Protein AF-0000000080309680 (afdb_homodimer)

Nearest PDB structures (foldseek):
  8pxo-assembly1_A  TM=8.133E-01  e=7.218E-26  Homo sapiens
  8bht-assembly1_A  TM=8.043E-01  e=1.197E-25  Homo sapiens
  8wto-assembly1_B  TM=7.120E-01  e=6.840E-24  Arabidopsis thaliana
  8wtm-assembly1_A  TM=7.545E-01  e=2.497E-21  Arabidopsis thaliana
  9ium-assembly1_A  TM=6.612E-01  e=5.413E-20  Candida albicans SC5314

Sequence (1846 aa):
MALDQVSALGLVGTPPPATEITLGRDPACSIVIDNSVVSARHARITKTQPAGLQIDDLGSTNGTYVNGVRVVRQAITFRDDVRLGSAPVPLSDPRIANLLVRVVRRPAKGQPIVLGSAAPSDVTIEYPDVAPQHAQIVETPEGVMVVRDLGAPAGTFIDGPHFRVTEARLQPNSLLLLGGFPLPVPLLDRLLSEAESGASALAAAVTQNVNLDRPVLHVGRGAENDLVLPHPTVSTRHARLTRGSDGTVRVEDLGSTNGTYVDGERVSSRGAIARPGQRVMVGAVALMIGQGGRIAGAQRAKVRLDLVQVGLTVPDRGSGKPRTLLDHVSMSIFPGELVGMLGPSGAGKSTLLMSVLGLYRPTHGGVLLNGRPLFQQYESFRTNVGYVPQDDIVHPQLTVREALWYACKLRLPSGTSKKDLDAAIEQTLKQVGLWEQRDLQIGSAEEKVLSGGQRRRVNLAVELVTDPSLLILDEPTSGLSWTDAADVVATLRRLADGGRTIVLTIHQPDYQEYEKFDTVAILGRGGKLLFYGPPSPDSYEFFGAAPGKPREMFDHVEQMPADEWRGRFQKTQTFQRFVTQRAPGADASTQGPPPKPRSRSSLRQFPVLLARSLKLTLRNKTALLLLLLQAPLLGLLIGLTTAGSTTFAAGSFGCRDTTGPDTVDECASEHETIACDPETVQSAVQARVMRGEPPFSDTMQRWRDARIRDPRTGLLAILMALFLPMIIASSNVLVAERTIYERERLAGLNIIPYVLARFLVLAGLGAIVATLNLTVALPLLELRGNPFWYWLVGVMVTSSASAMGLALSAAVRNPVSALWGINFLVIPQLLFAGSITRLTGFTWLVSWFTTTRYALEALSNVDLRARGHLHVCQIERYMENFPGFIPSLHMPIVYAATGIGTLTFGCVVLTMLLLRLKDKRVGMALDQVSALGLVGTPPPATEITLGRDPACSIVIDNSVVSARHARITKTQPAGLQIDDLGSTNGTYVNGVRVVRQAITFRDDVRLGSAPVPLSDPRIANLLVRVVRRPAKGQPIVLGSAAPSDVTIEYPDVAPQHAQIVETPEGVMVVRDLGAPAGTFIDGPHFRVTEARLQPNSLLLLGGFPLPVPLLDRLLSEAESGASALAAAVTQNVNLDRPVLHVGRGAENDLVLPHPTVSTRHARLTRGSDGTVRVEDLGSTNGTYVDGERVSSRGAIARPGQRVMVGAVALMIGQGGRIAGAQRAKVRLDLVQVGLTVPDRGSGKPRTLLDHVSMSIFPGELVGMLGPSGAGKSTLLMSVLGLYRPTHGGVLLNGRPLFQQYESFRTNVGYVPQDDIVHPQLTVREALWYACKLRLPSGTSKKDLDAAIEQTLKQVGLWEQRDLQIGSAEEKVLSGGQRRRVNLAVELVTDPSLLILDEPTSGLSWTDAADVVATLRRLADGGRTIVLTIHQPDYQEYEKFDTVAILGRGGKLLFYGPPSPDSYEFFGAAPGKPREMFDHVEQMPADEWRGRFQKTQTFQRFVTQRAPGADASTQGPPPKPRSRSSLRQFPVLLARSLKLTLRNKTALLLLLLQAPLLGLLIGLTTAGSTTFAAGSFGCRDTTGPDTVDECASEHETIACDPETVQSAVQARVMRGEPPFSDTMQRWRDARIRDPRTGLLAILMALFLPMIIASSNVLVAERTIYERERLAGLNIIPYVLARFLVLAGLGAIVATLNLTVALPLLELRGNPFWYWLVGVMVTSSASAMGLALSAAVRNPVSALWGINFLVIPQLLFAGSITRLTGFTWLVSWFTTTRYALEALSNVDLRARGHLHVCQIERYMENFPGFIPSLHMPIVYAATGIGTLTFGCVVLTMLLLRLKDKRVG

Organism: NCBI:txid927083

Solvent-accessible surface area (backbone atoms only — not comparable to full-atom values): 95659 Å² total; per-residue (Å²): 126,97,74,72,77,87,66,71,84,71,76,84,70,74,79,78,76,87,55,63,36,31,29,11,42,26,79,74,24,72,41,60,42,92,38,89,44,27,28,49,56,17,28,29,37,30,57,39,86,88,47,33,34,24,37,30,32,62,76,30,82,56,34,27,19,52,67,84,39,76,40,57,68,37,78,44,55,62,77,47,50,35,18,33,36,78,33,70,52,68,61,65,37,51,69,60,32,46,50,30,45,42,76,73,45,81,64,61,94,79,50,59,41,30,35,11,36,32,89,96,23,27,30,29,30,39,35,79,51,32,31,49,58,22,31,31,36,34,54,44,97,83,71,44,39,28,39,32,35,63,72,28,90,59,32,30,20,62,74,48,89,84,53,75,37,60,66,42,78,49,50,71,81,31,32,37,20,42,31,50,44,48,41,34,37,52,52,52,50,45,51,60,49,45,74,65,53,86,90,81,80,79,85,71,72,76,57,60,74,55,82,65,87,53,57,68,37,38,32,12,37,27,85,85,30,75,40,61,43,93,42,57,42,29,21,40,61,22,33,40,38,35,51,43,96,85,17,30,24,37,38,29,43,60,76,31,73,66,43,33,24,51,74,70,40,71,43,47,91,87,35,37,78,39,48,57,74,38,41,34,28,48,40,57,30,32,30,35,28,26,80,74,32,36,60,64,37,47,40,71,42,67,40,30,41,34,34,44,39,29,17,32,67,46,64,34,90,86,79,57,45,78,38,59,45,28,47,55,31,56,42,51,44,53,54,30,34,36,33,38,38,32,40,59,92,78,9,30,67,69,58,50,51,32,36,72,71,51,56,40,78,51,72,36,59,44,48,24,46,68,72,34,40,38,60,47,34,42,57,66,43,47,69,27,48,21,73,38,60,68,61,78,62,67,67,37,80,33,28,47,46,52,52,41,49,55,45,43,65,64,61,34,40,88,70,60,48,68,67,57,47,53,49,49,49,52,51,36,29,54,67,59,70,39,58,90,50,32,81,37,48,41,34,45,92,89,52,68,65,44,54,68,43,53,48,45,40,48,46,49,36,52,40,43,60,54,60,36,26,30,38,40,34,38,36,76,48,68,91,39,53,69,66,38,31,45,50,50,52,51,43,49,48,53,47,11,74,70,41,21,17,32,40,33,35,45,74,77,59,52,46,81,49,45,63,66,33,56,29,30,38,35,30,22,68,47,16,30,60,37,44,54,40,37,40,75,57,55,46,21,58,74,52,71,23,60,80,79,34,52,62,57,25,52,54,43,57,70,72,47,60,47,69,58,44,29,58,55,32,69,72,37,67,55,34,46,56,43,35,60,64,52,46,78,74,86,79,56,74,69,76,63,76,51,65,78,72,80,76,61,68,48,74,69,42,24,63,55,40,32,52,50,46,45,50,50,53,67,65,38,51,68,66,46,48,54,53,56,52,45,23,36,52,50,16,43,56,54,14,53,27,50,42,80,63,55,74,57,65,59,62,76,65,50,72,72,81,61,64,57,94,74,67,48,61,60,62,63,70,54,49,51,59,74,54,58,52,42,61,59,61,45,48,52,54,46,50,43,61,68,68,68,59,84,53,44,38,58,51,46,51,43,44,52,53,42,56,38,52,36,64,56,43,56,48,48,51,50,51,48,64,43,27,52,60,29,26,58,62,24,26,46,53,51,40,76,40,40,65,34,49,55,52,42,41,64,62,58,54,54,63,66,28,48,52,51,21,52,47,50,48,44,32,52,51,21,38,50,37,34,49,45,16,45,67,47,17,49,81,30,34,91,67,63,36,66,67,65,60,56,46,54,48,37,28,48,43,12,30,28,22,26,22,47,11,37,27,46,10,46,70,39,87,44,72,71,57,35,59,58,53,47,54,71,58,49,52,51,32,63,51,35,26,54,72,45,23,52,64,45,76,68,39,39,59,56,25,74,76,24,57,41,21,36,43,46,57,19,50,48,48,43,32,33,44,52,70,54,55,70,68,70,55,65,66,52,66,70,41,64,73,50,79,87,78,63,58,81,85,50,42,41,56,51,51,21,49,52,53,35,46,49,51,25,49,49,24,46,50,47,25,51,48,43,48,56,70,63,48,64,67,64,120,128,96,75,74,76,89,67,77,90,67,81,76,75,69,77,77,73,86,53,62,39,31,30,12,44,26,80,84,24,71,41,62,44,91,42,89,47,30,31,52,57,19,30,31,37,30,60,40,86,90,48,34,37,27,38,30,34,62,78,34,84,58,37,30,22,53,68,85,40,76,45,57,68,41,79,48,59,66,78,52,51,36,21,34,38,80,34,73,54,69,65,73,39,53,70,61,37,47,54,30,48,42,77,74,47,80,64,61,93,79,49,59,44,30,33,11,40,34,90,96,23,27,30,28,31,40,36,80,53,34,32,50,60,22,32,33,37,35,54,45,97,85,73,44,41,30,41,32,39,64,73,32,91,57,34,31,22,63,74,49,88,84,54,76,41,60,66,43,78,49,53,71,81,32,33,38,21,43,32,54,43,55,42,39,37,52,54,54,52,45,52,60,50,45,75,66,57,84,91,83,79,79,84,69,72,77,63,58,74,48,81,63,86,50,57,65,36,38,32,12,37,29,84,87,30,72,37,59,43,94,43,57,41,29,21,40,60,22,33,39,38,34,50,42,98,87,18,30,22,37,38,30,44,61,77,31,74,65,44,32,22,51,73,70,40,70,43,46,91,89,35,38,79,40,48,57,75,36,41,35,28,50,39,57,30,31,31,36,29,26,80,72,32,36,60,65,37,43,39,70,43,65,40,29,42,35,34,44,39,28,18,32,67,44,66,33,89,86,79,58,47,79,38,58,45,29,47,57,32,57,41,50,45,55,54,30,33,35,32,39,38,32,40,60,91,76,10,30,66,69,59,49,51,33,36,72,72,51,55,40,79,54,73,36,60,42,46,24,45,69,70,34,42,38,60,46,33,41,56,65,43,45,68,29,46,22,72,39,60,68,60,77,60,68,67,35,81,33,26,47,46,53,51,40,51,53,43,44,67,65,61,32,39,91,70,61,47,69,67,58,47,53,49,48,49,53,49,37,28,54,67,59,70,41,58,91,50,30,82,38,48,39,34,44,92,88,52,68,67,43,53,68,43,56,49,46,38,50,46,49,36,51,39,43,60,53,60,37,27,30,38,39,34,36,35,73,48,67,90,40,53,70,67,37,31,45,49,51,49,51,42,50,46,54,47,12,73,70,42,20,16,33,40,33,36,42,74,76,59,51,48,78,48,44,62,64,33,56,30,31,37,35,30,22,67,46,15,29,60,37,44,52,40,38,41,73,57,54,46,20,58,74,52,69,24,60,80,80,35,51,64,58,25,52,54,43,57,70,72,48,62,45,69,59,43,28,57,56,33,70,70,36,67,56,34,47,56,43,35,62,64,52,46,79,74,86,78,58,72,68,75,62,77,50,66,78,71,82,76,61,71,48,75,68,42,24,65,56,41,32,52,49,46,46,51,52,54,66,66,39,53,69,63,46,49,55,56,57,53,45,24,38,51,50,15,42,55,54,14,55,28,48,40,81,61,55,75,57,64,58,63,74,67,52,70,71,82,58,65,56,93,75,68,50,60,59,62,63,69,55,47,53,61,74,53,50,52,41,61,60,61,43,49,53,53,47,49,44,60,68,68,67,60,84,58,47,40,60,49,46,52,43,43,54,54,42,58,39,51,37,63,55,45,57,48,47,51,52,51,48,64,43,27,52,62,30,27,59,63,25,26,46,53,50,40,75,39,41,66,33,49,56,52,40,41,66,61,60,53,52,62,65,27,50,52,50,23,49,48,49,50,45,30,52,50,22,37,50,37,34,48,45,17,45,68,48,18,49,80,31,34,92,65,63,35,65,67,66,60,57,48,53,48,36,27,48,42,12,29,29,23,26,22,47,11,38,27,46,9,47,69,39,87,45,71,72,56,34,61,60,51,47,54,71,57,49,52,50,34,63,52,35,26,52,69,47,24,52,64,45,74,67,38,40,60,57,24,73,77,24,58,41,21,37,44,44,56,18,51,48,46,43,31,33,44,53,70,55,52,70,68,70,56,65,64,53,66,70,41,64,73,51,77,88,80,63,59,82,84,49,42,41,56,50,53,21,48,51,51,33,44,48,52,25,50,50,24,47,50,46,24,49,49,44,49,57,68,64,48,63,66,66,120

Radius of gyration: 44.19 Å; Cα contacts (8 Å, |Δi|>4): 3632; chains: 2; bounding box: 125×139×99 Å

Foldseek 3Di:
DPPDDPPVPDDPDDFPDLFKAWEFCAPLGNDHFPDPLTANGAWMWGADPPFFTKIAGPPGDLAKDWQNHGDRIDTHFLPTQIARNNHTDNCLPQSNQSNFKAQPAQDDPQDKAWEFCAPPGRIHGRHPQTHRGAWIWGQDPVRWTKIAGPPRPLAKDKQDDPDGDRIDTDDCQIWIQRNRRTHGNVSVVVNSVVVVPVPDDDLNDDWPQLQPPDQKFFEFCAPPGSHHDVAQQTHNTFWIWGFDPQLKIWIAGPPGLLAKDKQLHGADNVTDIHHQQIWIDRQQWIWHQHGSRGTSTTHGHFKKKWFAQFWAWDQDPPPRHIATQAGGDTFIFGWLFFEEEEEAPSLNRVVVLCQQLVLDPTPDTAMAIVLAGCLQNVSSVLLQEFEAEPDQQFDQLDFLQLRLLLLSLQQGTVNQDPVSSVVLLCVLCVLLVCNVRRGPGLHDPVGDDDALLNSLSSSVSSRCSSPHQEYEYEASCPPHDLVSSLSRLVSVLVSSNSGHGYYYYHYDDALSNQQSGQWYFYGYNSNATLDIGHSPPVQCVLLVHDRRCVPVSNVSVVVDHSVVSRVSRCPDPRCCVGGVVSHRDPPHPHDDHRDDNPARDLVSSQVSLLVVLLSSVVSVPVLLVVLQVLLQVLLQVLLVVQQVLPPPVCPVPPPPPPPPPPPNPPVVVCLAQVPPPVVPVVVVVVVCVVVVPDDCVVVVVVVVSVLVNLVLVSLLSNLLSLQQSLLLVQLAPCLVNVSNVLSVVSSRDDLLSNLVSNLVSSLVSSLSSLCSSLVNNVVSHPFQFDSVLLSVLSSLSSSLSNLLSLLNNLQDNDPVVSVVVSCVQSVLLSVLLCSVDPQDDPSVVVSLLHLNVLSSLLSSQRRCVSVVNNPPRPVCVVCVPPDDDDPPNCVSSVSSCVSSVVNSVVSSVSSSVSNVVPNSNPD/DVPPPPPPPDDPDDPPDLFKAWEFCAPPGNDHFPDPLTHNGAWMWGADPPFFTKIAGPDGDLAKDWQNHGDHIDTDFLPIFIARNNHTDNCLDQSNQSNFKAQPADDDPQDKAWEFCAPPGRIHGRHPQTHRTAWIWGQDPVRWTKIAGPPRPLAKDKQDDPDGDRIDTDDCQIWIQRNRRTHGNVSVVVNSVVVPPVPDDDLPDDWPQLQPPDQKFFEFCAPPGSHHDVAQQTHNTFWIWGFDQQLKIWIAGPPGQLAKDKQLHGADNVTDIHHQQIWIDRQQWIWHQHGSRGTRTTHGHFKKKWFAQFWAWDQDPPPRHIATQAGGDTFIFGWLFEEEEEEAPSLNRVVVLCQQLVLDPTPDTAMAIVLAGCLQNVSSVLLQEFEQEPDQQFDQLDFLQLRLLLLSLQQGTVNQDPVSSVVLLCVLCVLLVCNVRRGPGLHDPVGDDDALLNSLSSSVSSRCSSPHQEYEYEASCPPHDLVSSLSRLVSVLVSSNSGHGYYYYHYDDALSNQQSGQWYFYGYNSNATLDIGHSPPVQCVLLVHDRRCVPVSNVSVVVDHSVVSNVSRCPDPRCCVGGVVSHRDPPRPHDDHHDDRPARDLVSSQVSLLVVLLSSVVSVPVLLCVLQVLLLVLLQVLLVVQQVLPPPVCPPPPPPPPPPPPPNPPVVVCLAQPPPPVVPVVVVVVVCVVVVPDDCVVVVVVVVSVLVNLVLVSLLSNLLSLQQSLLLVQLAPCLVNVSNVLSVVSSRDDLLSNLVSNLVSSLVSSLSSLCSSCVNNVVSHPFQFDSVLSSVLSSLSSSLSNLLSLLNNLQDNDPVVSVVVSCVQSVLLSVLLCSVDPQDDPSVVVSLLHLNVLSSLLSSQRRCVSVSNNPPRPVCVVCVPVDDDDPPNCVSSVSSCVSSVVNSVVSSVSSSVSNVVPNSNPD

Secondary structure (DSSP, 8-state):
-TTS-TT-S--------TTEEEEESSTTSSEE---TTS-SS-EEEEE-SSS-EEEEE-S-SS-EEETTEEESEEEE-TTS-EEETTEEP-TT-HHHHHTTEEE---PPTTS-EEEESSSS-SEEE--TTS-TT-EEEEE-TTS-EEEEE---TT-EEESSSSSEESEEEEPTT-EEEETTEEEEHHHHHHHHHHTTS----GGG----------SEEEEESSTTSSEE---TTS-SS-EEEEE-TTS-EEEEE-S-SS-EEETTEEPPTT-EEEPTT-EEEETTEEEEE-GGG-EEEEEE----EEEEEEEEEEE-TTT--EEEEEEEEEEEE-TT-EEEEE-STTSSHHHHHHHHHTSS--SEEEEEETTEEGGGSHHHHHHTEEEE-SS--S-TTSBHHHHHHHHHHHHS-TT--HHHHHHHHHHHHHHHT-GGGTTSB-B-SSSBSS-HHHHHHHHHHHHHTT--SEEEEESTTTT--HHHHHHHHHHHHHHHHTT-EEEEE-SS--HHHHTT-SEEEEEETTTEEEEEE-IIIIIHHHHT--TT-HHHHHHHHHHS-HHHHHHHHHTSHHHIIIIITTSPPS-----S---------HHHHHHHHHHHHHHHHHH-HHHHHHHHHHHHHHHHHHHHHHHTTTHHHHHHT------STTTHHHHHHTSS-----HHHHHHHHHHHHHHTPPPTHHHHHHHHHHHTT-HHHHHHHHHHHHHHHHHHHHHTHHHHTHHHHHHHHHTT--HHHHHHHHHHHHHHHHHHHHHHHHHHHHHHTT--S-HHHHHHHHHHHHHHHHHHHHHHHHH-SSHHHHHHHHHHHHHHHHHTTSSSS---HHHHHHHTT-HHHHHHHHHHHHHHHHTT--TT-THHHHHTTS-TTS-GGGHHHHHHHHHHHHHHHHHHHHHHHHHHHT-----/-----TT----------TTEEEEESSTTSSEE---TTS-SS-EEEEE-SSS-EEEEE-S-SS-EEETTEEESEEEE-TTS-EEETTEEP-TT-HHHHHTTEEE---PPTTS-EEEESSSS-SEEE--TTS-TT-EEEEE-TTS-EEEEE---TT-EEESSSS-B-SEEEEPTT-EEEETTEEEEHHHHHHHHHHTTS----GGG----------SEEEEESSTTSSEE---TTS-SS-EEEEE-TTS-EEEEE-S-SS-EEETTEEP-TT-EEEPTT-EEEETTEEEEE-GGG-EEEEEE----EEEEEEEEEEE-TTT--EEEEEEEEEEEE-TT-EEEEE-STTSSHHHHHHHHHTSS--SEEEEEETTEEGGGGHHHHHHTEEEE-SS--S-TTSBHHHHHHHHHHHHS-TT--HHHHHHHHHHHHHHHT-GGGTTSB-B-SSSBSS-HHHHHHHHHHHHHTT--SEEEEESTTTT--HHHHHHHHHHHHHHHHTT-EEEEE-SS--HHHHTT-SEEEEEETTTEEEEEE-IIIIIHHHHT--TT-HHHHHHHHHHS-HHHHHHHHHTSHHHIIIIITTSPPS-----SPPPP-----HHHHHHHHHHHHHHHHHH-HHHHHHHHHHHHHHHHHHHHHHHTTTHHHHHHT------STTTHHHHHHTSS-----HHHHHHHHHHHHHHTPPPTHHHHHHHHHHHTT-HHHHHHHHHHHHHHHHHHHHHTHHHHTHHHHHHHHHTT--HHHHHHHHHHHHHHHHHHHHHHHHHHHHHHTT--S-HHHHHHHHHHHHHHHHHHHHHHHHH-SSHHHHHHHHHHHHHHHHHTTSSSS---HHHHHHGGG-HHHHHHHHHHHHHHHHTT--TT-THHHHHTTS-TTS-GGGHHHHHHHHHHHHHHHHHHHHHHHHHHHT-----

Structure (mmCIF, N/CA/C/O backbone):
data_AF-0000000080309680-model_v1
#
loop_
_entity.id
_entity.type
_entity.pdbx_description
1 polymer 'Putative ATP-BINDING PROTEIN ABC TRANSPORTER'
#
loop_
_atom_site.group_PDB
_atom_site.id
_atom_site.type_symbol
_atom_site.label_atom_id
_atom_site.label_alt_id
_atom_site.label_comp_id
_atom_site.label_asym_id
_atom_site.label_entity_id
_atom_site.label_seq_id
_atom_site.pdbx_PDB_ins_code
_atom_site.Cartn_x
_atom_site.Cartn_y
_atom_site.Cartn_z
_atom_site.occupancy
_atom_site.B_iso_or_equiv
_atom_site.auth_seq_id
_atom_site.auth_comp_id
_atom_site.auth_asym_id
_atom_site.auth_atom_id
_atom_site.pdbx_PDB_model_num
ATOM 1 N N . MET A 1 1 ? 51.312 17.297 -37.812 1 17.67 1 MET A N 1
ATOM 2 C CA . MET A 1 1 ? 52.062 16.047 -37.938 1 17.67 1 MET A CA 1
ATOM 3 C C . MET A 1 1 ? 51.469 14.961 -37.031 1 17.67 1 MET A C 1
ATOM 5 O O . MET A 1 1 ? 51.344 13.805 -37.438 1 17.67 1 MET A O 1
ATOM 9 N N . ALA A 1 2 ? 51.594 15.234 -35.688 1 17.98 2 ALA A N 1
ATOM 10 C CA . ALA A 1 2 ? 51.562 14.109 -34.75 1 17.98 2 ALA A CA 1
ATOM 11 C C . ALA A 1 2 ? 50.219 13.391 -34.781 1 17.98 2 ALA A C 1
ATOM 13 O O . ALA A 1 2 ? 49.312 13.75 -34.031 1 17.98 2 ALA A O 1
ATOM 14 N N . LEU A 1 3 ? 49.5 13.344 -35.875 1 18.42 3 LEU A N 1
ATOM 15 C CA . LEU A 1 3 ? 48.188 12.938 -36.344 1 18.42 3 LEU A CA 1
ATOM 16 C C . LEU A 1 3 ? 47.938 11.477 -36 1 18.42 3 LEU A C 1
ATOM 18 O O . LEU A 1 3 ? 46.781 11.062 -35.875 1 18.42 3 LEU A O 1
ATOM 22 N N . ASP A 1 4 ? 48.938 10.641 -36.25 1 19.09 4 ASP A N 1
ATOM 23 C CA . ASP A 1 4 ? 48.844 9.297 -36.812 1 19.09 4 ASP A CA 1
ATOM 24 C C . ASP A 1 4 ? 48.344 8.305 -35.75 1 19.09 4 ASP A C 1
ATOM 26 O O . ASP A 1 4 ? 47.969 7.184 -36.094 1 19.09 4 ASP A O 1
ATOM 30 N N . GLN A 1 5 ? 48.812 8.359 -34.562 1 18.11 5 GLN A N 1
ATOM 31 C CA . GLN A 1 5 ? 49.188 7.168 -33.812 1 18.11 5 GLN A CA 1
ATOM 32 C C . GLN A 1 5 ? 47.938 6.395 -33.344 1 18.11 5 GLN A C 1
ATOM 34 O O . GLN A 1 5 ? 48.062 5.258 -32.875 1 18.11 5 GLN A O 1
ATOM 39 N N . VAL A 1 6 ? 46.875 7.078 -32.938 1 19.98 6 VAL A N 1
ATOM 40 C CA . VAL A 1 6 ? 46 6.52 -31.906 1 19.98 6 VAL A CA 1
ATOM 41 C C . VAL A 1 6 ? 45.125 5.426 -32.531 1 19.98 6 VAL A C 1
ATOM 43 O O . VAL A 1 6 ? 43.969 5.664 -32.844 1 19.98 6 VAL A O 1
ATOM 46 N N . SER A 1 7 ? 45.469 4.812 -33.625 1 18.64 7 SER A N 1
ATOM 47 C CA . SER A 1 7 ? 44.719 3.877 -34.438 1 18.64 7 SER A CA 1
ATOM 48 C C . SER A 1 7 ? 44.312 2.639 -33.625 1 18.64 7 SER A C 1
ATOM 50 O O . SER A 1 7 ? 43.531 1.818 -34.094 1 18.64 7 SER A O 1
ATOM 52 N N . ALA A 1 8 ? 45.281 2.066 -32.875 1 19.22 8 ALA A N 1
ATOM 53 C CA . ALA A 1 8 ? 45.469 0.641 -32.625 1 19.22 8 ALA A CA 1
ATOM 54 C C . ALA A 1 8 ? 44.312 0.079 -31.781 1 19.22 8 ALA A C 1
ATOM 56 O O . ALA A 1 8 ? 44.469 -0.986 -31.172 1 19.22 8 ALA A O 1
ATOM 57 N N . LEU A 1 9 ? 43.562 0.864 -31.203 1 20.91 9 LEU A N 1
ATOM 58 C CA . LEU A 1 9 ? 42.688 0.326 -30.188 1 20.91 9 LEU A CA 1
ATOM 59 C C . LEU A 1 9 ? 41.719 -0.694 -30.781 1 20.91 9 LEU A C 1
ATOM 61 O O . LEU A 1 9 ? 40.781 -0.325 -31.484 1 20.91 9 LEU A O 1
ATOM 65 N N . GLY A 1 10 ? 42.281 -1.721 -31.406 1 19.59 10 GLY A N 1
ATOM 66 C CA . GLY A 1 10 ? 41.75 -2.779 -32.25 1 19.59 10 GLY A CA 1
ATOM 67 C C . GLY A 1 10 ? 40.406 -3.311 -31.797 1 19.59 10 GLY A C 1
ATOM 68 O O . GLY A 1 10 ? 40 -3.037 -30.672 1 19.59 10 GLY A O 1
ATOM 69 N N . LEU A 1 11 ? 39.906 -4.285 -32.688 1 20.7 11 LEU A N 1
ATOM 70 C CA . LEU A 1 11 ? 38.719 -4.977 -33.156 1 20.7 11 LEU A CA 1
ATOM 71 C C . LEU A 1 11 ? 38.188 -5.984 -32.156 1 20.7 11 LEU A C 1
ATOM 73 O O . LEU A 1 11 ? 39 -6.66 -31.484 1 20.7 11 LEU A O 1
ATOM 77 N N . VAL A 1 12 ? 37.219 -5.789 -31.5 1 24.16 12 VAL A N 1
ATOM 78 C CA . VAL A 1 12 ? 36.281 -6.629 -30.781 1 24.16 12 VAL A CA 1
ATOM 79 C C . VAL A 1 12 ? 36.156 -7.988 -31.469 1 24.16 12 VAL A C 1
ATOM 81 O O . VAL A 1 12 ? 35.688 -8.086 -32.594 1 24.16 12 VAL A O 1
ATOM 84 N N . GLY A 1 13 ? 37.281 -8.797 -31.5 1 24.25 13 GLY A N 1
ATOM 85 C CA . GLY A 1 13 ? 37.375 -10.031 -32.25 1 24.25 13 GLY A CA 1
ATOM 86 C C . GLY A 1 13 ? 36.156 -10.922 -32.094 1 24.25 13 GLY A C 1
ATOM 87 O O . GLY A 1 13 ? 35.375 -10.742 -31.172 1 24.25 13 GLY A O 1
ATOM 88 N N . THR A 1 14 ? 35.812 -11.656 -33.188 1 25.95 14 THR A N 1
ATOM 89 C CA . THR A 1 14 ? 34.75 -12.609 -33.5 1 25.95 14 THR A CA 1
ATOM 90 C C . THR A 1 14 ? 34.719 -13.742 -32.469 1 25.95 14 THR A C 1
ATOM 92 O O . THR A 1 14 ? 35.781 -14.242 -32.094 1 25.95 14 THR A O 1
ATOM 95 N N . PRO A 1 15 ? 33.781 -13.922 -31.734 1 29.73 15 PRO A N 1
ATOM 96 C CA . PRO A 1 15 ? 33.75 -15.047 -30.797 1 29.73 15 PRO A CA 1
ATOM 97 C C . PRO A 1 15 ? 34.281 -16.344 -31.406 1 29.73 15 PRO A C 1
ATOM 99 O O . PRO A 1 15 ? 34.062 -16.594 -32.594 1 29.73 15 PRO A O 1
ATOM 102 N N . PRO A 1 16 ? 35.406 -16.906 -31.047 1 32.06 16 PRO A N 1
ATOM 103 C CA . PRO A 1 16 ? 36 -18.031 -31.797 1 32.06 16 PRO A CA 1
ATOM 104 C C . PRO A 1 16 ? 34.969 -19.094 -32.188 1 32.06 16 PRO A C 1
ATOM 106 O O . PRO A 1 16 ? 33.938 -19.234 -31.5 1 32.06 16 PRO A O 1
ATOM 109 N N . PRO A 1 17 ? 35 -19.719 -33.344 1 35.62 17 PRO A N 1
ATOM 110 C CA . PRO A 1 17 ? 34.094 -20.734 -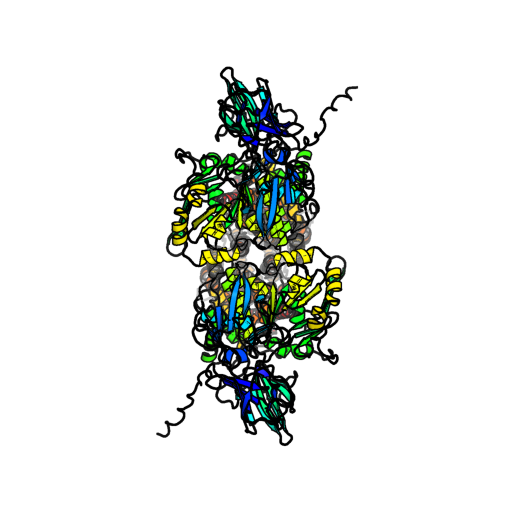33.875 1 35.62 17 PRO A CA 1
ATOM 111 C C . PRO A 1 17 ? 33.875 -21.891 -32.875 1 35.62 17 PRO A C 1
ATOM 113 O O . PRO A 1 17 ? 34.719 -22.156 -32.031 1 35.62 17 PRO A O 1
ATOM 116 N N . ALA A 1 18 ? 32.688 -22.625 -32.812 1 45.34 18 ALA A N 1
ATOM 117 C CA . ALA A 1 18 ? 32 -23.719 -32.125 1 45.34 18 ALA A CA 1
ATOM 118 C C . ALA A 1 18 ? 32.875 -24.969 -32.125 1 45.34 18 ALA A C 1
ATOM 120 O O . ALA A 1 18 ? 32.469 -26.016 -31.594 1 45.34 18 ALA A O 1
ATOM 121 N N . THR A 1 19 ? 34.188 -25.203 -32.562 1 59.09 19 THR A N 1
ATOM 122 C CA . THR A 1 19 ? 34.812 -26.469 -32.906 1 59.09 19 THR A CA 1
ATOM 123 C C . THR A 1 19 ? 35.938 -26.797 -31.906 1 59.09 19 THR A C 1
ATOM 125 O O . THR A 1 19 ? 36.656 -27.781 -32.062 1 59.09 19 THR A O 1
ATOM 128 N N . GLU A 1 20 ? 36.312 -26.094 -30.844 1 68.38 20 GLU A N 1
ATOM 129 C CA . GLU A 1 20 ? 37.406 -26.422 -29.922 1 68.38 20 GLU A CA 1
ATOM 130 C C . GLU A 1 20 ? 37 -26.141 -28.469 1 68.38 20 GLU A C 1
ATOM 132 O O . GLU A 1 20 ? 36.25 -25.219 -28.203 1 68.38 20 GLU A O 1
ATOM 137 N N . ILE A 1 21 ? 37.375 -27.109 -27.531 1 78.88 21 ILE A N 1
ATOM 138 C CA . ILE A 1 21 ? 37.156 -26.969 -26.094 1 78.88 21 ILE A CA 1
ATOM 139 C C . ILE A 1 21 ? 38.5 -26.812 -25.375 1 78.88 21 ILE A C 1
ATOM 141 O O . ILE A 1 21 ? 39.375 -27.672 -25.484 1 78.88 21 ILE A O 1
ATOM 145 N N . THR A 1 22 ? 38.656 -25.875 -24.859 1 77.88 22 THR A N 1
ATOM 146 C CA . THR A 1 22 ? 39.906 -25.672 -24.109 1 77.88 22 THR A CA 1
ATOM 147 C C . THR A 1 22 ? 39.719 -26.078 -22.656 1 77.88 22 THR A C 1
ATOM 149 O O . THR A 1 22 ? 38.656 -25.828 -22.062 1 77.88 22 THR A O 1
ATOM 152 N N . LEU A 1 23 ? 40.656 -26.766 -22.188 1 84.62 23 LEU A N 1
ATOM 153 C CA . LEU A 1 23 ? 40.688 -27.25 -20.797 1 84.62 23 LEU A CA 1
ATOM 154 C C . LEU A 1 23 ? 41.781 -26.531 -20 1 84.62 23 LEU A C 1
ATOM 156 O O . LEU A 1 23 ? 42.906 -26.375 -20.484 1 84.62 23 LEU A O 1
ATOM 160 N N . GLY A 1 24 ? 41.5 -26.281 -19 1 75.94 24 GLY A N 1
ATOM 161 C CA . GLY A 1 24 ? 42.5 -25.672 -18.156 1 75.94 24 GLY A CA 1
ATOM 162 C C . GLY A 1 24 ? 41.938 -25.078 -16.875 1 75.94 24 GLY A C 1
ATOM 163 O O . GLY A 1 24 ? 40.719 -25.219 -16.625 1 75.94 24 GLY A O 1
ATOM 164 N N . ARG A 1 25 ? 42.719 -24.562 -16.188 1 69.69 25 ARG A N 1
ATOM 165 C CA . ARG A 1 25 ? 42.312 -23.969 -14.914 1 69.69 25 ARG A CA 1
ATOM 166 C C . ARG A 1 25 ? 41.75 -22.562 -15.125 1 69.69 25 ARG A C 1
ATOM 168 O O . ARG A 1 25 ? 40.969 -22.062 -14.289 1 69.69 25 ARG A O 1
ATOM 175 N N . ASP A 1 26 ? 41.906 -22.047 -16.328 1 64.62 26 ASP A N 1
ATOM 176 C CA . ASP A 1 26 ? 41.438 -20.734 -16.734 1 64.62 26 ASP A CA 1
ATOM 177 C C . ASP A 1 26 ? 39.938 -20.734 -16.969 1 64.62 26 ASP A C 1
ATOM 179 O O . ASP A 1 26 ? 39.406 -21.609 -17.656 1 64.62 26 ASP A O 1
ATOM 183 N N . PRO A 1 27 ? 39.281 -19.844 -16.312 1 60.25 27 PRO A N 1
ATOM 184 C CA . PRO A 1 27 ? 37.812 -19.812 -16.469 1 60.25 27 PRO A CA 1
ATOM 185 C C . PRO A 1 27 ? 37.375 -19.547 -17.906 1 60.25 27 PRO A C 1
ATOM 187 O O . PRO A 1 27 ? 36.219 -19.828 -18.266 1 60.25 27 PRO A O 1
ATOM 190 N N . ALA A 1 28 ? 38.219 -19.094 -18.766 1 57.25 28 ALA A N 1
ATOM 191 C CA . ALA A 1 28 ? 37.906 -18.906 -20.172 1 57.25 28 ALA A CA 1
ATOM 192 C C . ALA A 1 28 ? 37.906 -20.219 -20.938 1 57.25 28 ALA A C 1
ATOM 194 O O . ALA A 1 28 ? 37.469 -20.297 -22.078 1 57.25 28 ALA A O 1
ATOM 195 N N . CYS A 1 29 ? 38.438 -21.047 -20.234 1 70.25 29 CYS A N 1
ATOM 196 C CA . CYS A 1 29 ? 38.438 -22.359 -20.891 1 70.25 29 CYS A CA 1
ATOM 197 C C . CYS A 1 29 ? 37.031 -22.922 -20.969 1 70.25 29 CYS A C 1
ATOM 199 O O . CYS A 1 29 ? 36.188 -22.609 -20.141 1 70.25 29 CYS A O 1
ATOM 201 N N . SER A 1 30 ? 36.75 -23.625 -22 1 73 30 SER A N 1
ATOM 202 C CA . SER A 1 30 ? 35.469 -24.25 -22.188 1 73 30 SER A CA 1
ATOM 203 C C . SER A 1 30 ? 35.062 -25.125 -21 1 73 30 SER A C 1
ATOM 205 O O . SER A 1 30 ? 33.906 -25.109 -20.562 1 73 30 SER A O 1
ATOM 207 N N . ILE A 1 31 ? 36.031 -25.844 -20.547 1 75.75 31 ILE A N 1
ATOM 208 C CA . ILE A 1 31 ? 35.875 -26.703 -19.375 1 75.75 31 ILE A CA 1
ATOM 209 C C . ILE A 1 31 ? 36.969 -26.375 -18.344 1 75.75 31 ILE A C 1
ATOM 211 O O . ILE A 1 31 ? 38.156 -26.531 -18.625 1 75.75 31 ILE A O 1
ATOM 215 N N . VAL A 1 32 ? 36.438 -26.016 -17.375 1 68.5 32 VAL A N 1
ATOM 216 C CA . VAL A 1 32 ? 37.375 -25.594 -16.344 1 68.5 32 VAL A CA 1
ATOM 217 C C . VAL A 1 32 ? 37.594 -26.719 -15.344 1 68.5 32 VAL A C 1
ATOM 219 O O . VAL A 1 32 ? 36.656 -27.25 -14.766 1 68.5 32 VAL A O 1
ATOM 222 N N . ILE A 1 33 ? 38.719 -27.141 -15.195 1 71.19 33 ILE A N 1
ATOM 223 C CA . ILE A 1 33 ? 39.156 -28.141 -14.219 1 71.19 33 ILE A CA 1
ATOM 224 C C . ILE A 1 33 ? 39.969 -27.469 -13.117 1 71.19 33 ILE A C 1
ATOM 226 O O . ILE A 1 33 ? 41.156 -27.156 -13.32 1 71.19 33 ILE A O 1
ATOM 230 N N . ASP A 1 34 ? 39.219 -27.359 -12.031 1 58.88 34 ASP A N 1
ATOM 231 C CA . ASP A 1 34 ? 39.781 -26.594 -10.93 1 58.88 34 ASP A CA 1
ATOM 232 C C . ASP A 1 34 ? 40.688 -27.484 -10.078 1 58.88 34 ASP A C 1
ATOM 234 O O . ASP A 1 34 ? 40.281 -28 -9.047 1 58.88 34 ASP A O 1
ATOM 238 N N . ASN A 1 35 ? 41.938 -27.766 -10.531 1 65.69 35 ASN A N 1
ATOM 239 C CA . ASN A 1 35 ? 43 -28.531 -9.906 1 65.69 35 ASN A CA 1
ATOM 240 C C . ASN A 1 35 ? 44.344 -27.891 -10.109 1 65.69 35 ASN A C 1
ATOM 242 O O . ASN A 1 35 ? 44.656 -27.438 -11.211 1 65.69 35 ASN A O 1
ATOM 246 N N . SER A 1 36 ? 45.125 -27.891 -9.141 1 63.44 36 SER A N 1
ATOM 247 C CA . SER A 1 36 ? 46.406 -27.203 -9.133 1 63.44 36 SER A CA 1
ATOM 248 C C . SER A 1 36 ? 47.375 -27.781 -10.164 1 63.44 36 SER A C 1
ATOM 250 O O . SER A 1 36 ? 48.281 -27.109 -10.625 1 63.44 36 SER A O 1
ATOM 252 N N . VAL A 1 37 ? 47.25 -28.891 -10.477 1 72.62 37 VAL A N 1
ATOM 253 C CA . VAL A 1 37 ? 48.188 -29.547 -11.375 1 72.62 37 VAL A CA 1
ATOM 254 C C . VAL A 1 37 ? 47.812 -29.234 -12.828 1 72.62 37 VAL A C 1
ATOM 256 O O . VAL A 1 37 ? 48.562 -29.547 -13.75 1 72.62 37 VAL A O 1
ATOM 259 N N . VAL A 1 38 ? 46.719 -28.438 -13 1 78.5 38 VAL A N 1
ATOM 260 C CA . VAL A 1 38 ? 46.219 -28.156 -14.344 1 78.5 38 VAL A CA 1
ATOM 261 C C . VAL A 1 38 ? 46.656 -26.734 -14.75 1 78.5 38 VAL A C 1
ATOM 263 O O . VAL A 1 38 ? 46.5 -25.797 -13.969 1 78.5 38 VAL A O 1
ATOM 266 N N . SER A 1 39 ? 47.25 -26.516 -15.875 1 76.5 39 SER A N 1
ATOM 267 C CA . SER A 1 39 ? 47.688 -25.219 -16.391 1 76.5 39 SER A CA 1
ATOM 268 C C . SER A 1 39 ? 46.5 -24.344 -16.766 1 76.5 39 SER A C 1
ATOM 270 O O . SER A 1 39 ? 45.375 -24.844 -16.922 1 76.5 39 SER A O 1
ATOM 272 N N . ALA A 1 40 ? 46.562 -23 -16.891 1 69.94 40 ALA A N 1
ATOM 273 C CA . ALA A 1 40 ? 45.469 -22.094 -17.25 1 69.94 40 ALA A CA 1
ATOM 274 C C . ALA A 1 40 ? 44.812 -22.531 -18.547 1 69.94 40 ALA A C 1
ATOM 276 O O . ALA A 1 40 ? 43.562 -22.625 -18.625 1 69.94 40 ALA A O 1
ATOM 277 N N . ARG A 1 41 ? 45.562 -22.625 -19.469 1 77.44 41 ARG A N 1
ATOM 278 C CA . ARG A 1 41 ? 45.219 -23.312 -20.719 1 77.44 41 ARG A CA 1
ATOM 279 C C . ARG A 1 41 ? 46.031 -24.578 -20.906 1 77.44 41 ARG A C 1
ATOM 281 O O . ARG A 1 41 ? 47.188 -24.516 -21.297 1 77.44 41 ARG A O 1
ATOM 288 N N . HIS A 1 42 ? 45.469 -25.438 -20.453 1 82.69 42 HIS A N 1
ATOM 289 C CA . HIS A 1 42 ? 46.219 -26.672 -20.312 1 82.69 42 HIS A CA 1
ATOM 290 C C . HIS A 1 42 ? 46.156 -27.516 -21.594 1 82.69 42 HIS A C 1
ATOM 292 O O . HIS A 1 42 ? 47.188 -27.953 -22.094 1 82.69 42 HIS A O 1
ATOM 298 N N . ALA A 1 43 ? 45.031 -27.641 -21.844 1 87.12 43 ALA A N 1
ATOM 299 C CA . ALA A 1 43 ? 44.844 -28.5 -23.016 1 87.12 43 ALA A CA 1
ATOM 300 C C . ALA A 1 43 ? 43.625 -28.062 -23.844 1 87.12 43 ALA A C 1
ATOM 302 O O . ALA A 1 43 ? 42.812 -27.266 -23.375 1 87.12 43 ALA A O 1
ATOM 303 N N . ARG A 1 44 ? 43.75 -28.328 -24.859 1 85.44 44 ARG A N 1
ATOM 304 C CA . ARG A 1 44 ? 42.656 -28.078 -25.797 1 85.44 44 ARG A CA 1
ATOM 305 C C . ARG A 1 44 ? 42.156 -29.359 -26.438 1 85.44 44 ARG A C 1
ATOM 307 O O . ARG A 1 44 ? 42.969 -30.188 -26.875 1 85.44 44 ARG A O 1
ATOM 314 N N . ILE A 1 45 ? 40.875 -29.406 -26.203 1 84.31 45 ILE A N 1
ATOM 315 C CA . ILE A 1 45 ? 40.25 -30.531 -26.922 1 84.31 45 ILE A CA 1
ATOM 316 C C . ILE A 1 45 ? 39.656 -30.031 -28.234 1 84.31 45 ILE A C 1
ATOM 318 O O . ILE A 1 45 ? 38.906 -29.047 -28.234 1 84.31 45 ILE A O 1
ATOM 322 N N . THR A 1 46 ? 40.188 -30.5 -29.188 1 81.44 46 THR A N 1
ATOM 323 C CA . THR A 1 46 ? 39.656 -30.125 -30.5 1 81.44 46 THR A CA 1
ATOM 324 C C . THR A 1 46 ? 39.062 -31.344 -31.188 1 81.44 46 THR A C 1
ATOM 326 O O . THR A 1 46 ? 39.438 -32.5 -30.906 1 81.44 46 THR A O 1
ATOM 329 N N . LYS A 1 47 ? 38.094 -30.969 -31.922 1 77.31 47 LYS A N 1
ATOM 330 C CA . LYS A 1 47 ? 37.5 -32 -32.781 1 77.31 47 LYS A CA 1
ATOM 331 C C . LYS A 1 47 ? 38.438 -32.344 -33.938 1 77.31 47 LYS A C 1
ATOM 333 O O . LYS A 1 47 ? 38.938 -31.438 -34.625 1 77.31 47 LYS A O 1
ATOM 338 N N . THR A 1 48 ? 38.969 -33.469 -33.969 1 76.25 48 THR A N 1
ATOM 339 C CA . THR A 1 48 ? 39.812 -33.906 -35.062 1 76.25 48 THR A CA 1
ATOM 340 C C . THR A 1 48 ? 38.938 -34.469 -36.188 1 76.25 48 THR A C 1
ATOM 342 O O . THR A 1 48 ? 37.875 -35.062 -35.938 1 76.25 48 THR A O 1
ATOM 345 N N . GLN A 1 49 ? 39.094 -34.094 -37.469 1 64.12 49 GLN A N 1
ATOM 346 C CA . GLN A 1 49 ? 38.438 -34.719 -38.625 1 64.12 49 GLN A CA 1
ATOM 347 C C . GLN A 1 49 ? 39.125 -36.031 -39 1 64.12 49 GLN A C 1
ATOM 349 O O . GLN A 1 49 ? 40.375 -36.125 -38.906 1 64.12 49 GLN A O 1
ATOM 354 N N . PRO A 1 50 ? 38.5 -37.219 -39.312 1 62.38 50 PRO A N 1
ATOM 355 C CA . PRO A 1 50 ? 37.062 -37.219 -39.594 1 62.38 50 PRO A CA 1
ATOM 356 C C . PRO A 1 50 ? 36.25 -37.312 -38.312 1 62.38 50 PRO A C 1
ATOM 358 O O . PRO A 1 50 ? 35.094 -36.844 -38.25 1 62.38 50 PRO A O 1
ATOM 361 N N . ALA A 1 51 ? 36.688 -38.156 -37.25 1 69.81 51 ALA A N 1
ATOM 362 C CA . ALA A 1 51 ? 35.875 -38.344 -36.062 1 69.81 51 ALA A CA 1
ATOM 363 C C . ALA A 1 51 ? 36.719 -38.562 -34.812 1 69.81 51 ALA A C 1
ATOM 365 O O . ALA A 1 51 ? 37.562 -39.469 -34.812 1 69.81 51 ALA A O 1
ATOM 366 N N . GLY A 1 52 ? 36.719 -37.594 -33.906 1 74.38 52 GLY A N 1
ATOM 367 C CA . GLY A 1 52 ? 37.438 -37.812 -32.656 1 74.38 52 GLY A CA 1
ATOM 368 C C . GLY A 1 52 ? 37.812 -36.531 -31.953 1 74.38 52 GLY A C 1
ATOM 369 O O . GLY A 1 52 ? 37.438 -35.438 -32.406 1 74.38 52 GLY A O 1
ATOM 370 N N . LEU A 1 53 ? 38.375 -36.781 -30.797 1 81.44 53 LEU A N 1
ATOM 371 C CA . LEU A 1 53 ? 38.844 -35.688 -29.969 1 81.44 53 LEU A CA 1
ATOM 372 C C . LEU A 1 53 ? 40.344 -35.719 -29.828 1 81.44 53 LEU A C 1
ATOM 374 O O . LEU A 1 53 ? 40.938 -36.812 -29.812 1 81.44 53 LEU A O 1
ATOM 378 N N . GLN A 1 54 ? 40.844 -34.75 -30.094 1 84.44 54 GLN A N 1
ATOM 379 C CA . GLN A 1 54 ? 42.281 -34.625 -29.844 1 84.44 54 GLN A CA 1
ATOM 380 C C . GLN A 1 54 ? 42.531 -33.625 -28.703 1 84.44 54 GLN A C 1
ATOM 382 O O . GLN A 1 54 ? 41.844 -32.625 -28.578 1 84.44 54 GLN A O 1
ATOM 387 N N . ILE A 1 55 ? 43.312 -34.062 -27.938 1 86.56 55 ILE A N 1
ATOM 388 C CA . ILE A 1 55 ? 43.719 -33.156 -26.859 1 86.56 55 ILE A CA 1
ATOM 389 C C . ILE A 1 55 ? 45.125 -32.656 -27.109 1 86.56 55 ILE A C 1
ATOM 391 O O . ILE A 1 55 ? 46 -33.438 -27.469 1 86.56 55 ILE A O 1
ATOM 395 N N . ASP A 1 56 ? 45.25 -31.562 -27.266 1 85.19 56 ASP A N 1
ATOM 396 C CA . ASP A 1 56 ? 46.531 -30.891 -27.422 1 85.19 56 ASP A CA 1
ATOM 397 C C . ASP A 1 56 ? 46.969 -30.203 -26.125 1 85.19 56 ASP A C 1
ATOM 399 O O . ASP A 1 56 ? 46.156 -29.469 -25.516 1 85.19 56 ASP A O 1
ATOM 403 N N . ASP A 1 57 ? 47.938 -30.625 -25.688 1 86 57 ASP A N 1
ATOM 404 C CA . ASP A 1 57 ? 48.531 -29.891 -24.547 1 86 57 ASP A CA 1
ATOM 405 C C . ASP A 1 57 ? 49 -28.5 -24.984 1 86 57 ASP A C 1
ATOM 407 O O . ASP A 1 57 ? 49.719 -28.359 -25.969 1 86 57 ASP A O 1
ATOM 411 N N . LEU A 1 58 ? 48.5 -27.547 -24.609 1 81.31 58 LEU A N 1
ATOM 412 C CA . LEU A 1 58 ? 48.812 -26.172 -25.016 1 81.31 58 LEU A CA 1
ATOM 413 C C . LEU A 1 58 ? 50.031 -25.641 -24.281 1 81.31 58 LEU A C 1
ATOM 415 O O . LEU A 1 58 ? 50.062 -24.469 -23.906 1 81.31 58 LEU A O 1
ATOM 419 N N . GLY A 1 59 ? 51.031 -26.609 -24.109 1 77.31 59 GLY A N 1
ATOM 420 C CA . GLY A 1 59 ? 52.281 -26.219 -23.406 1 77.31 59 GLY A CA 1
ATOM 421 C C . GLY A 1 59 ? 52.094 -26.156 -21.906 1 77.31 59 GLY A C 1
ATOM 422 O O . GLY A 1 59 ? 52.625 -25.234 -21.25 1 77.31 59 GLY A O 1
ATOM 423 N N . SER A 1 60 ? 51.438 -27.062 -21.312 1 78.38 60 SER A N 1
ATOM 424 C CA . SER A 1 60 ? 51.156 -27.062 -19.875 1 78.38 60 SER A CA 1
ATOM 425 C C . SER A 1 60 ? 52.375 -27.469 -19.078 1 78.38 60 SER A C 1
ATOM 427 O O . SER A 1 60 ? 53.281 -28.156 -19.578 1 78.38 60 SER A O 1
ATOM 429 N N . THR A 1 61 ? 52.438 -27.094 -17.953 1 75.25 61 THR A N 1
ATOM 430 C CA . THR A 1 61 ? 53.594 -27.359 -17.094 1 75.25 61 THR A CA 1
ATOM 431 C C . THR A 1 61 ? 53.562 -28.812 -16.625 1 75.25 61 THR A C 1
ATOM 433 O O . THR A 1 61 ? 54.625 -29.469 -16.609 1 75.25 61 THR A O 1
ATOM 436 N N . ASN A 1 62 ? 52.406 -29.125 -16.156 1 78.06 62 ASN A N 1
ATOM 437 C CA . ASN A 1 62 ? 52.344 -30.469 -15.562 1 78.06 62 ASN A CA 1
ATOM 438 C C . ASN A 1 62 ? 51.938 -31.516 -16.594 1 78.06 62 ASN A C 1
ATOM 440 O O . ASN A 1 62 ? 51.812 -32.688 -16.281 1 78.06 62 ASN A O 1
ATOM 444 N N . GLY A 1 63 ? 51.75 -30.953 -17.719 1 84 63 GLY A N 1
ATOM 445 C CA . GLY A 1 63 ? 51.531 -31.859 -18.828 1 84 63 GLY A CA 1
ATOM 446 C C . GLY A 1 63 ? 50.125 -32.438 -18.891 1 84 63 GLY A C 1
ATOM 447 O O . GLY A 1 63 ? 49.406 -32.406 -17.891 1 84 63 GLY A O 1
ATOM 448 N N . THR A 1 64 ? 49.719 -32.875 -20 1 87.31 64 THR A N 1
ATOM 449 C CA . THR A 1 64 ? 48.469 -33.594 -20.234 1 87.31 64 THR A CA 1
ATOM 450 C C . THR A 1 64 ? 48.719 -35.094 -20.391 1 87.31 64 THR A C 1
ATOM 452 O O . THR A 1 64 ? 49.625 -35.5 -21.109 1 87.31 64 THR A O 1
ATOM 455 N N . TYR A 1 65 ? 48.062 -35.688 -19.578 1 86.25 65 TYR A N 1
ATOM 456 C CA . TYR A 1 65 ? 48.281 -37.125 -19.562 1 86.25 65 TYR A CA 1
ATOM 457 C C . TYR A 1 65 ? 47.031 -37.844 -20.094 1 86.25 65 TYR A C 1
ATOM 459 O O . TYR A 1 65 ? 45.906 -37.531 -19.719 1 86.25 65 TYR A O 1
ATOM 467 N N . VAL A 1 66 ? 47.219 -38.656 -20.984 1 85.81 66 VAL A N 1
ATOM 468 C CA . VAL A 1 66 ? 46.156 -39.531 -21.469 1 85.81 66 VAL A CA 1
ATOM 469 C C . VAL A 1 66 ? 46.5 -41 -21.156 1 85.81 66 VAL A C 1
ATOM 471 O O . VAL A 1 66 ? 47.531 -41.531 -21.609 1 85.81 66 VAL A O 1
ATOM 474 N N . ASN A 1 67 ? 45.688 -41.562 -20.328 1 80.56 67 ASN A N 1
ATOM 475 C CA . ASN A 1 67 ? 45.906 -42.906 -19.859 1 80.56 67 ASN A CA 1
ATOM 476 C C . ASN A 1 67 ? 47.281 -43.094 -19.25 1 80.56 67 ASN A C 1
ATOM 478 O O . ASN A 1 67 ? 47.969 -44.062 -19.531 1 80.56 67 ASN A O 1
ATOM 482 N N . GLY A 1 68 ? 47.688 -42.031 -18.391 1 79.75 68 GLY A N 1
ATOM 483 C CA . GLY A 1 68 ? 48.938 -42.094 -17.609 1 79.75 68 GLY A CA 1
ATOM 484 C C . GLY A 1 68 ? 50.156 -41.656 -18.406 1 79.75 68 GLY A C 1
ATOM 485 O O . GLY A 1 68 ? 51.25 -41.625 -17.875 1 79.75 68 GLY A O 1
ATOM 486 N N . VAL A 1 69 ? 50.094 -41.5 -19.719 1 81.25 69 VAL A N 1
ATOM 487 C CA . VAL A 1 69 ? 51.219 -41.125 -20.547 1 81.25 69 VAL A CA 1
ATOM 488 C C . VAL A 1 69 ? 51.125 -39.625 -20.875 1 81.25 69 VAL A C 1
ATOM 490 O O . VAL A 1 69 ? 50.062 -39.125 -21.281 1 81.25 69 VAL A O 1
ATOM 493 N N . ARG A 1 70 ? 52.156 -38.969 -20.609 1 82.12 70 ARG A N 1
ATOM 494 C CA . ARG A 1 70 ? 52.188 -37.531 -20.922 1 82.12 70 ARG A CA 1
ATOM 495 C C . ARG A 1 70 ? 52.156 -37.312 -22.438 1 82.12 70 ARG A C 1
ATOM 497 O O . ARG A 1 70 ? 52.906 -37.938 -23.188 1 82.12 70 ARG A O 1
ATOM 504 N N . VAL A 1 71 ? 51.281 -36.469 -22.922 1 82.38 71 VAL A N 1
ATOM 505 C CA . VAL A 1 71 ? 51.062 -36.312 -24.359 1 82.38 71 VAL A CA 1
ATOM 506 C C . VAL A 1 71 ? 51.094 -34.844 -24.719 1 82.38 71 VAL A C 1
ATOM 508 O O . VAL A 1 71 ? 50.781 -33.969 -23.891 1 82.38 71 VAL A O 1
ATOM 511 N N . VAL A 1 72 ? 51.625 -34.438 -25.875 1 80.69 72 VAL A N 1
ATOM 512 C CA . VAL A 1 72 ? 51.531 -33.094 -26.422 1 80.69 72 VAL A CA 1
ATOM 513 C C . VAL A 1 72 ? 50.312 -32.969 -27.312 1 80.69 72 VAL A C 1
ATOM 515 O O . VAL A 1 72 ? 49.562 -31.984 -27.281 1 80.69 72 VAL A O 1
ATOM 518 N N . ARG A 1 73 ? 50.125 -33.75 -28.094 1 83.25 73 ARG A N 1
ATOM 519 C CA . ARG A 1 73 ? 48.969 -33.906 -28.969 1 83.25 73 ARG A CA 1
ATOM 520 C C . ARG A 1 73 ? 48.594 -35.375 -29.125 1 83.25 73 ARG A C 1
ATOM 522 O O . ARG A 1 73 ? 49.438 -36.188 -29.469 1 83.25 73 ARG A O 1
ATOM 529 N N . GLN A 1 74 ? 47.406 -35.656 -28.625 1 85.88 74 GLN A N 1
ATOM 530 C CA . GLN A 1 74 ? 46.969 -37.031 -28.719 1 85.88 74 GLN A CA 1
ATOM 531 C C . GLN A 1 74 ? 45.469 -37.125 -28.984 1 85.88 74 GLN A C 1
ATOM 533 O O . GLN A 1 74 ? 44.688 -36.281 -28.484 1 85.88 74 GLN A O 1
ATOM 538 N N . ALA A 1 75 ? 45.219 -38 -29.75 1 83.69 75 ALA A N 1
ATOM 539 C CA . ALA A 1 75 ? 43.812 -38.312 -29.922 1 83.69 75 ALA A CA 1
ATOM 540 C C . ALA A 1 75 ? 43.25 -39 -28.688 1 83.69 75 ALA A C 1
ATOM 542 O O . ALA A 1 75 ? 43.906 -39.844 -28.078 1 83.69 75 ALA A O 1
ATOM 543 N N . ILE A 1 76 ? 42.188 -38.375 -28.172 1 83.94 76 ILE A N 1
ATOM 544 C CA . ILE A 1 76 ? 41.625 -38.938 -26.953 1 83.94 76 ILE A CA 1
ATOM 545 C C . ILE A 1 76 ? 40.219 -39.469 -27.25 1 83.94 76 ILE A C 1
ATOM 547 O O . ILE A 1 76 ? 39.562 -39 -28.188 1 83.94 76 ILE A O 1
ATOM 551 N N . THR A 1 77 ? 39.938 -40.531 -26.531 1 80.75 77 THR A N 1
ATOM 552 C CA . THR A 1 77 ? 38.562 -41.062 -26.516 1 80.75 77 THR A CA 1
ATOM 553 C C . THR A 1 77 ? 37.938 -40.875 -25.141 1 80.75 77 THR A C 1
ATOM 555 O O . THR A 1 77 ? 38.625 -40.562 -24.172 1 80.75 77 THR A O 1
ATOM 558 N N . PHE A 1 78 ? 36.656 -40.969 -25.141 1 83 78 PHE A N 1
ATOM 559 C CA . PHE A 1 78 ? 35.906 -40.719 -23.906 1 83 78 PHE A CA 1
ATOM 560 C C . PHE A 1 78 ? 36.219 -41.812 -22.875 1 83 78 PHE A C 1
ATOM 562 O O . PHE A 1 78 ? 35.844 -41.688 -21.703 1 83 78 PHE A O 1
ATOM 569 N N . ARG A 1 79 ? 36.875 -42.844 -23.25 1 75.19 79 ARG A N 1
ATOM 570 C CA . ARG A 1 79 ? 37.281 -43.906 -22.344 1 75.19 79 ARG A CA 1
ATOM 571 C C . ARG A 1 79 ? 38.656 -43.656 -21.75 1 75.19 79 ARG A C 1
ATOM 573 O O . ARG A 1 79 ? 39.094 -44.344 -20.844 1 75.19 79 ARG A O 1
ATOM 580 N N . ASP A 1 80 ? 39.312 -42.688 -22.344 1 80.31 80 ASP A N 1
ATOM 581 C CA . ASP A 1 80 ? 40.656 -42.375 -21.859 1 80.31 80 ASP A CA 1
ATOM 582 C C . ASP A 1 80 ? 40.625 -41.625 -20.547 1 80.31 80 ASP A C 1
ATOM 584 O O . ASP A 1 80 ? 39.656 -40.906 -20.266 1 80.31 80 ASP A O 1
ATOM 588 N N . ASP A 1 81 ? 41.406 -42.031 -19.797 1 80.88 81 ASP A N 1
ATOM 589 C CA . ASP A 1 81 ? 41.656 -41.219 -18.609 1 80.88 81 ASP A CA 1
ATOM 590 C C . ASP A 1 81 ? 42.562 -40.031 -18.906 1 80.88 81 ASP A C 1
ATOM 592 O O . ASP A 1 81 ? 43.75 -40.188 -19.141 1 80.88 81 ASP A O 1
ATOM 596 N N . VAL A 1 82 ? 41.844 -39 -19.141 1 84.56 82 VAL A N 1
ATOM 597 C CA . VAL A 1 82 ? 42.594 -37.781 -19.438 1 84.56 82 VAL A CA 1
ATOM 598 C C . VAL A 1 82 ? 42.781 -36.969 -18.156 1 84.56 82 VAL A C 1
ATOM 600 O O . VAL A 1 82 ? 41.812 -36.688 -17.438 1 84.56 82 VAL A O 1
ATOM 603 N N . ARG A 1 83 ? 43.844 -36.688 -17.984 1 83.25 83 ARG A N 1
ATOM 604 C CA . ARG A 1 83 ? 44.188 -35.906 -16.781 1 83.25 83 ARG A CA 1
ATOM 605 C C . ARG A 1 83 ? 45.062 -34.719 -17.141 1 83.25 83 ARG A C 1
ATOM 607 O O . ARG A 1 83 ? 45.906 -34.812 -18.016 1 83.25 83 ARG A O 1
ATOM 614 N N . LEU A 1 84 ? 44.812 -33.781 -16.703 1 82.38 84 LEU A N 1
ATOM 615 C CA . LEU A 1 84 ? 45.656 -32.594 -16.766 1 82.38 84 LEU A CA 1
ATOM 616 C C . LEU A 1 84 ? 46.562 -32.5 -15.523 1 82.38 84 LEU A C 1
ATOM 618 O O . LEU A 1 84 ? 46.062 -32.125 -14.445 1 82.38 84 LEU A O 1
ATOM 622 N N . GLY A 1 85 ? 47.688 -32.938 -15.703 1 78.62 85 GLY A N 1
ATOM 623 C CA . GLY A 1 85 ? 48.5 -33.219 -14.516 1 78.62 85 GLY A CA 1
ATOM 624 C C . GLY A 1 85 ? 48.031 -34.438 -13.734 1 78.62 85 GLY A C 1
ATOM 625 O O . GLY A 1 85 ? 48.156 -35.562 -14.188 1 78.62 85 GLY A O 1
ATOM 626 N N . SER A 1 86 ? 47.438 -34.156 -12.633 1 73.81 86 SER A N 1
ATOM 627 C CA . SER A 1 86 ? 46.844 -35.25 -11.859 1 73.81 86 SER A CA 1
ATOM 628 C C . SER A 1 86 ? 45.312 -35.094 -11.789 1 73.81 86 SER A C 1
ATOM 630 O O . SER A 1 86 ? 44.625 -36 -11.305 1 73.81 86 SER A O 1
ATOM 632 N N . ALA A 1 87 ? 44.906 -34.125 -12.422 1 78.19 87 ALA A N 1
ATOM 633 C CA . ALA A 1 87 ? 43.469 -33.875 -12.336 1 78.19 87 ALA A CA 1
ATOM 634 C C . ALA A 1 87 ? 42.719 -34.531 -13.484 1 78.19 87 ALA A C 1
ATOM 636 O O . ALA A 1 87 ? 43.094 -34.406 -14.648 1 78.19 87 ALA A O 1
ATOM 637 N N . PRO A 1 88 ? 41.75 -35.156 -13.055 1 79.25 88 PRO A N 1
ATOM 638 C CA . PRO A 1 88 ? 41.031 -35.812 -14.133 1 79.25 88 PRO A CA 1
ATOM 639 C C . PRO A 1 88 ? 40.156 -34.844 -14.945 1 79.25 88 PRO A C 1
ATOM 641 O O . PRO A 1 88 ? 39.625 -33.906 -14.398 1 79.25 88 PRO A O 1
ATOM 644 N N . VAL A 1 89 ? 40.219 -34.938 -16.172 1 79.06 89 VAL A N 1
ATOM 645 C CA . VAL A 1 89 ? 39.344 -34.219 -17.078 1 79.06 89 VAL A CA 1
ATOM 646 C C . VAL A 1 89 ? 38 -34.938 -17.188 1 79.06 89 VAL A C 1
ATOM 648 O O . VAL A 1 89 ? 37.969 -36.125 -17.516 1 79.06 89 VAL A O 1
ATOM 651 N N . PRO A 1 90 ? 37.062 -34.312 -16.781 1 73.94 90 PRO A N 1
ATOM 652 C CA . PRO A 1 90 ? 35.75 -34.969 -16.984 1 73.94 90 PRO A CA 1
ATOM 653 C C . PRO A 1 90 ? 35.344 -35.031 -18.453 1 73.94 90 PRO A C 1
ATOM 655 O O . PRO A 1 90 ? 34.688 -34.094 -18.938 1 73.94 90 PRO A O 1
ATOM 658 N N . LEU A 1 91 ? 35.688 -36.031 -18.984 1 77.88 91 LEU A N 1
ATOM 659 C CA . LEU A 1 91 ? 35.438 -36.156 -20.422 1 77.88 91 LEU A CA 1
ATOM 660 C C . LEU A 1 91 ? 33.938 -36.281 -20.672 1 77.88 91 LEU A C 1
ATOM 662 O O . LEU A 1 91 ? 33.469 -36.094 -21.797 1 77.88 91 LEU A O 1
ATOM 666 N N . SER A 1 92 ? 33.281 -36.5 -19.5 1 69.38 92 SER A N 1
ATOM 667 C CA . SER A 1 92 ? 31.844 -36.625 -19.656 1 69.38 92 SER A CA 1
ATOM 668 C C . SER A 1 92 ? 31.156 -35.25 -19.578 1 69.38 92 SER A C 1
ATOM 670 O O . SER A 1 92 ? 29.922 -35.188 -19.656 1 69.38 92 SER A O 1
ATOM 672 N N . ASP A 1 93 ? 31.922 -34.281 -19.594 1 73.44 93 ASP A N 1
ATOM 673 C CA . ASP A 1 93 ? 31.344 -32.938 -19.625 1 73.44 93 ASP A CA 1
ATOM 674 C C . ASP A 1 93 ? 30.578 -32.719 -20.922 1 73.44 93 ASP A C 1
ATOM 676 O O . ASP A 1 93 ? 31.078 -32.969 -22.016 1 73.44 93 ASP A O 1
ATOM 680 N N . PRO A 1 94 ? 29.375 -32.156 -20.75 1 72.56 94 PRO A N 1
ATOM 681 C CA . PRO A 1 94 ? 28.547 -32.031 -21.938 1 72.56 94 PRO A CA 1
ATOM 682 C C . PRO A 1 94 ? 29.172 -31.094 -22.984 1 72.56 94 PRO A C 1
ATOM 684 O O . PRO A 1 94 ? 28.875 -31.219 -24.188 1 72.56 94 PRO A O 1
ATOM 687 N N . ARG A 1 95 ? 30.031 -30.328 -22.75 1 76.12 95 ARG A N 1
ATOM 688 C CA . ARG A 1 95 ? 30.656 -29.406 -23.703 1 76.12 95 ARG A CA 1
ATOM 689 C C . ARG A 1 95 ? 31.594 -30.141 -24.656 1 76.12 95 ARG A C 1
ATOM 691 O O . ARG A 1 95 ? 31.781 -29.719 -25.797 1 76.12 95 ARG A O 1
ATOM 698 N N . ILE A 1 96 ? 32.156 -31.078 -24.031 1 79.94 96 ILE A N 1
ATOM 699 C CA . ILE A 1 96 ? 33.062 -31.859 -24.844 1 79.94 96 ILE A CA 1
ATOM 700 C C . ILE A 1 96 ? 32.281 -32.719 -25.828 1 79.94 96 ILE A C 1
ATOM 702 O O . ILE A 1 96 ? 32.625 -32.781 -27.016 1 79.94 96 ILE A O 1
ATOM 706 N N . ALA A 1 97 ? 31.219 -33.188 -25.172 1 79.38 97 ALA A N 1
ATOM 707 C CA . ALA A 1 97 ? 30.344 -34 -26.047 1 79.38 97 ALA A CA 1
ATOM 708 C C . ALA A 1 97 ? 29.719 -33.125 -27.125 1 79.38 97 ALA A C 1
ATOM 710 O O . ALA A 1 97 ? 29.516 -33.594 -28.25 1 79.38 97 ALA A O 1
ATOM 711 N N . ASN A 1 98 ? 29.578 -31.875 -26.781 1 78.75 98 ASN A N 1
ATOM 712 C CA . ASN A 1 98 ? 28.922 -30.938 -27.688 1 78.75 98 ASN A CA 1
ATOM 713 C C . ASN A 1 98 ? 29.797 -30.656 -28.906 1 78.75 98 ASN A C 1
ATOM 715 O O . ASN A 1 98 ? 29.281 -30.281 -29.969 1 78.75 98 ASN A O 1
ATOM 719 N N . LEU A 1 99 ? 31.062 -30.891 -28.828 1 77.12 99 LEU A N 1
ATOM 720 C CA . LEU A 1 99 ? 31.984 -30.672 -29.938 1 77.12 99 LEU A CA 1
ATOM 721 C C . LEU A 1 99 ? 31.719 -31.656 -31.062 1 77.12 99 LEU A C 1
ATOM 723 O O . LEU A 1 99 ? 32.031 -31.391 -32.219 1 77.12 99 LEU A O 1
ATOM 727 N N . LEU A 1 100 ? 31.125 -32.719 -30.578 1 80.56 100 LEU A N 1
ATOM 728 C CA . LEU A 1 100 ? 31.031 -33.844 -31.531 1 80.56 100 LEU A CA 1
ATOM 729 C C . LEU A 1 100 ? 29.594 -34.094 -31.922 1 80.56 100 LEU A C 1
ATOM 731 O O . LEU A 1 100 ? 29.312 -35.031 -32.688 1 80.56 100 LEU A O 1
ATOM 735 N N . VAL A 1 101 ? 28.781 -33.156 -31.188 1 79 101 VAL A N 1
ATOM 736 C CA . VAL A 1 101 ? 27.359 -33.406 -31.438 1 79 101 VAL A CA 1
ATOM 737 C C . VAL A 1 101 ? 26.781 -32.281 -32.312 1 79 101 VAL A C 1
ATOM 739 O O . VAL A 1 101 ? 27.062 -31.109 -32.062 1 79 101 VAL A O 1
ATOM 742 N N . ARG A 1 102 ? 26.219 -32.5 -33.281 1 75.94 102 ARG A N 1
ATOM 743 C CA . ARG A 1 102 ? 25.516 -31.562 -34.156 1 75.94 102 ARG A CA 1
ATOM 744 C C . ARG A 1 102 ? 24.094 -32.031 -34.438 1 75.94 102 ARG A C 1
ATOM 746 O O . ARG A 1 102 ? 23.875 -33.188 -34.781 1 75.94 102 ARG A O 1
ATOM 753 N N . VAL A 1 103 ? 23.281 -31.109 -34.188 1 71.25 103 VAL A N 1
ATOM 754 C CA . VAL A 1 103 ? 21.891 -31.422 -34.531 1 71.25 103 VAL A CA 1
ATOM 755 C C . VAL A 1 103 ? 21.656 -31.094 -36 1 71.25 103 VAL A C 1
ATOM 757 O O . VAL A 1 103 ? 21.812 -29.938 -36.438 1 71.25 103 VAL A O 1
ATOM 760 N N . VAL A 1 104 ? 21.469 -32.062 -36.875 1 70.12 104 VAL A N 1
ATOM 761 C CA . VAL A 1 104 ? 21.281 -31.891 -38.312 1 70.12 104 VAL A CA 1
ATOM 762 C C . VAL A 1 104 ? 19.828 -31.531 -38.594 1 70.12 104 VAL A C 1
ATOM 764 O O . VAL A 1 104 ? 19.562 -30.641 -39.438 1 70.12 104 VAL A O 1
ATOM 767 N N . ARG A 1 105 ? 18.969 -32.219 -38.031 1 68.25 105 ARG A N 1
ATOM 768 C CA . ARG A 1 105 ? 17.547 -31.984 -38.25 1 68.25 105 ARG A CA 1
ATOM 769 C C . ARG A 1 105 ? 16.75 -32.344 -36.969 1 68.25 105 ARG A C 1
ATOM 771 O O . ARG A 1 105 ? 17.078 -33.312 -36.281 1 68.25 105 ARG A O 1
ATOM 778 N N . ARG A 1 106 ? 16.016 -31.469 -36.562 1 60.41 106 ARG A N 1
ATOM 779 C CA . ARG A 1 106 ? 15.078 -31.828 -35.5 1 60.41 106 ARG A CA 1
ATOM 780 C C . ARG A 1 106 ? 13.836 -32.531 -36.062 1 60.41 106 ARG A C 1
ATOM 782 O O . ARG A 1 106 ? 13.07 -31.906 -36.812 1 60.41 106 ARG A O 1
ATOM 789 N N . PRO A 1 107 ? 13.719 -33.688 -35.75 1 63.84 107 PRO A N 1
ATOM 790 C CA . PRO A 1 107 ? 12.516 -34.344 -36.25 1 63.84 107 PRO A CA 1
ATOM 791 C C . PRO A 1 107 ? 11.227 -33.781 -35.656 1 63.84 107 PRO A C 1
ATOM 793 O O . PRO A 1 107 ? 11.266 -33.188 -34.562 1 63.84 107 PRO A O 1
ATOM 796 N N . ALA A 1 108 ? 10.148 -33.75 -36.375 1 59.53 108 ALA A N 1
ATOM 797 C CA . ALA A 1 108 ? 8.82 -33.312 -35.938 1 59.53 108 ALA A CA 1
ATOM 798 C C . ALA A 1 108 ? 8.438 -34 -34.625 1 59.53 108 ALA A C 1
ATOM 800 O O . ALA A 1 108 ? 8.961 -35.094 -34.312 1 59.53 108 ALA A O 1
ATOM 801 N N . LYS A 1 109 ? 7.648 -33.438 -33.781 1 55.66 109 LYS A N 1
ATOM 802 C CA . LYS A 1 109 ? 7.188 -34 -32.5 1 55.66 109 LYS A CA 1
ATOM 803 C C . LYS A 1 109 ? 6.621 -35.406 -32.719 1 55.66 109 LYS A C 1
ATOM 805 O O . LYS A 1 109 ? 5.785 -35.625 -33.594 1 55.66 109 LYS A O 1
ATOM 810 N N . GLY A 1 110 ? 7.141 -36.5 -32 1 64.06 110 GLY A N 1
ATOM 811 C CA . GLY A 1 110 ? 6.684 -37.875 -32.125 1 64.06 110 GLY A CA 1
ATOM 812 C C . GLY A 1 110 ? 7.609 -38.75 -32.938 1 64.06 110 GLY A C 1
ATOM 813 O O . GLY A 1 110 ? 7.461 -39.969 -32.969 1 64.06 110 GLY A O 1
ATOM 814 N N . GLN A 1 111 ? 8.352 -38.156 -33.719 1 74.19 111 GLN A N 1
ATOM 815 C CA . GLN A 1 111 ? 9.273 -38.969 -34.531 1 74.19 111 GLN A CA 1
ATOM 816 C C . GLN A 1 111 ? 10.547 -39.281 -33.75 1 74.19 111 GLN A C 1
ATOM 818 O O . GLN A 1 111 ? 10.984 -38.5 -32.906 1 74.19 111 GLN A O 1
ATOM 823 N N . PRO A 1 112 ? 11.023 -40.469 -33.938 1 79.25 112 PRO A N 1
ATOM 824 C CA . PRO A 1 112 ? 12.234 -40.875 -33.219 1 79.25 112 PRO A CA 1
ATOM 825 C C . PRO A 1 112 ? 13.445 -40.031 -33.594 1 79.25 112 PRO A C 1
ATOM 827 O O . PRO A 1 112 ? 13.594 -39.656 -34.781 1 79.25 112 PRO A O 1
ATOM 830 N N . ILE A 1 113 ? 14.188 -39.719 -32.719 1 81.88 113 ILE A N 1
ATOM 831 C CA . ILE A 1 113 ? 15.445 -39.031 -32.938 1 81.88 113 ILE A CA 1
ATOM 832 C C . ILE A 1 113 ? 16.578 -40.031 -33.094 1 81.88 113 ILE A C 1
ATOM 834 O O . ILE A 1 113 ? 16.875 -40.812 -32.188 1 81.88 113 ILE A O 1
ATOM 838 N N . VAL A 1 114 ? 17.078 -40.125 -34.188 1 86.44 114 VAL A N 1
ATOM 839 C CA . VAL A 1 114 ? 18.125 -41.094 -34.469 1 86.44 114 VAL A CA 1
ATOM 840 C C . VAL A 1 114 ? 19.5 -40.469 -34.156 1 86.44 114 VAL A C 1
ATOM 842 O O . VAL A 1 114 ? 19.812 -39.375 -34.656 1 86.44 114 VAL A O 1
ATOM 845 N N . LEU A 1 115 ? 20.188 -41.062 -33.281 1 88.38 115 LEU A N 1
ATOM 846 C CA . LEU A 1 115 ? 21.547 -40.688 -32.938 1 88.38 115 LEU A CA 1
ATOM 847 C C . LEU A 1 115 ? 22.562 -41.562 -33.688 1 88.38 115 LEU A C 1
ATOM 849 O O . LEU A 1 115 ? 22.406 -42.781 -33.75 1 88.38 115 LEU A O 1
ATOM 853 N N . GLY A 1 116 ? 23.531 -40.969 -34.25 1 87.25 116 GLY A N 1
ATOM 854 C CA . GLY A 1 116 ? 24.547 -41.719 -34.969 1 87.25 116 GLY A CA 1
ATOM 855 C C . GLY A 1 116 ? 25.703 -40.844 -35.438 1 87.25 116 GLY A C 1
ATOM 856 O O . GLY A 1 116 ? 25.719 -39.656 -35.188 1 87.25 116 GLY A O 1
ATOM 857 N N . SER A 1 117 ? 26.688 -41.438 -36.062 1 83.06 117 SER A N 1
ATOM 858 C CA . SER A 1 117 ? 27.875 -40.719 -36.531 1 83.06 117 SER A CA 1
ATOM 859 C C . SER A 1 117 ? 27.734 -40.281 -37.969 1 83.06 117 SER A C 1
ATOM 861 O O . SER A 1 117 ? 28.5 -39.438 -38.469 1 83.06 117 SER A O 1
ATOM 863 N N . ALA A 1 118 ? 26.828 -40.812 -38.781 1 79.19 118 ALA A N 1
ATOM 864 C CA . ALA A 1 118 ? 26.688 -40.5 -40.219 1 79.19 118 ALA A CA 1
ATOM 865 C C . ALA A 1 118 ? 25.219 -40.281 -40.562 1 79.19 118 ALA A C 1
ATOM 867 O O . ALA A 1 118 ? 24.328 -40.719 -39.844 1 79.19 118 ALA A O 1
ATOM 868 N N . ALA A 1 119 ? 24.969 -39.469 -41.625 1 75.38 119 ALA A N 1
ATOM 869 C CA . ALA A 1 119 ? 23.625 -39.312 -42.188 1 75.38 119 ALA A CA 1
ATOM 870 C C . ALA A 1 119 ? 23.078 -40.656 -42.656 1 75.38 119 ALA A C 1
ATOM 872 O O . ALA A 1 119 ? 23.828 -41.531 -43.062 1 75.38 119 ALA A O 1
ATOM 873 N N . PRO A 1 120 ? 21.703 -41.031 -42.281 1 76.56 120 PRO A N 1
ATOM 874 C CA . PRO A 1 120 ? 20.672 -40.062 -41.875 1 76.56 120 PRO A CA 1
ATOM 875 C C . PRO A 1 120 ? 20.422 -40.094 -40.375 1 76.56 120 PRO A C 1
ATOM 877 O O . PRO A 1 120 ? 19.672 -40.969 -39.875 1 76.56 120 PRO A O 1
ATOM 880 N N . SER A 1 121 ? 21.141 -39.5 -39.438 1 80.62 121 SER A N 1
ATOM 881 C CA . SER A 1 121 ? 20.875 -39.312 -38 1 80.62 121 SER A CA 1
ATOM 882 C C . SER A 1 121 ? 20.438 -37.875 -37.719 1 80.62 121 SER A C 1
ATOM 884 O O . SER A 1 121 ? 20.828 -36.938 -38.406 1 80.62 121 SER A O 1
ATOM 886 N N . ASP A 1 122 ? 19.5 -37.75 -36.812 1 81.38 122 ASP A N 1
ATOM 887 C CA . ASP A 1 122 ? 19 -36.406 -36.438 1 81.38 122 ASP A CA 1
ATOM 888 C C . ASP A 1 122 ? 20.047 -35.656 -35.656 1 81.38 122 ASP A C 1
ATOM 890 O O . ASP A 1 122 ? 20.125 -34.406 -35.75 1 81.38 122 ASP A O 1
ATOM 894 N N . VAL A 1 123 ? 20.688 -36.375 -35 1 83.12 123 VAL A N 1
ATOM 895 C CA . VAL A 1 123 ? 21.812 -35.875 -34.25 1 83.12 123 VAL A CA 1
ATOM 896 C C . VAL A 1 123 ? 23.094 -36.625 -34.625 1 83.12 123 VAL A C 1
ATOM 898 O O . VAL A 1 123 ? 23.172 -37.844 -34.438 1 83.12 123 VAL A O 1
ATOM 901 N N . THR A 1 124 ? 23.922 -35.938 -35.188 1 84.19 124 THR A N 1
ATOM 902 C CA . THR A 1 124 ? 25.156 -36.562 -35.625 1 84.19 124 THR A CA 1
ATOM 903 C C . THR A 1 124 ? 26.25 -36.406 -34.594 1 84.19 124 THR A C 1
ATOM 905 O O . THR A 1 124 ? 26.484 -35.281 -34.094 1 84.19 124 THR A O 1
ATOM 908 N N . ILE A 1 125 ? 26.766 -37.438 -34.219 1 83.88 125 ILE A N 1
ATOM 909 C CA . ILE A 1 125 ? 27.875 -37.469 -33.281 1 83.88 125 ILE A CA 1
ATOM 910 C C . ILE A 1 125 ? 29.141 -37.938 -34 1 83.88 125 ILE A C 1
ATOM 912 O O . ILE A 1 125 ? 29.188 -39.062 -34.531 1 83.88 125 ILE A O 1
ATOM 916 N N . GLU A 1 126 ? 30.094 -37.156 -34.125 1 82.56 126 GLU A N 1
ATOM 917 C CA . GLU A 1 126 ? 31.328 -37.438 -34.812 1 82.56 126 GLU A CA 1
ATOM 918 C C . GLU A 1 126 ? 32.344 -38.125 -33.875 1 82.56 126 GLU A C 1
ATOM 920 O O . GLU A 1 126 ? 33.312 -37.5 -33.438 1 82.56 126 GLU A O 1
ATOM 925 N N . TYR A 1 127 ? 32.062 -39.406 -33.625 1 83.75 127 TYR A N 1
ATOM 926 C CA . TYR A 1 127 ? 32.938 -40.188 -32.75 1 83.75 127 TYR A CA 1
ATOM 927 C C . TYR A 1 127 ? 33.031 -41.625 -33.25 1 83.75 127 TYR A C 1
ATOM 929 O O . TYR A 1 127 ? 32.062 -42.219 -33.656 1 83.75 127 TYR A O 1
ATOM 937 N N . PRO A 1 128 ? 34.219 -42.188 -33.25 1 80.62 128 PRO A N 1
ATOM 938 C CA . PRO A 1 128 ? 34.469 -43.469 -33.906 1 80.62 128 PRO A CA 1
ATOM 939 C C . PRO A 1 128 ? 33.656 -44.625 -33.312 1 80.62 128 PRO A C 1
ATOM 941 O O . PRO A 1 128 ? 33.312 -45.562 -34.031 1 80.62 128 PRO A O 1
ATOM 944 N N . ASP A 1 129 ? 33.344 -44.594 -31.984 1 79.69 129 ASP A N 1
ATOM 945 C CA . ASP A 1 129 ? 32.625 -45.688 -31.344 1 79.69 129 ASP A CA 1
ATOM 946 C C . ASP A 1 129 ? 31.125 -45.656 -31.672 1 79.69 129 ASP A C 1
ATOM 948 O O . ASP A 1 129 ? 30.391 -46.594 -31.391 1 79.69 129 ASP A O 1
ATOM 952 N N . VAL A 1 130 ? 30.75 -44.594 -32.375 1 86.75 130 VAL A N 1
ATOM 953 C CA . VAL A 1 130 ? 29.328 -44.406 -32.625 1 86.75 130 VAL A CA 1
ATOM 954 C C . VAL A 1 130 ? 29 -44.938 -34.031 1 86.75 130 VAL A C 1
ATOM 956 O O . VAL A 1 130 ? 29.641 -44.531 -35 1 86.75 130 VAL A O 1
ATOM 959 N N . ALA A 1 131 ? 28.078 -45.844 -34.125 1 87.94 131 ALA A N 1
ATOM 960 C CA . ALA A 1 131 ? 27.656 -46.438 -35.406 1 87.94 131 ALA A CA 1
ATOM 961 C C . ALA A 1 131 ? 26.906 -45.406 -36.25 1 87.94 131 ALA A C 1
ATOM 963 O O . ALA A 1 131 ? 26.422 -44.375 -35.719 1 87.94 131 ALA A O 1
ATOM 964 N N . PRO A 1 132 ? 27.047 -45.5 -37.562 1 85.31 132 PRO A N 1
ATOM 965 C CA . PRO A 1 132 ? 26.297 -44.562 -38.406 1 85.31 132 PRO A CA 1
ATOM 966 C C . PRO A 1 132 ? 24.844 -44.375 -37.969 1 85.31 132 PRO A C 1
ATOM 968 O O . PRO A 1 132 ? 24.312 -43.281 -38.031 1 85.31 132 PRO A O 1
ATOM 971 N N . GLN A 1 133 ? 24.25 -45.438 -37.562 1 86.44 133 GLN A N 1
ATOM 972 C CA . GLN A 1 133 ? 22.984 -45.438 -36.875 1 86.44 133 GLN A CA 1
ATOM 973 C C . GLN A 1 133 ? 23.078 -46.25 -35.562 1 86.44 133 GLN A C 1
ATOM 975 O O . GLN A 1 133 ? 23 -47.469 -35.562 1 86.44 133 GLN A O 1
ATOM 980 N N . HIS A 1 134 ? 23.312 -45.469 -34.438 1 87.38 134 HIS A N 1
ATOM 981 C CA . HIS A 1 134 ? 23.719 -46.125 -33.188 1 87.38 134 HIS A CA 1
ATOM 982 C C . HIS A 1 134 ? 22.516 -46.406 -32.281 1 87.38 134 HIS A C 1
ATOM 984 O O . HIS A 1 134 ? 22.375 -47.531 -31.812 1 87.38 134 HIS A O 1
ATOM 990 N N . ALA A 1 135 ? 21.812 -45.312 -32.031 1 87.75 135 ALA A N 1
ATOM 991 C CA . ALA A 1 135 ? 20.641 -45.469 -31.172 1 87.75 135 ALA A CA 1
ATOM 992 C C . ALA A 1 135 ? 19.5 -44.531 -31.609 1 87.75 135 ALA A C 1
ATOM 994 O O . ALA A 1 135 ? 19.719 -43.594 -32.375 1 87.75 135 ALA A O 1
ATOM 995 N N . GLN A 1 136 ? 18.469 -44.875 -31.312 1 86.5 136 GLN A N 1
ATOM 996 C CA . GLN A 1 136 ? 17.312 -44.031 -31.547 1 86.5 136 GLN A CA 1
ATOM 997 C C . GLN A 1 136 ? 16.578 -43.719 -30.234 1 86.5 136 GLN A C 1
ATOM 999 O O . GLN A 1 136 ? 16.516 -44.562 -29.344 1 86.5 136 GLN A O 1
ATOM 1004 N N . ILE A 1 137 ? 16.328 -42.5 -30.172 1 82.19 137 ILE A N 1
ATOM 1005 C CA . ILE A 1 137 ? 15.531 -42.062 -29.031 1 82.19 137 ILE A CA 1
ATOM 1006 C C . ILE A 1 137 ? 14.078 -41.875 -29.453 1 82.19 137 ILE A C 1
ATOM 1008 O O . ILE A 1 137 ? 13.805 -41.125 -30.391 1 82.19 137 ILE A O 1
ATOM 1012 N N . VAL A 1 138 ? 13.25 -42.594 -28.859 1 78.12 138 VAL A N 1
ATOM 1013 C CA . VAL A 1 138 ? 11.828 -42.5 -29.156 1 78.12 138 VAL A CA 1
ATOM 1014 C C . VAL A 1 138 ? 11.078 -42 -27.922 1 78.12 138 VAL A C 1
ATOM 1016 O O . VAL A 1 138 ? 11.352 -42.406 -26.797 1 78.12 138 VAL A O 1
ATOM 1019 N N . GLU A 1 139 ? 10.516 -41.031 -28.172 1 69.31 139 GLU A N 1
ATOM 1020 C CA . GLU A 1 139 ? 9.656 -40.5 -27.109 1 69.31 139 GLU A CA 1
ATOM 1021 C C . GLU A 1 139 ? 8.336 -41.25 -27.062 1 69.31 139 GLU A C 1
ATOM 1023 O O . GLU A 1 139 ? 7.609 -41.312 -28.062 1 69.31 139 GLU A O 1
ATOM 1028 N N . THR A 1 140 ? 8.102 -42 -26.047 1 66.06 140 THR A N 1
ATOM 1029 C CA . THR A 1 140 ? 6.84 -42.719 -25.906 1 66.06 140 THR A CA 1
ATOM 1030 C C . THR A 1 140 ? 5.672 -41.75 -25.75 1 66.06 140 THR A C 1
ATOM 1032 O O . THR A 1 140 ? 5.871 -40.594 -25.406 1 66.06 140 THR A O 1
ATOM 1035 N N . PRO A 1 141 ? 4.559 -42.125 -26.078 1 58.44 141 PRO A N 1
ATOM 1036 C CA . PRO A 1 141 ? 3.389 -41.25 -25.922 1 58.44 141 PRO A CA 1
ATOM 1037 C C . PRO A 1 141 ? 3.236 -40.719 -24.5 1 58.44 141 PRO A C 1
ATOM 1039 O O . PRO A 1 141 ? 2.631 -39.656 -24.297 1 58.44 141 PRO A O 1
ATOM 1042 N N . GLU A 1 142 ? 3.924 -41.219 -23.594 1 57.75 142 GLU A N 1
ATOM 1043 C CA . GLU A 1 142 ? 3.873 -40.812 -22.188 1 57.75 142 GLU A CA 1
ATOM 1044 C C . GLU A 1 142 ? 4.934 -39.781 -21.875 1 57.75 142 GLU A C 1
ATOM 1046 O O . GLU A 1 142 ? 5.047 -39.312 -20.734 1 57.75 142 GLU A O 1
ATOM 1051 N N . GLY A 1 143 ? 5.668 -39.344 -22.781 1 59.59 143 GLY A N 1
ATOM 1052 C CA . GLY A 1 143 ? 6.684 -38.312 -22.656 1 59.59 143 GLY A CA 1
ATOM 1053 C C . GLY A 1 143 ? 8.008 -38.844 -22.125 1 59.59 143 GLY A C 1
ATOM 1054 O O . GLY A 1 143 ? 8.852 -38.062 -21.672 1 59.59 143 GLY A O 1
ATOM 1055 N N . VAL A 1 144 ? 8.125 -40 -22.062 1 66.38 144 VAL A N 1
ATOM 1056 C CA . VAL A 1 144 ? 9.367 -40.625 -21.625 1 66.38 144 VAL A CA 1
ATOM 1057 C C . VAL A 1 144 ? 10.281 -40.875 -22.828 1 66.38 144 VAL A C 1
ATOM 1059 O O . VAL A 1 144 ? 9.836 -41.406 -23.859 1 66.38 144 VAL A O 1
ATOM 1062 N N . MET A 1 145 ? 11.469 -40.5 -22.562 1 74.19 145 MET A N 1
ATOM 1063 C CA . MET A 1 145 ? 12.445 -40.75 -23.609 1 74.19 145 MET A CA 1
ATOM 1064 C C . MET A 1 145 ? 13.055 -42.156 -23.453 1 74.19 145 MET A C 1
ATOM 1066 O O . MET A 1 145 ? 13.508 -42.531 -22.359 1 74.19 145 MET A O 1
ATOM 1070 N N . VAL A 1 146 ? 12.797 -42.938 -24.438 1 79.62 146 VAL A N 1
ATOM 1071 C CA . VAL A 1 146 ? 13.375 -44.281 -24.453 1 79.62 146 VAL A CA 1
ATOM 1072 C C . VAL A 1 146 ? 14.461 -44.375 -25.516 1 79.62 146 VAL A C 1
ATOM 1074 O O . VAL A 1 146 ? 14.258 -43.938 -26.656 1 79.62 146 VAL A O 1
ATOM 1077 N N . VAL A 1 147 ? 15.57 -44.875 -25.078 1 85.5 147 VAL A N 1
ATOM 1078 C CA . VAL A 1 147 ? 16.672 -45.062 -26.016 1 85.5 147 VAL A CA 1
ATOM 1079 C C . VAL A 1 147 ? 16.719 -46.5 -26.484 1 85.5 147 VAL A C 1
ATOM 1081 O O . VAL A 1 147 ? 16.562 -47.438 -25.672 1 85.5 147 VAL A O 1
ATOM 1084 N N . ARG A 1 148 ? 16.656 -46.781 -27.703 1 85.06 148 ARG A N 1
ATOM 1085 C CA . ARG A 1 148 ? 16.766 -48.094 -28.328 1 85.06 148 ARG A CA 1
ATOM 1086 C C . ARG A 1 148 ? 18.078 -48.219 -29.094 1 85.06 148 ARG A C 1
ATOM 1088 O O . ARG A 1 148 ? 18.375 -47.406 -29.953 1 85.06 148 ARG A O 1
ATOM 1095 N N . ASP A 1 149 ? 18.875 -49.188 -28.766 1 86.5 149 ASP A N 1
ATOM 1096 C CA . ASP A 1 149 ? 20.109 -49.469 -29.484 1 86.5 149 ASP A CA 1
ATOM 1097 C C . ASP A 1 149 ? 19.812 -50.094 -30.859 1 86.5 149 ASP A C 1
ATOM 1099 O O . ASP A 1 149 ? 19.016 -51.031 -30.969 1 86.5 149 ASP A O 1
ATOM 1103 N N . LEU A 1 150 ? 20.141 -49.656 -31.922 1 85.56 150 LEU A N 1
ATOM 1104 C CA . LEU A 1 150 ? 19.875 -50.125 -33.281 1 85.56 150 LEU A CA 1
ATOM 1105 C C . LEU A 1 150 ? 20.922 -51.156 -33.719 1 85.56 150 LEU A C 1
ATOM 1107 O O . LEU A 1 150 ? 21.25 -51.25 -34.906 1 85.56 150 LEU A O 1
ATOM 1111 N N . GLY A 1 151 ? 21.422 -51.875 -32.656 1 81.81 151 GLY A N 1
ATOM 1112 C CA . GLY A 1 151 ? 22.375 -52.906 -32.938 1 81.81 151 GLY A CA 1
ATOM 1113 C C . GLY A 1 151 ? 23.781 -52.406 -33.188 1 81.81 151 GLY A C 1
ATOM 1114 O O . GLY A 1 151 ? 24.531 -52.969 -34 1 81.81 151 GLY A O 1
ATOM 1115 N N . ALA A 1 152 ? 24.156 -51.375 -32.562 1 81.19 152 ALA A N 1
ATOM 1116 C CA . ALA A 1 152 ? 25.5 -50.812 -32.719 1 81.19 152 ALA A CA 1
ATOM 1117 C C . ALA A 1 152 ? 26.531 -51.75 -32.062 1 81.19 152 ALA A C 1
ATOM 1119 O O . ALA A 1 152 ? 26.328 -52.25 -30.969 1 81.19 152 ALA A O 1
ATOM 1120 N N . PRO A 1 153 ? 27.578 -52.125 -32.688 1 84.12 153 PRO A N 1
ATOM 1121 C CA . PRO A 1 153 ? 28.594 -53.031 -32.156 1 84.12 153 PRO A CA 1
ATOM 1122 C C . PRO A 1 153 ? 29.172 -52.531 -30.844 1 84.12 153 PRO A C 1
ATOM 1124 O O . PRO A 1 153 ? 29.438 -53.344 -29.938 1 84.12 153 PRO A O 1
ATOM 1127 N N . ALA A 1 154 ? 29.359 -51.188 -30.672 1 82.25 154 ALA A N 1
ATOM 1128 C CA . ALA A 1 154 ? 29.953 -50.656 -29.453 1 82.25 154 ALA A CA 1
ATOM 1129 C C . ALA A 1 154 ? 28.938 -50.625 -28.312 1 82.25 154 ALA A C 1
ATOM 1131 O O . ALA A 1 154 ? 29.297 -50.5 -27.141 1 82.25 154 ALA A O 1
ATOM 1132 N N . GLY A 1 155 ? 27.719 -50.75 -28.641 1 83.19 155 GLY A N 1
ATOM 1133 C CA . GLY A 1 155 ? 26.656 -50.844 -27.641 1 83.19 155 GLY A CA 1
ATOM 1134 C C . GLY A 1 155 ? 26.203 -49.5 -27.125 1 83.19 155 GLY A C 1
ATOM 1135 O O . GLY A 1 155 ? 26.891 -48.5 -27.312 1 83.19 155 GLY A O 1
ATOM 1136 N N . THR A 1 156 ? 24.984 -49.469 -26.672 1 86.19 156 THR A N 1
ATOM 1137 C CA . THR A 1 156 ? 24.406 -48.312 -25.984 1 86.19 156 THR A CA 1
ATOM 1138 C C . THR A 1 156 ? 24.297 -48.562 -24.484 1 86.19 156 THR A C 1
ATOM 1140 O O . THR A 1 156 ? 23.828 -49.625 -24.062 1 86.19 156 THR A O 1
ATOM 1143 N N . PHE A 1 157 ? 24.828 -47.625 -23.688 1 82.06 157 PHE A N 1
ATOM 1144 C CA . PHE A 1 157 ? 24.828 -47.781 -22.234 1 82.06 157 PHE A CA 1
ATOM 1145 C C . PHE A 1 157 ? 24.188 -46.562 -21.562 1 82.06 157 PHE A C 1
ATOM 1147 O O . PHE A 1 157 ? 24.125 -45.469 -22.172 1 82.06 157 PHE A O 1
ATOM 1154 N N . ILE A 1 158 ? 23.656 -46.75 -20.438 1 78.12 158 ILE A N 1
ATOM 1155 C CA . ILE A 1 158 ? 23.062 -45.656 -19.672 1 78.12 158 ILE A CA 1
ATOM 1156 C C . ILE A 1 158 ? 23.75 -45.562 -18.312 1 78.12 158 ILE A C 1
ATOM 1158 O O . ILE A 1 158 ? 23.922 -46.562 -17.609 1 78.12 158 ILE A O 1
ATOM 1162 N N . ASP A 1 159 ? 24.188 -44.375 -17.891 1 67.75 159 ASP A N 1
ATOM 1163 C CA . ASP A 1 159 ? 24.734 -43.938 -16.609 1 67.75 159 ASP A CA 1
ATOM 1164 C C . ASP A 1 159 ? 25.984 -44.75 -16.25 1 67.75 159 ASP A C 1
ATOM 1166 O O . ASP A 1 159 ? 26.375 -44.812 -15.086 1 67.75 159 ASP A O 1
ATOM 1170 N N . GLY A 1 160 ? 26.656 -45.469 -17.078 1 64.31 160 GLY A N 1
ATOM 1171 C CA . GLY A 1 160 ? 27.891 -46.219 -16.875 1 64.31 160 GLY A CA 1
ATOM 1172 C C . GLY A 1 160 ? 28.078 -47.312 -17.906 1 64.31 160 GLY A C 1
ATOM 1173 O O . GLY A 1 160 ? 27.141 -47.688 -18.609 1 64.31 160 GLY A O 1
ATOM 1174 N N . PRO A 1 161 ? 29.297 -47.75 -18.141 1 60.47 161 PRO A N 1
ATOM 1175 C CA . PRO A 1 161 ? 29.641 -48.719 -19.188 1 60.47 161 PRO A CA 1
ATOM 1176 C C . PRO A 1 161 ? 29.281 -50.156 -18.797 1 60.47 161 PRO A C 1
ATOM 1178 O O . PRO A 1 161 ? 29.531 -51.094 -19.562 1 60.47 161 PRO A O 1
ATOM 1181 N N . HIS A 1 162 ? 28.672 -50.469 -17.719 1 59.34 162 HIS A N 1
ATOM 1182 C CA . HIS A 1 162 ? 28.625 -51.844 -17.219 1 59.34 162 HIS A CA 1
ATOM 1183 C C . HIS A 1 162 ? 27.5 -52.625 -17.906 1 59.34 162 HIS A C 1
ATOM 1185 O O . HIS A 1 162 ? 27.625 -53.812 -18.109 1 59.34 162 HIS A O 1
ATOM 1191 N N . PHE A 1 163 ? 26.328 -52.031 -18.266 1 65.56 163 PHE A N 1
ATOM 1192 C CA . PHE A 1 163 ? 25.25 -52.844 -18.828 1 65.56 163 PHE A CA 1
ATOM 1193 C C . PHE A 1 163 ? 24.812 -52.281 -20.188 1 65.56 163 PHE A C 1
ATOM 1195 O O . PHE A 1 163 ? 24.391 -51.125 -20.266 1 65.56 163 PHE A O 1
ATOM 1202 N N . ARG A 1 164 ? 25.078 -53.031 -21.203 1 76.5 164 ARG A N 1
ATOM 1203 C CA . ARG A 1 164 ? 24.578 -52.688 -22.531 1 76.5 164 ARG A CA 1
ATOM 1204 C C . ARG A 1 164 ? 23.047 -52.75 -22.562 1 76.5 164 ARG A C 1
ATOM 1206 O O . ARG A 1 164 ? 22.438 -53.688 -22.062 1 76.5 164 ARG A O 1
ATOM 1213 N N . VAL A 1 165 ? 22.453 -51.75 -23.078 1 77.94 165 VAL A N 1
ATOM 1214 C CA . VAL A 1 165 ? 21 -51.688 -23.078 1 77.94 165 VAL A CA 1
ATOM 1215 C C . VAL A 1 165 ? 20.484 -51.812 -24.5 1 77.94 165 VAL A C 1
ATOM 1217 O O . VAL A 1 165 ? 21.078 -51.281 -25.438 1 77.94 165 VAL A O 1
ATOM 1220 N N . THR A 1 166 ? 19.578 -52.656 -24.781 1 80.56 166 THR A N 1
ATOM 1221 C CA . THR A 1 166 ? 18.875 -52.75 -26.062 1 80.56 166 THR A CA 1
ATOM 1222 C C . THR A 1 166 ? 17.734 -51.719 -26.109 1 80.56 166 THR A C 1
ATOM 1224 O O . THR A 1 166 ? 17.547 -51.062 -27.125 1 80.56 166 THR A O 1
ATOM 1227 N N . GLU A 1 167 ? 17.078 -51.594 -25.109 1 80.06 167 GLU A N 1
ATOM 1228 C CA . GLU A 1 167 ? 16.031 -50.594 -24.906 1 80.06 167 GLU A CA 1
ATOM 1229 C C . GLU A 1 167 ? 15.961 -50.156 -23.438 1 80.06 167 GLU A C 1
ATOM 1231 O O . GLU A 1 167 ? 15.977 -51 -22.547 1 80.06 167 GLU A O 1
ATOM 1236 N N . ALA A 1 168 ? 16.141 -48.844 -23.25 1 78.69 168 ALA A N 1
ATOM 1237 C CA . ALA A 1 168 ? 16.094 -48.375 -21.859 1 78.69 168 ALA A CA 1
ATOM 1238 C C . ALA A 1 168 ? 15.453 -47 -21.75 1 78.69 168 ALA A C 1
ATOM 1240 O O . ALA A 1 168 ? 15.523 -46.219 -22.703 1 78.69 168 ALA A O 1
ATOM 1241 N N . ARG A 1 169 ? 14.828 -46.812 -20.734 1 75.56 169 ARG A N 1
ATOM 1242 C CA . ARG A 1 169 ? 14.258 -45.5 -20.453 1 75.56 169 ARG A CA 1
ATOM 1243 C C . ARG A 1 169 ? 15.336 -44.5 -20.062 1 75.56 169 ARG A C 1
ATOM 1245 O O . ARG A 1 169 ? 16.25 -44.812 -19.297 1 75.56 169 ARG A O 1
ATOM 1252 N N . LEU A 1 170 ? 15.273 -43.344 -20.766 1 73.81 170 LEU A N 1
ATOM 1253 C CA . LEU A 1 170 ? 16.234 -42.281 -20.469 1 73.81 170 LEU A CA 1
ATOM 1254 C C . LEU A 1 170 ? 15.68 -41.344 -19.406 1 73.81 170 LEU A C 1
ATOM 1256 O O . LEU A 1 170 ? 14.555 -40.844 -19.547 1 73.81 170 LEU A O 1
ATOM 1260 N N . GLN A 1 171 ? 16.359 -41.25 -18.438 1 66.56 171 GLN A N 1
ATOM 1261 C CA . GLN A 1 171 ? 16.031 -40.219 -17.453 1 66.56 171 GLN A CA 1
ATOM 1262 C C . GLN A 1 171 ? 16.594 -38.844 -17.844 1 66.56 171 GLN A C 1
ATOM 1264 O O . GLN A 1 171 ? 17.578 -38.781 -18.594 1 66.56 171 GLN A O 1
ATOM 1269 N N . PRO A 1 172 ? 15.984 -37.719 -17.594 1 63.75 172 PRO A N 1
ATOM 1270 C CA . PRO A 1 172 ? 16.406 -36.406 -18.062 1 63.75 172 PRO A CA 1
ATOM 1271 C C . PRO A 1 172 ? 17.859 -36.094 -17.719 1 63.75 172 PRO A C 1
ATOM 1273 O O . PRO A 1 172 ? 18.516 -35.312 -18.422 1 63.75 172 PRO A O 1
ATOM 1276 N N . ASN A 1 173 ? 18.359 -36.719 -16.719 1 59.25 173 ASN A N 1
ATOM 1277 C CA . ASN A 1 173 ? 19.75 -36.469 -16.359 1 59.25 173 ASN A CA 1
ATOM 1278 C C . ASN A 1 173 ? 20.641 -37.688 -16.625 1 59.25 173 ASN A C 1
ATOM 1280 O O . ASN A 1 173 ? 21.719 -37.812 -16.062 1 59.25 173 ASN A O 1
ATOM 1284 N N . SER A 1 174 ? 20.188 -38.469 -17.406 1 73.19 174 SER A N 1
ATOM 1285 C CA . SER A 1 174 ? 20.953 -39.688 -17.719 1 73.19 174 SER A CA 1
ATOM 1286 C C . SER A 1 174 ? 22.109 -39.375 -18.672 1 73.19 174 SER A C 1
ATOM 1288 O O . SER A 1 174 ? 22.062 -38.375 -19.406 1 73.19 174 SER A O 1
ATOM 1290 N N . LEU A 1 175 ? 23.109 -40.125 -18.469 1 78.5 175 LEU A N 1
ATOM 1291 C CA . LEU A 1 175 ? 24.203 -40.125 -19.422 1 78.5 175 LEU A CA 1
ATOM 1292 C C . LEU A 1 175 ? 24.078 -41.25 -20.406 1 78.5 175 LEU A C 1
ATOM 1294 O O . LEU A 1 175 ? 24.125 -42.438 -20.016 1 78.5 175 LEU A O 1
ATOM 1298 N N . LEU A 1 176 ? 23.766 -40.875 -21.547 1 82.62 176 LEU A N 1
ATOM 1299 C CA . LEU A 1 176 ? 23.703 -41.875 -22.625 1 82.62 176 LEU A CA 1
ATOM 1300 C C . LEU A 1 176 ? 25.094 -42.125 -23.188 1 82.62 176 LEU A C 1
ATOM 1302 O O . LEU A 1 176 ? 25.812 -41.219 -23.547 1 82.62 176 LEU A O 1
ATOM 1306 N N . LEU A 1 177 ? 25.453 -43.375 -23.109 1 83.94 177 LEU A N 1
ATOM 1307 C CA . LEU A 1 177 ? 26.75 -43.75 -23.688 1 83.94 177 LEU A CA 1
ATOM 1308 C C . LEU A 1 177 ? 26.562 -44.469 -25.016 1 83.94 177 LEU A C 1
ATOM 1310 O O . LEU A 1 177 ? 25.984 -45.562 -25.031 1 83.94 177 LEU A O 1
ATOM 1314 N N . LEU A 1 178 ? 26.844 -43.844 -26.062 1 87.06 178 LEU A N 1
ATOM 1315 C CA . LEU A 1 178 ? 26.875 -44.5 -27.375 1 87.06 178 LEU A CA 1
ATOM 1316 C C . LEU A 1 178 ? 28.25 -45.062 -27.672 1 87.06 178 LEU A C 1
ATOM 1318 O O . LEU A 1 178 ? 29.125 -44.375 -28.188 1 87.06 178 LEU A O 1
ATOM 1322 N N . GLY A 1 179 ? 28.375 -46.406 -27.266 1 84.06 179 GLY A N 1
ATOM 1323 C CA . GLY A 1 179 ? 29.734 -46.906 -27.234 1 84.06 179 GLY A CA 1
ATOM 1324 C C . GLY A 1 179 ? 30.594 -46.281 -26.156 1 84.06 179 GLY A C 1
ATOM 1325 O O . GLY A 1 179 ? 30.234 -46.312 -24.984 1 84.06 179 GLY A O 1
ATOM 1326 N N . GLY A 1 180 ? 31.469 -45.594 -26.594 1 79.06 180 GLY A N 1
ATOM 1327 C CA . GLY A 1 180 ? 32.344 -44.875 -25.656 1 79.06 180 GLY A CA 1
ATOM 1328 C C . GLY A 1 180 ? 32.031 -43.406 -25.578 1 79.06 180 GLY A C 1
ATOM 1329 O O . GLY A 1 180 ? 32.625 -42.656 -24.781 1 79.06 180 GLY A O 1
ATOM 1330 N N . PHE A 1 181 ? 31.062 -42.906 -26.344 1 84.94 181 PHE A N 1
ATOM 1331 C CA . PHE A 1 181 ? 30.75 -41.469 -26.344 1 84.94 181 PHE A CA 1
ATOM 1332 C C . PHE A 1 181 ? 29.656 -41.156 -25.328 1 84.94 181 PHE A C 1
ATOM 1334 O O . PHE A 1 181 ? 28.562 -41.719 -25.391 1 84.94 181 PHE A O 1
ATOM 1341 N N . PRO A 1 182 ? 30.016 -40.219 -24.422 1 82.81 182 PRO A N 1
ATOM 1342 C CA . PRO A 1 182 ? 29 -39.812 -23.453 1 82.81 182 PRO A CA 1
ATOM 1343 C C . PRO A 1 182 ? 28.141 -38.656 -23.938 1 82.81 182 PRO A C 1
ATOM 1345 O O . PRO A 1 182 ? 28.672 -37.625 -24.375 1 82.81 182 PRO A O 1
ATOM 1348 N N . LEU A 1 183 ? 26.875 -38.812 -24 1 83.44 183 LEU A N 1
ATOM 1349 C CA . LEU A 1 183 ? 25.906 -37.781 -24.359 1 83.44 183 LEU A CA 1
ATOM 1350 C C . LEU A 1 183 ? 24.938 -37.5 -23.219 1 83.44 183 LEU A C 1
ATOM 1352 O O . LEU A 1 183 ? 24.016 -38.312 -22.984 1 83.44 183 LEU A O 1
ATOM 1356 N N . PRO A 1 184 ? 25.266 -36.531 -22.562 1 76.56 184 PRO A N 1
ATOM 1357 C CA . PRO A 1 184 ? 24.312 -36.188 -21.516 1 76.56 184 PRO A CA 1
ATOM 1358 C C . PRO A 1 184 ? 22.938 -35.812 -22.078 1 76.56 184 PRO A C 1
ATOM 1360 O O . PRO A 1 184 ? 22.844 -35.031 -23.031 1 76.56 184 PRO A O 1
ATOM 1363 N N . VAL A 1 185 ? 21.953 -36.281 -21.453 1 77.12 185 VAL A N 1
ATOM 1364 C CA . VAL A 1 185 ? 20.609 -36.094 -21.969 1 77.12 185 VAL A CA 1
ATOM 1365 C C . VAL A 1 185 ? 20.219 -34.594 -21.844 1 77.12 185 VAL A C 1
ATOM 1367 O O . VAL A 1 185 ? 19.625 -34.031 -22.766 1 77.12 185 VAL A O 1
ATOM 1370 N N . PRO A 1 186 ? 20.688 -33.938 -20.906 1 71.19 186 PRO A N 1
ATOM 1371 C CA . PRO A 1 186 ? 20.359 -32.5 -20.875 1 71.19 186 PRO A CA 1
ATOM 1372 C C . PRO A 1 186 ? 21 -31.734 -22.031 1 71.19 186 PRO A C 1
ATOM 1374 O O . PRO A 1 186 ? 20.391 -30.797 -22.562 1 71.19 186 PRO A O 1
ATOM 1377 N N . LEU A 1 187 ? 22.172 -32.031 -22.453 1 73.31 187 LEU A N 1
ATOM 1378 C CA . LEU A 1 187 ? 22.797 -31.438 -23.625 1 73.31 187 LEU A CA 1
ATOM 1379 C C . LEU A 1 187 ? 22 -31.734 -24.875 1 73.31 187 LEU A C 1
ATOM 1381 O O . LEU A 1 187 ? 21.766 -30.844 -25.703 1 73.31 187 LEU A O 1
ATOM 1385 N N . LEU A 1 188 ? 21.594 -32.906 -24.922 1 75.12 188 LEU A N 1
ATOM 1386 C CA . LEU A 1 188 ? 20.797 -33.281 -26.078 1 75.12 188 LEU A CA 1
ATOM 1387 C C . LEU A 1 188 ? 19.484 -32.5 -26.125 1 75.12 188 LEU A C 1
ATOM 1389 O O . LEU A 1 188 ? 19.109 -32 -27.172 1 75.12 188 LEU A O 1
ATOM 1393 N N . ASP A 1 189 ? 19.016 -32.281 -24.984 1 68.31 189 ASP A N 1
ATOM 1394 C CA . ASP A 1 189 ? 17.766 -31.516 -24.906 1 68.31 189 ASP A CA 1
ATOM 1395 C C . ASP A 1 189 ? 18 -30.047 -25.25 1 68.31 189 ASP A C 1
ATOM 1397 O O . ASP A 1 189 ? 17.188 -29.453 -25.969 1 68.31 189 ASP A O 1
ATOM 1401 N N . ARG A 1 190 ? 19.047 -29.5 -24.781 1 64.38 190 ARG A N 1
ATOM 1402 C CA . ARG A 1 190 ? 19.406 -28.125 -25.094 1 64.38 190 ARG A CA 1
ATOM 1403 C C . ARG A 1 190 ? 19.672 -27.953 -26.594 1 64.38 190 ARG A C 1
ATOM 1405 O O . ARG A 1 190 ? 19.203 -27 -27.203 1 64.38 190 ARG A O 1
ATOM 1412 N N . LEU A 1 191 ? 20.438 -28.766 -27.125 1 64.88 191 LEU A N 1
ATOM 1413 C CA . LEU A 1 191 ? 20.812 -28.672 -28.531 1 64.88 191 LEU A CA 1
ATOM 1414 C C . LEU A 1 191 ? 19.594 -28.844 -29.438 1 64.88 191 LEU A C 1
ATOM 1416 O O . LEU A 1 191 ? 19.453 -28.156 -30.453 1 64.88 191 LEU A O 1
ATOM 1420 N N . LEU A 1 192 ? 18.781 -29.562 -28.844 1 64.44 192 LEU A N 1
ATOM 1421 C CA . LEU A 1 192 ? 17.562 -29.75 -29.625 1 64.44 192 LEU A CA 1
ATOM 1422 C C . LEU A 1 192 ? 16.656 -28.531 -29.516 1 64.44 192 LEU A C 1
ATOM 1424 O O . LEU A 1 192 ? 15.984 -28.172 -30.484 1 64.44 192 LEU A O 1
ATOM 1428 N N . SER A 1 193 ? 16.734 -27.812 -28.281 1 58.56 193 SER A N 1
ATOM 1429 C CA . SER A 1 193 ? 15.945 -26.609 -28.078 1 58.56 193 SER A CA 1
ATOM 1430 C C . SER A 1 193 ? 16.562 -25.406 -28.797 1 58.56 193 SER A C 1
ATOM 1432 O O . SER A 1 193 ? 15.852 -24.562 -29.344 1 58.56 193 SER A O 1
ATOM 1434 N N . GLU A 1 194 ? 17.984 -25.047 -28.516 1 47.41 194 GLU A N 1
ATOM 1435 C CA . GLU A 1 194 ? 18.703 -23.984 -29.219 1 47.41 194 GLU A CA 1
ATOM 1436 C C . GLU A 1 194 ? 18.562 -24.109 -30.719 1 47.41 194 GLU A C 1
ATOM 1438 O O . GLU A 1 194 ? 18.531 -23.109 -31.438 1 47.41 194 GLU A O 1
ATOM 1443 N N . ALA A 1 195 ? 18.844 -25.281 -31.078 1 43 195 ALA A N 1
ATOM 1444 C CA . ALA A 1 195 ? 18.641 -25.469 -32.5 1 43 195 ALA A CA 1
ATOM 1445 C C . ALA A 1 195 ? 17.281 -24.906 -32.938 1 43 195 ALA A C 1
ATOM 1447 O O . ALA A 1 195 ? 17.109 -24.531 -34.094 1 43 195 ALA A O 1
ATOM 1448 N N . GLU A 1 196 ? 16.453 -24.719 -31.875 1 38.5 196 GLU A N 1
ATOM 1449 C CA . GLU A 1 196 ? 15.266 -23.953 -32.219 1 38.5 196 GLU A CA 1
ATOM 1450 C C . GLU A 1 196 ? 15.555 -22.453 -32.188 1 38.5 196 GLU A C 1
ATOM 1452 O O . GLU A 1 196 ? 15.133 -21.719 -33.094 1 38.5 196 GLU A O 1
ATOM 1457 N N . SER A 1 197 ? 15.906 -21.812 -30.797 1 33.12 197 SER A N 1
ATOM 1458 C CA . SER A 1 197 ? 16.109 -20.359 -30.688 1 33.12 197 SER A CA 1
ATOM 1459 C C . SER A 1 197 ? 17.516 -19.969 -31.094 1 33.12 197 SER A C 1
ATOM 1461 O O . SER A 1 197 ? 18.453 -20.766 -30.969 1 33.12 197 SER A O 1
ATOM 1463 N N . GLY A 1 198 ? 17.953 -18.891 -31.734 1 26.98 198 GLY A N 1
ATOM 1464 C CA . GLY A 1 198 ? 19.141 -18.25 -32.281 1 26.98 198 GLY A CA 1
ATOM 1465 C C . GLY A 1 198 ? 20.125 -17.812 -31.188 1 26.98 198 GLY A C 1
ATOM 1466 O O . GLY A 1 198 ? 21.062 -17.062 -31.453 1 26.98 198 GLY A O 1
ATOM 1467 N N . ALA A 1 199 ? 19.984 -17.766 -29.828 1 25.5 199 ALA A N 1
ATOM 1468 C CA . ALA A 1 199 ? 20.672 -16.859 -28.906 1 25.5 199 ALA A CA 1
ATOM 1469 C C . ALA A 1 199 ? 22.094 -17.328 -28.625 1 25.5 199 ALA A C 1
ATOM 1471 O O . ALA A 1 199 ? 22.297 -18.297 -27.875 1 25.5 199 ALA A O 1
ATOM 1472 N N . SER A 1 200 ? 23.172 -17.281 -29.359 1 23.77 200 SER A N 1
ATOM 1473 C CA . SER A 1 200 ? 24.578 -17.656 -29.406 1 23.77 200 SER A CA 1
ATOM 1474 C C . SER A 1 200 ? 25.375 -16.969 -28.297 1 23.77 200 SER A C 1
ATOM 1476 O O . SER A 1 200 ? 26.141 -17.625 -27.594 1 23.77 200 SER A O 1
ATOM 1478 N N . ALA A 1 201 ? 25.859 -15.453 -28.188 1 22.39 201 ALA A N 1
ATOM 1479 C CA . ALA A 1 201 ? 27.156 -14.805 -28.25 1 22.39 201 ALA A CA 1
ATOM 1480 C C . ALA A 1 201 ? 27.734 -14.57 -26.859 1 22.39 201 ALA A C 1
ATOM 1482 O O . ALA A 1 201 ? 28.922 -14.312 -26.703 1 22.39 201 ALA A O 1
ATOM 1483 N N . LEU A 1 202 ? 27.109 -14.305 -25.719 1 23.16 202 LEU A N 1
ATOM 1484 C CA . LEU A 1 202 ? 27.641 -13.305 -24.797 1 23.16 202 LEU A CA 1
ATOM 1485 C C . LEU A 1 202 ? 28.719 -13.906 -23.906 1 23.16 202 LEU A C 1
ATOM 1487 O O . LEU A 1 202 ? 29.344 -13.195 -23.109 1 23.16 202 LEU A O 1
ATOM 1491 N N . ALA A 1 203 ? 28.922 -15.07 -23.641 1 24.7 203 ALA A N 1
ATOM 1492 C CA . ALA A 1 203 ? 29.75 -15.523 -22.531 1 24.7 203 ALA A CA 1
ATOM 1493 C C . ALA A 1 203 ? 31.219 -15.203 -22.766 1 24.7 203 ALA A C 1
ATOM 1495 O O . ALA A 1 203 ? 32.094 -15.633 -22 1 24.7 203 ALA A O 1
ATOM 1496 N N . ALA A 1 204 ? 31.719 -14.711 -23.859 1 25.53 204 ALA A N 1
ATOM 1497 C CA . ALA A 1 204 ? 33.125 -14.82 -24.203 1 25.53 204 ALA A CA 1
ATOM 1498 C C . ALA A 1 204 ? 33.969 -13.93 -23.297 1 25.53 204 ALA A C 1
ATOM 1500 O O . ALA A 1 204 ? 35.188 -13.82 -23.484 1 25.53 204 ALA A O 1
ATOM 1501 N N . ALA A 1 205 ? 33.531 -13.055 -22.5 1 26.14 205 ALA A N 1
ATOM 1502 C CA . ALA A 1 205 ? 34.406 -11.906 -22.375 1 26.14 205 ALA A CA 1
ATOM 1503 C C . ALA A 1 205 ? 35.719 -12.281 -21.641 1 26.14 205 ALA A C 1
ATOM 1505 O O . ALA A 1 205 ? 36.812 -12.094 -22.172 1 26.14 205 ALA A O 1
ATOM 1506 N N . VAL A 1 206 ? 36.094 -11.836 -20.203 1 28.16 206 VAL A N 1
ATOM 1507 C CA . VAL A 1 206 ? 37.219 -11.008 -19.797 1 28.16 206 VAL A CA 1
ATOM 1508 C C . VAL A 1 206 ? 38.375 -11.898 -19.297 1 28.16 206 VAL A C 1
ATOM 1510 O O . VAL A 1 206 ? 38.406 -12.273 -18.125 1 28.16 206 VAL A O 1
ATOM 1513 N N . THR A 1 207 ? 38.562 -13.07 -19.438 1 31 207 THR A N 1
ATOM 1514 C CA . THR A 1 207 ? 39.75 -13.625 -18.812 1 31 207 THR A CA 1
ATOM 1515 C C . THR A 1 207 ? 41.031 -13.062 -19.438 1 31 207 THR A C 1
ATOM 1517 O O . THR A 1 207 ? 41.312 -13.352 -20.609 1 31 207 THR A O 1
ATOM 1520 N N . GLN A 1 208 ? 41.469 -11.953 -19.297 1 34.03 208 GLN A N 1
ATOM 1521 C CA . GLN A 1 208 ? 42.719 -11.492 -19.875 1 34.03 208 GLN A CA 1
ATOM 1522 C C . GLN A 1 208 ? 43.938 -12.164 -19.188 1 34.03 208 GLN A C 1
ATOM 1524 O O . GLN A 1 208 ? 44.031 -12.141 -17.969 1 34.03 208 GLN A O 1
ATOM 1529 N N . ASN A 1 209 ? 44.469 -13.297 -19.641 1 33.5 209 ASN A N 1
ATOM 1530 C CA . ASN A 1 209 ? 45.781 -13.797 -19.234 1 33.5 209 ASN A CA 1
ATOM 1531 C C . ASN A 1 209 ? 46.844 -12.703 -19.266 1 33.5 209 ASN A C 1
ATOM 1533 O O . ASN A 1 209 ? 47.156 -12.172 -20.344 1 33.5 209 ASN A O 1
ATOM 1537 N N . VAL A 1 210 ? 47 -11.898 -18.422 1 39.03 210 VAL A N 1
ATOM 1538 C CA . VAL A 1 210 ? 48.031 -10.867 -18.453 1 39.03 210 VAL A CA 1
ATOM 1539 C C . VAL A 1 210 ? 49.375 -11.484 -18.094 1 39.03 210 VAL A C 1
ATOM 1541 O O . VAL A 1 210 ? 49.562 -12.008 -17 1 39.03 210 VAL A O 1
ATOM 1544 N N . ASN A 1 211 ? 50.062 -12.266 -18.859 1 39.34 211 ASN A N 1
ATOM 1545 C CA . ASN A 1 211 ? 51.469 -12.594 -18.672 1 39.34 211 ASN A CA 1
ATOM 1546 C C . ASN A 1 211 ? 52.281 -11.344 -18.344 1 39.34 211 ASN A C 1
ATOM 1548 O O . ASN A 1 211 ? 52.812 -10.695 -19.25 1 39.34 211 ASN A O 1
ATOM 1552 N N . LEU A 1 212 ? 52 -10.578 -17.438 1 46.69 212 LEU A N 1
ATOM 1553 C CA . LEU A 1 212 ? 52.781 -9.344 -17.297 1 46.69 212 LEU A CA 1
ATOM 1554 C C . LEU A 1 212 ? 54.125 -9.609 -16.609 1 46.69 212 LEU A C 1
ATOM 1556 O O . LEU A 1 212 ? 54.156 -9.992 -15.445 1 46.69 212 LEU A O 1
ATOM 1560 N N . ASP A 1 213 ? 55.156 -10.078 -17.266 1 52.28 213 ASP A N 1
ATOM 1561 C CA . ASP A 1 213 ? 56.562 -10.195 -16.875 1 52.28 213 ASP A CA 1
ATOM 1562 C C . ASP A 1 213 ? 57.094 -8.867 -16.359 1 52.28 213 ASP A C 1
ATOM 1564 O O . ASP A 1 213 ? 58.312 -8.703 -16.172 1 52.28 213 ASP A O 1
ATOM 1568 N N . ARG A 1 214 ? 56.375 -7.91 -16.047 1 65 214 ARG A N 1
ATOM 1569 C CA . ARG A 1 214 ? 56.906 -6.641 -15.57 1 65 214 ARG A CA 1
ATOM 1570 C C . ARG A 1 214 ? 57.062 -6.66 -14.055 1 65 214 ARG A C 1
ATOM 1572 O O . ARG A 1 214 ? 56.25 -7.254 -13.344 1 65 214 ARG A O 1
ATOM 1579 N N . PRO A 1 215 ? 58.219 -6.254 -13.602 1 76.62 215 PRO A N 1
ATOM 1580 C CA . PRO A 1 215 ? 58.469 -6.227 -12.156 1 76.62 215 PRO A CA 1
ATOM 1581 C C . PRO A 1 215 ? 57.375 -5.441 -11.398 1 76.62 215 PRO A C 1
ATOM 1583 O O . PRO A 1 215 ? 57.031 -5.809 -10.281 1 76.62 215 PRO A O 1
ATOM 1586 N N . VAL A 1 216 ? 56.938 -4.391 -12.047 1 85.62 216 VAL A N 1
ATOM 1587 C CA . VAL A 1 216 ? 55.875 -3.6 -11.43 1 85.62 216 VAL A CA 1
ATOM 1588 C C . VAL A 1 216 ? 54.625 -3.59 -12.336 1 85.62 216 VAL A C 1
ATOM 1590 O O . VAL A 1 216 ? 54.75 -3.299 -13.531 1 85.62 216 VAL A O 1
ATOM 1593 N N . LEU A 1 217 ? 53.5 -4.09 -11.781 1 87.5 217 LEU A N 1
ATOM 1594 C CA . LEU A 1 217 ? 52.25 -4.141 -12.531 1 87.5 217 LEU A CA 1
ATOM 1595 C C . LEU A 1 217 ? 51.219 -3.184 -11.945 1 87.5 217 LEU A C 1
ATOM 1597 O O . LEU A 1 217 ? 50.906 -3.262 -10.758 1 87.5 217 LEU A O 1
ATOM 1601 N N . HIS A 1 218 ? 50.844 -2.227 -12.75 1 88.69 218 HIS A N 1
ATOM 1602 C CA . HIS A 1 218 ? 49.719 -1.371 -12.359 1 88.69 218 HIS A CA 1
ATOM 1603 C C . HIS A 1 218 ? 48.375 -1.981 -12.781 1 88.69 218 HIS A C 1
ATOM 1605 O O . HIS A 1 218 ? 48.219 -2.387 -13.938 1 88.69 218 HIS A O 1
ATOM 1611 N N . VAL A 1 219 ? 47.5 -2.162 -11.781 1 88.88 219 VAL A N 1
ATOM 1612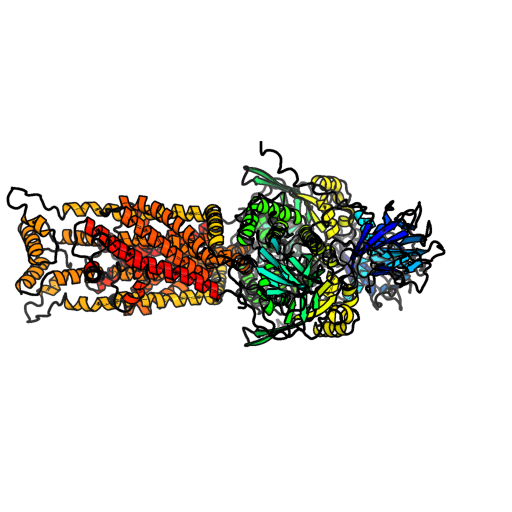 C CA . VAL A 1 219 ? 46.219 -2.799 -12.031 1 88.88 219 VAL A CA 1
ATOM 1613 C C . VAL A 1 219 ? 45.094 -1.776 -11.859 1 88.88 219 VAL A C 1
ATOM 1615 O O . VAL A 1 219 ? 45.125 -0.989 -10.906 1 88.88 219 VAL A O 1
ATOM 1618 N N . GLY A 1 220 ? 44.188 -1.699 -12.742 1 85.12 220 GLY A N 1
ATOM 1619 C CA . GLY A 1 220 ? 43.031 -0.816 -12.68 1 85.12 220 GLY A CA 1
ATOM 1620 C C . GLY A 1 220 ? 42.125 -0.948 -13.883 1 85.12 220 GLY A C 1
ATOM 1621 O O . GLY A 1 220 ? 42.281 -1.848 -14.711 1 85.12 220 GLY A O 1
ATOM 1622 N N . ARG A 1 221 ? 41.156 -0.121 -13.938 1 82.12 221 ARG A N 1
ATOM 1623 C CA . ARG A 1 221 ? 40.188 -0.148 -15.023 1 82.12 221 ARG A CA 1
ATOM 1624 C C . ARG A 1 221 ? 40.656 0.705 -16.203 1 82.12 221 ARG A C 1
ATOM 1626 O O . ARG A 1 221 ? 40.25 0.482 -17.328 1 82.12 221 ARG A O 1
ATOM 1633 N N . GLY A 1 222 ? 41.469 1.65 -15.906 1 80.44 222 GLY A N 1
ATOM 1634 C CA . GLY A 1 222 ? 41.969 2.545 -16.938 1 80.44 222 GLY A CA 1
ATOM 1635 C C . GLY A 1 222 ? 42.812 1.84 -17.984 1 80.44 222 GLY A C 1
ATOM 1636 O O . GLY A 1 222 ? 43.531 0.888 -17.656 1 80.44 222 GLY A O 1
ATOM 1637 N N . ALA A 1 223 ? 42.75 2.342 -19.125 1 78.25 223 ALA A N 1
ATOM 1638 C CA . ALA A 1 223 ? 43.5 1.751 -20.25 1 78.25 223 ALA A CA 1
ATOM 1639 C C . ALA A 1 223 ? 45 1.904 -20.062 1 78.25 223 ALA A C 1
ATOM 1641 O O . ALA A 1 223 ? 45.781 1.149 -20.641 1 78.25 223 ALA A O 1
ATOM 1642 N N . GLU A 1 224 ? 45.406 2.807 -19.188 1 77.81 224 GLU A N 1
ATOM 1643 C CA . GLU A 1 224 ? 46.812 3.082 -18.984 1 77.81 224 GLU A CA 1
ATOM 1644 C C . GLU A 1 224 ? 47.469 2.031 -18.094 1 77.81 224 GLU A C 1
ATOM 1646 O O . GLU A 1 224 ? 48.688 1.927 -18.031 1 77.81 224 GLU A O 1
ATOM 1651 N N . ASN A 1 225 ? 46.719 1.209 -17.469 1 85.31 225 ASN A N 1
ATOM 1652 C CA . ASN A 1 225 ? 47.25 0.212 -16.562 1 85.31 225 ASN A CA 1
ATOM 1653 C C . ASN A 1 225 ? 47.844 -0.975 -17.312 1 85.31 225 ASN A C 1
ATOM 1655 O O . ASN A 1 225 ? 47.531 -1.2 -18.469 1 85.31 225 ASN A O 1
ATOM 1659 N N . ASP A 1 226 ? 48.719 -1.663 -16.641 1 81.81 226 ASP A N 1
ATOM 1660 C CA . ASP A 1 226 ? 49.312 -2.859 -17.219 1 81.81 226 ASP A CA 1
ATOM 1661 C C . ASP A 1 226 ? 48.312 -3.998 -17.312 1 81.81 226 ASP A C 1
ATOM 1663 O O . ASP A 1 226 ? 48.312 -4.758 -18.281 1 81.81 226 ASP A O 1
ATOM 1667 N N . LEU A 1 227 ? 47.562 -4.051 -16.234 1 83.62 227 LEU A N 1
ATOM 1668 C CA . LEU A 1 227 ? 46.438 -4.996 -16.203 1 83.62 227 LEU A CA 1
ATOM 1669 C C . LEU A 1 227 ? 45.094 -4.27 -16.078 1 83.62 227 LEU A C 1
ATOM 1671 O O . LEU A 1 227 ? 44.812 -3.674 -15.039 1 83.62 227 LEU A O 1
ATOM 1675 N N . VAL A 1 228 ? 44.438 -4.332 -17.156 1 81.12 228 VAL A N 1
ATOM 1676 C CA . VAL A 1 228 ? 43.156 -3.639 -17.188 1 81.12 228 VAL A CA 1
ATOM 1677 C C . VAL A 1 228 ? 42.031 -4.602 -16.781 1 81.12 228 VAL A C 1
ATOM 1679 O O . VAL A 1 228 ? 41.875 -5.645 -17.422 1 81.12 228 VAL A O 1
ATOM 1682 N N . LEU A 1 229 ? 41.406 -4.324 -15.727 1 81.69 229 LEU A N 1
ATOM 1683 C CA . LEU A 1 229 ? 40.25 -5.086 -15.242 1 81.69 229 LEU A CA 1
ATOM 1684 C C . LEU A 1 229 ? 38.938 -4.32 -15.477 1 81.69 229 LEU A C 1
ATOM 1686 O O . LEU A 1 229 ? 38.594 -3.434 -14.695 1 81.69 229 LEU A O 1
ATOM 1690 N N . PRO A 1 230 ? 38.188 -4.68 -16.547 1 74.69 230 PRO A N 1
ATOM 1691 C CA . PRO A 1 230 ? 36.969 -3.936 -16.891 1 74.69 230 PRO A CA 1
ATOM 1692 C C . PRO A 1 230 ? 35.781 -4.27 -15.969 1 74.69 230 PRO A C 1
ATOM 1694 O O . PRO A 1 230 ? 34.812 -4.859 -16.406 1 74.69 230 PRO A O 1
ATOM 1697 N N . HIS A 1 231 ? 35.938 -3.965 -14.766 1 76.69 231 HIS A N 1
ATOM 1698 C CA . HIS A 1 231 ? 34.844 -4.148 -13.789 1 76.69 231 HIS A CA 1
ATOM 1699 C C . HIS A 1 231 ? 34.5 -2.834 -13.102 1 76.69 231 HIS A C 1
ATOM 1701 O O . HIS A 1 231 ? 35.375 -2.049 -12.758 1 76.69 231 HIS A O 1
ATOM 1707 N N . PRO A 1 232 ? 33.25 -2.648 -12.93 1 74.12 232 PRO A N 1
ATOM 1708 C CA . PRO A 1 232 ? 32.812 -1.343 -12.438 1 74.12 232 PRO A CA 1
ATOM 1709 C C . PRO A 1 232 ? 33.312 -1.035 -11.039 1 74.12 232 PRO A C 1
ATOM 1711 O O . PRO A 1 232 ? 33.406 0.134 -10.648 1 74.12 232 PRO A O 1
ATOM 1714 N N . THR A 1 233 ? 33.625 -1.962 -10.273 1 76.25 233 THR A N 1
ATOM 1715 C CA . THR A 1 233 ? 34.031 -1.715 -8.898 1 76.25 233 THR A CA 1
ATOM 1716 C C . THR A 1 233 ? 35.531 -1.459 -8.828 1 76.25 233 THR A C 1
ATOM 1718 O O . THR A 1 233 ? 36.062 -1.1 -7.77 1 76.25 233 THR A O 1
ATOM 1721 N N . VAL A 1 234 ? 36.25 -1.656 -9.93 1 81.75 234 VAL A N 1
ATOM 1722 C CA . VAL A 1 234 ? 37.688 -1.42 -9.984 1 81.75 234 VAL A CA 1
ATOM 1723 C C . VAL A 1 234 ? 37.938 0.045 -10.32 1 81.75 234 VAL A C 1
ATOM 1725 O O . VAL A 1 234 ? 37.344 0.605 -11.227 1 81.75 234 VAL A O 1
ATOM 1728 N N . SER A 1 235 ? 38.812 0.625 -9.547 1 83.25 235 SER A N 1
ATOM 1729 C CA . SER A 1 235 ? 39.156 2.018 -9.797 1 83.25 235 SER A CA 1
ATOM 1730 C C . SER A 1 235 ? 40.031 2.148 -11.047 1 83.25 235 SER A C 1
ATOM 1732 O O . SER A 1 235 ? 40.594 1.164 -11.516 1 83.25 235 SER A O 1
ATOM 1734 N N . THR A 1 236 ? 40.062 3.436 -11.617 1 83.44 236 THR A N 1
ATOM 1735 C CA . THR A 1 236 ? 40.875 3.678 -12.797 1 83.44 236 THR A CA 1
ATOM 1736 C C . THR A 1 236 ? 42.344 3.262 -12.539 1 83.44 236 THR A C 1
ATOM 1738 O O . THR A 1 236 ? 42.938 2.609 -13.375 1 83.44 236 THR A O 1
ATOM 1741 N N . ARG A 1 237 ? 42.875 3.719 -11.422 1 85.44 237 ARG A N 1
ATOM 1742 C CA . ARG A 1 237 ? 44.125 3.232 -10.859 1 85.44 237 ARG A CA 1
ATOM 1743 C C . ARG A 1 237 ? 43.906 2.609 -9.484 1 85.44 237 ARG A C 1
ATOM 1745 O O . ARG A 1 237 ? 43.656 3.32 -8.508 1 85.44 237 ARG A O 1
ATOM 1752 N N . HIS A 1 238 ? 44 1.255 -9.414 1 88.38 238 HIS A N 1
ATOM 1753 C CA . HIS A 1 238 ? 43.5 0.58 -8.227 1 88.38 238 HIS A CA 1
ATOM 1754 C C . HIS A 1 238 ? 44.625 0.086 -7.344 1 88.38 238 HIS A C 1
ATOM 1756 O O . HIS A 1 238 ? 44.656 0.362 -6.141 1 88.38 238 HIS A O 1
ATOM 1762 N N . ALA A 1 239 ? 45.562 -0.672 -7.93 1 90.25 239 ALA A N 1
ATOM 1763 C CA . ALA A 1 239 ? 46.625 -1.269 -7.121 1 90.25 239 ALA A CA 1
ATOM 1764 C C . ALA A 1 239 ? 47.906 -1.414 -7.922 1 90.25 239 ALA A C 1
ATOM 1766 O O . ALA A 1 239 ? 47.875 -1.34 -9.156 1 90.25 239 ALA A O 1
ATOM 1767 N N . ARG A 1 240 ? 49 -1.438 -7.164 1 90.38 240 ARG A N 1
ATOM 1768 C CA . ARG A 1 240 ? 50.312 -1.707 -7.723 1 90.38 240 ARG A CA 1
ATOM 1769 C C . ARG A 1 240 ? 50.906 -3.006 -7.172 1 90.38 240 ARG A C 1
ATOM 1771 O O . ARG A 1 240 ? 50.938 -3.211 -5.957 1 90.38 240 ARG A O 1
ATOM 1778 N N . LEU A 1 241 ? 51.188 -3.889 -8.016 1 89.31 241 LEU A N 1
ATOM 1779 C CA . LEU A 1 241 ? 51.781 -5.168 -7.648 1 89.31 241 LEU A CA 1
ATOM 1780 C C . LEU A 1 241 ? 53.281 -5.211 -8.016 1 89.31 241 LEU A C 1
ATOM 1782 O O . LEU A 1 241 ? 53.625 -5.012 -9.172 1 89.31 241 LEU A O 1
ATOM 1786 N N . THR A 1 242 ? 54.125 -5.379 -7 1 88.31 242 THR A N 1
ATOM 1787 C CA . THR A 1 242 ? 55.562 -5.453 -7.219 1 88.31 242 THR A CA 1
ATOM 1788 C C . THR A 1 242 ? 56.062 -6.855 -6.914 1 88.31 242 THR A C 1
ATOM 1790 O O . THR A 1 242 ? 55.875 -7.363 -5.809 1 88.31 242 THR A O 1
ATOM 1793 N N . ARG A 1 243 ? 56.719 -7.422 -7.844 1 86.44 243 ARG A N 1
ATOM 1794 C CA . ARG A 1 243 ? 57.25 -8.773 -7.68 1 86.44 243 ARG A CA 1
ATOM 1795 C C . ARG A 1 243 ? 58.562 -8.75 -6.91 1 86.44 243 ARG A C 1
ATOM 1797 O O . ARG A 1 243 ? 59.469 -7.965 -7.223 1 86.44 243 ARG A O 1
ATOM 1804 N N . GLY A 1 244 ? 58.5 -9.523 -5.824 1 80 244 GLY A N 1
ATOM 1805 C CA . GLY A 1 244 ? 59.75 -9.68 -5.074 1 80 244 GLY A CA 1
ATOM 1806 C C . GLY A 1 244 ? 60.656 -10.781 -5.625 1 80 244 GLY A C 1
ATOM 1807 O O . GLY A 1 244 ? 60.219 -11.594 -6.441 1 80 244 GLY A O 1
ATOM 1808 N N . SER A 1 245 ? 61.969 -10.812 -5.188 1 75.75 245 SER A N 1
ATOM 1809 C CA . SER A 1 245 ? 62.969 -11.812 -5.617 1 75.75 245 SER A CA 1
ATOM 1810 C C . SER A 1 245 ? 62.625 -13.188 -5.062 1 75.75 245 SER A C 1
ATOM 1812 O O . SER A 1 245 ? 62.969 -14.211 -5.652 1 75.75 245 SER A O 1
ATOM 1814 N N . ASP A 1 246 ? 61.812 -13.258 -3.955 1 76.12 246 ASP A N 1
ATOM 1815 C CA . ASP A 1 246 ? 61.469 -14.523 -3.311 1 76.12 246 ASP A CA 1
ATOM 1816 C C . ASP A 1 246 ? 60.156 -15.094 -3.85 1 76.12 246 ASP A C 1
ATOM 1818 O O . ASP A 1 246 ? 59.688 -16.109 -3.342 1 76.12 246 ASP A O 1
ATOM 1822 N N . GLY A 1 247 ? 59.625 -14.523 -4.848 1 76.56 247 GLY A N 1
ATOM 1823 C CA . GLY A 1 247 ? 58.406 -15.023 -5.422 1 76.56 247 GLY A CA 1
ATOM 1824 C C . GLY A 1 247 ? 57.156 -14.398 -4.809 1 76.56 247 GLY A C 1
ATOM 1825 O O . GLY A 1 247 ? 56.031 -14.727 -5.199 1 76.56 247 GLY A O 1
ATOM 1826 N N . THR A 1 248 ? 57.406 -13.594 -3.883 1 84.94 248 THR A N 1
ATOM 1827 C CA . THR A 1 248 ? 56.281 -12.93 -3.258 1 84.94 248 THR A CA 1
ATOM 1828 C C . THR A 1 248 ? 55.906 -11.664 -4.023 1 84.94 248 THR A C 1
ATOM 1830 O O . THR A 1 248 ? 56.656 -11.195 -4.863 1 84.94 248 THR A O 1
ATOM 1833 N N . VAL A 1 249 ? 54.625 -11.328 -3.922 1 88.31 249 VAL A N 1
ATOM 1834 C CA . VAL A 1 249 ? 54.156 -10.125 -4.598 1 88.31 249 VAL A CA 1
ATOM 1835 C C . VAL A 1 249 ? 53.719 -9.078 -3.564 1 88.31 249 VAL A C 1
ATOM 1837 O O . VAL A 1 249 ? 52.906 -9.359 -2.686 1 88.31 249 VAL A O 1
ATOM 1840 N N . ARG A 1 250 ? 54.344 -7.984 -3.609 1 89.38 250 ARG A N 1
ATOM 1841 C CA . ARG A 1 250 ? 53.906 -6.875 -2.764 1 89.38 250 ARG A CA 1
ATOM 1842 C C . ARG A 1 250 ? 52.719 -6.145 -3.383 1 89.38 250 ARG A C 1
ATOM 1844 O O . ARG A 1 250 ? 52.812 -5.684 -4.523 1 89.38 250 ARG A O 1
ATOM 1851 N N . VAL A 1 251 ? 51.656 -6.121 -2.68 1 91.62 251 VAL A N 1
ATOM 1852 C CA . VAL A 1 251 ? 50.406 -5.496 -3.143 1 91.62 251 VAL A CA 1
ATOM 1853 C C . VAL A 1 251 ? 50.219 -4.156 -2.439 1 91.62 251 VAL A C 1
ATOM 1855 O O . VAL A 1 251 ? 50.219 -4.09 -1.209 1 91.62 251 VAL A O 1
ATOM 1858 N N . GLU A 1 252 ? 50.125 -3.076 -3.166 1 91 252 GLU A N 1
ATOM 1859 C CA . GLU A 1 252 ? 49.844 -1.741 -2.639 1 91 252 GLU A CA 1
ATOM 1860 C C . GLU A 1 252 ? 48.562 -1.162 -3.227 1 91 252 GLU A C 1
ATOM 1862 O O . GLU A 1 252 ? 48.375 -1.169 -4.445 1 91 252 GLU A O 1
ATOM 1867 N N . ASP A 1 253 ? 47.688 -0.779 -2.387 1 90.19 253 ASP A N 1
ATOM 1868 C CA . ASP A 1 253 ? 46.469 -0.122 -2.83 1 90.19 253 ASP A CA 1
ATOM 1869 C C . ASP A 1 253 ? 46.719 1.345 -3.17 1 90.19 253 ASP A C 1
ATOM 1871 O O . ASP A 1 253 ? 47.344 2.072 -2.383 1 90.19 253 ASP A O 1
ATOM 1875 N N . LEU A 1 254 ? 46.438 1.853 -4.277 1 86.38 254 LEU A N 1
ATOM 1876 C CA . LEU A 1 254 ? 46.688 3.215 -4.73 1 86.38 254 LEU A CA 1
ATOM 1877 C C . LEU A 1 254 ? 45.5 4.129 -4.391 1 86.38 254 LEU A C 1
ATOM 1879 O O . LEU A 1 254 ? 45.094 4.949 -5.211 1 86.38 254 LEU A O 1
ATOM 1883 N N . GLY A 1 255 ? 44.875 3.904 -3.23 1 79.56 255 GLY A N 1
ATOM 1884 C CA . GLY A 1 255 ? 43.75 4.734 -2.818 1 79.56 255 GLY A CA 1
ATOM 1885 C C . GLY A 1 255 ? 42.438 4.383 -3.525 1 79.56 255 GLY A C 1
ATOM 1886 O O . GLY A 1 255 ? 41.688 5.27 -3.908 1 79.56 255 GLY A O 1
ATOM 1887 N N . SER A 1 256 ? 42.281 3.098 -3.762 1 80.69 256 SER A N 1
ATOM 1888 C CA . SER A 1 256 ? 41.094 2.646 -4.465 1 80.69 256 SER A CA 1
ATOM 1889 C C . SER A 1 256 ? 39.844 2.826 -3.604 1 80.69 256 SER A C 1
ATOM 1891 O O . SER A 1 256 ? 39.938 2.928 -2.379 1 80.69 256 SER A O 1
ATOM 1893 N N . THR A 1 257 ? 38.688 3.006 -4.223 1 74.69 257 THR A N 1
ATOM 1894 C CA . THR A 1 257 ? 37.406 3.23 -3.547 1 74.69 257 THR A CA 1
ATOM 1895 C C . THR A 1 257 ? 36.969 1.975 -2.807 1 74.69 257 THR A C 1
ATOM 1897 O O . THR A 1 257 ? 36.5 2.053 -1.673 1 74.69 257 THR A O 1
ATOM 1900 N N . ASN A 1 258 ? 37.125 0.832 -3.453 1 75.56 258 ASN A N 1
ATOM 1901 C CA . ASN A 1 258 ? 36.594 -0.408 -2.895 1 75.56 258 ASN A CA 1
ATOM 1902 C C . ASN A 1 258 ? 37.688 -1.232 -2.225 1 75.56 258 ASN A C 1
ATOM 1904 O O . ASN A 1 258 ? 37.406 -2.301 -1.671 1 75.56 258 ASN A O 1
ATOM 1908 N N . GLY A 1 259 ? 38.875 -0.829 -2.305 1 76.75 259 GLY A N 1
ATOM 1909 C CA . GLY A 1 259 ? 40 -1.449 -1.591 1 76.75 259 GLY A CA 1
ATOM 1910 C C . GLY A 1 259 ? 40.531 -2.688 -2.283 1 76.75 259 GLY A C 1
ATOM 1911 O O . GLY A 1 259 ? 39.906 -3.193 -3.227 1 76.75 259 GLY A O 1
ATOM 1912 N N . THR A 1 260 ? 41.719 -3.008 -1.914 1 85.88 260 THR A N 1
ATOM 1913 C CA . THR A 1 260 ? 42.375 -4.242 -2.328 1 85.88 260 THR A CA 1
ATOM 1914 C C . THR A 1 260 ? 42.531 -5.199 -1.148 1 85.88 260 THR A C 1
ATOM 1916 O O . THR A 1 260 ? 42.812 -4.77 -0.029 1 85.88 260 THR A O 1
ATOM 1919 N N . TYR A 1 261 ? 42.25 -6.418 -1.372 1 82.12 261 TYR A N 1
ATOM 1920 C CA . TYR A 1 261 ? 42.25 -7.387 -0.282 1 82.12 261 TYR A CA 1
ATOM 1921 C C . TYR A 1 261 ? 43.125 -8.586 -0.631 1 82.12 261 TYR A C 1
ATOM 1923 O O . TYR A 1 261 ? 43.156 -9.039 -1.778 1 82.12 261 TYR A O 1
ATOM 1931 N N . VAL A 1 262 ? 43.938 -8.977 0.312 1 82.62 262 VAL A N 1
ATOM 1932 C CA . VAL A 1 262 ? 44.719 -10.203 0.187 1 82.62 262 VAL A CA 1
ATOM 1933 C C . VAL A 1 262 ? 44.156 -11.258 1.145 1 82.62 262 VAL A C 1
ATOM 1935 O O . VAL A 1 262 ? 44.219 -11.086 2.365 1 82.62 262 VAL A O 1
ATOM 1938 N N . ASP A 1 263 ? 43.656 -12.281 0.587 1 74.19 263 ASP A N 1
ATOM 1939 C CA . ASP A 1 263 ? 43 -13.367 1.326 1 74.19 263 ASP A CA 1
ATOM 1940 C C . ASP A 1 263 ? 42.031 -12.82 2.371 1 74.19 263 ASP A C 1
ATOM 1942 O O . ASP A 1 263 ? 42.094 -13.203 3.541 1 74.19 263 ASP A O 1
ATOM 1946 N N . GLY A 1 264 ? 41.219 -11.789 1.956 1 70.38 264 GLY A N 1
ATOM 1947 C CA . GLY A 1 264 ? 40.156 -11.281 2.781 1 70.38 264 GLY A CA 1
ATOM 1948 C C . GLY A 1 264 ? 40.562 -10.102 3.646 1 70.38 264 GLY A C 1
ATOM 1949 O O . GLY A 1 264 ? 39.719 -9.414 4.207 1 70.38 264 GLY A O 1
ATOM 1950 N N . GLU A 1 265 ? 41.812 -9.898 3.781 1 73.81 265 GLU A N 1
ATOM 1951 C CA . GLU A 1 265 ? 42.312 -8.789 4.598 1 73.81 265 GLU A CA 1
ATOM 1952 C C . GLU A 1 265 ? 42.656 -7.574 3.734 1 73.81 265 GLU A C 1
ATOM 1954 O O . GLU A 1 265 ? 43.312 -7.703 2.711 1 73.81 265 GLU A O 1
ATOM 1959 N N . ARG A 1 266 ? 42.156 -6.512 4.152 1 80.06 266 ARG A N 1
ATOM 1960 C CA . ARG A 1 266 ? 42.344 -5.289 3.379 1 80.06 266 ARG A CA 1
ATOM 1961 C C . ARG A 1 266 ? 43.812 -4.859 3.428 1 80.06 266 ARG A C 1
ATOM 1963 O O . ARG A 1 266 ? 44.438 -4.91 4.484 1 80.06 266 ARG A O 1
ATOM 1970 N N . VAL A 1 267 ? 44.375 -4.5 2.354 1 84.44 267 VAL A N 1
ATOM 1971 C CA . VAL A 1 267 ? 45.75 -4.062 2.234 1 84.44 267 VAL A CA 1
ATOM 1972 C C . VAL A 1 267 ? 45.875 -2.627 2.738 1 84.44 267 VAL A C 1
ATOM 1974 O O . VAL A 1 267 ? 45.094 -1.757 2.369 1 84.44 267 VAL A O 1
ATOM 1977 N N . SER A 1 268 ? 46.688 -2.432 3.816 1 75.25 268 SER A N 1
ATOM 1978 C CA . SER A 1 268 ? 46.938 -1.105 4.371 1 75.25 268 SER A CA 1
ATOM 1979 C C . SER A 1 268 ? 47.75 -0.249 3.422 1 75.25 268 SER A C 1
ATOM 1981 O O . SER A 1 268 ? 48.188 -0.728 2.377 1 75.25 268 SER A O 1
ATOM 1983 N N . SER A 1 269 ? 47.938 1.079 3.775 1 71.69 269 SER A N 1
ATOM 1984 C CA . SER A 1 269 ? 48.719 2.029 2.984 1 71.69 269 SER A CA 1
ATOM 1985 C C . SER A 1 269 ? 50.188 1.584 2.85 1 71.69 269 SER A C 1
ATOM 1987 O O . SER A 1 269 ? 50.844 1.951 1.89 1 71.69 269 SER A O 1
ATOM 1989 N N . ARG A 1 270 ? 50.719 0.716 3.787 1 72.62 270 ARG A N 1
ATOM 1990 C CA . ARG A 1 270 ? 52.125 0.268 3.77 1 72.62 270 ARG A CA 1
ATOM 1991 C C . ARG A 1 270 ? 52.281 -0.943 2.861 1 72.62 270 ARG A C 1
ATOM 1993 O O . ARG A 1 270 ? 53.406 -1.376 2.602 1 72.62 270 ARG A O 1
ATOM 2000 N N . GLY A 1 271 ? 51.219 -1.374 2.262 1 82.62 271 GLY A N 1
ATOM 2001 C CA . GLY A 1 271 ? 51.25 -2.512 1.358 1 82.62 271 GLY A CA 1
ATOM 2002 C C . GLY A 1 271 ? 51.156 -3.846 2.076 1 82.62 271 GLY A C 1
ATOM 2003 O O . GLY A 1 271 ? 51.281 -3.904 3.303 1 82.62 271 GLY A O 1
ATOM 2004 N N . ALA A 1 272 ? 50.781 -4.93 1.484 1 87.31 272 ALA A N 1
ATOM 2005 C CA . ALA A 1 272 ? 50.75 -6.301 1.984 1 87.31 272 ALA A CA 1
ATOM 2006 C C . ALA A 1 272 ? 51.469 -7.254 1.042 1 87.31 272 ALA A C 1
ATOM 2008 O O . ALA A 1 272 ? 51.656 -6.949 -0.138 1 87.31 272 ALA A O 1
ATOM 2009 N N . ILE A 1 273 ? 52.125 -8.266 1.632 1 86.69 273 ILE A N 1
ATOM 2010 C CA . ILE A 1 273 ? 52.844 -9.258 0.828 1 86.69 273 ILE A CA 1
ATOM 2011 C C . ILE A 1 273 ? 51.906 -10.438 0.545 1 86.69 273 ILE A C 1
ATOM 2013 O O . ILE A 1 273 ? 51.312 -11 1.465 1 86.69 273 ILE A O 1
ATOM 2017 N N . ALA A 1 274 ? 51.719 -10.648 -0.634 1 88.31 274 ALA A N 1
ATOM 2018 C CA . ALA A 1 274 ? 50.938 -11.812 -1.058 1 88.31 274 ALA A CA 1
ATOM 2019 C C . ALA A 1 274 ? 51.844 -12.945 -1.493 1 88.31 274 ALA A C 1
ATOM 2021 O O . ALA A 1 274 ? 52.781 -12.734 -2.254 1 88.31 274 ALA A O 1
ATOM 2022 N N . ARG A 1 275 ? 51.562 -14.109 -0.982 1 84.5 275 ARG A N 1
ATOM 2023 C CA . ARG A 1 275 ? 52.344 -15.297 -1.308 1 84.5 275 ARG A CA 1
ATOM 2024 C C . ARG A 1 275 ? 51.688 -16.094 -2.439 1 84.5 275 ARG A C 1
ATOM 2026 O O . ARG A 1 275 ? 50.531 -15.883 -2.75 1 84.5 275 ARG A O 1
ATOM 2033 N N . PRO A 1 276 ? 52.531 -16.891 -3.041 1 79.19 276 PRO A N 1
ATOM 2034 C CA . PRO A 1 276 ? 51.938 -17.734 -4.078 1 79.19 276 PRO A CA 1
ATOM 2035 C C . PRO A 1 276 ? 50.812 -18.609 -3.549 1 79.19 276 PRO A C 1
ATOM 2037 O O . PRO A 1 276 ? 50.906 -19.188 -2.459 1 79.19 276 PRO A O 1
ATOM 2040 N N . GLY A 1 277 ? 49.688 -18.578 -4.266 1 74 277 GLY A N 1
ATOM 2041 C CA . GLY A 1 277 ? 48.531 -19.344 -3.859 1 74 277 GLY A CA 1
ATOM 2042 C C . GLY A 1 277 ? 47.438 -18.484 -3.223 1 74 277 GLY A C 1
ATOM 2043 O O . GLY A 1 277 ? 46.312 -18.922 -3.078 1 74 277 GLY A O 1
ATOM 2044 N N . GLN A 1 278 ? 47.844 -17.344 -2.904 1 79.38 278 GLN A N 1
ATOM 2045 C CA . GLN A 1 278 ? 46.875 -16.453 -2.27 1 79.38 278 GLN A CA 1
ATOM 2046 C C . GLN A 1 278 ? 46.094 -15.648 -3.311 1 79.38 278 GLN A C 1
ATOM 2048 O O . GLN A 1 278 ? 46.562 -15.508 -4.453 1 79.38 278 GLN A O 1
ATOM 2053 N N . ARG A 1 279 ? 44.969 -15.281 -2.844 1 79.19 279 ARG A N 1
ATOM 2054 C CA . ARG A 1 279 ? 44.094 -14.508 -3.729 1 79.19 279 ARG A CA 1
ATOM 2055 C C . ARG A 1 279 ? 44.125 -13.031 -3.369 1 79.19 279 ARG A C 1
ATOM 2057 O O . ARG A 1 279 ? 44.062 -12.672 -2.189 1 79.19 279 ARG A O 1
ATOM 2064 N N . VAL A 1 280 ? 44.312 -12.234 -4.395 1 83.62 280 VAL A N 1
ATOM 2065 C CA . VAL A 1 280 ? 44.25 -10.781 -4.234 1 83.62 280 VAL A CA 1
ATOM 2066 C C . VAL A 1 280 ? 42.969 -10.25 -4.879 1 83.62 280 VAL A C 1
ATOM 2068 O O . VAL A 1 280 ? 42.719 -10.445 -6.074 1 83.62 280 VAL A O 1
ATOM 2071 N N . MET A 1 281 ? 42.188 -9.664 -4.078 1 82 281 MET A N 1
ATOM 2072 C CA . MET A 1 281 ? 40.938 -9.109 -4.586 1 82 281 MET A CA 1
ATOM 2073 C C . MET A 1 281 ? 41.094 -7.641 -4.953 1 82 281 MET A C 1
ATOM 2075 O O . MET A 1 281 ? 41.5 -6.832 -4.121 1 82 281 MET A O 1
ATOM 2079 N N . VAL A 1 282 ? 40.875 -7.34 -6.156 1 82.81 282 VAL A N 1
ATOM 2080 C CA . VAL A 1 282 ? 40.812 -5.969 -6.652 1 82.81 282 VAL A CA 1
ATOM 2081 C C . VAL A 1 282 ? 39.375 -5.613 -7.02 1 82.81 282 VAL A C 1
ATOM 2083 O O . VAL A 1 282 ? 38.938 -5.895 -8.133 1 82.81 282 VAL A O 1
ATOM 2086 N N . GLY A 1 283 ? 38.781 -4.961 -6.105 1 74.44 283 GLY A N 1
ATOM 2087 C CA . GLY A 1 283 ? 37.344 -4.828 -6.281 1 74.44 283 GLY A CA 1
ATOM 2088 C C . GLY A 1 283 ? 36.594 -6.156 -6.219 1 74.44 283 GLY A C 1
ATOM 2089 O O . GLY A 1 283 ? 36.75 -6.914 -5.262 1 74.44 283 GLY A O 1
ATOM 2090 N N . ALA A 1 284 ? 35.906 -6.445 -7.27 1 73.38 284 ALA A N 1
ATOM 2091 C CA . ALA A 1 284 ? 35.188 -7.707 -7.316 1 73.38 284 ALA A CA 1
ATOM 2092 C C . ALA A 1 284 ? 35.875 -8.727 -8.195 1 73.38 284 ALA A C 1
ATOM 2094 O O . ALA A 1 284 ? 35.312 -9.758 -8.547 1 73.38 284 ALA A O 1
ATOM 2095 N N . VAL A 1 285 ? 37.125 -8.375 -8.5 1 77.25 285 VAL A N 1
ATOM 2096 C CA . VAL A 1 285 ? 37.906 -9.266 -9.344 1 77.25 285 VAL A CA 1
ATOM 2097 C C . VAL A 1 285 ? 39.031 -9.922 -8.516 1 77.25 285 VAL A C 1
ATOM 2099 O O . VAL A 1 285 ? 39.719 -9.25 -7.758 1 77.25 285 VAL A O 1
ATOM 2102 N N . ALA A 1 286 ? 39.094 -11.172 -8.617 1 77.19 286 ALA A N 1
ATOM 2103 C CA . ALA A 1 286 ? 40.094 -11.93 -7.883 1 77.19 286 ALA A CA 1
ATOM 2104 C C . ALA A 1 286 ? 41.281 -12.25 -8.766 1 77.19 286 ALA A C 1
ATOM 2106 O O . ALA A 1 286 ? 41.125 -12.711 -9.898 1 77.19 286 ALA A O 1
ATOM 2107 N N . LEU A 1 287 ? 42.469 -11.805 -8.227 1 81.12 287 LEU A N 1
ATOM 2108 C CA . LEU A 1 287 ? 43.719 -12.148 -8.867 1 81.12 287 LEU A CA 1
ATOM 2109 C C . LEU A 1 287 ? 44.406 -13.289 -8.125 1 81.12 287 LEU A C 1
ATOM 2111 O O . LEU A 1 287 ? 44.531 -13.25 -6.902 1 81.12 287 LEU A O 1
ATOM 2115 N N . MET A 1 288 ? 44.719 -14.305 -8.82 1 79 288 MET A N 1
ATOM 2116 C CA . MET A 1 288 ? 45.438 -15.414 -8.203 1 79 288 MET A CA 1
ATOM 2117 C C . MET A 1 288 ? 46.938 -15.305 -8.461 1 79 288 MET A C 1
ATOM 2119 O O . MET A 1 288 ? 47.344 -15.203 -9.617 1 79 288 MET A O 1
ATOM 2123 N N . ILE A 1 289 ? 47.656 -15.289 -7.34 1 78.81 289 ILE A N 1
ATOM 2124 C CA . ILE A 1 289 ? 49.125 -15.195 -7.449 1 78.81 289 ILE A CA 1
ATOM 2125 C C . ILE A 1 289 ? 49.719 -16.578 -7.672 1 78.81 289 ILE A C 1
ATOM 2127 O O . ILE A 1 289 ? 49.5 -17.5 -6.867 1 78.81 289 ILE A O 1
ATOM 2131 N N . GLY A 1 290 ? 50.281 -16.75 -8.758 1 73.44 290 GLY A N 1
ATOM 2132 C CA . GLY A 1 290 ? 50.906 -18.031 -9.07 1 73.44 290 GLY A CA 1
ATOM 2133 C C . GLY A 1 290 ? 52.344 -18.141 -8.531 1 73.44 290 GLY A C 1
ATOM 2134 O O . GLY A 1 290 ? 52.781 -17.25 -7.805 1 73.44 290 GLY A O 1
ATOM 2135 N N . GLN A 1 291 ? 52.969 -19.297 -8.922 1 71.56 291 GLN A N 1
ATOM 2136 C CA . GLN A 1 291 ? 54.344 -19.547 -8.492 1 71.56 291 GLN A CA 1
ATOM 2137 C C . GLN A 1 291 ? 55.312 -18.531 -9.125 1 71.56 291 GLN A C 1
ATOM 2139 O O . GLN A 1 291 ? 55.125 -18.156 -10.281 1 71.56 291 GLN A O 1
ATOM 2144 N N . GLY A 1 292 ? 56.344 -17.938 -8.398 1 69.75 292 GLY A N 1
ATOM 2145 C CA . GLY A 1 292 ? 57.312 -16.969 -8.875 1 69.75 292 GLY A CA 1
ATOM 2146 C C . GLY A 1 292 ? 56.781 -15.547 -8.836 1 69.75 292 GLY A C 1
ATOM 2147 O O . GLY A 1 292 ? 57.438 -14.633 -9.336 1 69.75 292 GLY A O 1
ATOM 2148 N N . GLY A 1 293 ? 55.5 -15.383 -8.328 1 67.56 293 GLY A N 1
ATOM 2149 C CA . GLY A 1 293 ? 54.906 -14.055 -8.203 1 67.56 293 GLY A CA 1
ATOM 2150 C C . GLY A 1 293 ? 54.156 -13.617 -9.438 1 67.56 293 GLY A C 1
ATOM 2151 O O . GLY A 1 293 ? 53.906 -12.422 -9.633 1 67.56 293 GLY A O 1
ATOM 2152 N N . ARG A 1 294 ? 53.875 -14.469 -10.312 1 70.06 294 ARG A N 1
ATOM 2153 C CA . ARG A 1 294 ? 53.156 -14.148 -11.531 1 70.06 294 ARG A CA 1
ATOM 2154 C C . ARG A 1 294 ? 51.625 -14.234 -11.305 1 70.06 294 ARG A C 1
ATOM 2156 O O . ARG A 1 294 ? 51.188 -15.023 -10.484 1 70.06 294 ARG A O 1
ATOM 2163 N N . ILE A 1 295 ? 50.938 -13.242 -11.875 1 72.56 295 ILE A N 1
ATOM 2164 C CA . ILE A 1 295 ? 49.469 -13.258 -11.766 1 72.56 295 ILE A CA 1
ATOM 2165 C C . ILE A 1 295 ? 48.906 -14.336 -12.688 1 72.56 295 ILE A C 1
ATOM 2167 O O . ILE A 1 295 ? 49.094 -14.266 -13.906 1 72.56 295 ILE A O 1
ATOM 2171 N N . ALA A 1 296 ? 48.344 -15.352 -12.141 1 59.56 296 ALA A N 1
ATOM 2172 C CA . ALA A 1 296 ? 47.844 -16.516 -12.867 1 59.56 296 ALA A CA 1
ATOM 2173 C C . ALA A 1 296 ? 46.531 -16.219 -13.57 1 59.56 296 ALA A C 1
ATOM 2175 O O . ALA A 1 296 ? 46.25 -16.781 -14.625 1 59.56 296 ALA A O 1
ATOM 2176 N N . GLY A 1 297 ? 45.75 -15.305 -13.078 1 61.06 297 GLY A N 1
ATOM 2177 C CA . GLY A 1 297 ? 44.469 -15.031 -13.695 1 61.06 297 GLY A CA 1
ATOM 2178 C C . GLY A 1 297 ? 43.656 -13.984 -12.945 1 61.06 297 GLY A C 1
ATOM 2179 O O . GLY A 1 297 ? 43.969 -13.656 -11.797 1 61.06 297 GLY A O 1
ATOM 2180 N N . ALA A 1 298 ? 42.812 -13.211 -13.75 1 63.53 298 ALA A N 1
ATOM 2181 C CA . ALA A 1 298 ? 41.844 -12.266 -13.188 1 63.53 298 ALA A CA 1
ATOM 2182 C C . ALA A 1 298 ? 40.406 -12.711 -13.484 1 63.53 298 ALA A C 1
ATOM 2184 O O . ALA A 1 298 ? 40.062 -12.969 -14.633 1 63.53 298 ALA A O 1
ATOM 2185 N N . GLN A 1 299 ? 39.719 -13.242 -12.523 1 65.12 299 GLN A N 1
ATOM 2186 C CA . GLN A 1 299 ? 38.312 -13.656 -12.711 1 65.12 299 GLN A CA 1
ATOM 2187 C C . GLN A 1 299 ? 37.406 -12.938 -11.727 1 65.12 299 GLN A C 1
ATOM 2189 O O . GLN A 1 299 ? 37.844 -12.484 -10.672 1 65.12 299 GLN A O 1
ATOM 2194 N N . ARG A 1 300 ? 36.219 -12.828 -12.266 1 70.19 300 ARG A N 1
ATOM 2195 C CA . ARG A 1 300 ? 35.188 -12.344 -11.328 1 70.19 300 ARG A CA 1
ATOM 2196 C C . ARG A 1 300 ? 35.156 -13.203 -10.078 1 70.19 300 ARG A C 1
ATOM 2198 O O . ARG A 1 300 ? 35.281 -14.43 -10.156 1 70.19 300 ARG A O 1
ATOM 2205 N N . ALA A 1 301 ? 35.062 -12.539 -9.109 1 70.25 301 ALA A N 1
ATOM 2206 C CA . ALA A 1 301 ? 35 -13.258 -7.836 1 70.25 301 ALA A CA 1
ATOM 2207 C C . ALA A 1 301 ? 33.781 -14.156 -7.781 1 70.25 301 ALA A C 1
ATOM 2209 O O . ALA A 1 301 ? 32.656 -13.734 -8.133 1 70.25 301 ALA A O 1
ATOM 2210 N N . LYS A 1 302 ? 34 -15.438 -7.758 1 75.69 302 LYS A N 1
ATOM 2211 C CA . LYS A 1 302 ? 32.938 -16.391 -7.516 1 75.69 302 LYS A CA 1
ATOM 2212 C C . LYS A 1 302 ? 32.656 -16.531 -6.023 1 75.69 302 LYS A C 1
ATOM 2214 O O . LYS A 1 302 ? 33.594 -16.531 -5.211 1 75.69 302 LYS A O 1
ATOM 2219 N N . VAL A 1 303 ? 31.406 -16.469 -5.727 1 84.06 303 VAL A N 1
ATOM 2220 C CA . VAL A 1 303 ? 31.062 -16.469 -4.309 1 84.06 303 VAL A CA 1
ATOM 2221 C C . VAL A 1 303 ? 30.344 -17.766 -3.947 1 84.06 303 VAL A C 1
ATOM 2223 O O . VAL A 1 303 ? 29.375 -18.141 -4.602 1 84.06 303 VAL A O 1
ATOM 2226 N N . ARG A 1 304 ? 30.984 -18.453 -3.016 1 86.25 304 ARG A N 1
ATOM 2227 C CA . ARG A 1 304 ? 30.344 -19.594 -2.385 1 86.25 304 ARG A CA 1
ATOM 2228 C C . ARG A 1 304 ? 29.781 -19.219 -1.02 1 86.25 304 ARG A C 1
ATOM 2230 O O . ARG A 1 304 ? 30.406 -18.5 -0.259 1 86.25 304 ARG A O 1
ATOM 2237 N N . LEU A 1 305 ? 28.547 -19.656 -0.765 1 91 305 LEU A N 1
ATOM 2238 C CA . LEU A 1 305 ? 27.891 -19.375 0.506 1 91 305 LEU A CA 1
ATOM 2239 C C . LEU A 1 305 ? 27.594 -20.672 1.267 1 91 305 LEU A C 1
ATOM 2241 O O . LEU A 1 305 ? 27.047 -21.609 0.705 1 91 305 LEU A O 1
ATOM 2245 N N . ASP A 1 306 ? 28.094 -20.672 2.512 1 90.81 306 ASP A N 1
ATOM 2246 C CA . ASP A 1 306 ? 27.844 -21.844 3.363 1 90.81 306 ASP A CA 1
ATOM 2247 C C . ASP A 1 306 ? 27.109 -21.422 4.641 1 90.81 306 ASP A C 1
ATOM 2249 O O . ASP A 1 306 ? 27.562 -20.547 5.367 1 90.81 306 ASP A O 1
ATOM 2253 N N . LEU A 1 307 ? 26.016 -21.969 4.848 1 93.75 307 LEU A N 1
ATOM 2254 C CA . LEU A 1 307 ? 25.312 -21.859 6.117 1 93.75 307 LEU A CA 1
ATOM 2255 C C . LEU A 1 307 ? 25.562 -23.094 6.984 1 93.75 307 LEU A C 1
ATOM 2257 O O . LEU A 1 307 ? 25.234 -24.219 6.582 1 93.75 307 LEU A O 1
ATOM 2261 N N . VAL A 1 308 ? 26.156 -22.859 8.102 1 91.94 308 VAL A N 1
ATOM 2262 C CA . VAL A 1 308 ? 26.516 -23.969 8.977 1 91.94 308 VAL A CA 1
ATOM 2263 C C . VAL A 1 308 ? 25.703 -23.891 10.266 1 91.94 308 VAL A C 1
ATOM 2265 O O . VAL A 1 308 ? 26.016 -23.109 11.172 1 91.94 308 VAL A O 1
ATOM 2268 N N . GLN A 1 309 ? 24.719 -24.75 10.359 1 91.62 309 GLN A N 1
ATOM 2269 C CA . GLN A 1 309 ? 23.891 -24.891 11.547 1 91.62 309 GLN A CA 1
ATOM 2270 C C . GLN A 1 309 ? 23.406 -23.516 12.039 1 91.62 309 GLN A C 1
ATOM 2272 O O . GLN A 1 309 ? 23.562 -23.188 13.211 1 91.62 309 GLN A O 1
ATOM 2277 N N . VAL A 1 310 ? 22.875 -22.812 11.164 1 92.94 310 VAL A N 1
ATOM 2278 C CA . VAL A 1 310 ? 22.453 -21.438 11.469 1 92.94 310 VAL A CA 1
ATOM 2279 C C . VAL A 1 310 ? 21.172 -21.484 12.32 1 92.94 310 VAL A C 1
ATOM 2281 O O . VAL A 1 310 ? 20.188 -22.109 11.938 1 92.94 310 VAL A O 1
ATOM 2284 N N . GLY A 1 311 ? 21.25 -20.891 13.484 1 93.25 311 GLY A N 1
ATOM 2285 C CA . GLY A 1 311 ? 20.125 -20.734 14.383 1 93.25 311 GLY A CA 1
ATOM 2286 C C . GLY A 1 311 ? 19.922 -19.328 14.883 1 93.25 311 GLY A C 1
ATOM 2287 O O . GLY A 1 311 ? 20.906 -18.609 15.125 1 93.25 311 GLY A O 1
ATOM 2288 N N . LEU A 1 312 ? 18.703 -18.891 14.961 1 91.44 312 LEU A N 1
ATOM 2289 C CA . LEU A 1 312 ? 18.391 -17.562 15.461 1 91.44 312 LEU A CA 1
ATOM 2290 C C . LEU A 1 312 ? 17.203 -17.609 16.422 1 91.44 312 LEU A C 1
ATOM 2292 O O . LEU A 1 312 ? 16.109 -18.062 16.047 1 91.44 312 LEU A O 1
ATOM 2296 N N . THR A 1 313 ? 17.422 -17.266 17.609 1 89.31 313 THR A N 1
ATOM 2297 C CA . THR A 1 313 ? 16.375 -17.203 18.625 1 89.31 313 THR A CA 1
ATOM 2298 C C . THR A 1 313 ? 16.203 -15.773 19.141 1 89.31 313 THR A C 1
ATOM 2300 O O . THR A 1 313 ? 17.188 -15.109 19.469 1 89.31 313 THR A O 1
ATOM 2303 N N . VAL A 1 314 ? 14.984 -15.203 19.047 1 83.75 314 VAL A N 1
ATOM 2304 C CA . VAL A 1 314 ? 14.688 -13.852 19.5 1 83.75 314 VAL A CA 1
ATOM 2305 C C . VAL A 1 314 ? 13.641 -13.891 20.609 1 83.75 314 VAL A C 1
ATOM 2307 O O . VAL A 1 314 ? 12.844 -14.828 20.688 1 83.75 314 VAL A O 1
ATOM 2310 N N . PRO A 1 315 ? 13.648 -12.945 21.453 1 79.88 315 PRO A N 1
ATOM 2311 C CA . PRO A 1 315 ? 12.609 -12.898 22.484 1 79.88 315 PRO A CA 1
ATOM 2312 C C . PRO A 1 315 ? 11.242 -12.508 21.922 1 79.88 315 PRO A C 1
ATOM 2314 O O . PRO A 1 315 ? 11.156 -11.617 21.078 1 79.88 315 PRO A O 1
ATOM 2317 N N . ASP A 1 316 ? 10.188 -13.18 22.188 1 73.31 316 ASP A N 1
ATOM 2318 C CA . ASP A 1 316 ? 8.828 -12.875 21.734 1 73.31 316 ASP A CA 1
ATOM 2319 C C . ASP A 1 316 ? 8.352 -11.547 22.328 1 73.31 316 ASP A C 1
ATOM 2321 O O . ASP A 1 316 ? 8.602 -11.25 23.5 1 73.31 316 ASP A O 1
ATOM 2325 N N . ARG A 1 317 ? 7.766 -10.609 21.609 1 61.75 317 ARG A N 1
ATOM 2326 C CA . ARG A 1 317 ? 7.352 -9.273 22.016 1 61.75 317 ARG A CA 1
ATOM 2327 C C . ARG A 1 317 ? 6.27 -9.336 23.094 1 61.75 317 ARG A C 1
ATOM 2329 O O . ARG A 1 317 ? 6.223 -8.492 23.984 1 61.75 317 ARG A O 1
ATOM 2336 N N . GLY A 1 318 ? 5.344 -10.328 23.016 1 55.88 318 GLY A N 1
ATOM 2337 C CA . GLY A 1 318 ? 4.246 -10.422 23.953 1 55.88 318 GLY A CA 1
ATOM 2338 C C . GLY A 1 318 ? 4.613 -11.172 25.219 1 55.88 318 GLY A C 1
ATOM 2339 O O . GLY A 1 318 ? 4.516 -10.633 26.328 1 55.88 318 GLY A O 1
ATOM 2340 N N . SER A 1 319 ? 5.191 -12.375 25.203 1 65.56 319 SER A N 1
ATOM 2341 C CA . SER A 1 319 ? 5.41 -13.273 26.328 1 65.56 319 SER A CA 1
ATOM 2342 C C . SER A 1 319 ? 6.84 -13.172 26.844 1 65.56 319 SER A C 1
ATOM 2344 O O . SER A 1 319 ? 7.133 -13.586 27.969 1 65.56 319 SER A O 1
ATOM 2346 N N . GLY A 1 320 ? 7.746 -12.5 26.078 1 71.69 320 GLY A N 1
ATOM 2347 C CA . GLY A 1 320 ? 9.148 -12.445 26.469 1 71.69 320 GLY A CA 1
ATOM 2348 C C . GLY A 1 320 ? 9.859 -13.773 26.297 1 71.69 320 GLY A C 1
ATOM 2349 O O . GLY A 1 320 ? 11.078 -13.859 26.469 1 71.69 320 GLY A O 1
ATOM 2350 N N . LYS A 1 321 ? 9.055 -14.766 26.047 1 78.31 321 LYS A N 1
ATOM 2351 C CA . LYS A 1 321 ? 9.664 -16.078 25.875 1 78.31 321 LYS A CA 1
ATOM 2352 C C . LYS A 1 321 ? 10.453 -16.156 24.562 1 78.31 321 LYS A C 1
ATOM 2354 O O . LYS A 1 321 ? 10.133 -15.461 23.609 1 78.31 321 LYS A O 1
ATOM 2359 N N . PRO A 1 322 ? 11.625 -16.969 24.641 1 83.56 322 PRO A N 1
ATOM 2360 C CA . PRO A 1 322 ? 12.438 -17.062 23.422 1 83.56 322 PRO A CA 1
ATOM 2361 C C . PRO A 1 322 ? 11.711 -17.781 22.281 1 83.56 322 PRO A C 1
ATOM 2363 O O . PRO A 1 322 ? 11.062 -18.812 22.516 1 83.56 322 PRO A O 1
ATOM 2366 N N . ARG A 1 323 ? 11.625 -17.172 21.203 1 84.69 323 ARG A N 1
ATOM 2367 C CA . ARG A 1 323 ? 11.031 -17.75 20 1 84.69 323 ARG A CA 1
ATOM 2368 C C . ARG A 1 323 ? 12.109 -18.078 18.969 1 84.69 323 ARG A C 1
ATOM 2370 O O . ARG A 1 323 ? 12.906 -17.203 18.609 1 84.69 323 ARG A O 1
ATOM 2377 N N . THR A 1 324 ? 12.18 -19.375 18.547 1 88.12 324 THR A N 1
ATOM 2378 C CA . THR A 1 324 ? 13.156 -19.781 17.547 1 88.12 324 THR A CA 1
ATOM 2379 C C . THR A 1 324 ? 12.641 -19.484 16.141 1 88.12 324 THR A C 1
ATOM 2381 O O . THR A 1 324 ? 11.586 -19.984 15.734 1 88.12 324 THR A O 1
ATOM 2384 N N . LEU A 1 325 ? 13.391 -18.672 15.422 1 88.44 325 LEU A N 1
ATOM 2385 C CA . LEU A 1 325 ? 13.008 -18.297 14.062 1 88.44 325 LEU A CA 1
ATOM 2386 C C . LEU A 1 325 ? 13.711 -19.188 13.039 1 88.44 325 LEU A C 1
ATOM 2388 O O . LEU A 1 325 ? 13.188 -19.406 11.945 1 88.44 325 LEU A O 1
ATOM 2392 N N . LEU A 1 326 ? 14.914 -19.578 13.336 1 93.25 326 LEU A N 1
ATOM 2393 C CA . LEU A 1 326 ? 15.703 -20.516 12.539 1 93.25 326 LEU A CA 1
ATOM 2394 C C . LEU A 1 326 ? 16.281 -21.625 13.406 1 93.25 326 LEU A C 1
ATOM 2396 O O . LEU A 1 326 ? 16.797 -21.375 14.492 1 93.25 326 LEU A O 1
ATOM 2400 N N . ASP A 1 327 ? 16.141 -22.875 12.898 1 94.81 327 ASP A N 1
ATOM 2401 C CA . ASP A 1 327 ? 16.547 -24.031 13.695 1 94.81 327 ASP A CA 1
ATOM 2402 C C . ASP A 1 327 ? 17.609 -24.859 12.961 1 94.81 327 ASP A C 1
ATOM 2404 O O . ASP A 1 327 ? 17.266 -25.797 12.242 1 94.81 327 ASP A O 1
ATOM 2408 N N . HIS A 1 328 ? 18.906 -24.641 13.164 1 92.19 328 HIS A N 1
ATOM 2409 C CA . HIS A 1 328 ? 20.062 -25.406 12.711 1 92.19 328 HIS A CA 1
ATOM 2410 C C . HIS A 1 328 ? 20 -25.656 11.203 1 92.19 328 HIS A C 1
ATOM 2412 O O . HIS A 1 328 ? 20.094 -26.797 10.758 1 92.19 328 HIS A O 1
ATOM 2418 N N . VAL A 1 329 ? 19.891 -24.594 10.492 1 94.44 329 VAL A N 1
ATOM 2419 C CA . VAL A 1 329 ? 19.797 -24.688 9.039 1 94.44 329 VAL A CA 1
ATOM 2420 C C . VAL A 1 329 ? 21.203 -24.797 8.438 1 94.44 329 VAL A C 1
ATOM 2422 O O . VAL A 1 329 ? 22.047 -23.938 8.68 1 94.44 329 VAL A O 1
ATOM 2425 N N . SER A 1 330 ? 21.484 -25.875 7.719 1 93.75 330 SER A N 1
ATOM 2426 C CA . SER A 1 330 ? 22.766 -26.062 7.035 1 93.75 330 SER A CA 1
ATOM 2427 C C . SER A 1 330 ? 22.562 -26.25 5.535 1 93.75 330 SER A C 1
ATOM 2429 O O . SER A 1 330 ? 21.734 -27.062 5.113 1 93.75 330 SER A O 1
ATOM 2431 N N . MET A 1 331 ? 23.203 -25.469 4.785 1 93.88 331 MET A N 1
ATOM 2432 C CA . MET A 1 331 ? 23.156 -25.609 3.332 1 93.88 331 MET A CA 1
ATOM 2433 C C . MET A 1 331 ? 24.328 -24.859 2.68 1 93.88 331 MET A C 1
ATOM 2435 O O . MET A 1 331 ? 24.828 -23.891 3.242 1 93.88 331 MET A O 1
ATOM 2439 N N . SER A 1 332 ? 24.703 -25.328 1.57 1 92.38 332 SER A N 1
ATOM 2440 C CA . SER A 1 332 ? 25.781 -24.703 0.817 1 92.38 332 SER A CA 1
ATOM 2441 C C . SER A 1 332 ? 25.344 -24.328 -0.589 1 92.38 332 SER A C 1
ATOM 2443 O O . SER A 1 332 ? 24.656 -25.094 -1.26 1 92.38 332 SER A O 1
ATOM 2445 N N . ILE A 1 333 ? 25.656 -23.109 -0.962 1 93.75 333 ILE A N 1
ATOM 2446 C CA . ILE A 1 333 ? 25.344 -22.594 -2.289 1 93.75 333 ILE A CA 1
ATOM 2447 C C . ILE A 1 333 ? 26.625 -22.375 -3.084 1 93.75 333 ILE A C 1
ATOM 2449 O O . ILE A 1 333 ? 27.5 -21.625 -2.66 1 93.75 333 ILE A O 1
ATOM 2453 N N . PHE A 1 334 ? 26.672 -22.953 -4.168 1 87.38 334 PHE A N 1
ATOM 2454 C CA . PHE A 1 334 ? 27.875 -22.906 -4.977 1 87.38 334 PHE A CA 1
ATOM 2455 C C . PHE A 1 334 ? 27.812 -21.766 -5.98 1 87.38 334 PHE A C 1
ATOM 2457 O O . PHE A 1 334 ? 26.719 -21.266 -6.293 1 87.38 334 PHE A O 1
ATOM 2464 N N . PRO A 1 335 ? 28.906 -21.297 -6.418 1 85.44 335 PRO A N 1
ATOM 2465 C CA . PRO A 1 335 ? 28.922 -20.219 -7.41 1 85.44 335 PRO A CA 1
ATOM 2466 C C . PRO A 1 335 ? 28.172 -20.578 -8.688 1 85.44 335 PRO A C 1
ATOM 2468 O O . PRO A 1 335 ? 28.266 -21.719 -9.156 1 85.44 335 PRO A O 1
ATOM 2471 N N . GLY A 1 336 ? 27.344 -19.672 -9.133 1 87.06 336 GLY A N 1
ATOM 2472 C CA . GLY A 1 336 ? 26.641 -19.859 -10.391 1 87.06 336 GLY A CA 1
ATOM 2473 C C . GLY A 1 336 ? 25.297 -20.562 -10.219 1 87.06 336 GLY A C 1
ATOM 2474 O O . GLY A 1 336 ? 24.609 -20.828 -11.203 1 87.06 336 GLY A O 1
ATOM 2475 N N . GLU A 1 337 ? 24.969 -20.797 -8.992 1 92.31 337 GLU A N 1
ATOM 2476 C CA . GLU A 1 337 ? 23.703 -21.5 -8.742 1 92.31 337 GLU A CA 1
ATOM 2477 C C . GLU A 1 337 ? 22.562 -20.5 -8.531 1 92.31 337 GLU A C 1
ATOM 2479 O O . GLU A 1 337 ? 22.75 -19.453 -7.922 1 92.31 337 GLU A O 1
ATOM 2484 N N . LEU A 1 338 ? 21.484 -20.859 -9.164 1 95.88 338 LEU A N 1
ATOM 2485 C CA . LEU A 1 338 ? 20.219 -20.203 -8.867 1 95.88 338 LEU A CA 1
ATOM 2486 C C . LEU A 1 338 ? 19.406 -20.984 -7.844 1 95.88 338 LEU A C 1
ATOM 2488 O O . LEU A 1 338 ? 18.859 -22.047 -8.164 1 95.88 338 LEU A O 1
ATOM 2492 N N . VAL A 1 339 ? 19.359 -20.484 -6.621 1 96.44 339 VAL A N 1
ATOM 2493 C CA . VAL A 1 339 ? 18.719 -21.219 -5.531 1 96.44 339 VAL A CA 1
ATOM 2494 C C . VAL A 1 339 ? 17.422 -20.531 -5.137 1 96.44 339 VAL A C 1
ATOM 2496 O O . VAL A 1 339 ? 17.391 -19.312 -4.906 1 96.44 339 VAL A O 1
ATOM 2499 N N . GLY A 1 340 ? 16.344 -21.266 -5.098 1 95.75 340 GLY A N 1
ATOM 2500 C CA . GLY A 1 340 ? 15.055 -20.766 -4.637 1 95.75 340 GLY A CA 1
ATOM 2501 C C . GLY A 1 340 ? 14.719 -21.203 -3.223 1 95.75 340 GLY A C 1
ATOM 2502 O O . GLY A 1 340 ? 14.766 -22.406 -2.906 1 95.75 340 GLY A O 1
ATOM 2503 N N . MET A 1 341 ? 14.492 -20.297 -2.393 1 94.75 341 MET A N 1
ATOM 2504 C CA . MET A 1 341 ? 14.016 -20.578 -1.038 1 94.75 341 MET A CA 1
ATOM 2505 C C . MET A 1 341 ? 12.5 -20.484 -0.966 1 94.75 341 MET A C 1
ATOM 2507 O O . MET A 1 341 ? 11.914 -19.438 -1.211 1 94.75 341 MET A O 1
ATOM 2511 N N . LEU A 1 342 ? 11.906 -21.609 -0.576 1 92.25 342 LEU A N 1
ATOM 2512 C CA . LEU A 1 342 ? 10.453 -21.703 -0.581 1 92.25 342 LEU A CA 1
ATOM 2513 C C . LEU A 1 342 ? 9.938 -22.156 0.78 1 92.25 342 LEU A C 1
ATOM 2515 O O . LEU A 1 342 ? 10.695 -22.672 1.603 1 92.25 342 LEU A O 1
ATOM 2519 N N . GLY A 1 343 ? 8.656 -21.938 0.996 1 86.31 343 GLY A N 1
ATOM 2520 C CA . GLY A 1 343 ? 7.988 -22.328 2.234 1 86.31 343 GLY A CA 1
ATOM 2521 C C . GLY A 1 343 ? 6.77 -21.469 2.541 1 86.31 343 GLY A C 1
ATOM 2522 O O . GLY A 1 343 ? 6.559 -20.438 1.916 1 86.31 343 GLY A O 1
ATOM 2523 N N . PRO A 1 344 ? 6.047 -21.938 3.482 1 76.81 344 PRO A N 1
ATOM 2524 C CA . PRO A 1 344 ? 4.863 -21.172 3.867 1 76.81 344 PRO A CA 1
ATOM 2525 C C . PRO A 1 344 ? 5.215 -19.844 4.547 1 76.81 344 PRO A C 1
ATOM 2527 O O . PRO A 1 344 ? 6.387 -19.594 4.844 1 76.81 344 PRO A O 1
ATOM 2530 N N . SER A 1 345 ? 4.168 -19.016 4.684 1 71.25 345 SER A N 1
ATOM 2531 C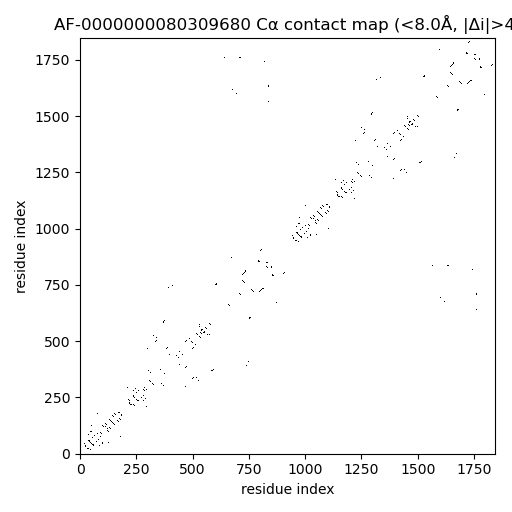 CA . SER A 1 345 ? 4.379 -17.734 5.355 1 71.25 345 SER A CA 1
ATOM 2532 C C . SER A 1 345 ? 4.82 -17.938 6.801 1 71.25 345 SER A C 1
ATOM 2534 O O . SER A 1 345 ? 4.254 -18.766 7.516 1 71.25 345 SER A O 1
ATOM 2536 N N . GLY A 1 346 ? 5.852 -17.359 7.219 1 73.56 346 GLY A N 1
ATOM 2537 C CA . GLY A 1 346 ? 6.355 -17.469 8.578 1 73.56 346 GLY A CA 1
ATOM 2538 C C . GLY A 1 346 ? 7.355 -18.594 8.758 1 73.56 346 GLY A C 1
ATOM 2539 O O . GLY A 1 346 ? 7.77 -18.891 9.883 1 73.56 346 GLY A O 1
ATOM 2540 N N . ALA A 1 347 ? 7.703 -19.125 7.68 1 84.56 347 ALA A N 1
ATOM 2541 C CA . ALA A 1 347 ? 8.625 -20.266 7.758 1 84.56 347 ALA A CA 1
ATOM 2542 C C . ALA A 1 347 ? 10.047 -19.797 8.062 1 84.56 347 ALA A C 1
ATOM 2544 O O . ALA A 1 347 ? 10.922 -20.609 8.352 1 84.56 347 ALA A O 1
ATOM 2545 N N . GLY A 1 348 ? 10.367 -18.484 7.961 1 86.75 348 GLY A N 1
ATOM 2546 C CA . GLY A 1 348 ? 11.68 -17.953 8.289 1 86.75 348 GLY A CA 1
ATOM 2547 C C . GLY A 1 348 ? 12.5 -17.609 7.059 1 86.75 348 GLY A C 1
ATOM 2548 O O . GLY A 1 348 ? 13.703 -17.359 7.164 1 86.75 348 GLY A O 1
ATOM 2549 N N . LYS A 1 349 ? 11.922 -17.531 5.879 1 89.56 349 LYS A N 1
ATOM 2550 C CA . LYS A 1 349 ? 12.625 -17.281 4.629 1 89.56 349 LYS A CA 1
ATOM 2551 C C . LYS A 1 349 ? 13.328 -15.922 4.668 1 89.56 349 LYS A C 1
ATOM 2553 O O . LYS A 1 349 ? 14.531 -15.836 4.387 1 89.56 349 LYS A O 1
ATOM 2558 N N . SER A 1 350 ? 12.602 -14.891 5.039 1 84.56 350 SER A N 1
ATOM 2559 C CA . SER A 1 350 ? 13.164 -13.539 5.09 1 84.56 350 SER A CA 1
ATOM 2560 C C . SER A 1 350 ? 14.219 -13.422 6.188 1 84.56 350 SER A C 1
ATOM 2562 O O . SER A 1 350 ? 15.219 -12.727 6.016 1 84.56 350 SER A O 1
ATOM 2564 N N . THR A 1 351 ? 14.031 -14.109 7.297 1 86.81 351 THR A N 1
ATOM 2565 C CA . THR A 1 351 ? 15 -14.109 8.391 1 86.81 351 THR A CA 1
ATOM 2566 C C . THR A 1 351 ? 16.312 -14.758 7.949 1 86.81 351 THR A C 1
ATOM 2568 O O . THR A 1 351 ? 17.391 -14.266 8.273 1 86.81 351 THR A O 1
ATOM 2571 N N . LEU A 1 352 ? 16.141 -15.805 7.277 1 91.81 352 LEU A N 1
ATOM 2572 C CA . LEU A 1 352 ? 17.328 -16.484 6.77 1 91.81 352 LEU A CA 1
ATOM 2573 C C . LEU A 1 352 ? 18.062 -15.609 5.773 1 91.81 352 LEU A C 1
ATOM 2575 O O . LEU A 1 352 ? 19.297 -15.531 5.805 1 91.81 352 LEU A O 1
ATOM 2579 N N . LEU A 1 353 ? 17.344 -14.969 4.895 1 90.12 353 LEU A N 1
ATOM 2580 C CA . LEU A 1 353 ? 17.938 -14.062 3.918 1 90.12 353 LEU A CA 1
ATOM 2581 C C . LEU A 1 353 ? 18.688 -12.93 4.617 1 90.12 353 LEU A C 1
ATOM 2583 O O . LEU A 1 353 ? 19.781 -12.547 4.188 1 90.12 353 LEU A O 1
ATOM 2587 N N . MET A 1 354 ? 18.141 -12.445 5.695 1 87.25 354 MET A N 1
ATOM 2588 C CA . MET A 1 354 ? 18.781 -11.359 6.441 1 87.25 354 MET A CA 1
ATOM 2589 C C . MET A 1 354 ? 20.047 -11.844 7.141 1 87.25 354 MET A C 1
ATOM 2591 O O . MET A 1 354 ? 21 -11.086 7.293 1 87.25 354 MET A O 1
ATOM 2595 N N . SER A 1 355 ? 20.047 -13.07 7.527 1 86.69 355 SER A N 1
ATOM 2596 C CA . SER A 1 355 ? 21.234 -13.656 8.125 1 86.69 355 SER A CA 1
ATOM 2597 C C . SER A 1 355 ? 22.344 -13.805 7.09 1 86.69 355 SER A C 1
ATOM 2599 O O . SER A 1 355 ? 23.516 -13.562 7.391 1 86.69 355 SER A O 1
ATOM 2601 N N . VAL A 1 356 ? 21.906 -14.125 5.945 1 88.75 356 VAL A N 1
ATOM 2602 C CA . VAL A 1 356 ? 22.875 -14.281 4.859 1 88.75 356 VAL A CA 1
ATOM 2603 C C . VAL A 1 356 ? 23.422 -12.922 4.453 1 88.75 356 VAL A C 1
ATOM 2605 O O . VAL A 1 356 ? 24.594 -12.805 4.086 1 88.75 356 VAL A O 1
ATOM 2608 N N . LEU A 1 357 ? 22.625 -11.914 4.602 1 85.62 357 LEU A N 1
ATOM 2609 C CA . LEU A 1 357 ? 23.031 -10.555 4.258 1 85.62 357 LEU A CA 1
ATOM 2610 C C . LEU A 1 357 ? 23.875 -9.945 5.375 1 85.62 357 LEU A C 1
ATOM 2612 O O . LEU A 1 357 ? 24.469 -8.875 5.199 1 85.62 357 LEU A O 1
ATOM 2616 N N . GLY A 1 358 ? 23.875 -10.602 6.488 1 80.94 358 GLY A N 1
ATOM 2617 C CA . GLY A 1 358 ? 24.641 -10.109 7.621 1 80.94 358 GLY A CA 1
ATOM 2618 C C . GLY A 1 358 ? 23.891 -9.086 8.453 1 80.94 358 GLY A C 1
ATOM 2619 O O . GLY A 1 358 ? 24.5 -8.375 9.266 1 80.94 358 GLY A O 1
ATOM 2620 N N . LEU A 1 359 ? 22.672 -9 8.273 1 79.94 359 LEU A N 1
ATOM 2621 C CA . LEU A 1 359 ? 21.875 -8.039 9.023 1 79.94 359 LEU A CA 1
ATOM 2622 C C . LEU A 1 359 ? 21.438 -8.625 10.367 1 79.94 359 LEU A C 1
ATOM 2624 O O . LEU A 1 359 ? 21.219 -7.883 11.328 1 79.94 359 LEU A O 1
ATOM 2628 N N . TYR A 1 360 ? 21.281 -9.977 10.398 1 82.56 360 TYR A N 1
ATOM 2629 C CA . TYR A 1 360 ? 20.984 -10.688 11.633 1 82.56 360 TYR A CA 1
ATOM 2630 C C . TYR A 1 360 ? 22.109 -11.641 12 1 82.56 360 TYR A C 1
ATOM 2632 O O . TYR A 1 360 ? 22.469 -12.523 11.219 1 82.56 360 TYR A O 1
ATOM 2640 N N . ARG A 1 361 ? 22.641 -11.398 13.086 1 82.5 361 ARG A N 1
ATOM 2641 C CA . ARG A 1 361 ? 23.641 -12.344 13.562 1 82.5 361 ARG A CA 1
ATOM 2642 C C . ARG A 1 361 ? 23 -13.594 14.141 1 82.5 361 ARG A C 1
ATOM 2644 O O . ARG A 1 361 ? 22.219 -13.516 15.078 1 82.5 361 ARG A O 1
ATOM 2651 N N . PRO A 1 362 ? 23.391 -14.672 13.602 1 87.62 362 PRO A N 1
ATOM 2652 C CA . PRO A 1 362 ? 22.828 -15.914 14.141 1 87.62 362 PRO A CA 1
ATOM 2653 C C . PRO A 1 362 ? 23.234 -16.172 15.594 1 87.62 362 PRO A C 1
ATOM 2655 O O . PRO A 1 362 ? 24.328 -15.805 16 1 87.62 362 PRO A O 1
ATOM 2658 N N . THR A 1 363 ? 22.359 -16.734 16.406 1 88.06 363 THR A N 1
ATOM 2659 C CA . THR A 1 363 ? 22.641 -17.094 17.797 1 88.06 363 THR A CA 1
ATOM 2660 C C . THR A 1 363 ? 23.578 -18.297 17.875 1 88.06 363 THR A C 1
ATOM 2662 O O . THR A 1 363 ? 24.406 -18.375 18.781 1 88.06 363 THR A O 1
ATOM 2665 N N . HIS A 1 364 ? 23.375 -19.188 16.953 1 89.25 364 HIS A N 1
ATOM 2666 C CA . HIS A 1 364 ? 24.281 -20.328 16.844 1 89.25 364 HIS A CA 1
ATOM 2667 C C . HIS A 1 364 ? 24.625 -20.625 15.391 1 89.25 364 HIS A C 1
ATOM 2669 O O . HIS A 1 364 ? 23.859 -20.25 14.492 1 89.25 364 HIS A O 1
ATOM 2675 N N . GLY A 1 365 ? 25.812 -21.078 15.156 1 88.81 365 GLY A N 1
ATOM 2676 C CA . GLY A 1 365 ? 26.281 -21.328 13.805 1 88.81 365 GLY A CA 1
ATOM 2677 C C . GLY A 1 365 ? 26.781 -20.094 13.094 1 88.81 365 GLY A C 1
ATOM 2678 O O . GLY A 1 365 ? 27.188 -19.125 13.742 1 88.81 365 GLY A O 1
ATOM 2679 N N . GLY A 1 366 ? 26.891 -20.219 11.734 1 87.94 366 GLY A N 1
ATOM 2680 C CA . GLY A 1 366 ? 27.391 -19.062 11.023 1 87.94 366 GLY A CA 1
ATOM 2681 C C . GLY A 1 366 ? 27.297 -19.188 9.516 1 87.94 366 GLY A C 1
ATOM 2682 O O . GLY A 1 366 ? 26.984 -20.266 9 1 87.94 366 GLY A O 1
ATOM 2683 N N . VAL A 1 367 ? 27.469 -18.094 8.938 1 89.31 367 VAL A N 1
ATOM 2684 C CA . VAL A 1 367 ? 27.484 -18 7.48 1 89.31 367 VAL A CA 1
ATOM 2685 C C . VAL A 1 367 ? 28.906 -17.766 6.984 1 89.31 367 VAL A C 1
ATOM 2687 O O . VAL A 1 367 ? 29.625 -16.922 7.52 1 89.31 367 VAL A O 1
ATOM 2690 N N . LEU A 1 368 ? 29.281 -18.609 6.066 1 85.31 368 LEU A N 1
ATOM 2691 C CA . LEU A 1 368 ? 30.625 -18.5 5.512 1 85.31 368 LEU A CA 1
ATOM 2692 C C . LEU A 1 368 ? 30.578 -18.047 4.059 1 85.31 368 LEU A C 1
ATOM 2694 O O . LEU A 1 368 ? 29.703 -18.453 3.301 1 85.31 368 LEU A O 1
ATOM 2698 N N . LEU A 1 369 ? 31.5 -17.203 3.729 1 83.56 369 LEU A N 1
ATOM 2699 C CA . LEU A 1 369 ? 31.734 -16.766 2.355 1 83.56 369 LEU A CA 1
ATOM 2700 C C . LEU A 1 369 ? 33.062 -17.281 1.834 1 83.56 369 LEU A C 1
ATOM 2702 O O . LEU A 1 369 ? 34.125 -16.859 2.312 1 83.56 369 LEU A O 1
ATOM 2706 N N . ASN A 1 370 ? 32.906 -18.078 0.899 1 77.81 370 ASN A N 1
ATOM 2707 C CA . ASN A 1 370 ? 34.125 -18.703 0.365 1 77.81 370 ASN A CA 1
ATOM 2708 C C . ASN A 1 370 ? 35 -19.281 1.476 1 77.81 370 ASN A C 1
ATOM 2710 O O . ASN A 1 370 ? 36.188 -19.047 1.517 1 77.81 370 ASN A O 1
ATOM 2714 N N . GLY A 1 371 ? 34.312 -19.859 2.42 1 75.56 371 GLY A N 1
ATOM 2715 C CA . GLY A 1 371 ? 35 -20.594 3.471 1 75.56 371 GLY A CA 1
ATOM 2716 C C . GLY A 1 371 ? 35.344 -19.734 4.668 1 75.56 371 GLY A C 1
ATOM 2717 O O . GLY A 1 371 ? 35.844 -20.234 5.684 1 75.56 371 GLY A O 1
ATOM 2718 N N . ARG A 1 372 ? 35.156 -18.484 4.535 1 75.12 372 ARG A N 1
ATOM 2719 C CA . ARG A 1 372 ? 35.438 -17.578 5.637 1 75.12 372 ARG A CA 1
ATOM 2720 C C . ARG A 1 372 ? 34.188 -17 6.234 1 75.12 372 ARG A C 1
ATOM 2722 O O . ARG A 1 372 ? 33.219 -16.734 5.516 1 75.12 372 ARG A O 1
ATOM 2729 N N . PRO A 1 373 ? 34.281 -16.75 7.543 1 79.19 373 PRO A N 1
ATOM 2730 C CA . PRO A 1 373 ? 33.094 -16.188 8.172 1 79.19 373 PRO A CA 1
ATOM 2731 C C . PRO A 1 373 ? 32.719 -14.812 7.605 1 79.19 373 PRO A C 1
ATOM 2733 O O . PRO A 1 373 ? 33.562 -13.953 7.434 1 79.19 373 PRO A O 1
ATOM 2736 N N . LEU A 1 374 ? 31.5 -14.633 7.258 1 80.25 374 LEU A N 1
ATOM 2737 C CA . LEU A 1 374 ? 30.938 -13.453 6.609 1 80.25 374 LEU A CA 1
ATOM 2738 C C . LEU A 1 374 ? 31.266 -12.188 7.402 1 80.25 374 LEU A C 1
ATOM 2740 O O . LEU A 1 374 ? 31.672 -11.172 6.828 1 80.25 374 LEU A O 1
ATOM 2744 N N . PHE A 1 375 ? 31.156 -12.219 8.68 1 73.56 375 PHE A N 1
ATOM 2745 C CA . PHE A 1 375 ? 31.266 -11.031 9.523 1 73.56 375 PHE A CA 1
ATOM 2746 C C . PHE A 1 375 ? 32.719 -10.555 9.609 1 73.56 375 PHE A C 1
ATOM 2748 O O . PHE A 1 375 ? 32.969 -9.398 9.945 1 73.56 375 PHE A O 1
ATOM 2755 N N . GLN A 1 376 ? 33.688 -11.438 9.18 1 69.06 376 GLN A N 1
ATOM 2756 C CA . GLN A 1 376 ? 35.094 -11.047 9.156 1 69.06 376 GLN A CA 1
ATOM 2757 C C . GLN A 1 376 ? 35.438 -10.336 7.855 1 69.06 376 GLN A C 1
ATOM 2759 O O . GLN A 1 376 ? 36.438 -9.609 7.793 1 69.06 376 GLN A O 1
ATOM 2764 N N . GLN A 1 377 ? 34.625 -10.578 6.848 1 70.44 377 GLN A N 1
ATOM 2765 C CA . GLN A 1 377 ? 34.875 -9.969 5.543 1 70.44 377 GLN A CA 1
ATOM 2766 C C . GLN A 1 377 ? 33.688 -9.133 5.09 1 70.44 377 GLN A C 1
ATOM 2768 O O . GLN A 1 377 ? 33.344 -9.125 3.906 1 70.44 377 GLN A O 1
ATOM 2773 N N . TYR A 1 378 ? 33.094 -8.516 5.988 1 71.5 378 TYR A N 1
ATOM 2774 C CA . TYR A 1 378 ? 31.828 -7.859 5.699 1 71.5 378 TYR A CA 1
ATOM 2775 C C . TYR A 1 378 ? 32.031 -6.711 4.719 1 71.5 378 TYR A C 1
ATOM 2777 O O . TYR A 1 378 ? 31.172 -6.48 3.855 1 71.5 378 TYR A O 1
ATOM 2785 N N . GLU A 1 379 ? 33.125 -6.035 4.738 1 68.12 379 GLU A N 1
ATOM 2786 C CA . GLU A 1 379 ? 33.344 -4.895 3.855 1 68.12 379 GLU A CA 1
ATOM 2787 C C . GLU A 1 379 ? 33.469 -5.336 2.398 1 68.12 379 GLU A C 1
ATOM 2789 O O . GLU A 1 379 ? 32.906 -4.699 1.505 1 68.12 379 GLU A O 1
ATOM 2794 N N . SER A 1 380 ? 34.25 -6.355 2.271 1 68.25 380 SER A N 1
ATOM 2795 C CA . SER A 1 380 ? 34.375 -6.883 0.917 1 68.25 380 SER A CA 1
ATOM 2796 C C . SER A 1 380 ? 33.062 -7.484 0.424 1 68.25 380 SER A C 1
ATOM 2798 O O . SER A 1 380 ? 32.75 -7.379 -0.76 1 68.25 380 SER A O 1
ATOM 2800 N N . PHE A 1 381 ? 32.375 -8.031 1.373 1 73.06 381 PHE A N 1
ATOM 2801 C CA . PHE A 1 381 ? 31.109 -8.656 1.061 1 73.06 381 PHE A CA 1
ATOM 2802 C C . PHE A 1 381 ? 30.094 -7.613 0.599 1 73.06 381 PHE A C 1
ATOM 2804 O O . PHE A 1 381 ? 29.391 -7.824 -0.389 1 73.06 381 PHE A O 1
ATOM 2811 N N . ARG A 1 382 ? 30.078 -6.578 1.174 1 71.75 382 ARG A N 1
ATOM 2812 C CA . ARG A 1 382 ? 29.078 -5.551 0.922 1 71.75 382 ARG A CA 1
ATOM 2813 C C . ARG A 1 382 ? 29.203 -5 -0.495 1 71.75 382 ARG A C 1
ATOM 2815 O O . ARG A 1 382 ? 28.203 -4.605 -1.102 1 71.75 382 ARG A O 1
ATOM 2822 N N . THR A 1 383 ? 30.375 -5 -0.952 1 70.31 383 THR A N 1
ATOM 2823 C CA . THR A 1 383 ? 30.609 -4.43 -2.275 1 70.31 383 THR A CA 1
ATOM 2824 C C . THR A 1 383 ? 30.297 -5.449 -3.365 1 70.31 383 THR A C 1
ATOM 2826 O O . THR A 1 383 ? 30.109 -5.086 -4.527 1 70.31 383 THR A O 1
ATOM 2829 N N . ASN A 1 384 ? 30.141 -6.645 -2.938 1 77.25 384 ASN A N 1
ATOM 2830 C CA . ASN A 1 384 ? 29.953 -7.688 -3.939 1 77.25 384 ASN A CA 1
ATOM 2831 C C . ASN A 1 384 ? 28.562 -8.328 -3.83 1 77.25 384 ASN A C 1
ATOM 2833 O O . ASN A 1 384 ? 28.328 -9.406 -4.379 1 77.25 384 ASN A O 1
ATOM 2837 N N . VAL A 1 385 ? 27.781 -7.68 -3.055 1 86 385 VAL A N 1
ATOM 2838 C CA . VAL A 1 385 ? 26.453 -8.266 -2.863 1 86 385 VAL A CA 1
ATOM 2839 C C . VAL A 1 385 ? 25.391 -7.285 -3.34 1 86 385 VAL A C 1
ATOM 2841 O O . VAL A 1 385 ? 25.5 -6.078 -3.117 1 86 385 VAL A O 1
ATOM 2844 N N . GLY A 1 386 ? 24.531 -7.805 -4.195 1 88.56 386 GLY A N 1
ATOM 2845 C CA . GLY A 1 386 ? 23.312 -7.094 -4.539 1 88.56 386 GLY A CA 1
ATOM 2846 C C . GLY A 1 386 ? 22.078 -7.625 -3.826 1 88.56 386 GLY A C 1
ATOM 2847 O O . GLY A 1 386 ? 21.938 -8.836 -3.662 1 88.56 386 GLY A O 1
ATOM 2848 N N . TYR A 1 387 ? 21.328 -6.695 -3.244 1 90.12 387 TYR A N 1
ATOM 2849 C CA . TYR A 1 387 ? 20.094 -7.086 -2.549 1 90.12 387 TYR A CA 1
ATOM 2850 C C . TYR A 1 387 ? 18.891 -6.344 -3.109 1 90.12 387 TYR A C 1
ATOM 2852 O O . TYR A 1 387 ? 18.875 -5.109 -3.156 1 90.12 387 TYR A O 1
ATOM 2860 N N . VAL A 1 388 ? 17.922 -7.113 -3.531 1 90.44 388 VAL A N 1
ATOM 2861 C CA . VAL A 1 388 ? 16.656 -6.555 -3.998 1 90.44 388 VAL A CA 1
ATOM 2862 C C . VAL A 1 388 ? 15.531 -6.922 -3.023 1 90.44 388 VAL A C 1
ATOM 2864 O O . VAL A 1 388 ? 15.062 -8.062 -3.004 1 90.44 388 VAL A O 1
ATOM 2867 N N . PRO A 1 389 ? 15.055 -5.961 -2.238 1 87.88 389 PRO A N 1
ATOM 2868 C CA . PRO A 1 389 ? 13.961 -6.238 -1.309 1 87.88 389 PRO A CA 1
ATOM 2869 C C . PRO A 1 389 ? 12.609 -6.383 -2.012 1 87.88 389 PRO A C 1
ATOM 2871 O O . PRO A 1 389 ? 12.523 -6.234 -3.232 1 87.88 389 PRO A O 1
ATOM 2874 N N . GLN A 1 390 ? 11.648 -6.695 -1.228 1 79.94 390 GLN A N 1
ATOM 2875 C CA . GLN A 1 390 ? 10.305 -6.875 -1.753 1 79.94 390 GLN A CA 1
ATOM 2876 C C . GLN A 1 390 ? 9.703 -5.547 -2.209 1 79.94 390 GLN A C 1
ATOM 2878 O O . GLN A 1 390 ? 9.023 -5.488 -3.232 1 79.94 390 GLN A O 1
ATOM 2883 N N . ASP A 1 391 ? 10.039 -4.504 -1.5 1 80.88 391 ASP A N 1
ATOM 2884 C CA . ASP A 1 391 ? 9.539 -3.172 -1.827 1 80.88 391 ASP A CA 1
ATOM 2885 C C . ASP A 1 391 ? 10.414 -2.502 -2.883 1 80.88 391 ASP A C 1
ATOM 2887 O O . ASP A 1 391 ? 11.602 -2.82 -3.008 1 80.88 391 ASP A O 1
ATOM 2891 N N . ASP A 1 392 ? 9.828 -1.557 -3.568 1 80.69 392 ASP A N 1
ATOM 2892 C CA . ASP A 1 392 ? 10.586 -0.821 -4.574 1 80.69 392 ASP A CA 1
ATOM 2893 C C . ASP A 1 392 ? 11.656 0.051 -3.926 1 80.69 392 ASP A C 1
ATOM 2895 O O . ASP A 1 392 ? 11.422 0.664 -2.883 1 80.69 392 ASP A O 1
ATOM 2899 N N . ILE A 1 393 ? 12.773 0.063 -4.59 1 85.81 393 ILE A N 1
ATOM 2900 C CA . ILE A 1 393 ? 13.898 0.791 -4.012 1 85.81 393 ILE A CA 1
ATOM 2901 C C . ILE A 1 393 ? 14.289 1.946 -4.926 1 85.81 393 ILE A C 1
ATOM 2903 O O . ILE A 1 393 ? 15.414 2.443 -4.859 1 85.81 393 ILE A O 1
ATOM 2907 N N . VAL A 1 394 ? 13.422 2.301 -5.84 1 90.56 394 VAL A N 1
ATOM 2908 C CA . VAL A 1 394 ? 13.719 3.389 -6.762 1 90.56 394 VAL A CA 1
ATOM 2909 C C . VAL A 1 394 ? 12.68 4.496 -6.613 1 90.56 394 VAL A C 1
ATOM 2911 O O . VAL A 1 394 ? 11.531 4.234 -6.242 1 90.56 394 VAL A O 1
ATOM 2914 N N . HIS A 1 395 ? 13.188 5.684 -6.879 1 92 395 HIS A N 1
ATOM 2915 C CA . HIS A 1 395 ? 12.281 6.828 -6.84 1 92 395 HIS A CA 1
ATOM 2916 C C . HIS A 1 395 ? 11.344 6.836 -8.047 1 92 395 HIS A C 1
ATOM 2918 O O . HIS A 1 395 ? 11.805 6.906 -9.188 1 92 395 HIS A O 1
ATOM 2924 N N . PRO A 1 396 ? 10.062 6.867 -7.824 1 90.5 396 PRO A N 1
ATOM 2925 C CA . PRO A 1 396 ? 9.102 6.777 -8.922 1 90.5 396 PRO A CA 1
ATOM 2926 C C . PRO A 1 396 ? 9.148 7.996 -9.844 1 90.5 396 PRO A C 1
ATOM 2928 O O . PRO A 1 396 ? 8.703 7.918 -10.992 1 90.5 396 PRO A O 1
ATOM 2931 N N . GLN A 1 397 ? 9.758 9.102 -9.43 1 91.25 397 GLN A N 1
ATOM 2932 C CA . GLN A 1 397 ? 9.766 10.336 -10.203 1 91.25 397 GLN A CA 1
ATOM 2933 C C . GLN A 1 397 ? 10.859 10.32 -11.266 1 91.25 397 GLN A C 1
ATOM 2935 O O . GLN A 1 397 ? 10.859 11.148 -12.18 1 91.25 397 GLN A O 1
ATOM 2940 N N . LEU A 1 398 ? 11.766 9.391 -11.133 1 94.5 398 LEU A N 1
ATOM 2941 C CA . LEU A 1 398 ? 12.891 9.344 -12.055 1 94.5 398 LEU A CA 1
ATOM 2942 C C . LEU A 1 398 ? 12.578 8.453 -13.25 1 94.5 398 LEU A C 1
ATOM 2944 O O . LEU A 1 398 ? 11.68 7.609 -13.18 1 94.5 398 LEU A O 1
ATOM 2948 N N . THR A 1 399 ? 13.297 8.734 -14.297 1 95.38 399 THR A N 1
ATOM 2949 C CA . THR A 1 399 ? 13.273 7.805 -15.422 1 95.38 399 THR A CA 1
ATOM 2950 C C . THR A 1 399 ? 14.164 6.598 -15.156 1 95.38 399 THR A C 1
ATOM 2952 O O . THR A 1 399 ? 15 6.629 -14.25 1 95.38 399 THR A O 1
ATOM 2955 N N . VAL A 1 400 ? 13.953 5.586 -15.945 1 95.81 400 VAL A N 1
ATOM 2956 C CA . VAL A 1 400 ? 14.742 4.371 -15.781 1 95.81 400 VAL A CA 1
ATOM 2957 C C . VAL A 1 400 ? 16.234 4.691 -15.93 1 95.81 400 VAL A C 1
ATOM 2959 O O . VAL A 1 400 ? 17.047 4.309 -15.086 1 95.81 400 VAL A O 1
ATOM 2962 N N . ARG A 1 401 ? 16.594 5.445 -16.875 1 95.88 401 ARG A N 1
ATOM 2963 C CA . ARG A 1 401 ? 17.984 5.812 -17.141 1 95.88 401 ARG A CA 1
ATOM 2964 C C . ARG A 1 401 ? 18.547 6.668 -16.016 1 95.88 401 ARG A C 1
ATOM 2966 O O . ARG A 1 401 ? 19.688 6.469 -15.594 1 95.88 401 ARG A O 1
ATOM 2973 N N . GLU A 1 402 ? 17.781 7.59 -15.57 1 95.25 402 GLU A N 1
ATOM 2974 C CA . GLU A 1 402 ? 18.219 8.469 -14.5 1 95.25 402 GLU A CA 1
ATOM 2975 C C . GLU A 1 402 ? 18.484 7.691 -13.219 1 95.25 402 GLU A C 1
ATOM 2977 O O . GLU A 1 402 ? 19.469 7.957 -12.516 1 95.25 402 GLU A O 1
ATOM 2982 N N . ALA A 1 403 ? 17.547 6.809 -12.914 1 95.5 403 ALA A N 1
ATOM 2983 C CA . ALA A 1 403 ? 17.703 5.996 -11.711 1 95.5 403 ALA A CA 1
ATOM 2984 C C . ALA A 1 403 ? 19.031 5.238 -11.734 1 95.5 403 ALA A C 1
ATOM 2986 O O . ALA A 1 403 ? 19.75 5.195 -10.734 1 95.5 403 ALA A O 1
ATOM 2987 N N . LEU A 1 404 ? 19.375 4.668 -12.875 1 95.44 404 LEU A N 1
ATOM 2988 C CA . LEU A 1 404 ? 20.641 3.932 -13 1 95.44 404 LEU A CA 1
ATOM 2989 C C . LEU A 1 404 ? 21.828 4.883 -13 1 95.44 404 LEU A C 1
ATOM 2991 O O . LEU A 1 404 ? 22.891 4.551 -12.469 1 95.44 404 LEU A O 1
ATOM 2995 N N . TRP A 1 405 ? 21.625 6.027 -13.586 1 94.31 405 TRP A N 1
ATOM 2996 C CA . TRP A 1 405 ? 22.703 7.02 -13.617 1 94.31 405 TRP A CA 1
ATOM 2997 C C . TRP A 1 405 ? 23.094 7.438 -12.211 1 94.31 405 TRP A C 1
ATOM 2999 O O . TRP A 1 405 ? 24.281 7.469 -11.875 1 94.31 405 TRP A O 1
ATOM 3009 N N . TYR A 1 406 ? 22.141 7.727 -11.398 1 93.5 406 TYR A N 1
ATOM 3010 C CA . TYR A 1 406 ? 22.422 8.125 -10.023 1 93.5 406 TYR A CA 1
ATOM 3011 C C . TYR A 1 406 ? 23.016 6.969 -9.227 1 93.5 406 TYR A C 1
ATOM 3013 O O . TYR A 1 406 ? 23.891 7.16 -8.391 1 93.5 406 TYR A O 1
ATOM 3021 N N . ALA A 1 407 ? 22.469 5.801 -9.461 1 91.38 407 ALA A N 1
ATOM 3022 C CA . ALA A 1 407 ? 23.016 4.625 -8.781 1 91.38 407 ALA A CA 1
ATOM 3023 C C . ALA A 1 407 ? 24.484 4.418 -9.133 1 91.38 407 ALA A C 1
ATOM 3025 O O . ALA A 1 407 ? 25.297 4.152 -8.25 1 91.38 407 ALA A O 1
ATOM 3026 N N . CYS A 1 408 ? 24.844 4.578 -10.406 1 89.62 408 CYS A N 1
ATOM 3027 C CA . CYS A 1 408 ? 26.219 4.43 -10.852 1 89.62 408 CYS A CA 1
ATOM 3028 C C . CYS A 1 408 ? 27.109 5.48 -10.211 1 89.62 408 CYS A C 1
ATOM 3030 O O . CYS A 1 408 ? 28.188 5.156 -9.711 1 89.62 408 CYS A O 1
ATOM 3032 N N . LYS A 1 409 ? 26.656 6.652 -10.18 1 88.94 409 LYS A N 1
ATOM 3033 C CA . LYS A 1 409 ? 27.453 7.75 -9.648 1 88.94 409 LYS A CA 1
ATOM 3034 C C . LYS A 1 409 ? 27.703 7.578 -8.148 1 88.94 409 LYS A C 1
ATOM 3036 O O . LYS A 1 409 ? 28.75 7.977 -7.637 1 88.94 409 LYS A O 1
ATOM 3041 N N . LEU A 1 410 ? 26.797 6.93 -7.512 1 86.81 410 LEU A N 1
ATOM 3042 C CA . LEU A 1 410 ? 26.906 6.785 -6.062 1 86.81 410 LEU A CA 1
ATOM 3043 C C . LEU A 1 410 ? 27.703 5.539 -5.699 1 86.81 410 LEU A C 1
ATOM 3045 O O . LEU A 1 410 ? 28.344 5.496 -4.648 1 86.81 410 LEU A O 1
ATOM 3049 N N . ARG A 1 411 ? 27.656 4.562 -6.551 1 82.38 411 ARG A N 1
ATOM 3050 C CA . ARG A 1 411 ? 28.188 3.271 -6.145 1 82.38 411 ARG A CA 1
ATOM 3051 C C . ARG A 1 411 ? 29.531 2.994 -6.828 1 82.38 411 ARG A C 1
ATOM 3053 O O . ARG A 1 411 ? 30.344 2.215 -6.328 1 82.38 411 ARG A O 1
ATOM 3060 N N . LEU A 1 412 ? 29.703 3.588 -7.969 1 80.94 412 LEU A N 1
ATOM 3061 C CA . LEU A 1 412 ? 30.922 3.316 -8.711 1 80.94 412 LEU A CA 1
ATOM 3062 C C . LEU A 1 412 ? 32.062 4.25 -8.273 1 80.94 412 LEU A C 1
ATOM 3064 O O . LEU A 1 412 ? 31.797 5.316 -7.715 1 80.94 412 LEU A O 1
ATOM 3068 N N . PRO A 1 413 ? 33.25 3.846 -8.523 1 76.94 413 PRO A N 1
ATOM 3069 C CA . PRO A 1 413 ? 34.375 4.656 -8.094 1 76.94 413 PRO A CA 1
ATOM 3070 C C . PRO A 1 413 ? 34.406 6.023 -8.781 1 76.94 413 PRO A C 1
ATOM 3072 O O . PRO A 1 413 ? 33.875 6.184 -9.875 1 76.94 413 PRO A O 1
ATOM 3075 N N . SER A 1 414 ? 34.875 7.164 -8.18 1 71.44 414 SER A N 1
ATOM 3076 C CA . SER A 1 414 ? 34.906 8.562 -8.586 1 71.44 414 SER A CA 1
ATOM 3077 C C . SER A 1 414 ? 35.594 8.742 -9.938 1 71.44 414 SER A C 1
ATOM 3079 O O . SER A 1 414 ? 35.25 9.648 -10.695 1 71.44 414 SER A O 1
ATOM 3081 N N . GLY A 1 415 ? 36.438 7.871 -10.336 1 70.56 415 GLY A N 1
ATOM 3082 C CA . GLY A 1 415 ? 37.219 8.047 -11.547 1 70.56 415 GLY A CA 1
ATOM 3083 C C . GLY A 1 415 ? 36.594 7.406 -12.766 1 70.56 415 GLY A C 1
ATOM 3084 O O . GLY A 1 415 ? 37.188 7.383 -13.844 1 70.56 415 GLY A O 1
ATOM 3085 N N . THR A 1 416 ? 35.281 7.215 -12.586 1 77 416 THR A N 1
ATOM 3086 C CA . THR A 1 416 ? 34.594 6.59 -13.727 1 77 416 THR A CA 1
ATOM 3087 C C . THR A 1 416 ? 34.156 7.645 -14.727 1 77 416 THR A C 1
ATOM 3089 O O . THR A 1 416 ? 33.438 8.594 -14.367 1 77 416 THR A O 1
ATOM 3092 N N . SER A 1 417 ? 34.594 7.566 -15.938 1 80.25 417 SER A N 1
ATOM 3093 C CA . SER A 1 417 ? 34.25 8.516 -16.984 1 80.25 417 SER A CA 1
ATOM 3094 C C . SER A 1 417 ? 32.781 8.398 -17.359 1 80.25 417 SER A C 1
ATOM 3096 O O . SER A 1 417 ? 32.156 7.383 -17.094 1 80.25 417 SER A O 1
ATOM 3098 N N . LYS A 1 418 ? 32.312 9.43 -17.922 1 85.56 418 LYS A N 1
ATOM 3099 C CA . LYS A 1 418 ? 30.922 9.445 -18.359 1 85.56 418 LYS A CA 1
ATOM 3100 C C . LYS A 1 418 ? 30.656 8.375 -19.422 1 85.56 418 LYS A C 1
ATOM 3102 O O . LYS A 1 418 ? 29.594 7.75 -19.438 1 85.56 418 LYS A O 1
ATOM 3107 N N . LYS A 1 419 ? 31.625 8.234 -20.188 1 82.62 419 LYS A N 1
ATOM 3108 C CA . LYS A 1 419 ? 31.484 7.219 -21.234 1 82.62 419 LYS A CA 1
ATOM 3109 C C . LYS A 1 419 ? 31.359 5.82 -20.641 1 82.62 419 LYS A C 1
ATOM 3111 O O . LYS A 1 419 ? 30.547 5.02 -21.078 1 82.62 419 LYS A O 1
ATOM 3116 N N . ASP A 1 420 ? 32.156 5.582 -19.656 1 80.06 420 ASP A N 1
ATOM 3117 C CA . ASP A 1 420 ? 32.125 4.285 -18.984 1 80.06 420 ASP A CA 1
ATOM 3118 C C . ASP A 1 420 ? 30.781 4.09 -18.266 1 80.06 420 ASP A C 1
ATOM 3120 O O . ASP A 1 420 ? 30.266 2.979 -18.219 1 80.06 420 ASP A O 1
ATOM 3124 N N . LEU A 1 421 ? 30.344 5.137 -17.812 1 87.12 421 LEU A N 1
ATOM 3125 C CA . LEU A 1 421 ? 29.078 5.078 -17.109 1 87.12 421 LEU A CA 1
ATOM 3126 C C . LEU A 1 421 ? 27.938 4.75 -18.062 1 87.12 421 LEU A C 1
ATOM 3128 O O . LEU A 1 421 ? 27.094 3.898 -17.766 1 87.12 421 LEU A O 1
ATOM 3132 N N . ASP A 1 422 ? 27.922 5.441 -19.141 1 88.31 422 ASP A N 1
ATOM 3133 C CA . ASP A 1 422 ? 26.875 5.219 -20.141 1 88.31 422 ASP A CA 1
ATOM 3134 C C . ASP A 1 422 ? 26.938 3.793 -20.688 1 88.31 422 ASP A C 1
ATOM 3136 O O . ASP A 1 422 ? 25.891 3.18 -20.938 1 88.31 422 ASP A O 1
ATOM 3140 N N . ALA A 1 423 ? 28.078 3.336 -20.781 1 83.19 423 ALA A N 1
ATOM 3141 C CA . ALA A 1 423 ? 28.25 1.968 -21.266 1 83.19 423 ALA A CA 1
ATOM 3142 C C . ALA A 1 423 ? 27.734 0.957 -20.234 1 83.19 423 ALA A C 1
ATOM 3144 O O . ALA A 1 423 ? 27.094 -0.036 -20.609 1 83.19 423 ALA A O 1
ATOM 3145 N N . ALA A 1 424 ? 28.047 1.194 -19.047 1 84.62 424 ALA A N 1
ATOM 3146 C CA . ALA A 1 424 ? 27.594 0.31 -17.984 1 84.62 424 ALA A CA 1
ATOM 3147 C C . ALA A 1 424 ? 26.062 0.306 -17.875 1 84.62 424 ALA A C 1
ATOM 3149 O O . ALA A 1 424 ? 25.453 -0.744 -17.672 1 84.62 424 ALA A O 1
ATOM 3150 N N . ILE A 1 425 ? 25.516 1.463 -18.031 1 92.31 425 ILE A N 1
ATOM 3151 C CA . ILE A 1 425 ? 24.062 1.601 -17.969 1 92.31 425 ILE A CA 1
ATOM 3152 C C . ILE A 1 425 ? 23.422 0.866 -19.141 1 92.31 425 ILE A C 1
ATOM 3154 O O . ILE A 1 425 ? 22.438 0.131 -18.953 1 92.31 425 ILE A O 1
ATOM 3158 N N . GLU A 1 426 ? 23.969 1.092 -20.281 1 90.12 426 GLU A N 1
ATOM 3159 C CA . GLU A 1 426 ? 23.438 0.436 -21.469 1 90.12 426 GLU A CA 1
ATOM 3160 C C . GLU A 1 426 ? 23.516 -1.083 -21.344 1 90.12 426 GLU A C 1
ATOM 3162 O O . GLU A 1 426 ? 22.562 -1.791 -21.656 1 90.12 426 GLU A O 1
ATOM 3167 N N . GLN A 1 427 ? 24.609 -1.543 -20.859 1 86.06 427 GLN A N 1
ATOM 3168 C CA . GLN A 1 427 ? 24.797 -2.979 -20.688 1 86.06 427 GLN A CA 1
ATOM 3169 C C . GLN A 1 427 ? 23.812 -3.547 -19.672 1 86.06 427 GLN A C 1
ATOM 3171 O O . GLN A 1 427 ? 23.219 -4.605 -19.891 1 86.06 427 GLN A O 1
ATOM 3176 N N . THR A 1 428 ? 23.672 -2.889 -18.578 1 91.75 428 THR A N 1
ATOM 3177 C CA . THR A 1 428 ? 22.766 -3.346 -17.516 1 91.75 428 THR A CA 1
ATOM 3178 C C . THR A 1 428 ? 21.328 -3.373 -18.016 1 91.75 428 THR A C 1
ATOM 3180 O O . THR A 1 428 ? 20.594 -4.328 -17.75 1 91.75 428 THR A O 1
ATOM 3183 N N . LEU A 1 429 ? 20.953 -2.35 -18.75 1 93.44 429 LEU A N 1
ATOM 3184 C CA . LEU A 1 429 ? 19.578 -2.258 -19.234 1 93.44 429 LEU A CA 1
ATOM 3185 C C . LEU A 1 429 ? 19.297 -3.342 -20.266 1 93.44 429 LEU A C 1
ATOM 3187 O O . LEU A 1 429 ? 18.188 -3.889 -20.328 1 93.44 429 LEU A O 1
ATOM 3191 N N . LYS A 1 430 ? 20.266 -3.66 -21.016 1 87.5 430 LYS A N 1
ATOM 3192 C CA . LYS A 1 430 ? 20.125 -4.738 -21.984 1 87.5 430 LYS A CA 1
ATOM 3193 C C . LYS A 1 430 ? 20.031 -6.094 -21.297 1 87.5 430 LYS A C 1
ATOM 3195 O O . LYS A 1 430 ? 19.25 -6.957 -21.703 1 87.5 430 LYS A O 1
ATOM 3200 N N . GLN A 1 431 ? 20.75 -6.23 -20.266 1 86.56 431 GLN A N 1
ATOM 3201 C CA . GLN A 1 431 ? 20.766 -7.48 -19.516 1 86.56 431 GLN A CA 1
ATOM 3202 C C . GLN A 1 431 ? 19.391 -7.754 -18.891 1 86.56 431 GLN A C 1
ATOM 3204 O O . GLN A 1 431 ? 18.984 -8.914 -18.766 1 86.56 431 GLN A O 1
ATOM 3209 N N . VAL A 1 432 ? 18.719 -6.695 -18.5 1 91.31 432 VAL A N 1
ATOM 3210 C CA . VAL A 1 432 ? 17.438 -6.902 -17.828 1 91.31 432 VAL A CA 1
ATOM 3211 C C . VAL A 1 432 ? 16.297 -6.664 -18.812 1 91.31 432 VAL A C 1
ATOM 3213 O O . VAL A 1 432 ? 15.117 -6.695 -18.438 1 91.31 432 VAL A O 1
ATOM 3216 N N . GLY A 1 433 ? 16.5 -6.297 -20.047 1 85.38 433 GLY A N 1
ATOM 3217 C CA . GLY A 1 433 ? 15.492 -6.148 -21.094 1 85.38 433 GLY A CA 1
ATOM 3218 C C . GLY A 1 433 ? 14.688 -4.867 -20.969 1 85.38 433 GLY A C 1
ATOM 3219 O O . GLY A 1 433 ? 13.461 -4.875 -21.141 1 85.38 433 GLY A O 1
ATOM 3220 N N . LEU A 1 434 ? 15.32 -3.746 -20.547 1 90.25 434 LEU A N 1
ATOM 3221 C CA . LEU A 1 434 ? 14.594 -2.498 -20.328 1 90.25 434 LEU A CA 1
ATOM 3222 C C . LEU A 1 434 ? 15.172 -1.377 -21.188 1 90.25 434 LEU A C 1
ATOM 3224 O O . LEU A 1 434 ? 14.914 -0.198 -20.938 1 90.25 434 LEU A O 1
ATOM 3228 N N . TRP A 1 435 ? 15.93 -1.71 -22.203 1 88.25 435 TRP A N 1
ATOM 3229 C CA . TRP A 1 435 ? 16.578 -0.698 -23.031 1 88.25 435 TRP A CA 1
ATOM 3230 C C . TRP A 1 435 ? 15.547 0.186 -23.719 1 88.25 435 TRP A C 1
ATOM 3232 O O . TRP A 1 435 ? 15.734 1.4 -23.828 1 88.25 435 TRP A O 1
ATOM 3242 N N . GLU A 1 436 ? 14.438 -0.355 -24.141 1 85.94 436 GLU A N 1
ATOM 3243 C CA . GLU A 1 436 ? 13.406 0.394 -24.859 1 85.94 436 GLU A CA 1
ATOM 3244 C C . GLU A 1 436 ? 12.664 1.338 -23.922 1 85.94 436 GLU A C 1
ATOM 3246 O O . GLU A 1 436 ? 12.125 2.355 -24.359 1 85.94 436 GLU A O 1
ATOM 3251 N N . GLN A 1 437 ? 12.648 1.024 -22.656 1 89.69 437 GLN A N 1
ATOM 3252 C CA . GLN A 1 437 ? 11.898 1.812 -21.688 1 89.69 437 GLN A CA 1
ATOM 3253 C C . GLN A 1 437 ? 12.828 2.762 -20.922 1 89.69 437 GLN A C 1
ATOM 3255 O O . GLN A 1 437 ? 12.445 3.32 -19.891 1 89.69 437 GLN A O 1
ATOM 3260 N N . ARG A 1 438 ? 14.016 3.016 -21.422 1 92.19 438 ARG A N 1
ATOM 3261 C CA . ARG A 1 438 ? 15.055 3.73 -20.688 1 92.19 438 ARG A CA 1
ATOM 3262 C C . ARG A 1 438 ? 14.625 5.16 -20.391 1 92.19 438 ARG A C 1
ATOM 3264 O O . ARG A 1 438 ? 15.008 5.727 -19.359 1 92.19 438 ARG A O 1
ATOM 3271 N N . ASP A 1 439 ? 13.758 5.754 -21.188 1 92.38 439 ASP A N 1
ATOM 3272 C CA . ASP A 1 439 ? 13.43 7.172 -21.031 1 92.38 439 ASP A CA 1
ATOM 3273 C C . ASP A 1 439 ? 12.047 7.355 -20.422 1 92.38 439 ASP A C 1
ATOM 3275 O O . ASP A 1 439 ? 11.562 8.477 -20.297 1 92.38 439 ASP A O 1
ATOM 3279 N N . LEU A 1 440 ? 11.484 6.297 -20 1 91 440 LEU A N 1
ATOM 3280 C CA . LEU A 1 440 ? 10.188 6.375 -19.344 1 91 440 LEU A CA 1
ATOM 3281 C C . LEU A 1 440 ? 10.336 6.582 -17.844 1 91 440 LEU A C 1
ATOM 3283 O O . LEU A 1 440 ? 11.297 6.094 -17.25 1 91 440 LEU A O 1
ATOM 3287 N N . GLN A 1 441 ? 9.414 7.328 -17.328 1 92.44 441 GLN A N 1
ATOM 3288 C CA . GLN A 1 441 ? 9.367 7.461 -15.875 1 92.44 441 GLN A CA 1
ATOM 3289 C C . GLN A 1 441 ? 8.961 6.148 -15.211 1 92.44 441 GLN A C 1
ATOM 3291 O O . GLN A 1 441 ? 8.133 5.406 -15.75 1 92.44 441 GLN A O 1
ATOM 3296 N N . ILE A 1 442 ? 9.516 5.832 -14.109 1 91.38 442 ILE A N 1
ATOM 3297 C CA . ILE A 1 442 ? 9.258 4.57 -13.422 1 91.38 442 ILE A CA 1
ATOM 3298 C C . ILE A 1 442 ? 7.824 4.547 -12.898 1 91.38 442 ILE A C 1
ATOM 3300 O O . ILE A 1 442 ? 7.09 3.586 -13.125 1 91.38 442 ILE A O 1
ATOM 3304 N N . GLY A 1 443 ? 7.414 5.609 -12.25 1 85.25 443 GLY A N 1
ATOM 3305 C CA . GLY A 1 443 ? 6.055 5.684 -11.742 1 85.25 443 GLY A CA 1
ATOM 3306 C C . GLY A 1 443 ? 5.844 4.879 -10.477 1 85.25 443 GLY A C 1
ATOM 3307 O O . GLY A 1 443 ? 6.781 4.258 -9.969 1 85.25 443 GLY A O 1
ATOM 3308 N N . SER A 1 444 ? 4.59 4.977 -9.891 1 77.62 444 SER A N 1
ATOM 3309 C CA . SER A 1 444 ? 4.199 4.242 -8.688 1 77.62 444 SER A CA 1
ATOM 3310 C C . SER A 1 444 ? 3.031 3.307 -8.969 1 77.62 444 SER A C 1
ATOM 3312 O O . SER A 1 444 ? 2.529 3.25 -10.086 1 77.62 444 SER A O 1
ATOM 3314 N N . ALA A 1 445 ? 2.689 2.498 -7.961 1 65.19 445 ALA A N 1
ATOM 3315 C CA . ALA A 1 445 ? 1.542 1.603 -8.094 1 65.19 445 ALA A CA 1
ATOM 3316 C C . ALA A 1 445 ? 0.254 2.391 -8.32 1 65.19 445 ALA A C 1
ATOM 3318 O O . ALA A 1 445 ? -0.653 1.922 -9.008 1 65.19 445 ALA A O 1
ATOM 3319 N N . GLU A 1 446 ? 0.167 3.539 -7.82 1 62.91 446 GLU A N 1
ATOM 3320 C CA . GLU A 1 446 ? -1.016 4.387 -7.938 1 62.91 446 GLU A CA 1
ATOM 3321 C C . GLU A 1 446 ? -1.041 5.121 -9.273 1 62.91 446 GLU A C 1
ATOM 3323 O O . GLU A 1 446 ? -2.109 5.316 -9.859 1 62.91 446 GLU A O 1
ATOM 3328 N N . GLU A 1 447 ? 0.134 5.527 -9.688 1 70.62 447 GLU A N 1
ATOM 3329 C CA . GLU A 1 447 ? 0.31 6.176 -10.984 1 70.62 447 GLU A CA 1
ATOM 3330 C C . GLU A 1 447 ? 1.189 5.336 -11.906 1 70.62 447 GLU A C 1
ATOM 3332 O O . GLU A 1 447 ? 2.389 5.59 -12.031 1 70.62 447 GLU A O 1
ATOM 3337 N N . LYS A 1 448 ? 0.565 4.449 -12.562 1 67.5 448 LYS A N 1
ATOM 3338 C CA . LYS A 1 448 ? 1.301 3.418 -13.289 1 67.5 448 LYS A CA 1
ATOM 3339 C C . LYS A 1 448 ? 1.784 3.936 -14.641 1 67.5 448 LYS A C 1
ATOM 3341 O O . LYS A 1 448 ? 1.005 4.508 -15.406 1 67.5 448 LYS A O 1
ATOM 3346 N N . VAL A 1 449 ? 3.141 3.918 -14.805 1 79.44 449 VAL A N 1
ATOM 3347 C CA . VAL A 1 449 ? 3.764 4.133 -16.109 1 79.44 449 VAL A CA 1
ATOM 3348 C C . VAL A 1 449 ? 4.367 2.828 -16.609 1 79.44 449 VAL A C 1
ATOM 3350 O O . VAL A 1 449 ? 3.988 2.332 -17.672 1 79.44 449 VAL A O 1
ATOM 3353 N N . LEU A 1 450 ? 5.238 2.207 -15.75 1 82.81 450 LEU A N 1
ATOM 3354 C CA . LEU A 1 450 ? 5.801 0.893 -16.047 1 82.81 450 LEU A CA 1
ATOM 3355 C C . LEU A 1 450 ? 4.926 -0.214 -15.461 1 82.81 450 LEU A C 1
ATOM 3357 O O . LEU A 1 450 ? 4.238 -0.009 -14.461 1 82.81 450 LEU A O 1
ATOM 3361 N N . SER A 1 451 ? 4.941 -1.317 -16.188 1 73.5 451 SER A N 1
ATOM 3362 C CA . SER A 1 451 ? 4.254 -2.479 -15.625 1 73.5 451 SER A CA 1
ATOM 3363 C C . SER A 1 451 ? 4.934 -2.957 -14.344 1 73.5 451 SER A C 1
ATOM 3365 O O . SER A 1 451 ? 6.051 -2.535 -14.031 1 73.5 451 SER A O 1
ATOM 3367 N N . GLY A 1 452 ? 4.289 -3.746 -13.5 1 77.12 452 GLY A N 1
ATOM 3368 C CA . GLY A 1 452 ? 4.875 -4.293 -12.289 1 77.12 452 GLY A CA 1
ATOM 3369 C C . GLY A 1 452 ? 6.152 -5.07 -12.539 1 77.12 452 GLY A C 1
ATOM 3370 O O . GLY A 1 452 ? 7.121 -4.938 -11.797 1 77.12 452 GLY A O 1
ATOM 3371 N N . GLY A 1 453 ? 6.121 -5.852 -13.609 1 81.38 453 GLY A N 1
ATOM 3372 C CA . GLY A 1 453 ? 7.301 -6.621 -13.969 1 81.38 453 GLY A CA 1
ATOM 3373 C C . GLY A 1 453 ? 8.461 -5.758 -14.422 1 81.38 453 GLY A C 1
ATOM 3374 O O . GLY A 1 453 ? 9.617 -6.031 -14.078 1 81.38 453 GLY A O 1
ATOM 3375 N N . GLN A 1 454 ? 8.156 -4.754 -15.156 1 83.81 454 GLN A N 1
ATOM 3376 C CA . GLN A 1 454 ? 9.195 -3.828 -15.602 1 83.81 454 GLN A CA 1
ATOM 3377 C C . GLN A 1 454 ? 9.805 -3.084 -14.422 1 83.81 454 GLN A C 1
ATOM 3379 O O . GLN A 1 454 ? 11.023 -2.898 -14.367 1 83.81 454 GLN A O 1
ATOM 3384 N N . ARG A 1 455 ? 8.977 -2.682 -13.562 1 89.69 455 ARG A N 1
ATOM 3385 C CA . ARG A 1 455 ? 9.461 -1.972 -12.383 1 89.69 455 ARG A CA 1
ATOM 3386 C C . ARG A 1 455 ? 10.375 -2.861 -11.547 1 89.69 455 ARG A C 1
ATOM 3388 O O . ARG A 1 455 ? 11.383 -2.395 -11.008 1 89.69 455 ARG A O 1
ATOM 3395 N N . ARG A 1 456 ? 10.031 -4.094 -11.445 1 88.38 456 ARG A N 1
ATOM 3396 C CA . ARG A 1 456 ? 10.867 -5.031 -10.703 1 88.38 456 ARG A CA 1
ATOM 3397 C C . ARG A 1 456 ? 12.227 -5.203 -11.375 1 88.38 456 ARG A C 1
ATOM 3399 O O . ARG A 1 456 ? 13.25 -5.312 -10.695 1 88.38 456 ARG A O 1
ATOM 3406 N N . ARG A 1 457 ? 12.172 -5.246 -12.641 1 90.56 457 ARG A N 1
ATOM 3407 C CA . ARG A 1 457 ? 13.422 -5.387 -13.383 1 90.56 457 ARG A CA 1
ATOM 3408 C C . ARG A 1 457 ? 14.273 -4.133 -13.273 1 90.56 457 ARG A C 1
ATOM 3410 O O . ARG A 1 457 ? 15.508 -4.203 -13.32 1 90.56 457 ARG A O 1
ATOM 3417 N N . VAL A 1 458 ? 13.648 -2.994 -13.055 1 94 458 VAL A N 1
ATOM 3418 C CA . VAL A 1 458 ? 14.406 -1.779 -12.781 1 94 458 VAL A CA 1
ATOM 3419 C C . VAL A 1 458 ? 15.133 -1.908 -11.445 1 94 458 VAL A C 1
ATOM 3421 O O . VAL A 1 458 ? 16.297 -1.525 -11.32 1 94 458 VAL A O 1
ATOM 3424 N N . ASN A 1 459 ? 14.422 -2.424 -10.43 1 93.56 459 ASN A N 1
ATOM 3425 C CA . ASN A 1 459 ? 15.047 -2.658 -9.133 1 93.56 459 ASN A CA 1
ATOM 3426 C C . ASN A 1 459 ? 16.25 -3.59 -9.25 1 93.56 459 ASN A C 1
ATOM 3428 O O . ASN A 1 459 ? 17.281 -3.369 -8.602 1 93.56 459 ASN A O 1
ATOM 3432 N N . LEU A 1 460 ? 16.109 -4.539 -10.055 1 93.19 460 LEU A N 1
ATOM 3433 C CA . LEU A 1 460 ? 17.203 -5.469 -10.305 1 93.19 460 LEU A CA 1
ATOM 3434 C C . LEU A 1 460 ? 18.359 -4.766 -11.008 1 93.19 460 LEU A C 1
ATOM 3436 O O . LEU A 1 460 ? 19.531 -4.984 -10.664 1 93.19 460 LEU A O 1
ATOM 3440 N N . ALA A 1 461 ? 18.047 -3.959 -11.953 1 94.06 461 ALA A N 1
ATOM 3441 C CA . ALA A 1 461 ? 19.062 -3.242 -12.727 1 94.06 461 ALA A CA 1
ATOM 3442 C C . ALA A 1 461 ? 19.891 -2.342 -11.828 1 94.06 461 ALA A C 1
ATOM 3444 O O . ALA A 1 461 ? 21.109 -2.242 -12.008 1 94.06 461 ALA A O 1
ATOM 3445 N N . VAL A 1 462 ? 19.266 -1.733 -10.93 1 93.56 462 VAL A N 1
ATOM 3446 C CA . VAL A 1 462 ? 19.953 -0.821 -10.023 1 93.56 462 VAL A CA 1
ATOM 3447 C C . VAL A 1 462 ? 20.984 -1.591 -9.211 1 93.56 462 VAL A C 1
ATOM 3449 O O . VAL A 1 462 ? 22.078 -1.091 -8.953 1 93.56 462 VAL A O 1
ATOM 3452 N N . GLU A 1 463 ? 20.656 -2.762 -8.844 1 90.31 463 GLU A N 1
ATOM 3453 C CA . GLU A 1 463 ? 21.594 -3.586 -8.078 1 90.31 463 GLU A CA 1
ATOM 3454 C C . GLU A 1 463 ? 22.688 -4.164 -8.969 1 90.31 463 GLU A C 1
ATOM 3456 O O . GLU A 1 463 ? 23.797 -4.41 -8.508 1 90.31 463 GLU A O 1
ATOM 3461 N N . LEU A 1 464 ? 22.422 -4.273 -10.203 1 90.31 464 LEU A N 1
ATOM 3462 C CA . LEU A 1 464 ? 23.328 -4.938 -11.133 1 90.31 464 LEU A CA 1
ATOM 3463 C C . LEU A 1 464 ? 24.391 -3.967 -11.648 1 90.31 464 LEU A C 1
ATOM 3465 O O . LEU A 1 464 ? 25.359 -4.383 -12.281 1 90.31 464 LEU A O 1
ATOM 3469 N N . VAL A 1 465 ? 24.219 -2.74 -11.352 1 86.69 465 VAL A N 1
ATOM 3470 C CA . VAL A 1 465 ? 25.141 -1.744 -11.898 1 86.69 465 VAL A CA 1
ATOM 3471 C C . VAL A 1 465 ? 26.547 -2.004 -11.375 1 86.69 465 VAL A C 1
ATOM 3473 O O . VAL A 1 465 ? 27.531 -1.756 -12.078 1 86.69 465 VAL A O 1
ATOM 3476 N N . THR A 1 466 ? 26.672 -2.545 -10.195 1 82.31 466 THR A N 1
ATOM 3477 C CA . THR A 1 466 ? 27.969 -2.834 -9.617 1 82.31 466 THR A CA 1
ATOM 3478 C C . THR A 1 466 ? 28.453 -4.227 -10.023 1 82.31 466 THR A C 1
ATOM 3480 O O . THR A 1 466 ? 29.531 -4.652 -9.625 1 82.31 466 THR A O 1
ATOM 3483 N N . ASP A 1 467 ? 27.625 -4.867 -10.703 1 83.06 467 ASP A N 1
ATOM 3484 C CA . ASP A 1 467 ? 27.953 -6.207 -11.188 1 83.06 467 ASP A CA 1
ATOM 3485 C C . ASP A 1 467 ? 28.328 -7.129 -10.031 1 83.06 467 ASP A C 1
ATOM 3487 O O . ASP A 1 467 ? 29.406 -7.723 -10.039 1 83.06 467 ASP A O 1
ATOM 3491 N N . PRO A 1 468 ? 27.469 -7.328 -9.117 1 87.69 468 PRO A N 1
ATOM 3492 C CA . PRO A 1 468 ? 27.75 -8.164 -7.949 1 87.69 468 PRO A CA 1
ATOM 3493 C C . PRO A 1 468 ? 27.844 -9.648 -8.289 1 87.69 468 PRO A C 1
ATOM 3495 O O . PRO A 1 468 ? 27.203 -10.109 -9.234 1 87.69 468 PRO A O 1
ATOM 3498 N N . SER A 1 469 ? 28.672 -10.344 -7.496 1 87.25 469 SER A N 1
ATOM 3499 C CA . SER A 1 469 ? 28.828 -11.781 -7.691 1 87.25 469 SER A CA 1
ATOM 3500 C C . SER A 1 469 ? 27.734 -12.555 -6.961 1 87.25 469 SER A C 1
ATOM 3502 O O . SER A 1 469 ? 27.453 -13.711 -7.289 1 87.25 469 SER A O 1
ATOM 3504 N N . LEU A 1 470 ? 27.203 -11.906 -6.004 1 91.06 470 LEU A N 1
ATOM 3505 C CA . LEU A 1 470 ? 26.125 -12.5 -5.227 1 91.06 470 LEU A CA 1
ATOM 3506 C C . LEU A 1 470 ? 24.875 -11.625 -5.285 1 91.06 470 LEU A C 1
ATOM 3508 O O . LEU A 1 470 ? 24.938 -10.422 -5.027 1 91.06 470 LEU A O 1
ATOM 3512 N N . LEU A 1 471 ? 23.828 -12.203 -5.727 1 93.69 471 LEU A N 1
ATOM 3513 C CA . LEU A 1 471 ? 22.547 -11.5 -5.797 1 93.69 471 LEU A CA 1
ATOM 3514 C C . LEU A 1 471 ? 21.516 -12.156 -4.891 1 93.69 471 LEU A C 1
ATOM 3516 O O . LEU A 1 471 ? 21.297 -13.367 -4.961 1 93.69 471 LEU A O 1
ATOM 3520 N N . ILE A 1 472 ? 20.969 -11.414 -3.982 1 94.31 472 ILE A N 1
ATOM 3521 C CA . ILE A 1 472 ? 19.938 -11.883 -3.064 1 94.31 472 ILE A CA 1
ATOM 3522 C C . ILE A 1 472 ? 18.641 -11.109 -3.316 1 94.31 472 ILE A C 1
ATOM 3524 O O . ILE A 1 472 ? 18.625 -9.883 -3.293 1 94.31 472 ILE A O 1
ATOM 3528 N N . LEU A 1 473 ? 17.562 -11.836 -3.607 1 94.69 473 LEU A N 1
ATOM 3529 C CA . LEU A 1 473 ? 16.281 -11.203 -3.893 1 94.69 473 LEU A CA 1
ATOM 3530 C C . LEU A 1 473 ? 15.195 -11.703 -2.938 1 94.69 473 LEU A C 1
ATOM 3532 O O . LEU A 1 473 ? 15.133 -12.898 -2.635 1 94.69 473 LEU A O 1
ATOM 3536 N N . ASP A 1 474 ? 14.438 -10.766 -2.447 1 91.31 474 ASP A N 1
ATOM 3537 C CA . ASP A 1 474 ? 13.328 -11.109 -1.562 1 91.31 474 ASP A CA 1
ATOM 3538 C C . ASP A 1 474 ? 11.992 -11 -2.293 1 91.31 474 ASP A C 1
ATOM 3540 O O . ASP A 1 474 ? 11.469 -9.906 -2.482 1 91.31 474 ASP A O 1
ATOM 3544 N N . GLU A 1 475 ? 11.445 -12.062 -2.684 1 88.38 475 GLU A N 1
ATOM 3545 C CA . GLU A 1 475 ? 10.148 -12.211 -3.342 1 88.38 475 GLU A CA 1
ATOM 3546 C C . GLU A 1 475 ? 10.047 -11.297 -4.562 1 88.38 475 GLU A C 1
ATOM 3548 O O . GLU A 1 475 ? 9.109 -10.508 -4.668 1 88.38 475 GLU A O 1
ATOM 3553 N N . PRO A 1 476 ? 10.867 -11.508 -5.52 1 89.94 476 PRO A N 1
ATOM 3554 C CA . PRO A 1 476 ? 10.891 -10.625 -6.691 1 89.94 476 PRO A CA 1
ATOM 3555 C C . PRO A 1 476 ? 9.672 -10.82 -7.594 1 89.94 476 PRO A C 1
ATOM 3557 O O . PRO A 1 476 ? 9.391 -9.969 -8.445 1 89.94 476 PRO A O 1
ATOM 3560 N N . THR A 1 477 ? 8.906 -11.914 -7.438 1 86.31 477 THR A N 1
ATOM 3561 C CA . THR A 1 477 ? 7.801 -12.195 -8.344 1 86.31 477 THR A CA 1
ATOM 3562 C C . THR A 1 477 ? 6.461 -11.906 -7.668 1 86.31 477 THR A C 1
ATOM 3564 O O . THR A 1 477 ? 5.402 -12.125 -8.266 1 86.31 477 THR A O 1
ATOM 3567 N N . SER A 1 478 ? 6.496 -11.477 -6.523 1 76.75 478 SER A N 1
ATOM 3568 C CA . SER A 1 478 ? 5.258 -11.211 -5.801 1 76.75 478 SER A CA 1
ATOM 3569 C C . SER A 1 478 ? 4.445 -10.109 -6.473 1 76.75 478 SER A C 1
ATOM 3571 O O . SER A 1 478 ? 4.996 -9.078 -6.867 1 76.75 478 SER A O 1
ATOM 3573 N N . GLY A 1 479 ? 3.178 -10.375 -6.703 1 68.44 479 GLY A N 1
ATOM 3574 C CA . GLY A 1 479 ? 2.289 -9.367 -7.254 1 68.44 479 GLY A CA 1
ATOM 3575 C C . GLY A 1 479 ? 2.414 -9.219 -8.758 1 68.44 479 GLY A C 1
ATOM 3576 O O . GLY A 1 479 ? 1.836 -8.305 -9.352 1 68.44 479 GLY A O 1
ATOM 3577 N N . LEU A 1 480 ? 3.199 -10.109 -9.344 1 74.81 480 LEU A N 1
ATOM 3578 C CA . LEU A 1 480 ? 3.406 -10.023 -10.789 1 74.81 480 LEU A CA 1
ATOM 3579 C C . LEU A 1 480 ? 2.5 -11 -11.523 1 74.81 480 LEU A C 1
ATOM 3581 O O . LEU A 1 480 ? 2.041 -11.984 -10.945 1 74.81 480 LEU A O 1
ATOM 3585 N N . SER A 1 481 ? 2.23 -10.664 -12.797 1 70.75 481 SER A N 1
ATOM 3586 C CA . SER A 1 481 ? 1.559 -11.617 -13.672 1 70.75 481 SER A CA 1
ATOM 3587 C C . SER A 1 481 ? 2.447 -12.828 -13.961 1 70.75 481 SER A C 1
ATOM 3589 O O . SER A 1 481 ? 3.654 -12.781 -13.711 1 70.75 481 SER A O 1
ATOM 3591 N N . TRP A 1 482 ? 1.9 -13.844 -14.469 1 74.81 482 TRP A N 1
ATOM 3592 C CA . TRP A 1 482 ? 2.65 -15.062 -14.773 1 74.81 482 TRP A CA 1
ATOM 3593 C C . TRP A 1 482 ? 3.75 -14.773 -15.789 1 74.81 482 TRP A C 1
ATOM 3595 O O . TRP A 1 482 ? 4.871 -15.266 -15.656 1 74.81 482 TRP A O 1
ATOM 3605 N N . THR A 1 483 ? 3.34 -14 -16.703 1 72 483 THR A N 1
ATOM 3606 C CA . THR A 1 483 ? 4.305 -13.711 -17.766 1 72 483 THR A CA 1
ATOM 3607 C C . THR A 1 483 ? 5.457 -12.867 -17.234 1 72 483 THR A C 1
ATOM 3609 O O . THR A 1 483 ? 6.621 -13.133 -17.531 1 72 483 THR A O 1
ATOM 3612 N N . ASP A 1 484 ? 5.094 -11.914 -16.438 1 77.56 484 ASP A N 1
ATOM 3613 C CA . ASP A 1 484 ? 6.117 -11.055 -15.844 1 77.56 484 ASP A CA 1
ATOM 3614 C C . ASP A 1 484 ? 7.008 -11.836 -14.883 1 77.56 484 ASP A C 1
ATOM 3616 O O . ASP A 1 484 ? 8.219 -11.617 -14.836 1 77.56 484 ASP A O 1
ATOM 3620 N N . ALA A 1 485 ? 6.359 -12.688 -14.125 1 84 485 ALA A N 1
ATOM 3621 C CA . ALA A 1 485 ? 7.117 -13.5 -13.18 1 84 485 ALA A CA 1
ATOM 3622 C C . ALA A 1 485 ? 8.094 -14.422 -13.906 1 84 485 ALA A C 1
ATOM 3624 O O . ALA A 1 485 ? 9.25 -14.562 -13.5 1 84 485 ALA A O 1
ATOM 3625 N N . ALA A 1 486 ? 7.625 -15.016 -14.945 1 81.56 486 ALA A N 1
ATOM 3626 C CA . ALA A 1 486 ? 8.469 -15.906 -15.742 1 81.56 486 ALA A CA 1
ATOM 3627 C C . ALA A 1 486 ? 9.641 -15.141 -16.359 1 81.56 486 ALA A C 1
ATOM 3629 O O . ALA A 1 486 ? 10.758 -15.664 -16.422 1 81.56 486 ALA A O 1
ATOM 3630 N N . ASP A 1 487 ? 9.344 -13.93 -16.734 1 81.56 487 ASP A N 1
ATOM 3631 C CA . ASP A 1 487 ? 10.383 -13.102 -17.344 1 81.56 487 ASP A CA 1
ATOM 3632 C C . ASP A 1 487 ? 11.461 -12.742 -16.328 1 81.56 487 ASP A C 1
ATOM 3634 O O . ASP A 1 487 ? 12.648 -12.727 -16.641 1 81.56 487 ASP A O 1
ATOM 3638 N N . VAL A 1 488 ? 11.055 -12.461 -15.188 1 89.38 488 VAL A N 1
ATOM 3639 C CA . VAL A 1 488 ? 11.992 -12.094 -14.133 1 89.38 488 VAL A CA 1
ATOM 3640 C C . VAL A 1 488 ? 12.883 -13.289 -13.789 1 89.38 488 VAL A C 1
ATOM 3642 O O . VAL A 1 488 ? 14.109 -13.164 -13.719 1 89.38 488 VAL A O 1
ATOM 3645 N N . VAL A 1 489 ? 12.32 -14.453 -13.633 1 91.69 489 VAL A N 1
ATOM 3646 C CA . VAL A 1 489 ? 13.086 -15.641 -13.273 1 91.69 489 VAL A CA 1
ATOM 3647 C C . VAL A 1 489 ? 14 -16.047 -14.43 1 91.69 489 VAL A C 1
ATOM 3649 O O . VAL A 1 489 ? 15.117 -16.5 -14.211 1 91.69 489 VAL A O 1
ATOM 3652 N N . ALA A 1 490 ? 13.477 -15.82 -15.609 1 86.44 490 ALA A N 1
ATOM 3653 C CA . ALA A 1 490 ? 14.305 -16.094 -16.781 1 86.44 490 ALA A CA 1
ATOM 3654 C C . ALA A 1 490 ? 15.531 -15.188 -16.812 1 86.44 490 ALA A C 1
ATOM 3656 O O . ALA A 1 490 ? 16.625 -15.617 -17.172 1 86.44 490 ALA A O 1
ATOM 3657 N N . THR A 1 491 ? 15.273 -13.992 -16.453 1 89.62 491 THR A N 1
ATOM 3658 C CA . THR A 1 491 ? 16.375 -13.039 -16.375 1 89.62 491 THR A CA 1
ATOM 3659 C C . THR A 1 491 ? 17.391 -13.469 -15.312 1 89.62 491 THR A C 1
ATOM 3661 O O . THR A 1 491 ? 18.594 -13.438 -15.547 1 89.62 491 THR A O 1
ATOM 3664 N N . LEU A 1 492 ? 16.953 -13.898 -14.219 1 94.25 492 LEU A N 1
ATOM 3665 C CA . LEU A 1 492 ? 17.812 -14.352 -13.133 1 94.25 492 LEU A CA 1
ATOM 3666 C C . LEU A 1 492 ? 18.578 -15.602 -13.539 1 94.25 492 LEU A C 1
ATOM 3668 O O . LEU A 1 492 ? 19.75 -15.766 -13.172 1 94.25 492 LEU A O 1
ATOM 3672 N N . ARG A 1 493 ? 17.922 -16.438 -14.273 1 91.31 493 ARG A N 1
ATOM 3673 C CA . ARG A 1 493 ? 18.562 -17.656 -14.773 1 91.31 493 ARG A CA 1
ATOM 3674 C C . ARG A 1 493 ? 19.734 -17.297 -15.688 1 91.31 493 ARG A C 1
ATOM 3676 O O . ARG A 1 493 ? 20.828 -17.875 -15.555 1 91.31 493 ARG A O 1
ATOM 3683 N N . ARG A 1 494 ? 19.469 -16.312 -16.484 1 85.75 494 ARG A N 1
ATOM 3684 C CA . ARG A 1 494 ? 20.531 -15.859 -17.375 1 85.75 494 ARG A CA 1
ATOM 3685 C C . ARG A 1 494 ? 21.703 -15.273 -16.594 1 85.75 494 ARG A C 1
ATOM 3687 O O . ARG A 1 494 ? 22.859 -15.5 -16.938 1 85.75 494 ARG A O 1
ATOM 3694 N N . LEU A 1 495 ? 21.422 -14.594 -15.625 1 88.19 495 LEU A N 1
ATOM 3695 C CA . LEU A 1 495 ? 22.453 -13.984 -14.797 1 88.19 495 LEU A CA 1
ATOM 3696 C C . LEU A 1 495 ? 23.25 -15.047 -14.039 1 88.19 495 LEU A C 1
ATOM 3698 O O . LEU A 1 495 ? 24.469 -14.93 -13.906 1 88.19 495 LEU A O 1
ATOM 3702 N N . ALA A 1 496 ? 22.609 -16.016 -13.562 1 90.44 496 ALA A N 1
ATOM 3703 C CA . ALA A 1 496 ? 23.281 -17.109 -12.867 1 90.44 496 ALA A CA 1
ATOM 3704 C C . ALA A 1 496 ? 24.172 -17.906 -13.812 1 90.44 496 ALA A C 1
ATOM 3706 O O . ALA A 1 496 ? 25.266 -18.312 -13.445 1 90.44 496 ALA A O 1
ATOM 3707 N N . ASP A 1 497 ? 23.625 -18.047 -14.977 1 82.25 497 ASP A N 1
ATOM 3708 C CA . ASP A 1 497 ? 24.391 -18.75 -15.992 1 82.25 497 ASP A CA 1
ATOM 3709 C C . ASP A 1 497 ? 25.688 -18.016 -16.328 1 82.25 497 ASP A C 1
ATOM 3711 O O . ASP A 1 497 ? 26.672 -18.625 -16.75 1 82.25 497 ASP A O 1
ATOM 3715 N N . GLY A 1 498 ? 25.641 -16.75 -16.016 1 76.06 498 GLY A N 1
ATOM 3716 C CA . GLY A 1 498 ? 26.828 -15.938 -16.203 1 76.06 498 GLY A CA 1
ATOM 3717 C C . GLY A 1 498 ? 27.828 -16.047 -15.062 1 76.06 498 GLY A C 1
ATOM 3718 O O . GLY A 1 498 ? 28.891 -15.445 -15.102 1 76.06 498 GLY A O 1
ATOM 3719 N N . GLY A 1 499 ? 27.484 -16.828 -14.07 1 79.19 499 GLY A N 1
ATOM 3720 C CA . GLY A 1 499 ? 28.453 -17.078 -13.016 1 79.19 499 GLY A CA 1
ATOM 3721 C C . GLY A 1 499 ? 28.047 -16.5 -11.68 1 79.19 499 GLY A C 1
ATOM 3722 O O . GLY A 1 499 ? 28.703 -16.719 -10.664 1 79.19 499 GLY A O 1
ATOM 3723 N N . ARG A 1 500 ? 27 -15.844 -11.648 1 88.19 500 ARG A N 1
ATOM 3724 C CA . ARG A 1 500 ? 26.562 -15.203 -10.414 1 88.19 500 ARG A CA 1
ATOM 3725 C C . ARG A 1 500 ? 25.828 -16.188 -9.516 1 88.19 500 ARG A C 1
ATOM 3727 O O . ARG A 1 500 ? 25.094 -17.062 -10 1 88.19 500 ARG A O 1
ATOM 3734 N N . THR A 1 501 ? 26.156 -16.047 -8.242 1 92.75 501 THR A N 1
ATOM 3735 C CA . THR A 1 501 ? 25.375 -16.781 -7.25 1 92.75 501 THR A CA 1
ATOM 3736 C C . THR A 1 501 ? 24.094 -16.016 -6.906 1 92.75 501 THR A C 1
ATOM 3738 O O . THR A 1 501 ? 24.156 -14.852 -6.52 1 92.75 501 THR A O 1
ATOM 3741 N N . ILE A 1 502 ? 22.969 -16.688 -7.129 1 95.5 502 ILE A N 1
ATOM 3742 C CA . ILE A 1 502 ? 21.719 -15.984 -6.926 1 95.5 502 ILE A CA 1
ATOM 3743 C C . ILE A 1 502 ? 20.828 -16.766 -5.961 1 95.5 502 ILE A C 1
ATOM 3745 O O . ILE A 1 502 ? 20.641 -17.984 -6.129 1 95.5 502 ILE A O 1
ATOM 3749 N N . VAL A 1 503 ? 20.359 -16.109 -4.941 1 95.94 503 VAL A N 1
ATOM 3750 C CA . VAL A 1 503 ? 19.422 -16.672 -3.982 1 95.94 503 VAL A CA 1
ATOM 3751 C C . VAL A 1 503 ? 18.141 -15.836 -3.959 1 95.94 503 VAL A C 1
ATOM 3753 O O . VAL A 1 503 ? 18.203 -14.609 -3.844 1 95.94 503 VAL A O 1
ATOM 3756 N N . LEU A 1 504 ? 16.984 -16.422 -4.141 1 94.94 504 LEU A N 1
ATOM 3757 C CA . LEU A 1 504 ? 15.734 -15.664 -4.062 1 94.94 504 LEU A CA 1
ATOM 3758 C C . LEU A 1 504 ? 14.68 -16.422 -3.264 1 94.94 504 LEU A C 1
ATOM 3760 O O . LEU A 1 504 ? 14.711 -17.656 -3.195 1 94.94 504 LEU A O 1
ATOM 3764 N N . THR A 1 505 ? 13.867 -15.688 -2.576 1 92.94 505 THR A N 1
ATOM 3765 C CA . THR A 1 505 ? 12.688 -16.266 -1.939 1 92.94 505 THR A CA 1
ATOM 3766 C C . THR A 1 505 ? 11.477 -16.156 -2.859 1 92.94 505 THR A C 1
ATOM 3768 O O . THR A 1 505 ? 11.312 -15.172 -3.576 1 92.94 505 THR A O 1
ATOM 3771 N N . ILE A 1 506 ? 10.734 -17.219 -2.967 1 87.94 506 ILE A N 1
ATOM 3772 C CA . ILE A 1 506 ? 9.516 -17.219 -3.768 1 87.94 506 ILE A CA 1
ATOM 3773 C C . ILE A 1 506 ? 8.406 -17.938 -3.01 1 87.94 506 ILE A C 1
ATOM 3775 O O . ILE A 1 506 ? 8.641 -18.984 -2.398 1 87.94 506 ILE A O 1
ATOM 3779 N N . HIS A 1 507 ? 7.348 -17.453 -2.986 1 75.19 507 HIS A N 1
ATOM 3780 C CA . HIS A 1 507 ? 6.25 -18.031 -2.213 1 75.19 507 HIS A CA 1
ATOM 3781 C C . HIS A 1 507 ? 5.59 -19.188 -2.959 1 75.19 507 HIS A C 1
ATOM 3783 O O . HIS A 1 507 ? 5.43 -20.266 -2.406 1 75.19 507 HIS A O 1
ATOM 3789 N N . GLN A 1 508 ? 5.137 -18.891 -4.164 1 77.12 508 GLN A N 1
ATOM 3790 C CA . GLN A 1 508 ? 4.395 -19.906 -4.898 1 77.12 508 GLN A CA 1
ATOM 3791 C C . GLN A 1 508 ? 4.738 -19.875 -6.383 1 77.12 508 GLN A C 1
ATOM 3793 O O . GLN A 1 508 ? 3.953 -19.391 -7.195 1 77.12 508 GLN A O 1
ATOM 3798 N N . PRO A 1 509 ? 5.84 -20.594 -6.621 1 82.25 509 PRO A N 1
ATOM 3799 C CA . PRO A 1 509 ? 6.23 -20.594 -8.031 1 82.25 509 PRO A CA 1
ATOM 3800 C C . PRO A 1 509 ? 5.406 -21.562 -8.875 1 82.25 509 PRO A C 1
ATOM 3802 O O . PRO A 1 509 ? 4.992 -22.609 -8.383 1 82.25 509 PRO A O 1
ATOM 3805 N N . ASP A 1 510 ? 5.191 -21.172 -10.102 1 79.69 510 ASP A N 1
ATOM 3806 C CA . ASP A 1 510 ? 4.633 -22.109 -11.07 1 79.69 510 ASP A CA 1
ATOM 3807 C C . ASP A 1 510 ? 5.707 -23.062 -11.602 1 79.69 510 ASP A C 1
ATOM 3809 O O . ASP A 1 510 ? 6.887 -22.922 -11.266 1 79.69 510 ASP A O 1
ATOM 3813 N N . TYR A 1 511 ? 5.293 -24.062 -12.336 1 79.25 511 TYR A N 1
ATOM 3814 C CA . TYR A 1 511 ? 6.207 -25.078 -12.828 1 79.25 511 TYR A CA 1
ATOM 3815 C C . TYR A 1 511 ? 7.309 -24.469 -13.68 1 79.25 511 TYR A C 1
ATOM 3817 O O . TYR A 1 511 ? 8.461 -24.891 -13.617 1 79.25 511 TYR A O 1
ATOM 3825 N N . GLN A 1 512 ? 7.012 -23.344 -14.391 1 77.56 512 GLN A N 1
ATOM 3826 C CA . GLN A 1 512 ? 7.992 -22.719 -15.273 1 77.56 512 GLN A CA 1
ATOM 3827 C C . GLN A 1 512 ? 9.102 -22.047 -14.469 1 77.56 512 GLN A C 1
ATOM 3829 O O . GLN A 1 512 ? 10.258 -22.016 -14.898 1 77.56 512 GLN A O 1
ATOM 3834 N N . GLU A 1 513 ? 8.758 -21.547 -13.367 1 88.81 513 GLU A N 1
ATOM 3835 C CA . GLU A 1 513 ? 9.742 -20.906 -12.5 1 88.81 513 GLU A CA 1
ATOM 3836 C C . GLU A 1 513 ? 10.469 -21.938 -11.641 1 88.81 513 GLU A C 1
ATOM 3838 O O . GLU A 1 513 ? 11.695 -21.906 -11.516 1 88.81 513 GLU A O 1
ATOM 3843 N N . TYR A 1 514 ? 9.727 -22.891 -11.172 1 90.25 514 TYR A N 1
ATOM 3844 C CA . TYR A 1 514 ? 10.234 -23.859 -10.211 1 90.25 514 TYR A CA 1
ATOM 3845 C C . TYR A 1 514 ? 11.336 -24.719 -10.828 1 90.25 514 TYR A C 1
ATOM 3847 O O . TYR A 1 514 ? 12.328 -25.047 -10.164 1 90.25 514 TYR A O 1
ATOM 3855 N N . GLU A 1 515 ? 11.148 -25.016 -11.953 1 87.12 515 GLU A N 1
ATOM 3856 C CA . GLU A 1 515 ? 12.07 -25.953 -12.594 1 87.12 515 GLU A CA 1
ATOM 3857 C C . GLU A 1 515 ? 13.32 -25.234 -13.102 1 87.12 515 GLU A C 1
ATOM 3859 O O . GLU A 1 515 ? 14.289 -25.891 -13.508 1 87.12 515 GLU A O 1
ATOM 3864 N N . LYS A 1 516 ? 13.32 -23.953 -13.07 1 89.88 516 LYS A N 1
ATOM 3865 C CA . LYS A 1 516 ? 14.484 -23.188 -13.508 1 89.88 516 LYS A CA 1
ATOM 3866 C C . LYS A 1 516 ? 15.539 -23.125 -12.414 1 89.88 516 LYS A C 1
ATOM 3868 O O . LYS A 1 516 ? 16.703 -22.781 -12.68 1 89.88 516 LYS A O 1
ATOM 3873 N N . PHE A 1 517 ? 15.227 -23.5 -11.227 1 94.81 517 PHE A N 1
ATOM 3874 C CA . PHE A 1 517 ? 16.172 -23.453 -10.117 1 94.81 517 PHE A CA 1
ATOM 3875 C C . PHE A 1 517 ? 17.156 -24.625 -10.203 1 94.81 517 PHE A C 1
ATOM 3877 O O . PHE A 1 517 ? 16.781 -25.719 -10.641 1 94.81 517 PHE A O 1
ATOM 3884 N N . ASP A 1 518 ? 18.359 -24.344 -9.781 1 92.44 518 ASP A N 1
ATOM 3885 C CA . ASP A 1 518 ? 19.328 -25.438 -9.641 1 92.44 518 ASP A CA 1
ATOM 3886 C C . ASP A 1 518 ? 19.062 -26.25 -8.375 1 92.44 518 ASP A C 1
ATOM 3888 O O . ASP A 1 518 ? 19.125 -27.484 -8.398 1 92.44 518 ASP A O 1
ATOM 3892 N N . THR A 1 519 ? 18.875 -25.609 -7.391 1 94.38 519 THR A N 1
ATOM 3893 C CA . THR A 1 519 ? 18.594 -26.172 -6.078 1 94.38 519 THR A CA 1
ATOM 3894 C C . THR A 1 519 ? 17.484 -25.391 -5.379 1 94.38 519 THR A C 1
ATOM 3896 O O . THR A 1 519 ? 17.359 -24.172 -5.566 1 94.38 519 THR A O 1
ATOM 3899 N N . VAL A 1 520 ? 16.672 -26.094 -4.637 1 95.81 520 VAL A N 1
ATOM 3900 C CA . VAL A 1 520 ? 15.609 -25.438 -3.895 1 95.81 520 VAL A CA 1
ATOM 3901 C C . VAL A 1 520 ? 15.727 -25.766 -2.41 1 95.81 520 VAL A C 1
ATOM 3903 O O . VAL A 1 520 ? 16.078 -26.891 -2.045 1 95.81 520 VAL A O 1
ATOM 3906 N N . ALA A 1 521 ? 15.609 -24.781 -1.63 1 96.44 521 ALA A N 1
ATOM 3907 C CA . ALA A 1 521 ? 15.516 -24.938 -0.18 1 96.44 521 ALA A CA 1
ATOM 3908 C C . ALA A 1 521 ? 14.086 -24.734 0.302 1 96.44 521 ALA A C 1
ATOM 3910 O O . ALA A 1 521 ? 13.531 -23.641 0.205 1 96.44 521 ALA A O 1
ATOM 3911 N N . ILE A 1 522 ? 13.508 -25.781 0.799 1 95.56 522 ILE A N 1
ATOM 3912 C CA . ILE A 1 522 ? 12.148 -25.703 1.316 1 95.56 522 ILE A CA 1
ATOM 3913 C C . ILE A 1 522 ? 12.18 -25.641 2.842 1 95.56 522 ILE A C 1
ATOM 3915 O O . ILE A 1 522 ? 12.641 -26.578 3.498 1 95.56 522 ILE A O 1
ATOM 3919 N N . LEU A 1 523 ? 11.672 -24.531 3.324 1 94.12 523 LEU A N 1
ATOM 3920 C CA . LEU A 1 523 ? 11.656 -24.312 4.766 1 94.12 523 LEU A CA 1
ATOM 3921 C C . LEU A 1 523 ? 10.258 -24.547 5.336 1 94.12 523 LEU A C 1
ATOM 3923 O O . LEU A 1 523 ? 9.258 -24.266 4.676 1 94.12 523 LEU A O 1
ATOM 3927 N N . GLY A 1 524 ? 10.289 -25.078 6.496 1 90.38 524 GLY A N 1
ATOM 3928 C CA . GLY A 1 524 ? 9.047 -25.25 7.242 1 90.38 524 GLY A CA 1
ATOM 3929 C C . GLY A 1 524 ? 8.922 -24.297 8.414 1 90.38 524 GLY A C 1
ATOM 3930 O O . GLY A 1 524 ? 9.859 -23.547 8.711 1 90.38 524 GLY A O 1
ATOM 3931 N N . ARG A 1 525 ? 7.789 -24.359 9.031 1 85.62 525 ARG A N 1
ATOM 3932 C CA . ARG A 1 525 ? 7.535 -23.484 10.18 1 85.62 525 ARG A CA 1
ATOM 3933 C C . ARG A 1 525 ? 8.57 -23.719 11.281 1 85.62 525 ARG A C 1
ATOM 3935 O O . ARG A 1 525 ? 8.969 -24.859 11.531 1 85.62 525 ARG A O 1
ATOM 3942 N N . GLY A 1 526 ? 9.047 -22.625 11.844 1 86.12 526 GLY A N 1
ATOM 3943 C CA . GLY A 1 526 ? 10.086 -22.688 12.859 1 86.12 526 GLY A CA 1
ATOM 3944 C C . GLY A 1 526 ? 11.492 -22.594 12.297 1 86.12 526 GLY A C 1
ATOM 3945 O O . GLY A 1 526 ? 12.469 -22.75 13.023 1 86.12 526 GLY A O 1
ATOM 3946 N N . GLY A 1 527 ? 11.531 -22.375 11.031 1 92.81 527 GLY A N 1
ATOM 3947 C CA . GLY A 1 527 ? 12.836 -22.203 10.406 1 92.81 527 GLY A CA 1
ATOM 3948 C C . GLY A 1 527 ? 13.586 -23.516 10.227 1 92.81 527 GLY A C 1
ATOM 3949 O O . GLY A 1 527 ? 14.797 -23.578 10.43 1 92.81 527 GLY A O 1
ATOM 3950 N N . LYS A 1 528 ? 12.906 -24.531 9.914 1 94.56 528 LYS A N 1
ATOM 3951 C CA . LYS A 1 528 ? 13.492 -25.859 9.727 1 94.56 528 LYS A CA 1
ATOM 3952 C C . LYS A 1 528 ? 13.664 -26.188 8.25 1 94.56 528 LYS A C 1
ATOM 3954 O O . LYS A 1 528 ? 12.766 -25.922 7.445 1 94.56 528 LYS A O 1
ATOM 3959 N N . LEU A 1 529 ? 14.82 -26.719 7.953 1 95.69 529 LEU A N 1
ATOM 3960 C CA . LEU A 1 529 ? 15.055 -27.125 6.57 1 95.69 529 LEU A CA 1
ATOM 3961 C C . LEU A 1 529 ? 14.422 -28.484 6.293 1 95.69 529 LEU A C 1
ATOM 3963 O O . LEU A 1 529 ? 14.836 -29.5 6.863 1 95.69 5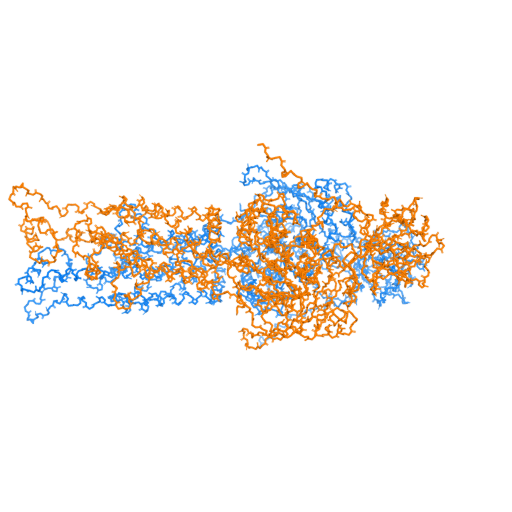29 LEU A O 1
ATOM 3967 N N . LEU A 1 530 ? 13.508 -28.562 5.367 1 96.38 530 LEU A N 1
ATOM 3968 C CA . LEU A 1 530 ? 12.773 -29.781 5.07 1 96.38 530 LEU A CA 1
ATOM 3969 C C . LEU A 1 530 ? 13.391 -30.516 3.887 1 96.38 530 LEU A C 1
ATOM 3971 O O . LEU A 1 530 ? 13.242 -31.734 3.756 1 96.38 530 LEU A O 1
ATOM 3975 N N . PHE A 1 531 ? 13.906 -29.734 3.006 1 95.88 531 PHE A N 1
ATOM 3976 C CA . PHE A 1 531 ? 14.477 -30.312 1.792 1 95.88 531 PHE A CA 1
ATOM 3977 C C . PHE A 1 531 ? 15.492 -29.344 1.175 1 95.88 531 PHE A C 1
ATOM 3979 O O . PHE A 1 531 ? 15.305 -28.125 1.212 1 95.88 531 PHE A O 1
ATOM 3986 N N . TYR A 1 532 ? 16.594 -29.828 0.667 1 96.56 532 TYR A N 1
ATOM 3987 C CA . TYR A 1 532 ? 17.578 -29.062 -0.077 1 96.56 532 TYR A CA 1
ATOM 3988 C C . TYR A 1 532 ? 18.188 -29.906 -1.203 1 96.56 532 TYR A C 1
ATOM 3990 O O . TYR A 1 532 ? 18.938 -30.844 -0.951 1 96.56 532 TYR A O 1
ATOM 3998 N N . GLY A 1 533 ? 17.812 -29.531 -2.369 1 93.31 533 GLY A N 1
ATOM 3999 C CA . GLY A 1 533 ? 18.25 -30.281 -3.535 1 93.31 533 GLY A CA 1
ATOM 4000 C C . GLY A 1 533 ? 17.594 -29.812 -4.824 1 93.31 533 GLY A C 1
ATOM 4001 O O . GLY A 1 533 ? 16.984 -28.734 -4.867 1 93.31 533 GLY A O 1
ATOM 4002 N N . PRO A 1 534 ? 17.734 -30.531 -5.82 1 91.88 534 PRO A N 1
ATOM 4003 C CA . PRO A 1 534 ? 17.125 -30.141 -7.098 1 91.88 534 PRO A CA 1
ATOM 4004 C C . PRO A 1 534 ? 15.602 -30.203 -7.074 1 91.88 534 PRO A C 1
ATOM 4006 O O . PRO A 1 534 ? 15.023 -31.078 -6.422 1 91.88 534 PRO A O 1
ATOM 4009 N N . PRO A 1 535 ? 15 -29.266 -7.738 1 92.25 535 PRO A N 1
ATOM 4010 C CA . PRO A 1 535 ? 13.531 -29.25 -7.75 1 92.25 535 PRO A CA 1
ATOM 4011 C C . PRO A 1 535 ? 12.93 -30.469 -8.438 1 92.25 535 PRO A C 1
ATOM 4013 O O . PRO A 1 535 ? 11.953 -31.031 -7.949 1 92.25 535 PRO A O 1
ATOM 4016 N N . SER A 1 536 ? 13.438 -30.844 -9.547 1 84.94 536 SER A N 1
ATOM 4017 C CA . SER A 1 536 ? 12.906 -31.984 -10.289 1 84.94 536 SER A CA 1
ATOM 4018 C C . SER A 1 536 ? 14.008 -33 -10.625 1 84.94 536 SER A C 1
ATOM 4020 O O . SER A 1 536 ? 15.102 -32.594 -11.031 1 84.94 536 SER A O 1
ATOM 4022 N N . PRO A 1 537 ? 13.742 -34.219 -10.297 1 81.44 537 PRO A N 1
ATOM 4023 C CA . PRO A 1 537 ? 12.539 -34.812 -9.734 1 81.44 537 PRO A CA 1
ATOM 4024 C C . PRO A 1 537 ? 12.594 -34.938 -8.211 1 81.44 537 PRO A C 1
ATOM 4026 O O . PRO A 1 537 ? 11.602 -35.312 -7.582 1 81.44 537 PRO A O 1
ATOM 4029 N N . ASP A 1 538 ? 13.781 -34.625 -7.676 1 87.38 538 ASP A N 1
ATOM 4030 C CA . ASP A 1 538 ? 14.102 -35 -6.297 1 87.38 538 ASP A CA 1
ATOM 4031 C C . ASP A 1 538 ? 13.055 -34.438 -5.328 1 87.38 538 ASP A C 1
ATOM 4033 O O . ASP A 1 538 ? 12.531 -35.188 -4.492 1 87.38 538 ASP A O 1
ATOM 4037 N N . SER A 1 539 ? 12.773 -33.25 -5.469 1 93.25 539 SER A N 1
ATOM 4038 C CA . SER A 1 539 ? 11.844 -32.656 -4.52 1 93.25 539 SER A CA 1
ATOM 4039 C C . SER A 1 539 ? 10.438 -33.219 -4.688 1 93.25 539 SER A C 1
ATOM 4041 O O . SER A 1 539 ? 9.742 -33.469 -3.701 1 93.25 539 SER A O 1
ATOM 4043 N N . TYR A 1 540 ? 9.992 -33.406 -5.957 1 89.88 540 TYR A N 1
ATOM 4044 C CA . TYR A 1 540 ? 8.672 -33.969 -6.215 1 89.88 540 TYR A CA 1
ATOM 4045 C C . TYR A 1 540 ? 8.555 -35.375 -5.625 1 89.88 540 TYR A C 1
ATOM 4047 O O . TYR A 1 540 ? 7.559 -35.719 -4.977 1 89.88 540 TYR A O 1
ATOM 4055 N N . GLU A 1 541 ? 9.617 -36.156 -5.832 1 88.75 541 GLU A N 1
ATOM 4056 C CA . GLU A 1 541 ? 9.633 -37.531 -5.34 1 88.75 541 GLU A CA 1
ATOM 4057 C C . GLU A 1 541 ? 9.648 -37.562 -3.812 1 88.75 541 GLU A C 1
ATOM 4059 O O . GLU A 1 541 ? 8.945 -38.344 -3.199 1 88.75 541 GLU A O 1
ATOM 4064 N N . PHE A 1 542 ? 10.445 -36.812 -3.215 1 93.69 542 PHE A N 1
ATOM 4065 C CA . PHE A 1 542 ? 10.57 -36.781 -1.763 1 93.69 542 PHE A CA 1
ATOM 4066 C C . PHE A 1 542 ? 9.234 -36.469 -1.106 1 93.69 542 PHE A C 1
ATOM 4068 O O . PHE A 1 542 ? 8.852 -37.094 -0.116 1 93.69 542 PHE A O 1
ATOM 4075 N N . PHE A 1 543 ? 8.555 -35.469 -1.653 1 93.44 543 PHE A N 1
ATOM 4076 C CA . PHE A 1 543 ? 7.312 -35.031 -1.034 1 93.44 543 PHE A CA 1
ATOM 4077 C C . PHE A 1 543 ? 6.125 -35.812 -1.591 1 93.44 543 PHE A C 1
ATOM 4079 O O . PHE A 1 543 ? 4.977 -35.562 -1.214 1 93.44 543 PHE A O 1
ATOM 4086 N N . GLY A 1 544 ? 6.316 -36.594 -2.467 1 88.56 544 GLY A N 1
ATOM 4087 C CA . GLY A 1 544 ? 5.277 -37.469 -2.984 1 88.56 544 GLY A CA 1
ATOM 4088 C C . GLY A 1 544 ? 4.348 -36.781 -3.961 1 88.56 544 GLY A C 1
ATOM 4089 O O . GLY A 1 544 ? 3.131 -36.969 -3.914 1 88.56 544 GLY A O 1
ATOM 4090 N N . ALA A 1 545 ? 4.883 -35.875 -4.793 1 87.56 545 ALA A N 1
ATOM 4091 C CA . ALA A 1 545 ? 4.086 -35.188 -5.785 1 87.56 545 ALA A CA 1
ATOM 4092 C C . ALA A 1 545 ? 4.504 -35.562 -7.203 1 87.56 545 ALA A C 1
ATOM 4094 O O . ALA A 1 545 ? 5.613 -36.062 -7.418 1 87.56 545 ALA A O 1
ATOM 4095 N N . ALA A 1 546 ? 3.529 -35.281 -8.125 1 80.56 546 ALA A N 1
ATOM 4096 C CA . ALA A 1 546 ? 3.838 -35.531 -9.531 1 80.56 546 ALA A CA 1
ATOM 4097 C C . ALA A 1 546 ? 4.773 -34.469 -10.094 1 80.56 546 ALA A C 1
ATOM 4099 O O . ALA A 1 546 ? 4.699 -33.312 -9.703 1 80.56 546 ALA A O 1
ATOM 4100 N N . PRO A 1 547 ? 5.652 -34.938 -10.914 1 81.62 547 PRO A N 1
ATOM 4101 C CA . PRO A 1 547 ? 6.543 -33.969 -11.531 1 81.62 547 PRO A CA 1
ATOM 4102 C C . PRO A 1 547 ? 5.785 -32.875 -12.281 1 81.62 547 PRO A C 1
ATOM 4104 O O . PRO A 1 547 ? 4.781 -33.156 -12.945 1 81.62 547 PRO A O 1
ATOM 4107 N N . GLY A 1 548 ? 6.215 -31.672 -12.148 1 78.12 548 GLY A N 1
ATOM 4108 C CA . GLY A 1 548 ? 5.613 -30.562 -12.867 1 78.12 548 GLY A CA 1
ATOM 4109 C C . GLY A 1 548 ? 4.438 -29.938 -12.125 1 78.12 548 GLY A C 1
ATOM 4110 O O . GLY A 1 548 ? 3.748 -29.078 -12.664 1 78.12 548 GLY A O 1
ATOM 4111 N N . LYS A 1 549 ? 4.223 -30.422 -10.961 1 80.06 549 LYS A N 1
ATOM 4112 C CA . LYS A 1 549 ? 3.096 -29.906 -10.188 1 80.06 549 LYS A CA 1
ATOM 4113 C C . LYS A 1 549 ? 3.553 -29.375 -8.828 1 80.06 549 LYS A C 1
ATOM 4115 O O . LYS A 1 549 ? 3.225 -29.969 -7.789 1 80.06 549 LYS A O 1
ATOM 4120 N N . PRO A 1 550 ? 4.184 -28.266 -8.828 1 85.94 550 PRO A N 1
ATOM 4121 C CA . PRO A 1 550 ? 4.691 -27.719 -7.566 1 85.94 550 PRO A CA 1
ATOM 4122 C C . PRO A 1 550 ? 3.58 -27.453 -6.551 1 85.94 550 PRO A C 1
ATOM 4124 O O . PRO A 1 550 ? 3.797 -27.609 -5.344 1 85.94 550 PRO A O 1
ATOM 4127 N N . ARG A 1 551 ? 2.482 -27.156 -7 1 80.88 551 ARG A N 1
ATOM 4128 C CA . ARG A 1 551 ? 1.376 -26.891 -6.086 1 80.88 551 ARG A CA 1
ATOM 4129 C C . ARG A 1 551 ? 1.037 -28.125 -5.27 1 80.88 551 ARG A C 1
ATOM 4131 O O . ARG A 1 551 ? 0.805 -28.047 -4.062 1 80.88 551 ARG A O 1
ATOM 4138 N N . GLU A 1 552 ? 0.916 -29.203 -5.973 1 80.38 552 GLU A N 1
ATOM 4139 C CA . GLU A 1 552 ? 0.648 -30.453 -5.277 1 80.38 552 GLU A CA 1
ATOM 4140 C C . GLU A 1 552 ? 1.722 -30.75 -4.234 1 80.38 552 GLU A C 1
ATOM 4142 O O . GLU A 1 552 ? 1.417 -31.234 -3.143 1 80.38 552 GLU A O 1
ATOM 4147 N N . MET A 1 553 ? 2.869 -30.516 -4.582 1 86.62 553 MET A N 1
ATOM 4148 C CA . MET A 1 553 ? 3.994 -30.734 -3.676 1 86.62 553 MET A CA 1
ATOM 4149 C C . MET A 1 553 ? 3.848 -29.906 -2.41 1 86.62 553 MET A C 1
ATOM 4151 O O . MET A 1 553 ? 4.012 -30.406 -1.301 1 86.62 553 MET A O 1
ATOM 4155 N N . PHE A 1 554 ? 3.502 -28.719 -2.568 1 85.62 554 PHE A N 1
ATOM 4156 C CA . PHE A 1 554 ? 3.412 -27.828 -1.422 1 85.62 554 PHE A CA 1
ATOM 4157 C C . PHE A 1 554 ? 2.193 -28.156 -0.57 1 85.62 554 PHE A C 1
ATOM 4159 O O . PHE A 1 554 ? 2.203 -27.938 0.645 1 85.62 554 PHE A O 1
ATOM 4166 N N . ASP A 1 555 ? 1.194 -28.656 -1.222 1 80.25 555 ASP A N 1
ATOM 4167 C CA . ASP A 1 555 ? 0.067 -29.156 -0.44 1 80.25 555 ASP A CA 1
ATOM 4168 C C . ASP A 1 555 ? 0.501 -30.281 0.489 1 80.25 555 ASP A C 1
ATOM 4170 O O . ASP A 1 555 ? 0.06 -30.359 1.638 1 80.25 555 ASP A O 1
ATOM 4174 N N . HIS A 1 556 ? 1.349 -31.078 -0.026 1 84.62 556 HIS A N 1
ATOM 4175 C CA . HIS A 1 556 ? 1.864 -32.188 0.756 1 84.62 556 HIS A CA 1
ATOM 4176 C C . HIS A 1 556 ? 2.744 -31.703 1.9 1 84.62 556 HIS A C 1
ATOM 4178 O O . HIS A 1 556 ? 2.725 -32.281 2.992 1 84.62 556 HIS A O 1
ATOM 4184 N N . VAL A 1 557 ? 3.52 -30.703 1.649 1 87.5 557 VAL A N 1
ATOM 4185 C CA . VAL A 1 557 ? 4.422 -30.141 2.648 1 87.5 557 VAL A CA 1
ATOM 4186 C C . VAL A 1 557 ? 3.623 -29.672 3.863 1 87.5 557 VAL A C 1
ATOM 4188 O O . VAL A 1 557 ? 4.07 -29.828 5.004 1 87.5 557 VAL A O 1
ATOM 4191 N N . GLU A 1 558 ? 2.455 -29.188 3.605 1 79.75 558 GLU A N 1
ATOM 4192 C CA . GLU A 1 558 ? 1.654 -28.609 4.684 1 79.75 558 GLU A CA 1
ATOM 4193 C C . GLU A 1 558 ? 0.857 -29.688 5.414 1 79.75 558 GLU A C 1
ATOM 4195 O O . GLU A 1 558 ? 0.335 -29.453 6.504 1 79.75 558 GLU A O 1
ATOM 4200 N N . GLN A 1 559 ? 0.812 -30.891 4.926 1 78.06 559 GLN A N 1
ATOM 4201 C CA . GLN A 1 559 ? 0.008 -31.953 5.504 1 78.06 559 GLN A CA 1
ATOM 4202 C C . GLN A 1 559 ? 0.713 -32.594 6.703 1 78.06 559 GLN A C 1
ATOM 4204 O O . GLN A 1 559 ? 0.066 -33.156 7.578 1 78.06 559 GLN A O 1
ATOM 4209 N N . MET A 1 560 ? 2.045 -32.562 6.766 1 84.56 560 MET A N 1
ATOM 4210 C CA . MET A 1 560 ? 2.838 -33.125 7.848 1 84.56 560 MET A CA 1
ATOM 4211 C C . MET A 1 560 ? 3.633 -32.062 8.57 1 84.56 560 MET A C 1
ATOM 4213 O O . MET A 1 560 ? 4.016 -31.047 7.965 1 84.56 560 MET A O 1
ATOM 4217 N N . PRO A 1 561 ? 3.809 -32.312 9.852 1 87.38 561 PRO A N 1
ATOM 4218 C CA . PRO A 1 561 ? 4.609 -31.328 10.586 1 87.38 561 PRO A CA 1
ATOM 4219 C C . PRO A 1 561 ? 6.043 -31.234 10.07 1 87.38 561 PRO A C 1
ATOM 4221 O O . PRO A 1 561 ? 6.586 -32.219 9.547 1 87.38 561 PRO A O 1
ATOM 4224 N N . ALA A 1 562 ? 6.625 -30.109 10.258 1 91.75 562 ALA A N 1
ATOM 4225 C CA . ALA A 1 562 ? 7.953 -29.812 9.742 1 91.75 562 ALA A CA 1
ATOM 4226 C C . ALA A 1 562 ? 9 -30.75 10.328 1 91.75 562 ALA A C 1
ATOM 4228 O O . ALA A 1 562 ? 9.93 -31.172 9.625 1 91.75 562 ALA A O 1
ATOM 4229 N N . ASP A 1 563 ? 8.828 -31.172 11.586 1 92.19 563 ASP A N 1
ATOM 4230 C CA . ASP A 1 563 ? 9.812 -32.031 12.25 1 92.19 563 ASP A CA 1
ATOM 4231 C C . ASP A 1 563 ? 9.844 -33.406 11.633 1 92.19 563 ASP A C 1
ATOM 4233 O O . ASP A 1 563 ? 10.906 -34.031 11.539 1 92.19 563 ASP A O 1
ATOM 4237 N N . GLU A 1 564 ? 8.719 -33.812 11.25 1 92.25 564 GLU A N 1
ATOM 4238 C CA . GLU A 1 564 ? 8.656 -35.125 10.617 1 92.25 564 GLU A CA 1
ATOM 4239 C C . GLU A 1 564 ? 9.312 -35.094 9.242 1 92.25 564 GLU A C 1
ATOM 4241 O O . GLU A 1 564 ? 10.047 -36.031 8.883 1 92.25 564 GLU A O 1
ATOM 4246 N N . TRP A 1 565 ? 9.047 -34.125 8.484 1 94.44 565 TRP A N 1
ATOM 4247 C CA . TRP A 1 565 ? 9.68 -34 7.176 1 94.44 565 TRP A CA 1
ATOM 4248 C C . TRP A 1 565 ? 11.195 -33.938 7.312 1 94.44 565 TRP A C 1
ATOM 4250 O O . TRP A 1 565 ? 11.93 -34.531 6.531 1 94.44 565 TRP A O 1
ATOM 4260 N N . ARG A 1 566 ? 11.648 -33.156 8.273 1 94.38 566 ARG A N 1
ATOM 4261 C CA . ARG A 1 566 ? 13.078 -33 8.508 1 94.38 566 ARG A CA 1
ATOM 4262 C C . ARG A 1 566 ? 13.727 -34.344 8.828 1 94.38 566 ARG A C 1
ATOM 4264 O O . ARG A 1 566 ? 14.797 -34.656 8.305 1 94.38 566 ARG A O 1
ATOM 4271 N N . GLY A 1 567 ? 13.094 -35.031 9.719 1 92.25 567 GLY A N 1
ATOM 4272 C CA . GLY A 1 567 ? 13.609 -36.344 10.062 1 92.25 567 GLY A CA 1
ATOM 4273 C C . GLY A 1 567 ? 13.711 -37.281 8.867 1 92.25 567 GLY A C 1
ATOM 4274 O O . GLY A 1 567 ? 14.695 -38 8.727 1 92.25 567 GLY A O 1
ATOM 4275 N N . ARG A 1 568 ? 12.758 -37.281 8.016 1 93 568 ARG A N 1
ATOM 4276 C CA . ARG A 1 568 ? 12.75 -38.094 6.812 1 93 568 ARG A CA 1
ATOM 4277 C C . ARG A 1 568 ? 13.836 -37.656 5.836 1 93 568 ARG A C 1
ATOM 4279 O O . ARG A 1 568 ? 14.453 -38.5 5.172 1 93 568 ARG A O 1
ATOM 4286 N N . PHE A 1 569 ? 14.055 -36.438 5.73 1 95.44 569 PHE A N 1
ATOM 4287 C CA . PHE A 1 569 ? 15.031 -35.875 4.801 1 95.44 569 PHE A CA 1
ATOM 4288 C C . PHE A 1 569 ? 16.438 -36.281 5.203 1 95.44 569 PHE A C 1
ATOM 4290 O O . PHE A 1 569 ? 17.281 -36.594 4.348 1 95.44 569 PHE A O 1
ATOM 4297 N N . GLN A 1 570 ? 16.75 -36.281 6.473 1 92.56 570 GLN A N 1
ATOM 4298 C CA . GLN A 1 570 ? 18.094 -36.562 6.98 1 92.56 570 GLN A CA 1
ATOM 4299 C C . GLN A 1 570 ? 18.5 -38 6.641 1 92.56 570 GLN A C 1
ATOM 4301 O O . GLN A 1 570 ? 19.688 -38.312 6.59 1 92.56 570 GLN A O 1
ATOM 4306 N N . LYS A 1 571 ? 17.5 -38.75 6.309 1 90.44 571 LYS A N 1
ATOM 4307 C CA . LYS A 1 571 ? 17.766 -40.156 6.023 1 90.44 571 LYS A CA 1
ATOM 4308 C C . LYS A 1 571 ? 17.875 -40.406 4.52 1 90.44 571 LYS A C 1
ATOM 4310 O O . LYS A 1 571 ? 18.203 -41.5 4.086 1 90.44 571 LYS A O 1
ATOM 4315 N N . THR A 1 572 ? 17.734 -39.438 3.742 1 91.25 572 THR A N 1
ATOM 4316 C CA . THR A 1 572 ? 17.719 -39.594 2.293 1 91.25 572 THR A CA 1
ATOM 4317 C C . THR A 1 572 ? 19.125 -39.406 1.722 1 91.25 572 THR A C 1
ATOM 4319 O O . THR A 1 572 ? 20.016 -38.875 2.379 1 91.25 572 THR A O 1
ATOM 4322 N N . GLN A 1 573 ? 19.312 -39.844 0.563 1 85.81 573 GLN A N 1
ATOM 4323 C CA . GLN A 1 573 ? 20.578 -39.688 -0.158 1 85.81 573 GLN A CA 1
ATOM 4324 C C . GLN A 1 573 ? 20.797 -38.25 -0.578 1 85.81 573 GLN A C 1
ATOM 4326 O O . GLN A 1 573 ? 21.938 -37.781 -0.645 1 85.81 573 GLN A O 1
ATOM 4331 N N . THR A 1 574 ? 19.719 -37.625 -0.862 1 90 574 THR A N 1
ATOM 4332 C CA . THR A 1 574 ? 19.797 -36.219 -1.253 1 90 574 THR A CA 1
ATOM 4333 C C . THR A 1 574 ? 20.406 -35.375 -0.135 1 90 574 THR A C 1
ATOM 4335 O O . THR A 1 574 ? 21.188 -34.469 -0.396 1 90 574 THR A O 1
ATOM 4338 N N . PHE A 1 575 ? 20.125 -35.688 1.084 1 92.5 575 PHE A N 1
ATOM 4339 C CA . PHE A 1 575 ? 20.688 -35 2.232 1 92.5 575 PHE A CA 1
ATOM 4340 C C . PHE A 1 575 ? 22.203 -35.188 2.307 1 92.5 575 PHE A C 1
ATOM 4342 O O . PHE A 1 575 ? 22.953 -34.25 2.551 1 92.5 575 PHE A O 1
ATOM 4349 N N . GLN A 1 576 ? 22.609 -36.344 2.152 1 85.75 576 GLN A N 1
ATOM 4350 C CA . GLN A 1 576 ? 24.047 -36.656 2.215 1 85.75 576 GLN A CA 1
ATOM 4351 C C . GLN A 1 576 ? 24.812 -35.969 1.093 1 85.75 576 GLN A C 1
ATOM 4353 O O . GLN A 1 576 ? 25.891 -35.406 1.32 1 85.75 576 GLN A O 1
ATOM 4358 N N . ARG A 1 577 ? 24.125 -35.875 0.029 1 84.62 577 ARG A N 1
ATOM 4359 C CA . ARG A 1 577 ? 24.797 -35.344 -1.147 1 84.62 577 ARG A CA 1
ATOM 4360 C C . ARG A 1 577 ? 24.828 -33.812 -1.106 1 84.62 577 ARG A C 1
ATOM 4362 O O . ARG A 1 577 ? 25.844 -33.219 -1.44 1 84.62 577 ARG A O 1
ATOM 4369 N N . PHE A 1 578 ? 23.781 -33.188 -0.725 1 90.06 578 PHE A N 1
ATOM 4370 C CA . PHE A 1 578 ? 23.656 -31.75 -0.91 1 90.06 578 PHE A CA 1
ATOM 4371 C C . PHE A 1 578 ? 23.922 -31.016 0.396 1 90.06 578 PHE A C 1
ATOM 4373 O O . PHE A 1 578 ? 24.188 -29.812 0.391 1 90.06 578 PHE A O 1
ATOM 4380 N N . VAL A 1 579 ? 23.938 -31.672 1.5 1 90.25 579 VAL A N 1
ATOM 4381 C CA . VAL A 1 579 ? 24.141 -30.984 2.768 1 90.25 579 VAL A CA 1
ATOM 4382 C C . VAL A 1 579 ? 25.453 -31.469 3.404 1 90.25 579 VAL A C 1
ATOM 4384 O O . VAL A 1 579 ? 26.328 -30.656 3.711 1 90.25 579 VAL A O 1
ATOM 4387 N N . THR A 1 580 ? 25.641 -32.75 3.527 1 85.31 580 THR A N 1
ATOM 4388 C CA . THR A 1 580 ? 26.797 -33.281 4.25 1 85.31 580 THR A CA 1
ATOM 4389 C C . THR A 1 580 ? 28.047 -33.188 3.391 1 85.31 580 THR A C 1
ATOM 4391 O O . THR A 1 580 ? 29.094 -32.719 3.85 1 85.31 580 THR A O 1
ATOM 4394 N N . GLN A 1 581 ? 27.922 -33.562 2.213 1 81.5 581 GLN A N 1
ATOM 4395 C CA . GLN A 1 581 ? 29.109 -33.594 1.36 1 81.5 581 GLN A CA 1
ATOM 4396 C C . GLN A 1 581 ? 29.5 -32.188 0.927 1 81.5 581 GLN A C 1
ATOM 4398 O O . GLN A 1 581 ? 30.688 -31.906 0.706 1 81.5 581 GLN A O 1
ATOM 4403 N N . ARG A 1 582 ? 28.516 -31.328 0.753 1 83.25 582 ARG A N 1
ATOM 4404 C CA . ARG A 1 582 ? 28.797 -29.969 0.323 1 83.25 582 ARG A CA 1
ATOM 4405 C C . ARG A 1 582 ? 29.234 -29.109 1.5 1 83.25 582 ARG A C 1
ATOM 4407 O O . ARG A 1 582 ? 29.656 -27.953 1.313 1 83.25 582 ARG A O 1
ATOM 4414 N N . ALA A 1 583 ? 29.219 -29.609 2.682 1 82.12 583 ALA A N 1
ATOM 4415 C CA . ALA A 1 583 ? 29.562 -28.828 3.869 1 82.12 583 ALA A CA 1
ATOM 4416 C C . ALA A 1 583 ? 31.031 -28.453 3.879 1 82.12 583 ALA A C 1
ATOM 4418 O O . ALA A 1 583 ? 31.875 -29.203 3.395 1 82.12 583 ALA A O 1
ATOM 4419 N N . PRO A 1 584 ? 31.25 -27.172 4.316 1 75.5 584 PRO A N 1
ATOM 4420 C CA . PRO A 1 584 ? 32.656 -26.75 4.375 1 75.5 584 PRO A CA 1
ATOM 4421 C C . PRO A 1 584 ? 33.469 -27.516 5.418 1 75.5 584 PRO A C 1
ATOM 4423 O O . PRO A 1 584 ? 32.875 -28.031 6.383 1 75.5 584 PRO A O 1
ATOM 4426 N N . GLY A 1 585 ? 34.719 -27.781 5.207 1 57.16 585 GLY A N 1
ATOM 4427 C CA . GLY A 1 585 ? 35.594 -28.422 6.164 1 57.16 585 GLY A CA 1
ATOM 4428 C C . GLY A 1 585 ? 35.75 -27.656 7.457 1 57.16 585 GLY A C 1
ATOM 4429 O O . GLY A 1 585 ? 35.344 -26.484 7.539 1 57.16 585 GLY A O 1
ATOM 4430 N N . ALA A 1 586 ? 35.938 -28.234 8.742 1 45.53 586 ALA A N 1
ATOM 4431 C CA . ALA A 1 586 ? 35.938 -27.844 10.148 1 45.53 586 ALA A CA 1
ATOM 4432 C C . ALA A 1 586 ? 36.688 -26.531 10.352 1 45.53 586 ALA A C 1
ATOM 4434 O O . ALA A 1 586 ? 36.594 -25.906 11.414 1 45.53 586 ALA A O 1
ATOM 4435 N N . ASP A 1 587 ? 37.656 -26.109 9.695 1 43.06 587 ASP A N 1
ATOM 4436 C CA . ASP A 1 587 ? 38.531 -25.078 10.227 1 43.06 587 ASP A CA 1
ATOM 4437 C C . ASP A 1 587 ? 37.844 -23.719 10.219 1 43.06 587 ASP A C 1
ATOM 4439 O O . ASP A 1 587 ? 38.531 -22.672 10.227 1 43.06 587 ASP A O 1
ATOM 4443 N N . ALA A 1 588 ? 36.75 -23.594 10.094 1 45.69 588 ALA A N 1
ATOM 4444 C CA . ALA A 1 588 ? 36.125 -22.281 9.883 1 45.69 588 ALA A CA 1
ATOM 4445 C C . ALA A 1 588 ? 36.031 -21.5 11.188 1 45.69 588 ALA A C 1
ATOM 4447 O O . ALA A 1 588 ? 35.094 -21.688 11.969 1 45.69 588 ALA A O 1
ATOM 4448 N N . SER A 1 589 ? 37.125 -21.297 11.922 1 40.19 589 SER A N 1
ATOM 4449 C CA . SER A 1 589 ? 37.125 -20.516 13.156 1 40.19 589 SER A CA 1
ATOM 4450 C C . SER A 1 589 ? 36.531 -19.125 12.922 1 40.19 589 SER A C 1
ATOM 4452 O O . SER A 1 589 ? 36.969 -18.406 12.016 1 40.19 589 SER A O 1
ATOM 4454 N N . THR A 1 590 ? 35.438 -18.859 13.391 1 42.22 590 THR A N 1
ATOM 4455 C CA . THR A 1 590 ? 34.5 -17.766 13.375 1 42.22 590 THR A CA 1
ATOM 4456 C C . THR A 1 590 ? 35.094 -16.5 13.961 1 42.22 590 THR A C 1
ATOM 4458 O O . THR A 1 590 ? 34.438 -15.461 14.008 1 42.22 590 THR A O 1
ATOM 4461 N N . GLN A 1 591 ? 36.281 -16.422 14.711 1 40.44 591 GLN A N 1
ATOM 4462 C CA . GLN A 1 591 ? 36.219 -15.445 15.797 1 40.44 591 GLN A CA 1
ATOM 4463 C C . GLN A 1 591 ? 36.688 -14.062 15.328 1 40.44 591 GLN A C 1
ATOM 4465 O O . GLN A 1 591 ? 36.781 -13.141 16.141 1 40.44 591 GLN A O 1
ATOM 4470 N N . GLY A 1 592 ? 37.188 -13.773 14.227 1 40.03 592 GLY A N 1
ATOM 4471 C CA . GLY A 1 592 ? 37.812 -12.461 14.297 1 40.03 592 GLY A CA 1
ATOM 4472 C C . GLY A 1 592 ? 36.812 -11.32 14.156 1 40.03 592 GLY A C 1
ATOM 4473 O O . GLY A 1 592 ? 35.688 -11.516 13.68 1 40.03 592 GLY A O 1
ATOM 4474 N N . PRO A 1 593 ? 37 -10.133 14.875 1 42.16 593 PRO A N 1
ATOM 4475 C CA . PRO A 1 593 ? 36.125 -8.961 14.859 1 42.16 593 PRO A CA 1
ATOM 4476 C C . PRO A 1 593 ? 35.969 -8.367 13.461 1 42.16 593 PRO A C 1
ATOM 4478 O O . PRO A 1 593 ? 36.875 -8.43 12.648 1 42.16 593 PRO A O 1
ATOM 4481 N N . PRO A 1 594 ? 34.875 -8.055 12.984 1 44.72 594 PRO A N 1
ATOM 4482 C CA . PRO A 1 594 ? 34.562 -7.48 11.672 1 44.72 594 PRO A CA 1
ATOM 4483 C C . PRO A 1 594 ? 35.281 -6.148 11.445 1 44.72 594 PRO A C 1
ATOM 4485 O O . PRO A 1 594 ? 35.406 -5.344 12.375 1 44.72 594 PRO A O 1
ATOM 4488 N N . PRO A 1 595 ? 36.219 -5.996 10.469 1 44.41 595 PRO A N 1
ATOM 4489 C CA . PRO A 1 595 ? 36.844 -4.691 10.234 1 44.41 595 PRO A CA 1
ATOM 4490 C C . PRO A 1 595 ? 35.812 -3.582 10 1 44.41 595 PRO A C 1
ATOM 4492 O O . PRO A 1 595 ? 34.719 -3.848 9.539 1 44.41 595 PRO A O 1
ATOM 4495 N N . LYS A 1 596 ? 36.125 -2.439 10.484 1 45.44 596 LYS A N 1
ATOM 4496 C CA . LYS A 1 596 ? 35.281 -1.256 10.406 1 45.44 596 LYS A CA 1
ATOM 4497 C C . LYS A 1 596 ? 35.062 -0.813 8.953 1 45.44 596 LYS A C 1
ATOM 4499 O O . LYS A 1 596 ? 36.031 -0.775 8.18 1 45.44 596 LYS A O 1
ATOM 4504 N N . PRO A 1 597 ? 33.906 -0.7 8.398 1 47.03 597 PRO A N 1
ATOM 4505 C CA . PRO A 1 597 ? 33.594 -0.293 7.031 1 47.03 597 PRO A CA 1
ATOM 4506 C C . PRO A 1 597 ? 34.25 1.032 6.641 1 47.03 597 PRO A C 1
ATOM 4508 O O . PRO A 1 597 ? 34.281 1.963 7.449 1 47.03 597 PRO A O 1
ATOM 4511 N N . ARG A 1 598 ? 35.344 1.146 5.828 1 45.44 598 ARG A N 1
ATOM 4512 C CA . ARG A 1 598 ? 35.844 2.461 5.43 1 45.44 598 ARG A CA 1
ATOM 4513 C C . ARG A 1 598 ? 34.812 3.195 4.578 1 45.44 598 ARG A C 1
ATOM 4515 O O . ARG A 1 598 ? 34.188 2.6 3.695 1 45.44 598 ARG A O 1
ATOM 4522 N N . SER A 1 599 ? 34.375 4.371 4.938 1 51.41 599 SER A N 1
ATOM 4523 C CA . SER A 1 599 ? 33.375 5.32 4.449 1 51.41 599 SER A CA 1
ATOM 4524 C C . SER A 1 599 ? 33.75 5.879 3.084 1 51.41 599 SER A C 1
ATOM 4526 O O . SER A 1 599 ? 34.938 6.203 2.85 1 51.41 599 SER A O 1
ATOM 4528 N N . ARG A 1 600 ? 33.25 5.41 1.932 1 56.94 600 ARG A N 1
ATOM 4529 C CA . ARG A 1 600 ? 33.406 6.129 0.669 1 56.94 600 ARG A CA 1
ATOM 4530 C C . ARG A 1 600 ? 33.406 7.637 0.898 1 56.94 600 ARG A C 1
ATOM 4532 O O . ARG A 1 600 ? 32.875 8.125 1.888 1 56.94 600 ARG A O 1
ATOM 4539 N N . SER A 1 601 ? 34.219 8.398 0.098 1 63.62 601 SER A N 1
ATOM 4540 C CA . SER A 1 601 ? 34.406 9.836 0.277 1 63.62 601 SER A CA 1
ATOM 4541 C C . SER A 1 601 ? 33.062 10.562 0.267 1 63.62 601 SER A C 1
ATOM 4543 O O . SER A 1 601 ? 32.281 10.438 -0.687 1 63.62 601 SER A O 1
ATOM 4545 N N . SER A 1 602 ? 32.562 10.969 1.324 1 68.75 602 SER A N 1
ATOM 4546 C CA . SER A 1 602 ? 31.359 11.742 1.572 1 68.75 602 SER A CA 1
ATOM 4547 C C . SER A 1 602 ? 31.281 12.945 0.636 1 68.75 602 SER A C 1
ATOM 4549 O O . SER A 1 602 ? 30.188 13.289 0.164 1 68.75 602 SER A O 1
ATOM 4551 N N . LEU A 1 603 ? 32.375 13.469 0.132 1 77.88 603 LEU A N 1
ATOM 4552 C CA . LEU A 1 603 ? 32.375 14.711 -0.631 1 77.88 603 LEU A CA 1
ATOM 4553 C C . LEU A 1 603 ? 31.969 14.461 -2.074 1 77.88 603 LEU A C 1
ATOM 4555 O O . LEU A 1 603 ? 31.375 15.344 -2.709 1 77.88 603 LEU A O 1
ATOM 4559 N N . ARG A 1 604 ? 32.125 13.273 -2.516 1 81.12 604 ARG A N 1
ATOM 4560 C CA . ARG A 1 604 ? 31.797 12.977 -3.902 1 81.12 604 ARG A CA 1
ATOM 4561 C C . ARG A 1 604 ? 30.297 12.688 -4.051 1 81.12 604 ARG A C 1
ATOM 4563 O O . ARG A 1 604 ? 29.719 12.93 -5.109 1 81.12 604 ARG A O 1
ATOM 4570 N N . GLN A 1 605 ? 29.766 12.266 -3.045 1 89.62 605 GLN A N 1
ATOM 4571 C CA . GLN A 1 605 ? 28.359 11.891 -3.107 1 89.62 605 GLN A CA 1
ATOM 4572 C C . GLN A 1 605 ? 27.453 13.117 -3.006 1 89.62 605 GLN A C 1
ATOM 4574 O O . GLN A 1 605 ? 26.312 13.094 -3.484 1 89.62 605 GLN A O 1
ATOM 4579 N N . PHE A 1 606 ? 27.969 14.203 -2.459 1 93.19 606 PHE A N 1
ATOM 4580 C CA . PHE A 1 606 ? 27.156 15.359 -2.105 1 93.19 606 PHE A CA 1
ATOM 4581 C C . PHE A 1 606 ? 26.547 16 -3.352 1 93.19 606 PHE A C 1
ATOM 4583 O O . PHE A 1 606 ? 25.344 16.188 -3.436 1 93.19 606 PHE A O 1
ATOM 4590 N N . PRO A 1 607 ? 27.375 16.266 -4.379 1 93.38 607 PRO A N 1
ATOM 4591 C CA . PRO A 1 607 ? 26.766 16.922 -5.543 1 93.38 607 PRO A CA 1
ATOM 4592 C C . PRO A 1 607 ? 25.75 16.031 -6.262 1 93.38 607 PRO A C 1
ATOM 4594 O O . PRO A 1 607 ? 24.766 16.531 -6.816 1 93.38 607 PRO A O 1
ATOM 4597 N N . VAL A 1 608 ? 25.984 14.75 -6.27 1 93.06 608 VAL A N 1
ATOM 4598 C CA . VAL A 1 608 ? 25.078 13.812 -6.918 1 93.06 608 VAL A CA 1
ATOM 4599 C C . VAL A 1 608 ? 23.75 13.781 -6.16 1 93.06 608 VAL A C 1
ATOM 4601 O O . VAL A 1 608 ? 22.672 13.852 -6.766 1 93.06 608 VAL A O 1
ATOM 4604 N N . LEU A 1 609 ? 23.875 13.734 -4.887 1 95.38 609 LEU A N 1
ATOM 4605 C CA . LEU A 1 609 ? 22.672 13.68 -4.051 1 95.38 609 LEU A CA 1
ATOM 4606 C C . LEU A 1 609 ? 21.906 14.992 -4.105 1 95.38 609 LEU A C 1
ATOM 4608 O O . LEU A 1 609 ? 20.672 15.008 -4.059 1 95.38 609 LEU A O 1
ATOM 4612 N N . LEU A 1 610 ? 22.641 16.094 -4.195 1 96.25 610 LEU A N 1
ATOM 4613 C CA . LEU A 1 610 ? 22.016 17.406 -4.32 1 96.25 610 LEU A CA 1
ATOM 4614 C C . LEU A 1 610 ? 21.234 17.516 -5.629 1 96.25 610 LEU A C 1
ATOM 4616 O O . LEU A 1 610 ? 20.078 17.953 -5.637 1 96.25 610 LEU A O 1
ATOM 4620 N N . ALA A 1 611 ? 21.859 17.031 -6.664 1 95.81 611 ALA A N 1
ATOM 4621 C CA . ALA A 1 611 ? 21.203 17.094 -7.973 1 95.81 611 ALA A CA 1
ATOM 4622 C C . ALA A 1 611 ? 19.984 16.188 -8.008 1 95.81 611 ALA A C 1
ATOM 4624 O O . ALA A 1 611 ? 18.938 16.578 -8.555 1 95.81 611 ALA A O 1
ATOM 4625 N N . ARG A 1 612 ? 20.078 15.055 -7.453 1 94.81 612 ARG A N 1
ATOM 4626 C CA . ARG A 1 612 ? 18.969 14.117 -7.41 1 94.81 612 ARG A CA 1
ATOM 4627 C C . ARG A 1 612 ? 17.812 14.672 -6.574 1 94.81 612 ARG A C 1
ATOM 4629 O O . ARG A 1 612 ? 16.656 14.594 -6.98 1 94.81 612 ARG A O 1
ATOM 4636 N N . SER A 1 613 ? 18.172 15.203 -5.422 1 95 613 SER A N 1
ATOM 4637 C CA . SER A 1 613 ? 17.156 15.758 -4.535 1 95 613 SER A CA 1
ATOM 4638 C C . SER A 1 613 ? 16.422 16.922 -5.195 1 95 613 SER A C 1
ATOM 4640 O O . SER A 1 613 ? 15.211 17.062 -5.039 1 95 613 SER A O 1
ATOM 4642 N N . LEU A 1 614 ? 17.172 17.734 -5.906 1 95.44 614 LEU A N 1
ATOM 4643 C CA . LEU A 1 614 ? 16.578 18.844 -6.613 1 95.44 614 LEU A CA 1
ATOM 4644 C C . LEU A 1 614 ? 15.617 18.359 -7.699 1 95.44 614 LEU A C 1
ATOM 4646 O O . LEU A 1 614 ? 14.508 18.875 -7.836 1 95.44 614 LEU A O 1
ATOM 4650 N N . LYS A 1 615 ? 16 17.359 -8.391 1 94.44 615 LYS A N 1
ATOM 4651 C CA . LYS A 1 615 ? 15.164 16.812 -9.461 1 94.44 615 LYS A CA 1
ATOM 4652 C C . LYS A 1 615 ? 13.898 16.172 -8.898 1 94.44 615 LYS A C 1
ATOM 4654 O O . LYS A 1 615 ? 12.812 16.344 -9.461 1 94.44 615 LYS A O 1
ATOM 4659 N N . LEU A 1 616 ? 14.023 15.438 -7.836 1 92.81 616 LEU A N 1
ATOM 4660 C CA . LEU A 1 616 ? 12.883 14.789 -7.191 1 92.81 616 LEU A CA 1
ATOM 4661 C C . LEU A 1 616 ? 11.875 15.828 -6.699 1 92.81 616 LEU A C 1
ATOM 4663 O O . LEU A 1 616 ? 10.672 15.648 -6.867 1 92.81 616 LEU A O 1
ATOM 4667 N N . THR A 1 617 ? 12.383 16.906 -6.105 1 91.94 617 THR A N 1
ATOM 4668 C CA . THR A 1 617 ? 11.523 17.953 -5.566 1 91.94 617 THR A CA 1
ATOM 4669 C C . THR A 1 617 ? 10.812 18.703 -6.688 1 91.94 617 THR A C 1
ATOM 4671 O O . THR A 1 617 ? 9.625 19.016 -6.578 1 91.94 617 THR A O 1
ATOM 4674 N N . LEU A 1 618 ? 11.484 18.922 -7.789 1 92 618 LEU A N 1
ATOM 4675 C CA . LEU A 1 618 ? 10.922 19.688 -8.906 1 92 618 LEU A CA 1
ATOM 4676 C C . LEU A 1 618 ? 9.875 18.859 -9.648 1 92 618 LEU A C 1
ATOM 4678 O O . LEU A 1 618 ? 8.945 19.406 -10.234 1 92 618 LEU A O 1
ATOM 4682 N N . ARG A 1 619 ? 9.969 17.516 -9.578 1 90 619 ARG A N 1
ATOM 4683 C CA . ARG A 1 619 ? 9.055 16.641 -10.312 1 90 619 ARG A CA 1
ATOM 4684 C C . ARG A 1 619 ? 7.828 16.312 -9.477 1 90 619 ARG A C 1
ATOM 4686 O O . ARG A 1 619 ? 6.844 15.781 -9.992 1 90 619 ARG A O 1
ATOM 4693 N N . ASN A 1 620 ? 7.934 16.609 -8.234 1 85.31 620 ASN A N 1
ATOM 4694 C CA . ASN A 1 620 ? 6.73 16.547 -7.41 1 85.31 620 ASN A CA 1
ATOM 4695 C C . ASN A 1 620 ? 5.906 17.828 -7.531 1 85.31 620 ASN A C 1
ATOM 4697 O O . ASN A 1 620 ? 5.875 18.641 -6.602 1 85.31 620 ASN A O 1
ATOM 4701 N N . LYS A 1 621 ? 5.145 17.953 -8.539 1 83.94 621 LYS A N 1
ATOM 4702 C CA . LYS A 1 621 ? 4.504 19.188 -8.961 1 83.94 621 LYS A CA 1
ATOM 4703 C C . LYS A 1 621 ? 3.367 19.562 -8.008 1 83.94 621 LYS A C 1
ATOM 4705 O O . LYS A 1 621 ? 3.184 20.75 -7.691 1 83.94 621 LYS A O 1
ATOM 4710 N N . THR A 1 622 ? 2.666 18.625 -7.543 1 79.81 622 THR A N 1
ATOM 4711 C CA . THR A 1 622 ? 1.517 18.922 -6.695 1 79.81 622 THR A CA 1
ATOM 4712 C C . THR A 1 622 ? 1.967 19.5 -5.359 1 79.81 622 THR A C 1
ATOM 4714 O O . THR A 1 622 ? 1.449 20.531 -4.922 1 79.81 622 THR A O 1
ATOM 4717 N N . ALA A 1 623 ? 2.941 18.875 -4.766 1 81.12 623 ALA A N 1
ATOM 4718 C CA . ALA A 1 623 ? 3.447 19.359 -3.482 1 81.12 623 ALA A CA 1
ATOM 4719 C C . ALA A 1 623 ? 4.125 20.719 -3.637 1 81.12 623 ALA A C 1
ATOM 4721 O O . ALA A 1 623 ? 3.941 21.609 -2.803 1 81.12 623 ALA A O 1
ATOM 4722 N N . LEU A 1 624 ? 4.82 20.922 -4.707 1 87.19 624 LEU A N 1
ATOM 4723 C CA . LEU A 1 624 ? 5.531 22.172 -4.965 1 87.19 624 LEU A CA 1
ATOM 4724 C C . LEU A 1 624 ? 4.555 23.312 -5.227 1 87.19 624 LEU A C 1
ATOM 4726 O O . LEU A 1 624 ? 4.727 24.422 -4.703 1 87.19 624 LEU A O 1
ATOM 4730 N N . LEU A 1 625 ? 3.506 23.047 -5.914 1 87.12 625 LEU A N 1
ATOM 4731 C CA . LEU A 1 625 ? 2.518 24.062 -6.242 1 87.12 625 LEU A CA 1
ATOM 4732 C C . LEU A 1 625 ? 1.763 24.5 -4.992 1 87.12 625 LEU A C 1
ATOM 4734 O O . LEU A 1 625 ? 1.528 25.703 -4.797 1 87.12 625 LEU A O 1
ATOM 4738 N N . LEU A 1 626 ? 1.487 23.562 -4.191 1 81.75 626 LEU A N 1
ATOM 4739 C CA . LEU A 1 626 ? 0.755 23.891 -2.973 1 81.75 626 LEU A CA 1
ATOM 4740 C C . LEU A 1 626 ? 1.626 24.688 -2.016 1 81.75 626 LEU A C 1
ATOM 4742 O O . LEU A 1 626 ? 1.145 25.625 -1.367 1 81.75 626 LEU A O 1
ATOM 4746 N N . LEU A 1 627 ? 2.852 24.391 -1.963 1 87.12 627 LEU A N 1
ATOM 4747 C CA . LEU A 1 627 ? 3.795 25.094 -1.104 1 87.12 627 LEU A CA 1
ATOM 4748 C C . LEU A 1 627 ? 4.027 26.516 -1.608 1 87.12 627 LEU A C 1
ATOM 4750 O O . LEU A 1 627 ? 3.988 27.469 -0.829 1 87.12 627 LEU A O 1
ATOM 4754 N N . LEU A 1 628 ? 4.145 26.672 -2.91 1 89.88 628 LEU A N 1
ATOM 4755 C CA . LEU A 1 628 ? 4.488 27.969 -3.49 1 89.88 628 LEU A CA 1
ATOM 4756 C C . LEU A 1 628 ? 3.264 28.875 -3.553 1 89.88 628 LEU A C 1
ATOM 4758 O O . LEU A 1 628 ? 3.389 30.094 -3.457 1 89.88 628 LEU A O 1
ATOM 4762 N N . LEU A 1 629 ? 2.1 28.281 -3.656 1 87.94 629 LEU A N 1
ATOM 4763 C CA . LEU A 1 629 ? 0.878 29.078 -3.699 1 87.94 629 LEU A CA 1
ATOM 4764 C C . LEU A 1 629 ? 0.505 29.578 -2.309 1 87.94 629 LEU A C 1
ATOM 4766 O O . LEU A 1 629 ? -0.033 30.688 -2.162 1 87.94 629 LEU A O 1
ATOM 4770 N N . GLN A 1 630 ? 0.861 28.828 -1.402 1 86.06 630 GLN A N 1
ATOM 4771 C CA . GLN A 1 630 ? 0.479 29.188 -0.042 1 86.06 630 GLN A CA 1
ATOM 4772 C C . GLN A 1 630 ? 1.316 30.359 0.471 1 86.06 630 GLN A C 1
ATOM 4774 O O . GLN A 1 630 ? 0.836 31.172 1.259 1 86.06 630 GLN A O 1
ATOM 4779 N N . ALA A 1 631 ? 2.557 30.531 -0.049 1 89.94 631 ALA A N 1
ATOM 4780 C CA . ALA A 1 631 ? 3.471 31.562 0.461 1 89.94 631 ALA A CA 1
ATOM 4781 C C . ALA A 1 631 ? 2.943 32.969 0.173 1 89.94 631 ALA A C 1
ATOM 4783 O O . ALA A 1 631 ? 2.697 33.75 1.097 1 89.94 631 ALA A O 1
ATOM 4784 N N . PRO A 1 632 ? 2.557 33.312 -1.048 1 89.69 632 PRO A N 1
ATOM 4785 C CA . PRO A 1 632 ? 2.021 34.625 -1.295 1 89.69 632 PRO A CA 1
ATOM 4786 C C . PRO A 1 632 ? 0.617 34.812 -0.726 1 89.69 632 PRO A C 1
ATOM 4788 O O . PRO A 1 632 ? 0.26 35.938 -0.308 1 89.69 632 PRO A O 1
ATOM 4791 N N . LEU A 1 633 ? -0.125 33.812 -0.635 1 86.38 633 LEU A N 1
ATOM 4792 C CA . LEU A 1 633 ? -1.484 33.906 -0.113 1 86.38 633 LEU A CA 1
ATOM 4793 C C . LEU A 1 633 ? -1.473 34.25 1.375 1 86.38 633 LEU A C 1
ATOM 4795 O O . LEU A 1 633 ? -2.25 35.094 1.833 1 86.38 633 LEU A O 1
ATOM 4799 N N . LEU A 1 634 ? -0.572 33.594 2.072 1 84.31 634 LEU A N 1
ATOM 4800 C CA . LEU A 1 634 ? -0.46 33.906 3.498 1 84.31 634 LEU A CA 1
ATOM 4801 C C . LEU A 1 634 ? 0.144 35.281 3.727 1 84.31 634 LEU A C 1
ATOM 4803 O O . LEU A 1 634 ? -0.238 35.969 4.668 1 84.31 634 LEU A O 1
ATOM 4807 N N . GLY A 1 635 ? 1.081 35.625 2.83 1 84 635 GLY A N 1
ATOM 4808 C CA . GLY A 1 635 ? 1.619 37 2.904 1 84 635 GLY A CA 1
ATOM 4809 C C . GLY A 1 635 ? 0.574 38.062 2.662 1 84 635 GLY A C 1
ATOM 4810 O O . GLY A 1 635 ? 0.55 39.094 3.355 1 84 635 GLY A O 1
ATOM 4811 N N . LEU A 1 636 ? -0.306 37.719 1.761 1 84.44 636 LEU A N 1
ATOM 4812 C CA . LEU A 1 636 ? -1.382 38.656 1.442 1 84.44 636 LEU A CA 1
ATOM 4813 C C . LEU A 1 636 ? -2.371 38.75 2.598 1 84.44 636 LEU A C 1
ATOM 4815 O O . LEU A 1 636 ? -2.805 39.875 2.953 1 84.44 636 LEU A O 1
ATOM 4819 N N . LEU A 1 637 ? -2.615 37.656 3.178 1 78.44 637 LEU A N 1
ATOM 4820 C CA . LEU A 1 637 ? -3.572 37.625 4.281 1 78.44 637 LEU A CA 1
ATOM 4821 C C . LEU A 1 637 ? -3.031 38.406 5.488 1 78.44 637 LEU A C 1
ATOM 4823 O O . LEU A 1 637 ? -3.766 39.156 6.137 1 78.44 637 LEU A O 1
ATOM 4827 N N . ILE A 1 638 ? -1.748 38.281 5.766 1 78.5 638 ILE A N 1
ATOM 4828 C CA . ILE A 1 638 ? -1.123 38.969 6.902 1 78.5 638 ILE A CA 1
ATOM 4829 C C . ILE A 1 638 ? -0.976 40.438 6.605 1 78.5 638 ILE A C 1
ATOM 4831 O O . ILE A 1 638 ? -1.222 41.281 7.473 1 78.5 638 ILE A O 1
ATOM 4835 N N . GLY A 1 639 ? -0.637 40.781 5.336 1 75.38 639 GLY A N 1
ATOM 4836 C CA . GLY A 1 639 ? -0.494 42.156 4.938 1 75.38 639 GLY A CA 1
ATOM 4837 C C . GLY A 1 639 ? -1.794 42.938 5.004 1 75.38 639 GLY A C 1
ATOM 4838 O O . GLY A 1 639 ? -1.815 44.094 5.465 1 75.38 639 GLY A O 1
ATOM 4839 N N . LEU A 1 640 ? -2.826 42.312 4.68 1 74.75 640 LEU A N 1
ATOM 4840 C CA . LEU A 1 640 ? -4.125 43 4.66 1 74.75 640 LEU A CA 1
ATOM 4841 C C . LEU A 1 640 ? -4.637 43.219 6.078 1 74.75 640 LEU A C 1
ATOM 4843 O O . LEU A 1 640 ? -5.406 44.156 6.316 1 74.75 640 LEU A O 1
ATOM 4847 N N . THR A 1 641 ? -4.203 42.438 6.918 1 69.62 641 THR A N 1
ATOM 4848 C CA . THR A 1 641 ? -4.652 42.562 8.297 1 69.62 641 THR A CA 1
ATOM 4849 C C . THR A 1 641 ? -3.941 43.719 8.984 1 69.62 641 THR A C 1
ATOM 4851 O O . THR A 1 641 ? -4.5 44.344 9.883 1 69.62 641 THR A O 1
ATOM 4854 N N . THR A 1 642 ? -2.695 44.031 8.57 1 61.97 642 THR A N 1
ATOM 4855 C CA . THR A 1 642 ? -1.911 45.062 9.258 1 61.97 642 THR A CA 1
ATOM 4856 C C . THR A 1 642 ? -1.999 46.406 8.523 1 61.97 642 THR A C 1
ATOM 4858 O O . THR A 1 642 ? -1.69 47.438 9.094 1 61.97 642 THR A O 1
ATOM 4861 N N . ALA A 1 643 ? -2.236 46.562 7.191 1 56.09 643 ALA A N 1
ATOM 4862 C CA . ALA A 1 643 ? -2.289 47.781 6.414 1 56.09 643 ALA A CA 1
ATOM 4863 C C . ALA A 1 643 ? -3.295 48.781 7.008 1 56.09 643 ALA A C 1
ATOM 4865 O O . ALA A 1 643 ? -3.059 49.969 7.02 1 56.09 643 ALA A O 1
ATOM 4866 N N . GLY A 1 644 ? -4.422 48.531 7.297 1 45.28 644 GLY A N 1
ATOM 4867 C CA . GLY A 1 644 ? -5.379 49.5 7.777 1 45.28 644 GLY A CA 1
ATOM 4868 C C . GLY A 1 644 ? -4.984 50.125 9.109 1 45.28 644 GLY A C 1
ATOM 4869 O O . GLY A 1 644 ? -5.656 51.031 9.602 1 45.28 644 GLY A O 1
ATOM 4870 N N . SER A 1 645 ? -4.035 49.688 9.617 1 41.22 645 SER A N 1
ATOM 4871 C CA . SER A 1 645 ? -3.703 50.156 10.961 1 41.22 645 SER A CA 1
ATOM 4872 C C . SER A 1 645 ? -2.793 51.375 10.906 1 41.22 645 SER A C 1
ATOM 4874 O O . SER A 1 645 ? -2.588 52.062 11.922 1 41.22 645 SER A O 1
ATOM 4876 N N . THR A 1 646 ? -2.096 51.75 9.773 1 35.19 646 THR A N 1
ATOM 4877 C CA . THR A 1 646 ? -1.037 52.75 9.719 1 35.19 646 THR A CA 1
ATOM 4878 C C . THR A 1 646 ? -1.619 54.156 9.797 1 35.19 646 THR A C 1
ATOM 4880 O O . THR A 1 646 ? -0.878 55.125 9.898 1 35.19 646 THR A O 1
ATOM 4883 N N . THR A 1 647 ? -2.691 54.562 9.273 1 30.44 647 THR A N 1
ATOM 4884 C CA . THR A 1 647 ? -2.941 56 9.211 1 30.44 647 THR A CA 1
ATOM 4885 C C . THR A 1 647 ? -2.645 56.656 10.562 1 30.44 647 THR A C 1
ATOM 4887 O O . THR A 1 647 ? -2.432 57.875 10.633 1 30.44 647 THR A O 1
ATOM 4890 N N . PHE A 1 648 ? -2.855 56.062 11.555 1 29.23 648 PHE A N 1
ATOM 4891 C CA . PHE A 1 648 ? -2.895 56.812 12.805 1 29.23 648 PHE A CA 1
ATOM 4892 C C . PHE A 1 648 ? -1.49 57 13.359 1 29.23 648 PHE A C 1
ATOM 4894 O O . PHE A 1 648 ? -1.288 57.781 14.289 1 29.23 648 PHE A O 1
ATOM 4901 N N . ALA A 1 649 ? -0.458 56.281 12.938 1 29.22 649 ALA A N 1
ATOM 4902 C CA . ALA A 1 649 ? 0.811 56.656 13.57 1 29.22 649 ALA A CA 1
ATOM 4903 C C . ALA A 1 649 ? 1.204 58.094 13.242 1 29.22 649 ALA A C 1
ATOM 4905 O O . ALA A 1 649 ? 1.925 58.719 14 1 29.22 649 ALA A O 1
ATOM 4906 N N . ALA A 1 650 ? 0.97 58.562 12.055 1 28.36 650 ALA A N 1
ATOM 4907 C CA . ALA A 1 650 ? 1.488 59.875 11.695 1 28.36 650 ALA A CA 1
ATOM 4908 C C . ALA A 1 650 ? 0.842 60.969 12.547 1 28.36 650 ALA A C 1
ATOM 4910 O O . ALA A 1 650 ? 1.501 61.938 12.93 1 28.36 650 ALA A O 1
ATOM 4911 N N . GLY A 1 651 ? -0.503 61.031 12.633 1 27.36 651 GLY A N 1
ATOM 4912 C CA . GLY A 1 651 ? -1.134 62.188 13.227 1 27.36 651 GLY A CA 1
ATOM 4913 C C . GLY A 1 651 ? -0.913 62.281 14.727 1 27.36 651 GLY A C 1
ATOM 4914 O O . GLY A 1 651 ? -1.039 63.375 15.312 1 27.36 651 GLY A O 1
ATOM 4915 N N . SER A 1 652 ? -0.988 61.219 15.406 1 27.41 652 SER A N 1
ATOM 4916 C CA . SER A 1 652 ? -1.013 61.469 16.844 1 27.41 652 SER A CA 1
ATOM 4917 C C . SER A 1 652 ? 0.335 62 17.328 1 27.41 652 SER A C 1
ATOM 4919 O O . SER A 1 652 ? 0.408 62.688 18.359 1 27.41 652 SER A O 1
ATOM 4921 N N . PHE A 1 653 ? 1.477 61.5 16.766 1 27.86 653 PHE A N 1
ATOM 4922 C CA . PHE A 1 653 ? 2.662 62.25 17.156 1 27.86 653 PHE A CA 1
ATOM 4923 C C . PHE A 1 653 ? 2.879 63.438 16.234 1 27.86 653 PHE A C 1
ATOM 4925 O O . PHE A 1 653 ? 3.713 63.375 15.336 1 27.86 653 PHE A O 1
ATOM 4932 N N . GLY A 1 654 ? 1.926 63.938 15.617 1 26.75 654 GLY A N 1
ATOM 4933 C CA . GLY A 1 654 ? 2.152 65.25 14.961 1 26.75 654 GLY A CA 1
ATOM 4934 C C . GLY A 1 654 ? 2.939 66.188 15.82 1 26.75 654 GLY A C 1
ATOM 4935 O O . GLY A 1 654 ? 2.383 66.812 16.719 1 26.75 654 GLY A O 1
ATOM 4936 N N . CYS A 1 655 ? 4.043 65.938 16.109 1 26.66 655 CYS A N 1
ATOM 4937 C CA . CYS A 1 655 ? 4.891 67.125 16.391 1 26.66 655 CYS A CA 1
ATOM 4938 C C . CYS A 1 655 ? 4.727 68.188 15.305 1 26.66 655 CYS A C 1
ATOM 4940 O O . CYS A 1 655 ? 4.965 67.875 14.125 1 26.66 655 CYS A O 1
ATOM 4942 N N . ARG A 1 656 ? 3.688 68.875 15.406 1 27.48 656 ARG A N 1
ATOM 4943 C CA . ARG A 1 656 ? 3.717 70.188 14.703 1 27.48 656 ARG A CA 1
ATOM 4944 C C . ARG A 1 656 ? 5.129 70.75 14.664 1 27.48 656 ARG A C 1
ATOM 4946 O O . ARG A 1 656 ? 5.793 70.812 15.703 1 27.48 656 ARG A O 1
ATOM 4953 N N . ASP A 1 657 ? 5.805 70.812 13.539 1 26.42 657 ASP A N 1
ATOM 4954 C CA . ASP A 1 657 ? 6.859 71.75 13.117 1 26.42 657 ASP A CA 1
ATOM 4955 C C . ASP A 1 657 ? 6.516 73.188 13.492 1 26.42 657 ASP A C 1
ATOM 4957 O O . ASP A 1 657 ? 5.816 73.875 12.742 1 26.42 657 ASP A O 1
ATOM 4961 N N . THR A 1 658 ? 5.984 73.625 14.625 1 27.17 658 THR A N 1
ATOM 4962 C CA . THR A 1 658 ? 6.086 75.062 14.914 1 27.17 658 THR A CA 1
ATOM 4963 C C . THR A 1 658 ? 7.543 75.5 14.875 1 27.17 658 THR A C 1
ATOM 4965 O O . THR A 1 658 ? 8.273 75.375 15.859 1 27.17 658 THR A O 1
ATOM 4968 N N . THR A 1 659 ? 8.328 75.375 13.812 1 25.78 659 THR A N 1
ATOM 4969 C CA . THR A 1 659 ? 9.562 76.125 13.57 1 25.78 659 THR A CA 1
ATOM 4970 C C . THR A 1 659 ? 9.281 77.625 13.523 1 25.78 659 THR A C 1
ATOM 4972 O O . THR A 1 659 ? 8.766 78.125 12.531 1 25.78 659 THR A O 1
ATOM 4975 N N . GLY A 1 660 ? 8.586 78.438 14.25 1 27.25 660 GLY A N 1
ATOM 4976 C CA . GLY A 1 660 ? 9.422 79.562 14.383 1 27.25 660 GLY A CA 1
ATOM 4977 C C . GLY A 1 660 ? 10.82 79.25 14.875 1 27.25 660 GLY A C 1
ATOM 4978 O O . GLY A 1 660 ? 11.078 78.188 15.367 1 27.25 660 GLY A O 1
ATOM 4979 N N . PRO A 1 661 ? 12.117 80 14.445 1 27.16 661 PRO A N 1
ATOM 4980 C CA . PRO A 1 661 ? 13.508 79.625 14.734 1 27.16 661 PRO A CA 1
ATOM 4981 C C . PRO A 1 661 ? 13.672 78.938 16.094 1 27.16 661 PRO A C 1
ATOM 4983 O O . PRO A 1 661 ? 14.523 78.062 16.25 1 27.16 661 PRO A O 1
ATOM 4986 N N . ASP A 1 662 ? 13.109 79.438 17.125 1 23.88 662 ASP A N 1
ATOM 4987 C CA . ASP A 1 662 ? 13.508 79.188 18.5 1 23.88 662 ASP A CA 1
ATOM 4988 C C . ASP A 1 662 ? 13.141 77.812 18.953 1 23.88 662 ASP A C 1
ATOM 4990 O O . ASP A 1 662 ? 13.906 77.125 19.656 1 23.88 662 ASP A O 1
ATOM 4994 N N . THR A 1 663 ? 11.828 77.375 18.984 1 24.47 663 THR A N 1
ATOM 4995 C CA . THR A 1 663 ? 11.461 76.312 19.906 1 24.47 663 THR A CA 1
ATOM 4996 C C . THR A 1 663 ? 11.594 74.938 19.25 1 24.47 663 THR A C 1
ATOM 4998 O O . THR A 1 663 ? 11.094 73.938 19.781 1 24.47 663 THR A O 1
ATOM 5001 N N . VAL A 1 664 ? 11.938 74.75 17.984 1 27.12 664 VAL A N 1
ATOM 5002 C CA . VAL A 1 664 ? 12.125 73.562 17.203 1 27.12 664 VAL A CA 1
ATOM 5003 C C . VAL A 1 664 ? 13.062 72.562 17.938 1 27.12 664 VAL A C 1
ATOM 5005 O O . VAL A 1 664 ? 13.102 71.375 17.641 1 27.12 664 VAL A O 1
ATOM 5008 N N . ASP A 1 665 ? 14.141 73.062 18.578 1 25.22 665 ASP A N 1
ATOM 5009 C CA . ASP A 1 665 ? 15.25 72.438 19.281 1 25.22 665 ASP A CA 1
ATOM 5010 C C . ASP A 1 665 ? 14.734 71.438 20.359 1 25.22 665 ASP A C 1
ATOM 5012 O O . ASP A 1 665 ? 15.414 70.5 20.703 1 25.22 665 ASP A O 1
ATOM 5016 N N . GLU A 1 666 ? 13.664 71.875 20.984 1 24.38 666 GLU A N 1
ATOM 5017 C CA . GLU A 1 666 ? 13.406 71.125 22.219 1 24.38 666 GLU A CA 1
ATOM 5018 C C . GLU A 1 666 ? 12.852 69.75 21.922 1 24.38 666 GLU A C 1
ATOM 5020 O O . GLU A 1 666 ? 13.18 68.75 22.609 1 24.38 666 GLU A O 1
ATOM 5025 N N . CYS A 1 667 ? 11.992 69.562 20.938 1 25.83 667 CYS A N 1
ATOM 5026 C CA . CYS A 1 667 ? 11.312 68.25 20.875 1 25.83 667 CYS A CA 1
ATOM 5027 C C . CYS A 1 667 ? 12.195 67.25 20.203 1 25.83 667 CYS A C 1
ATOM 5029 O O . CYS A 1 667 ? 12.055 66.062 20.469 1 25.83 667 CYS A O 1
ATOM 5031 N N . ALA A 1 668 ? 12.898 67.438 19.062 1 26.53 668 ALA A N 1
ATOM 5032 C CA . ALA A 1 668 ? 13.852 66.562 18.328 1 26.53 668 ALA A CA 1
ATOM 5033 C C . ALA A 1 668 ? 14.984 66.125 19.234 1 26.53 668 ALA A C 1
ATOM 5035 O O . ALA A 1 668 ? 15.5 65 19.062 1 26.53 668 ALA A O 1
ATOM 5036 N N . SER A 1 669 ? 15.742 67 19.922 1 25.27 669 SER A N 1
ATOM 5037 C CA . SER A 1 669 ? 16.734 66.625 20.938 1 25.27 669 SER A CA 1
ATOM 5038 C C . SER A 1 669 ? 16.141 65.688 21.969 1 25.27 669 SER A C 1
ATOM 5040 O O . SER A 1 669 ? 16.875 64.938 22.641 1 25.27 669 SER A O 1
ATOM 5042 N N . GLU A 1 670 ? 14.938 65.812 22.25 1 25.08 670 GLU A N 1
ATOM 5043 C CA . GLU A 1 670 ? 14.281 64.875 23.188 1 25.08 670 GLU A CA 1
ATOM 5044 C C . GLU A 1 670 ? 13.852 63.594 22.484 1 25.08 670 GLU A C 1
ATOM 5046 O O . GLU A 1 670 ? 13.109 62.781 23.062 1 25.08 670 GLU A O 1
ATOM 5051 N N . HIS A 1 671 ? 13.906 63.344 21.234 1 26.3 671 HIS A N 1
ATOM 5052 C CA . HIS A 1 671 ? 13.797 62.156 20.406 1 26.3 671 HIS A CA 1
ATOM 5053 C C . HIS A 1 671 ? 14.805 61.094 20.844 1 26.3 671 HIS A C 1
ATOM 5055 O O . HIS A 1 671 ? 14.984 60.094 20.156 1 26.3 671 HIS A O 1
ATOM 5061 N N . GLU A 1 672 ? 15.961 61.438 21.297 1 25.91 672 GLU A N 1
ATOM 5062 C CA . GLU A 1 672 ? 16.922 60.469 21.828 1 25.91 672 GLU A CA 1
ATOM 5063 C C . GLU A 1 672 ? 16.219 59.281 22.453 1 25.91 672 GLU A C 1
ATOM 5065 O O . GLU A 1 672 ? 14.992 59.281 22.594 1 25.91 672 GLU A O 1
ATOM 5070 N N . THR A 1 673 ? 16.875 58.719 23.562 1 25.36 673 THR A N 1
ATOM 5071 C CA . THR A 1 673 ? 16.344 57.719 24.484 1 25.36 673 THR A CA 1
ATOM 5072 C C . THR A 1 673 ? 14.898 58.062 24.844 1 25.36 673 THR A C 1
ATOM 5074 O O . THR A 1 673 ? 14.633 59 25.578 1 25.36 673 THR A O 1
ATOM 5077 N N . ILE A 1 674 ? 14.07 58.375 24.062 1 27.83 674 ILE A N 1
ATOM 5078 C CA . ILE A 1 674 ? 12.781 58.5 24.734 1 27.83 674 ILE A CA 1
ATOM 5079 C C . ILE A 1 674 ? 12.703 57.531 25.906 1 27.83 674 ILE A C 1
ATOM 5081 O O . ILE A 1 674 ? 12.406 56.344 25.719 1 27.83 674 ILE A O 1
ATOM 5085 N N . ALA A 1 675 ? 13.602 57.406 26.594 1 27.77 675 ALA A N 1
ATOM 5086 C CA . ALA A 1 675 ? 13.828 57.188 28.031 1 27.77 675 ALA A CA 1
ATOM 5087 C C . ALA A 1 675 ? 12.672 57.719 28.859 1 27.77 675 ALA A C 1
ATOM 5089 O O . ALA A 1 675 ? 12.172 58.844 28.594 1 27.77 675 ALA A O 1
ATOM 5090 N N . CYS A 1 676 ? 11.734 56.875 29.406 1 28.77 676 CYS A N 1
ATOM 5091 C CA . CYS A 1 676 ? 10.719 57.094 30.422 1 28.77 676 CYS A CA 1
ATOM 5092 C C . CYS A 1 676 ? 11.102 58.281 31.312 1 28.77 676 CYS A C 1
ATOM 5094 O O . CYS A 1 676 ? 11.469 58.094 32.469 1 28.77 676 CYS A O 1
ATOM 5096 N N . ASP A 1 677 ? 11.797 59.25 30.812 1 27.16 677 ASP A N 1
ATOM 5097 C CA . ASP A 1 677 ? 11.93 60.375 31.75 1 27.16 677 ASP A CA 1
ATOM 5098 C C . ASP A 1 677 ? 10.578 61.062 31.969 1 27.16 677 ASP A C 1
ATOM 5100 O O . ASP A 1 677 ? 9.922 61.5 31.016 1 27.16 677 ASP A O 1
ATOM 5104 N N . PRO A 1 678 ? 9.953 60.938 33.125 1 29.73 678 PRO A N 1
ATOM 5105 C CA . PRO A 1 678 ? 8.617 61.312 33.625 1 29.73 678 PRO A CA 1
ATOM 5106 C C . PRO A 1 678 ? 8.273 62.781 33.344 1 29.73 678 PRO A C 1
ATOM 5108 O O . PRO A 1 678 ? 7.109 63.094 33.125 1 29.73 678 PRO A O 1
ATOM 5111 N N . GLU A 1 679 ? 9.266 63.531 33.25 1 30.33 679 GLU A N 1
ATOM 5112 C CA . GLU A 1 679 ? 8.977 64.938 33.219 1 30.33 679 GLU A CA 1
ATOM 5113 C C . GLU A 1 679 ? 8.5 65.438 31.844 1 30.33 679 GLU A C 1
ATOM 5115 O O . GLU A 1 679 ? 7.574 66.188 31.734 1 30.33 679 GLU A O 1
ATOM 5120 N N . THR A 1 680 ? 9.141 64.812 30.844 1 35 680 THR A N 1
ATOM 5121 C CA . THR A 1 680 ? 8.836 65.375 29.547 1 35 680 THR A CA 1
ATOM 5122 C C . THR A 1 680 ? 7.52 64.812 29 1 35 680 THR A C 1
ATOM 5124 O O . THR A 1 680 ? 6.715 65.562 28.422 1 35 680 THR A O 1
ATOM 5127 N N . VAL A 1 681 ? 7.227 63.531 29.156 1 36.88 681 VAL A N 1
ATOM 5128 C CA . VAL A 1 681 ? 5.926 62.969 28.812 1 36.88 681 VAL A CA 1
ATOM 5129 C C . VAL A 1 681 ? 4.836 63.625 29.641 1 36.88 681 VAL A C 1
ATOM 5131 O O . VAL A 1 681 ? 3.76 63.969 29.141 1 36.88 681 VAL A O 1
ATOM 5134 N N . GLN A 1 682 ? 5.246 63.969 30.891 1 32.25 682 GLN A N 1
ATOM 5135 C CA . GLN A 1 682 ? 4.387 64.75 31.812 1 32.25 682 GLN A CA 1
ATOM 5136 C C . GLN A 1 682 ? 4.078 66.125 31.25 1 32.25 682 GLN A C 1
ATOM 5138 O O . GLN A 1 682 ? 2.928 66.562 31.281 1 32.25 682 GLN A O 1
ATOM 5143 N N . SER A 1 683 ? 5.055 66.75 30.812 1 36.97 683 SER A N 1
ATOM 5144 C CA . SER A 1 683 ? 4.887 68.125 30.328 1 36.97 683 SER A CA 1
ATOM 5145 C C . SER A 1 683 ? 4.082 68.188 29.031 1 36.97 683 SER A C 1
ATOM 5147 O O . SER A 1 683 ? 3.244 69.062 28.844 1 36.97 683 SER A O 1
ATOM 5149 N N . ALA A 1 684 ? 4.227 67.125 28.141 1 39 684 ALA A N 1
ATOM 5150 C CA . ALA A 1 684 ? 3.488 67.125 26.891 1 39 684 ALA A CA 1
ATOM 5151 C C . ALA A 1 684 ? 2.029 66.75 27.109 1 39 684 ALA A C 1
ATOM 5153 O O . ALA A 1 684 ? 1.124 67.312 26.516 1 39 684 ALA A O 1
ATOM 5154 N N . VAL A 1 685 ? 1.78 65.688 28 1 37.91 685 VAL A N 1
ATOM 5155 C CA . VAL A 1 685 ? 0.415 65.375 28.406 1 37.91 685 VAL A CA 1
ATOM 5156 C C . VAL A 1 685 ? -0.197 66.562 29.141 1 37.91 685 VAL A C 1
ATOM 5158 O O . VAL A 1 685 ? -1.352 66.938 28.891 1 37.91 685 VAL A O 1
ATOM 5161 N N . GLN A 1 686 ? 0.671 67.188 29.922 1 36 686 GLN A N 1
ATOM 5162 C CA . GLN A 1 686 ? 0.24 68.375 30.625 1 36 686 GLN A CA 1
ATOM 5163 C C . GLN A 1 686 ? -0.125 69.5 29.656 1 36 686 GLN A C 1
ATOM 5165 O O . GLN A 1 686 ? -1.137 70.188 29.828 1 36 686 GLN A O 1
ATOM 5170 N N . ALA A 1 687 ? 0.656 69.75 28.656 1 39.25 687 ALA A N 1
ATOM 5171 C CA . ALA A 1 687 ? 0.429 70.875 27.719 1 39.25 687 ALA A CA 1
ATOM 5172 C C . ALA A 1 687 ? -0.812 70.625 26.875 1 39.25 687 ALA A C 1
ATOM 5174 O O . ALA A 1 687 ? -1.592 71.5 26.609 1 39.25 687 ALA A O 1
ATOM 5175 N N . ARG A 1 688 ? -1.02 69.25 26.422 1 39.72 688 ARG A N 1
ATOM 5176 C CA . ARG A 1 688 ? -2.209 68.938 25.641 1 39.72 688 ARG A CA 1
ATOM 5177 C C . ARG A 1 688 ? -3.465 69 26.5 1 39.72 688 ARG A C 1
ATOM 5179 O O . ARG A 1 688 ? -4.512 69.5 26.062 1 39.72 688 ARG A O 1
ATOM 5186 N N . VAL A 1 689 ? -3.35 68.5 27.719 1 37.44 689 VAL A N 1
ATOM 5187 C CA . VAL A 1 689 ? -4.445 68.688 28.672 1 37.44 689 VAL A CA 1
ATOM 5188 C C . VAL A 1 689 ? -4.723 70.188 28.875 1 37.44 689 VAL A C 1
ATOM 5190 O O . VAL A 1 689 ? -5.883 70.625 28.922 1 37.44 689 VAL A O 1
ATOM 5193 N N . MET A 1 690 ? -3.689 70.938 28.906 1 37.53 690 MET A N 1
ATOM 5194 C CA . MET A 1 690 ? -3.859 72.375 29.094 1 37.53 690 MET A CA 1
ATOM 5195 C C . MET A 1 690 ? -4.52 73 27.859 1 37.53 690 MET A C 1
ATOM 5197 O O . MET A 1 690 ? -5.133 74.062 27.969 1 37.53 690 MET A O 1
ATOM 5201 N N . ARG A 1 691 ? -4.129 72.5 26.594 1 40.75 691 ARG A N 1
ATOM 5202 C CA . ARG A 1 691 ? -4.695 73.188 25.422 1 40.75 691 ARG A CA 1
ATOM 5203 C C . ARG A 1 691 ? -6.098 72.688 25.125 1 40.75 691 ARG A C 1
ATOM 5205 O O . ARG A 1 691 ? -6.75 73.125 24.188 1 40.75 691 ARG A O 1
ATOM 5212 N N . GLY A 1 692 ? -6.945 72 25.812 1 36.69 692 GLY A N 1
ATOM 5213 C CA . GLY A 1 692 ? -8.352 71.625 25.734 1 36.69 692 GLY A CA 1
ATOM 5214 C C . GLY A 1 692 ? -8.609 70.5 24.766 1 36.69 692 GLY A C 1
ATOM 5215 O O . GLY A 1 692 ? -9.711 70.375 24.219 1 36.69 692 GLY A O 1
ATOM 5216 N N . GLU A 1 693 ? -7.605 70 24.109 1 38.09 693 GLU A N 1
ATOM 5217 C CA . GLU A 1 693 ? -7.816 69 23.047 1 38.09 693 GLU A CA 1
ATOM 5218 C C . GLU A 1 693 ? -8.453 67.75 23.594 1 38.09 693 GLU A C 1
ATOM 5220 O O . GLU A 1 693 ? -8.273 67.375 24.766 1 38.09 693 GLU A O 1
ATOM 5225 N N . PRO A 1 694 ? -9.578 67.062 22.844 1 37.72 694 PRO A N 1
ATOM 5226 C CA . PRO A 1 694 ? -10.523 66.062 23.297 1 37.72 694 PRO A CA 1
ATOM 5227 C C . PRO A 1 694 ? -9.828 64.875 24.031 1 37.72 694 PRO A C 1
ATOM 5229 O O . PRO A 1 694 ? -8.648 64.625 23.797 1 37.72 694 PRO A O 1
ATOM 5232 N N . PRO A 1 695 ? -10.523 64.188 25.016 1 32.12 695 PRO A N 1
ATOM 5233 C CA . PRO A 1 695 ? -10.18 63.406 26.203 1 32.12 695 PRO A CA 1
ATOM 5234 C C . PRO A 1 695 ? -9.391 62.125 25.859 1 32.12 695 PRO A C 1
ATOM 5236 O O . PRO A 1 695 ? -9.375 61.719 24.703 1 32.12 695 PRO A O 1
ATOM 5239 N N . PHE A 1 696 ? -8.664 61.438 26.859 1 33.34 696 PHE A N 1
ATOM 5240 C CA . PHE A 1 696 ? -7.855 60.219 27.062 1 33.34 696 PHE A CA 1
ATOM 5241 C C . PHE A 1 696 ? -8.469 59.031 26.328 1 33.34 696 PHE A C 1
ATOM 5243 O O . PHE A 1 696 ? -7.754 58.125 25.922 1 33.34 696 PHE A O 1
ATOM 5250 N N . SER A 1 697 ? -9.789 59.062 26.125 1 35.44 697 SER A N 1
ATOM 5251 C CA . SER A 1 697 ? -10.492 58 25.422 1 35.44 697 SER A CA 1
ATOM 5252 C C . SER A 1 697 ? -9.914 57.781 24.031 1 35.44 697 SER A C 1
ATOM 5254 O O . SER A 1 697 ? -9.727 56.625 23.609 1 35.44 697 SER A O 1
ATOM 5256 N N . ASP A 1 698 ? -9.758 58.812 23.312 1 37.19 698 ASP A N 1
ATOM 5257 C CA . ASP A 1 698 ? -9.203 58.688 21.969 1 37.19 698 ASP A CA 1
ATOM 5258 C C . ASP A 1 698 ? -7.746 58.25 22.016 1 37.19 698 ASP A C 1
ATOM 5260 O O . ASP A 1 698 ? -7.305 57.469 21.156 1 37.19 698 ASP A O 1
ATOM 5264 N N . THR A 1 699 ? -7.012 58.625 23.062 1 34.06 699 THR A N 1
ATOM 5265 C CA . THR A 1 699 ? -5.625 58.188 23.188 1 34.06 699 THR A CA 1
ATOM 5266 C C . THR A 1 699 ? -5.543 56.719 23.516 1 34.06 699 THR A C 1
ATOM 5268 O O . THR A 1 699 ? -4.703 56 22.984 1 34.06 699 THR A O 1
ATOM 5271 N N . MET A 1 700 ? -6.398 56.312 24.469 1 35.12 700 MET A N 1
ATOM 5272 C CA . MET A 1 700 ? -6.43 54.906 24.812 1 35.12 700 MET A CA 1
ATOM 5273 C C . MET A 1 700 ? -6.875 54.062 23.625 1 35.12 700 MET A C 1
ATOM 5275 O O . MET A 1 700 ? -6.348 52.969 23.391 1 35.12 700 MET A O 1
ATOM 5279 N N . GLN A 1 701 ? -8.031 54.5 23.047 1 38.09 701 GLN A N 1
ATOM 5280 C CA . GLN A 1 701 ? -8.383 53.844 21.781 1 38.09 701 GLN A CA 1
ATOM 5281 C C . GLN A 1 701 ? -7.211 53.875 20.812 1 38.09 701 GLN A C 1
ATOM 5283 O O . GLN A 1 701 ? -6.945 52.875 20.141 1 38.09 701 GLN A O 1
ATOM 5288 N N . ARG A 1 702 ? -6.523 54.969 20.875 1 38.06 702 ARG A N 1
ATOM 5289 C CA . ARG A 1 702 ? -5.348 55.094 20.031 1 38.06 702 ARG A CA 1
ATOM 5290 C C . ARG A 1 702 ? -4.23 54.156 20.484 1 38.06 702 ARG A C 1
ATOM 5292 O O . ARG A 1 702 ? -3.527 53.562 19.672 1 38.06 702 ARG A O 1
ATOM 5299 N N . TRP A 1 703 ? -4.082 54.125 21.766 1 37.41 703 TRP A N 1
ATOM 5300 C CA . TRP A 1 703 ? -3.1 53.219 22.344 1 37.41 703 TRP A CA 1
ATOM 5301 C C . TRP A 1 703 ? -3.494 51.75 22.109 1 37.41 703 TRP A C 1
ATOM 5303 O O . TRP A 1 703 ? -2.652 50.938 21.75 1 37.41 703 TRP A O 1
ATOM 5313 N N . ARG A 1 704 ? -4.824 51.438 22.422 1 39.09 704 ARG A N 1
ATOM 5314 C CA . ARG A 1 704 ? -5.348 50.125 22.078 1 39.09 704 ARG A CA 1
ATOM 5315 C C . ARG A 1 704 ? -5.137 49.812 20.609 1 39.09 704 ARG A C 1
ATOM 5317 O O . ARG A 1 704 ? -4.762 48.719 20.234 1 39.09 704 ARG A O 1
ATOM 5324 N N . ASP A 1 705 ? -5.473 50.875 19.906 1 39.88 705 ASP A N 1
ATOM 5325 C CA . ASP A 1 705 ? -5.23 50.781 18.469 1 39.88 705 ASP A CA 1
ATOM 5326 C C . ASP A 1 705 ? -3.734 50.656 18.172 1 39.88 705 ASP A C 1
ATOM 5328 O O . ASP A 1 705 ? -3.332 49.938 17.25 1 39.88 705 ASP A O 1
ATOM 5332 N N . ALA A 1 706 ? -2.924 51.25 19.016 1 37.16 706 ALA A N 1
ATOM 5333 C CA . ALA A 1 706 ? -1.472 51.219 18.875 1 37.16 706 ALA A CA 1
ATOM 5334 C C . ALA A 1 706 ? -0.934 49.844 19.25 1 37.16 706 ALA A C 1
ATOM 5336 O O . ALA A 1 706 ? 0.052 49.344 18.688 1 37.16 706 ALA A O 1
ATOM 5337 N N . ARG A 1 707 ? -1.479 49.188 20.359 1 38.59 707 ARG A N 1
ATOM 5338 C CA . ARG A 1 707 ? -1.112 47.875 20.875 1 38.59 707 ARG A CA 1
ATOM 5339 C C . ARG A 1 707 ? -1.302 46.781 19.828 1 38.59 707 ARG A C 1
ATOM 5341 O O . ARG A 1 707 ? -0.48 45.875 19.719 1 38.59 707 ARG A O 1
ATOM 5348 N N . ILE A 1 708 ? -2.541 46.75 19.391 1 41.19 708 ILE A N 1
ATOM 5349 C CA . ILE A 1 708 ? -2.871 45.812 18.312 1 41.19 708 ILE A CA 1
ATOM 5350 C C . ILE A 1 708 ? -1.956 46.062 17.125 1 41.19 708 ILE A C 1
ATOM 5352 O O . ILE A 1 708 ? -1.691 45.156 16.328 1 41.19 708 ILE A O 1
ATOM 5356 N N . ARG A 1 709 ? -1.266 47.375 17.312 1 43.56 709 ARG A N 1
ATOM 5357 C CA . ARG A 1 709 ? -0.408 47.812 16.219 1 43.56 709 ARG A CA 1
ATOM 5358 C C . ARG A 1 709 ? 1.052 47.469 16.5 1 43.56 709 ARG A C 1
ATOM 5360 O O . ARG A 1 709 ? 1.958 48.125 15.969 1 43.56 709 ARG A O 1
ATOM 5367 N N . ASP A 1 710 ? 1.234 46.656 17.562 1 50 710 ASP A N 1
ATOM 5368 C CA . ASP A 1 710 ? 2.615 46.25 17.828 1 50 710 ASP A CA 1
ATOM 5369 C C . ASP A 1 710 ? 3.184 45.469 16.641 1 50 710 ASP A C 1
ATOM 5371 O O . ASP A 1 710 ? 2.631 44.438 16.25 1 50 710 ASP A O 1
ATOM 5375 N N . PRO A 1 711 ? 3.951 46.156 15.812 1 61.16 711 PRO A N 1
ATOM 5376 C CA . PRO A 1 711 ? 4.566 45.5 14.664 1 61.16 711 PRO A CA 1
ATOM 5377 C C . PRO A 1 711 ? 5.109 44.125 15.016 1 61.16 711 PRO A C 1
ATOM 5379 O O . PRO A 1 711 ? 5.305 43.281 14.125 1 61.16 711 PRO A O 1
ATOM 5382 N N . ARG A 1 712 ? 5.168 43.875 16.391 1 67.81 712 ARG A N 1
ATOM 5383 C CA . ARG A 1 712 ? 5.738 42.594 16.781 1 67.81 712 ARG A CA 1
ATOM 5384 C C . ARG A 1 712 ? 4.766 41.469 16.484 1 67.81 712 ARG A C 1
ATOM 5386 O O . ARG A 1 712 ? 5.18 40.344 16.141 1 67.81 712 ARG A O 1
ATOM 5393 N N . THR A 1 713 ? 3.473 41.781 16.594 1 67.94 713 THR A N 1
ATOM 5394 C CA . THR A 1 713 ? 2.496 40.719 16.344 1 67.94 713 THR A CA 1
ATOM 5395 C C . THR A 1 713 ? 2.41 40.406 14.852 1 67.94 713 THR A C 1
ATOM 5397 O O . THR A 1 713 ? 2.26 39.25 14.469 1 67.94 713 THR A O 1
ATOM 5400 N N . GLY A 1 714 ? 2.451 41.469 14.055 1 73.06 714 GLY A N 1
ATOM 5401 C CA . GLY A 1 714 ? 2.504 41.25 12.617 1 73.06 714 GLY A CA 1
ATOM 5402 C C . GLY A 1 714 ? 3.734 40.469 12.18 1 73.06 714 GLY A C 1
ATOM 5403 O O . GLY A 1 714 ? 3.654 39.594 11.305 1 73.06 714 GLY A O 1
ATOM 5404 N N . LEU A 1 715 ? 4.812 40.812 12.93 1 81.94 715 LEU A N 1
ATOM 5405 C CA . LEU A 1 715 ? 6.059 40.094 12.617 1 81.94 715 LEU A CA 1
ATOM 5406 C C . LEU A 1 715 ? 5.98 38.625 13.023 1 81.94 715 LEU A C 1
ATOM 5408 O O . LEU A 1 715 ? 6.477 37.781 12.305 1 81.94 715 LEU A O 1
ATOM 5412 N N . LEU A 1 716 ? 5.312 38.344 14.156 1 82.06 716 LEU A N 1
ATOM 5413 C CA . LEU A 1 716 ? 5.16 36.969 14.586 1 82.06 716 LEU A CA 1
ATOM 5414 C C . LEU A 1 716 ? 4.305 36.188 13.602 1 82.06 716 LEU A C 1
ATOM 5416 O O . LEU A 1 716 ? 4.598 35.031 13.297 1 82.06 716 LEU A O 1
ATOM 5420 N N . ALA A 1 717 ? 3.24 36.812 13.07 1 80.19 717 ALA A N 1
ATOM 5421 C CA . ALA A 1 717 ? 2.365 36.156 12.109 1 80.19 717 ALA A CA 1
ATOM 5422 C C . ALA A 1 717 ? 3.129 35.781 10.844 1 80.19 717 ALA A C 1
ATOM 5424 O O . ALA A 1 717 ? 2.941 34.688 10.289 1 80.19 717 ALA A O 1
ATOM 5425 N N . ILE A 1 718 ? 3.982 36.656 10.461 1 86.38 718 ILE A N 1
ATOM 5426 C CA . ILE A 1 718 ? 4.777 36.406 9.266 1 86.38 718 ILE A CA 1
ATOM 5427 C C . ILE A 1 718 ? 5.75 35.25 9.539 1 86.38 718 ILE A C 1
ATOM 5429 O O . ILE A 1 718 ? 5.945 34.375 8.688 1 86.38 718 ILE A O 1
ATOM 5433 N N . LEU A 1 719 ? 6.352 35.312 10.727 1 90.31 719 LEU A N 1
ATOM 5434 C CA . LEU A 1 719 ? 7.316 34.25 11.07 1 90.31 719 LEU A CA 1
ATOM 5435 C C . LEU A 1 719 ? 6.645 32.906 11.148 1 90.31 719 LEU A C 1
ATOM 5437 O O . LEU A 1 719 ? 7.203 31.891 10.695 1 90.31 719 LEU A O 1
ATOM 5441 N N . MET A 1 720 ? 5.426 32.844 11.633 1 86.69 720 MET A N 1
ATOM 5442 C CA . MET A 1 720 ? 4.691 31.578 11.695 1 86.69 720 MET A CA 1
ATOM 5443 C C . MET A 1 720 ? 4.273 31.109 10.305 1 86.69 720 MET A C 1
ATOM 5445 O O . MET A 1 720 ? 4.262 29.922 10.023 1 86.69 720 MET A O 1
ATOM 5449 N N . ALA A 1 721 ? 3.92 32.094 9.438 1 87.62 721 ALA A N 1
ATOM 5450 C CA . ALA A 1 721 ? 3.527 31.797 8.07 1 87.62 721 ALA A CA 1
ATOM 5451 C C . ALA A 1 721 ? 4.703 31.234 7.277 1 87.62 721 ALA A C 1
ATOM 5453 O O . ALA A 1 721 ? 4.508 30.531 6.277 1 87.62 721 ALA A O 1
ATOM 5454 N N . LEU A 1 722 ? 5.875 31.594 7.758 1 93 722 LEU A N 1
ATOM 5455 C CA . LEU A 1 722 ? 7.074 31.062 7.109 1 93 722 LEU A CA 1
ATOM 5456 C C . LEU A 1 722 ? 7.48 29.734 7.719 1 93 722 LEU A C 1
ATOM 5458 O O . LEU A 1 722 ? 7.953 28.844 7.012 1 93 722 LEU A O 1
ATOM 5462 N N . PHE A 1 723 ? 7.25 29.516 8.992 1 92.88 723 PHE A N 1
ATOM 5463 C CA . PHE A 1 723 ? 7.715 28.344 9.727 1 92.88 723 PHE A CA 1
ATOM 5464 C C . PHE A 1 723 ? 6.828 27.141 9.445 1 92.88 723 PHE A C 1
ATOM 5466 O O . PHE A 1 723 ? 7.328 26.047 9.148 1 92.88 723 PHE A O 1
ATOM 5473 N N . LEU A 1 724 ? 5.562 27.312 9.422 1 88.12 724 LEU A N 1
ATOM 5474 C CA . LEU A 1 724 ? 4.605 26.219 9.406 1 88.12 724 LEU A CA 1
ATOM 5475 C C . LEU A 1 724 ? 4.66 25.469 8.086 1 88.12 724 LEU A C 1
ATOM 5477 O O . LEU A 1 724 ? 4.766 24.234 8.062 1 88.12 724 LEU A O 1
ATOM 5481 N N . PRO A 1 725 ? 4.621 26.125 6.93 1 88.19 725 PRO A N 1
ATOM 5482 C CA . PRO A 1 725 ? 4.656 25.375 5.676 1 88.19 725 PRO A CA 1
ATOM 5483 C C . PRO A 1 725 ? 5.941 24.562 5.512 1 88.19 725 PRO A C 1
ATOM 5485 O O . PRO A 1 725 ? 5.91 23.453 4.973 1 88.19 725 PRO A O 1
ATOM 5488 N N . MET A 1 726 ? 7.004 25.078 6.027 1 92.56 726 MET A N 1
ATOM 5489 C CA . MET A 1 726 ? 8.281 24.406 5.809 1 92.56 726 MET A CA 1
ATOM 5490 C C . MET A 1 726 ? 8.43 23.203 6.719 1 92.56 726 MET A C 1
ATOM 5492 O O . MET A 1 726 ? 9.039 22.203 6.336 1 92.56 726 MET A O 1
ATOM 5496 N N . ILE A 1 727 ? 7.938 23.297 7.934 1 91.81 727 ILE A N 1
ATOM 5497 C CA . ILE A 1 727 ? 8.031 22.141 8.82 1 91.81 727 ILE A CA 1
ATOM 5498 C C . ILE A 1 727 ? 7.156 21 8.289 1 91.81 727 ILE A C 1
ATOM 5500 O O . ILE A 1 727 ? 7.508 19.828 8.406 1 91.81 727 ILE A O 1
ATOM 5504 N N . ILE A 1 728 ? 6.07 21.344 7.676 1 86.88 728 ILE A N 1
ATOM 5505 C CA . ILE A 1 728 ? 5.18 20.344 7.098 1 86.88 728 ILE A CA 1
ATOM 5506 C C . ILE A 1 728 ? 5.848 19.703 5.887 1 86.88 728 ILE A C 1
ATOM 5508 O O . ILE A 1 728 ? 5.855 18.469 5.75 1 86.88 728 ILE A O 1
ATOM 5512 N N . ALA A 1 729 ? 6.418 20.469 5.051 1 88.62 729 ALA A N 1
ATOM 5513 C CA . ALA A 1 729 ? 7.066 19.984 3.838 1 88.62 729 ALA A CA 1
ATOM 5514 C C . ALA A 1 729 ? 8.242 19.062 4.172 1 88.62 729 ALA A C 1
ATOM 5516 O O . ALA A 1 729 ? 8.477 18.062 3.48 1 88.62 729 ALA A O 1
ATOM 5517 N N . SER A 1 730 ? 8.945 19.359 5.215 1 92.81 730 SER A N 1
ATOM 5518 C CA . SER A 1 730 ? 10.164 18.625 5.523 1 92.81 730 SER A CA 1
ATOM 5519 C C . SER A 1 730 ? 9.875 17.406 6.387 1 92.81 730 SER A C 1
ATOM 5521 O O . SER A 1 730 ? 10.648 16.438 6.391 1 92.81 730 SER A O 1
ATOM 5523 N N . SER A 1 731 ? 8.805 17.328 7.113 1 90.25 731 SER A N 1
ATOM 5524 C CA . SER A 1 731 ? 8.516 16.25 8.055 1 90.25 731 SER A CA 1
ATOM 5525 C C . SER A 1 731 ? 8.188 14.953 7.324 1 90.25 731 SER A C 1
ATOM 5527 O O . SER A 1 731 ? 8.297 13.867 7.902 1 90.25 731 SER A O 1
ATOM 5529 N N . ASN A 1 732 ? 7.883 15.023 6.059 1 85.62 732 ASN A N 1
ATOM 5530 C CA . ASN A 1 732 ? 7.488 13.82 5.34 1 85.62 732 ASN A CA 1
ATOM 5531 C C . ASN A 1 732 ? 8.586 13.352 4.383 1 85.62 732 ASN A C 1
ATOM 5533 O O . ASN A 1 732 ? 8.453 12.312 3.742 1 85.62 732 ASN A O 1
ATOM 5537 N N . VAL A 1 733 ? 9.648 13.969 4.395 1 88.12 733 VAL A N 1
ATOM 5538 C CA . VAL A 1 733 ? 10.641 13.719 3.352 1 88.12 733 VAL A CA 1
ATOM 5539 C C . VAL A 1 733 ? 11.367 12.414 3.637 1 88.12 733 VAL A C 1
ATOM 5541 O O . VAL A 1 733 ? 11.406 11.516 2.793 1 88.12 733 VAL A O 1
ATOM 5544 N N . LEU A 1 734 ? 11.891 12.203 4.805 1 91.5 734 LEU A N 1
ATOM 5545 C CA . LEU A 1 734 ? 12.703 11.031 5.098 1 91.5 734 LEU A CA 1
ATOM 5546 C C . LEU A 1 734 ? 11.828 9.805 5.363 1 91.5 734 LEU A C 1
ATOM 5548 O O . LEU A 1 734 ? 12.18 8.688 4.984 1 91.5 734 LEU A O 1
ATOM 5552 N N . VAL A 1 735 ? 10.703 10.039 5.906 1 86.75 735 VAL A N 1
ATOM 5553 C CA . VAL A 1 735 ? 9.828 8.93 6.281 1 86.75 735 VAL A CA 1
ATOM 5554 C C . VAL A 1 735 ? 9.227 8.305 5.027 1 86.75 735 VAL A C 1
ATOM 5556 O O . VAL A 1 735 ? 9.07 7.082 4.949 1 86.75 735 VAL A O 1
ATOM 5559 N N . ALA A 1 736 ? 8.953 9.062 4.055 1 82.38 736 ALA A N 1
ATOM 5560 C CA . ALA A 1 736 ? 8.344 8.586 2.818 1 82.38 736 ALA A CA 1
ATOM 5561 C C . ALA A 1 736 ? 9.336 7.762 2 1 82.38 736 ALA A C 1
ATOM 5563 O O . ALA A 1 736 ? 8.938 6.871 1.245 1 82.38 736 ALA A O 1
ATOM 5564 N N . GLU A 1 737 ? 10.617 8.047 2.205 1 87.75 737 GLU A N 1
ATOM 5565 C CA . GLU A 1 737 ? 11.641 7.363 1.424 1 87.75 737 GLU A CA 1
ATOM 5566 C C . GLU A 1 737 ? 12.469 6.43 2.301 1 87.75 737 GLU A C 1
ATOM 5568 O O . GLU A 1 737 ? 13.633 6.145 1.993 1 87.75 737 GLU A O 1
ATOM 5573 N N . ARG A 1 738 ? 11.922 6.004 3.291 1 87.25 738 ARG A N 1
ATOM 5574 C CA . ARG A 1 738 ? 12.68 5.227 4.266 1 87.25 738 ARG A CA 1
ATOM 5575 C C . ARG A 1 738 ? 13.227 3.947 3.639 1 87.25 738 ARG A C 1
ATOM 5577 O O . ARG A 1 738 ? 14.391 3.598 3.85 1 87.25 738 ARG A O 1
ATOM 5584 N N . THR A 1 739 ? 12.484 3.227 2.846 1 83.5 739 THR A N 1
ATOM 5585 C CA . THR A 1 739 ? 12.898 1.965 2.246 1 83.5 739 THR A CA 1
ATOM 5586 C C . THR A 1 739 ? 14.031 2.189 1.247 1 83.5 739 THR A C 1
ATOM 5588 O O . THR A 1 739 ? 14.977 1.396 1.178 1 83.5 739 THR A O 1
ATOM 5591 N N . ILE A 1 740 ? 13.906 3.217 0.504 1 89.06 740 ILE A N 1
ATOM 5592 C CA . ILE A 1 740 ? 14.938 3.549 -0.474 1 89.06 740 ILE A CA 1
ATOM 5593 C C . ILE A 1 740 ? 16.234 3.92 0.245 1 89.06 740 ILE A C 1
ATOM 5595 O O . ILE A 1 740 ? 17.312 3.453 -0.126 1 89.06 740 ILE A O 1
ATOM 5599 N N . TYR A 1 741 ? 16.156 4.676 1.313 1 90.81 741 TYR A N 1
ATOM 5600 C CA . TYR A 1 741 ? 17.312 5.109 2.094 1 90.81 741 TYR A CA 1
ATOM 5601 C C . TYR A 1 741 ? 18.016 3.914 2.725 1 90.81 741 TYR A C 1
ATOM 5603 O O . TYR A 1 741 ? 19.25 3.828 2.697 1 90.81 741 TYR A O 1
ATOM 5611 N N . GLU A 1 742 ? 17.25 3.016 3.279 1 84.69 742 GLU A N 1
ATOM 5612 C CA . GLU A 1 742 ? 17.828 1.854 3.947 1 84.69 742 GLU A CA 1
ATOM 5613 C C . GLU A 1 742 ? 18.609 0.988 2.967 1 84.69 742 GLU A C 1
ATOM 5615 O O . GLU A 1 742 ? 19.672 0.469 3.303 1 84.69 742 GLU A O 1
ATOM 5620 N N . ARG A 1 743 ? 18.078 0.919 1.826 1 84.06 743 ARG A N 1
ATOM 5621 C CA . ARG A 1 743 ? 18.781 0.115 0.833 1 84.06 743 ARG A CA 1
ATOM 5622 C C . ARG A 1 743 ? 20.047 0.818 0.357 1 84.06 743 ARG A C 1
ATOM 5624 O O . ARG A 1 743 ? 21.078 0.179 0.169 1 84.06 743 ARG A O 1
ATOM 5631 N N . GLU A 1 744 ? 19.953 2.057 0.125 1 87.44 744 GLU A N 1
ATOM 5632 C CA . GLU A 1 744 ? 21.125 2.807 -0.325 1 87.44 744 GLU A CA 1
ATOM 5633 C C . GLU A 1 744 ? 22.203 2.857 0.757 1 87.44 744 GLU A C 1
ATOM 5635 O O . GLU A 1 744 ? 23.391 2.893 0.453 1 87.44 744 GLU A O 1
ATOM 5640 N N . ARG A 1 745 ? 21.75 2.848 1.932 1 86.25 745 ARG A N 1
ATOM 5641 C CA . ARG A 1 745 ? 22.688 2.826 3.043 1 86.25 745 ARG A CA 1
ATOM 5642 C C . ARG A 1 745 ? 23.5 1.53 3.055 1 86.25 745 ARG A C 1
ATOM 5644 O O . ARG A 1 745 ? 24.688 1.539 3.346 1 86.25 745 ARG A O 1
ATOM 5651 N N . LEU A 1 746 ? 22.844 0.512 2.742 1 77.69 746 LEU A N 1
ATOM 5652 C CA . LEU A 1 746 ? 23.516 -0.781 2.654 1 77.69 746 LEU A CA 1
ATOM 5653 C C . LEU A 1 746 ? 24.5 -0.8 1.497 1 77.69 746 LEU A C 1
ATOM 5655 O O . LEU A 1 746 ? 25.531 -1.489 1.562 1 77.69 746 LEU A O 1
ATOM 5659 N N . ALA A 1 747 ? 24.188 0.023 0.497 1 79.38 747 ALA A N 1
ATOM 5660 C CA . ALA A 1 747 ? 25.047 0.062 -0.687 1 79.38 747 ALA A CA 1
ATOM 5661 C C . ALA A 1 747 ? 26.156 1.083 -0.52 1 79.38 747 ALA A C 1
ATOM 5663 O O . ALA A 1 747 ? 26.906 1.352 -1.462 1 79.38 747 ALA A O 1
ATOM 5664 N N . GLY A 1 748 ? 26.203 1.758 0.643 1 78.81 748 GLY A N 1
ATOM 5665 C CA . GLY A 1 748 ? 27.359 2.6 0.895 1 78.81 748 GLY A CA 1
ATOM 5666 C C . GLY A 1 748 ? 27.031 4.078 0.952 1 78.81 748 GLY A C 1
ATOM 5667 O O . GLY A 1 748 ? 27.922 4.926 0.937 1 78.81 748 GLY A O 1
ATOM 5668 N N . LEU A 1 749 ? 25.797 4.379 1.04 1 87.19 749 LEU A N 1
ATOM 5669 C CA . LEU A 1 749 ? 25.391 5.777 1.144 1 87.19 749 LEU A CA 1
ATOM 5670 C C . LEU A 1 749 ? 25.797 6.359 2.496 1 87.19 749 LEU A C 1
ATOM 5672 O O . LEU A 1 749 ? 25.578 5.727 3.535 1 87.19 749 LEU A O 1
ATOM 5676 N N . ASN A 1 750 ? 26.438 7.496 2.398 1 89.94 750 ASN A N 1
ATOM 5677 C CA . ASN A 1 750 ? 26.812 8.188 3.631 1 89.94 750 ASN A CA 1
ATOM 5678 C C . ASN A 1 750 ? 25.672 9.094 4.121 1 89.94 750 ASN A C 1
ATOM 5680 O O . ASN A 1 750 ? 24.969 9.688 3.316 1 89.94 750 ASN A O 1
ATOM 5684 N N . ILE A 1 751 ? 25.641 9.227 5.414 1 92.81 751 ILE A N 1
ATOM 5685 C CA . ILE A 1 751 ? 24.531 9.945 6.035 1 92.81 751 ILE A CA 1
ATOM 5686 C C . ILE A 1 751 ? 24.734 11.445 5.855 1 92.81 751 ILE A C 1
ATOM 5688 O O . ILE A 1 751 ? 23.781 12.172 5.562 1 92.81 751 ILE A O 1
ATOM 5692 N N . ILE A 1 752 ? 25.953 12.008 5.977 1 93.31 752 ILE A N 1
ATOM 5693 C CA . ILE A 1 752 ? 26.234 13.438 6.023 1 93.31 752 ILE A CA 1
ATOM 5694 C C . ILE A 1 752 ? 25.859 14.078 4.688 1 93.31 752 ILE A C 1
ATOM 5696 O O . ILE A 1 752 ? 25.047 15 4.637 1 93.31 752 ILE A O 1
ATOM 5700 N N . PRO A 1 753 ? 26.375 13.492 3.592 1 93.81 753 PRO A N 1
ATOM 5701 C CA . PRO A 1 753 ? 25.969 14.117 2.328 1 93.81 753 PRO A CA 1
ATOM 5702 C C . PRO A 1 753 ? 24.484 13.945 2.021 1 93.81 753 PRO A C 1
ATOM 5704 O O . PRO A 1 753 ? 23.891 14.82 1.391 1 93.81 753 PRO A O 1
ATOM 5707 N N . TYR A 1 754 ? 23.984 12.945 2.484 1 94.69 754 TYR A N 1
ATOM 5708 C CA . TYR A 1 754 ? 22.578 12.695 2.229 1 94.69 754 TYR A CA 1
ATOM 5709 C C . TYR A 1 754 ? 21.703 13.742 2.928 1 94.69 754 TYR A C 1
ATOM 5711 O O . TYR A 1 754 ? 20.844 14.359 2.301 1 94.69 754 TYR A O 1
ATOM 5719 N N . VAL A 1 755 ? 21.922 13.961 4.211 1 96.25 755 VAL A N 1
ATOM 5720 C CA . VAL A 1 755 ? 21.125 14.883 5.016 1 96.25 755 VAL A CA 1
ATOM 5721 C C . VAL A 1 755 ? 21.406 16.312 4.57 1 96.25 755 VAL A C 1
ATOM 5723 O O . VAL A 1 755 ? 20.469 17.125 4.453 1 96.25 755 VAL A O 1
ATOM 5726 N N . LEU A 1 756 ? 22.656 16.609 4.262 1 95.88 756 LEU A N 1
ATOM 5727 C CA . LEU A 1 756 ? 23.016 17.953 3.854 1 95.88 756 LEU A CA 1
ATOM 5728 C C . LEU A 1 756 ? 22.375 18.312 2.508 1 95.88 756 LEU A C 1
ATOM 5730 O O . LEU A 1 756 ? 21.953 19.438 2.289 1 95.88 756 LEU A O 1
ATOM 5734 N N . ALA A 1 757 ? 22.344 17.344 1.618 1 95.88 757 ALA A N 1
ATOM 5735 C CA . ALA A 1 757 ? 21.734 17.578 0.313 1 95.88 757 ALA A CA 1
ATOM 5736 C C . ALA A 1 757 ? 20.25 17.875 0.45 1 95.88 757 ALA A C 1
ATOM 5738 O O . ALA A 1 757 ? 19.734 18.812 -0.163 1 95.88 757 ALA A O 1
ATOM 5739 N N . ARG A 1 758 ? 19.641 17.109 1.297 1 96.12 758 ARG A N 1
ATOM 5740 C CA . ARG A 1 758 ? 18.219 17.312 1.5 1 96.12 758 ARG A CA 1
ATOM 5741 C C . ARG A 1 758 ? 17.938 18.641 2.184 1 96.12 758 ARG A C 1
ATOM 5743 O O . ARG A 1 758 ? 17 19.344 1.819 1 96.12 758 ARG A O 1
ATOM 5750 N N . PHE A 1 759 ? 18.781 18.953 3.145 1 97.06 759 PHE A N 1
ATOM 5751 C CA . PHE A 1 759 ? 18.625 20.203 3.873 1 97.06 759 PHE A CA 1
ATOM 5752 C C . PHE A 1 759 ? 18.812 21.391 2.949 1 97.06 759 PHE A C 1
ATOM 5754 O O . PHE A 1 759 ? 18.047 22.359 2.992 1 97.06 759 PHE A O 1
ATOM 5761 N N . LEU A 1 760 ? 19.781 21.312 2.105 1 96.62 760 LEU A N 1
ATOM 5762 C CA . LEU A 1 760 ? 20.094 22.438 1.239 1 96.62 760 LEU A CA 1
ATOM 5763 C C . LEU A 1 760 ? 18.984 22.656 0.215 1 96.62 760 LEU A C 1
ATOM 5765 O O . LEU A 1 760 ? 18.672 23.812 -0.123 1 96.62 760 LEU A O 1
ATOM 5769 N N . VAL A 1 761 ? 18.453 21.609 -0.294 1 96.75 761 VAL A N 1
ATOM 5770 C CA . VAL A 1 761 ? 17.359 21.766 -1.243 1 96.75 761 VAL A CA 1
ATOM 5771 C C . VAL A 1 761 ? 16.141 22.375 -0.544 1 96.75 761 VAL A C 1
ATOM 5773 O O . VAL A 1 761 ? 15.492 23.266 -1.089 1 96.75 761 VAL A O 1
ATOM 5776 N N . LEU A 1 762 ? 15.891 21.922 0.646 1 96.44 762 LEU A N 1
ATOM 5777 C CA . LEU A 1 762 ? 14.773 22.469 1.41 1 96.44 762 LEU A CA 1
ATOM 5778 C C . LEU A 1 762 ? 15.039 23.922 1.803 1 96.44 762 LEU A C 1
ATOM 5780 O O . LEU A 1 762 ? 14.125 24.75 1.806 1 96.44 762 LEU A O 1
ATOM 5784 N N . ALA A 1 763 ? 16.297 24.172 2.154 1 96.75 763 ALA A N 1
ATOM 5785 C CA . ALA A 1 763 ? 16.672 25.547 2.475 1 96.75 763 ALA A CA 1
ATOM 5786 C C . ALA A 1 763 ? 16.5 26.469 1.268 1 96.75 763 ALA A C 1
ATOM 5788 O O . ALA A 1 763 ? 16.078 27.625 1.41 1 96.75 763 ALA A O 1
ATOM 5789 N N . GLY A 1 764 ? 16.859 25.922 0.082 1 96.12 764 GLY A N 1
ATOM 5790 C CA . GLY A 1 764 ? 16.625 26.688 -1.138 1 96.12 764 GLY A CA 1
ATOM 5791 C C . GLY A 1 764 ? 15.148 26.953 -1.404 1 96.12 764 GLY A C 1
ATOM 5792 O O . GLY A 1 764 ? 14.766 28.062 -1.764 1 96.12 764 GLY A O 1
ATOM 5793 N N . LEU A 1 765 ? 14.367 25.969 -1.171 1 95.44 765 LEU A N 1
ATOM 5794 C CA . LEU A 1 765 ? 12.922 26.125 -1.308 1 95.44 765 LEU A CA 1
ATOM 5795 C C . LEU A 1 765 ? 12.383 27.109 -0.272 1 95.44 765 LEU A C 1
ATOM 5797 O O . LEU A 1 765 ? 11.477 27.891 -0.566 1 95.44 765 LEU A O 1
ATOM 5801 N N . GLY A 1 766 ? 12.93 26.969 0.917 1 96.31 766 GLY A N 1
ATOM 5802 C CA . GLY A 1 766 ? 12.555 27.906 1.959 1 96.31 766 GLY A CA 1
ATOM 5803 C C . GLY A 1 766 ? 12.867 29.359 1.598 1 96.31 766 GLY A C 1
ATOM 5804 O O . GLY A 1 766 ? 12.086 30.25 1.904 1 96.31 766 GLY A O 1
ATOM 5805 N N . ALA A 1 767 ? 13.984 29.547 0.921 1 96.88 767 ALA A N 1
ATOM 5806 C CA . ALA A 1 767 ? 14.352 30.891 0.472 1 96.88 767 ALA A CA 1
ATOM 5807 C C . ALA A 1 767 ? 13.352 31.422 -0.551 1 96.88 767 ALA A C 1
ATOM 5809 O O . ALA A 1 767 ? 13 32.594 -0.528 1 96.88 767 ALA A O 1
ATOM 5810 N N . ILE A 1 768 ? 12.891 30.562 -1.375 1 96.62 768 ILE A N 1
ATOM 5811 C CA . ILE A 1 768 ? 11.906 30.953 -2.375 1 96.62 768 ILE A CA 1
ATOM 5812 C C . ILE A 1 768 ? 10.578 31.281 -1.688 1 96.62 768 ILE A C 1
ATOM 5814 O O . ILE A 1 768 ? 9.945 32.281 -2.014 1 96.62 768 ILE A O 1
ATOM 5818 N N . VAL A 1 769 ? 10.219 30.469 -0.756 1 95.44 769 VAL A N 1
ATOM 5819 C CA . VAL A 1 769 ? 8.984 30.688 -0.006 1 95.44 769 VAL A CA 1
ATOM 5820 C C . VAL A 1 769 ? 9.062 32.031 0.741 1 95.44 769 VAL A C 1
ATOM 5822 O O . VAL A 1 769 ? 8.109 32.812 0.729 1 95.44 769 VAL A O 1
ATOM 5825 N N . ALA A 1 770 ? 10.211 32.281 1.368 1 96.56 770 ALA A N 1
ATOM 5826 C CA . ALA A 1 770 ? 10.414 33.562 2.086 1 96.56 770 ALA A CA 1
ATOM 5827 C C . ALA A 1 770 ? 10.344 34.75 1.139 1 96.56 770 ALA A C 1
ATOM 5829 O O . ALA A 1 770 ? 9.742 35.781 1.467 1 96.56 770 ALA A O 1
ATOM 5830 N N . THR A 1 771 ? 10.898 34.594 -0.043 1 96.25 771 THR A N 1
ATOM 5831 C CA . THR A 1 771 ? 10.883 35.656 -1.03 1 96.25 771 THR A CA 1
ATOM 5832 C C . THR A 1 771 ? 9.461 35.938 -1.499 1 96.25 771 THR A C 1
ATOM 5834 O O . THR A 1 771 ? 9.031 37.094 -1.538 1 96.25 771 THR A O 1
ATOM 5837 N N . LEU A 1 772 ? 8.719 34.938 -1.8 1 95.69 772 LEU A N 1
ATOM 5838 C CA . LEU A 1 772 ? 7.352 35.094 -2.291 1 95.69 772 LEU A CA 1
ATOM 5839 C C . LEU A 1 772 ? 6.445 35.688 -1.21 1 95.69 772 LEU A C 1
ATOM 5841 O O . LEU A 1 772 ? 5.629 36.562 -1.485 1 95.69 772 LEU A O 1
ATOM 5845 N N . ASN A 1 773 ? 6.602 35.219 -0.016 1 94.06 773 ASN A N 1
ATOM 5846 C CA . ASN A 1 773 ? 5.781 35.688 1.098 1 94.06 773 ASN A CA 1
ATOM 5847 C C . ASN A 1 773 ? 6.09 37.125 1.442 1 94.06 773 ASN A C 1
ATOM 5849 O O . ASN A 1 773 ? 5.18 37.969 1.536 1 94.06 773 ASN A O 1
ATOM 5853 N N . LEU A 1 774 ? 7.398 37.562 1.55 1 93.62 774 LEU A N 1
ATOM 5854 C CA . LEU A 1 774 ? 7.809 38.875 2.033 1 93.62 774 LEU A CA 1
ATOM 5855 C C . LEU A 1 774 ? 7.648 39.938 0.942 1 93.62 774 LEU A C 1
ATOM 5857 O O . LEU A 1 774 ? 7.434 41.125 1.236 1 93.62 774 LEU A O 1
ATOM 5861 N N . THR A 1 775 ? 7.727 39.5 -0.32 1 92.81 775 THR A N 1
ATOM 5862 C CA . THR A 1 775 ? 7.508 40.438 -1.409 1 92.81 775 THR A CA 1
ATOM 5863 C C . THR A 1 775 ? 6.078 40.969 -1.388 1 92.81 775 THR A C 1
ATOM 5865 O O . THR A 1 775 ? 5.84 42.125 -1.704 1 92.81 775 THR A O 1
ATOM 5868 N N . VAL A 1 776 ? 5.191 40.156 -0.915 1 90.12 776 VAL A N 1
ATOM 5869 C CA . VAL A 1 776 ? 3.789 40.562 -0.863 1 90.12 776 VAL A CA 1
ATOM 5870 C C . VAL A 1 776 ? 3.484 41.188 0.488 1 90.12 776 VAL A C 1
ATOM 5872 O O . VAL A 1 776 ? 2.77 42.188 0.559 1 90.12 776 VAL A O 1
ATOM 5875 N N . ALA A 1 777 ? 4.098 40.719 1.542 1 87.44 777 ALA A N 1
ATOM 5876 C CA . ALA A 1 777 ? 3.744 41.125 2.902 1 87.44 777 ALA A CA 1
ATOM 5877 C C . ALA A 1 777 ? 4.406 42.438 3.277 1 87.44 777 ALA A C 1
ATOM 5879 O O . ALA A 1 777 ? 3.789 43.312 3.922 1 87.44 777 ALA A O 1
ATOM 5880 N N . LEU A 1 778 ? 5.676 42.75 2.891 1 85.88 778 LEU A N 1
ATOM 5881 C CA . LEU A 1 778 ? 6.469 43.875 3.402 1 85.88 778 LEU A CA 1
ATOM 5882 C C . LEU A 1 778 ? 5.879 45.188 2.959 1 85.88 778 LEU A C 1
ATOM 5884 O O . LEU A 1 778 ? 5.746 46.125 3.766 1 85.88 778 LEU A O 1
ATOM 5888 N N . PRO A 1 779 ? 5.418 45.25 1.682 1 83.31 779 PRO A N 1
ATOM 5889 C CA . PRO A 1 779 ? 4.84 46.531 1.293 1 83.31 779 PRO A CA 1
ATOM 5890 C C . PRO A 1 779 ? 3.537 46.844 2.029 1 83.31 779 PRO A C 1
ATOM 5892 O O . PRO A 1 779 ? 3.174 48 2.188 1 83.31 779 PRO A O 1
ATOM 5895 N N . LEU A 1 780 ? 2.959 45.812 2.482 1 77.38 780 LEU A N 1
ATOM 5896 C CA . LEU A 1 780 ? 1.674 46 3.15 1 77.38 780 LEU A CA 1
ATOM 5897 C C . LEU A 1 780 ? 1.866 46.25 4.641 1 77.38 780 LEU A C 1
ATOM 5899 O O . LEU A 1 780 ? 0.986 46.812 5.305 1 77.38 780 LEU A O 1
ATOM 5903 N N . LEU A 1 781 ? 3.156 45.781 5.02 1 77.5 781 LEU A N 1
ATOM 5904 C CA . LEU A 1 781 ? 3.479 45.969 6.43 1 77.5 781 LEU A CA 1
ATOM 5905 C C . LEU A 1 781 ? 4.234 47.281 6.637 1 77.5 781 LEU A C 1
ATOM 5907 O O . LEU A 1 781 ? 5 47.688 5.77 1 77.5 781 LEU A O 1
ATOM 5911 N N . GLU A 1 782 ? 3.84 48.281 7.168 1 70.38 782 GLU A N 1
ATOM 5912 C CA . GLU A 1 782 ? 4.48 49.562 7.387 1 70.38 782 GLU A CA 1
ATOM 5913 C C . GLU A 1 782 ? 5.762 49.438 8.203 1 70.38 782 GLU A C 1
ATOM 5915 O O . GLU A 1 782 ? 5.926 50.094 9.227 1 70.38 782 GLU A O 1
ATOM 5920 N N . LEU A 1 783 ? 6.594 48.469 7.742 1 76.88 783 LEU A N 1
ATOM 5921 C CA . LEU A 1 783 ? 7.871 48.312 8.422 1 76.88 783 LEU A CA 1
ATOM 5922 C C . LEU A 1 783 ? 8.922 49.25 7.859 1 76.88 783 LEU A C 1
ATOM 5924 O O . LEU A 1 783 ? 8.891 49.594 6.676 1 76.88 783 LEU A O 1
ATOM 5928 N N . ARG A 1 784 ? 9.633 49.875 8.703 1 74.06 784 ARG A N 1
ATOM 5929 C CA . ARG A 1 784 ? 10.57 50.906 8.273 1 74.06 784 ARG A CA 1
ATOM 5930 C C . ARG A 1 784 ? 11.984 50.375 8.156 1 74.06 784 ARG A C 1
ATOM 5932 O O . ARG A 1 784 ? 12.883 51.031 7.637 1 74.06 784 ARG A O 1
ATOM 5939 N N . GLY A 1 785 ? 12.227 49.125 8.484 1 78.12 785 GLY A N 1
ATOM 5940 C CA . GLY A 1 785 ? 13.562 48.562 8.367 1 78.12 785 GLY A CA 1
ATOM 5941 C C . GLY A 1 785 ? 13.906 48.156 6.953 1 78.12 785 GLY A C 1
ATOM 5942 O O . GLY A 1 785 ? 13.031 48.094 6.086 1 78.12 785 GLY A O 1
ATOM 5943 N N . ASN A 1 786 ? 15.203 48.031 6.641 1 85.62 786 ASN A N 1
ATOM 5944 C CA . ASN A 1 786 ? 15.672 47.531 5.348 1 85.62 786 ASN A CA 1
ATOM 5945 C C . ASN A 1 786 ? 15.086 46.156 5.035 1 85.62 786 ASN A C 1
ATOM 5947 O O . ASN A 1 786 ? 15.242 45.219 5.82 1 85.62 786 ASN A O 1
ATOM 5951 N N . PRO A 1 787 ? 14.297 46.031 3.918 1 89.62 787 PRO A N 1
ATOM 5952 C CA . PRO A 1 787 ? 13.656 44.781 3.555 1 89.62 787 PRO A CA 1
ATOM 5953 C C . PRO A 1 787 ? 14.641 43.625 3.461 1 89.62 787 PRO A C 1
ATOM 5955 O O . PRO A 1 787 ? 14.258 42.469 3.643 1 89.62 787 PRO A O 1
ATOM 5958 N N . PHE A 1 788 ? 15.906 43.844 3.273 1 91.75 788 PHE A N 1
ATOM 5959 C CA . PHE A 1 788 ? 16.922 42.812 3.141 1 91.75 788 PHE A CA 1
ATOM 5960 C C . PHE A 1 788 ? 17.062 42.031 4.445 1 91.75 788 PHE A C 1
ATOM 5962 O O . PHE A 1 788 ? 17.234 40.812 4.43 1 91.75 788 PHE A O 1
ATOM 5969 N N . TRP A 1 789 ? 17.016 42.75 5.605 1 89.81 789 TRP A N 1
ATOM 5970 C CA . TRP A 1 789 ? 17.188 42.094 6.895 1 89.81 789 TRP A CA 1
ATOM 5971 C C . TRP A 1 789 ? 15.992 41.188 7.219 1 89.81 789 TRP A C 1
ATOM 5973 O O . TRP A 1 789 ? 16.141 40.125 7.824 1 89.81 789 TRP A O 1
ATOM 5983 N N . TYR A 1 790 ? 14.742 41.719 6.828 1 91.62 790 TYR A N 1
ATOM 5984 C CA . TYR A 1 790 ? 13.562 40.875 7.012 1 91.62 790 TYR A CA 1
ATOM 5985 C C . TYR A 1 790 ? 13.656 39.594 6.172 1 91.62 790 TYR A C 1
ATOM 5987 O O . TYR A 1 790 ? 13.305 38.5 6.637 1 91.62 790 TYR A O 1
ATOM 5995 N N . TRP A 1 791 ? 14.164 39.75 5.008 1 94.69 791 TRP A N 1
ATOM 5996 C CA . TRP A 1 791 ? 14.32 38.625 4.098 1 94.69 791 TRP A CA 1
ATOM 5997 C C . TRP A 1 791 ? 15.352 37.625 4.637 1 94.69 791 TRP A C 1
ATOM 5999 O O . TRP A 1 791 ? 15.102 36.406 4.652 1 94.69 791 TRP A O 1
ATOM 6009 N N . LEU A 1 792 ? 16.516 38.062 5.074 1 94.88 792 LEU A N 1
ATOM 6010 C CA . LEU A 1 792 ? 17.578 37.219 5.559 1 94.88 792 LEU A CA 1
ATOM 6011 C C . LEU A 1 792 ? 17.125 36.406 6.77 1 94.88 792 LEU A C 1
ATOM 6013 O O . LEU A 1 792 ? 17.375 35.188 6.852 1 94.88 792 LEU A O 1
ATOM 6017 N N . VAL A 1 793 ? 16.438 37.094 7.691 1 94.56 793 VAL A N 1
ATOM 6018 C CA . VAL A 1 793 ? 15.93 36.375 8.875 1 94.56 793 VAL A CA 1
ATOM 6019 C C . VAL A 1 793 ? 14.836 35.406 8.477 1 94.56 793 VAL A C 1
ATOM 6021 O O . VAL A 1 793 ? 14.727 34.312 9.047 1 94.56 793 VAL A O 1
ATOM 6024 N N . GLY A 1 794 ? 14.016 35.844 7.473 1 95.88 794 GLY A N 1
ATOM 6025 C CA . GLY A 1 794 ? 13.016 34.906 6.945 1 95.88 794 GLY A CA 1
ATOM 6026 C C . GLY A 1 794 ? 13.617 33.656 6.391 1 95.88 794 GLY A C 1
ATOM 6027 O O . GLY A 1 794 ? 13.102 32.562 6.633 1 95.88 794 GLY A O 1
ATOM 6028 N N . VAL A 1 795 ? 14.664 33.75 5.695 1 97.06 795 VAL A N 1
ATOM 6029 C CA . VAL A 1 795 ? 15.352 32.594 5.121 1 97.06 795 VAL A CA 1
ATOM 6030 C C . VAL A 1 795 ? 15.906 31.734 6.238 1 97.06 795 VAL A C 1
ATOM 6032 O O . VAL A 1 795 ? 15.859 30.5 6.156 1 97.06 795 VAL A O 1
ATOM 6035 N N . MET A 1 796 ? 16.375 32.344 7.289 1 97.19 796 MET A N 1
ATOM 6036 C CA . MET A 1 796 ? 16.906 31.594 8.422 1 97.19 796 MET A CA 1
ATOM 6037 C C . MET A 1 796 ? 15.805 30.812 9.125 1 97.19 796 MET A C 1
ATOM 6039 O O . MET A 1 796 ? 16.016 29.672 9.531 1 97.19 796 MET A O 1
ATOM 6043 N N . VAL A 1 797 ? 14.648 31.438 9.219 1 97.25 797 VAL A N 1
ATOM 6044 C CA . VAL A 1 797 ? 13.523 30.797 9.891 1 97.25 797 VAL A CA 1
ATOM 6045 C C . VAL A 1 797 ? 13.055 29.594 9.07 1 97.25 797 VAL A C 1
ATOM 6047 O O . VAL A 1 797 ? 12.836 28.516 9.617 1 97.25 797 VAL A O 1
ATOM 6050 N N . THR A 1 798 ? 12.945 29.781 7.789 1 97.25 798 THR A N 1
ATOM 6051 C CA . THR A 1 798 ? 12.516 28.672 6.934 1 97.25 798 THR A CA 1
ATOM 6052 C C . THR A 1 798 ? 13.547 27.547 6.941 1 97.25 798 THR A C 1
ATOM 6054 O O . THR A 1 798 ? 13.18 26.375 6.91 1 97.25 798 THR A O 1
ATOM 6057 N N . SER A 1 799 ? 14.773 27.875 7.016 1 97.56 799 SER A N 1
ATOM 6058 C CA . SER A 1 799 ? 15.82 26.859 7.074 1 97.56 799 SER A CA 1
ATOM 6059 C C . SER A 1 799 ? 15.773 26.094 8.391 1 97.56 799 SER A C 1
ATOM 6061 O O . SER A 1 799 ? 15.945 24.875 8.414 1 97.56 799 SER A O 1
ATOM 6063 N N . SER A 1 800 ? 15.594 26.797 9.398 1 97.56 800 SER A N 1
ATOM 6064 C CA . SER A 1 800 ? 15.492 26.156 10.703 1 97.56 800 SER A CA 1
ATOM 6065 C C . SER A 1 800 ? 14.273 25.25 10.781 1 97.56 800 SER A C 1
ATOM 6067 O O . SER A 1 800 ? 14.344 24.141 11.328 1 97.56 800 SER A O 1
ATOM 6069 N N . ALA A 1 801 ? 13.172 25.719 10.258 1 96.81 801 ALA A N 1
ATOM 6070 C CA . ALA A 1 801 ? 11.969 24.906 10.211 1 96.81 801 ALA A CA 1
ATOM 6071 C C . ALA A 1 801 ? 12.203 23.625 9.414 1 96.81 801 ALA A C 1
ATOM 6073 O O . ALA A 1 801 ? 11.75 22.547 9.812 1 96.81 801 ALA A O 1
ATOM 6074 N N . SER A 1 802 ? 12.883 23.766 8.336 1 97.25 802 SER A N 1
ATOM 6075 C CA . SER A 1 802 ? 13.188 22.609 7.512 1 97.25 802 SER A CA 1
ATOM 6076 C C . SER A 1 802 ? 14.07 21.609 8.258 1 97.25 802 SER A C 1
ATOM 6078 O O . SER A 1 802 ? 13.867 20.406 8.156 1 97.25 802 SER A O 1
ATOM 6080 N N . ALA A 1 803 ? 15.008 22.156 8.977 1 97.94 803 ALA A N 1
ATOM 6081 C CA . ALA A 1 803 ? 15.891 21.297 9.75 1 97.94 803 ALA A CA 1
ATOM 6082 C C . ALA A 1 803 ? 15.117 20.562 10.852 1 97.94 803 ALA A C 1
ATOM 6084 O O . ALA A 1 803 ? 15.344 19.375 11.086 1 97.94 803 ALA A O 1
ATOM 6085 N N . MET A 1 804 ? 14.25 21.281 11.508 1 96.44 804 MET A N 1
ATOM 6086 C CA . MET A 1 804 ? 13.438 20.672 12.555 1 96.44 804 MET A CA 1
ATOM 6087 C C . MET A 1 804 ? 12.508 19.609 11.977 1 96.44 804 MET A C 1
ATOM 6089 O O . MET A 1 804 ? 12.312 18.547 12.578 1 96.44 804 MET A O 1
ATOM 6093 N N . GLY A 1 805 ? 11.969 19.891 10.859 1 94.88 805 GLY A N 1
ATOM 6094 C CA . GLY A 1 805 ? 11.117 18.922 10.1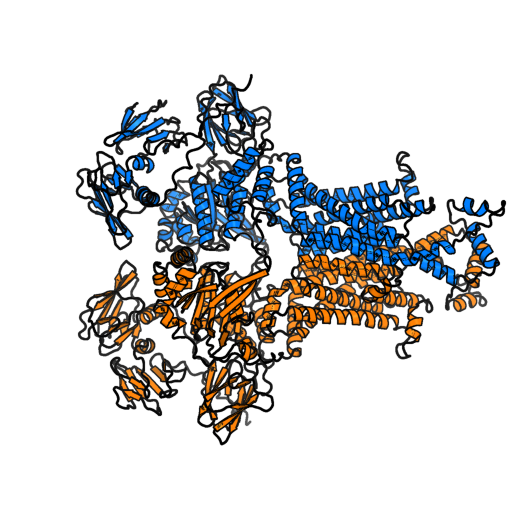88 1 94.88 805 GLY A CA 1
ATOM 6095 C C . GLY A 1 805 ? 11.867 17.672 9.773 1 94.88 805 GLY A C 1
ATOM 6096 O O . GLY A 1 805 ? 11.336 16.562 9.891 1 94.88 805 GLY A O 1
ATOM 6097 N N . LEU A 1 806 ? 13.031 17.875 9.312 1 96.38 806 LEU A N 1
ATOM 6098 C CA . LEU A 1 806 ? 13.844 16.719 8.938 1 96.38 806 LEU A CA 1
ATOM 6099 C C . LEU A 1 806 ? 14.148 15.852 10.148 1 96.38 806 LEU A C 1
ATOM 6101 O O . LEU A 1 806 ? 14.156 14.625 10.062 1 96.38 806 LEU A O 1
ATOM 6105 N N . ALA A 1 807 ? 14.43 16.484 11.219 1 96.44 807 ALA A N 1
ATOM 6106 C CA . ALA A 1 807 ? 14.695 15.75 12.453 1 96.44 807 ALA A CA 1
ATOM 6107 C C . ALA A 1 807 ? 13.469 14.945 12.891 1 96.44 807 ALA A C 1
ATOM 6109 O O . ALA A 1 807 ? 13.586 13.797 13.305 1 96.44 807 ALA A O 1
ATOM 6110 N N . LEU A 1 808 ? 12.359 15.562 12.773 1 94.06 808 LEU A N 1
ATOM 6111 C CA . LEU A 1 808 ? 11.117 14.875 13.094 1 94.06 808 LEU A CA 1
ATOM 6112 C C . LEU A 1 808 ? 10.883 13.703 12.148 1 94.06 808 LEU A C 1
ATOM 6114 O O . LEU A 1 808 ? 10.469 12.625 12.578 1 94.06 808 LEU A O 1
ATOM 6118 N N . SER A 1 809 ? 11.125 13.914 10.898 1 93.19 809 SER A N 1
ATOM 6119 C CA . SER A 1 809 ? 10.969 12.875 9.883 1 93.19 809 SER A CA 1
ATOM 6120 C C . SER A 1 809 ? 11.852 11.672 10.188 1 93.19 809 SER A C 1
ATOM 6122 O O . SER A 1 809 ? 11.469 10.531 9.898 1 93.19 809 SER A O 1
ATOM 6124 N N . ALA A 1 810 ? 13.016 11.93 10.664 1 94.06 810 ALA A N 1
ATOM 6125 C CA . ALA A 1 810 ? 13.953 10.852 10.992 1 94.06 810 ALA A CA 1
ATOM 6126 C C . ALA A 1 810 ? 13.523 10.133 12.266 1 94.06 810 ALA A C 1
ATOM 6128 O O . ALA A 1 810 ? 13.836 8.953 12.453 1 94.06 810 ALA A O 1
ATOM 6129 N N . ALA A 1 811 ? 12.789 10.773 13.125 1 91.38 811 ALA A N 1
ATOM 6130 C CA . ALA A 1 811 ? 12.438 10.227 14.43 1 91.38 811 ALA A CA 1
ATOM 6131 C C . ALA A 1 811 ? 11.219 9.312 14.328 1 91.38 811 ALA A C 1
ATOM 6133 O O . ALA A 1 811 ? 11.086 8.352 15.094 1 91.38 811 ALA A O 1
ATOM 6134 N N . VAL A 1 812 ? 10.375 9.555 13.406 1 86.81 812 VAL A N 1
ATOM 6135 C CA . VAL A 1 812 ? 9.109 8.828 13.352 1 86.81 812 VAL A CA 1
ATOM 6136 C C . VAL A 1 812 ? 9.211 7.68 12.352 1 86.81 812 VAL A C 1
ATOM 6138 O O . VAL A 1 812 ? 10.094 7.684 11.484 1 86.81 812 VAL A O 1
ATOM 6141 N N . ARG A 1 813 ? 8.219 6.688 12.484 1 78.69 813 ARG A N 1
ATOM 6142 C CA . ARG A 1 813 ? 8.25 5.508 11.625 1 78.69 813 ARG A CA 1
ATOM 6143 C C . ARG A 1 813 ? 7.18 5.594 10.539 1 78.69 813 ARG A C 1
ATOM 6145 O O . ARG A 1 813 ? 7.301 4.961 9.484 1 78.69 813 ARG A O 1
ATOM 6152 N N . ASN A 1 814 ? 6.105 6.395 10.875 1 77.38 814 ASN A N 1
ATOM 6153 C CA . ASN A 1 814 ? 5.004 6.512 9.922 1 77.38 814 ASN A CA 1
ATOM 6154 C C . ASN A 1 814 ? 4.625 7.969 9.68 1 77.38 814 ASN A C 1
ATOM 6156 O O . ASN A 1 814 ? 4.797 8.812 10.562 1 77.38 814 ASN A O 1
ATOM 6160 N N . PRO A 1 815 ? 4.176 8.258 8.469 1 74.25 815 PRO A N 1
ATOM 6161 C CA . PRO A 1 815 ? 3.822 9.641 8.133 1 74.25 815 PRO A CA 1
ATOM 6162 C C . PRO A 1 815 ? 2.705 10.195 9.016 1 74.25 815 PRO A C 1
ATOM 6164 O O . PRO A 1 815 ? 2.664 11.398 9.289 1 74.25 815 PRO A O 1
ATOM 6167 N N . VAL A 1 816 ? 1.878 9.312 9.562 1 70.25 816 VAL A N 1
ATOM 6168 C CA . VAL A 1 816 ? 0.757 9.773 10.375 1 70.25 816 VAL A CA 1
ATOM 6169 C C . VAL A 1 816 ? 1.266 10.242 11.734 1 70.25 816 VAL A C 1
ATOM 6171 O O . VAL A 1 816 ? 0.785 11.242 12.273 1 70.25 816 VAL A O 1
ATOM 6174 N N . SER A 1 817 ? 2.297 9.562 12.242 1 76.31 817 SER A N 1
ATOM 6175 C CA . SER A 1 817 ? 2.883 9.969 13.516 1 76.31 817 SER A CA 1
ATOM 6176 C C . SER A 1 817 ? 3.621 11.297 13.383 1 76.31 817 SER A C 1
ATOM 6178 O O . SER A 1 817 ? 3.732 12.047 14.359 1 76.31 817 SER A O 1
ATOM 6180 N N . ALA A 1 818 ? 4.09 11.578 12.18 1 78.5 818 ALA A N 1
ATOM 6181 C CA . ALA A 1 818 ? 4.777 12.844 11.953 1 78.5 818 ALA A CA 1
ATOM 6182 C C . ALA A 1 818 ? 3.828 14.023 12.141 1 78.5 818 ALA A C 1
ATOM 6184 O O . ALA A 1 818 ? 4.234 15.086 12.625 1 78.5 818 ALA A O 1
ATOM 6185 N N . LEU A 1 819 ? 2.553 13.836 11.93 1 74.44 819 LEU A N 1
ATOM 6186 C CA . LEU A 1 819 ? 1.554 14.891 12.07 1 74.44 819 LEU A CA 1
ATOM 6187 C C . LEU A 1 819 ? 1.389 15.297 13.531 1 74.44 819 LEU A C 1
ATOM 6189 O O . LEU A 1 819 ? 1.26 16.484 13.844 1 74.44 819 LEU A O 1
ATOM 6193 N N . TRP A 1 820 ? 1.556 14.32 14.367 1 73.44 820 TRP A N 1
ATOM 6194 C CA . TRP A 1 820 ? 1.428 14.602 15.797 1 73.44 820 TRP A CA 1
ATOM 6195 C C . TRP A 1 820 ? 2.674 15.297 16.328 1 73.44 820 TRP A C 1
ATOM 6197 O O . TRP A 1 820 ? 2.584 16.156 17.203 1 73.44 820 TRP A O 1
ATOM 6207 N N . GLY A 1 821 ? 3.787 14.922 15.766 1 80.25 821 GLY A N 1
ATOM 6208 C CA . GLY A 1 821 ? 5.031 15.555 16.172 1 80.25 821 GLY A CA 1
ATOM 6209 C C . GLY A 1 821 ? 5.102 17.031 15.805 1 80.25 821 GLY A C 1
ATOM 6210 O O . GLY A 1 821 ? 5.719 17.828 16.516 1 80.25 821 GLY A O 1
ATOM 6211 N N . ILE A 1 822 ? 4.398 17.438 14.742 1 83.38 822 ILE A N 1
ATOM 6212 C CA . ILE A 1 822 ? 4.41 18.812 14.273 1 83.38 822 ILE A CA 1
ATOM 6213 C C . ILE A 1 822 ? 3.809 19.734 15.336 1 83.38 822 ILE A C 1
ATOM 6215 O O . ILE A 1 822 ? 4.316 20.828 15.586 1 83.38 822 ILE A O 1
ATOM 6219 N N . ASN A 1 823 ? 2.848 19.266 16.109 1 77.38 823 ASN A N 1
ATOM 6220 C CA . ASN A 1 823 ? 2.203 20.062 17.156 1 77.38 823 ASN A CA 1
ATOM 6221 C C . ASN A 1 823 ? 3.164 20.375 18.297 1 77.38 823 ASN A C 1
ATOM 6223 O O . ASN A 1 823 ? 3.168 21.484 18.828 1 77.38 823 ASN A O 1
ATOM 6227 N N . PHE A 1 824 ? 3.969 19.422 18.516 1 78.06 824 PHE A N 1
ATOM 6228 C CA . PHE A 1 824 ? 4.914 19.562 19.625 1 78.06 824 PHE A CA 1
ATOM 6229 C C . PHE A 1 824 ? 6.004 20.562 19.25 1 78.06 824 PHE A C 1
ATOM 6231 O O . PHE A 1 824 ? 6.621 21.172 20.141 1 78.06 824 PHE A O 1
ATOM 6238 N N . LEU A 1 825 ? 6.109 20.797 17.984 1 85.81 825 LEU A N 1
ATOM 6239 C CA . LEU A 1 825 ? 7.188 21.688 17.562 1 85.81 825 LEU A CA 1
ATOM 6240 C C . LEU A 1 825 ? 6.645 23.078 17.219 1 85.81 825 LEU A C 1
ATOM 6242 O O . LEU A 1 825 ? 7.344 24.078 17.391 1 85.81 825 LEU A O 1
ATOM 6246 N N . VAL A 1 826 ? 5.406 23.172 16.797 1 85.19 826 VAL A N 1
ATOM 6247 C CA . VAL A 1 826 ? 4.852 24.406 16.281 1 85.19 826 VAL A CA 1
ATOM 6248 C C . VAL A 1 826 ? 4.316 25.25 17.438 1 85.19 826 VAL A C 1
ATOM 6250 O O . VAL A 1 826 ? 4.535 26.469 17.484 1 85.19 826 VAL A O 1
ATOM 6253 N N . ILE A 1 827 ? 3.689 24.672 18.406 1 78.62 827 ILE A N 1
ATOM 6254 C CA . ILE A 1 827 ? 3.02 25.422 19.469 1 78.62 827 ILE A CA 1
ATOM 6255 C C . ILE A 1 827 ? 4.055 26.172 20.312 1 78.62 827 ILE A C 1
ATOM 6257 O O . ILE A 1 827 ? 3.893 27.359 20.578 1 78.62 827 ILE A O 1
ATOM 6261 N N . PRO A 1 828 ? 5.176 25.516 20.641 1 81.38 828 PRO A N 1
ATOM 6262 C CA . PRO A 1 828 ? 6.188 26.266 21.375 1 81.38 828 PRO A CA 1
ATOM 6263 C C . PRO A 1 828 ? 6.734 27.453 20.594 1 81.38 828 PRO A C 1
ATOM 6265 O O . PRO A 1 828 ? 7.113 28.469 21.188 1 81.38 828 PRO A O 1
ATOM 6268 N N . GLN A 1 829 ? 6.758 27.391 19.25 1 87.25 829 GLN A N 1
ATOM 6269 C CA . GLN A 1 829 ? 7.223 28.5 18.438 1 87.25 829 GLN A CA 1
ATOM 6270 C C . GLN A 1 829 ? 6.305 29.703 18.578 1 87.25 829 GLN A C 1
ATOM 6272 O O . GLN A 1 829 ? 6.762 30.859 18.5 1 87.25 829 GLN A O 1
ATOM 6277 N N . LEU A 1 830 ? 5.102 29.391 18.75 1 79.12 830 LEU A N 1
ATOM 6278 C CA . LEU A 1 830 ? 4.113 30.453 18.875 1 79.12 830 LEU A CA 1
ATOM 6279 C C . LEU A 1 830 ? 4.121 31.047 20.281 1 79.12 830 LEU A C 1
ATOM 6281 O O . LEU A 1 830 ? 4.094 32.25 20.453 1 79.12 830 LEU A O 1
ATOM 6285 N N . LEU A 1 831 ? 4.414 30.172 21.266 1 75.25 831 LEU A N 1
ATOM 6286 C CA . LEU A 1 831 ? 4.223 30.562 22.656 1 75.25 831 LEU A CA 1
ATOM 6287 C C . LEU A 1 831 ? 5.484 31.219 23.219 1 75.25 831 LEU A C 1
ATOM 6289 O O . LEU A 1 831 ? 5.398 32.156 24.031 1 75.25 831 LEU A O 1
ATOM 6293 N N . PHE A 1 832 ? 6.559 30.781 22.734 1 79.81 832 PHE A N 1
ATOM 6294 C CA . PHE A 1 832 ? 7.785 31.219 23.391 1 79.81 832 PHE A CA 1
ATOM 6295 C C . PHE A 1 832 ? 8.562 32.188 22.5 1 79.81 832 PHE A C 1
ATOM 6297 O O . PHE A 1 832 ? 9.789 32.281 22.625 1 79.81 832 PHE A O 1
ATOM 6304 N N . ALA A 1 833 ? 7.812 32.75 21.578 1 78.62 833 ALA A N 1
ATOM 6305 C CA . ALA A 1 833 ? 8.453 33.719 20.719 1 78.62 833 ALA A CA 1
ATOM 6306 C C . ALA A 1 833 ? 8.734 35.031 21.484 1 78.62 833 ALA A C 1
ATOM 6308 O O . ALA A 1 833 ? 9.586 35.812 21.094 1 78.62 833 ALA A O 1
ATOM 6309 N N . GLY A 1 834 ? 8.086 35.281 22.703 1 67.12 834 GLY A N 1
ATOM 6310 C CA . GLY A 1 834 ? 8.312 36.438 23.547 1 67.12 834 GLY A CA 1
ATOM 6311 C C . GLY A 1 834 ? 7.383 37.594 23.234 1 67.12 834 GLY A C 1
ATOM 6312 O O . GLY A 1 834 ? 7.523 38.688 23.797 1 67.12 834 GLY A O 1
ATOM 6313 N N . SER A 1 835 ? 6.602 37.469 22.172 1 63.97 835 SER A N 1
ATOM 6314 C CA . SER A 1 835 ? 5.668 38.531 21.844 1 63.97 835 SER A CA 1
ATOM 6315 C C . SER A 1 835 ? 4.367 38.406 22.625 1 63.97 835 SER A C 1
ATOM 6317 O O . SER A 1 835 ? 3.809 39.406 23.078 1 63.97 835 SER A O 1
ATOM 6319 N N . ILE A 1 836 ? 4.016 37.125 22.797 1 61.78 836 ILE A N 1
ATOM 6320 C CA . ILE A 1 836 ? 2.705 36.875 23.391 1 61.78 836 ILE A CA 1
ATOM 6321 C C . ILE A 1 836 ? 2.852 36.656 24.891 1 61.78 836 ILE A C 1
ATOM 6323 O O . ILE A 1 836 ? 1.968 37 25.688 1 61.78 836 ILE A O 1
ATOM 6327 N N . THR A 1 837 ? 4.082 36.125 25.266 1 60.97 837 THR A N 1
ATOM 6328 C CA . THR A 1 837 ? 4.273 35.75 26.672 1 60.97 837 THR A CA 1
ATOM 6329 C C . THR A 1 837 ? 5.625 36.25 27.188 1 60.97 837 THR A C 1
ATOM 6331 O O . THR A 1 837 ? 6.562 36.438 26.406 1 60.97 837 THR A O 1
ATOM 6334 N N . ARG A 1 838 ? 5.523 36.656 28.406 1 58.84 838 ARG A N 1
ATOM 6335 C CA . ARG A 1 838 ? 6.801 36.969 29.031 1 58.84 838 ARG A CA 1
ATOM 6336 C C . ARG A 1 838 ? 7.566 35.688 29.391 1 58.84 838 ARG A C 1
ATOM 6338 O O . ARG A 1 838 ? 6.988 34.75 29.922 1 58.84 838 ARG A O 1
ATOM 6345 N N . LEU A 1 839 ? 8.695 35.625 28.891 1 69.06 839 LEU A N 1
ATOM 6346 C CA . LEU A 1 839 ? 9.516 34.438 29.094 1 69.06 839 LEU A CA 1
ATOM 6347 C C . LEU A 1 839 ? 10.242 34.5 30.438 1 69.06 839 LEU A C 1
ATOM 6349 O O . LEU A 1 839 ? 11.055 35.406 30.672 1 69.06 839 LEU A O 1
ATOM 6353 N N . THR A 1 840 ? 9.664 33.781 31.531 1 64.44 840 THR A N 1
ATOM 6354 C CA . THR A 1 840 ? 10.312 33.75 32.844 1 64.44 840 THR A CA 1
ATOM 6355 C C . THR A 1 840 ? 10.633 32.312 33.25 1 64.44 840 THR A C 1
ATOM 6357 O O . THR A 1 840 ? 9.984 31.375 32.812 1 64.44 840 THR A O 1
ATOM 6360 N N . GLY A 1 841 ? 11.727 32.156 34 1 67.06 841 GLY A N 1
ATOM 6361 C CA . GLY A 1 841 ? 12.094 30.891 34.594 1 67.06 841 GLY A CA 1
ATOM 6362 C C . GLY A 1 841 ? 12.258 29.781 33.562 1 67.06 841 GLY A C 1
ATOM 6363 O O . GLY A 1 841 ? 13.078 29.906 32.656 1 67.06 841 GLY A O 1
ATOM 6364 N N . PHE A 1 842 ? 11.305 28.875 33.688 1 72.38 842 PHE A N 1
ATOM 6365 C CA . PHE A 1 842 ? 11.367 27.672 32.875 1 72.38 842 PHE A CA 1
ATOM 6366 C C . PHE A 1 842 ? 11.047 28 31.406 1 72.38 842 PHE A C 1
ATOM 6368 O O . PHE A 1 842 ? 11.656 27.438 30.5 1 72.38 842 PHE A O 1
ATOM 6375 N N . THR A 1 843 ? 10.148 28.906 31.219 1 74.38 843 THR A N 1
ATOM 6376 C CA . THR A 1 843 ? 9.758 29.25 29.844 1 74.38 843 THR A CA 1
ATOM 6377 C C . THR A 1 843 ? 10.898 29.969 29.125 1 74.38 843 THR A C 1
ATOM 6379 O O . THR A 1 843 ? 11.031 29.859 27.906 1 74.38 843 THR A O 1
ATOM 6382 N N . TRP A 1 844 ? 11.68 30.578 29.984 1 77.44 844 TRP A N 1
ATOM 6383 C CA . TRP A 1 844 ? 12.852 31.219 29.422 1 77.44 844 TRP A CA 1
ATOM 6384 C C . TRP A 1 844 ? 13.836 30.188 28.891 1 77.44 844 TRP A C 1
ATOM 6386 O O . TRP A 1 844 ? 14.414 30.359 27.812 1 77.44 844 TRP A O 1
ATOM 6396 N N . LEU A 1 845 ? 13.898 29.094 29.578 1 76.5 845 LEU A N 1
ATOM 6397 C CA . LEU A 1 845 ? 14.812 28.031 29.172 1 76.5 845 LEU A CA 1
ATOM 6398 C C . LEU A 1 845 ? 14.305 27.344 27.922 1 76.5 845 LEU A C 1
ATOM 6400 O O . LEU A 1 845 ? 15.086 27.062 27 1 76.5 845 LEU A O 1
ATOM 6404 N N . VAL A 1 846 ? 13.062 27.156 27.797 1 81.19 846 VAL A N 1
ATOM 6405 C CA . VAL A 1 846 ? 12.484 26.453 26.656 1 81.19 846 VAL A CA 1
ATOM 6406 C C . VAL A 1 846 ? 12.539 27.344 25.422 1 81.19 846 VAL A C 1
ATOM 6408 O O . VAL A 1 846 ? 12.68 26.844 24.297 1 81.19 846 VAL A O 1
ATOM 6411 N N . SER A 1 847 ? 12.523 28.625 25.672 1 84 847 SER A N 1
ATOM 6412 C CA . SER A 1 847 ? 12.516 29.578 24.562 1 84 847 SER A CA 1
ATOM 6413 C C . SER A 1 847 ? 13.836 29.547 23.812 1 84 847 SER A C 1
ATOM 6415 O O . SER A 1 847 ? 13.898 29.969 22.656 1 84 847 SER A O 1
ATOM 6417 N N . TRP A 1 848 ? 14.875 28.922 24.453 1 84.44 848 TRP A N 1
ATOM 6418 C CA . TRP A 1 848 ? 16.172 28.812 23.781 1 84.44 848 TRP A CA 1
ATOM 6419 C C . TRP A 1 848 ? 16.109 27.844 22.609 1 84.44 848 TRP A C 1
ATOM 6421 O O . TRP A 1 848 ? 16.938 27.891 21.703 1 84.44 848 TRP A O 1
ATOM 6431 N N . PHE A 1 849 ? 14.992 27.125 22.562 1 88.88 849 PHE A N 1
ATOM 6432 C CA . PHE A 1 849 ? 14.891 26.094 21.531 1 88.88 849 PHE A CA 1
ATOM 6433 C C . PHE A 1 849 ? 13.859 26.469 20.484 1 88.88 849 PHE A C 1
ATOM 6435 O O . PHE A 1 849 ? 13.492 25.641 19.641 1 88.88 849 PHE A O 1
ATOM 6442 N N . THR A 1 850 ? 13.438 27.719 20.562 1 90.94 850 THR A N 1
ATOM 6443 C CA . THR A 1 850 ? 12.461 28.188 19.594 1 90.94 850 THR A CA 1
ATOM 6444 C C . THR A 1 850 ? 13.102 29.156 18.609 1 90.94 850 THR A C 1
ATOM 6446 O O . THR A 1 850 ? 13.859 30.047 19.016 1 90.94 850 THR A O 1
ATOM 6449 N N . THR A 1 851 ? 12.859 28.969 17.359 1 93.81 851 THR A N 1
ATOM 6450 C CA . THR A 1 851 ? 13.438 29.766 16.281 1 93.81 851 THR A CA 1
ATOM 6451 C C . THR A 1 851 ? 12.789 31.156 16.219 1 93.81 851 THR A C 1
ATOM 6453 O O . THR A 1 851 ? 13.469 32.156 15.969 1 93.81 851 THR A O 1
ATOM 6456 N N . THR A 1 852 ? 11.562 31.266 16.562 1 90.38 852 THR A N 1
ATOM 6457 C CA . THR A 1 852 ? 10.805 32.5 16.375 1 90.38 852 THR A CA 1
ATOM 6458 C C . THR A 1 852 ? 11.227 33.562 17.406 1 90.38 852 THR A C 1
ATOM 6460 O O . THR A 1 852 ? 11.141 34.75 17.141 1 90.38 852 THR A O 1
ATOM 6463 N N . ARG A 1 853 ? 11.75 33.125 18.562 1 87.62 853 ARG A N 1
ATOM 6464 C CA . ARG A 1 853 ? 12.211 34.062 19.578 1 87.62 853 ARG A CA 1
ATOM 6465 C C . ARG A 1 853 ? 13.359 34.938 19.047 1 87.62 853 ARG A C 1
ATOM 6467 O O . ARG A 1 853 ? 13.32 36.156 19.141 1 87.62 853 ARG A O 1
ATOM 6474 N N . TYR A 1 854 ? 14.305 34.25 18.5 1 89.38 854 TYR A N 1
ATOM 6475 C CA . TYR A 1 854 ? 15.477 34.938 17.984 1 89.38 854 TYR A CA 1
ATOM 6476 C C . TYR A 1 854 ? 15.117 35.812 16.781 1 89.38 854 TYR A C 1
ATOM 6478 O O . TYR A 1 854 ? 15.602 36.938 16.656 1 89.38 854 TYR A O 1
ATOM 6486 N N . ALA A 1 855 ? 14.25 35.312 15.945 1 93.12 855 ALA A N 1
ATOM 6487 C CA . ALA A 1 855 ? 13.844 36.031 14.742 1 93.12 855 ALA A CA 1
ATOM 6488 C C . ALA A 1 855 ? 13.031 37.25 15.102 1 93.12 855 ALA A C 1
ATOM 6490 O O . ALA A 1 855 ? 13.258 38.344 14.555 1 93.12 855 ALA A O 1
ATOM 6491 N N . LEU A 1 856 ? 12.102 37.125 16.031 1 87.19 856 LEU A N 1
ATOM 6492 C CA . LEU A 1 856 ? 11.234 38.219 16.406 1 87.19 856 LEU A CA 1
ATOM 6493 C C . LEU A 1 856 ? 12.031 39.312 17.094 1 87.19 856 LEU A C 1
ATOM 6495 O O . LEU A 1 856 ? 11.82 40.5 16.812 1 87.19 856 LEU A O 1
ATOM 6499 N N . GLU A 1 857 ? 12.922 38.938 17.984 1 82 857 GLU A N 1
ATOM 6500 C CA . GLU A 1 857 ? 13.75 39.906 18.672 1 82 857 GLU A CA 1
ATOM 6501 C C . GLU A 1 857 ? 14.625 40.688 17.688 1 82 857 GLU A C 1
ATOM 6503 O O . GLU A 1 857 ? 14.773 41.906 17.812 1 82 857 GLU A O 1
ATOM 6508 N N . ALA A 1 858 ? 15.164 40 16.734 1 86.31 858 ALA A N 1
ATOM 6509 C CA . ALA A 1 858 ? 16.031 40.625 15.758 1 86.31 858 ALA A CA 1
ATOM 6510 C C . ALA A 1 858 ? 15.242 41.594 14.852 1 86.31 858 ALA A C 1
ATOM 6512 O O . ALA A 1 858 ? 15.641 42.719 14.648 1 86.31 858 ALA A O 1
ATOM 6513 N N . LEU A 1 859 ? 14.141 41.188 14.359 1 86.81 859 LEU A N 1
ATOM 6514 C CA . LEU A 1 859 ? 13.375 41.969 13.398 1 86.81 859 LEU A CA 1
ATOM 6515 C C . LEU A 1 859 ? 12.695 43.156 14.086 1 86.81 859 LEU A C 1
ATOM 6517 O O . LEU A 1 859 ? 12.547 44.219 13.484 1 86.81 859 LEU A O 1
ATOM 6521 N N . SER A 1 860 ? 12.25 42.938 15.359 1 77.44 860 SER A N 1
ATOM 6522 C CA . SER A 1 860 ? 11.68 44.062 16.109 1 77.44 860 SER A CA 1
ATOM 6523 C C . SER A 1 860 ? 12.711 45.156 16.328 1 77.44 860 SER A C 1
ATOM 6525 O O . SER A 1 860 ? 12.383 46.344 16.234 1 77.44 860 SER A O 1
ATOM 6527 N N . ASN A 1 861 ? 13.953 44.719 16.531 1 75.69 861 ASN A N 1
ATOM 6528 C CA . ASN A 1 861 ? 15.023 45.688 16.719 1 75.69 861 ASN A CA 1
ATOM 6529 C C . ASN A 1 861 ? 15.359 46.438 15.414 1 75.69 861 ASN A C 1
ATOM 6531 O O . ASN A 1 861 ? 15.656 47.625 15.422 1 75.69 861 ASN A O 1
ATOM 6535 N N . VAL A 1 862 ? 15.32 45.719 14.367 1 79.12 862 VAL A N 1
ATOM 6536 C CA . VAL A 1 862 ? 15.578 46.312 13.062 1 79.12 862 VAL A CA 1
ATOM 6537 C C . VAL A 1 862 ? 14.508 47.375 12.758 1 79.12 862 VAL A C 1
ATOM 6539 O O . VAL A 1 862 ? 14.812 48.438 12.258 1 79.12 862 VAL A O 1
ATOM 6542 N N . ASP A 1 863 ? 13.312 47.031 13.055 1 76.75 863 ASP A N 1
ATOM 6543 C CA . ASP A 1 863 ? 12.203 47.969 12.805 1 76.75 863 ASP A CA 1
ATOM 6544 C C . ASP A 1 863 ? 12.281 49.188 13.711 1 76.75 863 ASP A C 1
ATOM 6546 O O . ASP A 1 863 ? 12.078 50.312 13.266 1 76.75 863 ASP A O 1
ATOM 6550 N N . LEU A 1 864 ? 12.633 49 15.016 1 67.5 864 LEU A N 1
ATOM 6551 C CA . LEU A 1 864 ? 12.688 50.062 16.016 1 67.5 864 LEU A CA 1
ATOM 6552 C C . LEU A 1 864 ? 13.844 51.031 15.711 1 67.5 864 LEU A C 1
ATOM 6554 O O . LEU A 1 864 ? 13.695 52.25 15.859 1 67.5 864 LEU A O 1
ATOM 6558 N N . ARG A 1 865 ? 14.875 50.469 15.273 1 68.62 865 ARG A N 1
ATOM 6559 C CA . ARG A 1 865 ? 16.016 51.312 14.93 1 68.62 865 ARG A CA 1
ATOM 6560 C C . ARG A 1 865 ? 15.719 52.188 13.711 1 68.62 865 ARG A C 1
ATOM 6562 O O . ARG A 1 865 ? 16.125 53.344 13.664 1 68.62 865 ARG A O 1
ATOM 6569 N N . ALA A 1 866 ? 15.023 51.594 12.875 1 72.5 866 ALA A N 1
ATOM 6570 C CA . ALA A 1 866 ? 14.664 52.344 11.68 1 72.5 866 ALA A CA 1
ATOM 6571 C C . ALA A 1 866 ? 13.68 53.469 12.008 1 72.5 866 ALA A C 1
ATOM 6573 O O . ALA A 1 866 ? 13.648 54.469 11.328 1 72.5 866 ALA A O 1
ATOM 6574 N N . ARG A 1 867 ? 12.953 53.188 13.141 1 65 867 ARG A N 1
ATOM 6575 C CA . ARG A 1 867 ? 12 54.219 13.578 1 65 867 ARG A CA 1
ATOM 6576 C C . ARG A 1 867 ? 12.68 55.25 14.484 1 65 867 ARG A C 1
ATOM 6578 O O . ARG A 1 867 ? 12.055 56.219 14.898 1 65 867 ARG A O 1
ATOM 6585 N N . GLY A 1 868 ? 13.984 55.062 14.688 1 54.19 868 GLY A N 1
ATOM 6586 C CA . GLY A 1 868 ? 14.758 56.062 15.438 1 54.19 868 GLY A CA 1
ATOM 6587 C C . GLY A 1 868 ? 14.773 55.781 16.938 1 54.19 868 GLY A C 1
ATOM 6588 O O . GLY A 1 868 ? 15.258 56.594 17.719 1 54.19 868 GLY A O 1
ATOM 6589 N N . HIS A 1 869 ? 14.008 54.594 17.344 1 50.53 869 HIS A N 1
ATOM 6590 C CA . HIS A 1 869 ? 13.93 54.312 18.766 1 50.53 869 HIS A CA 1
ATOM 6591 C C . HIS A 1 869 ? 15.125 53.469 19.219 1 50.53 869 HIS A C 1
ATOM 6593 O O . HIS A 1 869 ? 15.117 52.25 19.125 1 50.53 869 HIS A O 1
ATOM 6599 N N . LEU A 1 870 ? 16.422 53.969 19.266 1 44.78 870 LEU A N 1
ATOM 6600 C CA . LEU A 1 870 ? 17.703 53.312 19.5 1 44.78 870 LEU A CA 1
ATOM 6601 C C . LEU A 1 870 ? 17.703 52.594 20.828 1 44.78 870 LEU A C 1
ATOM 6603 O O . LEU A 1 870 ? 18.344 51.531 20.969 1 44.78 870 LEU A O 1
ATOM 6607 N N . HIS A 1 871 ? 17.297 53.188 22.047 1 38.25 871 HIS A N 1
ATOM 6608 C CA . HIS A 1 871 ? 17.719 52.781 23.391 1 38.25 871 HIS A CA 1
ATOM 6609 C C . HIS A 1 871 ? 16.922 51.562 23.859 1 38.25 871 HIS A C 1
ATOM 6611 O O . HIS A 1 871 ? 17.156 51.062 24.953 1 38.25 871 HIS A O 1
ATOM 6617 N N . VAL A 1 872 ? 15.969 51.344 23.344 1 36.47 872 VAL A N 1
ATOM 6618 C CA . VAL A 1 872 ? 14.992 50.5 24.031 1 36.47 872 VAL A CA 1
ATOM 6619 C C . VAL A 1 872 ? 15.469 49.031 24.031 1 36.47 872 VAL A C 1
ATOM 6621 O O . VAL A 1 872 ? 14.984 48.219 24.812 1 36.47 872 VAL A O 1
ATOM 6624 N N . CYS A 1 873 ? 16.203 48.562 23.156 1 39.84 873 CYS A N 1
ATOM 6625 C CA . CYS A 1 873 ? 16.156 47.094 23.078 1 39.84 873 CYS A CA 1
ATOM 6626 C C . CYS A 1 873 ? 17.156 46.469 24.031 1 39.84 873 CYS A C 1
ATOM 6628 O O . CYS A 1 873 ? 18.312 46.875 24.094 1 39.84 873 CYS A O 1
ATOM 6630 N N . GLN A 1 874 ? 16.719 45.844 25.062 1 39.12 874 GLN A N 1
ATOM 6631 C CA . GLN A 1 874 ? 17.422 45 26.031 1 39.12 874 GLN A CA 1
ATOM 6632 C C . GLN A 1 874 ? 18.594 44.25 25.391 1 39.12 874 GLN A C 1
ATOM 6634 O O . GLN A 1 874 ? 19.547 43.875 26.078 1 39.12 874 GLN A O 1
ATOM 6639 N N . ILE A 1 875 ? 18.5 43.938 24.188 1 41.78 875 ILE A N 1
ATOM 6640 C CA . ILE A 1 875 ? 19.562 43.125 23.609 1 41.78 875 ILE A CA 1
ATOM 6641 C C . ILE A 1 875 ? 20.891 43.906 23.688 1 41.78 875 ILE A C 1
ATOM 6643 O O . ILE A 1 875 ? 21.953 43.281 23.75 1 41.78 875 ILE A O 1
ATOM 6647 N N . GLU A 1 876 ? 20.766 45.25 23.734 1 40.38 876 GLU A N 1
ATOM 6648 C CA . GLU A 1 876 ? 22 46 23.797 1 40.38 876 GLU A CA 1
ATOM 6649 C C . GLU A 1 876 ? 22.688 45.812 25.156 1 40.38 876 GLU A C 1
ATOM 6651 O O . GLU A 1 876 ? 23.922 45.781 25.234 1 40.38 876 GLU A O 1
ATOM 6656 N N . ARG A 1 877 ? 21.844 45.719 26.188 1 37.88 877 ARG A N 1
ATOM 6657 C CA . ARG A 1 877 ? 22.531 45.5 27.453 1 37.88 877 ARG A CA 1
ATOM 6658 C C . ARG A 1 877 ? 23.281 44.156 27.453 1 37.88 877 ARG A C 1
ATOM 6660 O O . ARG A 1 877 ? 24.375 44.062 28.016 1 37.88 877 ARG A O 1
ATOM 6667 N N . TYR A 1 878 ? 22.609 43.125 27.062 1 37.31 878 TYR A N 1
ATOM 6668 C CA . TYR A 1 878 ? 23.297 41.844 27.094 1 37.31 878 TYR A CA 1
ATOM 6669 C C . TYR A 1 878 ? 24.484 41.844 26.125 1 37.31 878 TYR A C 1
ATOM 6671 O O . TYR A 1 878 ? 25.5 41.156 26.375 1 37.31 878 TYR A O 1
ATOM 6679 N N . MET A 1 879 ? 24.391 42.562 25.094 1 38.75 879 MET A N 1
ATOM 6680 C CA . MET A 1 879 ? 25.469 42.531 24.109 1 38.75 879 MET A CA 1
ATOM 6681 C C . MET A 1 879 ? 26.547 43.562 24.438 1 38.75 879 MET A C 1
ATOM 6683 O O . MET A 1 879 ? 27.5 43.75 23.688 1 38.75 879 MET A O 1
ATOM 6687 N N . GLU A 1 880 ? 26.203 44.5 25.312 1 38.94 880 GLU A N 1
ATOM 6688 C CA . GLU A 1 880 ? 27.344 45.344 25.672 1 38.94 880 GLU A CA 1
ATOM 6689 C C . GLU A 1 880 ? 28.578 44.5 25.969 1 38.94 880 GLU A C 1
ATOM 6691 O O . GLU A 1 880 ? 29.703 45 25.844 1 38.94 880 GLU A O 1
ATOM 6696 N N . ASN A 1 881 ? 28.281 43.344 26.469 1 34.53 881 ASN A N 1
ATOM 6697 C CA . ASN A 1 881 ? 29.5 42.594 26.797 1 34.53 881 ASN A CA 1
ATOM 6698 C C . ASN A 1 881 ? 30.078 41.938 25.547 1 34.53 881 ASN A C 1
ATOM 6700 O O . ASN A 1 881 ? 31.016 41.125 25.656 1 34.53 881 ASN A O 1
ATOM 6704 N N . PHE A 1 882 ? 29.297 41.844 24.438 1 36.59 882 PHE A N 1
ATOM 6705 C CA . PHE A 1 882 ? 29.984 41.219 23.312 1 36.59 882 PHE A CA 1
ATOM 6706 C C . PHE A 1 882 ? 30.953 42.219 22.672 1 36.59 882 PHE A C 1
ATOM 6708 O O . PHE A 1 882 ? 30.656 43.406 22.531 1 36.59 882 PHE A O 1
ATOM 6715 N N . PRO A 1 883 ? 32.219 41.938 22.453 1 35.59 883 PRO A N 1
ATOM 6716 C CA . PRO A 1 883 ? 33.281 42.844 21.938 1 35.59 883 PRO A CA 1
ATOM 6717 C C . PRO A 1 883 ? 32.844 43.656 20.734 1 35.59 883 PRO A C 1
ATOM 6719 O O . PRO A 1 883 ? 31.875 43.281 20.047 1 35.59 883 PRO A O 1
ATOM 6722 N N . GLY A 1 884 ? 33.438 44.938 20.297 1 37.16 884 GLY A N 1
ATOM 6723 C CA . GLY A 1 884 ? 33.469 46.062 19.391 1 37.16 884 GLY A CA 1
ATOM 6724 C C . GLY A 1 884 ? 33.281 45.656 17.938 1 37.16 884 GLY A C 1
ATOM 6725 O O . GLY A 1 884 ? 33.344 46.5 17.047 1 37.16 884 GLY A O 1
ATOM 6726 N N . PHE A 1 885 ? 33.5 44.469 17.5 1 39.22 885 PHE A N 1
ATOM 6727 C CA . PHE A 1 885 ? 33.719 44.25 16.078 1 39.22 885 PHE A CA 1
ATOM 6728 C C . PHE A 1 885 ? 32.406 44.375 15.305 1 39.22 885 PHE A C 1
ATOM 6730 O O . PHE A 1 885 ? 32.406 44.438 14.078 1 39.22 885 PHE A O 1
ATOM 6737 N N . ILE A 1 886 ? 31.234 44 15.797 1 46.47 886 ILE A N 1
ATOM 6738 C CA . ILE A 1 886 ? 30.062 44.031 14.93 1 46.47 886 ILE A CA 1
ATOM 6739 C C . ILE A 1 886 ? 29.344 45.375 15.102 1 46.47 886 ILE A C 1
ATOM 6741 O O . ILE A 1 886 ? 29 45.781 16.219 1 46.47 886 ILE A O 1
ATOM 6745 N N . PRO A 1 887 ? 29.453 46.281 14.086 1 49.94 887 PRO A N 1
ATOM 6746 C CA . PRO A 1 887 ? 28.703 47.531 14.195 1 49.94 887 PRO A CA 1
ATOM 6747 C C . PRO A 1 887 ? 27.312 47.344 14.789 1 49.94 887 PRO A C 1
ATOM 6749 O O . PRO A 1 887 ? 26.703 46.281 14.625 1 49.94 887 PRO A O 1
ATOM 6752 N N . SER A 1 888 ? 26.984 48.156 15.789 1 51.75 888 SER A N 1
ATOM 6753 C CA . SER A 1 888 ? 25.781 48.219 16.609 1 51.75 888 SER A CA 1
ATOM 6754 C C . SER A 1 888 ? 24.531 47.938 15.773 1 51.75 888 SER A C 1
ATOM 6756 O O . SER A 1 888 ? 23.578 47.312 16.25 1 51.75 888 SER A O 1
ATOM 6758 N N . LEU A 1 889 ? 24.625 48.25 14.391 1 53.34 889 LEU A N 1
ATOM 6759 C CA . LEU A 1 889 ? 23.438 48.156 13.539 1 53.34 889 LEU A CA 1
ATOM 6760 C C . LEU A 1 889 ? 23.109 46.719 13.203 1 53.34 889 LEU A C 1
ATOM 6762 O O . LEU A 1 889 ? 21.938 46.344 13.047 1 53.34 889 LEU A O 1
ATOM 6766 N N . HIS A 1 890 ? 24.125 45.812 13.219 1 66 890 HIS A N 1
ATOM 6767 C CA . HIS A 1 890 ? 23.922 44.469 12.695 1 66 890 HIS A CA 1
ATOM 6768 C C . HIS A 1 890 ? 23.844 43.438 13.82 1 66 890 HIS A C 1
ATOM 6770 O O . HIS A 1 890 ? 23.641 42.25 13.57 1 66 890 HIS A O 1
ATOM 6776 N N . MET A 1 891 ? 23.797 43.938 15 1 70.44 891 MET A N 1
ATOM 6777 C CA . MET A 1 891 ? 23.891 43.031 16.141 1 70.44 891 MET A CA 1
ATOM 6778 C C . MET A 1 891 ? 22.625 42.188 16.281 1 70.44 891 MET A C 1
ATOM 6780 O O . MET A 1 891 ? 22.703 41 16.531 1 70.44 891 MET A O 1
ATOM 6784 N N . PRO A 1 892 ? 21.484 42.844 16.016 1 77.5 892 PRO A N 1
ATOM 6785 C CA . PRO A 1 892 ? 20.297 41.969 16.125 1 77.5 892 PRO A CA 1
ATOM 6786 C C . PRO A 1 892 ? 20.297 40.844 15.102 1 77.5 892 PRO A C 1
ATOM 6788 O O . PRO A 1 892 ? 19.844 39.75 15.406 1 77.5 892 PRO A O 1
ATOM 6791 N N . ILE A 1 893 ? 20.906 41.094 13.984 1 85 893 ILE A N 1
ATOM 6792 C CA . ILE A 1 893 ? 20.922 40.094 12.93 1 85 893 ILE A CA 1
ATOM 6793 C C . ILE A 1 893 ? 21.938 39 13.281 1 85 893 ILE A C 1
ATOM 6795 O O . ILE A 1 893 ? 21.672 37.812 13.039 1 85 893 ILE A O 1
ATOM 6799 N N . VAL A 1 894 ? 23.062 39.375 13.875 1 82.62 894 VAL A N 1
ATOM 6800 C CA . VAL A 1 894 ? 24.062 38.406 14.289 1 82.62 894 VAL A CA 1
ATOM 6801 C C . VAL A 1 894 ? 23.516 37.531 15.406 1 82.62 894 VAL A C 1
ATOM 6803 O O . VAL A 1 894 ? 23.766 36.344 15.445 1 82.62 894 VAL A O 1
ATOM 6806 N N . TYR A 1 895 ? 22.75 38.25 16.297 1 82.31 895 TYR A N 1
ATOM 6807 C CA . TYR A 1 895 ? 22.062 37.5 17.359 1 82.31 895 TYR A CA 1
ATOM 6808 C C . TYR A 1 895 ? 21.125 36.438 16.781 1 82.31 895 TYR A C 1
ATOM 6810 O O . TYR A 1 895 ? 21.156 35.281 17.203 1 82.31 895 TYR A O 1
ATOM 6818 N N . ALA A 1 896 ? 20.375 36.844 15.828 1 88.44 896 ALA A N 1
ATOM 6819 C CA . ALA A 1 896 ? 19.438 35.906 15.195 1 88.44 896 ALA A CA 1
ATOM 6820 C C . ALA A 1 896 ? 20.188 34.812 14.43 1 88.44 896 ALA A C 1
ATOM 6822 O O . ALA A 1 896 ? 19.828 33.625 14.5 1 88.44 896 ALA A O 1
ATOM 6823 N N . ALA A 1 897 ? 21.234 35.156 13.734 1 90.56 897 ALA A N 1
ATOM 6824 C CA . ALA A 1 897 ? 22 34.219 12.93 1 90.56 897 ALA A CA 1
ATOM 6825 C C . ALA A 1 897 ? 22.672 33.156 13.82 1 90.56 897 ALA A C 1
ATOM 6827 O O . ALA A 1 897 ? 22.719 31.984 13.461 1 90.56 897 ALA A O 1
ATOM 6828 N N . THR A 1 898 ? 23.156 33.562 15.008 1 89 898 THR A N 1
ATOM 6829 C CA . THR A 1 898 ? 23.812 32.625 15.906 1 89 898 THR A CA 1
ATOM 6830 C C . THR A 1 898 ? 22.797 31.703 16.562 1 89 898 THR A C 1
ATOM 6832 O O . THR A 1 898 ? 23.016 30.5 16.656 1 89 898 THR A O 1
ATOM 6835 N N . GLY A 1 899 ? 21.734 32.344 17.078 1 91.44 899 GLY A N 1
ATOM 6836 C CA . GLY A 1 899 ? 20.703 31.516 17.719 1 91.44 899 GLY A CA 1
ATOM 6837 C C . GLY A 1 899 ? 20.031 30.547 16.766 1 91.44 899 GLY A C 1
ATOM 6838 O O . GLY A 1 899 ? 20 29.344 17.016 1 91.44 899 GLY A O 1
ATOM 6839 N N . ILE A 1 900 ? 19.531 31.078 15.633 1 95.56 900 ILE A N 1
ATOM 6840 C CA . ILE A 1 900 ? 18.812 30.25 14.656 1 95.56 900 ILE A CA 1
ATOM 6841 C C . ILE A 1 900 ? 19.797 29.312 13.977 1 95.56 900 ILE A C 1
ATOM 6843 O O . ILE A 1 900 ? 19.469 28.141 13.719 1 95.56 900 ILE A O 1
ATOM 6847 N N . GLY A 1 901 ? 21.031 29.812 13.734 1 94.56 901 GLY A N 1
ATOM 6848 C CA . GLY A 1 901 ? 22.047 28.969 13.125 1 94.56 901 GLY A CA 1
ATOM 6849 C C . GLY A 1 901 ? 22.422 27.781 13.984 1 94.56 901 GLY A C 1
ATOM 6850 O O . GLY A 1 901 ? 22.562 26.656 13.477 1 94.56 901 GLY A O 1
ATOM 6851 N N . THR A 1 902 ? 22.516 28 15.281 1 93.56 902 THR A N 1
ATOM 6852 C CA . THR A 1 902 ? 22.844 26.906 16.203 1 93.56 902 THR A CA 1
ATOM 6853 C C . THR A 1 902 ? 21.719 25.891 16.266 1 93.56 902 THR A C 1
ATOM 6855 O O . THR A 1 902 ? 21.969 24.688 16.297 1 93.56 902 THR A O 1
ATOM 6858 N N . LEU A 1 903 ? 20.516 26.391 16.281 1 95.25 903 LEU A N 1
ATOM 6859 C CA . LEU A 1 903 ? 19.375 25.484 16.297 1 95.25 903 LEU A CA 1
ATOM 6860 C C . LEU A 1 903 ? 19.297 24.672 15.008 1 95.25 903 LEU A C 1
ATOM 6862 O O . LEU A 1 903 ? 19.031 23.469 15.047 1 95.25 903 LEU A O 1
ATOM 6866 N N . THR A 1 904 ? 19.5 25.391 13.898 1 97.12 904 THR A N 1
ATOM 6867 C CA . THR A 1 904 ? 19.484 24.719 12.602 1 97.12 904 THR A CA 1
ATOM 6868 C C . THR A 1 904 ? 20.578 23.656 12.516 1 97.12 904 THR A C 1
ATOM 6870 O O . THR A 1 904 ? 20.312 22.531 12.109 1 97.12 904 THR A O 1
ATOM 6873 N N . PHE A 1 905 ? 21.734 24.047 12.977 1 95.94 905 PHE A N 1
ATOM 6874 C CA . PHE A 1 905 ? 22.859 23.109 12.969 1 95.94 905 PHE A CA 1
ATOM 6875 C C . PHE A 1 905 ? 22.594 21.938 13.898 1 95.94 905 PHE A C 1
ATOM 6877 O O . PHE A 1 905 ? 22.859 20.781 13.539 1 95.94 905 PHE A O 1
ATOM 6884 N N . GLY A 1 906 ? 22.078 22.234 15.07 1 95.81 906 GLY A N 1
ATOM 6885 C CA . GLY A 1 906 ? 21.766 21.188 16.016 1 95.81 906 GLY A CA 1
ATOM 6886 C C . GLY A 1 906 ? 20.734 20.203 15.484 1 95.81 906 GLY A C 1
ATOM 6887 O O . GLY A 1 906 ? 20.875 18.984 15.695 1 95.81 906 GLY A O 1
ATOM 6888 N N . CYS A 1 907 ? 19.75 20.672 14.781 1 96.75 907 CYS A N 1
ATOM 6889 C CA . CYS A 1 907 ? 18.703 19.797 14.234 1 96.75 907 CYS A CA 1
ATOM 6890 C C . CYS A 1 907 ? 19.25 18.953 13.086 1 96.75 907 CYS A C 1
ATOM 6892 O O . CYS A 1 907 ? 18.844 17.797 12.922 1 96.75 907 CYS A O 1
ATOM 6894 N N . VAL A 1 908 ? 20.109 19.516 12.297 1 97.19 908 VAL A N 1
ATOM 6895 C CA . VAL A 1 908 ? 20.719 18.766 11.211 1 97.19 908 VAL A CA 1
ATOM 6896 C C . VAL A 1 908 ? 21.562 17.625 11.781 1 97.19 908 VAL A C 1
ATOM 6898 O O . VAL A 1 908 ? 21.5 16.5 11.312 1 97.19 908 VAL A O 1
ATOM 6901 N N . VAL A 1 909 ? 22.281 17.953 12.828 1 96.06 909 VAL A N 1
ATOM 6902 C CA . VAL A 1 909 ? 23.109 16.953 13.484 1 96.06 909 VAL A CA 1
ATOM 6903 C C . VAL A 1 909 ? 22.234 15.891 14.141 1 96.06 909 VAL A C 1
ATOM 6905 O O . VAL A 1 909 ? 22.531 14.695 14.086 1 96.06 909 VAL A O 1
ATOM 6908 N N . LEU A 1 910 ? 21.156 16.406 14.742 1 96.31 910 LEU A N 1
ATOM 6909 C CA . LEU A 1 910 ? 20.234 15.477 15.359 1 96.31 910 LEU A CA 1
ATOM 6910 C C . LEU A 1 910 ? 19.656 14.508 14.32 1 96.31 910 LEU A C 1
ATOM 6912 O O . LEU A 1 910 ? 19.484 13.328 14.602 1 96.31 910 LEU A O 1
ATOM 6916 N N . THR A 1 911 ? 19.359 15.047 13.188 1 96.62 911 THR A N 1
ATOM 6917 C CA . THR A 1 911 ? 18.859 14.203 12.102 1 96.62 911 THR A CA 1
ATOM 6918 C C . THR A 1 911 ? 19.875 13.125 11.742 1 96.62 911 THR A C 1
ATOM 6920 O O . THR A 1 911 ? 19.531 11.953 11.602 1 96.62 911 THR A O 1
ATOM 6923 N N . MET A 1 912 ? 21.125 13.516 11.695 1 95.69 912 MET A N 1
ATOM 6924 C CA . MET A 1 912 ? 22.188 12.578 11.367 1 95.69 912 MET A CA 1
ATOM 6925 C C . MET A 1 912 ? 22.344 11.523 12.461 1 95.69 912 MET A C 1
ATOM 6927 O O . MET A 1 912 ? 22.5 10.336 12.164 1 95.69 912 MET A O 1
ATOM 6931 N N . LEU A 1 913 ? 22.172 11.938 13.641 1 94.25 913 LEU A N 1
ATOM 6932 C CA . LEU A 1 913 ? 22.312 11.023 14.773 1 94.25 913 LEU A CA 1
ATOM 6933 C C . LEU A 1 913 ? 21.156 10.031 14.828 1 94.25 913 LEU A C 1
ATOM 6935 O O . LEU A 1 913 ? 21.359 8.852 15.109 1 94.25 913 LEU A O 1
ATOM 6939 N N . LEU A 1 914 ? 19.984 10.508 14.594 1 93.88 914 LEU A N 1
ATOM 6940 C CA . LEU A 1 914 ? 18.812 9.641 14.625 1 93.88 914 LEU A CA 1
ATOM 6941 C C . LEU A 1 914 ? 18.891 8.594 13.516 1 93.88 914 LEU A C 1
ATOM 6943 O O . LEU A 1 914 ? 18.516 7.438 13.727 1 93.88 914 LEU A O 1
ATOM 6947 N N . LEU A 1 915 ? 19.359 8.992 12.398 1 92.06 915 LEU A N 1
ATOM 6948 C CA . LEU A 1 915 ? 19.531 8.055 11.289 1 92.06 915 LEU A CA 1
ATOM 6949 C C . LEU A 1 915 ? 20.625 7.035 11.594 1 92.06 915 LEU A C 1
ATOM 6951 O O . LEU A 1 915 ? 20.5 5.859 11.234 1 92.06 915 LEU A O 1
ATOM 6955 N N . ARG A 1 916 ? 21.641 7.465 12.289 1 89.94 916 ARG A N 1
ATOM 6956 C CA . ARG A 1 916 ? 22.734 6.562 12.656 1 89.94 916 ARG A CA 1
ATOM 6957 C C . ARG A 1 916 ? 22.266 5.539 13.688 1 89.94 916 ARG A C 1
ATOM 6959 O O . ARG A 1 916 ? 22.672 4.375 13.633 1 89.94 916 ARG A O 1
ATOM 6966 N N . LEU A 1 917 ? 21.391 5.953 14.523 1 86.56 917 LEU A N 1
ATOM 6967 C CA . LEU A 1 917 ? 20.875 5.066 15.562 1 86.56 917 LEU A CA 1
ATOM 6968 C C . LEU A 1 917 ? 19.953 4 14.961 1 86.56 917 LEU A C 1
ATOM 6970 O O . LEU A 1 917 ? 19.891 2.879 15.469 1 86.56 917 LEU A O 1
ATOM 6974 N N . LYS A 1 918 ? 19.328 4.258 13.945 1 81.5 918 LYS A N 1
ATOM 6975 C CA . LYS A 1 918 ? 18.406 3.324 13.305 1 81.5 918 LYS A CA 1
ATOM 6976 C C . LYS A 1 918 ? 19.125 2.436 12.297 1 81.5 918 LYS A C 1
ATOM 6978 O O . LYS A 1 918 ? 18.531 1.516 11.734 1 81.5 918 LYS A O 1
ATOM 6983 N N . ASP A 1 919 ? 20.266 2.805 12.117 1 76 919 ASP A N 1
ATOM 6984 C CA . ASP A 1 919 ? 21.062 2.031 11.164 1 76 919 ASP A CA 1
ATOM 6985 C C . ASP A 1 919 ? 21.281 0.609 11.672 1 76 919 ASP A C 1
ATOM 6987 O O . ASP A 1 919 ? 21.812 0.41 12.773 1 76 919 ASP A O 1
ATOM 6991 N N . LYS A 1 920 ? 20.469 -0.331 11.117 1 60.25 920 LYS A N 1
ATOM 6992 C CA . LYS A 1 920 ? 20.5 -1.738 11.5 1 60.25 920 LYS A CA 1
ATOM 6993 C C . LYS A 1 920 ? 21.828 -2.385 11.109 1 60.25 920 LYS A C 1
ATOM 6995 O O . LYS A 1 920 ? 22.016 -3.59 11.289 1 60.25 920 LYS A O 1
ATOM 7000 N N . ARG A 1 921 ? 22.812 -1.684 10.492 1 52.34 921 ARG A N 1
ATOM 7001 C CA . ARG A 1 921 ? 24.047 -2.328 10.086 1 52.34 921 ARG A CA 1
ATOM 7002 C C . ARG A 1 921 ? 24.812 -2.848 11.297 1 52.34 921 ARG A C 1
ATOM 7004 O O . ARG A 1 921 ? 24.766 -2.246 12.375 1 52.34 921 ARG A O 1
ATOM 7011 N N . VAL A 1 922 ? 24.672 -4.125 11.562 1 44.28 922 VAL A N 1
ATOM 7012 C CA . VAL A 1 922 ? 25.406 -4.816 12.625 1 44.28 922 VAL A CA 1
ATOM 7013 C C . VAL A 1 922 ? 26.797 -4.191 12.789 1 44.28 922 VAL A C 1
ATOM 7015 O O . VAL A 1 922 ? 27.625 -4.25 11.883 1 44.28 922 VAL A O 1
ATOM 7018 N N . GLY A 1 923 ? 27.016 -2.826 13.016 1 34.59 923 GLY A N 1
ATOM 7019 C CA . GLY A 1 923 ? 28.391 -2.732 13.5 1 34.59 923 GLY A CA 1
ATOM 7020 C C . GLY A 1 923 ? 28.594 -3.451 14.82 1 34.59 923 GLY A C 1
ATOM 7021 O O . GLY A 1 923 ? 27.672 -3.602 15.609 1 34.59 923 GLY A O 1
ATOM 7022 N N . MET B 1 1 ? -54.406 -22 35 1 18.11 1 MET B N 1
ATOM 7023 C CA . MET B 1 1 ? -54.5 -23.391 34.594 1 18.11 1 MET B CA 1
ATOM 7024 C C . MET B 1 1 ? -54.125 -23.547 33.125 1 18.11 1 MET B C 1
ATOM 7026 O O . MET B 1 1 ? -53.438 -24.516 32.781 1 18.11 1 MET B O 1
ATOM 7030 N N . ALA B 1 2 ? -54.969 -22.938 32.281 1 18.92 2 ALA B N 1
ATOM 7031 C CA . ALA B 1 2 ? -55.281 -23.188 30.891 1 18.92 2 ALA B CA 1
ATOM 7032 C C . ALA B 1 2 ? -54.062 -23 30.016 1 18.92 2 ALA B C 1
ATOM 7034 O O . ALA B 1 2 ? -53.875 -21.953 29.375 1 18.92 2 ALA B O 1
ATOM 7035 N N . LEU B 1 3 ? -52.812 -22.953 30.625 1 18.91 3 LEU B N 1
ATOM 7036 C CA . LEU B 1 3 ? -51.406 -22.625 30.391 1 18.91 3 LEU B CA 1
ATOM 7037 C C . LEU B 1 3 ? -50.812 -23.5 29.297 1 18.91 3 LEU B C 1
ATOM 7039 O O . LEU B 1 3 ? -49.625 -23.375 28.969 1 18.91 3 LEU B O 1
ATOM 7043 N N . ASP B 1 4 ? -51.406 -24.719 29.062 1 20.03 4 ASP B N 1
ATOM 7044 C CA . ASP B 1 4 ? -50.812 -25.984 28.656 1 20.03 4 ASP B CA 1
ATOM 7045 C C . ASP B 1 4 ? -50.406 -25.953 27.188 1 20.03 4 ASP B C 1
ATOM 7047 O O . ASP B 1 4 ? -49.781 -26.891 26.688 1 20.03 4 ASP B O 1
ATOM 7051 N N . GLN B 1 5 ? -51.031 -25.281 26.25 1 18.2 5 GLN B N 1
ATOM 7052 C CA . GLN B 1 5 ? -51.406 -25.641 24.875 1 18.2 5 GLN B CA 1
ATOM 7053 C C . GLN B 1 5 ? -50.188 -25.516 23.938 1 18.2 5 GLN B C 1
ATOM 7055 O O . GLN B 1 5 ? -50.188 -26.078 22.844 1 18.2 5 GLN B O 1
ATOM 7060 N N . VAL B 1 6 ? -49.375 -24.438 24.031 1 20.36 6 VAL B N 1
ATOM 7061 C CA . VAL B 1 6 ? -48.688 -23.953 22.812 1 20.36 6 VAL B CA 1
ATOM 7062 C C . VAL B 1 6 ? -47.531 -24.859 22.484 1 20.36 6 VAL B C 1
ATOM 7064 O O . VAL B 1 6 ? -46.406 -24.641 22.969 1 20.36 6 VAL B O 1
ATOM 7067 N N . SER B 1 7 ? -47.375 -26.094 22.953 1 18.69 7 SER B N 1
ATOM 7068 C CA . SER B 1 7 ? -46.219 -26.984 23.078 1 18.69 7 SER B CA 1
ATOM 7069 C C . SER B 1 7 ? -45.594 -27.297 21.703 1 18.69 7 SER B C 1
ATOM 7071 O O . SER B 1 7 ? -44.406 -27.578 21.609 1 18.69 7 SER B O 1
ATOM 7073 N N . ALA B 1 8 ? -46.375 -27.812 20.75 1 20.03 8 ALA B N 1
ATOM 7074 C CA . ALA B 1 8 ? -46.188 -28.875 19.766 1 20.03 8 ALA B CA 1
ATOM 7075 C C . ALA B 1 8 ? -45.281 -28.422 18.625 1 20.03 8 ALA B C 1
ATOM 7077 O O . ALA B 1 8 ? -45.375 -28.922 17.5 1 20.03 8 ALA B O 1
ATOM 7078 N N . LEU B 1 9 ? -44.844 -27.219 18.516 1 21.55 9 LEU B N 1
ATOM 7079 C CA . LEU B 1 9 ? -44.312 -26.609 17.312 1 21.55 9 LEU B CA 1
ATOM 7080 C C . LEU B 1 9 ? -43 -27.312 16.891 1 21.55 9 LEU B C 1
ATOM 7082 O O . LEU B 1 9 ? -41.938 -26.969 17.391 1 21.55 9 LEU B O 1
ATOM 7086 N N . GLY B 1 10 ? -42.844 -28.609 17.031 1 20.69 10 GLY B N 1
ATOM 7087 C CA . GLY B 1 10 ? -41.781 -29.609 17.156 1 20.69 10 GLY B CA 1
ATOM 7088 C C . GLY B 1 10 ? -40.844 -29.625 15.969 1 20.69 10 GLY B C 1
ATOM 7089 O O . GLY B 1 10 ? -39.625 -29.609 16.141 1 20.69 10 GLY B O 1
ATOM 7090 N N . LEU B 1 11 ? -41.375 -30.156 14.719 1 20.31 11 LEU B N 1
ATOM 7091 C CA . LEU B 1 11 ? -40.875 -31.219 13.844 1 20.31 11 LEU B CA 1
ATOM 7092 C C . LEU B 1 11 ? -39.844 -30.672 12.852 1 20.31 11 LEU B C 1
ATOM 7094 O O . LEU B 1 11 ? -40.188 -29.875 11.984 1 20.31 11 LEU B O 1
ATOM 7098 N N . VAL B 1 12 ? -38.875 -30.156 13.078 1 24.64 12 VAL B N 1
ATOM 7099 C CA . VAL B 1 12 ? -37.75 -29.875 12.203 1 24.64 12 VAL B CA 1
ATOM 7100 C C . VAL B 1 12 ? -37.438 -31.078 11.336 1 24.64 12 VAL B C 1
ATOM 7102 O O . VAL B 1 12 ? -37 -32.125 11.836 1 24.64 12 VAL B O 1
ATOM 7105 N N . GLY B 1 13 ? -38.281 -31.5 10.398 1 24.42 13 GLY B N 1
ATOM 7106 C CA . GLY B 1 13 ? -38.281 -32.781 9.719 1 24.42 13 GLY B CA 1
ATOM 7107 C C . GLY B 1 13 ? -36.906 -33.125 9.109 1 24.42 13 GLY B C 1
ATOM 7108 O O . GLY B 1 13 ? -36.094 -32.219 8.891 1 24.42 13 GLY B O 1
ATOM 7109 N N . THR B 1 14 ? -36.375 -34.312 9.273 1 26.86 14 THR B N 1
ATOM 7110 C CA . THR B 1 14 ? -35.188 -35.062 8.844 1 26.86 14 THR B CA 1
ATOM 7111 C C . THR B 1 14 ? -35 -34.938 7.328 1 26.86 14 THR B C 1
ATOM 7113 O O . THR B 1 14 ? -36 -35 6.574 1 26.86 14 THR B O 1
ATOM 7116 N N . PRO B 1 15 ? -34 -34.406 6.816 1 30.75 15 PRO B N 1
ATOM 7117 C CA . PRO B 1 15 ? -33.875 -34.344 5.359 1 30.75 15 PRO B CA 1
ATOM 7118 C C . PRO B 1 15 ? -34.312 -35.625 4.68 1 30.75 15 PRO B C 1
ATOM 7120 O O . PRO B 1 15 ? -34.156 -36.719 5.25 1 30.75 15 PRO B O 1
ATOM 7123 N N . PRO B 1 16 ? -35.312 -35.781 3.861 1 32.91 16 PRO B N 1
ATOM 7124 C CA . PRO B 1 16 ? -35.812 -37.094 3.449 1 32.91 16 PRO B CA 1
ATOM 7125 C C . PRO B 1 16 ? -34.688 -38.031 3.014 1 32.91 16 PRO B C 1
ATOM 7127 O O . PRO B 1 16 ? -33.625 -37.594 2.602 1 32.91 16 PRO B O 1
ATOM 7130 N N . PRO B 1 17 ? -34.688 -39.312 3.297 1 36.25 17 PRO B N 1
ATOM 7131 C CA . PRO B 1 17 ? -33.688 -40.344 2.961 1 36.25 17 PRO B CA 1
ATOM 7132 C C . PRO B 1 17 ? -33.25 -40.281 1.493 1 36.25 17 PRO B C 1
ATOM 7134 O O . PRO B 1 17 ? -34 -39.812 0.648 1 36.25 17 PRO B O 1
ATOM 7137 N N . ALA B 1 18 ? -31.953 -40.625 1.075 1 45.66 18 ALA B N 1
ATOM 7138 C CA . ALA B 1 18 ? -31.141 -40.781 -0.13 1 45.66 18 ALA B CA 1
ATOM 7139 C C . ALA B 1 18 ? -31.891 -41.562 -1.191 1 45.66 18 ALA B C 1
ATOM 7141 O O . ALA B 1 18 ? -31.391 -41.781 -2.297 1 45.66 18 ALA B O 1
ATOM 7142 N N . THR B 1 19 ? -33.125 -42.094 -1.143 1 58.66 19 THR B N 1
ATOM 7143 C CA . THR B 1 19 ? -33.688 -43.188 -1.938 1 58.66 19 THR B CA 1
ATOM 7144 C C . THR B 1 19 ? -34.781 -42.656 -2.871 1 58.66 19 THR B C 1
ATOM 7146 O O . THR B 1 19 ? -35.406 -43.438 -3.586 1 58.66 19 THR B O 1
ATOM 7149 N N . GLU B 1 20 ? -35.156 -41.344 -2.957 1 68.69 20 GLU B N 1
ATOM 7150 C CA . GLU B 1 20 ? -36.219 -40.875 -3.854 1 68.69 20 GLU B CA 1
ATOM 7151 C C . GLU B 1 20 ? -35.844 -39.562 -4.523 1 68.69 20 GLU B C 1
ATOM 7153 O O . GLU B 1 20 ? -35.125 -38.719 -3.928 1 68.69 20 GLU B O 1
ATOM 7158 N N . ILE B 1 21 ? -36.094 -39.406 -5.848 1 78.5 21 ILE B N 1
ATOM 7159 C CA . ILE B 1 21 ? -35.906 -38.219 -6.641 1 78.5 21 ILE B CA 1
ATOM 7160 C C . ILE B 1 21 ? -37.25 -37.625 -7.051 1 78.5 21 ILE B C 1
ATOM 7162 O O . ILE B 1 21 ? -38.062 -38.312 -7.699 1 78.5 21 ILE B O 1
ATOM 7166 N N . THR B 1 22 ? -37.5 -36.594 -6.684 1 78.12 22 THR B N 1
ATOM 7167 C CA . THR B 1 22 ? -38.75 -35.969 -7.078 1 78.12 22 THR B CA 1
ATOM 7168 C C . THR B 1 22 ? -38.562 -35.062 -8.312 1 78.12 22 THR B C 1
ATOM 7170 O O . THR B 1 22 ? -37.531 -34.406 -8.438 1 78.12 22 THR B O 1
ATOM 7173 N N . LEU B 1 23 ? -39.5 -35.125 -9.172 1 84.81 23 LEU B N 1
ATOM 7174 C CA . LEU B 1 23 ? -39.5 -34.375 -10.422 1 84.81 23 LEU B CA 1
ATOM 7175 C C . LEU B 1 23 ? -40.656 -33.375 -10.445 1 84.81 23 LEU B C 1
ATOM 7177 O O . LEU B 1 23 ? -41.781 -33.719 -10.07 1 84.81 23 LEU B O 1
ATOM 7181 N N . GLY B 1 24 ? -40.406 -32.344 -10.906 1 76.19 24 GLY B N 1
ATOM 7182 C CA . GLY B 1 24 ? -41.438 -31.359 -11.031 1 76.19 24 GLY B CA 1
ATOM 7183 C C . GLY B 1 24 ? -40.906 -29.969 -11.352 1 76.19 24 GLY B C 1
ATOM 7184 O O . GLY B 1 24 ? -39.719 -29.797 -11.555 1 76.19 24 GLY B O 1
ATOM 7185 N N . ARG B 1 25 ? -41.75 -29.125 -11.422 1 69.81 25 ARG B N 1
ATOM 7186 C CA . ARG B 1 25 ? -41.406 -27.75 -11.727 1 69.81 25 ARG B CA 1
ATOM 7187 C C . ARG B 1 25 ? -40.938 -27.016 -10.469 1 69.81 25 ARG B C 1
ATOM 7189 O O . ARG B 1 25 ? -40.219 -26 -10.562 1 69.81 25 ARG B O 1
ATOM 7196 N N . ASP B 1 26 ? -41.094 -27.641 -9.352 1 64.31 26 ASP B N 1
ATOM 7197 C CA . ASP B 1 26 ? -40.75 -27.109 -8.047 1 64.31 26 ASP B CA 1
ATOM 7198 C C . ASP B 1 26 ? -39.219 -27.219 -7.816 1 64.31 26 ASP B C 1
ATOM 7200 O O . ASP B 1 26 ? -38.656 -28.281 -8.031 1 64.31 26 ASP B O 1
ATOM 7204 N N . PRO B 1 27 ? -38.625 -26.156 -7.461 1 60.06 27 PRO B N 1
ATOM 7205 C CA . PRO B 1 27 ? -37.188 -26.172 -7.258 1 60.06 27 PRO B CA 1
ATOM 7206 C C . PRO B 1 27 ? -36.781 -27.094 -6.121 1 60.06 27 PRO B C 1
ATOM 7208 O O . PRO B 1 27 ? -35.594 -27.516 -6.055 1 60.06 27 PRO B O 1
ATOM 7211 N N . ALA B 1 28 ? -37.625 -27.547 -5.301 1 56.88 28 ALA B N 1
ATOM 7212 C CA . ALA B 1 28 ? -37.344 -28.5 -4.234 1 56.88 28 ALA B CA 1
ATOM 7213 C C . ALA B 1 28 ? -37.25 -29.922 -4.785 1 56.88 28 ALA B C 1
ATOM 7215 O O . ALA B 1 28 ? -36.781 -30.828 -4.098 1 56.88 28 ALA B O 1
ATOM 7216 N N . CYS B 1 29 ? -37.656 -29.906 -5.867 1 69.94 29 CYS B N 1
ATOM 7217 C CA . CYS B 1 29 ? -37.562 -31.234 -6.461 1 69.94 29 CYS B CA 1
ATOM 7218 C C . CYS B 1 29 ? -36.094 -31.578 -6.766 1 69.94 29 CYS B C 1
ATOM 7220 O O . CYS B 1 29 ? -35.281 -30.688 -6.992 1 69.94 29 CYS B O 1
ATOM 7222 N N . SER B 1 30 ? -35.812 -32.812 -6.668 1 72.81 30 SER B N 1
ATOM 7223 C CA . SER B 1 30 ? -34.469 -33.281 -6.945 1 72.81 30 SER B CA 1
ATOM 7224 C C . SER B 1 30 ? -34 -32.875 -8.352 1 72.81 30 SER B C 1
ATOM 7226 O O . SER B 1 30 ? -32.875 -32.5 -8.555 1 72.81 30 SER B O 1
ATOM 7228 N N . ILE B 1 31 ? -34.938 -33 -9.266 1 75.88 31 ILE B N 1
ATOM 7229 C CA . ILE B 1 31 ? -34.719 -32.625 -10.656 1 75.88 31 ILE B CA 1
ATOM 7230 C C . ILE B 1 31 ? -35.844 -31.688 -11.117 1 75.88 31 ILE B C 1
ATOM 7232 O O . ILE B 1 31 ? -37 -32.062 -11.141 1 75.88 31 ILE B O 1
ATOM 7236 N N . VAL B 1 32 ? -35.375 -30.672 -11.492 1 68.56 32 VAL B N 1
ATOM 7237 C CA . VAL B 1 32 ? -36.375 -29.672 -11.867 1 68.56 32 VAL B CA 1
ATOM 7238 C C . VAL B 1 32 ? -36.5 -29.609 -13.383 1 68.56 32 VAL B C 1
ATOM 7240 O O . VAL B 1 32 ? -35.5 -29.438 -14.094 1 68.56 32 VAL B O 1
ATOM 7243 N N . ILE B 1 33 ? -37.656 -29.75 -13.859 1 71.12 33 ILE B N 1
ATOM 7244 C CA . ILE B 1 33 ? -38 -29.641 -15.273 1 71.12 33 ILE B CA 1
ATOM 7245 C C . ILE B 1 33 ? -38.875 -28.406 -15.492 1 71.12 33 ILE B C 1
ATOM 7247 O O . ILE B 1 33 ? -40.062 -28.438 -15.188 1 71.12 33 ILE B O 1
ATOM 7251 N N . ASP B 1 34 ? -38.188 -27.516 -16.109 1 59.72 34 ASP B N 1
ATOM 7252 C CA . ASP B 1 34 ? -38.844 -26.219 -16.25 1 59.72 34 ASP B CA 1
ATOM 7253 C C . ASP B 1 34 ? -39.688 -26.156 -17.516 1 59.72 34 ASP B C 1
ATOM 7255 O O . ASP B 1 34 ? -39.219 -25.656 -18.547 1 59.72 34 ASP B O 1
ATOM 7259 N N . ASN B 1 35 ? -40.906 -26.719 -17.516 1 65.56 35 ASN B N 1
ATOM 7260 C CA . ASN B 1 35 ? -41.906 -26.781 -18.578 1 65.56 35 ASN B CA 1
ATOM 7261 C C . ASN B 1 35 ? -43.344 -26.594 -18.016 1 65.56 35 ASN B C 1
ATOM 7263 O O . ASN B 1 35 ? -43.688 -27.172 -16.984 1 65.56 35 ASN B O 1
ATOM 7267 N N . SER B 1 36 ? -44.125 -25.922 -18.719 1 63.44 36 SER B N 1
ATOM 7268 C CA . SER B 1 36 ? -45.469 -25.547 -18.266 1 63.44 36 SER B CA 1
ATOM 7269 C C . SER B 1 36 ? -46.344 -26.781 -18.109 1 63.44 36 SER B C 1
ATOM 7271 O O . SER B 1 36 ? -47.312 -26.75 -17.344 1 63.44 36 SER B O 1
ATOM 7273 N N . VAL B 1 37 ? -46.125 -27.688 -18.719 1 70.94 37 VAL B N 1
ATOM 7274 C CA . VAL B 1 37 ? -47 -28.859 -18.703 1 70.94 37 VAL B CA 1
ATOM 7275 C C . VAL B 1 37 ? -46.656 -29.766 -17.516 1 70.94 37 VAL B C 1
ATOM 7277 O O . VAL B 1 37 ? -47.375 -30.719 -17.219 1 70.94 37 VAL B O 1
ATOM 7280 N N . VAL B 1 38 ? -45.625 -29.328 -16.703 1 78 38 VAL B N 1
ATOM 7281 C CA . VAL B 1 38 ? -45.125 -30.172 -15.609 1 78 38 VAL B CA 1
ATOM 7282 C C . VAL B 1 38 ? -45.656 -29.609 -14.281 1 78 38 VAL B C 1
ATOM 7284 O O . VAL B 1 38 ? -45.594 -28.406 -14.039 1 78 38 VAL B O 1
ATOM 7287 N N . SER B 1 39 ? -46.25 -30.375 -13.391 1 75.69 39 SER B N 1
ATOM 7288 C CA . SER B 1 39 ? -46.75 -29.984 -12.078 1 75.69 39 SER B CA 1
ATOM 7289 C C . SER B 1 39 ? -45.625 -29.656 -11.109 1 75.69 39 SER B C 1
ATOM 7291 O O . SER B 1 39 ? -44.469 -30.031 -11.336 1 75.69 39 SER B O 1
ATOM 7293 N N . ALA B 1 40 ? -45.75 -28.953 -9.961 1 69.12 40 ALA B N 1
ATOM 7294 C CA . ALA B 1 40 ? -44.719 -28.594 -8.984 1 69.12 40 ALA B CA 1
ATOM 7295 C C . ALA B 1 40 ? -44.031 -29.844 -8.445 1 69.12 40 ALA B C 1
ATOM 7297 O O . ALA B 1 40 ? -42.781 -29.891 -8.422 1 69.12 40 ALA B O 1
ATOM 7298 N N . ARG B 1 41 ? -44.781 -30.703 -8 1 76.69 41 ARG B N 1
ATOM 7299 C CA . ARG B 1 41 ? -44.375 -32.062 -7.719 1 76.69 41 ARG B CA 1
ATOM 7300 C C . ARG B 1 41 ? -45.094 -33.062 -8.617 1 76.69 41 ARG B C 1
ATOM 7302 O O . ARG B 1 41 ? -46.25 -33.406 -8.375 1 76.69 41 ARG B O 1
ATOM 7309 N N . HIS B 1 42 ? -44.438 -33.281 -9.539 1 81.94 42 HIS B N 1
ATOM 7310 C CA . HIS B 1 42 ? -45.094 -34 -10.609 1 81.94 42 HIS B CA 1
ATOM 7311 C C . HIS B 1 42 ? -44.969 -35.5 -10.438 1 81.94 42 HIS B C 1
ATOM 7313 O O . HIS B 1 42 ? -45.938 -36.25 -10.516 1 81.94 42 HIS B O 1
ATOM 7319 N N . ALA B 1 43 ? -43.781 -35.781 -10.258 1 87.38 43 ALA B N 1
ATOM 7320 C CA . ALA B 1 43 ? -43.5 -37.219 -10.164 1 87.38 43 ALA B CA 1
ATOM 7321 C C . ALA B 1 43 ? -42.344 -37.5 -9.227 1 87.38 43 ALA B C 1
ATOM 7323 O O . ALA B 1 43 ? -41.594 -36.594 -8.852 1 87.38 43 ALA B O 1
ATOM 7324 N N . ARG B 1 44 ? -42.375 -38.562 -8.766 1 85.25 44 ARG B N 1
ATOM 7325 C CA . ARG B 1 44 ? -41.281 -39.062 -7.91 1 85.25 44 ARG B CA 1
ATOM 7326 C C . ARG B 1 44 ? -40.688 -40.344 -8.469 1 85.25 44 ARG B C 1
ATOM 7328 O O . ARG B 1 44 ? -41.438 -41.25 -8.875 1 85.25 44 ARG B O 1
ATOM 7335 N N . ILE B 1 45 ? -39.375 -40.156 -8.531 1 84.31 45 ILE B N 1
ATOM 7336 C CA . ILE B 1 45 ? -38.656 -41.375 -8.906 1 84.31 45 ILE B CA 1
ATOM 7337 C C . ILE B 1 45 ? -38.094 -42.031 -7.652 1 84.31 45 ILE B C 1
ATOM 7339 O O . ILE B 1 45 ? -37.438 -41.375 -6.844 1 84.31 45 ILE B O 1
ATOM 7343 N N . THR B 1 46 ? -38.531 -43.156 -7.426 1 80.5 46 THR B N 1
ATOM 7344 C CA . THR B 1 46 ? -38.031 -43.906 -6.277 1 80.5 46 THR B CA 1
ATOM 7345 C C . THR B 1 46 ? -37.344 -45.188 -6.73 1 80.5 46 THR B C 1
ATOM 7347 O O . THR B 1 46 ? -37.594 -45.719 -7.82 1 80.5 46 THR B O 1
ATOM 7350 N N . LYS B 1 47 ? -36.406 -45.5 -5.887 1 76.62 47 LYS B N 1
ATOM 7351 C CA . LYS B 1 47 ? -35.719 -46.781 -6.102 1 76.62 47 LYS B CA 1
ATOM 7352 C C . LYS B 1 47 ? -36.594 -47.938 -5.672 1 76.62 47 LYS B C 1
ATOM 7354 O O . LYS B 1 47 ? -37.188 -47.906 -4.59 1 76.62 47 LYS B O 1
ATOM 7359 N N . THR B 1 48 ? -37 -48.75 -6.535 1 75.81 48 THR B N 1
ATOM 7360 C CA . THR B 1 48 ? -37.781 -49.938 -6.195 1 75.81 48 THR B CA 1
ATOM 7361 C C . THR B 1 48 ? -36.875 -51.125 -5.859 1 75.81 48 THR B C 1
ATOM 7363 O O . THR B 1 48 ? -35.75 -51.219 -6.375 1 75.81 48 THR B O 1
ATOM 7366 N N . GLN B 1 49 ? -37.062 -51.906 -4.797 1 63.53 49 GLN B N 1
ATOM 7367 C CA . GLN B 1 49 ? -36.375 -53.156 -4.484 1 63.53 49 GLN B CA 1
ATOM 7368 C C . GLN B 1 49 ? -36.938 -54.312 -5.266 1 63.53 49 GLN B C 1
ATOM 7370 O O . GLN B 1 49 ? -38.156 -54.375 -5.465 1 63.53 49 GLN B O 1
ATOM 7375 N N . PRO B 1 50 ? -36.156 -55.219 -5.934 1 62.28 50 PRO B N 1
ATOM 7376 C CA . PRO B 1 50 ? -34.719 -55.344 -5.695 1 62.28 50 PRO B CA 1
ATOM 7377 C C . PRO B 1 50 ? -33.906 -54.375 -6.559 1 62.28 50 PRO B C 1
ATOM 7379 O O . PRO B 1 50 ? -32.781 -54 -6.191 1 62.28 50 PRO B O 1
ATOM 7382 N N . ALA B 1 51 ? -34.406 -54.062 -7.879 1 70 51 ALA B N 1
ATOM 7383 C CA . ALA B 1 51 ? -33.562 -53.25 -8.758 1 70 51 ALA B CA 1
ATOM 7384 C C . ALA B 1 51 ? -34.406 -52.5 -9.773 1 70 51 ALA B C 1
ATOM 7386 O O . ALA B 1 51 ? -35.25 -53.094 -10.453 1 70 51 ALA B O 1
ATOM 7387 N N . GLY B 1 52 ? -34.406 -51.125 -9.672 1 75 52 GLY B N 1
ATOM 7388 C CA . GLY B 1 52 ? -35.125 -50.344 -10.688 1 75 52 GLY B CA 1
ATOM 7389 C C . GLY B 1 52 ? -35.656 -49.031 -10.164 1 75 52 GLY B C 1
ATOM 7390 O O . GLY B 1 52 ? -35.344 -48.656 -9.031 1 75 52 GLY B O 1
ATOM 7391 N N . LEU B 1 53 ? -36.219 -48.344 -11.148 1 81.69 53 LEU B N 1
ATOM 7392 C CA . LEU B 1 53 ? -36.781 -47.031 -10.867 1 81.69 53 LEU B CA 1
ATOM 7393 C C . LEU B 1 53 ? -38.312 -47.031 -11.078 1 81.69 53 LEU B C 1
ATOM 7395 O O . LEU B 1 53 ? -38.812 -47.781 -11.938 1 81.69 53 LEU B O 1
ATOM 7399 N N . GLN B 1 54 ? -38.906 -46.562 -10.211 1 84.38 54 GLN B N 1
ATOM 7400 C CA . GLN B 1 54 ? -40.344 -46.375 -10.336 1 84.38 54 GLN B CA 1
ATOM 7401 C C . GLN B 1 54 ? -40.719 -44.875 -10.312 1 84.38 54 GLN B C 1
ATOM 7403 O O . GLN B 1 54 ? -40.094 -44.094 -9.578 1 84.38 54 GLN B O 1
ATOM 7408 N N . ILE B 1 55 ? -41.531 -44.625 -11.203 1 86.31 55 ILE B N 1
ATOM 7409 C CA . ILE B 1 55 ? -42 -43.219 -11.211 1 86.31 55 ILE B CA 1
ATOM 7410 C C . ILE B 1 55 ? -43.469 -43.188 -10.734 1 86.31 55 ILE B C 1
ATOM 7412 O O . ILE B 1 55 ? -44.281 -44 -11.148 1 86.31 55 ILE B O 1
ATOM 7416 N N . ASP B 1 56 ? -43.688 -42.531 -9.805 1 85.31 56 ASP B N 1
ATOM 7417 C CA . ASP B 1 56 ? -45.031 -42.281 -9.258 1 85.31 56 ASP B CA 1
ATOM 7418 C C . ASP B 1 56 ? -45.531 -40.875 -9.586 1 85.31 56 ASP B C 1
ATOM 7420 O O . ASP B 1 56 ? -44.781 -39.906 -9.391 1 85.31 56 ASP B O 1
ATOM 7424 N N . ASP B 1 57 ? -46.562 -40.812 -10.258 1 85.69 57 ASP B N 1
ATOM 7425 C CA . ASP B 1 57 ? -47.188 -39.531 -10.445 1 85.69 57 ASP B CA 1
ATOM 7426 C C . ASP B 1 57 ? -47.75 -39 -9.133 1 85.69 57 ASP B C 1
ATOM 7428 O O . ASP B 1 57 ? -48.5 -39.719 -8.438 1 85.69 57 ASP B O 1
ATOM 7432 N N . LEU B 1 58 ? -47.406 -38 -8.656 1 80.75 58 LEU B N 1
ATOM 7433 C CA . LEU B 1 58 ? -47.812 -37.469 -7.363 1 80.75 58 LEU B CA 1
ATOM 7434 C C . LEU B 1 58 ? -49.062 -36.625 -7.488 1 80.75 58 LEU B C 1
ATOM 7436 O O . LEU B 1 58 ? -49.188 -35.594 -6.848 1 80.75 58 LEU B O 1
ATOM 7440 N N . GLY B 1 59 ? -50.062 -37.094 -8.422 1 77.69 59 GLY B N 1
ATOM 7441 C CA . GLY B 1 59 ? -51.312 -36.375 -8.648 1 77.69 59 GLY B CA 1
ATOM 7442 C C . GLY B 1 59 ? -51.156 -35.188 -9.555 1 77.69 59 GLY B C 1
ATOM 7443 O O . GLY B 1 59 ? -51.75 -34.125 -9.297 1 77.69 59 GLY B O 1
ATOM 7444 N N . SER B 1 60 ? -50.469 -35.25 -10.617 1 79.19 60 SER B N 1
ATOM 7445 C CA . SER B 1 60 ? -50.219 -34.156 -11.523 1 79.19 60 SER B CA 1
ATOM 7446 C C . SER B 1 60 ? -51.406 -33.875 -12.414 1 79.19 60 SER B C 1
ATOM 7448 O O . SER B 1 60 ? -52.25 -34.75 -12.648 1 79.19 60 SER B O 1
ATOM 7450 N N . THR B 1 61 ? -51.5 -32.75 -12.914 1 76.44 61 THR B N 1
ATOM 7451 C CA . THR B 1 61 ? -52.594 -32.312 -13.75 1 76.44 61 THR B CA 1
ATOM 7452 C C . THR B 1 61 ? -52.469 -32.906 -15.156 1 76.44 61 THR B C 1
ATOM 7454 O O . THR B 1 61 ? -53.438 -33.375 -15.734 1 76.44 61 THR B O 1
ATOM 7457 N N . ASN B 1 62 ? -51.281 -32.688 -15.617 1 78.38 62 ASN B N 1
ATOM 7458 C CA . ASN B 1 62 ? -51.094 -33.094 -17.016 1 78.38 62 ASN B CA 1
ATOM 7459 C C . ASN B 1 62 ? -50.625 -34.531 -17.125 1 78.38 62 ASN B C 1
ATOM 7461 O O . ASN B 1 62 ? -50.375 -35.031 -18.234 1 78.38 62 ASN B O 1
ATOM 7465 N N . GLY B 1 63 ? -50.406 -35.062 -15.977 1 83.94 63 GLY B N 1
ATOM 7466 C CA . GLY B 1 63 ? -50.125 -36.469 -15.953 1 83.94 63 GLY B CA 1
ATOM 7467 C C . GLY B 1 63 ? -48.688 -36.812 -16.266 1 83.94 63 GLY B C 1
ATOM 7468 O O . GLY B 1 63 ? -47.969 -36 -16.844 1 83.94 63 GLY B O 1
ATOM 7469 N N . THR B 1 64 ? -48.25 -38 -15.883 1 87.81 64 THR B N 1
ATOM 7470 C CA . THR B 1 64 ? -46.938 -38.562 -16.203 1 87.81 64 THR B CA 1
ATOM 7471 C C . THR B 1 64 ? -47.062 -39.656 -17.266 1 87.81 64 THR B C 1
ATOM 7473 O O . THR B 1 64 ? -47.938 -40.531 -17.172 1 87.81 64 THR B O 1
ATOM 7476 N N . TYR B 1 65 ? -46.312 -39.406 -18.234 1 85.81 65 TYR B N 1
ATOM 7477 C CA . TYR B 1 65 ? -46.438 -40.312 -19.359 1 85.81 65 TYR B CA 1
ATOM 7478 C C . TYR B 1 65 ? -45.125 -41.125 -19.531 1 85.81 65 TYR B C 1
ATOM 7480 O O . TYR B 1 65 ? -44.031 -40.562 -19.453 1 85.81 65 TYR B O 1
ATOM 7488 N N . VAL B 1 66 ? -45.281 -42.375 -19.641 1 85.75 66 VAL B N 1
ATOM 7489 C CA . VAL B 1 66 ? -44.156 -43.281 -19.953 1 85.75 66 VAL B CA 1
ATOM 7490 C C . VAL B 1 66 ? -44.406 -43.969 -21.281 1 85.75 66 VAL B C 1
ATOM 7492 O O . VAL B 1 66 ? -45.375 -44.719 -21.438 1 85.75 66 VAL B O 1
ATOM 7495 N N . ASN B 1 67 ? -43.594 -43.625 -22.203 1 79.56 67 ASN B N 1
ATOM 7496 C CA . ASN B 1 67 ? -43.719 -44.156 -23.562 1 79.56 67 ASN B CA 1
ATOM 7497 C C . ASN B 1 67 ? -45.094 -43.844 -24.141 1 79.56 67 ASN B C 1
ATOM 7499 O O . ASN B 1 67 ? -45.719 -44.719 -24.75 1 79.56 67 ASN B O 1
ATOM 7503 N N . GLY B 1 68 ? -45.594 -42.562 -23.875 1 79.12 68 GLY B N 1
ATOM 7504 C CA . GLY B 1 68 ? -46.844 -42.062 -24.484 1 79.12 68 GLY B CA 1
ATOM 7505 C C . GLY B 1 68 ? -48.062 -42.469 -23.688 1 79.12 68 GLY B C 1
ATOM 7506 O O . GLY B 1 68 ? -49.188 -42.094 -24.062 1 79.12 68 GLY B O 1
ATOM 7507 N N . VAL B 1 69 ? -48 -43.344 -22.719 1 80.94 69 VAL B N 1
ATOM 7508 C CA . VAL B 1 69 ? -49.156 -43.812 -21.938 1 80.94 69 VAL B CA 1
ATOM 7509 C C . VAL B 1 69 ? -49.156 -43.094 -20.578 1 80.94 69 VAL B C 1
ATOM 7511 O O . VAL B 1 69 ? -48.125 -43.031 -19.891 1 80.94 69 VAL B O 1
ATOM 7514 N N . ARG B 1 70 ? -50.25 -42.562 -20.25 1 82.5 70 ARG B N 1
ATOM 7515 C CA . ARG B 1 70 ? -50.375 -41.906 -18.953 1 82.5 70 ARG B CA 1
ATOM 7516 C C . ARG B 1 70 ? -50.312 -42.906 -17.812 1 82.5 70 ARG B C 1
ATOM 7518 O O . ARG B 1 70 ? -51.031 -43.938 -17.844 1 82.5 70 ARG B O 1
ATOM 7525 N N . VAL B 1 71 ? -49.5 -42.688 -16.766 1 82.38 71 VAL B N 1
ATOM 7526 C CA . VAL B 1 71 ? -49.312 -43.688 -15.711 1 82.38 71 VAL B CA 1
ATOM 7527 C C . VAL B 1 71 ? -49.438 -43 -14.344 1 82.38 71 VAL B C 1
ATOM 7529 O O . VAL B 1 71 ? -49.156 -41.812 -14.211 1 82.38 71 VAL B O 1
ATOM 7532 N N . VAL B 1 72 ? -49.906 -43.719 -13.266 1 81.06 72 VAL B N 1
ATOM 7533 C CA . VAL B 1 72 ? -49.906 -43.281 -11.875 1 81.06 72 VAL B CA 1
ATOM 7534 C C . VAL B 1 72 ? -48.656 -43.844 -11.172 1 81.06 72 VAL B C 1
ATOM 7536 O O . VAL B 1 72 ? -48.031 -43.125 -10.398 1 81.06 72 VAL B O 1
ATOM 7539 N N . ARG B 1 73 ? -48.406 -44.969 -11.258 1 83.38 73 ARG B N 1
ATOM 7540 C CA . ARG B 1 73 ? -47.219 -45.656 -10.75 1 83.38 73 ARG B CA 1
ATOM 7541 C C . ARG B 1 73 ? -46.719 -46.688 -11.758 1 83.38 73 ARG B C 1
ATOM 7543 O O . ARG B 1 73 ? -47.5 -47.531 -12.219 1 83.38 73 ARG B O 1
ATOM 7550 N N . GLN B 1 74 ? -45.5 -46.438 -12.211 1 85.94 74 GLN B N 1
ATOM 7551 C CA . GLN B 1 74 ? -44.938 -47.375 -13.18 1 85.94 74 GLN B CA 1
ATOM 7552 C C . GLN B 1 74 ? -43.406 -47.531 -12.992 1 85.94 74 GLN B C 1
ATOM 7554 O O . GLN B 1 74 ? -42.719 -46.562 -12.641 1 85.94 74 GLN B O 1
ATOM 7559 N N . ALA B 1 75 ? -43.062 -48.688 -13.195 1 84.12 75 ALA B N 1
ATOM 7560 C CA . ALA B 1 75 ? -41.625 -48.938 -13.25 1 84.12 75 ALA B CA 1
ATOM 7561 C C . ALA B 1 75 ? -41 -48.406 -14.531 1 84.12 75 ALA B C 1
ATOM 7563 O O . ALA B 1 75 ? -41.594 -48.5 -15.609 1 84.12 75 ALA B O 1
ATOM 7564 N N . ILE B 1 76 ? -39.969 -47.531 -14.367 1 84.31 76 ILE B N 1
ATOM 7565 C CA . ILE B 1 76 ? -39.344 -46.938 -15.539 1 84.31 76 ILE B CA 1
ATOM 7566 C C . ILE B 1 76 ? -37.906 -47.406 -15.695 1 84.31 76 ILE B C 1
ATOM 7568 O O . ILE B 1 76 ? -37.281 -47.812 -14.711 1 84.31 76 ILE B O 1
ATOM 7572 N N . THR B 1 77 ? -37.531 -47.469 -17 1 81.06 77 THR B N 1
ATOM 7573 C CA . THR B 1 77 ? -36.125 -47.719 -17.359 1 81.06 77 THR B CA 1
ATOM 7574 C C . THR B 1 77 ? -35.531 -46.469 -18.031 1 81.06 77 THR B C 1
ATOM 7576 O O . THR B 1 77 ? -36.25 -45.562 -18.453 1 81.06 77 THR B O 1
ATOM 7579 N N . PHE B 1 78 ? -34.25 -46.469 -18.094 1 83.06 78 PHE B N 1
ATOM 7580 C CA . PHE B 1 78 ? -33.562 -45.312 -18.672 1 83.06 78 PHE B CA 1
ATOM 7581 C C . PHE B 1 78 ? -33.812 -45.219 -20.172 1 83.06 78 PHE B C 1
ATOM 7583 O O . PHE B 1 78 ? -33.469 -44.25 -20.812 1 83.06 78 PHE B O 1
ATOM 7590 N N . ARG B 1 79 ? -34.469 -46.156 -20.781 1 75.06 79 ARG B N 1
ATOM 7591 C CA . ARG B 1 79 ? -34.812 -46.156 -22.203 1 75.06 79 ARG B CA 1
ATOM 7592 C C . ARG B 1 79 ? -36.219 -45.625 -22.438 1 75.06 79 ARG B C 1
ATOM 7594 O O . ARG B 1 79 ? -36.625 -45.406 -23.594 1 75.06 79 ARG B O 1
ATOM 7601 N N . ASP B 1 80 ? -36.938 -45.5 -21.391 1 80.31 80 ASP B N 1
ATOM 7602 C CA . ASP B 1 80 ? -38.281 -45.031 -21.531 1 80.31 80 ASP B CA 1
ATOM 7603 C C . ASP B 1 80 ? -38.344 -43.531 -21.781 1 80.31 80 ASP B C 1
ATOM 7605 O O . ASP B 1 80 ? -37.438 -42.781 -21.359 1 80.31 80 ASP B O 1
ATOM 7609 N N . ASP B 1 81 ? -39.156 -43.25 -22.625 1 80.69 81 ASP B N 1
ATOM 7610 C CA . ASP B 1 81 ? -39.5 -41.812 -22.781 1 80.69 81 ASP B CA 1
ATOM 7611 C C . ASP B 1 81 ? -40.469 -41.344 -21.703 1 80.69 81 ASP B C 1
ATOM 7613 O O . ASP B 1 81 ? -41.656 -41.719 -21.75 1 80.69 81 ASP B O 1
ATOM 7617 N N . VAL B 1 82 ? -39.844 -40.781 -20.734 1 84.06 82 VAL B N 1
ATOM 7618 C CA . VAL B 1 82 ? -40.688 -40.281 -19.656 1 84.06 82 VAL B CA 1
ATOM 7619 C C . VAL B 1 82 ? -40.938 -38.781 -19.844 1 84.06 82 VAL B C 1
ATOM 7621 O O . VAL B 1 82 ? -40 -38 -20.047 1 84.06 82 VAL B O 1
ATOM 7624 N N . ARG B 1 83 ? -42.062 -38.469 -19.797 1 83.12 83 ARG B N 1
ATOM 7625 C CA . ARG B 1 83 ? -42.469 -37.094 -19.969 1 83.12 83 ARG B CA 1
ATOM 7626 C C . ARG B 1 83 ? -43.438 -36.656 -18.875 1 83.12 83 ARG B C 1
ATOM 7628 O O . ARG B 1 83 ? -44.281 -37.438 -18.438 1 83.12 83 ARG B O 1
ATOM 7635 N N . LEU B 1 84 ? -43.281 -35.656 -18.469 1 82.38 84 LEU B N 1
ATOM 7636 C CA . LEU B 1 84 ? -44.219 -35 -17.578 1 82.38 84 LEU B CA 1
ATOM 7637 C C . LEU B 1 84 ? -45.125 -34.031 -18.344 1 82.38 84 LEU B C 1
ATOM 7639 O O . LEU B 1 84 ? -44.688 -32.938 -18.719 1 82.38 84 LEU B O 1
ATOM 7643 N N . GLY B 1 85 ? -46.25 -34.469 -18.672 1 78.94 85 GLY B N 1
ATOM 7644 C CA . GLY B 1 85 ? -47.031 -33.781 -19.688 1 78.94 85 GLY B CA 1
ATOM 7645 C C . GLY B 1 85 ? -46.438 -33.938 -21.078 1 78.94 85 GLY B C 1
ATOM 7646 O O . GLY B 1 85 ? -46.469 -35.031 -21.672 1 78.94 85 GLY B O 1
ATOM 7647 N N . SER B 1 86 ? -45.844 -32.844 -21.516 1 73.5 86 SER B N 1
ATOM 7648 C CA . SER B 1 86 ? -45.156 -32.906 -22.812 1 73.5 86 SER B CA 1
ATOM 7649 C C . SER B 1 86 ? -43.656 -32.656 -22.656 1 73.5 86 SER B C 1
ATOM 7651 O O . SER B 1 86 ? -42.906 -32.812 -23.609 1 73.5 86 SER B O 1
ATOM 7653 N N . ALA B 1 87 ? -43.312 -32.594 -21.469 1 78.69 87 ALA B N 1
ATOM 7654 C CA . ALA B 1 87 ? -41.906 -32.25 -21.234 1 78.69 87 ALA B CA 1
ATOM 7655 C C . ALA B 1 87 ? -41.094 -33.531 -20.969 1 78.69 87 ALA B C 1
ATOM 7657 O O . ALA B 1 87 ? -41.469 -34.375 -20.141 1 78.69 87 ALA B O 1
ATOM 7658 N N . PRO B 1 88 ? -40.031 -33.531 -21.625 1 79.56 88 PRO B N 1
ATOM 7659 C CA . PRO B 1 88 ? -39.25 -34.75 -21.422 1 79.56 88 PRO B CA 1
ATOM 7660 C C . PRO B 1 88 ? -38.469 -34.719 -20.109 1 79.56 88 PRO B C 1
ATOM 7662 O O . PRO B 1 88 ? -38 -33.656 -19.703 1 79.56 88 PRO B O 1
ATOM 7665 N N . VAL B 1 89 ? -38.438 -35.781 -19.406 1 79.31 89 VAL B N 1
ATOM 7666 C CA . VAL B 1 89 ? -37.625 -36 -18.219 1 79.31 89 VAL B CA 1
ATOM 7667 C C . VAL B 1 89 ? -36.219 -36.469 -18.641 1 79.31 89 VAL B C 1
ATOM 7669 O O . VAL B 1 89 ? -36.094 -37.469 -19.359 1 79.31 89 VAL B O 1
ATOM 7672 N N . PRO B 1 90 ? -35.281 -35.688 -18.281 1 73.75 90 PRO B N 1
ATOM 7673 C CA . PRO B 1 90 ? -33.938 -36.188 -18.594 1 73.75 90 PRO B CA 1
ATOM 7674 C C . PRO B 1 90 ? -33.531 -37.344 -17.672 1 73.75 90 PRO B C 1
ATOM 7676 O O . PRO B 1 90 ? -32.906 -37.094 -16.641 1 73.75 90 PRO B O 1
ATOM 7679 N N . LEU B 1 91 ? -33.75 -38.438 -18.094 1 77.25 91 LEU B N 1
ATOM 7680 C CA . LEU B 1 91 ? -33.438 -39.594 -17.266 1 77.25 91 LEU B CA 1
ATOM 7681 C C . LEU B 1 91 ? -31.938 -39.781 -17.125 1 77.25 91 LEU B C 1
ATOM 7683 O O . LEU B 1 91 ? -31.469 -40.5 -16.25 1 77.25 91 LEU B O 1
ATOM 7687 N N . SER B 1 92 ? -31.266 -38.969 -17.969 1 68.81 92 SER B N 1
ATOM 7688 C CA . SER B 1 92 ? -29.812 -39.062 -17.906 1 68.81 92 SER B CA 1
ATOM 7689 C C . SER B 1 92 ? -29.234 -38.125 -16.859 1 68.81 92 SER B C 1
ATOM 7691 O O . SER B 1 92 ? -28.016 -38.062 -16.672 1 68.81 92 SER B O 1
ATOM 7693 N N . ASP B 1 93 ? -30.047 -37.562 -16.109 1 73.19 93 ASP B N 1
ATOM 7694 C CA . ASP B 1 93 ? -29.578 -36.719 -15.023 1 73.19 93 ASP B CA 1
ATOM 7695 C C . ASP B 1 93 ? -28.828 -37.531 -13.977 1 73.19 93 ASP B C 1
ATOM 7697 O O . ASP B 1 93 ? -29.312 -38.562 -13.523 1 73.19 93 ASP B O 1
ATOM 7701 N N . PRO B 1 94 ? -27.703 -37.031 -13.57 1 72.06 94 PRO B N 1
ATOM 7702 C CA . PRO B 1 94 ? -26.891 -37.812 -12.656 1 72.06 94 PRO B CA 1
ATOM 7703 C C . PRO B 1 94 ? -27.562 -38.062 -11.312 1 72.06 94 PRO B C 1
ATOM 7705 O O . PRO B 1 94 ? -27.25 -39.031 -10.625 1 72.06 94 PRO B O 1
ATOM 7708 N N . ARG B 1 95 ? -28.453 -37.406 -10.898 1 77.19 95 ARG B N 1
ATOM 7709 C CA . ARG B 1 95 ? -29.141 -37.594 -9.625 1 77.19 95 ARG B CA 1
ATOM 7710 C C . ARG B 1 95 ? -30 -38.844 -9.641 1 77.19 95 ARG B C 1
ATOM 7712 O O . ARG B 1 95 ? -30.203 -39.469 -8.602 1 77.19 95 ARG B O 1
ATOM 7719 N N . ILE B 1 96 ? -30.469 -38.969 -10.773 1 79.81 96 ILE B N 1
ATOM 7720 C CA . ILE B 1 96 ? -31.312 -40.156 -10.906 1 79.81 96 ILE B CA 1
ATOM 7721 C C . ILE B 1 96 ? -30.453 -41.406 -10.891 1 79.81 96 ILE B C 1
ATOM 7723 O O . ILE B 1 96 ? -30.75 -42.375 -10.195 1 79.81 96 ILE B O 1
ATOM 7727 N N . ALA B 1 97 ? -29.344 -41.219 -11.602 1 79.38 97 ALA B N 1
ATOM 7728 C CA . ALA B 1 97 ? -28.406 -42.344 -11.602 1 79.38 97 ALA B CA 1
ATOM 7729 C C . ALA B 1 97 ? -27.844 -42.594 -10.211 1 79.38 97 ALA B C 1
ATOM 7731 O O . ALA B 1 97 ? -27.609 -43.75 -9.82 1 79.38 97 ALA B O 1
ATOM 7732 N N . ASN B 1 98 ? -27.797 -41.562 -9.453 1 78.62 98 ASN B N 1
ATOM 7733 C CA . ASN B 1 98 ? -27.219 -41.625 -8.117 1 78.62 98 ASN B CA 1
ATOM 7734 C C . ASN B 1 98 ? -28.094 -42.438 -7.168 1 78.62 98 ASN B C 1
ATOM 7736 O O . ASN B 1 98 ? -27.594 -43 -6.18 1 78.62 98 ASN B O 1
ATOM 7740 N N . LEU B 1 99 ? -29.328 -42.625 -7.469 1 76.94 99 LEU B N 1
ATOM 7741 C CA . LEU B 1 99 ? -30.234 -43.406 -6.641 1 76.94 99 LEU B CA 1
ATOM 7742 C C . LEU B 1 99 ? -29.875 -44.875 -6.668 1 76.94 99 LEU B C 1
ATOM 7744 O O . LEU B 1 99 ? -30.188 -45.625 -5.738 1 76.94 99 LEU B O 1
ATOM 7748 N N . LEU B 1 100 ? -29.156 -45.156 -7.727 1 80.69 100 LEU B N 1
ATOM 7749 C CA . LEU B 1 100 ? -28.969 -46.594 -7.965 1 80.69 100 LEU B CA 1
ATOM 7750 C C . LEU B 1 100 ? -27.5 -46.969 -7.816 1 80.69 100 LEU B C 1
ATOM 7752 O O . LEU B 1 100 ? -27.141 -48.125 -8.016 1 80.69 100 LEU B O 1
ATOM 7756 N N . VAL B 1 101 ? -26.766 -45.781 -7.473 1 79.12 101 VAL B N 1
ATOM 7757 C CA . VAL B 1 101 ? -25.328 -46.031 -7.426 1 79.12 101 VAL B CA 1
ATOM 7758 C C . VAL B 1 101 ? -24.844 -45.969 -5.984 1 79.12 101 VAL B C 1
ATOM 7760 O O . VAL B 1 101 ? -25.219 -45.062 -5.246 1 79.12 101 VAL B O 1
ATOM 7763 N N . ARG B 1 102 ? -24.203 -46.844 -5.488 1 75.75 102 ARG B N 1
ATOM 7764 C CA . ARG B 1 102 ? -23.562 -46.875 -4.172 1 75.75 102 ARG B CA 1
ATOM 7765 C C . ARG B 1 102 ? -22.109 -47.281 -4.273 1 75.75 102 ARG B C 1
ATOM 7767 O O . ARG B 1 102 ? -21.781 -48.281 -4.926 1 75.75 102 ARG B O 1
ATOM 7774 N N . VAL B 1 103 ? -21.344 -46.469 -3.678 1 71.62 103 VAL B N 1
ATOM 7775 C CA . VAL B 1 103 ? -19.938 -46.844 -3.613 1 71.62 103 VAL B CA 1
ATOM 7776 C C . VAL B 1 103 ? -19.703 -47.75 -2.4 1 71.62 103 VAL B C 1
ATOM 7778 O O . VAL B 1 103 ? -19.953 -47.344 -1.262 1 71.62 103 VAL B O 1
ATOM 7781 N N . VAL B 1 104 ? -19.391 -49 -2.561 1 70.06 104 VAL B N 1
ATOM 7782 C CA . VAL B 1 104 ? -19.203 -49.969 -1.497 1 70.06 104 VAL B CA 1
ATOM 7783 C C . VAL B 1 104 ? -17.781 -49.875 -0.951 1 70.06 104 VAL B C 1
ATOM 7785 O O . VAL B 1 104 ? -17.578 -49.938 0.264 1 70.06 104 VAL B O 1
ATOM 7788 N N . ARG B 1 105 ? -16.859 -49.844 -1.799 1 68.88 105 ARG B N 1
ATOM 7789 C CA . ARG B 1 105 ? -15.445 -49.75 -1.418 1 68.88 105 ARG B CA 1
ATOM 7790 C C . ARG B 1 105 ? -14.641 -48.969 -2.447 1 68.88 105 ARG B C 1
ATOM 7792 O O . ARG B 1 105 ? -14.883 -49.094 -3.65 1 68.88 105 ARG B O 1
ATOM 7799 N N . ARG B 1 106 ? -13.945 -48.062 -2 1 61.56 106 ARG B N 1
ATOM 7800 C CA . ARG B 1 106 ? -13 -47.406 -2.9 1 61.56 106 ARG B CA 1
ATOM 7801 C C . ARG B 1 106 ? -11.695 -48.188 -2.994 1 61.56 106 ARG B C 1
ATOM 7803 O O . ARG B 1 106 ? -10.977 -48.344 -2.004 1 61.56 106 ARG B O 1
ATOM 7810 N N . PRO B 1 107 ? -11.477 -48.656 -4.066 1 64.44 107 PRO B N 1
ATOM 7811 C CA . PRO B 1 107 ? -10.211 -49.406 -4.168 1 64.44 107 PRO B CA 1
ATOM 7812 C C . PRO B 1 107 ? -8.992 -48.469 -4.07 1 64.44 107 PRO B C 1
ATOM 7814 O O . PRO B 1 107 ? -9.102 -47.281 -4.301 1 64.44 107 PRO B O 1
ATOM 7817 N N . ALA B 1 108 ? -7.875 -48.938 -3.555 1 60.19 108 ALA B N 1
ATOM 7818 C CA . ALA B 1 108 ? -6.605 -48.219 -3.438 1 60.19 108 ALA B CA 1
ATOM 7819 C C . ALA B 1 108 ? -6.176 -47.625 -4.781 1 60.19 108 ALA B C 1
ATOM 7821 O O . ALA B 1 108 ? -6.625 -48.094 -5.836 1 60.19 108 ALA B O 1
ATOM 7822 N N . LYS B 1 109 ? -5.461 -46.562 -4.844 1 56.47 109 LYS B N 1
ATOM 7823 C CA . LYS B 1 109 ? -4.965 -45.938 -6.059 1 56.47 109 LYS B CA 1
ATOM 7824 C C . LYS B 1 109 ? -4.27 -46.938 -6.965 1 56.47 109 LYS B C 1
ATOM 7826 O O . LYS B 1 109 ? -3.404 -47.688 -6.516 1 56.47 109 LYS B O 1
ATOM 7831 N N . GLY B 1 110 ? -4.738 -47.156 -8.258 1 64.81 110 GLY B N 1
ATOM 7832 C CA . GLY B 1 110 ? -4.16 -48.094 -9.203 1 64.81 110 GLY B CA 1
ATOM 7833 C C . GLY B 1 110 ? -5.004 -49.344 -9.391 1 64.81 110 GLY B C 1
ATOM 7834 O O . GLY B 1 110 ? -4.754 -50.125 -10.305 1 64.81 110 GLY B O 1
ATOM 7835 N N . GLN B 1 111 ? -5.789 -49.594 -8.492 1 74.5 111 GLN B N 1
ATOM 7836 C CA . GLN B 1 111 ? -6.629 -50.781 -8.633 1 74.5 111 GLN B CA 1
ATOM 7837 C C . GLN B 1 111 ? -7.879 -50.469 -9.453 1 74.5 111 GLN B C 1
ATOM 7839 O O . GLN B 1 111 ? -8.391 -49.344 -9.414 1 74.5 111 GLN B O 1
ATOM 7844 N N . PRO B 1 112 ? -8.281 -51.438 -10.242 1 79.88 112 PRO B N 1
ATOM 7845 C CA . PRO B 1 112 ? -9.461 -51.219 -11.078 1 79.88 112 PRO B CA 1
ATOM 7846 C C . PRO B 1 112 ? -10.742 -51.062 -10.258 1 79.88 112 PRO B C 1
ATOM 7848 O O . PRO B 1 112 ? -10.898 -51.688 -9.219 1 79.88 112 PRO B O 1
ATOM 7851 N N . ILE B 1 113 ? -11.531 -50.25 -10.648 1 82.06 113 ILE B N 1
ATOM 7852 C CA . ILE B 1 113 ? -12.852 -50.031 -10.055 1 82.06 113 ILE B CA 1
ATOM 7853 C C . ILE B 1 113 ? -13.891 -50.875 -10.781 1 82.06 113 ILE B C 1
ATOM 7855 O O . ILE B 1 113 ? -14.125 -50.688 -11.977 1 82.06 113 ILE B O 1
ATOM 7859 N N . VAL B 1 114 ? -14.414 -51.781 -10.141 1 86.69 114 VAL B N 1
ATOM 7860 C CA . VAL B 1 114 ? -15.375 -52.656 -10.766 1 86.69 114 VAL B CA 1
ATOM 7861 C C . VAL B 1 114 ? -16.797 -52.125 -10.57 1 86.69 114 VAL B C 1
ATOM 7863 O O . VAL B 1 114 ? -17.188 -51.812 -9.445 1 86.69 114 VAL B O 1
ATOM 7866 N N . LEU B 1 115 ? -17.469 -51.938 -11.625 1 88.44 115 LEU B N 1
ATOM 7867 C CA . LEU B 1 115 ? -18.859 -51.5 -11.633 1 88.44 115 LEU B CA 1
ATOM 7868 C C . LEU B 1 115 ? -19.781 -52.688 -11.875 1 88.44 115 LEU B C 1
ATOM 7870 O O . LEU B 1 115 ? -19.531 -53.531 -12.758 1 88.44 115 LEU B O 1
ATOM 7874 N N . GLY B 1 116 ? -20.844 -52.812 -11.07 1 87.31 116 GLY B N 1
ATOM 7875 C CA . GLY B 1 116 ? -21.797 -53.906 -11.242 1 87.31 116 GLY B CA 1
ATOM 7876 C C . GLY B 1 116 ? -23.016 -53.781 -10.336 1 87.31 116 GLY B C 1
ATOM 7877 O O . GLY B 1 116 ? -23.141 -52.812 -9.586 1 87.31 116 GLY B O 1
ATOM 7878 N N . SER B 1 117 ? -23.922 -54.75 -10.367 1 83.25 117 SER B N 1
ATOM 7879 C CA . SER B 1 117 ? -25.172 -54.688 -9.594 1 83.25 117 SER B CA 1
ATOM 7880 C C . SER B 1 117 ? -25.031 -55.5 -8.305 1 83.25 117 SER B C 1
ATOM 7882 O O . SER B 1 117 ? -25.859 -55.375 -7.395 1 83.25 117 SER B O 1
ATOM 7884 N N . ALA B 1 118 ? -24.016 -56.375 -8.141 1 79.75 118 ALA B N 1
ATOM 7885 C CA . ALA B 1 118 ? -23.875 -57.25 -6.961 1 79.75 118 ALA B CA 1
ATOM 7886 C C . ALA B 1 118 ? -22.422 -57.281 -6.492 1 79.75 118 ALA B C 1
ATOM 7888 O O . ALA B 1 118 ? -21.516 -56.938 -7.238 1 79.75 118 ALA B O 1
ATOM 7889 N N . ALA B 1 119 ? -22.219 -57.594 -5.176 1 75.19 119 ALA B N 1
ATOM 7890 C CA . ALA B 1 119 ? -20.875 -57.844 -4.633 1 75.19 119 ALA B CA 1
ATOM 7891 C C . ALA B 1 119 ? -20.203 -59.031 -5.32 1 75.19 119 ALA B C 1
ATOM 7893 O O . ALA B 1 119 ? -20.875 -59.969 -5.75 1 75.19 119 ALA B O 1
ATOM 7894 N N . PRO B 1 120 ? -18.828 -58.844 -5.781 1 77 120 PRO B N 1
ATOM 7895 C CA . PRO B 1 120 ? -17.875 -57.844 -5.27 1 77 120 PRO B CA 1
ATOM 7896 C C . PRO B 1 120 ? -17.641 -56.719 -6.254 1 77 120 PRO B C 1
ATOM 7898 O O . PRO B 1 120 ? -16.797 -56.812 -7.148 1 77 120 PRO B O 1
ATOM 7901 N N . SER B 1 121 ? -18.438 -55.656 -6.461 1 80.81 121 SER B N 1
ATOM 7902 C CA . SER B 1 121 ? -18.188 -54.438 -7.223 1 80.81 121 SER B CA 1
ATOM 7903 C C . SER B 1 121 ? -17.875 -53.281 -6.301 1 80.81 121 SER B C 1
ATOM 7905 O O . SER B 1 121 ? -18.328 -53.219 -5.156 1 80.81 121 SER B O 1
ATOM 7907 N N . ASP B 1 122 ? -17 -52.438 -6.754 1 81.31 122 ASP B N 1
ATOM 7908 C CA . ASP B 1 122 ? -16.625 -51.281 -5.969 1 81.31 122 ASP B CA 1
ATOM 7909 C C . ASP B 1 122 ? -17.734 -50.25 -5.961 1 81.31 122 ASP B C 1
ATOM 7911 O O . ASP B 1 122 ? -17.922 -49.531 -4.973 1 81.31 122 ASP B O 1
ATOM 7915 N N . VAL B 1 123 ? -18.359 -50.312 -6.988 1 82.75 123 VAL B N 1
ATOM 7916 C CA . VAL B 1 123 ? -19.531 -49.438 -7.16 1 82.75 123 VAL B CA 1
ATOM 7917 C C . VAL B 1 123 ? -20.734 -50.281 -7.574 1 82.75 123 VAL B C 1
ATOM 7919 O O . VAL B 1 123 ? -20.719 -50.938 -8.617 1 82.75 123 VAL B O 1
ATOM 7922 N N . THR B 1 124 ? -21.656 -50.312 -6.766 1 84.31 124 THR B N 1
ATOM 7923 C CA . THR B 1 124 ? -22.844 -51.125 -7.031 1 84.31 124 THR B CA 1
ATOM 7924 C C . THR B 1 124 ? -23.953 -50.281 -7.633 1 84.31 124 THR B C 1
ATOM 7926 O O . THR B 1 124 ? -24.266 -49.219 -7.121 1 84.31 124 THR B O 1
ATOM 7929 N N . ILE B 1 125 ? -24.406 -50.719 -8.688 1 84.06 125 ILE B N 1
ATOM 7930 C CA . ILE B 1 125 ? -25.531 -50.094 -9.391 1 84.06 125 ILE B CA 1
ATOM 7931 C C . ILE B 1 125 ? -26.734 -51.031 -9.352 1 84.06 125 ILE B C 1
ATOM 7933 O O . ILE B 1 125 ? -26.672 -52.156 -9.859 1 84.06 125 ILE B O 1
ATOM 7937 N N . GLU B 1 126 ? -27.781 -50.688 -8.789 1 82.81 126 GLU B N 1
ATOM 7938 C CA . GLU B 1 126 ? -29 -51.469 -8.633 1 82.81 126 GLU B CA 1
ATOM 7939 C C . GLU B 1 126 ? -29.953 -51.25 -9.797 1 82.81 126 GLU B C 1
ATOM 7941 O O . GLU B 1 126 ? -30.969 -50.562 -9.648 1 82.81 126 GLU B O 1
ATOM 7946 N N . TYR B 1 127 ? -29.578 -51.875 -10.945 1 84 127 TYR B N 1
ATOM 7947 C CA . TYR B 1 127 ? -30.375 -51.781 -12.164 1 84 127 TYR B CA 1
ATOM 7948 C C . TYR B 1 127 ? -30.375 -53.062 -12.945 1 84 127 TYR B C 1
ATOM 7950 O O . TYR B 1 127 ? -29.328 -53.719 -13.07 1 84 127 TYR B O 1
ATOM 7958 N N . PRO B 1 128 ? -31.469 -53.469 -13.445 1 80.75 128 PRO B N 1
ATOM 7959 C CA . PRO B 1 128 ? -31.609 -54.812 -14 1 80.75 128 PRO B CA 1
ATOM 7960 C C . PRO B 1 128 ? -30.703 -55.062 -15.211 1 80.75 128 PRO B C 1
ATOM 7962 O O . PRO B 1 128 ? -30.266 -56.188 -15.445 1 80.75 128 PRO B O 1
ATOM 7965 N N . ASP B 1 129 ? -30.391 -54 -15.984 1 80.19 129 ASP B N 1
ATOM 7966 C CA . ASP B 1 129 ? -29.578 -54.188 -17.188 1 80.19 129 ASP B CA 1
ATOM 7967 C C . ASP B 1 129 ? -28.109 -54.312 -16.844 1 80.19 129 ASP B C 1
ATOM 7969 O O . ASP B 1 129 ? -27.281 -54.656 -17.703 1 80.19 129 ASP B O 1
ATOM 7973 N N . VAL B 1 130 ? -27.812 -54.156 -15.531 1 87 130 VAL B N 1
ATOM 7974 C CA . VAL B 1 130 ? -26.406 -54.156 -15.141 1 87 130 VAL B CA 1
ATOM 7975 C C . VAL B 1 130 ? -26.031 -55.531 -14.609 1 87 130 VAL B C 1
ATOM 7977 O O . VAL B 1 130 ? -26.688 -56.062 -13.719 1 87 130 VAL B O 1
ATOM 7980 N N . ALA B 1 131 ? -25.031 -56.125 -15.148 1 88.31 131 ALA B N 1
ATOM 7981 C CA . ALA B 1 131 ? -24.547 -57.438 -14.734 1 88.31 131 ALA B CA 1
ATOM 7982 C C . ALA B 1 131 ? -23.859 -57.375 -13.367 1 88.31 131 ALA B C 1
ATOM 7984 O O . ALA B 1 131 ? -23.469 -56.281 -12.93 1 88.31 131 ALA B O 1
ATOM 7985 N N . PRO B 1 132 ? -23.891 -58.438 -12.609 1 85.69 132 PRO B N 1
ATOM 7986 C CA . PRO B 1 132 ? -23.219 -58.438 -11.305 1 85.69 132 PRO B CA 1
ATOM 7987 C C . PRO B 1 132 ? -21.797 -57.906 -11.391 1 85.69 132 PRO B C 1
ATOM 7989 O O . PRO B 1 132 ? -21.359 -57.156 -10.492 1 85.69 132 PRO B O 1
ATOM 7992 N N . GLN B 1 133 ? -21.109 -58.219 -12.453 1 86.75 133 GLN B N 1
ATOM 7993 C CA . GLN B 1 133 ? -19.844 -57.594 -12.852 1 86.75 133 GLN B CA 1
ATOM 7994 C C . GLN B 1 133 ? -19.891 -57.125 -14.297 1 86.75 133 GLN B C 1
ATOM 7996 O O . GLN B 1 133 ? -19.719 -57.906 -15.227 1 86.75 133 GLN B O 1
ATOM 8001 N N . HIS B 1 134 ? -20.172 -55.75 -14.484 1 87.75 134 HIS B N 1
ATOM 8002 C CA . HIS B 1 134 ? -20.531 -55.25 -15.797 1 87.75 134 HIS B CA 1
ATOM 8003 C C . HIS B 1 134 ? -19.312 -54.688 -16.531 1 87.75 134 HIS B C 1
ATOM 8005 O O . HIS B 1 134 ? -19.078 -55 -17.688 1 87.75 134 HIS B O 1
ATOM 8011 N N . ALA B 1 135 ? -18.688 -53.75 -15.781 1 88.25 135 ALA B N 1
ATOM 8012 C CA . ALA B 1 135 ? -17.531 -53.125 -16.391 1 88.25 135 ALA B CA 1
ATOM 8013 C C . ALA B 1 135 ? -16.469 -52.781 -15.344 1 88.25 135 ALA B C 1
ATOM 8015 O O . ALA B 1 135 ? -16.766 -52.75 -14.141 1 88.25 135 ALA B O 1
ATOM 8016 N N . GLN B 1 136 ? -15.391 -52.688 -15.75 1 87 136 GLN B N 1
ATOM 8017 C CA . GLN B 1 136 ? -14.297 -52.25 -14.875 1 87 136 GLN B CA 1
ATOM 8018 C C . GLN B 1 136 ? -13.609 -51 -15.438 1 87 136 GLN B C 1
ATOM 8020 O O . GLN B 1 136 ? -13.477 -50.844 -16.656 1 87 136 GLN B O 1
ATOM 8025 N N . ILE B 1 137 ? -13.414 -50.125 -14.516 1 82.44 137 ILE B N 1
ATOM 8026 C CA . ILE B 1 137 ? -12.672 -48.938 -14.891 1 82.44 137 ILE B CA 1
ATOM 8027 C C . ILE B 1 137 ? -11.242 -49.031 -14.375 1 82.44 137 ILE B C 1
ATOM 8029 O O . ILE B 1 137 ? -11.016 -49.281 -13.188 1 82.44 137 ILE B O 1
ATOM 8033 N N . VAL B 1 138 ? -10.336 -48.969 -15.266 1 78.62 138 VAL B N 1
ATOM 8034 C CA . VAL B 1 138 ? -8.922 -49.031 -14.93 1 78.62 138 VAL B CA 1
ATOM 8035 C C . VAL B 1 138 ? -8.234 -47.719 -15.281 1 78.62 138 VAL B C 1
ATOM 8037 O O . VAL B 1 138 ? -8.477 -47.156 -16.344 1 78.62 138 VAL B O 1
ATOM 8040 N N . GLU B 1 139 ? -7.719 -47.25 -14.359 1 69.56 139 GLU B N 1
ATOM 8041 C CA . GLU B 1 139 ? -6.918 -46.062 -14.602 1 69.56 139 GLU B CA 1
ATOM 8042 C C . GLU B 1 139 ? -5.535 -46.406 -15.133 1 69.56 139 GLU B C 1
ATOM 8044 O O . GLU B 1 139 ? -4.801 -47.156 -14.5 1 69.56 139 GLU B O 1
ATOM 8049 N N . THR B 1 140 ? -5.266 -46.062 -16.328 1 66.44 140 THR B N 1
ATOM 8050 C CA . THR B 1 140 ? -3.949 -46.312 -16.891 1 66.44 140 THR B CA 1
ATOM 8051 C C . THR B 1 140 ? -2.873 -45.5 -16.188 1 66.44 140 THR B C 1
ATOM 8053 O O . THR B 1 140 ? -3.178 -44.531 -15.516 1 66.44 140 THR B O 1
ATOM 8056 N N . PRO B 1 141 ? -1.723 -45.875 -16.188 1 58.53 141 PRO B N 1
ATOM 8057 C CA . PRO B 1 141 ? -0.638 -45.156 -15.539 1 58.53 141 PRO B CA 1
ATOM 8058 C C . PRO B 1 141 ? -0.553 -43.688 -16.016 1 58.53 141 PRO B C 1
ATOM 8060 O O . PRO B 1 141 ? -0.044 -42.844 -15.289 1 58.53 141 PRO B O 1
ATOM 8063 N N . GLU B 1 142 ? -1.225 -43.344 -17.047 1 57.88 142 GLU B N 1
ATOM 8064 C CA . GLU B 1 142 ? -1.234 -42 -17.625 1 57.88 142 GLU B CA 1
ATOM 8065 C C . GLU B 1 142 ? -2.393 -41.188 -17.078 1 57.88 142 GLU B C 1
ATOM 8067 O O . GLU B 1 142 ? -2.566 -40.031 -17.453 1 57.88 142 GLU B O 1
ATOM 8072 N N . GLY B 1 143 ? -3.148 -41.688 -16.219 1 60 143 GLY B N 1
ATOM 8073 C CA . GLY B 1 143 ? -4.254 -41 -15.57 1 60 143 GLY B CA 1
ATOM 8074 C C . GLY B 1 143 ? -5.531 -41.031 -16.391 1 60 143 GLY B C 1
ATOM 8075 O O . GLY B 1 143 ? -6.449 -40.25 -16.141 1 60 143 GLY B O 1
ATOM 8076 N N . VAL B 1 144 ? -5.539 -41.781 -17.344 1 66.88 144 VAL B N 1
ATOM 8077 C CA . VAL B 1 144 ? -6.727 -41.906 -18.188 1 66.88 144 VAL B CA 1
ATOM 8078 C C . VAL B 1 144 ? -7.598 -43.031 -17.688 1 66.88 144 VAL B C 1
ATOM 8080 O O . VAL B 1 144 ? -7.098 -44.125 -17.391 1 66.88 144 VAL B O 1
ATOM 8083 N N . MET B 1 145 ? -8.852 -42.719 -17.672 1 74.25 145 MET B N 1
ATOM 8084 C CA . MET B 1 145 ? -9.797 -43.75 -17.266 1 74.25 145 MET B CA 1
ATOM 8085 C C . MET B 1 145 ? -10.273 -44.562 -18.469 1 74.25 145 MET B C 1
ATOM 8087 O O . MET B 1 145 ? -10.695 -43.969 -19.484 1 74.25 145 MET B O 1
ATOM 8091 N N . VAL B 1 146 ? -9.992 -45.812 -18.422 1 80.12 146 VAL B N 1
ATOM 8092 C CA . VAL B 1 146 ? -10.445 -46.719 -19.469 1 80.12 146 VAL B CA 1
ATOM 8093 C C . VAL B 1 146 ? -11.516 -47.656 -18.922 1 80.12 146 VAL B C 1
ATOM 8095 O O . VAL B 1 146 ? -11.344 -48.25 -17.844 1 80.12 146 VAL B O 1
ATOM 8098 N N . VAL B 1 147 ? -12.602 -47.75 -19.656 1 85.62 147 VAL B N 1
ATOM 8099 C CA . VAL B 1 147 ? -13.672 -48.656 -19.266 1 85.62 147 VAL B CA 1
ATOM 8100 C C . VAL B 1 147 ? -13.586 -49.938 -20.094 1 85.62 147 VAL B C 1
ATOM 8102 O O . VAL B 1 147 ? -13.352 -49.906 -21.297 1 85.62 147 VAL B O 1
ATOM 8105 N N . ARG B 1 148 ? -13.547 -51.062 -19.484 1 85.56 148 ARG B N 1
ATOM 8106 C CA . ARG B 1 148 ? -13.539 -52.375 -20.109 1 85.56 148 ARG B CA 1
ATOM 8107 C C . ARG B 1 148 ? -14.828 -53.125 -19.781 1 85.56 148 ARG B C 1
ATOM 8109 O O . ARG B 1 148 ? -15.195 -53.281 -18.625 1 85.56 148 ARG B O 1
ATOM 8116 N N . ASP B 1 149 ? -15.523 -53.594 -20.781 1 86.88 149 ASP B N 1
ATOM 8117 C CA . ASP B 1 149 ? -16.719 -54.406 -20.609 1 86.88 149 ASP B CA 1
ATOM 8118 C C . ASP B 1 149 ? -16.375 -55.812 -20.172 1 86.88 149 ASP B C 1
ATOM 8120 O O . ASP B 1 149 ? -15.5 -56.469 -20.781 1 86.88 149 ASP B O 1
ATOM 8124 N N . LEU B 1 150 ? -16.812 -56.406 -19.188 1 85.94 150 LEU B N 1
ATOM 8125 C CA . LEU B 1 150 ? -16.5 -57.719 -18.656 1 85.94 150 LEU B CA 1
ATOM 8126 C C . LEU B 1 150 ? -17.453 -58.781 -19.219 1 85.94 150 LEU B C 1
ATOM 8128 O O . LEU B 1 150 ? -17.766 -59.75 -18.547 1 85.94 150 LEU B O 1
ATOM 8132 N N . GLY B 1 151 ? -17.938 -58.469 -20.484 1 82.25 151 GLY B N 1
ATOM 8133 C CA . GLY B 1 151 ? -18.797 -59.406 -21.156 1 82.25 151 GLY B CA 1
ATOM 8134 C C . GLY B 1 151 ? -20.234 -59.344 -20.688 1 82.25 151 GLY B C 1
ATOM 8135 O O . GLY B 1 151 ? -20.938 -60.344 -20.625 1 82.25 151 GLY B O 1
ATOM 8136 N N . ALA B 1 152 ? -20.688 -58.219 -20.344 1 81.69 152 ALA B N 1
ATOM 8137 C CA . ALA B 1 152 ? -22.078 -58.031 -19.906 1 81.69 152 ALA B CA 1
ATOM 8138 C C . ALA B 1 152 ? -23.031 -58.188 -21.078 1 81.69 152 ALA B C 1
ATOM 8140 O O . ALA B 1 152 ? -22.781 -57.688 -22.172 1 81.69 152 ALA B O 1
ATOM 8141 N N . PRO B 1 153 ? -24.062 -58.938 -21.031 1 84.56 153 PRO B N 1
ATOM 8142 C CA . PRO B 1 153 ? -25.016 -59.188 -22.125 1 84.56 153 PRO B CA 1
ATOM 8143 C C . PRO B 1 153 ? -25.641 -57.875 -22.641 1 84.56 153 PRO B C 1
ATOM 8145 O O . PRO B 1 153 ? -25.828 -57.719 -23.844 1 84.56 153 PRO B O 1
ATOM 8148 N N . ALA B 1 154 ? -25.891 -56.875 -21.75 1 83.25 154 ALA B N 1
ATOM 8149 C CA . ALA B 1 154 ? -26.531 -55.625 -22.172 1 83.25 154 ALA B CA 1
ATOM 8150 C C . ALA B 1 154 ? -25.531 -54.688 -22.797 1 83.25 154 ALA B C 1
ATOM 8152 O O . ALA B 1 154 ? -25.906 -53.719 -23.484 1 83.25 154 ALA B O 1
ATOM 8153 N N . GLY B 1 155 ? -24.297 -54.938 -22.625 1 83.88 155 GLY B N 1
ATOM 8154 C CA . GLY B 1 155 ? -23.234 -54.188 -23.266 1 83.88 155 GLY B CA 1
ATOM 8155 C C . GLY B 1 155 ? -22.906 -52.875 -22.547 1 83.88 155 GLY B C 1
ATOM 8156 O O . GLY B 1 155 ? -23.672 -52.406 -21.703 1 83.88 155 GLY B O 1
ATOM 8157 N N . THR B 1 156 ? -21.672 -52.406 -22.812 1 86.81 156 THR B N 1
ATOM 8158 C CA . THR B 1 156 ? -21.203 -51.125 -22.344 1 86.81 156 THR B CA 1
ATOM 8159 C C . THR B 1 156 ? -21.062 -50.125 -23.5 1 86.81 156 THR B C 1
ATOM 8161 O O . THR B 1 156 ? -20.516 -50.469 -24.547 1 86.81 156 THR B O 1
ATOM 8164 N N . PHE B 1 157 ? -21.703 -48.906 -23.344 1 82.19 157 PHE B N 1
ATOM 8165 C CA . PHE B 1 157 ? -21.703 -47.875 -24.375 1 82.19 157 PHE B CA 1
ATOM 8166 C C . PHE B 1 157 ? -21.172 -46.562 -23.828 1 82.19 157 PHE B C 1
ATOM 8168 O O . PHE B 1 157 ? -21.203 -46.344 -22.625 1 82.19 157 PHE B O 1
ATOM 8175 N N . ILE B 1 158 ? -20.656 -45.781 -24.719 1 78.38 158 ILE B N 1
ATOM 8176 C CA . ILE B 1 158 ? -20.172 -44.469 -24.344 1 78.38 158 ILE B CA 1
ATOM 8177 C C . ILE B 1 158 ? -20.891 -43.406 -25.172 1 78.38 158 ILE B C 1
ATOM 8179 O O . ILE B 1 158 ? -20.969 -43.5 -26.391 1 78.38 158 ILE B O 1
ATOM 8183 N N . ASP B 1 159 ? -21.484 -42.375 -24.609 1 67.75 159 ASP B N 1
ATOM 8184 C CA . ASP B 1 159 ? -22.094 -41.156 -25.141 1 67.75 159 ASP B CA 1
ATOM 8185 C C . ASP B 1 159 ? -23.266 -41.469 -26.062 1 67.75 159 ASP B C 1
ATOM 8187 O O . ASP B 1 159 ? -23.641 -40.656 -26.906 1 67.75 159 ASP B O 1
ATOM 8191 N N . GLY B 1 160 ? -23.844 -42.594 -26.078 1 65.12 160 GLY B N 1
ATOM 8192 C CA . GLY B 1 160 ? -25.016 -43 -26.859 1 65.12 160 GLY B CA 1
ATOM 8193 C C . GLY B 1 160 ? -25.094 -44.5 -27.047 1 65.12 160 GLY B C 1
ATOM 8194 O O . GLY B 1 160 ? -24.125 -45.219 -26.828 1 65.12 160 GLY B O 1
ATOM 8195 N N . PRO B 1 161 ? -26.25 -45.031 -27.359 1 60 161 PRO B N 1
ATOM 8196 C CA . PRO B 1 161 ? -26.484 -46.469 -27.438 1 60 161 PRO B CA 1
ATOM 8197 C C . PRO B 1 161 ? -26 -47.094 -28.75 1 60 161 PRO B C 1
ATOM 8199 O O . PRO B 1 161 ? -26.141 -48.312 -28.969 1 60 161 PRO B O 1
ATOM 8202 N N . HIS B 1 162 ? -25.375 -46.438 -29.656 1 60.56 162 HIS B N 1
ATOM 8203 C CA . HIS B 1 162 ? -25.203 -46.938 -31.016 1 60.56 162 HIS B CA 1
ATOM 8204 C C . HIS B 1 162 ? -24.016 -47.906 -31.094 1 60.56 162 HIS B C 1
ATOM 8206 O O . HIS B 1 162 ? -24.016 -48.844 -31.891 1 60.56 162 HIS B O 1
ATOM 8212 N N . PHE B 1 163 ? -22.891 -47.719 -30.312 1 66.5 163 PHE B N 1
ATOM 8213 C CA . PHE B 1 163 ? -21.734 -48.594 -30.5 1 66.5 163 PHE B CA 1
ATOM 8214 C C . PHE B 1 163 ? -21.328 -49.25 -29.188 1 66.5 163 PHE B C 1
ATOM 8216 O O . PHE B 1 163 ? -21.016 -48.531 -28.219 1 66.5 163 PHE B O 1
ATOM 8223 N N . ARG B 1 164 ? -21.453 -50.531 -29.141 1 76.69 164 ARG B N 1
ATOM 8224 C CA . ARG B 1 164 ? -20.969 -51.312 -28 1 76.69 164 ARG B CA 1
ATOM 8225 C C . ARG B 1 164 ? -19.453 -51.281 -27.906 1 76.69 164 ARG B C 1
ATOM 8227 O O . ARG B 1 164 ? -18.766 -51.438 -28.922 1 76.69 164 ARG B O 1
ATOM 8234 N N . VAL B 1 165 ? -18.922 -51.031 -26.75 1 78.44 165 VAL B N 1
ATOM 8235 C CA . VAL B 1 165 ? -17.469 -50.906 -26.609 1 78.44 165 VAL B CA 1
ATOM 8236 C C . VAL B 1 165 ? -16.938 -52.031 -25.734 1 78.44 165 VAL B C 1
ATOM 8238 O O . VAL B 1 165 ? -17.578 -52.438 -24.766 1 78.44 165 VAL B O 1
ATOM 8241 N N . THR B 1 166 ? -15.93 -52.719 -26.141 1 81.06 166 THR B N 1
ATOM 8242 C CA . THR B 1 166 ? -15.227 -53.688 -25.328 1 81.06 166 THR B CA 1
ATOM 8243 C C . THR B 1 166 ? -14.18 -53.031 -24.453 1 81.06 166 THR B C 1
ATOM 8245 O O . THR B 1 166 ? -14.039 -53.375 -23.281 1 81.06 166 THR B O 1
ATOM 8248 N N . GLU B 1 167 ? -13.516 -52.094 -24.938 1 80.44 167 GLU B N 1
ATOM 8249 C CA . GLU B 1 167 ? -12.562 -51.25 -24.234 1 80.44 167 GLU B CA 1
ATOM 8250 C C . GLU B 1 167 ? -12.531 -49.844 -24.828 1 80.44 167 GLU B C 1
ATOM 8252 O O . GLU B 1 167 ? -12.461 -49.688 -26.047 1 80.44 167 GLU B O 1
ATOM 8257 N N . ALA B 1 168 ? -12.812 -48.844 -23.969 1 79.19 168 ALA B N 1
ATOM 8258 C CA . ALA B 1 168 ? -12.82 -47.469 -24.484 1 79.19 168 ALA B CA 1
ATOM 8259 C C . ALA B 1 168 ? -12.297 -46.5 -23.453 1 79.19 168 ALA B C 1
ATOM 8261 O O . ALA B 1 168 ? -12.43 -46.719 -22.25 1 79.19 168 ALA B O 1
ATOM 8262 N N . ARG B 1 169 ? -11.695 -45.531 -23.922 1 75.94 169 ARG B N 1
ATOM 8263 C CA . ARG B 1 169 ? -11.25 -44.438 -23.047 1 75.94 169 ARG B CA 1
ATOM 8264 C C . ARG B 1 169 ? -12.422 -43.562 -22.594 1 75.94 169 ARG B C 1
ATOM 8266 O O . ARG B 1 169 ? -13.312 -43.281 -23.391 1 75.94 169 ARG B O 1
ATOM 8273 N N . LEU B 1 170 ? -12.469 -43.375 -21.281 1 73.88 170 LEU B N 1
ATOM 8274 C CA . LEU B 1 170 ? -13.516 -42.531 -20.719 1 73.88 170 LEU B CA 1
ATOM 8275 C C . LEU B 1 170 ? -13.07 -41.094 -20.625 1 73.88 170 LEU B C 1
ATOM 8277 O O . LEU B 1 170 ? -11.992 -40.781 -20.109 1 73.88 170 LEU B O 1
ATOM 8281 N N . GLN B 1 171 ? -13.812 -40.344 -21.234 1 66.44 171 GLN B N 1
ATOM 8282 C CA . GLN B 1 171 ? -13.586 -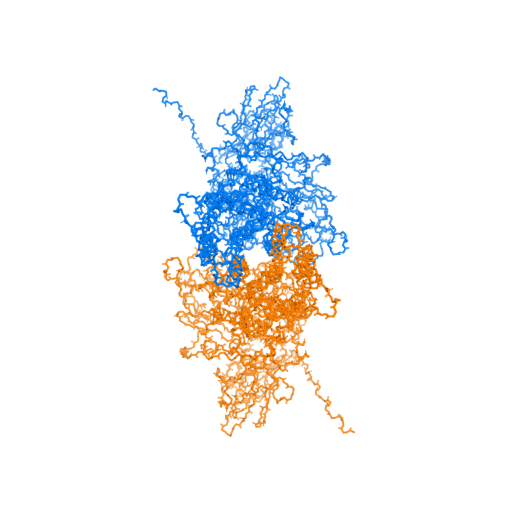38.906 -21.078 1 66.44 171 GLN B CA 1
ATOM 8283 C C . GLN B 1 171 ? -14.258 -38.375 -19.828 1 66.44 171 GLN B C 1
ATOM 8285 O O . GLN B 1 171 ? -15.234 -38.969 -19.344 1 66.44 171 GLN B O 1
ATOM 8290 N N . PRO B 1 172 ? -13.797 -37.438 -19.078 1 62.5 172 PRO B N 1
ATOM 8291 C CA . PRO B 1 172 ? -14.328 -36.969 -17.797 1 62.5 172 PRO B CA 1
ATOM 8292 C C . PRO B 1 172 ? -15.805 -36.594 -17.875 1 62.5 172 PRO B C 1
ATOM 8294 O O . PRO B 1 172 ? -16.531 -36.719 -16.891 1 62.5 172 PRO B O 1
ATOM 8297 N N . ASN B 1 173 ? -16.297 -36.281 -19.062 1 58.81 173 ASN B N 1
ATOM 8298 C CA . ASN B 1 173 ? -17.703 -35.938 -19.188 1 58.81 173 ASN B CA 1
ATOM 8299 C C . ASN B 1 173 ? -18.469 -36.969 -20 1 58.81 173 ASN B C 1
ATOM 8301 O O . ASN B 1 173 ? -19.547 -36.688 -20.516 1 58.81 173 ASN B O 1
ATOM 8305 N N . SER B 1 174 ? -17.953 -38.031 -20.078 1 73.31 174 SER B N 1
ATOM 8306 C CA . SER B 1 174 ? -18.609 -39.094 -20.844 1 73.31 174 SER B CA 1
ATOM 8307 C C . SER B 1 174 ? -19.766 -39.688 -20.062 1 73.31 174 SER B C 1
ATOM 8309 O O . SER B 1 174 ? -19.797 -39.625 -18.828 1 73.31 174 SER B O 1
ATOM 8311 N N . LEU B 1 175 ? -20.719 -40.094 -20.844 1 78.31 175 LEU B N 1
ATOM 8312 C CA . LEU B 1 175 ? -21.797 -40.875 -20.281 1 78.31 175 LEU B CA 1
ATOM 8313 C C . LEU B 1 175 ? -21.562 -42.375 -20.516 1 78.31 175 LEU B C 1
ATOM 8315 O O . LEU B 1 175 ? -21.5 -42.812 -21.672 1 78.31 175 LEU B O 1
ATOM 8319 N N . LEU B 1 176 ? -21.297 -42.969 -19.469 1 82.81 176 LEU B N 1
ATOM 8320 C CA . LEU B 1 176 ? -21.141 -44.438 -19.531 1 82.81 176 LEU B CA 1
ATOM 8321 C C . LEU B 1 176 ? -22.5 -45.125 -19.453 1 82.81 176 LEU B C 1
ATOM 8323 O O . LEU B 1 176 ? -23.297 -44.844 -18.562 1 82.81 176 LEU B O 1
ATOM 8327 N N . LEU B 1 177 ? -22.75 -45.906 -20.453 1 84.12 177 LEU B N 1
ATOM 8328 C CA . LEU B 1 177 ? -24 -46.656 -20.438 1 84.12 177 LEU B CA 1
ATOM 8329 C C . LEU B 1 177 ? -23.734 -48.125 -20.141 1 84.12 177 LEU B C 1
ATOM 8331 O O . LEU B 1 177 ? -23.078 -48.812 -20.922 1 84.12 177 LEU B O 1
ATOM 8335 N N . LEU B 1 178 ? -24.109 -48.531 -19.016 1 87.12 178 LEU B N 1
ATOM 8336 C CA . LEU B 1 178 ? -24.078 -49.969 -18.656 1 87.12 178 LEU B CA 1
ATOM 8337 C C . LEU B 1 178 ? -25.406 -50.625 -18.984 1 87.12 178 LEU B C 1
ATOM 8339 O O . LEU B 1 178 ? -26.328 -50.625 -18.156 1 87.12 178 LEU B O 1
ATOM 8343 N N . GLY B 1 179 ? -25.438 -51.125 -20.281 1 84.44 179 GLY B N 1
ATOM 8344 C CA . GLY B 1 179 ? -26.75 -51.5 -20.781 1 84.44 179 GLY B CA 1
ATOM 8345 C C . GLY B 1 179 ? -27.672 -50.312 -21.031 1 84.44 179 GLY B C 1
ATOM 8346 O O . GLY B 1 179 ? -27.312 -49.406 -21.766 1 84.44 179 GLY B O 1
ATOM 8347 N N . GLY B 1 180 ? -28.594 -50.25 -20.25 1 79.31 180 GLY B N 1
ATOM 8348 C CA . GLY B 1 180 ? -29.516 -49.125 -20.359 1 79.31 180 GLY B CA 1
ATOM 8349 C C . GLY B 1 180 ? -29.328 -48.094 -19.25 1 79.31 180 GLY B C 1
ATOM 8350 O O . GLY B 1 180 ? -29.969 -47.062 -19.25 1 79.31 180 GLY B O 1
ATOM 8351 N N . PHE B 1 181 ? -28.344 -48.344 -18.344 1 85.25 181 PHE B N 1
ATOM 8352 C CA . PHE B 1 181 ? -28.141 -47.406 -17.234 1 85.25 181 PHE B CA 1
ATOM 8353 C C . PHE B 1 181 ? -27.094 -46.375 -17.594 1 85.25 181 PHE B C 1
ATOM 8355 O O . PHE B 1 181 ? -25.953 -46.719 -17.906 1 85.25 181 PHE B O 1
ATOM 8362 N N . PRO B 1 182 ? -27.516 -45.062 -17.438 1 83.12 182 PRO B N 1
ATOM 8363 C CA . PRO B 1 182 ? -26.547 -44 -17.688 1 83.12 182 PRO B CA 1
ATOM 8364 C C . PRO B 1 182 ? -25.781 -43.594 -16.438 1 83.12 182 PRO B C 1
ATOM 8366 O O . PRO B 1 182 ? -26.391 -43.281 -15.414 1 83.12 182 PRO B O 1
ATOM 8369 N N . LEU B 1 183 ? -24.469 -43.688 -16.469 1 83.56 183 LEU B N 1
ATOM 8370 C CA . LEU B 1 183 ? -23.578 -43.25 -15.391 1 83.56 183 LEU B CA 1
ATOM 8371 C C . LEU B 1 183 ? -22.656 -42.156 -15.867 1 83.56 183 LEU B C 1
ATOM 8373 O O . LEU B 1 183 ? -21.672 -42.406 -16.578 1 83.56 183 LEU B O 1
ATOM 8377 N N . PRO B 1 184 ? -23.078 -41 -15.516 1 76.62 184 PRO B N 1
ATOM 8378 C CA . PRO B 1 184 ? -22.156 -39.938 -15.875 1 76.62 184 PRO B CA 1
ATOM 8379 C C . PRO B 1 184 ? -20.812 -40.031 -15.148 1 76.62 184 PRO B C 1
ATOM 8381 O O . PRO B 1 184 ? -20.781 -40.281 -13.938 1 76.62 184 PRO B O 1
ATOM 8384 N N . VAL B 1 185 ? -19.797 -39.812 -15.805 1 77.06 185 VAL B N 1
ATOM 8385 C CA . VAL B 1 185 ? -18.453 -40 -15.242 1 77.06 185 VAL B CA 1
ATOM 8386 C C . VAL B 1 185 ? -18.203 -38.938 -14.164 1 77.06 185 VAL B C 1
ATOM 8388 O O . VAL B 1 185 ? -17.656 -39.25 -13.109 1 77.06 185 VAL B O 1
ATOM 8391 N N . PRO B 1 186 ? -18.75 -37.812 -14.281 1 71.06 186 PRO B N 1
ATOM 8392 C CA . PRO B 1 186 ? -18.562 -36.875 -13.188 1 71.06 186 PRO B CA 1
ATOM 8393 C C . PRO B 1 186 ? -19.25 -37.312 -11.898 1 71.06 186 PRO B C 1
ATOM 8395 O O . PRO B 1 186 ? -18.719 -37.062 -10.805 1 71.06 186 PRO B O 1
ATOM 8398 N N . LEU B 1 187 ? -20.359 -37.906 -11.945 1 73.25 187 LEU B N 1
ATOM 8399 C CA . LEU B 1 187 ? -21.016 -38.469 -10.773 1 73.25 187 LEU B CA 1
ATOM 8400 C C . LEU B 1 187 ? -20.172 -39.562 -10.141 1 73.25 187 LEU B C 1
ATOM 8402 O O . LEU B 1 187 ? -20.016 -39.625 -8.922 1 73.25 187 LEU B O 1
ATOM 8406 N N . LEU B 1 188 ? -19.625 -40.312 -10.938 1 75.38 188 LEU B N 1
ATOM 8407 C CA . LEU B 1 188 ? -18.766 -41.375 -10.445 1 75.38 188 LEU B CA 1
ATOM 8408 C C . LEU B 1 188 ? -17.547 -40.812 -9.727 1 75.38 188 LEU B C 1
ATOM 8410 O O . LEU B 1 188 ? -17.203 -41.281 -8.641 1 75.38 188 LEU B O 1
ATOM 8414 N N . ASP B 1 189 ? -17.094 -39.781 -10.227 1 68.75 189 ASP B N 1
ATOM 8415 C CA . ASP B 1 189 ? -15.914 -39.156 -9.625 1 68.75 189 ASP B CA 1
ATOM 8416 C C . ASP B 1 189 ? -16.266 -38.5 -8.289 1 68.75 189 ASP B C 1
ATOM 8418 O O . ASP B 1 189 ? -15.508 -38.625 -7.324 1 68.75 189 ASP B O 1
ATOM 8422 N N . ARG B 1 190 ? -17.375 -37.906 -8.258 1 63.88 190 ARG B N 1
ATOM 8423 C CA . ARG B 1 190 ? -17.859 -37.281 -7.027 1 63.88 190 ARG B CA 1
ATOM 8424 C C . ARG B 1 190 ? -18.125 -38.344 -5.949 1 63.88 190 ARG B C 1
ATOM 8426 O O . ARG B 1 190 ? -17.734 -38.156 -4.793 1 63.88 190 ARG B O 1
ATOM 8433 N N . LEU B 1 191 ? -18.766 -39.312 -6.254 1 65.12 191 LEU B N 1
ATOM 8434 C CA . LEU B 1 191 ? -19.125 -40.344 -5.301 1 65.12 191 LEU B CA 1
ATOM 8435 C C . LEU B 1 191 ? -17.891 -41.062 -4.781 1 65.12 191 LEU B C 1
ATOM 8437 O O . LEU B 1 191 ? -17.812 -41.406 -3.596 1 65.12 191 LEU B O 1
ATOM 8441 N N . LEU B 1 192 ? -17.031 -41 -5.605 1 64.5 192 LEU B N 1
ATOM 8442 C CA . LEU B 1 192 ? -15.789 -41.625 -5.184 1 64.5 192 LEU B CA 1
ATOM 8443 C C . LEU B 1 192 ? -14.984 -40.719 -4.273 1 64.5 192 LEU B C 1
ATOM 8445 O O . LEU B 1 192 ? -14.344 -41.156 -3.324 1 64.5 192 LEU B O 1
ATOM 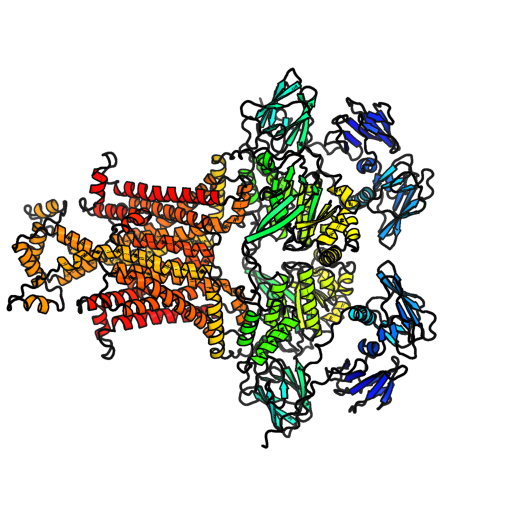8449 N N . SER B 1 193 ? -15.133 -39.312 -4.488 1 58.53 193 SER B N 1
ATOM 8450 C CA . SER B 1 193 ? -14.461 -38.344 -3.65 1 58.53 193 SER B CA 1
ATOM 8451 C C . SER B 1 193 ? -15.172 -38.156 -2.314 1 58.53 193 SER B C 1
ATOM 8453 O O . SER B 1 193 ? -14.531 -38 -1.279 1 58.53 193 SER B O 1
ATOM 8455 N N . GLU B 1 194 ? -16.625 -37.812 -2.293 1 47.03 194 GLU B N 1
ATOM 8456 C CA . GLU B 1 194 ? -17.422 -37.719 -1.079 1 47.03 194 GLU B CA 1
ATOM 8457 C C . GLU B 1 194 ? -17.234 -38.938 -0.179 1 47.03 194 GLU B C 1
ATOM 8459 O O . GLU B 1 194 ? -17.297 -38.812 1.047 1 47.03 194 GLU B O 1
ATOM 8464 N N . ALA B 1 195 ? -17.391 -39.969 -0.778 1 42.94 195 ALA B N 1
ATOM 8465 C CA . ALA B 1 195 ? -17.156 -41.156 0.044 1 42.94 195 ALA B CA 1
ATOM 8466 C C . ALA B 1 195 ? -15.875 -41 0.853 1 42.94 195 ALA B C 1
ATOM 8468 O O . ALA B 1 195 ? -15.727 -41.625 1.911 1 42.94 195 ALA B O 1
ATOM 8469 N N . GLU B 1 196 ? -15.055 -40.031 0.419 1 38.19 196 GLU B N 1
ATOM 8470 C CA . GLU B 1 196 ? -13.938 -39.719 1.306 1 38.19 196 GLU B CA 1
ATOM 8471 C C . GLU B 1 196 ? -14.359 -38.75 2.393 1 38.19 196 GLU B C 1
ATOM 8473 O O . GLU B 1 196 ? -14 -38.906 3.559 1 38.19 196 GLU B O 1
ATOM 8478 N N . SER B 1 197 ? -14.797 -37.344 2.014 1 33.22 197 SER B N 1
ATOM 8479 C CA . SER B 1 197 ? -15.078 -36.281 3.002 1 33.22 197 SER B CA 1
ATOM 8480 C C . SER B 1 197 ? -16.5 -36.406 3.523 1 33.22 197 SER B C 1
ATOM 8482 O O . SER B 1 197 ? -17.391 -36.906 2.826 1 33.22 197 SER B O 1
ATOM 8484 N N . GLY B 1 198 ? -16.984 -36.188 4.773 1 26.95 198 GLY B N 1
ATOM 8485 C CA . GLY B 1 198 ? -18.188 -36.188 5.59 1 26.95 198 GLY B CA 1
ATOM 8486 C C . GLY B 1 198 ? -19.172 -35.094 5.184 1 26.95 198 GLY B C 1
ATOM 8487 O O . GLY B 1 198 ? -20.062 -34.75 5.945 1 26.95 198 GLY B O 1
ATOM 8488 N N . ALA B 1 199 ? -19.141 -34.25 4.227 1 25.25 199 ALA B N 1
ATOM 8489 C CA . ALA B 1 199 ? -19.844 -32.969 4.129 1 25.25 199 ALA B CA 1
ATOM 8490 C C . ALA B 1 199 ? -21.344 -33.156 3.938 1 25.25 199 ALA B C 1
ATOM 8492 O O . ALA B 1 199 ? -21.781 -33.656 2.887 1 25.25 199 ALA B O 1
ATOM 8493 N N . SER B 1 200 ? -22.25 -33.375 4.93 1 23.06 200 SER B N 1
ATOM 8494 C CA . SER B 1 200 ? -23.672 -33.594 5.125 1 23.06 200 SER B CA 1
ATOM 8495 C C . SER B 1 200 ? -24.5 -32.438 4.551 1 23.06 200 SER B C 1
ATOM 8497 O O . SER B 1 200 ? -25.375 -32.656 3.719 1 23.06 200 SER B O 1
ATOM 8499 N N . ALA B 1 201 ? -25.078 -31.141 5.453 1 21.72 201 ALA B N 1
ATOM 8500 C CA . ALA B 1 201 ? -26.359 -30.688 5.988 1 21.72 201 ALA B CA 1
ATOM 8501 C C . ALA B 1 201 ? -26.938 -29.562 5.133 1 21.72 201 ALA B C 1
ATOM 8503 O O . ALA B 1 201 ? -28.125 -29.25 5.227 1 21.72 201 ALA B O 1
ATOM 8504 N N . LEU B 1 202 ? -26.297 -28.656 4.457 1 23.27 202 LEU B N 1
ATOM 8505 C CA . LEU B 1 202 ? -26.828 -27.297 4.434 1 23.27 202 LEU B CA 1
ATOM 8506 C C . LEU B 1 202 ? -27.969 -27.188 3.422 1 23.27 202 LEU B C 1
ATOM 8508 O O . LEU B 1 202 ? -28.609 -26.141 3.318 1 23.27 202 LEU B O 1
ATOM 8512 N N . ALA B 1 203 ? -28.156 -27.875 2.469 1 24.88 203 ALA B N 1
ATOM 8513 C CA . ALA B 1 203 ? -29.047 -27.5 1.373 1 24.88 203 ALA B CA 1
ATOM 8514 C C . ALA B 1 203 ? -30.5 -27.484 1.834 1 24.88 203 ALA B C 1
ATOM 8516 O O . ALA B 1 203 ? -31.422 -27.312 1.021 1 24.88 203 ALA B O 1
ATOM 8517 N N . ALA B 1 204 ? -30.891 -27.875 3.004 1 25.94 204 ALA B N 1
ATOM 8518 C CA . ALA B 1 204 ? -32.312 -28.188 3.254 1 25.94 204 ALA B CA 1
ATOM 8519 C C . ALA B 1 204 ? -33.156 -26.922 3.223 1 25.94 204 ALA B C 1
ATOM 8521 O O . ALA B 1 204 ? -34.344 -26.969 3.533 1 25.94 204 ALA B O 1
ATOM 8522 N N . ALA B 1 205 ? -32.719 -25.781 3.172 1 26.56 205 ALA B N 1
ATOM 8523 C CA . ALA B 1 205 ? -33.594 -24.797 3.83 1 26.56 205 ALA B CA 1
ATOM 8524 C C . ALA B 1 205 ? -34.938 -24.688 3.117 1 26.56 205 ALA B C 1
ATOM 8526 O O . ALA B 1 205 ? -35.125 -25.25 2.035 1 26.56 205 ALA B O 1
ATOM 8527 N N . VAL B 1 206 ? -35.594 -23.297 2.744 1 28.97 206 VAL B N 1
ATOM 8528 C CA . VAL B 1 206 ? -36.812 -22.625 3.162 1 28.97 206 VAL B CA 1
ATOM 8529 C C . VAL B 1 206 ? -37.875 -22.781 2.086 1 28.97 206 VAL B C 1
ATOM 8531 O O . VAL B 1 206 ? -37.938 -22.016 1.123 1 28.97 206 VAL B O 1
ATOM 8534 N N . THR B 1 207 ? -37.969 -23.578 1.198 1 31.81 207 THR B N 1
ATOM 8535 C CA . THR B 1 207 ? -39.156 -23.438 0.354 1 31.81 207 THR B CA 1
ATOM 8536 C C . THR B 1 207 ? -40.438 -23.688 1.16 1 31.81 207 THR B C 1
ATOM 8538 O O . THR B 1 207 ? -40.688 -24.797 1.604 1 31.81 207 THR B O 1
ATOM 8541 N N . GLN B 1 208 ? -40.906 -22.953 1.974 1 34.91 208 GLN B N 1
ATOM 8542 C CA . GLN B 1 208 ? -42.188 -23.172 2.656 1 34.91 208 GLN B CA 1
ATOM 8543 C C . GLN B 1 208 ? -43.344 -23.062 1.688 1 34.91 208 GLN B C 1
ATOM 8545 O O . GLN B 1 208 ? -43.5 -22.047 0.982 1 34.91 208 GLN B O 1
ATOM 8550 N N . ASN B 1 209 ? -43.844 -24.109 1.013 1 34 209 ASN B N 1
ATOM 8551 C CA . ASN B 1 209 ? -45.125 -24.109 0.344 1 34 209 ASN B CA 1
ATOM 8552 C C . ASN B 1 209 ? -46.219 -23.516 1.236 1 34 209 ASN B C 1
ATOM 8554 O O . ASN B 1 209 ? -46.531 -24.078 2.293 1 34 209 ASN B O 1
ATOM 8558 N N . VAL B 1 210 ? -46.406 -22.391 1.377 1 39.59 210 VAL B N 1
ATOM 8559 C CA . VAL B 1 210 ? -47.469 -21.812 2.205 1 39.59 210 VAL B CA 1
ATOM 8560 C C . VAL B 1 210 ? -48.812 -21.922 1.488 1 39.59 210 VAL B C 1
ATOM 8562 O O . VAL B 1 210 ? -48.969 -21.359 0.406 1 39.59 210 VAL B O 1
ATOM 8565 N N . ASN B 1 211 ? -49.438 -23.047 1.282 1 39.59 211 ASN B N 1
ATOM 8566 C CA . ASN B 1 211 ? -50.844 -23.094 0.896 1 39.59 211 ASN B CA 1
ATOM 8567 C C . ASN B 1 211 ? -51.688 -22.125 1.728 1 39.59 211 ASN B C 1
ATOM 8569 O O . ASN B 1 211 ? -52.219 -22.5 2.773 1 39.59 211 ASN B O 1
ATOM 8573 N N . LEU B 1 212 ? -51.406 -20.953 1.81 1 47.34 212 LEU B N 1
ATOM 8574 C CA . LEU B 1 212 ? -52.219 -20.141 2.719 1 47.34 212 LEU B CA 1
ATOM 8575 C C . LEU B 1 212 ? -53.531 -19.766 2.086 1 47.34 212 LEU B C 1
ATOM 8577 O O . LEU B 1 212 ? -53.562 -19.047 1.077 1 47.34 212 LEU B O 1
ATOM 8581 N N . ASP B 1 213 ? -54.562 -20.625 2.072 1 52.69 213 ASP B N 1
ATOM 8582 C CA . ASP B 1 213 ? -55.938 -20.391 1.723 1 52.69 213 ASP B CA 1
ATOM 8583 C C . ASP B 1 213 ? -56.531 -19.203 2.49 1 52.69 213 ASP B C 1
ATOM 8585 O O . ASP B 1 213 ? -57.719 -18.984 2.496 1 52.69 213 ASP B O 1
ATOM 8589 N N . ARG B 1 214 ? -55.781 -18.422 3.107 1 64.94 214 ARG B N 1
ATOM 8590 C CA . ARG B 1 214 ? -56.344 -17.281 3.842 1 64.94 214 ARG B CA 1
ATOM 8591 C C . ARG B 1 214 ? -56.5 -16.078 2.932 1 64.94 214 ARG B C 1
ATOM 8593 O O . ARG B 1 214 ? -55.688 -15.844 2.039 1 64.94 214 ARG B O 1
ATOM 8600 N N . PRO B 1 215 ? -57.656 -15.508 3 1 76.56 215 PRO B N 1
ATOM 8601 C CA . PRO B 1 215 ? -57.906 -14.32 2.176 1 76.56 215 PRO B CA 1
ATOM 8602 C C . PRO B 1 215 ? -56.844 -13.242 2.377 1 76.56 215 PRO B C 1
ATOM 8604 O O . PRO B 1 215 ? -56.469 -12.547 1.429 1 76.56 215 PRO B O 1
ATOM 8607 N N . VAL B 1 216 ? -56.375 -13.188 3.607 1 85.81 216 VAL B N 1
ATOM 8608 C CA . VAL B 1 216 ? -55.312 -12.219 3.9 1 85.81 216 VAL B CA 1
ATOM 8609 C C . VAL B 1 216 ? -54.094 -12.938 4.441 1 85.81 216 VAL B C 1
ATOM 8611 O O . VAL B 1 216 ? -54.188 -13.742 5.375 1 85.81 216 VAL B O 1
ATOM 8614 N N . LEU B 1 217 ? -52.938 -12.797 3.727 1 87.38 217 LEU B N 1
ATOM 8615 C CA . LEU B 1 217 ? -51.688 -13.422 4.133 1 87.38 217 LEU B CA 1
ATOM 8616 C C . LEU B 1 217 ? -50.688 -12.375 4.574 1 87.38 217 LEU B C 1
ATOM 8618 O O . LEU B 1 217 ? -50.375 -11.453 3.818 1 87.38 217 LEU B O 1
ATOM 8622 N N . HIS B 1 218 ? -50.312 -12.477 5.824 1 88.75 218 HIS B N 1
ATOM 8623 C CA . HIS B 1 218 ? -49.188 -11.648 6.297 1 88.75 218 HIS B CA 1
ATOM 8624 C C . HIS B 1 218 ? -47.844 -12.336 6.051 1 88.75 218 HIS B C 1
ATOM 8626 O O . HIS B 1 218 ? -47.688 -13.508 6.391 1 88.75 218 HIS B O 1
ATOM 8632 N N . VAL B 1 219 ? -46.969 -11.633 5.32 1 88.88 219 VAL B N 1
ATOM 8633 C CA . VAL B 1 219 ? -45.688 -12.188 4.953 1 88.88 219 VAL B CA 1
ATOM 8634 C C . VAL B 1 219 ? -44.562 -11.445 5.688 1 88.88 219 VAL B C 1
ATOM 8636 O O . VAL B 1 219 ? -44.594 -10.211 5.777 1 88.88 219 VAL B O 1
ATOM 8639 N N . GLY B 1 220 ? -43.656 -12.109 6.27 1 85.31 220 GLY B N 1
ATOM 8640 C CA . GLY B 1 220 ? -42.5 -11.539 6.957 1 85.31 220 GLY B CA 1
ATOM 8641 C C . GLY B 1 220 ? -41.594 -12.578 7.551 1 85.31 220 GLY B C 1
ATOM 8642 O O . GLY B 1 220 ? -41.75 -13.773 7.301 1 85.31 220 GLY B O 1
ATOM 8643 N N . ARG B 1 221 ? -40.625 -12.141 8.266 1 82.44 221 ARG B N 1
ATOM 8644 C CA . ARG B 1 221 ? -39.656 -13.023 8.883 1 82.44 221 ARG B CA 1
ATOM 8645 C C . ARG B 1 221 ? -40.125 -13.492 10.258 1 82.44 221 ARG B C 1
ATOM 8647 O O . ARG B 1 221 ? -39.719 -14.555 10.727 1 82.44 221 ARG B O 1
ATOM 8654 N N . GLY B 1 222 ? -40.969 -12.719 10.867 1 80.75 222 GLY B N 1
ATOM 8655 C CA . GLY B 1 222 ? -41.469 -13.039 12.188 1 80.75 222 GLY B CA 1
ATOM 8656 C C . GLY B 1 222 ? -42.312 -14.305 12.219 1 80.75 222 GLY B C 1
ATOM 8657 O O . GLY B 1 222 ? -43.031 -14.602 11.258 1 80.75 222 GLY B O 1
ATOM 8658 N N . ALA B 1 223 ? -42.25 -14.945 13.289 1 78.62 223 ALA B N 1
ATOM 8659 C CA . ALA B 1 223 ? -42.969 -16.203 13.453 1 78.62 223 ALA B CA 1
ATOM 8660 C C . ALA B 1 223 ? -44.469 -15.977 13.453 1 78.62 223 ALA B C 1
ATOM 8662 O O . ALA B 1 223 ? -45.25 -16.906 13.18 1 78.62 223 ALA B O 1
ATOM 8663 N N . GLU B 1 224 ? -44.906 -14.727 13.688 1 77.88 224 GLU B N 1
ATOM 8664 C CA . GLU B 1 224 ? -46.312 -14.422 13.781 1 77.88 224 GLU B CA 1
ATOM 8665 C C . GLU B 1 224 ? -46.969 -14.312 12.398 1 77.88 224 GLU B C 1
ATOM 8667 O O . GLU B 1 224 ? -48.188 -14.336 12.273 1 77.88 224 GLU B O 1
ATOM 8672 N N . ASN B 1 225 ? -46.188 -14.281 11.375 1 85.75 225 ASN B N 1
ATOM 8673 C CA . ASN B 1 225 ? -46.719 -14.125 10.023 1 85.75 225 ASN B CA 1
ATOM 8674 C C . ASN B 1 225 ? -47.312 -15.43 9.492 1 85.75 225 ASN B C 1
ATOM 8676 O O . ASN B 1 225 ? -46.969 -16.516 9.992 1 85.75 225 ASN B O 1
ATOM 8680 N N . ASP B 1 226 ? -48.156 -15.289 8.539 1 82.38 226 ASP B N 1
ATOM 8681 C CA . ASP B 1 226 ? -48.75 -16.469 7.898 1 82.38 226 ASP B CA 1
ATOM 8682 C C . ASP B 1 226 ? -47.719 -17.188 7.031 1 82.38 226 ASP B C 1
ATOM 8684 O O . ASP B 1 226 ? -47.719 -18.422 6.984 1 82.38 226 ASP B O 1
ATOM 8688 N N . LEU B 1 227 ? -46.969 -16.328 6.371 1 83.44 227 LEU B N 1
ATOM 8689 C CA . LEU B 1 227 ? -45.875 -16.844 5.586 1 83.44 227 LEU B CA 1
ATOM 8690 C C . LEU B 1 227 ? -44.531 -16.297 6.117 1 83.44 227 LEU B C 1
ATOM 8692 O O . LEU B 1 227 ? -44.25 -15.102 5.996 1 83.44 227 LEU B O 1
ATOM 8696 N N . VAL B 1 228 ? -43.875 -17.219 6.711 1 81.44 228 VAL B N 1
ATOM 8697 C CA . VAL B 1 228 ? -42.594 -16.812 7.297 1 81.44 228 VAL B CA 1
ATOM 8698 C C . VAL B 1 228 ? -41.469 -17.047 6.289 1 81.44 228 VAL B C 1
ATOM 8700 O O . VAL B 1 228 ? -41.25 -18.156 5.809 1 81.44 228 VAL B O 1
ATOM 8703 N N . LEU B 1 229 ? -40.812 -16.016 5.895 1 81.81 229 LEU B N 1
ATOM 8704 C CA . LEU B 1 229 ? -39.656 -16.062 5.004 1 81.81 229 LEU B CA 1
ATOM 8705 C C . LEU B 1 229 ? -38.375 -15.797 5.77 1 81.81 229 LEU B C 1
ATOM 8707 O O . LEU B 1 229 ? -38.031 -14.648 6.059 1 81.81 229 LEU B O 1
ATOM 8711 N N . PRO B 1 230 ? -37.594 -16.875 6.094 1 74.81 230 PRO B N 1
ATOM 8712 C CA . PRO B 1 230 ? -36.406 -16.703 6.906 1 74.81 230 PRO B CA 1
ATOM 8713 C C . PRO B 1 230 ? -35.219 -16.141 6.105 1 74.81 230 PRO B C 1
ATOM 8715 O O . PRO B 1 230 ? -34.219 -16.844 5.895 1 74.81 230 PRO B O 1
ATOM 8718 N N . HIS B 1 231 ? -35.375 -15 5.648 1 76.69 231 HIS B N 1
ATOM 8719 C CA . HIS B 1 231 ? -34.312 -14.297 4.938 1 76.69 231 HIS B CA 1
ATOM 8720 C C . HIS B 1 231 ? -33.969 -12.977 5.617 1 76.69 231 HIS B C 1
ATOM 8722 O O . HIS B 1 231 ? -34.875 -12.25 6.051 1 76.69 231 HIS B O 1
ATOM 8728 N N . PRO B 1 232 ? -32.719 -12.727 5.684 1 74 232 PRO B N 1
ATOM 8729 C CA . PRO B 1 232 ? -32.281 -11.57 6.465 1 74 232 PRO B CA 1
ATOM 8730 C C . PRO B 1 232 ? -32.812 -10.25 5.902 1 74 232 PRO B C 1
ATOM 8732 O O . PRO B 1 232 ? -32.938 -9.258 6.633 1 74 232 PRO B O 1
ATOM 8735 N N . THR B 1 233 ? -33.094 -10.164 4.691 1 76.19 233 THR B N 1
ATOM 8736 C CA . THR B 1 233 ? -33.531 -8.906 4.094 1 76.19 233 THR B CA 1
ATOM 8737 C C . THR B 1 233 ? -35.031 -8.711 4.25 1 76.19 233 THR B C 1
ATOM 8739 O O . THR B 1 233 ? -35.562 -7.645 3.93 1 76.19 233 THR B O 1
ATOM 8742 N N . VAL B 1 234 ? -35.75 -9.734 4.719 1 81.75 234 VAL B N 1
ATOM 8743 C CA . VAL B 1 234 ? -37.188 -9.648 4.934 1 81.75 234 VAL B CA 1
ATOM 8744 C C . VAL B 1 234 ? -37.469 -9.078 6.316 1 81.75 234 VAL B C 1
ATOM 8746 O O . VAL B 1 234 ? -36.844 -9.484 7.305 1 81.75 234 VAL B O 1
ATOM 8749 N N . SER B 1 235 ? -38.344 -8.109 6.34 1 83.44 235 SER B N 1
ATOM 8750 C CA . SER B 1 235 ? -38.719 -7.512 7.613 1 83.44 235 SER B CA 1
ATOM 8751 C C . SER B 1 235 ? -39.562 -8.453 8.438 1 83.44 235 SER B C 1
ATOM 8753 O O . SER B 1 235 ? -40.125 -9.422 7.91 1 83.44 235 SER B O 1
ATOM 8755 N N . THR B 1 236 ? -39.625 -8.18 9.812 1 83.75 236 THR B N 1
ATOM 8756 C CA . THR B 1 236 ? -40.438 -9.008 10.688 1 83.75 236 THR B CA 1
ATOM 8757 C C . THR B 1 236 ? -41.875 -9.062 10.195 1 83.75 236 THR B C 1
ATOM 8759 O O . THR B 1 236 ? -42.5 -10.133 10.141 1 83.75 236 THR B O 1
ATOM 8762 N N . ARG B 1 237 ? -42.438 -7.887 9.922 1 85.69 237 ARG B N 1
ATOM 8763 C CA . ARG B 1 237 ? -43.688 -7.723 9.18 1 85.69 237 ARG B CA 1
ATOM 8764 C C . ARG B 1 237 ? -43.438 -6.965 7.879 1 85.69 237 ARG B C 1
ATOM 8766 O O . ARG B 1 237 ? -43.219 -5.754 7.891 1 85.69 237 ARG B O 1
ATOM 8773 N N . HIS B 1 238 ? -43.531 -7.691 6.734 1 88.44 238 HIS B N 1
ATOM 8774 C CA . HIS B 1 238 ? -43.031 -7.113 5.496 1 88.44 238 HIS B CA 1
ATOM 8775 C C . HIS B 1 238 ? -44.188 -6.699 4.57 1 88.44 238 HIS B C 1
ATOM 8777 O O . HIS B 1 238 ? -44.219 -5.559 4.102 1 88.44 238 HIS B O 1
ATOM 8783 N N . ALA B 1 239 ? -45.062 -7.625 4.301 1 90.31 239 ALA B N 1
ATOM 8784 C CA . ALA B 1 239 ? -46.125 -7.328 3.338 1 90.31 239 ALA B CA 1
ATOM 8785 C C . ALA B 1 239 ? -47.406 -8.086 3.682 1 90.31 239 ALA B C 1
ATOM 8787 O O . ALA B 1 239 ? -47.375 -9.039 4.461 1 90.31 239 ALA B O 1
ATOM 8788 N N . ARG B 1 240 ? -48.5 -7.484 3.205 1 90.44 240 ARG B N 1
ATOM 8789 C CA . ARG B 1 240 ? -49.812 -8.109 3.307 1 90.44 240 ARG B CA 1
ATOM 8790 C C . ARG B 1 240 ? -50.375 -8.43 1.925 1 90.44 240 ARG B C 1
ATOM 8792 O O . ARG B 1 240 ? -50.406 -7.562 1.049 1 90.44 240 ARG B O 1
ATOM 8799 N N . LEU B 1 241 ? -50.688 -9.648 1.687 1 89.25 241 LEU B N 1
ATOM 8800 C CA . LEU B 1 241 ? -51.281 -10.094 0.426 1 89.25 241 LEU B CA 1
ATOM 8801 C C . LEU B 1 241 ? -52.75 -10.43 0.599 1 89.25 241 LEU B C 1
ATOM 8803 O O . LEU B 1 241 ? -53.094 -11.266 1.437 1 89.25 241 LEU B O 1
ATOM 8807 N N . THR B 1 242 ? -53.594 -9.695 -0.126 1 88.19 242 THR B N 1
ATOM 8808 C CA . THR B 1 242 ? -55.031 -9.93 -0.067 1 88.19 242 THR B CA 1
ATOM 8809 C C . THR B 1 242 ? -55.531 -10.508 -1.386 1 88.19 242 THR B C 1
ATOM 8811 O O . THR B 1 242 ? -55.344 -9.898 -2.445 1 88.19 242 THR B O 1
ATOM 8814 N N . ARG B 1 243 ? -56.156 -11.602 -1.31 1 86.5 243 ARG B N 1
ATOM 8815 C CA . ARG B 1 243 ? -56.688 -12.258 -2.506 1 86.5 243 ARG B CA 1
ATOM 8816 C C . ARG B 1 243 ? -58 -11.641 -2.943 1 86.5 243 ARG B C 1
ATOM 8818 O O . ARG B 1 243 ? -58.906 -11.453 -2.127 1 86.5 243 ARG B O 1
ATOM 8825 N N . GLY B 1 244 ? -57.969 -11.195 -4.199 1 79.69 244 GLY B N 1
ATOM 8826 C CA . GLY B 1 244 ? -59.188 -10.695 -4.77 1 79.69 244 GLY B CA 1
ATOM 8827 C C . GLY B 1 244 ? -60.062 -11.797 -5.348 1 79.69 244 GLY B C 1
ATOM 8828 O O . GLY B 1 244 ? -59.625 -12.93 -5.535 1 79.69 244 GLY B O 1
ATOM 8829 N N . SER B 1 245 ? -61.406 -11.484 -5.641 1 76.06 245 SER B N 1
ATOM 8830 C CA . SER B 1 245 ? -62.375 -12.43 -6.207 1 76.06 245 SER B CA 1
ATOM 8831 C C . SER B 1 245 ? -62.031 -12.773 -7.652 1 76.06 245 SER B C 1
ATOM 8833 O O . SER B 1 245 ? -62.375 -13.852 -8.141 1 76.06 245 SER B O 1
ATOM 8835 N N . ASP B 1 246 ? -61.219 -11.891 -8.344 1 76.31 246 ASP B N 1
ATOM 8836 C CA . ASP B 1 246 ? -60.875 -12.102 -9.75 1 76.31 246 ASP B CA 1
ATOM 8837 C C . ASP B 1 246 ? -59.562 -12.852 -9.891 1 76.31 246 ASP B C 1
ATOM 8839 O O . ASP B 1 246 ? -59.062 -13.023 -11.008 1 76.31 246 ASP B O 1
ATOM 8843 N N . GLY B 1 247 ? -59.031 -13.32 -8.836 1 76.75 247 GLY B N 1
ATOM 8844 C CA . GLY B 1 247 ? -57.781 -14.062 -8.898 1 76.75 247 GLY B CA 1
ATOM 8845 C C . GLY B 1 247 ? -56.562 -13.188 -8.75 1 76.75 247 GLY B C 1
ATOM 8846 O O . GLY B 1 247 ? -55.438 -13.688 -8.758 1 76.75 247 GLY B O 1
ATOM 8847 N N . THR B 1 248 ? -56.812 -11.969 -8.625 1 85.06 248 THR B N 1
ATOM 8848 C CA . THR B 1 248 ? -55.688 -11.062 -8.445 1 85.06 248 THR B CA 1
ATOM 8849 C C . THR B 1 248 ? -55.312 -10.938 -6.965 1 85.06 248 THR B C 1
ATOM 8851 O O . THR B 1 248 ? -56.094 -11.352 -6.094 1 85.06 248 THR B O 1
ATOM 8854 N N . VAL B 1 249 ? -54.031 -10.656 -6.746 1 88.06 249 VAL B N 1
ATOM 8855 C CA . VAL B 1 249 ? -53.594 -10.492 -5.371 1 88.06 249 VAL B CA 1
ATOM 8856 C C . VAL B 1 249 ? -53.188 -9.039 -5.125 1 88.06 249 VAL B C 1
ATOM 8858 O O . VAL B 1 249 ? -52.375 -8.484 -5.863 1 88.06 249 VAL B O 1
ATOM 8861 N N . ARG B 1 250 ? -53.812 -8.445 -4.195 1 89.31 250 ARG B N 1
ATOM 8862 C CA . ARG B 1 250 ? -53.406 -7.109 -3.783 1 89.31 250 ARG B CA 1
ATOM 8863 C C . ARG B 1 250 ? -52.219 -7.176 -2.824 1 89.31 250 ARG B C 1
ATOM 8865 O O . ARG B 1 250 ? -52.281 -7.836 -1.787 1 89.31 250 ARG B O 1
ATOM 8872 N N . VAL B 1 251 ? -51.125 -6.594 -3.227 1 91.56 251 VAL B N 1
ATOM 8873 C CA . VAL B 1 251 ? -49.906 -6.594 -2.443 1 91.56 251 VAL B CA 1
ATOM 8874 C C . VAL B 1 251 ? -49.719 -5.238 -1.763 1 91.56 251 VAL B C 1
ATOM 8876 O O . VAL B 1 251 ? -49.719 -4.199 -2.426 1 91.56 251 VAL B O 1
ATOM 8879 N N . GLU B 1 252 ? -49.656 -5.207 -0.455 1 90.88 252 GLU B N 1
ATOM 8880 C CA . GLU B 1 252 ? -49.406 -4 0.325 1 90.88 252 GLU B CA 1
ATOM 8881 C C . GLU B 1 252 ? -48.125 -4.129 1.144 1 90.88 252 GLU B C 1
ATOM 8883 O O . GLU B 1 252 ? -47.906 -5.125 1.839 1 90.88 252 GLU B O 1
ATOM 8888 N N . ASP B 1 253 ? -47.25 -3.221 0.965 1 90.06 253 ASP B N 1
ATOM 8889 C CA . ASP B 1 253 ? -46.031 -3.184 1.766 1 90.06 253 ASP B CA 1
ATOM 8890 C C . ASP B 1 253 ? -46.312 -2.609 3.154 1 90.06 253 ASP B C 1
ATOM 8892 O O . ASP B 1 253 ? -46.938 -1.556 3.285 1 90.06 253 ASP B O 1
ATOM 8896 N N . LEU B 1 254 ? -46 -3.209 4.219 1 86.44 254 LEU B N 1
ATOM 8897 C CA . LEU B 1 254 ? -46.25 -2.789 5.594 1 86.44 254 LEU B CA 1
ATOM 8898 C C . LEU B 1 254 ? -45.094 -1.965 6.141 1 86.44 254 LEU B C 1
ATOM 8900 O O . LEU B 1 254 ? -44.688 -2.145 7.293 1 86.44 254 LEU B O 1
ATOM 8904 N N . GLY B 1 255 ? -44.469 -1.154 5.289 1 79.69 255 GLY B N 1
ATOM 8905 C CA . GLY B 1 255 ? -43.375 -0.323 5.73 1 79.69 255 GLY B CA 1
ATOM 8906 C C . GLY B 1 255 ? -42.062 -1.088 5.863 1 79.69 255 GLY B C 1
ATOM 8907 O O . GLY B 1 255 ? -41.312 -0.874 6.812 1 79.69 255 GLY B O 1
ATOM 8908 N N . SER B 1 256 ? -41.906 -2.029 4.961 1 80.88 256 SER B N 1
ATOM 8909 C CA . SER B 1 256 ? -40.688 -2.85 5.008 1 80.88 256 SER B CA 1
ATOM 8910 C C . SER B 1 256 ? -39.438 -2.031 4.664 1 80.88 256 SER B C 1
ATOM 8912 O O . SER B 1 256 ? -39.562 -0.978 4.035 1 80.88 256 SER B O 1
ATOM 8914 N N . THR B 1 257 ? -38.281 -2.438 5.176 1 74.94 257 THR B N 1
ATOM 8915 C CA . THR B 1 257 ? -37 -1.744 4.977 1 74.94 257 THR B CA 1
ATOM 8916 C C . THR B 1 257 ? -36.562 -1.864 3.525 1 74.94 257 THR B C 1
ATOM 8918 O O . THR B 1 257 ? -36.094 -0.888 2.932 1 74.94 257 THR B O 1
ATOM 8921 N N . ASN B 1 258 ? -36.688 -3.055 2.969 1 75.56 258 ASN B N 1
ATOM 8922 C CA . ASN B 1 258 ? -36.156 -3.314 1.637 1 75.56 258 ASN B CA 1
ATOM 8923 C C . ASN B 1 258 ? -37.25 -3.266 0.571 1 75.56 258 ASN B C 1
ATOM 8925 O O . ASN B 1 258 ? -36.969 -3.432 -0.618 1 75.56 258 ASN B O 1
ATOM 8929 N N . GLY B 1 259 ? -38.469 -3.09 0.942 1 76.62 259 GLY B N 1
ATOM 8930 C CA . GLY B 1 259 ? -39.562 -2.881 0.017 1 76.62 259 GLY B CA 1
ATOM 8931 C C . GLY B 1 259 ? -40.094 -4.168 -0.592 1 76.62 259 GLY B C 1
ATOM 8932 O O . GLY B 1 259 ? -39.469 -5.223 -0.453 1 76.62 259 GLY B O 1
ATOM 8933 N N . THR B 1 260 ? -41.25 -4.066 -1.069 1 85.88 260 THR B N 1
ATOM 8934 C CA . THR B 1 260 ? -41.906 -5.129 -1.837 1 85.88 260 THR B CA 1
ATOM 8935 C C . THR B 1 260 ? -42.062 -4.727 -3.303 1 85.88 260 THR B C 1
ATOM 8937 O O . THR B 1 260 ? -42.344 -3.57 -3.609 1 85.88 260 THR B O 1
ATOM 8940 N N . TYR B 1 261 ? -41.75 -5.609 -4.168 1 81.94 261 TYR B N 1
ATOM 8941 C CA . TYR B 1 261 ? -41.75 -5.289 -5.594 1 81.94 261 TYR B CA 1
ATOM 8942 C C . TYR B 1 261 ? -42.625 -6.281 -6.367 1 81.94 261 TYR B C 1
ATOM 8944 O O . TYR B 1 261 ? -42.625 -7.477 -6.066 1 81.94 261 TYR B O 1
ATOM 8952 N N . VAL B 1 262 ? -43.438 -5.75 -7.234 1 82.62 262 VAL B N 1
ATOM 8953 C CA . VAL B 1 262 ? -44.188 -6.574 -8.164 1 82.62 262 VAL B CA 1
ATOM 8954 C C . VAL B 1 262 ? -43.625 -6.406 -9.578 1 82.62 262 VAL B C 1
ATOM 8956 O O . VAL B 1 262 ? -43.719 -5.312 -10.148 1 82.62 262 VAL B O 1
ATOM 8959 N N . ASP B 1 263 ? -43.094 -7.445 -10.094 1 74.38 263 ASP B N 1
ATOM 8960 C CA . ASP B 1 263 ? -42.469 -7.469 -11.398 1 74.38 263 ASP B CA 1
ATOM 8961 C C . ASP B 1 263 ? -41.5 -6.289 -11.562 1 74.38 263 ASP B C 1
ATOM 8963 O O . ASP B 1 263 ? -41.562 -5.559 -12.555 1 74.38 263 ASP B O 1
ATOM 8967 N N . GLY B 1 264 ? -40.688 -6.008 -10.469 1 70.12 264 GLY B N 1
ATOM 8968 C CA . GLY B 1 264 ? -39.625 -5.027 -10.539 1 70.12 264 GLY B CA 1
ATOM 8969 C C . GLY B 1 264 ? -40.062 -3.643 -10.086 1 70.12 264 GLY B C 1
ATOM 8970 O O . GLY B 1 264 ? -39.219 -2.773 -9.844 1 70.12 264 GLY B O 1
ATOM 8971 N N . GLU B 1 265 ? -41.312 -3.43 -10 1 73.62 265 GLU B N 1
ATOM 8972 C CA . GLU B 1 265 ? -41.812 -2.127 -9.578 1 73.62 265 GLU B CA 1
ATOM 8973 C C . GLU B 1 265 ? -42.188 -2.129 -8.094 1 73.62 265 GLU B C 1
ATOM 8975 O O . GLU B 1 265 ? -42.844 -3.049 -7.605 1 73.62 265 GLU B O 1
ATOM 8980 N N . ARG B 1 266 ? -41.688 -1.181 -7.465 1 79.94 266 ARG B N 1
ATOM 8981 C CA . ARG B 1 266 ? -41.906 -1.098 -6.027 1 79.94 266 ARG B CA 1
ATOM 8982 C C . ARG B 1 266 ? -43.375 -0.826 -5.715 1 79.94 266 ARG B C 1
ATOM 8984 O O . ARG B 1 266 ? -44.031 -0.008 -6.375 1 79.94 266 ARG B O 1
ATOM 8991 N N . VAL B 1 267 ? -43.938 -1.496 -4.781 1 84.44 267 VAL B N 1
ATOM 8992 C CA . VAL B 1 267 ? -45.312 -1.356 -4.363 1 84.44 267 VAL B CA 1
ATOM 8993 C C . VAL B 1 267 ? -45.469 -0.112 -3.49 1 84.44 267 VAL B C 1
ATOM 8995 O O . VAL B 1 267 ? -44.688 0.107 -2.564 1 84.44 267 VAL B O 1
ATOM 8998 N N . SER B 1 268 ? -46.281 0.858 -3.977 1 74.69 268 SER B N 1
ATOM 8999 C CA . SER B 1 268 ? -46.531 2.08 -3.223 1 74.69 268 SER B CA 1
ATOM 9000 C C . SER B 1 268 ? -47.375 1.793 -1.977 1 74.69 268 SER B C 1
ATOM 9002 O O . SER B 1 268 ? -47.812 0.659 -1.758 1 74.69 268 SER B O 1
ATOM 9004 N N . SER B 1 269 ? -47.594 2.852 -1.106 1 71.38 269 SER B N 1
ATOM 9005 C CA . SER B 1 269 ? -48.375 2.75 0.125 1 71.38 269 SER B CA 1
ATOM 9006 C C . SER B 1 269 ? -49.812 2.359 -0.163 1 71.38 269 SER B C 1
ATOM 9008 O O . SER B 1 269 ? -50.5 1.783 0.692 1 71.38 269 SER B O 1
ATOM 9010 N N . ARG B 1 270 ? -50.375 2.609 -1.414 1 72.19 270 ARG B N 1
ATOM 9011 C CA . ARG B 1 270 ? -51.75 2.312 -1.77 1 72.19 270 ARG B CA 1
ATOM 9012 C C . ARG B 1 270 ? -51.906 0.866 -2.227 1 72.19 270 ARG B C 1
ATOM 9014 O O . ARG B 1 270 ? -53.031 0.384 -2.422 1 72.19 270 ARG B O 1
ATOM 9021 N N . GLY B 1 271 ? -50.812 0.163 -2.24 1 82.56 271 GLY B N 1
ATOM 9022 C CA . GLY B 1 271 ? -50.812 -1.234 -2.641 1 82.56 271 GLY B CA 1
ATOM 9023 C C . GLY B 1 271 ? -50.719 -1.428 -4.145 1 82.56 271 GLY B C 1
ATOM 9024 O O . GLY B 1 271 ? -50.844 -0.464 -4.906 1 82.56 271 GLY B O 1
ATOM 9025 N N . ALA B 1 272 ? -50.344 -2.531 -4.676 1 87.38 272 ALA B N 1
ATOM 9026 C CA . ALA B 1 272 ? -50.281 -2.924 -6.082 1 87.38 272 ALA B CA 1
ATOM 9027 C C . ALA B 1 272 ? -51 -4.254 -6.312 1 87.38 272 ALA B C 1
ATOM 9029 O O . ALA B 1 272 ? -51.188 -5.035 -5.375 1 87.38 272 ALA B O 1
ATOM 9030 N N . ILE B 1 273 ? -51.656 -4.344 -7.477 1 86.75 273 ILE B N 1
ATOM 9031 C CA . ILE B 1 273 ? -52.344 -5.582 -7.82 1 86.75 273 ILE B CA 1
ATOM 9032 C C . ILE B 1 273 ? -51.406 -6.488 -8.617 1 86.75 273 ILE B C 1
ATOM 9034 O O . ILE B 1 273 ? -50.812 -6.062 -9.609 1 86.75 273 ILE B O 1
ATOM 9038 N N . ALA B 1 274 ? -51.188 -7.574 -8.086 1 88.19 274 ALA B N 1
ATOM 9039 C CA . ALA B 1 274 ? -50.406 -8.586 -8.773 1 88.19 274 ALA B CA 1
ATOM 9040 C C . ALA B 1 274 ? -51.281 -9.625 -9.453 1 88.19 274 ALA B C 1
ATOM 9042 O O . ALA B 1 274 ? -52.25 -10.125 -8.836 1 88.19 274 ALA B O 1
ATOM 9043 N N . ARG B 1 275 ? -51 -9.852 -10.688 1 84.5 275 ARG B N 1
ATOM 9044 C CA . ARG B 1 275 ? -51.781 -10.82 -11.469 1 84.5 275 ARG B CA 1
ATOM 9045 C C . ARG B 1 275 ? -51.094 -12.188 -11.453 1 84.5 275 ARG B C 1
ATOM 9047 O O . ARG B 1 275 ? -49.938 -12.305 -11.109 1 84.5 275 ARG B O 1
ATOM 9054 N N . PRO B 1 276 ? -51.938 -13.148 -11.766 1 79.12 276 PRO B N 1
ATOM 9055 C CA . PRO B 1 276 ? -51.312 -14.477 -11.844 1 79.12 276 PRO B CA 1
ATOM 9056 C C . PRO B 1 276 ? -50.188 -14.547 -12.867 1 79.12 276 PRO B C 1
ATOM 9058 O O . PRO B 1 276 ? -50.312 -13.977 -13.953 1 79.12 276 PRO B O 1
ATOM 9061 N N . GLY B 1 277 ? -49.062 -15.078 -12.422 1 73.94 277 GLY B N 1
ATOM 9062 C CA . GLY B 1 277 ? -47.875 -15.172 -13.273 1 73.94 277 GLY B CA 1
ATOM 9063 C C . GLY B 1 277 ? -46.812 -14.148 -12.945 1 73.94 277 GLY B C 1
ATOM 9064 O O . GLY B 1 277 ? -45.656 -14.273 -13.375 1 73.94 277 GLY B O 1
ATOM 9065 N N . GLN B 1 278 ? -47.219 -13.242 -12.172 1 79.25 278 GLN B N 1
ATOM 9066 C CA . GLN B 1 278 ? -46.25 -12.195 -11.82 1 79.25 278 GLN B CA 1
ATOM 9067 C C . GLN B 1 278 ? -45.5 -12.57 -10.555 1 79.25 278 GLN B C 1
ATOM 9069 O O . GLN B 1 278 ? -45.938 -13.422 -9.781 1 79.25 278 GLN B O 1
ATOM 9074 N N . ARG B 1 279 ? -44.375 -11.969 -10.531 1 78.88 279 ARG B N 1
ATOM 9075 C CA . ARG B 1 279 ? -43.5 -12.227 -9.383 1 78.88 279 ARG B CA 1
ATOM 9076 C C . ARG B 1 279 ? -43.531 -11.07 -8.391 1 78.88 279 ARG B C 1
ATOM 9078 O O . ARG B 1 279 ? -43.5 -9.906 -8.789 1 78.88 279 ARG B O 1
ATOM 9085 N N . VAL B 1 280 ? -43.719 -11.453 -7.148 1 83.12 280 VAL B N 1
ATOM 9086 C CA . VAL B 1 280 ? -43.688 -10.477 -6.062 1 83.12 280 VAL B CA 1
ATOM 9087 C C . VAL B 1 280 ? -42.406 -10.68 -5.246 1 83.12 280 VAL B C 1
ATOM 9089 O O . VAL B 1 280 ? -42.156 -11.758 -4.707 1 83.12 280 VAL B O 1
ATOM 9092 N N . MET B 1 281 ? -41.625 -9.688 -5.23 1 81.88 281 MET B N 1
ATOM 9093 C CA . MET B 1 281 ? -40.375 -9.766 -4.477 1 81.88 281 MET B CA 1
ATOM 9094 C C . MET B 1 281 ? -40.562 -9.211 -3.068 1 81.88 281 MET B C 1
ATOM 9096 O O . MET B 1 281 ? -40.969 -8.07 -2.896 1 81.88 281 MET B O 1
ATOM 9100 N N . VAL B 1 282 ? -40.344 -10.008 -2.121 1 82.44 282 VAL B N 1
ATOM 9101 C CA . VAL B 1 282 ? -40.312 -9.617 -0.715 1 82.44 282 VAL B CA 1
ATOM 9102 C C . VAL B 1 282 ? -38.875 -9.695 -0.204 1 82.44 282 VAL B C 1
ATOM 9104 O O . VAL B 1 282 ? -38.406 -10.758 0.212 1 82.44 282 VAL B O 1
ATOM 9107 N N . GLY B 1 283 ? -38.281 -8.578 -0.199 1 74.81 283 GLY B N 1
ATOM 9108 C CA . GLY B 1 283 ? -36.844 -8.625 0.014 1 74.81 283 GLY B CA 1
ATOM 9109 C C . GLY B 1 283 ? -36.094 -9.336 -1.099 1 74.81 283 GLY B C 1
ATOM 9110 O O . GLY B 1 283 ? -36.25 -9 -2.273 1 74.81 283 GLY B O 1
ATOM 9111 N N . ALA B 1 284 ? -35.375 -10.328 -0.726 1 73.5 284 ALA B N 1
ATOM 9112 C CA . ALA B 1 284 ? -34.625 -11.094 -1.721 1 73.5 284 ALA B CA 1
ATOM 9113 C C . ALA B 1 284 ? -35.344 -12.406 -2.049 1 73.5 284 ALA B C 1
ATOM 9115 O O . ALA B 1 284 ? -34.75 -13.289 -2.686 1 73.5 284 ALA B O 1
ATOM 9116 N N . VAL B 1 285 ? -36.562 -12.453 -1.585 1 77.12 285 VAL B N 1
ATOM 9117 C CA . VAL B 1 285 ? -37.344 -13.672 -1.818 1 77.12 285 VAL B CA 1
ATOM 9118 C C . VAL B 1 285 ? -38.438 -13.398 -2.842 1 77.12 285 VAL B C 1
ATOM 9120 O O . VAL B 1 285 ? -39.156 -12.398 -2.742 1 77.12 285 VAL B O 1
ATOM 9123 N N . ALA B 1 286 ? -38.5 -14.203 -3.793 1 77 286 ALA B N 1
ATOM 9124 C CA . ALA B 1 286 ? -39.5 -14.055 -4.848 1 77 286 ALA B CA 1
ATOM 9125 C C . ALA B 1 286 ? -40.688 -14.977 -4.598 1 77 286 ALA B C 1
ATOM 9127 O O . ALA B 1 286 ? -40.531 -16.156 -4.312 1 77 286 ALA B O 1
ATOM 9128 N N . LEU B 1 287 ? -41.875 -14.273 -4.559 1 80.69 287 LEU B N 1
ATOM 9129 C CA . LEU B 1 287 ? -43.125 -15.016 -4.473 1 80.69 287 LEU B CA 1
ATOM 9130 C C . LEU B 1 287 ? -43.812 -15.086 -5.832 1 80.69 287 LEU B C 1
ATOM 9132 O O . LEU B 1 287 ? -43.938 -14.07 -6.52 1 80.69 287 LEU B O 1
ATOM 9136 N N . MET B 1 288 ? -44.094 -16.234 -6.25 1 78.56 288 MET B N 1
ATOM 9137 C CA . MET B 1 288 ? -44.812 -16.375 -7.516 1 78.56 288 MET B CA 1
ATOM 9138 C C . MET B 1 288 ? -46.312 -16.547 -7.285 1 78.56 288 MET B C 1
ATOM 9140 O O . MET B 1 288 ? -46.719 -17.422 -6.535 1 78.56 288 MET B O 1
ATOM 9144 N N . ILE B 1 289 ? -47.062 -15.625 -7.93 1 78.44 289 ILE B N 1
ATOM 9145 C CA . ILE B 1 289 ? -48.5 -15.672 -7.797 1 78.44 289 ILE B CA 1
ATOM 9146 C C . ILE B 1 289 ? -49.094 -16.672 -8.797 1 78.44 289 ILE B C 1
ATOM 9148 O O . ILE B 1 289 ? -48.875 -16.531 -10.008 1 78.44 289 ILE B O 1
ATOM 9152 N N . GLY B 1 290 ? -49.656 -17.641 -8.32 1 73.38 290 GLY B N 1
ATOM 9153 C CA . GLY B 1 290 ? -50.25 -18.641 -9.172 1 73.38 290 GLY B CA 1
ATOM 9154 C C . GLY B 1 290 ? -51.688 -18.281 -9.578 1 73.38 290 GLY B C 1
ATOM 9155 O O . GLY B 1 290 ? -52.156 -17.188 -9.289 1 73.38 290 GLY B O 1
ATOM 9156 N N . GLN B 1 291 ? -52.312 -19.25 -10.305 1 71.62 291 GLN B N 1
ATOM 9157 C CA . GLN B 1 291 ? -53.688 -19.062 -10.75 1 71.62 291 GLN B CA 1
ATOM 9158 C C . GLN B 1 291 ? -54.656 -19 -9.562 1 71.62 291 GLN B C 1
ATOM 9160 O O . GLN B 1 291 ? -54.469 -19.719 -8.578 1 71.62 291 GLN B O 1
ATOM 9165 N N . GLY B 1 292 ? -55.688 -18.109 -9.516 1 70.12 292 GLY B N 1
ATOM 9166 C CA . GLY B 1 292 ? -56.656 -17.938 -8.445 1 70.12 292 GLY B CA 1
ATOM 9167 C C . GLY B 1 292 ? -56.156 -17.062 -7.309 1 70.12 292 GLY B C 1
ATOM 9168 O O . GLY B 1 292 ? -56.812 -16.938 -6.273 1 70.12 292 GLY B O 1
ATOM 9169 N N . GLY B 1 293 ? -54.844 -16.547 -7.477 1 67.25 293 GLY B N 1
ATOM 9170 C CA . GLY B 1 293 ? -54.281 -15.672 -6.469 1 67.25 293 GLY B CA 1
ATOM 9171 C C . GLY B 1 293 ? -53.531 -16.406 -5.383 1 67.25 293 GLY B C 1
ATOM 9172 O O . GLY B 1 293 ? -53.281 -15.867 -4.305 1 67.25 293 GLY B O 1
ATOM 9173 N N . ARG B 1 294 ? -53.219 -17.609 -5.559 1 69.81 294 ARG B N 1
ATOM 9174 C CA . ARG B 1 294 ? -52.5 -18.406 -4.582 1 69.81 294 ARG B CA 1
ATOM 9175 C C . ARG B 1 294 ? -50.969 -18.266 -4.773 1 69.81 294 ARG B C 1
ATOM 9177 O O . ARG B 1 294 ? -50.5 -18.062 -5.898 1 69.81 294 ARG B O 1
ATOM 9184 N N . ILE B 1 295 ? -50.281 -18.125 -3.643 1 72.5 295 ILE B N 1
ATOM 9185 C CA . ILE B 1 295 ? -48.844 -18.031 -3.715 1 72.5 295 ILE B CA 1
ATOM 9186 C C . ILE B 1 295 ? -48.25 -19.406 -4.047 1 72.5 295 ILE B C 1
ATOM 9188 O O . ILE B 1 295 ? -48.406 -20.359 -3.283 1 72.5 295 ILE B O 1
ATOM 9192 N N . ALA B 1 296 ? -47.656 -19.531 -5.195 1 59.09 296 ALA B N 1
ATOM 9193 C CA . ALA B 1 296 ? -47.156 -20.797 -5.723 1 59.09 296 ALA B CA 1
ATOM 9194 C C . ALA B 1 296 ? -45.844 -21.172 -5.066 1 59.09 296 ALA B C 1
ATOM 9196 O O . ALA B 1 296 ? -45.531 -22.359 -4.926 1 59.09 296 ALA B O 1
ATOM 9197 N N . GLY B 1 297 ? -45.062 -20.25 -4.586 1 60.66 297 GLY B N 1
ATOM 9198 C CA . GLY B 1 297 ? -43.781 -20.578 -3.998 1 60.66 297 GLY B CA 1
ATOM 9199 C C . GLY B 1 297 ? -43 -19.344 -3.58 1 60.66 297 GLY B C 1
ATOM 9200 O O . GLY B 1 297 ? -43.312 -18.219 -3.971 1 60.66 297 GLY B O 1
ATOM 9201 N N . ALA B 1 298 ? -42.156 -19.562 -2.504 1 63.22 298 ALA B N 1
ATOM 9202 C CA . ALA B 1 298 ? -41.188 -18.547 -2.059 1 63.22 298 ALA B CA 1
ATOM 9203 C C . ALA B 1 298 ? -39.75 -19.031 -2.232 1 63.22 298 ALA B C 1
ATOM 9205 O O . ALA B 1 298 ? -39.406 -20.109 -1.772 1 63.22 298 ALA B O 1
ATOM 9206 N N . GLN B 1 299 ? -39.031 -18.562 -3.215 1 64.69 299 GLN B N 1
ATOM 9207 C CA . GLN B 1 299 ? -37.656 -18.938 -3.432 1 64.69 299 GLN B CA 1
ATOM 9208 C C . GLN B 1 299 ? -36.75 -17.703 -3.42 1 64.69 299 GLN B C 1
ATOM 9210 O O . GLN B 1 299 ? -37.188 -16.594 -3.666 1 64.69 299 GLN B O 1
ATOM 9215 N N . ARG B 1 300 ? -35.531 -18.094 -3.016 1 69.69 300 ARG B N 1
ATOM 9216 C CA . ARG B 1 300 ? -34.531 -17.031 -3.158 1 69.69 300 ARG B CA 1
ATOM 9217 C C . ARG B 1 300 ? -34.5 -16.516 -4.59 1 69.69 300 ARG B C 1
ATOM 9219 O O . ARG B 1 300 ? -34.594 -17.297 -5.543 1 69.69 300 ARG B O 1
ATOM 9226 N N . ALA B 1 301 ? -34.438 -15.336 -4.609 1 69.94 301 ALA B N 1
ATOM 9227 C CA . ALA B 1 301 ? -34.375 -14.719 -5.934 1 69.94 301 ALA B CA 1
ATOM 9228 C C . ALA B 1 301 ? -33.125 -15.18 -6.688 1 69.94 301 ALA B C 1
ATOM 9230 O O . ALA B 1 301 ? -32.031 -15.211 -6.133 1 69.94 301 ALA B O 1
ATOM 9231 N N . LYS B 1 302 ? -33.344 -15.906 -7.758 1 75.19 302 LYS B N 1
ATOM 9232 C CA . LYS B 1 302 ? -32.25 -16.25 -8.664 1 75.19 302 LYS B CA 1
ATOM 9233 C C . LYS B 1 302 ? -31.984 -15.109 -9.648 1 75.19 302 LYS B C 1
ATOM 9235 O O . LYS B 1 302 ? -32.906 -14.453 -10.125 1 75.19 302 LYS B O 1
ATOM 9240 N N . VAL B 1 303 ? -30.734 -14.812 -9.766 1 83.69 303 VAL B N 1
ATOM 9241 C CA . VAL B 1 303 ? -30.406 -13.656 -10.578 1 83.69 303 VAL B CA 1
ATOM 9242 C C . VAL B 1 303 ? -29.672 -14.102 -11.844 1 83.69 303 VAL B C 1
ATOM 9244 O O . VAL B 1 303 ? -28.688 -14.844 -11.766 1 83.69 303 VAL B O 1
ATOM 9247 N N . ARG B 1 304 ? -30.312 -13.75 -12.938 1 86 304 ARG B N 1
ATOM 9248 C CA . ARG B 1 304 ? -29.656 -13.891 -14.234 1 86 304 ARG B CA 1
ATOM 9249 C C . ARG B 1 304 ? -29.094 -12.555 -14.719 1 86 304 ARG B C 1
ATOM 9251 O O . ARG B 1 304 ? -29.75 -11.516 -14.562 1 86 304 ARG B O 1
ATOM 9258 N N . LEU B 1 305 ? -27.875 -12.586 -15.211 1 90.81 305 LEU B N 1
ATOM 9259 C CA . LEU B 1 305 ? -27.219 -11.383 -15.711 1 90.81 305 LEU B CA 1
ATOM 9260 C C . LEU B 1 305 ? -26.922 -11.5 -17.203 1 90.81 305 LEU B C 1
ATOM 9262 O O . LEU B 1 305 ? -26.344 -12.5 -17.641 1 90.81 305 LEU B O 1
ATOM 9266 N N . ASP B 1 306 ? -27.422 -10.5 -17.938 1 90.81 306 ASP B N 1
ATOM 9267 C CA . ASP B 1 306 ? -27.156 -10.469 -19.375 1 90.81 306 ASP B CA 1
ATOM 9268 C C . ASP B 1 306 ? -26.438 -9.18 -19.766 1 90.81 306 ASP B C 1
ATOM 9270 O O . ASP B 1 306 ? -26.906 -8.086 -19.469 1 90.81 306 ASP B O 1
ATOM 9274 N N . LEU B 1 307 ? -25.328 -9.32 -20.328 1 93.69 307 LEU B N 1
ATOM 9275 C CA . LEU B 1 307 ? -24.625 -8.211 -20.969 1 93.69 307 LEU B CA 1
ATOM 9276 C C . LEU B 1 307 ? -24.875 -8.219 -22.469 1 93.69 307 LEU B C 1
ATOM 9278 O O . LEU B 1 307 ? -24.531 -9.188 -23.156 1 93.69 307 LEU B O 1
ATOM 9282 N N . VAL B 1 308 ? -25.469 -7.172 -22.938 1 91.81 308 VAL B N 1
ATOM 9283 C CA . VAL B 1 308 ? -25.828 -7.102 -24.344 1 91.81 308 VAL B CA 1
ATOM 9284 C C . VAL B 1 308 ? -25.016 -6.004 -25.031 1 91.81 308 VAL B C 1
ATOM 9286 O O . VAL B 1 308 ? -25.344 -4.82 -24.906 1 91.81 308 VAL B O 1
ATOM 9289 N N . GLN B 1 309 ? -24.031 -6.41 -25.781 1 91.56 309 GLN B N 1
ATOM 9290 C CA . GLN B 1 309 ? -23.203 -5.508 -26.562 1 91.56 309 GLN B CA 1
ATOM 9291 C C . GLN B 1 309 ? -22.734 -4.316 -25.734 1 91.56 309 GLN B C 1
ATOM 9293 O O . GLN B 1 309 ? -22.922 -3.164 -26.141 1 91.56 309 GLN B O 1
ATOM 9298 N N . VAL B 1 310 ? -22.219 -4.617 -24.641 1 92.88 310 VAL B N 1
ATOM 9299 C CA . VAL B 1 310 ? -21.812 -3.58 -23.703 1 92.88 310 VAL B CA 1
ATOM 9300 C C . VAL B 1 310 ? -20.547 -2.893 -24.203 1 92.88 310 VAL B C 1
ATOM 9302 O O . VAL B 1 310 ? -19.547 -3.553 -24.5 1 92.88 310 VAL B O 1
ATOM 9305 N N . GLY B 1 311 ? -20.641 -1.592 -24.391 1 93.31 311 GLY B N 1
ATOM 9306 C CA . GLY B 1 311 ? -19.516 -0.761 -24.781 1 93.31 311 GLY B CA 1
ATOM 9307 C C . GLY B 1 311 ? -19.344 0.469 -23.922 1 93.31 311 GLY B C 1
ATOM 9308 O O . GLY B 1 311 ? -20.328 1.067 -23.469 1 93.31 311 GLY B O 1
ATOM 9309 N N . LEU B 1 312 ? -18.109 0.798 -23.625 1 91.69 312 LEU B N 1
ATOM 9310 C CA . LEU B 1 312 ? -17.812 1.979 -22.812 1 91.69 312 LEU B CA 1
ATOM 9311 C C . LEU B 1 312 ? -16.641 2.748 -23.391 1 91.69 312 LEU B C 1
ATOM 9313 O O . LEU B 1 312 ? -15.547 2.193 -23.547 1 91.69 312 LEU B O 1
ATOM 9317 N N . THR B 1 313 ? -16.891 3.914 -23.797 1 89.5 313 THR B N 1
ATOM 9318 C CA . THR B 1 313 ? -15.844 4.793 -24.328 1 89.5 313 THR B CA 1
ATOM 9319 C C . THR B 1 313 ? -15.695 6.039 -23.453 1 89.5 313 THR B C 1
ATOM 9321 O O . THR B 1 313 ? -16.688 6.68 -23.109 1 89.5 313 THR B O 1
ATOM 9324 N N . VAL B 1 314 ? -14.477 6.305 -22.953 1 83.62 314 VAL B N 1
ATOM 9325 C CA . VAL B 1 314 ? -14.203 7.457 -22.094 1 83.62 314 VAL B CA 1
ATOM 9326 C C . VAL B 1 314 ? -13.164 8.352 -22.766 1 83.62 314 VAL B C 1
ATOM 9328 O O . VAL B 1 314 ? -12.352 7.883 -23.562 1 83.62 314 VAL B O 1
ATOM 9331 N N . PRO B 1 315 ? -13.18 9.617 -22.469 1 79.81 315 PRO B N 1
ATOM 9332 C CA . PRO B 1 315 ? -12.148 10.492 -23.016 1 79.81 315 PRO B CA 1
ATOM 9333 C C . PRO B 1 315 ? -10.789 10.281 -22.359 1 79.81 315 PRO B C 1
ATOM 9335 O O . PRO B 1 315 ? -10.711 10.102 -21.141 1 79.81 315 PRO B O 1
ATOM 9338 N N . ASP B 1 316 ? -9.75 10.125 -23.047 1 73.19 316 ASP B N 1
ATOM 9339 C CA . ASP B 1 316 ? -8.391 9.961 -22.531 1 73.19 316 ASP B CA 1
ATOM 9340 C C . ASP B 1 316 ? -7.941 11.203 -21.766 1 73.19 316 ASP B C 1
ATOM 9342 O O . ASP B 1 316 ? -8.219 12.328 -22.188 1 73.19 316 ASP B O 1
ATOM 9346 N N . ARG B 1 317 ? -7.395 11.148 -20.625 1 60.66 317 ARG B N 1
ATOM 9347 C CA . ARG B 1 317 ? -6.996 12.25 -19.766 1 60.66 317 ARG B CA 1
ATOM 9348 C C . ARG B 1 317 ? -5.93 13.109 -20.422 1 60.66 317 ARG B C 1
ATOM 9350 O O . ARG B 1 317 ? -5.91 14.328 -20.234 1 60.66 317 ARG B O 1
ATOM 9357 N N . GLY B 1 318 ? -4.949 12.523 -21.203 1 56.81 318 GLY B N 1
ATOM 9358 C CA . GLY B 1 318 ? -3.859 13.258 -21.812 1 56.81 318 GLY B CA 1
ATOM 9359 C C . GLY B 1 318 ? -4.23 13.852 -23.172 1 56.81 318 GLY B C 1
ATOM 9360 O O . GLY B 1 318 ? -4.145 15.062 -23.359 1 56.81 318 GLY B O 1
ATOM 9361 N N . SER B 1 319 ? -4.785 13.094 -24.125 1 65.94 319 SER B N 1
ATOM 9362 C CA . SER B 1 319 ? -5 13.5 -25.5 1 65.94 319 SER B CA 1
ATOM 9363 C C . SER B 1 319 ? -6.438 13.961 -25.734 1 65.94 319 SER B C 1
ATOM 9365 O O . SER B 1 319 ? -6.727 14.641 -26.719 1 65.94 319 SER B O 1
ATOM 9367 N N . GLY B 1 320 ? -7.344 13.711 -24.719 1 72.38 320 GLY B N 1
ATOM 9368 C CA . GLY B 1 320 ? -8.75 14.039 -24.906 1 72.38 320 GLY B CA 1
ATOM 9369 C C . GLY B 1 320 ? -9.445 13.125 -25.906 1 72.38 320 GLY B C 1
ATOM 9370 O O . GLY B 1 320 ? -10.664 13.211 -26.094 1 72.38 320 GLY B O 1
ATOM 9371 N N . LYS B 1 321 ? -8.617 12.367 -26.578 1 78.69 321 LYS B N 1
ATOM 9372 C CA . LYS B 1 321 ? -9.203 11.453 -27.562 1 78.69 321 LYS B CA 1
ATOM 9373 C C . LYS B 1 321 ? -9.984 10.344 -26.859 1 78.69 321 LYS B C 1
ATOM 9375 O O . LYS B 1 321 ? -9.656 9.945 -25.734 1 78.69 321 LYS B O 1
ATOM 9380 N N . PRO B 1 322 ? -11.125 9.914 -27.562 1 83.88 322 PRO B N 1
ATOM 9381 C CA . PRO B 1 322 ? -11.93 8.844 -26.953 1 83.88 322 PRO B CA 1
ATOM 9382 C C . PRO B 1 322 ? -11.188 7.516 -26.891 1 83.88 322 PRO B C 1
ATOM 9384 O O . PRO B 1 322 ? -10.523 7.121 -27.859 1 83.88 322 PRO B O 1
ATOM 9387 N N . ARG B 1 323 ? -11.109 6.973 -25.766 1 85.12 323 ARG B N 1
ATOM 9388 C CA . ARG B 1 323 ? -10.508 5.664 -25.547 1 85.12 323 ARG B CA 1
ATOM 9389 C C . ARG B 1 323 ? -11.57 4.621 -25.219 1 85.12 323 ARG B C 1
ATOM 9391 O O . ARG B 1 323 ? -12.391 4.824 -24.312 1 85.12 323 ARG B O 1
ATOM 9398 N N . THR B 1 324 ? -11.609 3.543 -26.031 1 88.31 324 THR B N 1
ATOM 9399 C CA . THR B 1 324 ? -12.57 2.469 -25.797 1 88.31 324 THR B CA 1
ATOM 9400 C C . THR B 1 324 ? -12.055 1.506 -24.734 1 88.31 324 THR B C 1
ATOM 9402 O O . THR B 1 324 ? -10.992 0.9 -24.891 1 88.31 324 THR B O 1
ATOM 9405 N N . LEU B 1 325 ? -12.82 1.368 -23.672 1 88.5 325 LEU B N 1
ATOM 9406 C CA . LEU B 1 325 ? -12.438 0.481 -22.578 1 88.5 325 LEU B CA 1
ATOM 9407 C C . LEU B 1 325 ? -13.125 -0.873 -22.703 1 88.5 325 LEU B C 1
ATOM 9409 O O . LEU B 1 325 ? -12.594 -1.893 -22.266 1 88.5 325 LEU B O 1
ATOM 9413 N N . LEU B 1 326 ? -14.32 -0.869 -23.203 1 93.31 326 LEU B N 1
ATOM 9414 C CA . LEU B 1 326 ? -15.086 -2.07 -23.516 1 93.31 326 LEU B CA 1
ATOM 9415 C C . LEU B 1 326 ? -15.656 -2.012 -24.922 1 93.31 326 LEU B C 1
ATOM 9417 O O . LEU B 1 326 ? -16.172 -0.978 -25.344 1 93.31 326 LEU B O 1
ATOM 9421 N N . ASP B 1 327 ? -15.5 -3.15 -25.656 1 94.88 327 ASP B N 1
ATOM 9422 C CA . ASP B 1 327 ? -15.898 -3.166 -27.062 1 94.88 327 ASP B CA 1
ATOM 9423 C C . ASP B 1 327 ? -16.938 -4.258 -27.328 1 94.88 327 ASP B C 1
ATOM 9425 O O . ASP B 1 327 ? -16.578 -5.387 -27.672 1 94.88 327 ASP B O 1
ATOM 9429 N N . HIS B 1 328 ? -18.25 -3.984 -27.266 1 92.25 328 HIS B N 1
ATOM 9430 C CA . HIS B 1 328 ? -19.391 -4.812 -27.641 1 92.25 328 HIS B CA 1
ATOM 9431 C C . HIS B 1 328 ? -19.312 -6.184 -26.969 1 92.25 328 HIS B C 1
ATOM 9433 O O . HIS B 1 328 ? -19.391 -7.211 -27.656 1 92.25 328 HIS B O 1
ATOM 9439 N N . VAL B 1 329 ? -19.219 -6.156 -25.703 1 94.44 329 VAL B N 1
ATOM 9440 C CA . VAL B 1 329 ? -19.109 -7.395 -24.922 1 94.44 329 VAL B CA 1
ATOM 9441 C C . VAL B 1 329 ? -20.516 -7.961 -24.672 1 94.44 329 VAL B C 1
ATOM 9443 O O . VAL B 1 329 ? -21.375 -7.273 -24.125 1 94.44 329 VAL B O 1
ATOM 9446 N N . SER B 1 330 ? -20.766 -9.18 -25.156 1 93.62 330 SER B N 1
ATOM 9447 C CA . SER B 1 330 ? -22.047 -9.859 -24.922 1 93.62 330 SER B CA 1
ATOM 9448 C C . SER B 1 330 ? -21.828 -11.188 -24.203 1 93.62 330 SER B C 1
ATOM 9450 O O . SER B 1 330 ? -21 -12 -24.625 1 93.62 330 SER B O 1
ATOM 9452 N N . MET B 1 331 ? -22.484 -11.367 -23.141 1 93.69 331 MET B N 1
ATOM 9453 C CA . MET B 1 331 ? -22.438 -12.633 -22.406 1 93.69 331 MET B CA 1
ATOM 9454 C C . MET B 1 331 ? -23.594 -12.742 -21.438 1 93.69 331 MET B C 1
ATOM 9456 O O . MET B 1 331 ? -24.125 -11.727 -20.969 1 93.69 331 MET B O 1
ATOM 9460 N N . SER B 1 332 ? -23.969 -13.914 -21.188 1 92.25 332 SER B N 1
ATOM 9461 C CA . SER B 1 332 ? -25.047 -14.18 -20.25 1 92.25 332 SER B CA 1
ATOM 9462 C C . SER B 1 332 ? -24.594 -15.102 -19.125 1 92.25 332 SER B C 1
ATOM 9464 O O . SER B 1 332 ? -23.906 -16.094 -19.359 1 92.25 332 SER B O 1
ATOM 9466 N N . ILE B 1 333 ? -24.938 -14.703 -17.906 1 93.56 333 ILE B N 1
ATOM 9467 C CA . ILE B 1 333 ? -24.609 -15.484 -16.719 1 93.56 333 ILE B CA 1
ATOM 9468 C C . ILE B 1 333 ? -25.906 -16.016 -16.094 1 93.56 333 ILE B C 1
ATOM 9470 O O . ILE B 1 333 ? -26.797 -15.242 -15.727 1 93.56 333 ILE B O 1
ATOM 9474 N N . PHE B 1 334 ? -25.922 -17.234 -15.938 1 87 334 PHE B N 1
ATOM 9475 C CA . PHE B 1 334 ? -27.141 -17.891 -15.43 1 87 334 PHE B CA 1
ATOM 9476 C C . PHE B 1 334 ? -27.078 -18.031 -13.914 1 87 334 PHE B C 1
ATOM 9478 O O . PHE B 1 334 ? -25.984 -18 -13.328 1 87 334 PHE B O 1
ATOM 9485 N N . PRO B 1 335 ? -28.188 -18.141 -13.281 1 85.06 335 PRO B N 1
ATOM 9486 C CA . PRO B 1 335 ? -28.203 -18.312 -11.828 1 85.06 335 PRO B CA 1
ATOM 9487 C C . PRO B 1 335 ? -27.453 -19.562 -11.383 1 85.06 335 PRO B C 1
ATOM 9489 O O . PRO B 1 335 ? -27.516 -20.609 -12.039 1 85.06 335 PRO B O 1
ATOM 9492 N N . GLY B 1 336 ? -26.641 -19.391 -10.367 1 86.81 336 GLY B N 1
ATOM 9493 C CA . GLY B 1 336 ? -25.922 -20.531 -9.805 1 86.81 336 GLY B CA 1
ATOM 9494 C C . GLY B 1 336 ? -24.578 -20.781 -10.461 1 86.81 336 GLY B C 1
ATOM 9495 O O . GLY B 1 336 ? -23.875 -21.719 -10.102 1 86.81 336 GLY B O 1
ATOM 9496 N N . GLU B 1 337 ? -24.234 -19.922 -11.367 1 92.25 337 GLU B N 1
ATOM 9497 C CA . GLU B 1 337 ? -22.969 -20.094 -12.07 1 92.25 337 GLU B CA 1
ATOM 9498 C C . GLU B 1 337 ? -21.844 -19.344 -11.383 1 92.25 337 GLU B C 1
ATOM 9500 O O . GLU B 1 337 ? -22.047 -18.25 -10.875 1 92.25 337 GLU B O 1
ATOM 9505 N N . LEU B 1 338 ? -20.75 -20.062 -11.289 1 95.75 338 LEU B N 1
ATOM 9506 C CA . LEU B 1 338 ? -19.484 -19.422 -10.914 1 95.75 338 LEU B CA 1
ATOM 9507 C C . LEU B 1 338 ? -18.688 -19.031 -12.148 1 95.75 338 LEU B C 1
ATOM 9509 O O . LEU B 1 338 ? -18.125 -19.906 -12.828 1 95.75 338 LEU B O 1
ATOM 9513 N N . VAL B 1 339 ? -18.656 -17.734 -12.445 1 96.44 339 VAL B N 1
ATOM 9514 C CA . VAL B 1 339 ? -18.016 -17.266 -13.672 1 96.44 339 VAL B CA 1
ATOM 9515 C C . VAL B 1 339 ? -16.719 -16.531 -13.328 1 96.44 339 VAL B C 1
ATOM 9517 O O . VAL B 1 339 ? -16.703 -15.648 -12.469 1 96.44 339 VAL B O 1
ATOM 9520 N N . GLY B 1 340 ? -15.633 -16.922 -13.945 1 95.75 340 GLY B N 1
ATOM 9521 C CA . GLY B 1 340 ? -14.359 -16.234 -13.797 1 95.75 340 GLY B CA 1
ATOM 9522 C C . GLY B 1 340 ? -14.023 -15.336 -14.969 1 95.75 340 GLY B C 1
ATOM 9523 O O . GLY B 1 340 ? -14.062 -15.766 -16.125 1 95.75 340 GLY B O 1
ATOM 9524 N N . MET B 1 341 ? -13.812 -14.125 -14.711 1 94.81 341 MET B N 1
ATOM 9525 C CA . MET B 1 341 ? -13.344 -13.172 -15.719 1 94.81 341 MET B CA 1
ATOM 9526 C C . MET B 1 341 ? -11.828 -13.055 -15.68 1 94.81 341 MET B C 1
ATOM 9528 O O . MET B 1 341 ? -11.258 -12.633 -14.672 1 94.81 341 MET B O 1
ATOM 9532 N N . LEU B 1 342 ? -11.227 -13.383 -16.812 1 92.38 342 LEU B N 1
ATOM 9533 C CA . LEU B 1 342 ? -9.766 -13.422 -16.891 1 92.38 342 LEU B CA 1
ATOM 9534 C C . LEU B 1 342 ? -9.25 -12.562 -18.031 1 92.38 342 LEU B C 1
ATOM 9536 O O . LEU B 1 342 ? -10.016 -12.195 -18.938 1 92.38 342 LEU B O 1
ATOM 9540 N N . GLY B 1 343 ? -7.973 -12.242 -17.969 1 86.44 343 GLY B N 1
ATOM 9541 C CA . GLY B 1 343 ? -7.312 -11.438 -19 1 86.44 343 GLY B CA 1
ATOM 9542 C C . GLY B 1 343 ? -6.105 -10.688 -18.469 1 86.44 343 GLY B C 1
ATOM 9543 O O . GLY B 1 343 ? -5.902 -10.594 -17.25 1 86.44 343 GLY B O 1
ATOM 9544 N N . PRO B 1 344 ? -5.387 -10.188 -19.391 1 76.88 344 PRO B N 1
ATOM 9545 C CA . PRO B 1 344 ? -4.211 -9.414 -18.969 1 76.88 344 PRO B CA 1
ATOM 9546 C C . PRO B 1 344 ? -4.582 -8.102 -18.297 1 76.88 344 PRO B C 1
ATOM 9548 O O . PRO B 1 344 ? -5.758 -7.723 -18.266 1 76.88 344 PRO B O 1
ATOM 9551 N N . SER B 1 345 ? -3.549 -7.492 -17.688 1 71.06 345 SER B N 1
ATOM 9552 C CA . SER B 1 345 ? -3.779 -6.207 -17.031 1 71.06 345 SER B CA 1
ATOM 9553 C C . SER B 1 345 ? -4.223 -5.148 -18.031 1 71.06 345 SER B C 1
ATOM 9555 O O . SER B 1 345 ? -3.65 -5.031 -19.125 1 71.06 345 SER B O 1
ATOM 9557 N N . GLY B 1 346 ? -5.258 -4.484 -17.797 1 73.38 346 GLY B N 1
ATOM 9558 C CA . GLY B 1 346 ? -5.77 -3.436 -18.672 1 73.38 346 GLY B CA 1
ATOM 9559 C C . GLY B 1 346 ? -6.758 -3.947 -19.703 1 73.38 346 GLY B C 1
ATOM 9560 O O . GLY B 1 346 ? -7.168 -3.205 -20.594 1 73.38 346 GLY B O 1
ATOM 9561 N N . ALA B 1 347 ? -7.094 -5.145 -19.531 1 84.81 347 ALA B N 1
ATOM 9562 C CA . ALA B 1 347 ? -8 -5.742 -20.516 1 84.81 347 ALA B CA 1
ATOM 9563 C C . ALA B 1 347 ? -9.43 -5.242 -20.312 1 84.81 347 ALA B C 1
ATOM 9565 O O . ALA B 1 347 ? -10.305 -5.484 -21.156 1 84.81 347 ALA B O 1
ATOM 9566 N N . GLY B 1 348 ? -9.766 -4.59 -19.188 1 86.81 348 GLY B N 1
ATOM 9567 C CA . GLY B 1 348 ? -11.086 -4.035 -18.953 1 86.81 348 GLY B CA 1
ATOM 9568 C C . GLY B 1 348 ? -11.906 -4.848 -17.969 1 86.81 348 GLY B C 1
ATOM 9569 O O . GLY B 1 348 ? -13.109 -4.633 -17.828 1 86.81 348 GLY B O 1
ATOM 9570 N N . LYS B 1 349 ? -11.32 -5.762 -17.234 1 89.5 349 LYS B N 1
ATOM 9571 C CA . LYS B 1 349 ? -12.016 -6.641 -16.297 1 89.5 349 LYS B CA 1
ATOM 9572 C C . LYS B 1 349 ? -12.742 -5.836 -15.227 1 89.5 349 LYS B C 1
ATOM 9574 O O . LYS B 1 349 ? -13.938 -6.023 -15 1 89.5 349 LYS B O 1
ATOM 9579 N N . SER B 1 350 ? -12.031 -4.926 -14.586 1 84.81 350 SER B N 1
ATOM 9580 C CA . SER B 1 350 ? -12.602 -4.113 -13.516 1 84.81 350 SER B CA 1
ATOM 9581 C C . SER B 1 350 ? -13.664 -3.158 -14.062 1 84.81 350 SER B C 1
ATOM 9583 O O . SER B 1 350 ? -14.68 -2.906 -13.406 1 84.81 350 SER B O 1
ATOM 9585 N N . THR B 1 351 ? -13.469 -2.643 -15.266 1 86.88 351 THR B N 1
ATOM 9586 C CA . THR B 1 351 ? -14.438 -1.762 -15.898 1 86.88 351 THR B CA 1
ATOM 9587 C C . THR B 1 351 ? -15.742 -2.508 -16.188 1 86.88 351 THR B C 1
ATOM 9589 O O . THR B 1 351 ? -16.828 -1.969 -15.984 1 86.88 351 THR B O 1
ATOM 9592 N N . LEU B 1 352 ? -15.555 -3.662 -16.656 1 91.81 352 LEU B N 1
ATOM 9593 C CA . LEU B 1 352 ? -16.734 -4.484 -16.922 1 91.81 352 LEU B CA 1
ATOM 9594 C C . LEU B 1 352 ? -17.484 -4.793 -15.633 1 91.81 352 LEU B C 1
ATOM 9596 O O . LEU B 1 352 ? -18.719 -4.734 -15.594 1 91.81 352 LEU B O 1
ATOM 9600 N N . LEU B 1 353 ? -16.766 -5.141 -14.594 1 90.19 353 LEU B N 1
ATOM 9601 C CA . LEU B 1 353 ? -17.375 -5.414 -13.297 1 90.19 353 LEU B CA 1
ATOM 9602 C C . LEU B 1 353 ? -18.141 -4.199 -12.781 1 90.19 353 LEU B C 1
ATOM 9604 O O . LEU B 1 353 ? -19.234 -4.336 -12.227 1 90.19 353 LEU B O 1
ATOM 9608 N N . MET B 1 354 ? -17.578 -3.033 -13 1 87.25 354 MET B N 1
ATOM 9609 C CA . MET B 1 354 ? -18.234 -1.804 -12.555 1 87.25 354 MET B CA 1
ATOM 9610 C C . MET B 1 354 ? -19.5 -1.529 -13.359 1 87.25 354 MET B C 1
ATOM 9612 O O . MET B 1 354 ? -20.469 -0.978 -12.836 1 87.25 354 MET B O 1
ATOM 9616 N N . SER B 1 355 ? -19.5 -1.924 -14.586 1 86.62 355 SER B N 1
ATOM 9617 C CA . SER B 1 355 ? -20.688 -1.793 -15.422 1 86.62 355 SER B CA 1
ATOM 9618 C C . SER B 1 355 ? -21.797 -2.732 -14.953 1 86.62 355 SER B C 1
ATOM 9620 O O . SER B 1 355 ? -22.969 -2.359 -14.938 1 86.62 355 SER B O 1
ATOM 9622 N N . VAL B 1 356 ? -21.344 -3.848 -14.539 1 88.62 356 VAL B N 1
ATOM 9623 C CA . VAL B 1 356 ? -22.297 -4.836 -14.047 1 88.62 356 VAL B CA 1
ATOM 9624 C C . VAL B 1 356 ? -22.859 -4.383 -12.711 1 88.62 356 VAL B C 1
ATOM 9626 O O . VAL B 1 356 ? -24.031 -4.633 -12.406 1 88.62 356 VAL B O 1
ATOM 9629 N N . LEU B 1 357 ? -22.078 -3.68 -11.961 1 85.69 357 LEU B N 1
ATOM 9630 C CA . LEU B 1 357 ? -22.5 -3.176 -10.664 1 85.69 357 LEU B CA 1
ATOM 9631 C C . LEU B 1 357 ? -23.359 -1.922 -10.812 1 85.69 357 LEU B C 1
ATOM 9633 O O . LEU B 1 357 ? -23.953 -1.449 -9.836 1 85.69 357 LEU B O 1
ATOM 9637 N N . GLY B 1 358 ? -23.344 -1.395 -12 1 81 358 GLY B N 1
ATOM 9638 C CA . GLY B 1 358 ? -24.125 -0.196 -12.258 1 81 358 GLY B CA 1
ATOM 9639 C C . GLY B 1 358 ? -23.391 1.083 -11.898 1 81 358 GLY B C 1
ATOM 9640 O O . GLY B 1 358 ? -24.016 2.146 -11.789 1 81 358 GLY B O 1
ATOM 9641 N N . LEU B 1 359 ? -22.172 1.002 -11.703 1 80.12 359 LEU B N 1
ATOM 9642 C CA . LEU B 1 359 ? -21.391 2.178 -11.344 1 80.12 359 LEU B CA 1
ATOM 9643 C C . LEU B 1 359 ? -20.953 2.939 -12.594 1 80.12 359 LEU B C 1
ATOM 9645 O O . LEU B 1 359 ? -20.75 4.152 -12.547 1 80.12 359 LEU B O 1
ATOM 9649 N N . TYR B 1 360 ? -20.781 2.191 -13.711 1 82.56 360 TYR B N 1
ATOM 9650 C CA . TYR B 1 360 ? -20.484 2.797 -15.008 1 82.56 360 TYR B CA 1
ATOM 9651 C C . TYR B 1 360 ? -21.594 2.529 -16 1 82.56 360 TYR B C 1
ATOM 9653 O O . TYR B 1 360 ? -21.938 1.373 -16.266 1 82.56 360 TYR B O 1
ATOM 9661 N N . ARG B 1 361 ? -22.141 3.566 -16.453 1 82.62 361 ARG B N 1
ATOM 9662 C CA . ARG B 1 361 ? -23.141 3.395 -17.5 1 82.62 361 ARG B CA 1
ATOM 9663 C C . ARG B 1 361 ? -22.484 3.146 -18.859 1 82.62 361 ARG B C 1
ATOM 9665 O O . ARG B 1 361 ? -21.703 3.967 -19.328 1 82.62 361 ARG B O 1
ATOM 9672 N N . PRO B 1 362 ? -22.859 2.066 -19.422 1 87.69 362 PRO B N 1
ATOM 9673 C CA . PRO B 1 362 ? -22.281 1.793 -20.75 1 87.69 362 PRO B CA 1
ATOM 9674 C C . PRO B 1 362 ? -22.688 2.826 -21.797 1 87.69 362 PRO B C 1
ATOM 9676 O O . PRO B 1 362 ? -23.797 3.363 -21.734 1 87.69 362 PRO B O 1
ATOM 9679 N N . THR B 1 363 ? -21.812 3.176 -22.719 1 88.12 363 THR B N 1
ATOM 9680 C CA . THR B 1 363 ? -22.078 4.098 -23.828 1 88.12 363 THR B CA 1
ATOM 9681 C C . THR B 1 363 ? -23.016 3.453 -24.844 1 88.12 363 THR B C 1
ATOM 9683 O O . THR B 1 363 ? -23.844 4.129 -25.453 1 88.12 363 THR B O 1
ATOM 9686 N N . HIS B 1 364 ? -22.797 2.207 -25.062 1 89.38 364 HIS B N 1
ATOM 9687 C CA . HIS B 1 364 ? -23.672 1.443 -25.938 1 89.38 364 HIS B CA 1
ATOM 9688 C C . HIS B 1 364 ? -24.016 0.084 -25.328 1 89.38 364 HIS B C 1
ATOM 9690 O O . HIS B 1 364 ? -23.266 -0.434 -24.5 1 89.38 364 HIS B O 1
ATOM 9696 N N . GLY B 1 365 ? -25.203 -0.4 -25.578 1 88.75 365 GLY B N 1
ATOM 9697 C CA . GLY B 1 365 ? -25.656 -1.656 -25 1 88.75 365 GLY B CA 1
ATOM 9698 C C . GLY B 1 365 ? -26.172 -1.517 -23.578 1 88.75 365 GLY B C 1
ATOM 9699 O O . GLY B 1 365 ? -26.609 -0.433 -23.172 1 88.75 365 GLY B O 1
ATOM 9700 N N . GLY B 1 366 ? -26.25 -2.707 -22.906 1 87.94 366 GLY B N 1
ATOM 9701 C CA . GLY B 1 366 ? -26.766 -2.619 -21.547 1 87.94 366 GLY B CA 1
ATOM 9702 C C . GLY B 1 366 ? -26.672 -3.928 -20.781 1 87.94 366 GLY B C 1
ATOM 9703 O O . GLY B 1 366 ? -26.344 -4.965 -21.359 1 87.94 366 GLY B O 1
ATOM 9704 N N . VAL B 1 367 ? -26.859 -3.768 -19.547 1 89.25 367 VAL B N 1
ATOM 9705 C CA . VAL B 1 367 ? -26.859 -4.902 -18.625 1 89.25 367 VAL B CA 1
ATOM 9706 C C . VAL B 1 367 ? -28.297 -5.191 -18.156 1 89.25 367 VAL B C 1
ATOM 9708 O O . VAL B 1 367 ? -29.031 -4.273 -17.781 1 89.25 367 VAL B O 1
ATOM 9711 N N . LEU B 1 368 ? -28.641 -6.418 -18.312 1 85.06 368 LEU B N 1
ATOM 9712 C CA . LEU B 1 368 ? -29.984 -6.824 -17.922 1 85.06 368 LEU B CA 1
ATOM 9713 C C . LEU B 1 368 ? -29.938 -7.742 -16.703 1 85.06 368 LEU B C 1
ATOM 9715 O O . LEU B 1 368 ? -29.047 -8.594 -16.594 1 85.06 368 LEU B O 1
ATOM 9719 N N . LEU B 1 369 ? -30.875 -7.535 -15.828 1 83.44 369 LEU B N 1
ATOM 9720 C CA . LEU B 1 369 ? -31.094 -8.406 -14.68 1 83.44 369 LEU B CA 1
ATOM 9721 C C . LEU B 1 369 ? -32.438 -9.141 -14.805 1 83.44 369 LEU B C 1
ATOM 9723 O O . LEU B 1 369 ? -33.5 -8.516 -14.75 1 83.44 369 LEU B O 1
ATOM 9727 N N . ASN B 1 370 ? -32.25 -10.367 -14.914 1 77.62 370 ASN B N 1
ATOM 9728 C CA . ASN B 1 370 ? -33.469 -11.172 -15.117 1 77.62 370 ASN B CA 1
ATOM 9729 C C . ASN B 1 370 ? -34.312 -10.617 -16.25 1 77.62 370 ASN B C 1
ATOM 9731 O O . ASN B 1 370 ? -35.531 -10.453 -16.078 1 77.62 370 ASN B O 1
ATOM 9735 N N . GLY B 1 371 ? -33.625 -10.172 -17.25 1 75.69 371 GLY B N 1
ATOM 9736 C CA . GLY B 1 371 ? -34.344 -9.742 -18.469 1 75.69 371 GLY B CA 1
ATOM 9737 C C . GLY B 1 371 ? -34.688 -8.273 -18.453 1 75.69 371 GLY B C 1
ATOM 9738 O O . GLY B 1 371 ? -35.188 -7.742 -19.453 1 75.69 371 GLY B O 1
ATOM 9739 N N . ARG B 1 372 ? -34.5 -7.664 -17.359 1 75 372 ARG B N 1
ATOM 9740 C CA . ARG B 1 372 ? -34.812 -6.242 -17.25 1 75 372 ARG B CA 1
ATOM 9741 C C . ARG B 1 372 ? -33.562 -5.41 -17.125 1 75 372 ARG B C 1
ATOM 9743 O O . ARG B 1 372 ? -32.594 -5.836 -16.484 1 75 372 ARG B O 1
ATOM 9750 N N . PRO B 1 373 ? -33.688 -4.195 -17.672 1 79.06 373 PRO B N 1
ATOM 9751 C CA . PRO B 1 373 ? -32.5 -3.344 -17.562 1 79.06 373 PRO B CA 1
ATOM 9752 C C . PRO B 1 373 ? -32.125 -3.012 -16.125 1 79.06 373 PRO B C 1
ATOM 9754 O O . PRO B 1 373 ? -33 -2.666 -15.328 1 79.06 373 PRO B O 1
ATOM 9757 N N . LEU B 1 374 ? -30.922 -3.184 -15.773 1 80.31 374 LEU B N 1
ATOM 9758 C CA . LEU B 1 374 ? -30.375 -3.023 -14.43 1 80.31 374 LEU B CA 1
ATOM 9759 C C . LEU B 1 374 ? -30.719 -1.65 -13.867 1 80.31 374 LEU B C 1
ATOM 9761 O O . LEU B 1 374 ? -31.125 -1.539 -12.711 1 80.31 374 LEU B O 1
ATOM 9765 N N . PHE B 1 375 ? -30.609 -0.624 -14.625 1 73.44 375 PHE B N 1
ATOM 9766 C CA . PHE B 1 375 ? -30.734 0.748 -14.148 1 73.44 375 PHE B CA 1
ATOM 9767 C C . PHE B 1 375 ? -32.188 1.075 -13.82 1 73.44 375 PHE B C 1
ATOM 9769 O O . PHE B 1 375 ? -32.469 2.014 -13.062 1 73.44 375 PHE B O 1
ATOM 9776 N N . GLN B 1 376 ? -33.156 0.21 -14.289 1 68.81 376 GLN B N 1
ATOM 9777 C CA . GLN B 1 376 ? -34.562 0.405 -13.977 1 68.81 376 GLN B CA 1
ATOM 9778 C C . GLN B 1 376 ? -34.906 -0.248 -12.641 1 68.81 376 GLN B C 1
ATOM 9780 O O . GLN B 1 376 ? -35.906 0.107 -12.023 1 68.81 376 GLN B O 1
ATOM 9785 N N . GLN B 1 377 ? -34.094 -1.205 -12.25 1 70.31 377 GLN B N 1
ATOM 9786 C CA . GLN B 1 377 ? -34.344 -1.919 -11 1 70.31 377 GLN B CA 1
ATOM 9787 C C . GLN B 1 377 ? -33.156 -1.791 -10.047 1 70.31 377 GLN B C 1
ATOM 9789 O O . GLN B 1 377 ? -32.812 -2.744 -9.352 1 70.31 377 GLN B O 1
ATOM 9794 N N . TYR B 1 378 ? -32.594 -0.706 -10.07 1 71.5 378 TYR B N 1
ATOM 9795 C CA . TYR B 1 378 ? -31.328 -0.55 -9.359 1 71.5 378 TYR B CA 1
ATOM 9796 C C . TYR B 1 378 ? -31.516 -0.689 -7.855 1 71.5 378 TYR B C 1
ATOM 9798 O O . TYR B 1 378 ? -30.672 -1.25 -7.16 1 71.5 378 TYR B O 1
ATOM 9806 N N . GLU B 1 379 ? -32.625 -0.293 -7.32 1 67.94 379 GLU B N 1
ATOM 9807 C CA . GLU B 1 379 ? -32.875 -0.354 -5.879 1 67.94 379 GLU B CA 1
ATOM 9808 C C . GLU B 1 379 ? -32.969 -1.797 -5.395 1 67.94 379 GLU B C 1
ATOM 9810 O O . GLU B 1 379 ? -32.406 -2.148 -4.352 1 67.94 379 GLU B O 1
ATOM 9815 N N . SER B 1 380 ? -33.719 -2.494 -6.145 1 68.06 380 SER B N 1
ATOM 9816 C CA . SER B 1 380 ? -33.844 -3.904 -5.789 1 68.06 380 SER B CA 1
ATOM 9817 C C . SER B 1 380 ? -32.531 -4.641 -5.988 1 68.06 380 SER B C 1
ATOM 9819 O O . SER B 1 380 ? -32.188 -5.543 -5.219 1 68.06 380 SER B O 1
ATOM 9821 N N . PHE B 1 381 ? -31.859 -4.184 -6.988 1 73.06 381 PHE B N 1
ATOM 9822 C CA . PHE B 1 381 ? -30.578 -4.789 -7.316 1 73.06 381 PHE B CA 1
ATOM 9823 C C . PHE B 1 381 ? -29.562 -4.559 -6.195 1 73.06 381 PHE B C 1
ATOM 9825 O O . PHE B 1 381 ? -28.844 -5.48 -5.797 1 73.06 381 PHE B O 1
ATOM 9832 N N . ARG B 1 382 ? -29.562 -3.484 -5.684 1 72 382 ARG B N 1
ATOM 9833 C CA . ARG B 1 382 ? -28.562 -3.086 -4.695 1 72 382 ARG B CA 1
ATOM 9834 C C . ARG B 1 382 ? -28.672 -3.928 -3.43 1 72 382 ARG B C 1
ATOM 9836 O O . ARG B 1 382 ? -27.672 -4.191 -2.758 1 72 382 ARG B O 1
ATOM 9843 N N . THR B 1 383 ? -29.875 -4.301 -3.164 1 70.25 383 THR B N 1
ATOM 9844 C CA . THR B 1 383 ? -30.094 -5.051 -1.935 1 70.25 383 THR B CA 1
ATOM 9845 C C . THR B 1 383 ? -29.75 -6.527 -2.133 1 70.25 383 THR B C 1
ATOM 9847 O O . THR B 1 383 ? -29.547 -7.258 -1.162 1 70.25 383 THR B O 1
ATOM 9850 N N . ASN B 1 384 ? -29.609 -6.863 -3.357 1 77.5 384 ASN B N 1
ATOM 9851 C CA . ASN B 1 384 ? -29.406 -8.281 -3.629 1 77.5 384 ASN B CA 1
ATOM 9852 C C . ASN B 1 384 ? -28.016 -8.547 -4.203 1 77.5 384 ASN B C 1
ATOM 9854 O O . ASN B 1 384 ? -27.766 -9.617 -4.77 1 77.5 384 ASN B O 1
ATOM 9858 N N . VAL B 1 385 ? -27.234 -7.535 -4.125 1 86.12 385 VAL B N 1
ATOM 9859 C CA . VAL B 1 385 ? -25.906 -7.703 -4.703 1 86.12 385 VAL B CA 1
ATOM 9860 C C . VAL B 1 385 ? -24.844 -7.512 -3.621 1 86.12 385 VAL B C 1
ATOM 9862 O O . VAL B 1 385 ? -24.969 -6.633 -2.766 1 86.12 385 VAL B O 1
ATOM 9865 N N . GLY B 1 386 ? -23.969 -8.508 -3.549 1 88.62 386 GLY B N 1
ATOM 9866 C CA . GLY B 1 386 ? -22.766 -8.367 -2.76 1 88.62 386 GLY B CA 1
ATOM 9867 C C . GLY B 1 386 ? -21.531 -8.078 -3.602 1 88.62 386 GLY B C 1
ATOM 9868 O O . GLY B 1 386 ? -21.359 -8.641 -4.684 1 88.62 386 GLY B O 1
ATOM 9869 N N . TYR B 1 387 ? -20.781 -7.055 -3.178 1 90.12 387 TYR B N 1
ATOM 9870 C CA . TYR B 1 387 ? -19.562 -6.699 -3.893 1 90.12 387 TYR B CA 1
ATOM 9871 C C . TYR B 1 387 ? -18.359 -6.715 -2.955 1 90.12 387 TYR B C 1
ATOM 9873 O O . TYR B 1 387 ? -18.359 -6.039 -1.923 1 90.12 387 TYR B O 1
ATOM 9881 N N . VAL B 1 388 ? -17.375 -7.488 -3.324 1 90.56 388 VAL B N 1
ATOM 9882 C CA . VAL B 1 388 ? -16.125 -7.535 -2.592 1 90.56 388 VAL B CA 1
ATOM 9883 C C . VAL B 1 388 ? -15.008 -6.938 -3.447 1 90.56 388 VAL B C 1
ATOM 9885 O O . VAL B 1 388 ? -14.523 -7.582 -4.383 1 90.56 388 VAL B O 1
ATOM 9888 N N . PRO B 1 389 ? -14.539 -5.734 -3.121 1 88 389 PRO B N 1
ATOM 9889 C CA . PRO B 1 389 ? -13.445 -5.125 -3.881 1 88 389 PRO B CA 1
ATOM 9890 C C . PRO B 1 389 ? -12.094 -5.77 -3.584 1 88 389 PRO B C 1
ATOM 9892 O O . PRO B 1 389 ? -12 -6.676 -2.754 1 88 389 PRO B O 1
ATOM 9895 N N . GLN B 1 390 ? -11.148 -5.301 -4.285 1 80.12 390 GLN B N 1
ATOM 9896 C CA . GLN B 1 390 ? -9.789 -5.82 -4.121 1 80.12 390 GLN B CA 1
ATOM 9897 C C . GLN B 1 390 ? -9.203 -5.418 -2.773 1 80.12 390 GLN B C 1
ATOM 9899 O O . GLN B 1 390 ? -8.516 -6.211 -2.125 1 80.12 390 GLN B O 1
ATOM 9904 N N . ASP B 1 391 ? -9.547 -4.23 -2.338 1 81 391 ASP B N 1
ATOM 9905 C CA . ASP B 1 391 ? -9.062 -3.727 -1.059 1 81 391 ASP B CA 1
ATOM 9906 C C . ASP B 1 391 ? -9.945 -4.207 0.093 1 81 391 ASP B C 1
ATOM 9908 O O . ASP B 1 391 ? -11.125 -4.504 -0.103 1 81 391 ASP B O 1
ATOM 9912 N N . ASP B 1 392 ? -9.367 -4.215 1.265 1 80.69 392 ASP B N 1
ATOM 9913 C CA . ASP B 1 392 ? -10.133 -4.625 2.441 1 80.69 392 ASP B CA 1
ATOM 9914 C C . ASP B 1 392 ? -11.219 -3.602 2.773 1 80.69 392 ASP B C 1
ATOM 9916 O O . ASP B 1 392 ? -10.992 -2.395 2.674 1 80.69 392 ASP B O 1
ATOM 9920 N N . ILE B 1 393 ? -12.32 -4.156 3.168 1 85.69 393 ILE B N 1
ATOM 9921 C CA . ILE B 1 393 ? -13.461 -3.277 3.422 1 85.69 393 ILE B CA 1
ATOM 9922 C C . ILE B 1 393 ? -13.859 -3.365 4.895 1 85.69 393 ILE B C 1
ATOM 9924 O O . ILE B 1 393 ? -14.992 -3.039 5.254 1 85.69 393 ILE B O 1
ATOM 9928 N N . VAL B 1 394 ? -12.992 -3.887 5.711 1 90.5 394 VAL B N 1
ATOM 9929 C CA . VAL B 1 394 ? -13.297 -4.016 7.133 1 90.5 394 VAL B CA 1
ATOM 9930 C C . VAL B 1 394 ? -12.273 -3.242 7.957 1 90.5 394 VAL B C 1
ATOM 9932 O O . VAL B 1 394 ? -11.125 -3.078 7.535 1 90.5 394 VAL B O 1
ATOM 9935 N N . HIS B 1 395 ? -12.789 -2.789 9.078 1 92.12 395 HIS B N 1
ATOM 9936 C CA . HIS B 1 395 ? -11.898 -2.084 9.992 1 92.12 395 HIS B CA 1
ATOM 9937 C C . HIS B 1 395 ? -10.961 -3.053 10.703 1 92.12 395 HIS B C 1
ATOM 9939 O O . HIS B 1 395 ? -11.414 -3.953 11.414 1 92.12 395 HIS B O 1
ATOM 9945 N N . PRO B 1 396 ? -9.68 -2.848 10.609 1 90.56 396 PRO B N 1
ATOM 9946 C CA . PRO B 1 396 ? -8.711 -3.787 11.18 1 90.56 396 PRO B CA 1
ATOM 9947 C C . PRO B 1 396 ? -8.766 -3.836 12.703 1 90.56 396 PRO B C 1
ATOM 9949 O O . PRO B 1 396 ? -8.312 -4.812 13.305 1 90.56 396 PRO B O 1
ATOM 9952 N N . GLN B 1 397 ? -9.391 -2.863 13.359 1 91.25 397 GLN B N 1
ATOM 9953 C CA . GLN B 1 397 ? -9.406 -2.773 14.82 1 91.25 397 GLN B CA 1
ATOM 9954 C C . GLN B 1 397 ? -10.5 -3.664 15.414 1 91.25 397 GLN B C 1
ATOM 9956 O O . GLN B 1 397 ? -10.5 -3.928 16.609 1 91.25 397 GLN B O 1
ATOM 9961 N N . LEU B 1 398 ? -11.383 -4.102 14.57 1 94.56 398 LEU B N 1
ATOM 9962 C CA . LEU B 1 398 ? -12.508 -4.895 15.062 1 94.56 398 LEU B CA 1
ATOM 9963 C C . LEU B 1 398 ? -12.172 -6.383 15.031 1 94.56 398 LEU B C 1
ATOM 9965 O O . LEU B 1 398 ? -11.273 -6.809 14.305 1 94.56 398 LEU B O 1
ATOM 9969 N N . THR B 1 399 ? -12.898 -7.086 15.859 1 95.38 399 THR B N 1
ATOM 9970 C CA . THR B 1 399 ? -12.859 -8.539 15.758 1 95.38 399 THR B CA 1
ATOM 9971 C C . THR B 1 399 ? -13.742 -9.023 14.609 1 95.38 399 THR B C 1
ATOM 9973 O O . THR B 1 399 ? -14.578 -8.273 14.109 1 95.38 399 THR B O 1
ATOM 9976 N N . VAL B 1 400 ? -13.516 -10.242 14.227 1 95.75 400 VAL B N 1
ATOM 9977 C CA . VAL B 1 400 ? -14.297 -10.82 13.133 1 95.75 400 VAL B CA 1
ATOM 9978 C C . VAL B 1 400 ? -15.781 -10.766 13.477 1 95.75 400 VAL B C 1
ATOM 9980 O O . VAL B 1 400 ? -16.594 -10.305 12.672 1 95.75 400 VAL B O 1
ATOM 9983 N N . ARG B 1 401 ? -16.141 -11.109 14.641 1 95.81 401 ARG B N 1
ATOM 9984 C CA . ARG B 1 401 ? -17.531 -11.125 15.086 1 95.81 401 ARG B CA 1
ATOM 9985 C C . ARG B 1 401 ? -18.125 -9.719 15.133 1 95.81 401 ARG B C 1
ATOM 9987 O O . ARG B 1 401 ? -19.25 -9.5 14.719 1 95.81 401 ARG B O 1
ATOM 9994 N N . GLU B 1 402 ? -17.359 -8.82 15.625 1 95.31 402 GLU B N 1
ATOM 9995 C CA . GLU B 1 402 ? -17.812 -7.441 15.727 1 95.31 402 GLU B CA 1
ATOM 9996 C C . GLU B 1 402 ? -18.078 -6.848 14.344 1 95.31 402 GLU B C 1
ATOM 9998 O O . GLU B 1 402 ? -19.062 -6.125 14.148 1 95.31 402 GLU B O 1
ATOM 10003 N N . ALA B 1 403 ? -17.125 -7.105 13.453 1 95.56 403 ALA B N 1
ATOM 10004 C CA . ALA B 1 403 ? -17.281 -6.594 12.094 1 95.56 403 ALA B CA 1
ATOM 10005 C C . ALA B 1 403 ? -18.609 -7.066 11.484 1 95.56 403 ALA B C 1
ATOM 10007 O O . ALA B 1 403 ? -19.328 -6.281 10.875 1 95.56 403 ALA B O 1
ATOM 10008 N N . LEU B 1 404 ? -18.938 -8.328 11.672 1 95.5 404 LEU B N 1
ATOM 10009 C CA . LEU B 1 404 ? -20.188 -8.867 11.141 1 95.5 404 LEU B CA 1
ATOM 10010 C C . LEU B 1 404 ? -21.391 -8.328 11.906 1 95.5 404 LEU B C 1
ATOM 10012 O O . LEU B 1 404 ? -22.438 -8.094 11.32 1 95.5 404 LEU B O 1
ATOM 10016 N N . TRP B 1 405 ? -21.188 -8.148 13.18 1 94.31 405 TRP B N 1
ATOM 10017 C CA . TRP B 1 405 ? -22.266 -7.609 14.008 1 94.31 405 TRP B CA 1
ATOM 10018 C C . TRP B 1 405 ? -22.672 -6.223 13.523 1 94.31 405 TRP B C 1
ATOM 10020 O O . TRP B 1 405 ? -23.859 -5.941 13.344 1 94.31 405 TRP B O 1
ATOM 10030 N N . TYR B 1 406 ? -21.734 -5.387 13.297 1 93.56 406 TYR B N 1
ATOM 10031 C CA . TYR B 1 406 ? -22.031 -4.039 12.828 1 93.56 406 TYR B CA 1
ATOM 10032 C C . TYR B 1 406 ? -22.609 -4.062 11.414 1 93.56 406 TYR B C 1
ATOM 10034 O O . TYR B 1 406 ? -23.5 -3.275 11.078 1 93.56 406 TYR B O 1
ATOM 10042 N N . ALA B 1 407 ? -22.062 -4.926 10.602 1 91.5 407 ALA B N 1
ATOM 10043 C CA . ALA B 1 407 ? -22.594 -5.059 9.242 1 91.5 407 ALA B CA 1
ATOM 10044 C C . ALA B 1 407 ? -24.047 -5.477 9.266 1 91.5 407 ALA B C 1
ATOM 10046 O O . ALA B 1 407 ? -24.875 -4.918 8.539 1 91.5 407 ALA B O 1
ATOM 10047 N N . CYS B 1 408 ? -24.406 -6.422 10.133 1 89.75 408 CYS B N 1
ATOM 10048 C CA . CYS B 1 408 ? -25.797 -6.891 10.258 1 89.75 408 CYS B CA 1
ATOM 10049 C C . CYS B 1 408 ? -26.703 -5.766 10.742 1 89.75 408 CYS B C 1
ATOM 10051 O O . CYS B 1 408 ? -27.781 -5.555 10.18 1 89.75 408 CYS B O 1
ATOM 10053 N N . LYS B 1 409 ? -26.25 -5.062 11.68 1 89 409 LYS B N 1
ATOM 10054 C CA . LYS B 1 409 ? -27.062 -4 12.258 1 89 409 LYS B CA 1
ATOM 10055 C C . LYS B 1 409 ? -27.312 -2.883 11.25 1 89 409 LYS B C 1
ATOM 10057 O O . LYS B 1 409 ? -28.359 -2.24 11.273 1 89 409 LYS B O 1
ATOM 10062 N N . LEU B 1 410 ? -26.406 -2.729 10.352 1 87.06 410 LEU B N 1
ATOM 10063 C CA . LEU B 1 410 ? -26.5 -1.632 9.398 1 87.06 410 LEU B CA 1
ATOM 10064 C C . LEU B 1 410 ? -27.297 -2.061 8.164 1 87.06 410 LEU B C 1
ATOM 10066 O O . LEU B 1 410 ? -27.938 -1.233 7.516 1 87.06 410 LEU B O 1
ATOM 10070 N N . ARG B 1 411 ? -27.234 -3.316 7.871 1 82.62 411 ARG B N 1
ATOM 10071 C CA . ARG B 1 411 ? -27.75 -3.734 6.578 1 82.62 411 ARG B CA 1
ATOM 10072 C C . ARG B 1 411 ? -29.078 -4.469 6.738 1 82.62 411 ARG B C 1
ATOM 10074 O O . ARG B 1 411 ? -29.891 -4.523 5.805 1 82.62 411 ARG B O 1
ATOM 10081 N N . LEU B 1 412 ? -29.266 -5.055 7.879 1 81.31 412 LEU B N 1
ATOM 10082 C CA . LEU B 1 412 ? -30.484 -5.832 8.078 1 81.31 412 LEU B CA 1
ATOM 10083 C C . LEU B 1 412 ? -31.625 -4.941 8.578 1 81.31 412 LEU B C 1
ATOM 10085 O O . LEU B 1 412 ? -31.375 -3.863 9.125 1 81.31 412 LEU B O 1
ATOM 10089 N N . PRO B 1 413 ? -32.781 -5.387 8.398 1 77.12 413 PRO B N 1
ATOM 10090 C CA . PRO B 1 413 ? -33.938 -4.582 8.812 1 77.12 413 PRO B CA 1
ATOM 10091 C C . PRO B 1 413 ? -34 -4.348 10.32 1 77.12 413 PRO B C 1
ATOM 10093 O O . PRO B 1 413 ? -33.469 -5.145 11.086 1 77.12 413 PRO B O 1
ATOM 10096 N N . SER B 1 414 ? -34.469 -3.193 10.906 1 71.81 414 SER B N 1
ATOM 10097 C CA . SER B 1 414 ? -34.469 -2.707 12.281 1 71.81 414 SER B CA 1
ATOM 10098 C C . SER B 1 414 ? -35.156 -3.709 13.203 1 71.81 414 SER B C 1
ATOM 10100 O O . SER B 1 414 ? -34.844 -3.801 14.383 1 71.81 414 SER B O 1
ATOM 10102 N N . GLY B 1 415 ? -36 -4.555 12.727 1 71.06 415 GLY B N 1
ATOM 10103 C CA . GLY B 1 415 ? -36.812 -5.449 13.562 1 71.06 415 GLY B CA 1
ATOM 10104 C C . GLY B 1 415 ? -36.156 -6.809 13.75 1 71.06 415 GLY B C 1
ATOM 10105 O O . GLY B 1 415 ? -36.75 -7.711 14.344 1 71.06 415 GLY B O 1
ATOM 10106 N N . THR B 1 416 ? -34.844 -6.773 13.477 1 77.31 416 THR B N 1
ATOM 10107 C CA . THR B 1 416 ? -34.156 -8.055 13.633 1 77.31 416 THR B CA 1
ATOM 10108 C C . THR B 1 416 ? -33.719 -8.258 15.078 1 77.31 416 THR B C 1
ATOM 10110 O O . THR B 1 416 ? -33.031 -7.41 15.641 1 77.31 416 THR B O 1
ATOM 10113 N N . SER B 1 417 ? -34.156 -9.281 15.711 1 80.62 417 SER B N 1
ATOM 10114 C CA . SER B 1 417 ? -33.812 -9.578 17.094 1 80.62 417 SER B CA 1
ATOM 10115 C C . SER B 1 417 ? -32.344 -9.938 17.219 1 80.62 417 SER B C 1
ATOM 10117 O O . SER B 1 417 ? -31.688 -10.305 16.25 1 80.62 417 SER B O 1
ATOM 10119 N N . LYS B 1 418 ? -31.875 -9.797 18.375 1 85.94 418 LYS B N 1
ATOM 10120 C CA . LYS B 1 418 ? -30.484 -10.141 18.656 1 85.94 418 LYS B CA 1
ATOM 10121 C C . LYS B 1 418 ? -30.219 -11.617 18.406 1 85.94 418 LYS B C 1
ATOM 10123 O O . LYS B 1 418 ? -29.141 -11.984 17.906 1 85.94 418 LYS B O 1
ATOM 10128 N N . LYS B 1 419 ? -31.172 -12.344 18.734 1 82.94 419 LYS B N 1
ATOM 10129 C CA . LYS B 1 419 ? -31.031 -13.781 18.516 1 82.94 419 LYS B CA 1
ATOM 10130 C C . LYS B 1 419 ? -30.891 -14.102 17.031 1 82.94 419 LYS B C 1
ATOM 10132 O O . LYS B 1 419 ? -30.062 -14.922 16.641 1 82.94 419 LYS B O 1
ATOM 10137 N N . ASP B 1 420 ? -31.703 -13.445 16.25 1 80.31 420 ASP B N 1
ATOM 10138 C CA . ASP B 1 420 ? -31.641 -13.648 14.812 1 80.31 420 ASP B CA 1
ATOM 10139 C C . ASP B 1 420 ? -30.312 -13.164 14.242 1 80.31 420 ASP B C 1
ATOM 10141 O O . ASP B 1 420 ? -29.766 -13.758 13.312 1 80.31 420 ASP B O 1
ATOM 10145 N N . LEU B 1 421 ? -29.875 -12.172 14.836 1 87.44 421 LEU B N 1
ATOM 10146 C CA . LEU B 1 421 ? -28.609 -11.625 14.391 1 87.44 421 LEU B CA 1
ATOM 10147 C C . LEU B 1 421 ? -27.453 -12.586 14.688 1 87.44 421 LEU B C 1
ATOM 10149 O O . LEU B 1 421 ? -26.609 -12.836 13.82 1 87.44 421 LEU B O 1
ATOM 10153 N N . ASP B 1 422 ? -27.453 -13.062 15.875 1 88.5 422 ASP B N 1
ATOM 10154 C CA . ASP B 1 422 ? -26.406 -13.992 16.266 1 88.5 422 ASP B CA 1
ATOM 10155 C C . ASP B 1 422 ? -26.453 -15.266 15.43 1 88.5 422 ASP B C 1
ATOM 10157 O O . ASP B 1 422 ? -25.406 -15.82 15.078 1 88.5 422 ASP B O 1
ATOM 10161 N N . ALA B 1 423 ? -27.594 -15.609 15.102 1 83.5 423 ALA B N 1
ATOM 10162 C CA . ALA B 1 423 ? -27.734 -16.797 14.266 1 83.5 423 ALA B CA 1
ATOM 10163 C C . ALA B 1 423 ? -27.219 -16.547 12.859 1 83.5 423 ALA B C 1
ATOM 10165 O O . ALA B 1 423 ? -26.578 -17.406 12.258 1 83.5 423 ALA B O 1
ATOM 10166 N N . ALA B 1 424 ? -27.531 -15.438 12.359 1 84.88 424 ALA B N 1
ATOM 10167 C CA . ALA B 1 424 ? -27.078 -15.07 11.023 1 84.88 424 ALA B CA 1
ATOM 10168 C C . ALA B 1 424 ? -25.547 -14.977 10.977 1 84.88 424 ALA B C 1
ATOM 10170 O O . ALA B 1 424 ? -24.922 -15.406 10 1 84.88 424 ALA B O 1
ATOM 10171 N N . ILE B 1 425 ? -25.016 -14.43 12 1 92.5 425 ILE B N 1
ATOM 10172 C CA . ILE B 1 425 ? -23.562 -14.281 12.086 1 92.5 425 ILE B CA 1
ATOM 10173 C C . ILE B 1 425 ? -22.906 -15.656 12.164 1 92.5 425 ILE B C 1
ATOM 10175 O O . ILE B 1 425 ? -21.922 -15.93 11.469 1 92.5 425 ILE B O 1
ATOM 10179 N N . GLU B 1 426 ? -23.453 -16.453 13.023 1 90.12 426 GLU B N 1
ATOM 10180 C CA . GLU B 1 426 ? -22.906 -17.797 13.18 1 90.12 426 GLU B CA 1
ATOM 10181 C C . GLU B 1 426 ? -22.969 -18.578 11.867 1 90.12 426 GLU B C 1
ATOM 10183 O O . GLU B 1 426 ? -22 -19.234 11.477 1 90.12 426 GLU B O 1
ATOM 10188 N N . GLN B 1 427 ? -24.062 -18.453 11.203 1 86.19 427 GLN B N 1
ATOM 10189 C CA . GLN B 1 427 ? -24.234 -19.141 9.93 1 86.19 427 GLN B CA 1
ATOM 10190 C C . GLN B 1 427 ? -23.25 -18.641 8.883 1 86.19 427 GLN B C 1
ATOM 10192 O O . GLN B 1 427 ? -22.641 -19.438 8.156 1 86.19 427 GLN B O 1
ATOM 10197 N N . THR B 1 428 ? -23.109 -17.375 8.781 1 91.88 428 THR B N 1
ATOM 10198 C CA . THR B 1 428 ? -22.203 -16.766 7.805 1 91.88 428 THR B CA 1
ATOM 10199 C C . THR B 1 428 ? -20.766 -17.172 8.078 1 91.88 428 THR B C 1
ATOM 10201 O O . THR B 1 428 ? -20.016 -17.516 7.148 1 91.88 428 THR B O 1
ATOM 10204 N N . LEU B 1 429 ? -20.391 -17.172 9.344 1 93.5 429 LEU B N 1
ATOM 10205 C CA . LEU B 1 429 ? -19.031 -17.5 9.711 1 93.5 429 LEU B CA 1
ATOM 10206 C C . LEU B 1 429 ? -18.734 -18.969 9.43 1 93.5 429 LEU B C 1
ATOM 10208 O O . LEU B 1 429 ? -17.625 -19.312 9.016 1 93.5 429 LEU B O 1
ATOM 10212 N N . LYS B 1 430 ? -19.688 -19.766 9.594 1 87.62 430 LYS B N 1
ATOM 10213 C CA . LYS B 1 430 ? -19.531 -21.172 9.281 1 87.62 430 LYS B CA 1
ATOM 10214 C C . LYS B 1 430 ? -19.422 -21.406 7.777 1 87.62 430 LYS B C 1
ATOM 10216 O O . LYS B 1 430 ? -18.641 -22.234 7.316 1 87.62 430 LYS B O 1
ATOM 10221 N N . GLN B 1 431 ? -20.156 -20.641 7.062 1 86.62 431 GLN B N 1
ATOM 10222 C CA . GLN B 1 431 ? -20.156 -20.75 5.605 1 86.62 431 GLN B CA 1
ATOM 10223 C C . GLN B 1 431 ? -18.797 -20.391 5.031 1 86.62 431 GLN B C 1
ATOM 10225 O O . GLN B 1 431 ? -18.375 -20.953 4.016 1 86.62 431 GLN B O 1
ATOM 10230 N N . VAL B 1 432 ? -18.109 -19.453 5.668 1 91.38 432 VAL B N 1
ATOM 10231 C CA . VAL B 1 432 ? -16.828 -19.031 5.121 1 91.38 432 VAL B CA 1
ATOM 10232 C C . VAL B 1 432 ? -15.688 -19.688 5.895 1 91.38 432 VAL B C 1
ATOM 10234 O O . VAL B 1 432 ? -14.516 -19.391 5.656 1 91.38 432 VAL B O 1
ATOM 10237 N N . GLY B 1 433 ? -15.891 -20.469 6.906 1 85.5 433 GLY B N 1
ATOM 10238 C CA . GLY B 1 433 ? -14.891 -21.234 7.641 1 85.5 433 GLY B CA 1
ATOM 10239 C C . GLY B 1 433 ? -14.102 -20.375 8.617 1 85.5 433 GLY B C 1
ATOM 10240 O O . GLY B 1 433 ? -12.875 -20.516 8.727 1 85.5 433 GLY B O 1
ATOM 10241 N N . LEU B 1 434 ? -14.742 -19.391 9.273 1 90.25 434 LEU B N 1
ATOM 10242 C CA . LEU B 1 434 ? -14.031 -18.484 10.172 1 90.25 434 LEU B CA 1
ATOM 10243 C C . LEU B 1 434 ? -14.617 -18.547 11.578 1 90.25 434 LEU B C 1
ATOM 10245 O O . LEU B 1 434 ? -14.375 -17.656 12.391 1 90.25 434 LEU B O 1
ATOM 10249 N N . TRP B 1 435 ? -15.375 -19.562 11.898 1 88.25 435 TRP B N 1
ATOM 10250 C CA . TRP B 1 435 ? -16.031 -19.672 13.195 1 88.25 435 TRP B CA 1
ATOM 10251 C C . TRP B 1 435 ? -15.008 -19.703 14.32 1 88.25 435 TRP B C 1
ATOM 10253 O O . TRP B 1 435 ? -15.203 -19.094 15.375 1 88.25 435 TRP B O 1
ATOM 10263 N N . GLU B 1 436 ? -13.891 -20.359 14.125 1 86 436 GLU B N 1
ATOM 10264 C CA . GLU B 1 436 ? -12.859 -20.5 15.156 1 86 436 GLU B CA 1
ATOM 10265 C C . GLU B 1 436 ? -12.125 -19.188 15.391 1 86 436 GLU B C 1
ATOM 10267 O O . GLU B 1 436 ? -11.586 -18.953 16.469 1 86 436 GLU B O 1
ATOM 10272 N N . GLN B 1 437 ? -12.117 -18.344 14.398 1 89.69 437 GLN B N 1
ATOM 10273 C CA . GLN B 1 437 ? -11.391 -17.094 14.484 1 89.69 437 GLN B CA 1
ATOM 10274 C C . GLN B 1 437 ? -12.328 -15.93 14.812 1 89.69 437 GLN B C 1
ATOM 10276 O O . GLN B 1 437 ? -11.953 -14.766 14.68 1 89.69 437 GLN B O 1
ATOM 10281 N N . ARG B 1 438 ? -13.516 -16.203 15.305 1 92.19 438 ARG B N 1
ATOM 10282 C CA . ARG B 1 438 ? -14.57 -15.203 15.461 1 92.19 438 ARG B CA 1
ATOM 10283 C C . ARG B 1 438 ? -14.156 -14.125 16.453 1 92.19 438 ARG B C 1
ATOM 10285 O O . ARG B 1 438 ? -14.555 -12.961 16.312 1 92.19 438 ARG B O 1
ATOM 10292 N N . ASP B 1 439 ? -13.289 -14.422 17.391 1 92.31 439 ASP B N 1
ATOM 10293 C CA . ASP B 1 439 ? -12.977 -13.477 18.469 1 92.31 439 ASP B CA 1
ATOM 10294 C C . ASP B 1 439 ? -11.594 -12.859 18.281 1 92.31 439 ASP B C 1
ATOM 10296 O O . ASP B 1 439 ? -11.125 -12.109 19.125 1 92.31 439 ASP B O 1
ATOM 10300 N N . LEU B 1 440 ? -11.031 -13.125 17.172 1 91.06 440 LEU B N 1
ATOM 10301 C CA . LEU B 1 440 ? -9.727 -12.539 16.875 1 91.06 440 LEU B CA 1
ATOM 10302 C C . LEU B 1 440 ? -9.891 -11.195 16.172 1 91.06 440 LEU B C 1
ATOM 10304 O O . LEU B 1 440 ? -10.852 -10.992 15.422 1 91.06 440 LEU B O 1
ATOM 10308 N N . GLN B 1 441 ? -8.984 -10.328 16.484 1 92.5 441 GLN B N 1
ATOM 10309 C CA . GLN B 1 441 ? -8.938 -9.062 15.75 1 92.5 441 GLN B CA 1
ATOM 10310 C C . GLN B 1 441 ? -8.523 -9.281 14.297 1 92.5 441 GLN B C 1
ATOM 10312 O O . GLN B 1 441 ? -7.688 -10.141 14.008 1 92.5 441 GLN B O 1
ATOM 10317 N N . ILE B 1 442 ? -9.078 -8.562 13.391 1 91.38 442 ILE B N 1
ATOM 10318 C CA . ILE B 1 442 ? -8.82 -8.727 11.969 1 91.38 442 ILE B CA 1
ATOM 10319 C C . ILE B 1 442 ? -7.383 -8.305 11.656 1 91.38 442 ILE B C 1
ATOM 10321 O O . ILE B 1 442 ? -6.641 -9.039 11 1 91.38 442 ILE B O 1
ATOM 10325 N N . GLY B 1 443 ? -6.98 -7.148 12.156 1 85.31 443 GLY B N 1
ATOM 10326 C CA . GLY B 1 443 ? -5.621 -6.684 11.93 1 85.31 443 GLY B CA 1
ATOM 10327 C C . GLY B 1 443 ? -5.41 -6.113 10.539 1 85.31 443 GLY B C 1
ATOM 10328 O O . GLY B 1 443 ? -6.336 -6.082 9.727 1 85.31 443 GLY B O 1
ATOM 10329 N N . SER B 1 444 ? -4.164 -5.555 10.297 1 77.69 444 SER B N 1
ATOM 10330 C CA . SER B 1 444 ? -3.77 -4.996 9.008 1 77.69 444 SER B CA 1
ATOM 10331 C C . SER B 1 444 ? -2.594 -5.762 8.414 1 77.69 444 SER B C 1
ATOM 10333 O O . SER B 1 444 ? -2.094 -6.715 9.016 1 77.69 444 SER B O 1
ATOM 10335 N N . ALA B 1 445 ? -2.248 -5.406 7.18 1 65.12 445 ALA B N 1
ATOM 10336 C CA . ALA B 1 445 ? -1.094 -6.023 6.535 1 65.12 445 ALA B CA 1
ATOM 10337 C C . ALA B 1 445 ? 0.187 -5.746 7.316 1 65.12 445 ALA B C 1
ATOM 10339 O O . ALA B 1 445 ? 1.099 -6.578 7.34 1 65.12 445 ALA B O 1
ATOM 10340 N N . GLU B 1 446 ? 0.268 -4.68 7.961 1 62.75 446 GLU B N 1
ATOM 10341 C CA . GLU B 1 446 ? 1.444 -4.277 8.727 1 62.75 446 GLU B CA 1
ATOM 10342 C C . GLU B 1 446 ? 1.463 -4.949 10.094 1 62.75 446 GLU B C 1
ATOM 10344 O O . GLU B 1 446 ? 2.527 -5.32 10.602 1 62.75 446 GLU B O 1
ATOM 10349 N N . GLU B 1 447 ? 0.281 -5.047 10.68 1 70.5 447 GLU B N 1
ATOM 10350 C CA . GLU B 1 447 ? 0.101 -5.734 11.953 1 70.5 447 GLU B CA 1
ATOM 10351 C C . GLU B 1 447 ? -0.767 -6.977 11.789 1 70.5 447 GLU B C 1
ATOM 10353 O O . GLU B 1 447 ? -1.97 -6.941 12.055 1 70.5 447 GLU B O 1
ATOM 10358 N N . LYS B 1 448 ? -0.131 -8.008 11.445 1 67.31 448 LYS B N 1
ATOM 10359 C CA . LYS B 1 448 ? -0.851 -9.203 11.008 1 67.31 448 LYS B CA 1
ATOM 10360 C C . LYS B 1 448 ? -1.332 -10.023 12.211 1 67.31 448 LYS B C 1
ATOM 10362 O O . LYS B 1 448 ? -0.556 -10.312 13.117 1 67.31 448 LYS B O 1
ATOM 10367 N N . VAL B 1 449 ? -2.688 -10.172 12.281 1 79.12 449 VAL B N 1
ATOM 10368 C CA . VAL B 1 449 ? -3.307 -11.117 13.211 1 79.12 449 VAL B CA 1
ATOM 10369 C C . VAL B 1 449 ? -3.895 -12.289 12.43 1 79.12 449 VAL B C 1
ATOM 10371 O O . VAL B 1 449 ? -3.512 -13.445 12.648 1 79.12 449 VAL B O 1
ATOM 10374 N N . LEU B 1 450 ? -4.762 -11.953 11.422 1 83 450 LEU B N 1
ATOM 10375 C CA . LEU B 1 450 ? -5.309 -12.953 10.508 1 83 450 LEU B CA 1
ATOM 10376 C C . LEU B 1 450 ? -4.422 -13.117 9.281 1 83 450 LEU B C 1
ATOM 10378 O O . LEU B 1 450 ? -3.742 -12.172 8.867 1 83 450 LEU B O 1
ATOM 10382 N N . SER B 1 451 ? -4.418 -14.336 8.781 1 73.56 451 SER B N 1
ATOM 10383 C CA . SER B 1 451 ? -3.725 -14.539 7.516 1 73.56 451 SER B CA 1
ATOM 10384 C C . SER B 1 451 ? -4.406 -13.781 6.383 1 73.56 451 SER B C 1
ATOM 10386 O O . SER B 1 451 ? -5.527 -13.289 6.543 1 73.56 451 SER B O 1
ATOM 10388 N N . GLY B 1 452 ? -3.75 -13.562 5.254 1 77.12 452 GLY B N 1
ATOM 10389 C CA . GLY B 1 452 ? -4.336 -12.891 4.102 1 77.12 452 GLY B CA 1
ATOM 10390 C C . GLY B 1 452 ? -5.605 -13.555 3.609 1 77.12 452 GLY B C 1
ATOM 10391 O O . GLY B 1 452 ? -6.582 -12.883 3.283 1 77.12 452 GLY B O 1
ATOM 10392 N N . GLY B 1 453 ? -5.566 -14.867 3.596 1 81.38 453 GLY B N 1
ATOM 10393 C CA . GLY B 1 453 ? -6.742 -15.617 3.168 1 81.38 453 GLY B CA 1
ATOM 10394 C C . GLY B 1 453 ? -7.906 -15.492 4.129 1 81.38 453 GLY B C 1
ATOM 10395 O O . GLY B 1 453 ? -9.062 -15.383 3.703 1 81.38 453 GLY B O 1
ATOM 10396 N N . GLN B 1 454 ? -7.605 -15.523 5.375 1 83.94 454 GLN B N 1
ATOM 10397 C CA . GLN B 1 454 ? -8.648 -15.359 6.383 1 83.94 454 GLN B CA 1
ATOM 10398 C C . GLN B 1 454 ? -9.273 -13.969 6.305 1 83.94 454 GLN B C 1
ATOM 10400 O O . GLN B 1 454 ? -10.492 -13.828 6.414 1 83.94 454 GLN B O 1
ATOM 10405 N N . ARG B 1 455 ? -8.445 -13.031 6.137 1 89.69 455 ARG B N 1
ATOM 10406 C CA . ARG B 1 455 ? -8.945 -11.656 6.031 1 89.69 455 ARG B CA 1
ATOM 10407 C C . ARG B 1 455 ? -9.852 -11.5 4.816 1 89.69 455 ARG B C 1
ATOM 10409 O O . ARG B 1 455 ? -10.859 -10.797 4.879 1 89.69 455 ARG B O 1
ATOM 10416 N N . ARG B 1 456 ? -9.5 -12.125 3.75 1 88.38 456 ARG B N 1
ATOM 10417 C CA . ARG B 1 456 ? -10.328 -12.07 2.551 1 88.38 456 ARG B CA 1
ATOM 10418 C C . ARG B 1 456 ? -11.68 -12.727 2.793 1 88.38 456 ARG B C 1
ATOM 10420 O O . ARG B 1 456 ? -12.711 -12.242 2.309 1 88.38 456 ARG B O 1
ATOM 10427 N N . ARG B 1 457 ? -11.633 -13.781 3.49 1 90.62 457 ARG B N 1
ATOM 10428 C CA . ARG B 1 457 ? -12.875 -14.477 3.797 1 90.62 457 ARG B CA 1
ATOM 10429 C C . ARG B 1 457 ? -13.742 -13.664 4.754 1 90.62 457 ARG B C 1
ATOM 10431 O O . ARG B 1 457 ? -14.969 -13.758 4.715 1 90.62 457 ARG B O 1
ATOM 10438 N N . VAL B 1 458 ? -13.125 -12.836 5.562 1 94.06 458 VAL B N 1
ATOM 10439 C CA . VAL B 1 458 ? -13.898 -11.914 6.395 1 94.06 458 VAL B CA 1
ATOM 10440 C C . VAL B 1 458 ? -14.625 -10.906 5.512 1 94.06 458 VAL B C 1
ATOM 10442 O O . VAL B 1 458 ? -15.797 -10.594 5.746 1 94.06 458 VAL B O 1
ATOM 10445 N N . ASN B 1 459 ? -13.906 -10.375 4.504 1 93.56 459 ASN B N 1
ATOM 10446 C CA . ASN B 1 459 ? -14.539 -9.461 3.559 1 93.56 459 ASN B CA 1
ATOM 10447 C C . ASN B 1 459 ? -15.734 -10.102 2.861 1 93.56 459 ASN B C 1
ATOM 10449 O O . ASN B 1 459 ? -16.766 -9.461 2.664 1 93.56 459 ASN B O 1
ATOM 10453 N N . LEU B 1 460 ? -15.586 -11.305 2.551 1 93.19 460 LEU B N 1
ATOM 10454 C CA . LEU B 1 460 ? -16.672 -12.055 1.935 1 93.19 460 LEU B CA 1
ATOM 10455 C C . LEU B 1 460 ? -17.828 -12.234 2.908 1 93.19 460 LEU B C 1
ATOM 10457 O O . LEU B 1 460 ? -19 -12.094 2.527 1 93.19 460 LEU B O 1
ATOM 10461 N N . ALA B 1 461 ? -17.516 -12.547 4.113 1 94.06 461 ALA B N 1
ATOM 10462 C CA . ALA B 1 461 ? -18.531 -12.766 5.141 1 94.06 461 ALA B CA 1
ATOM 10463 C C . ALA B 1 461 ? -19.375 -11.523 5.348 1 94.06 461 ALA B C 1
ATOM 10465 O O . ALA B 1 461 ? -20.594 -11.617 5.52 1 94.06 461 ALA B O 1
ATOM 10466 N N . VAL B 1 462 ? -18.75 -10.438 5.34 1 93.62 462 VAL B N 1
ATOM 10467 C CA . VAL B 1 462 ? -19.453 -9.172 5.555 1 93.62 462 VAL B CA 1
ATOM 10468 C C . VAL B 1 462 ? -20.484 -8.961 4.445 1 93.62 462 VAL B C 1
ATOM 10470 O O . VAL B 1 462 ? -21.578 -8.469 4.699 1 93.62 462 VAL B O 1
ATOM 10473 N N . GLU B 1 463 ? -20.156 -9.336 3.279 1 90.44 463 GLU B N 1
ATOM 10474 C CA . GLU B 1 463 ? -21.078 -9.195 2.158 1 90.44 463 GLU B CA 1
ATOM 10475 C C . GLU B 1 463 ? -22.156 -10.266 2.197 1 90.44 463 GLU B C 1
ATOM 10477 O O . GLU B 1 463 ? -23.281 -10.039 1.728 1 90.44 463 GLU B O 1
ATOM 10482 N N . LEU B 1 464 ? -21.891 -11.344 2.82 1 90.44 464 LEU B N 1
ATOM 10483 C CA . LEU B 1 464 ? -22.797 -12.492 2.807 1 90.44 464 LEU B CA 1
ATOM 10484 C C . LEU B 1 464 ? -23.859 -12.359 3.895 1 90.44 464 LEU B C 1
ATOM 10486 O O . LEU B 1 464 ? -24.828 -13.117 3.914 1 90.44 464 LEU B O 1
ATOM 10490 N N . VAL B 1 465 ? -23.703 -11.414 4.723 1 86.94 465 VAL B N 1
ATOM 10491 C CA . VAL B 1 465 ? -24.625 -11.289 5.844 1 86.94 465 VAL B CA 1
ATOM 10492 C C . VAL B 1 465 ? -26.047 -11.031 5.324 1 86.94 465 VAL B C 1
ATOM 10494 O O . VAL B 1 465 ? -27.031 -11.461 5.93 1 86.94 465 VAL B O 1
ATOM 10497 N N . THR B 1 466 ? -26.141 -10.375 4.195 1 82.44 466 THR B N 1
ATOM 10498 C CA . THR B 1 466 ? -27.453 -10.078 3.617 1 82.44 466 THR B CA 1
ATOM 10499 C C . THR B 1 466 ? -27.922 -11.219 2.715 1 82.44 466 THR B C 1
ATOM 10501 O O . THR B 1 466 ? -29 -11.156 2.129 1 82.44 466 THR B O 1
ATOM 10504 N N . ASP B 1 467 ? -27.078 -12.148 2.596 1 83.25 467 ASP B N 1
ATOM 10505 C CA . ASP B 1 467 ? -27.375 -13.32 1.78 1 83.25 467 ASP B CA 1
ATOM 10506 C C . ASP B 1 467 ? -27.766 -12.914 0.357 1 83.25 467 ASP B C 1
ATOM 10508 O O . ASP B 1 467 ? -28.828 -13.273 -0.132 1 83.25 467 ASP B O 1
ATOM 10512 N N . PRO B 1 468 ? -26.891 -12.266 -0.329 1 87.75 468 PRO B N 1
ATOM 10513 C CA . PRO B 1 468 ? -27.172 -11.797 -1.687 1 87.75 468 PRO B CA 1
ATOM 10514 C C . PRO B 1 468 ? -27.25 -12.938 -2.701 1 87.75 468 PRO B C 1
ATOM 10516 O O . PRO B 1 468 ? -26.594 -13.969 -2.527 1 87.75 468 PRO B O 1
ATOM 10519 N N . SER B 1 469 ? -28.062 -12.695 -3.73 1 87.12 469 SER B N 1
ATOM 10520 C CA . SER B 1 469 ? -28.203 -13.688 -4.793 1 87.12 469 SER B CA 1
ATOM 10521 C C . SER B 1 469 ? -27.109 -13.531 -5.84 1 87.12 469 SER B C 1
ATOM 10523 O O . SER B 1 469 ? -26.812 -14.461 -6.59 1 87.12 469 SER B O 1
ATOM 10525 N N . LEU B 1 470 ? -26.594 -12.359 -5.867 1 90.94 470 LEU B N 1
ATOM 10526 C CA . LEU B 1 470 ? -25.5 -12.055 -6.793 1 90.94 470 LEU B CA 1
ATOM 10527 C C . LEU B 1 470 ? -24.266 -11.586 -6.043 1 90.94 470 LEU B C 1
ATOM 10529 O O . LEU B 1 470 ? -24.344 -10.68 -5.211 1 90.94 470 LEU B O 1
ATOM 10533 N N . LEU B 1 471 ? -23.203 -12.281 -6.25 1 93.62 471 LEU B N 1
ATOM 10534 C CA . LEU B 1 471 ? -21.938 -11.914 -5.621 1 93.62 471 LEU B CA 1
ATOM 10535 C C . LEU B 1 471 ? -20.906 -11.539 -6.676 1 93.62 471 LEU B C 1
ATOM 10537 O O . LEU B 1 471 ? -20.672 -12.297 -7.625 1 93.62 471 LEU B O 1
ATOM 10541 N N . ILE B 1 472 ? -20.375 -10.367 -6.594 1 94.31 472 ILE B N 1
ATOM 10542 C CA . ILE B 1 472 ? -19.344 -9.875 -7.496 1 94.31 472 ILE B CA 1
ATOM 10543 C C . ILE B 1 472 ? -18.062 -9.625 -6.715 1 94.31 472 ILE B C 1
ATOM 10545 O O . ILE B 1 472 ? -18.062 -8.891 -5.723 1 94.31 472 ILE B O 1
ATOM 10549 N N . LEU B 1 473 ? -16.969 -10.266 -7.133 1 94.81 473 LEU B N 1
ATOM 10550 C CA . LEU B 1 473 ? -15.688 -10.125 -6.445 1 94.81 473 LEU B CA 1
ATOM 10551 C C . LEU B 1 473 ? -14.609 -9.625 -7.402 1 94.81 473 LEU B C 1
ATOM 10553 O O . LEU B 1 473 ? -14.539 -10.062 -8.555 1 94.81 473 LEU B O 1
ATOM 10557 N N . ASP B 1 474 ? -13.867 -8.672 -6.922 1 91.5 474 ASP B N 1
ATOM 10558 C CA . ASP B 1 474 ? -12.758 -8.141 -7.703 1 91.5 474 ASP B CA 1
ATOM 10559 C C . ASP B 1 474 ? -11.414 -8.656 -7.191 1 91.5 474 ASP B C 1
ATOM 10561 O O . ASP B 1 474 ? -10.898 -8.172 -6.18 1 91.5 474 ASP B O 1
ATOM 10565 N N . GLU B 1 475 ? -10.859 -9.578 -7.828 1 88.56 475 GLU B N 1
ATOM 10566 C CA . GLU B 1 475 ? -9.555 -10.188 -7.559 1 88.56 475 GLU B CA 1
ATOM 10567 C C . GLU B 1 475 ? -9.461 -10.664 -6.113 1 88.56 475 GLU B C 1
ATOM 10569 O O . GLU B 1 475 ? -8.531 -10.281 -5.391 1 88.56 475 GLU B O 1
ATOM 10574 N N . PRO B 1 476 ? -10.273 -11.562 -5.719 1 90.06 476 PRO B N 1
ATOM 10575 C CA . PRO B 1 476 ? -10.305 -12.016 -4.324 1 90.06 476 PRO B CA 1
ATOM 10576 C C . PRO B 1 476 ? -9.078 -12.844 -3.951 1 90.06 476 PRO B C 1
ATOM 10578 O O . PRO B 1 476 ? -8.805 -13.055 -2.766 1 90.06 476 PRO B O 1
ATOM 10581 N N . THR B 1 477 ? -8.305 -13.344 -4.926 1 86.5 477 THR B N 1
ATOM 10582 C CA . THR B 1 477 ? -7.188 -14.234 -4.621 1 86.5 477 THR B CA 1
ATOM 10583 C C . THR B 1 477 ? -5.855 -13.508 -4.77 1 86.5 477 THR B C 1
ATOM 10585 O O . THR B 1 477 ? -4.793 -14.109 -4.594 1 86.5 477 THR B O 1
ATOM 10588 N N . SER B 1 478 ? -5.898 -12.32 -5.082 1 76.88 478 SER B N 1
ATOM 10589 C CA . SER B 1 478 ? -4.668 -11.562 -5.277 1 76.88 478 SER B CA 1
ATOM 10590 C C . SER B 1 478 ? -3.865 -11.469 -3.984 1 76.88 478 SER B C 1
ATOM 10592 O O . SER B 1 478 ? -4.426 -11.203 -2.92 1 76.88 478 SER B O 1
ATOM 10594 N N . GLY B 1 479 ? -2.586 -11.797 -4.055 1 68.56 479 GLY B N 1
ATOM 10595 C CA . GLY B 1 479 ? -1.705 -11.656 -2.904 1 68.56 479 GLY B CA 1
ATOM 10596 C C . GLY B 1 479 ? -1.822 -12.805 -1.918 1 68.56 479 GLY B C 1
ATOM 10597 O O . GLY B 1 479 ? -1.254 -12.75 -0.826 1 68.56 479 GLY B O 1
ATOM 10598 N N . LEU B 1 480 ? -2.605 -13.805 -2.312 1 75.06 480 LEU B N 1
ATOM 10599 C CA . LEU B 1 480 ? -2.807 -14.938 -1.409 1 75.06 480 LEU B CA 1
ATOM 10600 C C . LEU B 1 480 ? -1.886 -16.094 -1.774 1 75.06 480 LEU B C 1
ATOM 10602 O O . LEU B 1 480 ? -1.421 -16.188 -2.914 1 75.06 480 LEU B O 1
ATOM 10606 N N . SER B 1 481 ? -1.608 -16.938 -0.766 1 70.88 481 SER B N 1
ATOM 10607 C CA . SER B 1 481 ? -0.925 -18.188 -1.039 1 70.88 481 SER B CA 1
ATOM 10608 C C . SER B 1 481 ? -1.801 -19.125 -1.864 1 70.88 481 SER B C 1
ATOM 10610 O O . SER B 1 481 ? -3.01 -18.922 -1.979 1 70.88 481 SER B O 1
ATOM 10612 N N . TRP B 1 482 ? -1.24 -20.125 -2.398 1 75.19 482 TRP B N 1
ATOM 10613 C CA . TRP B 1 482 ? -1.979 -21.094 -3.215 1 75.19 482 TRP B CA 1
ATOM 10614 C C . TRP B 1 482 ? -3.074 -21.766 -2.398 1 75.19 482 TRP B C 1
ATOM 10616 O O . TRP B 1 482 ? -4.191 -21.953 -2.885 1 75.19 482 TRP B O 1
ATOM 10626 N N . THR B 1 483 ? -2.654 -22.047 -1.232 1 72.06 483 THR B N 1
ATOM 10627 C CA . THR B 1 483 ? -3.615 -22.766 -0.389 1 72.06 483 THR B CA 1
ATOM 10628 C C . THR B 1 483 ? -4.777 -21.844 -0.017 1 72.06 483 THR B C 1
ATOM 10630 O O . THR B 1 483 ? -5.938 -22.266 -0.064 1 72.06 483 THR B O 1
ATOM 10633 N N . ASP B 1 484 ? -4.434 -20.656 0.293 1 77.56 484 ASP B N 1
ATOM 10634 C CA . ASP B 1 484 ? -5.469 -19.688 0.652 1 77.56 484 ASP B CA 1
ATOM 10635 C C . ASP B 1 484 ? -6.359 -19.359 -0.546 1 77.56 484 ASP B C 1
ATOM 10637 O O . ASP B 1 484 ? -7.574 -19.219 -0.401 1 77.56 484 ASP B O 1
ATOM 10641 N N . ALA B 1 485 ? -5.703 -19.219 -1.67 1 84.12 485 ALA B N 1
ATOM 10642 C CA . ALA B 1 485 ? -6.457 -18.922 -2.887 1 84.12 485 ALA B CA 1
ATOM 10643 C C . ALA B 1 485 ? -7.418 -20.062 -3.225 1 84.12 485 ALA B C 1
ATOM 10645 O O . ALA B 1 485 ? -8.578 -19.828 -3.574 1 84.12 485 ALA B O 1
ATOM 10646 N N . ALA B 1 486 ? -6.953 -21.25 -3.102 1 81.69 486 ALA B N 1
ATOM 10647 C CA . ALA B 1 486 ? -7.785 -22.422 -3.371 1 81.69 486 ALA B CA 1
ATOM 10648 C C . ALA B 1 486 ? -8.961 -22.5 -2.402 1 81.69 486 ALA B C 1
ATOM 10650 O O . ALA B 1 486 ? -10.07 -22.859 -2.795 1 81.69 486 ALA B O 1
ATOM 10651 N N . ASP B 1 487 ? -8.664 -22.094 -1.196 1 81.56 487 ASP B N 1
ATOM 10652 C CA . ASP B 1 487 ? -9.711 -22.125 -0.178 1 81.56 487 ASP B CA 1
ATOM 10653 C C . ASP B 1 487 ? -10.797 -21.094 -0.477 1 81.56 487 ASP B C 1
ATOM 10655 O O . ASP B 1 487 ? -11.984 -21.375 -0.287 1 81.56 487 ASP B O 1
ATOM 10659 N N . VAL B 1 488 ? -10.398 -20 -0.897 1 89.56 488 VAL B N 1
ATOM 10660 C CA . VAL B 1 488 ? -11.344 -18.938 -1.216 1 89.56 488 VAL B CA 1
ATOM 10661 C C . VAL B 1 488 ? -12.219 -19.375 -2.393 1 89.56 488 VAL B C 1
ATOM 10663 O O . VAL B 1 488 ? -13.445 -19.25 -2.338 1 89.56 488 VAL B O 1
ATOM 10666 N N . VAL B 1 489 ? -11.648 -19.906 -3.436 1 91.75 489 VAL B N 1
ATOM 10667 C CA . VAL B 1 489 ? -12.398 -20.312 -4.621 1 91.75 489 VAL B CA 1
ATOM 10668 C C . VAL B 1 489 ? -13.305 -21.484 -4.289 1 91.75 489 VAL B C 1
ATOM 10670 O O . VAL B 1 489 ? -14.422 -21.594 -4.801 1 91.75 489 VAL B O 1
ATOM 10673 N N . ALA B 1 490 ? -12.781 -22.328 -3.418 1 86.56 490 ALA B N 1
ATOM 10674 C CA . ALA B 1 490 ? -13.609 -23.438 -2.973 1 86.56 490 ALA B CA 1
ATOM 10675 C C . ALA B 1 490 ? -14.836 -22.953 -2.221 1 86.56 490 ALA B C 1
ATOM 10677 O O . ALA B 1 490 ? -15.93 -23.516 -2.365 1 86.56 490 ALA B O 1
ATOM 10678 N N . THR B 1 491 ? -14.594 -21.984 -1.449 1 89.62 491 THR B N 1
ATOM 10679 C CA . THR B 1 491 ? -15.711 -21.375 -0.729 1 89.62 491 THR B CA 1
ATOM 10680 C C . THR B 1 491 ? -16.719 -20.766 -1.704 1 89.62 491 THR B C 1
ATOM 10682 O O . THR B 1 491 ? -17.922 -20.953 -1.551 1 89.62 491 THR B O 1
ATOM 10685 N N . LEU B 1 492 ? -16.281 -20.109 -2.678 1 94.19 492 LEU B N 1
ATOM 10686 C CA . LEU B 1 492 ? -17.156 -19.5 -3.68 1 94.19 492 LEU B CA 1
ATOM 10687 C C . LEU B 1 492 ? -17.906 -20.562 -4.469 1 94.19 492 LEU B C 1
ATOM 10689 O O . LEU B 1 492 ? -19.078 -20.359 -4.812 1 94.19 492 LEU B O 1
ATOM 10693 N N . ARG B 1 493 ? -17.219 -21.641 -4.734 1 91.31 493 ARG B N 1
ATOM 10694 C CA . ARG B 1 493 ? -17.859 -22.75 -5.43 1 91.31 493 ARG B CA 1
ATOM 10695 C C . ARG B 1 493 ? -19.031 -23.312 -4.625 1 91.31 493 ARG B C 1
ATOM 10697 O O . ARG B 1 493 ? -20.109 -23.547 -5.168 1 91.31 493 ARG B O 1
ATOM 10704 N N . ARG B 1 494 ? -18.766 -23.391 -3.348 1 85.62 494 ARG B N 1
ATOM 10705 C CA . ARG B 1 494 ? -19.828 -23.875 -2.467 1 85.62 494 ARG B CA 1
ATOM 10706 C C . ARG B 1 494 ? -21 -22.906 -2.443 1 85.62 494 ARG B C 1
ATOM 10708 O O . ARG B 1 494 ? -22.156 -23.328 -2.441 1 85.62 494 ARG B O 1
ATOM 10715 N N . LEU B 1 495 ? -20.734 -21.719 -2.449 1 88.06 495 LEU B N 1
ATOM 10716 C CA . LEU B 1 495 ? -21.781 -20.703 -2.434 1 88.06 495 LEU B CA 1
ATOM 10717 C C . LEU B 1 495 ? -22.562 -20.703 -3.74 1 88.06 495 LEU B C 1
ATOM 10719 O O . LEU B 1 495 ? -23.797 -20.531 -3.736 1 88.06 495 LEU B O 1
ATOM 10723 N N . ALA B 1 496 ? -21.922 -20.859 -4.824 1 90.19 496 ALA B N 1
ATOM 10724 C CA . ALA B 1 496 ? -22.578 -20.938 -6.121 1 90.19 496 ALA B CA 1
ATOM 10725 C C . ALA B 1 496 ? -23.469 -22.172 -6.215 1 90.19 496 ALA B C 1
ATOM 10727 O O . ALA B 1 496 ? -24.562 -22.125 -6.77 1 90.19 496 ALA B O 1
ATOM 10728 N N . ASP B 1 497 ? -22.922 -23.203 -5.648 1 81.94 497 ASP B N 1
ATOM 10729 C CA . ASP B 1 497 ? -23.672 -24.453 -5.637 1 81.94 497 ASP B CA 1
ATOM 10730 C C . ASP B 1 497 ? -24.969 -24.297 -4.848 1 81.94 497 ASP B C 1
ATOM 10732 O O . ASP B 1 497 ? -25.938 -25.016 -5.09 1 81.94 497 ASP B O 1
ATOM 10736 N N . GLY B 1 498 ? -24.938 -23.312 -4 1 75.75 498 GLY B N 1
ATOM 10737 C CA . GLY B 1 498 ? -26.125 -23 -3.232 1 75.75 498 GLY B CA 1
ATOM 10738 C C . GLY B 1 498 ? -27.109 -22.141 -3.994 1 75.75 498 GLY B C 1
ATOM 10739 O O . GLY B 1 498 ? -28.188 -21.828 -3.479 1 75.75 498 GLY B O 1
ATOM 10740 N N . GLY B 1 499 ? -26.797 -21.781 -5.199 1 78.75 499 GLY B N 1
ATOM 10741 C CA . GLY B 1 499 ? -27.766 -21.078 -6.027 1 78.75 499 GLY B CA 1
ATOM 10742 C C . GLY B 1 499 ? -27.359 -19.656 -6.32 1 78.75 499 GLY B C 1
ATOM 10743 O O . GLY B 1 499 ? -28.031 -18.953 -7.094 1 78.75 499 GLY B O 1
ATOM 10744 N N . ARG B 1 500 ? -26.328 -19.234 -5.812 1 88.06 500 ARG B N 1
ATOM 10745 C CA . ARG B 1 500 ? -25.891 -17.859 -6 1 88.06 500 ARG B CA 1
ATOM 10746 C C . ARG B 1 500 ? -25.156 -17.688 -7.32 1 88.06 500 ARG B C 1
ATOM 10748 O O . ARG B 1 500 ? -24.406 -18.578 -7.738 1 88.06 500 ARG B O 1
ATOM 10755 N N . THR B 1 501 ? -25.484 -16.578 -7.945 1 92.62 501 THR B N 1
ATOM 10756 C CA . THR B 1 501 ? -24.703 -16.188 -9.109 1 92.62 501 THR B CA 1
ATOM 10757 C C . THR B 1 501 ? -23.438 -15.453 -8.68 1 92.62 501 THR B C 1
ATOM 10759 O O . THR B 1 501 ? -23.5 -14.461 -7.949 1 92.62 501 THR B O 1
ATOM 10762 N N . ILE B 1 502 ? -22.312 -16 -9.078 1 95.44 502 ILE B N 1
ATOM 10763 C CA . ILE B 1 502 ? -21.062 -15.414 -8.609 1 95.44 502 ILE B CA 1
ATOM 10764 C C . ILE B 1 502 ? -20.172 -15.07 -9.805 1 95.44 502 ILE B C 1
ATOM 10766 O O . ILE B 1 502 ? -19.969 -15.906 -10.695 1 95.44 502 ILE B O 1
ATOM 10770 N N . VAL B 1 503 ? -19.703 -13.852 -9.859 1 95.88 503 VAL B N 1
ATOM 10771 C CA . VAL B 1 503 ? -18.766 -13.391 -10.875 1 95.88 503 VAL B CA 1
ATOM 10772 C C . VAL B 1 503 ? -17.5 -12.875 -10.195 1 95.88 503 VAL B C 1
ATOM 10774 O O . VAL B 1 503 ? -17.562 -12.07 -9.266 1 95.88 503 VAL B O 1
ATOM 10777 N N . LEU B 1 504 ? -16.328 -13.352 -10.555 1 95 504 LEU B N 1
ATOM 10778 C CA . LEU B 1 504 ? -15.102 -12.836 -9.969 1 95 504 LEU B CA 1
ATOM 10779 C C . LEU B 1 504 ? -14.039 -12.609 -11.047 1 95 504 LEU B C 1
ATOM 10781 O O . LEU B 1 504 ? -14.062 -13.266 -12.086 1 95 504 LEU B O 1
ATOM 10785 N N . THR B 1 505 ? -13.242 -11.609 -10.844 1 93.06 505 THR B N 1
ATOM 10786 C CA . THR B 1 505 ? -12.062 -11.406 -11.672 1 93.06 505 THR B CA 1
ATOM 10787 C C . THR B 1 505 ? -10.844 -12.094 -11.055 1 93.06 505 THR B C 1
ATOM 10789 O O . THR B 1 505 ? -10.68 -12.102 -9.828 1 93.06 505 THR B O 1
ATOM 10792 N N . ILE B 1 506 ? -10.094 -12.773 -11.836 1 88 506 ILE B N 1
ATOM 10793 C CA . ILE B 1 506 ? -8.875 -13.422 -11.375 1 88 506 ILE B CA 1
ATOM 10794 C C . ILE B 1 506 ? -7.762 -13.211 -12.398 1 88 506 ILE B C 1
ATOM 10796 O O . ILE B 1 506 ? -7.992 -13.32 -13.602 1 88 506 ILE B O 1
ATOM 10800 N N . HIS B 1 507 ? -6.703 -12.891 -12.016 1 75.62 507 HIS B N 1
ATOM 10801 C CA . HIS B 1 507 ? -5.605 -12.578 -12.922 1 75.62 507 HIS B CA 1
ATOM 10802 C C . HIS B 1 507 ? -4.934 -13.852 -13.43 1 75.62 507 HIS B C 1
ATOM 10804 O O . HIS B 1 507 ? -4.77 -14.031 -14.633 1 75.62 507 HIS B O 1
ATOM 10810 N N . GLN B 1 508 ? -4.477 -14.68 -12.484 1 76.94 508 GLN B N 1
ATOM 10811 C CA . GLN B 1 508 ? -3.725 -15.859 -12.891 1 76.94 508 GLN B CA 1
ATOM 10812 C C . GLN B 1 508 ? -4.062 -17.047 -12.008 1 76.94 508 GLN B C 1
ATOM 10814 O O . GLN B 1 508 ? -3.279 -17.422 -11.125 1 76.94 508 GLN B O 1
ATOM 10819 N N . PRO B 1 509 ? -5.152 -17.672 -12.461 1 82.31 509 PRO B N 1
ATOM 10820 C CA . PRO B 1 509 ? -5.539 -18.828 -11.641 1 82.31 509 PRO B CA 1
ATOM 10821 C C . PRO B 1 509 ? -4.699 -20.062 -11.938 1 82.31 509 PRO B C 1
ATOM 10823 O O . PRO B 1 509 ? -4.277 -20.266 -13.078 1 82.31 509 PRO B O 1
ATOM 10826 N N . ASP B 1 510 ? -4.469 -20.828 -10.914 1 79.94 510 ASP B N 1
ATOM 10827 C CA . ASP B 1 510 ? -3.898 -22.172 -11.109 1 79.94 510 ASP B CA 1
ATOM 10828 C C . ASP B 1 510 ? -4.961 -23.156 -11.578 1 79.94 510 ASP B C 1
ATOM 10830 O O . ASP B 1 510 ? -6.141 -22.812 -11.672 1 79.94 510 ASP B O 1
ATOM 10834 N N . TYR B 1 511 ? -4.535 -24.328 -11.984 1 79.5 511 TYR B N 1
ATOM 10835 C CA . TYR B 1 511 ? -5.438 -25.328 -12.539 1 79.5 511 TYR B CA 1
ATOM 10836 C C . TYR B 1 511 ? -6.543 -25.672 -11.547 1 79.5 511 TYR B C 1
ATOM 10838 O O . TYR B 1 511 ? -7.691 -25.891 -11.945 1 79.5 511 TYR B O 1
ATOM 10846 N N . GLN B 1 512 ? -6.246 -25.609 -10.227 1 77.38 512 GLN B N 1
ATOM 10847 C CA . GLN B 1 512 ? -7.227 -25.969 -9.211 1 77.38 512 GLN B CA 1
ATOM 10848 C C . GLN B 1 512 ? -8.344 -24.938 -9.125 1 77.38 512 GLN B C 1
ATOM 10850 O O . GLN B 1 512 ? -9.5 -25.281 -8.867 1 77.38 512 GLN B O 1
ATOM 10855 N N . GLU B 1 513 ? -8.016 -23.766 -9.359 1 88.94 513 GLU B N 1
ATOM 10856 C CA . GLU B 1 513 ? -9.008 -22.688 -9.352 1 88.94 513 GLU B CA 1
ATOM 10857 C C . GLU B 1 513 ? -9.727 -22.594 -10.695 1 88.94 513 GLU B C 1
ATOM 10859 O O . GLU B 1 513 ? -10.953 -22.484 -10.742 1 88.94 513 GLU B O 1
ATOM 10864 N N . TYR B 1 514 ? -8.984 -22.734 -11.734 1 90.25 514 TYR B N 1
ATOM 10865 C CA . TYR B 1 514 ? -9.477 -22.516 -13.086 1 90.25 514 TYR B CA 1
ATOM 10866 C C . TYR B 1 514 ? -10.57 -23.531 -13.438 1 90.25 514 TYR B C 1
ATOM 10868 O O . TYR B 1 514 ? -11.562 -23.172 -14.086 1 90.25 514 TYR B O 1
ATOM 10876 N N . GLU B 1 515 ? -10.383 -24.625 -13.031 1 87.19 515 GLU B N 1
ATOM 10877 C CA . GLU B 1 515 ? -11.289 -25.688 -13.438 1 87.19 515 GLU B CA 1
ATOM 10878 C C . GLU B 1 515 ? -12.539 -25.719 -12.562 1 87.19 515 GLU B C 1
ATOM 10880 O O . GLU B 1 515 ? -13.492 -26.438 -12.852 1 87.19 515 GLU B O 1
ATOM 10885 N N . LYS B 1 516 ? -12.547 -24.953 -11.523 1 89.94 516 LYS B N 1
ATOM 10886 C CA . LYS B 1 516 ? -13.719 -24.875 -10.656 1 89.94 516 LYS B CA 1
ATOM 10887 C C . LYS B 1 516 ? -14.789 -23.953 -11.242 1 89.94 516 LYS B C 1
ATOM 10889 O O . LYS B 1 516 ? -15.945 -23.984 -10.812 1 89.94 516 LYS B O 1
ATOM 10894 N N . PHE B 1 517 ? -14.461 -23.188 -12.219 1 94.69 517 PHE B N 1
ATOM 10895 C CA . PHE B 1 517 ? -15.422 -22.281 -12.828 1 94.69 517 PHE B CA 1
ATOM 10896 C C . PHE B 1 517 ? -16.391 -23.031 -13.742 1 94.69 517 PHE B C 1
ATOM 10898 O O . PHE B 1 517 ? -16 -24.016 -14.375 1 94.69 517 PHE B O 1
ATOM 10905 N N . ASP B 1 518 ? -17.594 -22.531 -13.758 1 92.06 518 ASP B N 1
ATOM 10906 C CA . ASP B 1 518 ? -18.547 -23.062 -14.734 1 92.06 518 ASP B CA 1
ATOM 10907 C C . ASP B 1 518 ? -18.281 -22.5 -16.125 1 92.06 518 ASP B C 1
ATOM 10909 O O . ASP B 1 518 ? -18.328 -23.219 -17.125 1 92.06 518 ASP B O 1
ATOM 10913 N N . THR B 1 519 ? -18.109 -21.312 -16.172 1 94.31 519 THR B N 1
ATOM 10914 C CA . THR B 1 519 ? -17.828 -20.562 -17.391 1 94.31 519 THR B CA 1
ATOM 10915 C C . THR B 1 519 ? -16.734 -19.531 -17.156 1 94.31 519 THR B C 1
ATOM 10917 O O . THR B 1 519 ? -16.625 -18.984 -16.047 1 94.31 519 THR B O 1
ATOM 10920 N N . VAL B 1 520 ? -15.93 -19.328 -18.156 1 95.88 520 VAL B N 1
ATOM 10921 C CA . VAL B 1 520 ? -14.875 -18.328 -18.047 1 95.88 520 VAL B CA 1
ATOM 10922 C C . VAL B 1 520 ? -14.992 -17.312 -19.172 1 95.88 520 VAL B C 1
ATOM 10924 O O . VAL B 1 520 ? -15.328 -17.672 -20.312 1 95.88 520 VAL B O 1
ATOM 10927 N N . ALA B 1 521 ? -14.883 -16.109 -18.812 1 96.5 521 ALA B N 1
ATOM 10928 C CA . ALA B 1 521 ? -14.789 -15.008 -19.781 1 96.5 521 ALA B CA 1
ATOM 10929 C C . ALA B 1 521 ? -13.359 -14.492 -19.891 1 96.5 521 ALA B C 1
ATOM 10931 O O . ALA B 1 521 ? -12.82 -13.938 -18.938 1 96.5 521 ALA B O 1
ATOM 10932 N N . ILE B 1 522 ? -12.781 -14.688 -21.031 1 95.62 522 ILE B N 1
ATOM 10933 C CA . ILE B 1 522 ? -11.422 -14.203 -21.25 1 95.62 522 ILE B CA 1
ATOM 10934 C C . ILE B 1 522 ? -11.461 -12.922 -22.078 1 95.62 522 ILE B C 1
ATOM 10936 O O . ILE B 1 522 ? -11.922 -12.93 -23.234 1 95.62 522 ILE B O 1
ATOM 10940 N N . LEU B 1 523 ? -10.961 -11.875 -21.453 1 94.19 523 LEU B N 1
ATOM 10941 C CA . LEU B 1 523 ? -10.953 -10.57 -22.109 1 94.19 523 LEU B CA 1
ATOM 10942 C C . LEU B 1 523 ? -9.562 -10.227 -22.609 1 94.19 523 LEU B C 1
ATOM 10944 O O . LEU B 1 523 ? -8.555 -10.602 -22 1 94.19 523 LEU B O 1
ATOM 10948 N N . GLY B 1 524 ? -9.594 -9.586 -23.734 1 90.44 524 GLY B N 1
ATOM 10949 C CA . GLY B 1 524 ? -8.359 -9.062 -24.281 1 90.44 524 GLY B CA 1
ATOM 10950 C C . GLY B 1 524 ? -8.258 -7.551 -24.188 1 90.44 524 GLY B C 1
ATOM 10951 O O . GLY B 1 524 ? -9.195 -6.887 -23.75 1 90.44 524 GLY B O 1
ATOM 10952 N N . ARG B 1 525 ? -7.113 -7.066 -24.578 1 85.69 525 ARG B N 1
ATOM 10953 C CA . ARG B 1 525 ? -6.875 -5.629 -24.531 1 85.69 525 ARG B CA 1
ATOM 10954 C C . ARG B 1 525 ? -7.914 -4.879 -25.359 1 85.69 525 ARG B C 1
ATOM 10956 O O . ARG B 1 525 ? -8.297 -5.34 -26.438 1 85.69 525 ARG B O 1
ATOM 10963 N N . GLY B 1 526 ? -8.422 -3.793 -24.781 1 86.12 526 GLY B N 1
ATOM 10964 C CA . GLY B 1 526 ? -9.461 -3.016 -25.438 1 86.12 526 GLY B CA 1
ATOM 10965 C C . GLY B 1 526 ? -10.859 -3.439 -25.047 1 86.12 526 GLY B C 1
ATOM 10966 O O . GLY B 1 526 ? -11.844 -2.941 -25.594 1 86.12 526 GLY B O 1
ATOM 10967 N N . GLY B 1 527 ? -10.898 -4.336 -24.156 1 92.75 527 GLY B N 1
ATOM 10968 C CA . GLY B 1 527 ? -12.203 -4.762 -23.656 1 92.75 527 GLY B CA 1
ATOM 10969 C C . GLY B 1 527 ? -12.938 -5.672 -24.625 1 92.75 527 GLY B C 1
ATOM 10970 O O . GLY B 1 527 ? -14.148 -5.551 -24.797 1 92.75 527 GLY B O 1
ATOM 10971 N N . LYS B 1 528 ? -12.227 -6.512 -25.266 1 94.62 528 LYS B N 1
ATOM 10972 C CA . LYS B 1 528 ? -12.805 -7.43 -26.25 1 94.62 528 LYS B CA 1
ATOM 10973 C C . LYS B 1 528 ? -12.961 -8.828 -25.656 1 94.62 528 LYS B C 1
ATOM 10975 O O . LYS B 1 528 ? -12.062 -9.328 -24.984 1 94.62 528 LYS B O 1
ATOM 10980 N N . LEU B 1 529 ? -14.117 -9.398 -25.922 1 95.75 529 LEU B N 1
ATOM 10981 C CA . LEU B 1 529 ? -14.336 -10.766 -25.453 1 95.75 529 LEU B CA 1
ATOM 10982 C C . LEU B 1 529 ? -13.688 -11.766 -26.406 1 95.75 529 LEU B C 1
ATOM 10984 O O . LEU B 1 529 ? -14.094 -11.898 -27.562 1 95.75 529 LEU B O 1
ATOM 10988 N N . LEU B 1 530 ? -12.758 -12.547 -25.922 1 96.44 530 LEU B N 1
ATOM 10989 C CA . LEU B 1 530 ? -12.008 -13.492 -26.75 1 96.44 530 LEU B CA 1
ATOM 10990 C C . LEU B 1 530 ? -12.617 -14.891 -26.672 1 96.44 530 LEU B C 1
ATOM 10992 O O . LEU B 1 530 ? -12.453 -15.695 -27.578 1 96.44 530 LEU B O 1
ATOM 10996 N N . PHE B 1 531 ? -13.148 -15.164 -25.531 1 96.06 531 PHE B N 1
ATOM 10997 C CA . PHE B 1 531 ? -13.711 -16.484 -25.297 1 96.06 531 PHE B CA 1
ATOM 10998 C C . PHE B 1 531 ? -14.734 -16.453 -24.172 1 96.06 531 PHE B C 1
ATOM 11000 O O . PHE B 1 531 ? -14.562 -15.711 -23.188 1 96.06 531 PHE B O 1
ATOM 11007 N N . TYR B 1 532 ? -15.805 -17.156 -24.281 1 96.5 532 TYR B N 1
ATOM 11008 C CA . TYR B 1 532 ? -16.797 -17.344 -23.234 1 96.5 532 TYR B CA 1
ATOM 11009 C C . TYR B 1 532 ? -17.391 -18.75 -23.266 1 96.5 532 TYR B C 1
ATOM 11011 O O . TYR B 1 532 ? -18.109 -19.109 -24.203 1 96.5 532 TYR B O 1
ATOM 11019 N N . GLY B 1 533 ? -17.016 -19.469 -22.281 1 93.38 533 GLY B N 1
ATOM 11020 C CA . GLY B 1 533 ? -17.438 -20.859 -22.219 1 93.38 533 GLY B CA 1
ATOM 11021 C C . GLY B 1 533 ? -16.797 -21.641 -21.094 1 93.38 533 GLY B C 1
ATOM 11022 O O . GLY B 1 533 ? -16.188 -21.047 -20.188 1 93.38 533 GLY B O 1
ATOM 11023 N N . PRO B 1 534 ? -16.922 -22.875 -21.094 1 91.88 534 PRO B N 1
ATOM 11024 C CA . PRO B 1 534 ? -16.312 -23.688 -20.047 1 91.88 534 PRO B CA 1
ATOM 11025 C C . PRO B 1 534 ? -14.781 -23.688 -20.094 1 91.88 534 PRO B C 1
ATOM 11027 O O . PRO B 1 534 ? -14.195 -23.641 -21.188 1 91.88 534 PRO B O 1
ATOM 11030 N N . PRO B 1 535 ? -14.18 -23.672 -18.938 1 92.25 535 PRO B N 1
ATOM 11031 C CA . PRO B 1 535 ? -12.711 -23.656 -18.906 1 92.25 535 PRO B CA 1
ATOM 11032 C C . PRO B 1 535 ? -12.102 -24.922 -19.5 1 92.25 535 PRO B C 1
ATOM 11034 O O . PRO B 1 535 ? -11.109 -24.844 -20.234 1 92.25 535 PRO B O 1
ATOM 11037 N N . SER B 1 536 ? -12.602 -26.047 -19.188 1 84.81 536 SER B N 1
ATOM 11038 C CA . SER B 1 536 ? -12.055 -27.312 -19.688 1 84.81 536 SER B CA 1
ATOM 11039 C C . SER B 1 536 ? -13.148 -28.172 -20.312 1 84.81 536 SER B C 1
ATOM 11041 O O . SER B 1 536 ? -14.242 -28.297 -19.766 1 84.81 536 SER B O 1
ATOM 11043 N N . PRO B 1 537 ? -12.898 -28.625 -21.516 1 81.56 537 PRO B N 1
ATOM 11044 C CA . PRO B 1 537 ? -11.68 -28.5 -22.312 1 81.56 537 PRO B CA 1
ATOM 11045 C C . PRO B 1 537 ? -11.742 -27.328 -23.297 1 81.56 537 PRO B C 1
ATOM 11047 O O . PRO B 1 537 ? -10.75 -27 -23.953 1 81.56 537 PRO B O 1
ATOM 11050 N N . ASP B 1 538 ? -12.938 -26.703 -23.344 1 87.75 538 ASP B N 1
ATOM 11051 C CA . ASP B 1 538 ? -13.25 -25.797 -24.438 1 87.75 538 ASP B CA 1
ATOM 11052 C C . ASP B 1 538 ? -12.211 -24.672 -24.547 1 87.75 538 ASP B C 1
ATOM 11054 O O . ASP B 1 538 ? -11.68 -24.422 -25.625 1 87.75 538 ASP B O 1
ATOM 11058 N N . SER B 1 539 ? -11.945 -24.094 -23.5 1 93.44 539 SER B N 1
ATOM 11059 C CA . SER B 1 539 ? -11.016 -22.969 -23.547 1 93.44 539 SER B CA 1
ATOM 11060 C C . SER B 1 539 ? -9.609 -23.422 -23.906 1 93.44 539 SER B C 1
ATOM 11062 O O . SER B 1 539 ? -8.914 -22.766 -24.672 1 93.44 539 SER B O 1
ATOM 11064 N N . TYR B 1 540 ? -9.148 -24.562 -23.312 1 90.06 540 TYR B N 1
ATOM 11065 C CA . TYR B 1 540 ? -7.82 -25.094 -23.625 1 90.06 540 TYR B CA 1
ATOM 11066 C C . TYR B 1 540 ? -7.688 -25.422 -25.109 1 90.06 540 TYR B C 1
ATOM 11068 O O . TYR B 1 540 ? -6.691 -25.078 -25.734 1 90.06 540 TYR B O 1
ATOM 11076 N N . GLU B 1 541 ? -8.758 -26.031 -25.625 1 89.12 541 GLU B N 1
ATOM 11077 C CA . GLU B 1 541 ? -8.758 -26.422 -27.031 1 89.12 541 GLU B CA 1
ATOM 11078 C C . GLU B 1 541 ? -8.773 -25.188 -27.938 1 89.12 541 GLU B C 1
ATOM 11080 O O . GLU B 1 541 ? -8.055 -25.141 -28.938 1 89.12 541 GLU B O 1
ATOM 11085 N N . PHE B 1 542 ? -9.562 -24.297 -27.672 1 93.81 542 PHE B N 1
ATOM 11086 C CA . PHE B 1 542 ? -9.695 -23.094 -28.5 1 93.81 542 PHE B CA 1
ATOM 11087 C C . PHE B 1 542 ? -8.367 -22.359 -28.594 1 93.81 542 PHE B C 1
ATOM 11089 O O . PHE B 1 542 ? -7.98 -21.906 -29.672 1 93.81 542 PHE B O 1
ATOM 11096 N N . PHE B 1 543 ? -7.695 -22.219 -27.469 1 93.62 543 PHE B N 1
ATOM 11097 C CA . PHE B 1 543 ? -6.457 -21.453 -27.469 1 93.62 543 PHE B CA 1
ATOM 11098 C C . PHE B 1 543 ? -5.262 -22.344 -27.766 1 93.62 543 PHE B C 1
ATOM 11100 O O . PHE B 1 543 ? -4.121 -21.875 -27.781 1 93.62 543 PHE B O 1
ATOM 11107 N N . GLY B 1 544 ? -5.453 -23.516 -27.906 1 88.88 544 GLY B N 1
ATOM 11108 C CA . GLY B 1 544 ? -4.402 -24.422 -28.312 1 88.88 544 GLY B CA 1
ATOM 11109 C C . GLY B 1 544 ? -3.475 -24.812 -27.172 1 88.88 544 GLY B C 1
ATOM 11110 O O . GLY B 1 544 ? -2.258 -24.891 -27.359 1 88.88 544 GLY B O 1
ATOM 11111 N N . ALA B 1 545 ? -4.027 -24.984 -25.984 1 87.81 545 ALA B N 1
ATOM 11112 C CA . ALA B 1 545 ? -3.232 -25.359 -24.828 1 87.81 545 ALA B CA 1
ATOM 11113 C C . ALA B 1 545 ? -3.639 -26.75 -24.312 1 87.81 545 ALA B C 1
ATOM 11115 O O . ALA B 1 545 ? -4.738 -27.219 -24.609 1 87.81 545 ALA B O 1
ATOM 11116 N N . ALA B 1 546 ? -2.668 -27.344 -23.562 1 80.81 546 ALA B N 1
ATOM 11117 C CA . ALA B 1 546 ? -2.967 -28.641 -22.953 1 80.81 546 ALA B CA 1
ATOM 11118 C C . ALA B 1 546 ? -3.906 -28.5 -21.766 1 80.81 546 ALA B C 1
ATOM 11120 O O . ALA B 1 546 ? -3.85 -27.5 -21.047 1 80.81 546 ALA B O 1
ATOM 11121 N N . PRO B 1 547 ? -4.785 -29.453 -21.672 1 81.94 547 PRO B N 1
ATOM 11122 C CA . PRO B 1 547 ? -5.68 -29.391 -20.516 1 81.94 547 PRO B CA 1
ATOM 11123 C C . PRO B 1 547 ? -4.922 -29.359 -19.188 1 81.94 547 PRO B C 1
ATOM 11125 O O . PRO B 1 547 ? -3.912 -30.047 -19.031 1 81.94 547 PRO B O 1
ATOM 11128 N N . GLY B 1 548 ? -5.363 -28.578 -18.297 1 78.62 548 GLY B N 1
ATOM 11129 C CA . GLY B 1 548 ? -4.766 -28.5 -16.969 1 78.62 548 GLY B CA 1
ATOM 11130 C C . GLY B 1 548 ? -3.602 -27.531 -16.891 1 78.62 548 GLY B C 1
ATOM 11131 O O . GLY B 1 548 ? -2.914 -27.469 -15.867 1 78.62 548 GLY B O 1
ATOM 11132 N N . LYS B 1 549 ? -3.395 -26.844 -17.953 1 80.25 549 LYS B N 1
ATOM 11133 C CA . LYS B 1 549 ? -2.275 -25.906 -17.969 1 80.25 549 LYS B CA 1
ATOM 11134 C C . LYS B 1 549 ? -2.742 -24.5 -18.328 1 80.25 549 LYS B C 1
ATOM 11136 O O . LYS B 1 549 ? -2.41 -23.984 -19.406 1 80.25 549 LYS B O 1
ATOM 11141 N N . PRO B 1 550 ? -3.385 -23.859 -17.438 1 86.19 550 PRO B N 1
ATOM 11142 C CA . PRO B 1 550 ? -3.902 -22.516 -17.719 1 86.19 550 PRO B CA 1
ATOM 11143 C C . PRO B 1 550 ? -2.801 -21.531 -18.078 1 86.19 550 PRO B C 1
ATOM 11145 O O . PRO B 1 550 ? -3.02 -20.625 -18.891 1 86.19 550 PRO B O 1
ATOM 11148 N N . ARG B 1 551 ? -1.702 -21.719 -17.562 1 81.19 551 ARG B N 1
ATOM 11149 C CA . ARG B 1 551 ? -0.603 -20.797 -17.875 1 81.19 551 ARG B CA 1
ATOM 11150 C C . ARG B 1 551 ? -0.252 -20.844 -19.359 1 81.19 551 ARG B C 1
ATOM 11152 O O . ARG B 1 551 ? -0.024 -19.812 -19.969 1 81.19 551 ARG B O 1
ATOM 11159 N N . GLU B 1 552 ? -0.119 -22.031 -19.812 1 80.81 552 GLU B N 1
ATOM 11160 C CA . GLU B 1 552 ? 0.16 -22.188 -21.234 1 80.81 552 GLU B CA 1
ATOM 11161 C C . GLU B 1 552 ? -0.915 -21.516 -22.078 1 80.81 552 GLU B C 1
ATOM 11163 O O . GLU B 1 552 ? -0.609 -20.906 -23.109 1 80.81 552 GLU B O 1
ATOM 11168 N N . MET B 1 553 ? -2.064 -21.688 -21.719 1 86.94 553 MET B N 1
ATOM 11169 C CA . MET B 1 553 ? -3.189 -21.094 -22.422 1 86.94 553 MET B CA 1
ATOM 11170 C C . MET B 1 553 ? -3.055 -19.562 -22.469 1 86.94 553 MET B C 1
ATOM 11172 O O . MET B 1 553 ? -3.217 -18.953 -23.531 1 86.94 553 MET B O 1
ATOM 11176 N N . PHE B 1 554 ? -2.717 -19 -21.406 1 85.62 554 PHE B N 1
ATOM 11177 C CA . PHE B 1 554 ? -2.641 -17.547 -21.344 1 85.62 554 PHE B CA 1
ATOM 11178 C C . PHE B 1 554 ? -1.422 -17.031 -22.094 1 85.62 554 PHE B C 1
ATOM 11180 O O . PHE B 1 554 ? -1.439 -15.922 -22.625 1 85.62 554 PHE B O 1
ATOM 11187 N N . ASP B 1 555 ? -0.412 -17.844 -22.141 1 80.25 555 ASP B N 1
ATOM 11188 C CA . ASP B 1 555 ? 0.714 -17.484 -22.984 1 80.25 555 ASP B CA 1
ATOM 11189 C C . ASP B 1 555 ? 0.284 -17.391 -24.453 1 80.25 555 ASP B C 1
ATOM 11191 O O . ASP B 1 555 ? 0.72 -16.484 -25.172 1 80.25 555 ASP B O 1
ATOM 11195 N N . HIS B 1 556 ? -0.56 -18.281 -24.797 1 84.81 556 HIS B N 1
ATOM 11196 C CA . HIS B 1 556 ? -1.07 -18.281 -26.172 1 84.81 556 HIS B CA 1
ATOM 11197 C C . HIS B 1 556 ? -1.961 -17.078 -26.438 1 84.81 556 HIS B C 1
ATOM 11199 O O . HIS B 1 556 ? -1.939 -16.516 -27.531 1 84.81 556 HIS B O 1
ATOM 11205 N N . VAL B 1 557 ? -2.738 -16.703 -25.469 1 87.62 557 VAL B N 1
ATOM 11206 C CA . VAL B 1 557 ? -3.652 -15.578 -25.594 1 87.62 557 VAL B CA 1
ATOM 11207 C C . VAL B 1 557 ? -2.863 -14.312 -25.906 1 87.62 557 VAL B C 1
ATOM 11209 O O . VAL B 1 557 ? -3.314 -13.469 -26.688 1 87.62 557 VAL B O 1
ATOM 11212 N N . GLU B 1 558 ? -1.69 -14.211 -25.359 1 80.06 558 GLU B N 1
ATOM 11213 C CA . GLU B 1 558 ? -0.902 -12.992 -25.5 1 80.06 558 GLU B CA 1
ATOM 11214 C C . GLU B 1 558 ? -0.098 -13.008 -26.797 1 80.06 558 GLU B C 1
ATOM 11216 O O . GLU B 1 558 ? 0.42 -11.977 -27.234 1 80.06 558 GLU B O 1
ATOM 11221 N N . GLN B 1 559 ? -0.05 -14.102 -27.5 1 78.19 559 GLN B N 1
ATOM 11222 C CA . GLN B 1 559 ? 0.763 -14.234 -28.703 1 78.19 559 GLN B CA 1
ATOM 11223 C C . GLN B 1 559 ? 0.058 -13.625 -29.906 1 78.19 559 GLN B C 1
ATOM 11225 O O . GLN B 1 559 ? 0.709 -13.227 -30.875 1 78.19 559 GLN B O 1
ATOM 11230 N N . MET B 1 560 ? -1.267 -13.586 -29.922 1 84.75 560 MET B N 1
ATOM 11231 C CA . MET B 1 560 ? -2.057 -13.039 -31.031 1 84.75 560 MET B CA 1
ATOM 11232 C C . MET B 1 560 ? -2.869 -11.828 -30.562 1 84.75 560 MET B C 1
ATOM 11234 O O . MET B 1 560 ? -3.26 -11.75 -29.391 1 84.75 560 MET B O 1
ATOM 11238 N N . PRO B 1 561 ? -3.045 -10.938 -31.5 1 87.5 561 PRO B N 1
ATOM 11239 C CA . PRO B 1 561 ? -3.863 -9.781 -31.141 1 87.5 561 PRO B CA 1
ATOM 11240 C C . PRO B 1 561 ? -5.293 -10.164 -30.766 1 87.5 561 PRO B C 1
ATOM 11242 O O . PRO B 1 561 ? -5.82 -11.156 -31.266 1 87.5 561 PRO B O 1
ATOM 11245 N N . ALA B 1 562 ? -5.887 -9.367 -29.969 1 91.88 562 ALA B N 1
ATOM 11246 C CA . ALA B 1 562 ? -7.219 -9.633 -29.438 1 91.88 562 ALA B CA 1
ATOM 11247 C C . ALA B 1 562 ? -8.258 -9.711 -30.547 1 91.88 562 ALA B C 1
ATOM 11249 O O . ALA B 1 562 ? -9.172 -10.531 -30.5 1 91.88 562 ALA B O 1
ATOM 11250 N N . ASP B 1 563 ? -8.094 -8.922 -31.609 1 92.31 563 ASP B N 1
ATOM 11251 C CA . ASP B 1 563 ? -9.07 -8.883 -32.688 1 92.31 563 ASP B CA 1
ATOM 11252 C C . ASP B 1 563 ? -9.078 -10.195 -33.469 1 92.31 563 ASP B C 1
ATOM 11254 O O . ASP B 1 563 ? -10.133 -10.641 -33.938 1 92.31 563 ASP B O 1
ATOM 11258 N N . GLU B 1 564 ? -7.945 -10.719 -33.562 1 92.31 564 GLU B N 1
ATOM 11259 C CA . GLU B 1 564 ? -7.859 -11.992 -34.281 1 92.31 564 GLU B CA 1
ATOM 11260 C C . GLU B 1 564 ? -8.516 -13.109 -33.469 1 92.31 564 GLU B C 1
ATOM 11262 O O . GLU B 1 564 ? -9.234 -13.945 -34.031 1 92.31 564 GLU B O 1
ATOM 11267 N N . TRP B 1 565 ? -8.25 -13.172 -32.25 1 94.5 565 TRP B N 1
ATOM 11268 C CA . TRP B 1 565 ? -8.883 -14.164 -31.391 1 94.5 565 TRP B CA 1
ATOM 11269 C C . TRP B 1 565 ? -10.406 -14.023 -31.422 1 94.5 565 TRP B C 1
ATOM 11271 O O . TRP B 1 565 ? -11.125 -15.023 -31.469 1 94.5 565 TRP B O 1
ATOM 11281 N N . ARG B 1 566 ? -10.859 -12.797 -31.328 1 94.38 566 ARG B N 1
ATOM 11282 C CA . ARG B 1 566 ? -12.297 -12.531 -31.344 1 94.38 566 ARG B CA 1
ATOM 11283 C C . ARG B 1 566 ? -12.938 -13.055 -32.625 1 94.38 566 ARG B C 1
ATOM 11285 O O . ARG B 1 566 ? -14 -13.664 -32.594 1 94.38 566 ARG B O 1
ATOM 11292 N N . GLY B 1 567 ? -12.297 -12.742 -33.719 1 92.31 567 GLY B N 1
ATOM 11293 C CA . GLY B 1 567 ? -12.805 -13.227 -35 1 92.31 567 GLY B CA 1
ATOM 11294 C C . GLY B 1 567 ? -12.891 -14.734 -35.062 1 92.31 567 GLY B C 1
ATOM 11295 O O . GLY B 1 567 ? -13.867 -15.289 -35.594 1 92.31 567 GLY B O 1
ATOM 11296 N N . ARG B 1 568 ? -11.922 -15.414 -34.562 1 93.12 568 ARG B N 1
ATOM 11297 C CA . ARG B 1 568 ? -11.898 -16.875 -34.531 1 93.12 568 ARG B CA 1
ATOM 11298 C C . ARG B 1 568 ? -12.984 -17.438 -33.625 1 93.12 568 ARG B C 1
ATOM 11300 O O . ARG B 1 568 ? -13.586 -18.469 -33.938 1 93.12 568 ARG B O 1
ATOM 11307 N N . PHE B 1 569 ? -13.203 -16.812 -32.562 1 95.56 569 PHE B N 1
ATOM 11308 C CA . PHE B 1 569 ? -14.188 -17.25 -31.594 1 95.56 569 PHE B CA 1
ATOM 11309 C C . PHE B 1 569 ? -15.594 -17.172 -32.156 1 95.56 569 PHE B C 1
ATOM 11311 O O . PHE B 1 569 ? -16.422 -18.062 -31.938 1 95.56 569 PHE B O 1
ATOM 11318 N N . GLN B 1 570 ? -15.906 -16.141 -32.875 1 92.5 570 GLN B N 1
ATOM 11319 C CA . GLN B 1 570 ? -17.234 -15.914 -33.438 1 92.5 570 GLN B CA 1
ATOM 11320 C C . GLN B 1 570 ? -17.641 -17.016 -34.406 1 92.5 570 GLN B C 1
ATOM 11322 O O . GLN B 1 570 ? -18.812 -17.25 -34.656 1 92.5 570 GLN B O 1
ATOM 11327 N N . LYS B 1 571 ? -16.625 -17.719 -34.812 1 90.56 571 LYS B N 1
ATOM 11328 C CA . LYS B 1 571 ? -16.891 -18.766 -35.812 1 90.56 571 LYS B CA 1
ATOM 11329 C C . LYS B 1 571 ? -16.984 -20.125 -35.125 1 90.56 571 LYS B C 1
ATOM 11331 O O . LYS B 1 571 ? -17.297 -21.125 -35.781 1 90.56 571 LYS B O 1
ATOM 11336 N N . THR B 1 572 ? -16.844 -20.203 -33.906 1 91.31 572 THR B N 1
ATOM 11337 C CA . THR B 1 572 ? -16.828 -21.469 -33.188 1 91.31 572 THR B CA 1
ATOM 11338 C C . THR B 1 572 ? -18.234 -21.859 -32.719 1 91.31 572 THR B C 1
ATOM 11340 O O . THR B 1 572 ? -19.125 -21.016 -32.656 1 91.31 572 THR B O 1
ATOM 11343 N N . GLN B 1 573 ? -18.406 -23.047 -32.406 1 85.5 573 GLN B N 1
ATOM 11344 C CA . GLN B 1 573 ? -19.656 -23.562 -31.875 1 85.5 573 GLN B CA 1
ATOM 11345 C C . GLN B 1 573 ? -19.891 -23.078 -30.453 1 85.5 573 GLN B C 1
ATOM 11347 O O . GLN B 1 573 ? -21.031 -22.875 -30.031 1 85.5 573 GLN B O 1
ATOM 11352 N N . THR B 1 574 ? -18.812 -22.938 -29.766 1 89.94 574 THR B N 1
ATOM 11353 C CA . THR B 1 574 ? -18.906 -22.453 -28.391 1 89.94 574 THR B CA 1
ATOM 11354 C C . THR B 1 574 ? -19.547 -21.062 -28.359 1 89.94 574 THR B C 1
ATOM 11356 O O . THR B 1 574 ? -20.328 -20.75 -27.453 1 89.94 574 THR B O 1
ATOM 11359 N N . PHE B 1 575 ? -19.266 -20.234 -29.328 1 92.5 575 PHE B N 1
ATOM 11360 C CA . PHE B 1 575 ? -19.844 -18.906 -29.422 1 92.5 575 PHE B CA 1
ATOM 11361 C C . PHE B 1 575 ? -21.359 -18.984 -29.656 1 92.5 575 PHE B C 1
ATOM 11363 O O . PHE B 1 575 ? -22.125 -18.25 -29.016 1 92.5 575 PHE B O 1
ATOM 11370 N N . GLN B 1 576 ? -21.75 -19.766 -30.484 1 85.56 576 GLN B N 1
ATOM 11371 C CA . GLN B 1 576 ? -23.172 -19.922 -30.781 1 85.56 576 GLN B CA 1
ATOM 11372 C C . GLN B 1 576 ? -23.938 -20.438 -29.578 1 85.56 576 GLN B C 1
ATOM 11374 O O . GLN B 1 576 ? -25.016 -19.938 -29.266 1 85.56 576 GLN B O 1
ATOM 11379 N N . ARG B 1 577 ? -23.25 -21.25 -28.891 1 84.06 577 ARG B N 1
ATOM 11380 C CA . ARG B 1 577 ? -23.922 -21.906 -27.781 1 84.06 577 ARG B CA 1
ATOM 11381 C C . ARG B 1 577 ? -23.969 -20.984 -26.562 1 84.06 577 ARG B C 1
ATOM 11383 O O . ARG B 1 577 ? -25 -20.922 -25.875 1 84.06 577 ARG B O 1
ATOM 11390 N N . PHE B 1 578 ? -22.938 -20.312 -26.25 1 89.94 578 PHE B N 1
ATOM 11391 C CA . PHE B 1 578 ? -22.828 -19.625 -24.969 1 89.94 578 PHE B CA 1
ATOM 11392 C C . PHE B 1 578 ? -23.109 -18.141 -25.125 1 89.94 578 PHE B C 1
ATOM 11394 O O . PHE B 1 578 ? -23.375 -17.453 -24.141 1 89.94 578 PHE B O 1
ATOM 11401 N N . VAL B 1 579 ? -23.125 -17.625 -26.312 1 90.12 579 VAL B N 1
ATOM 11402 C CA . VAL B 1 579 ? -23.344 -16.188 -26.484 1 90.12 579 VAL B CA 1
ATOM 11403 C C . VAL B 1 579 ? -24.641 -15.961 -27.25 1 90.12 579 VAL B C 1
ATOM 11405 O O . VAL B 1 579 ? -25.531 -15.258 -26.781 1 90.12 579 VAL B O 1
ATOM 11408 N N . THR B 1 580 ? -24.812 -16.594 -28.375 1 85.19 580 THR B N 1
ATOM 11409 C CA . THR B 1 580 ? -25.969 -16.328 -29.234 1 85.19 580 THR B CA 1
ATOM 11410 C C . THR B 1 580 ? -27.219 -17 -28.688 1 85.19 580 THR B C 1
ATOM 11412 O O . THR B 1 580 ? -28.266 -16.359 -28.562 1 85.19 580 THR B O 1
ATOM 11415 N N . GLN B 1 581 ? -27.078 -18.156 -28.281 1 81.25 581 GLN B N 1
ATOM 11416 C CA . GLN B 1 581 ? -28.266 -18.891 -27.828 1 81.25 581 GLN B CA 1
ATOM 11417 C C . GLN B 1 581 ? -28.672 -18.438 -26.422 1 81.25 581 GLN B C 1
ATOM 11419 O O . GLN B 1 581 ? -29.859 -18.469 -26.078 1 81.25 581 GLN B O 1
ATOM 11424 N N . ARG B 1 582 ? -27.703 -18.078 -25.641 1 82.69 582 ARG B N 1
ATOM 11425 C CA . ARG B 1 582 ? -28 -17.641 -24.281 1 82.69 582 ARG B CA 1
ATOM 11426 C C . ARG B 1 582 ? -28.453 -16.188 -24.266 1 82.69 582 ARG B C 1
ATOM 11428 O O . ARG B 1 582 ? -28.891 -15.68 -23.219 1 82.69 582 ARG B O 1
ATOM 11435 N N . ALA B 1 583 ? -28.438 -15.516 -25.359 1 82.19 583 ALA B N 1
ATOM 11436 C CA . ALA B 1 583 ? -28.781 -14.102 -25.406 1 82.19 583 ALA B CA 1
ATOM 11437 C C . ALA B 1 583 ? -30.266 -13.891 -25.109 1 82.19 583 ALA B C 1
ATOM 11439 O O . ALA B 1 583 ? -31.094 -14.734 -25.453 1 82.19 583 ALA B O 1
ATOM 11440 N N . PRO B 1 584 ? -30.5 -12.789 -24.328 1 75.44 584 PRO B N 1
ATOM 11441 C CA . PRO B 1 584 ? -31.906 -12.508 -24.016 1 75.44 584 PRO B CA 1
ATOM 11442 C C . PRO B 1 584 ? -32.719 -12.117 -25.25 1 75.44 584 PRO B C 1
ATOM 11444 O O . PRO B 1 584 ? -32.156 -11.625 -26.234 1 75.44 584 PRO B O 1
ATOM 11447 N N . GLY B 1 585 ? -33.969 -12.492 -25.359 1 57.31 585 GLY B N 1
ATOM 11448 C CA . GLY B 1 585 ? -34.875 -12.102 -26.438 1 57.31 585 GLY B CA 1
ATOM 11449 C C . GLY B 1 585 ? -35.031 -10.602 -26.562 1 57.31 585 GLY B C 1
ATOM 11450 O O . GLY B 1 585 ? -34.625 -9.852 -25.672 1 57.31 585 GLY B O 1
ATOM 11451 N N . ALA B 1 586 ? -35.25 -9.891 -27.781 1 44.94 586 ALA B N 1
ATOM 11452 C CA . ALA B 1 586 ? -35.281 -8.523 -28.281 1 44.94 586 ALA B CA 1
ATOM 11453 C C . ALA B 1 586 ? -36.062 -7.609 -27.328 1 44.94 586 ALA B C 1
ATOM 11455 O O . ALA B 1 586 ? -35.969 -6.387 -27.438 1 44.94 586 ALA B O 1
ATOM 11456 N N . ASP B 1 587 ? -37 -7.934 -26.609 1 42.78 587 ASP B N 1
ATOM 11457 C CA . ASP B 1 587 ? -37.906 -6.91 -26.078 1 42.78 587 ASP B CA 1
ATOM 11458 C C . ASP B 1 587 ? -37.25 -6.141 -24.938 1 42.78 587 ASP B C 1
ATOM 11460 O O . ASP B 1 587 ? -37.906 -5.543 -24.109 1 42.78 587 ASP B O 1
ATOM 11464 N N . ALA B 1 588 ? -36.125 -6.191 -24.734 1 45.16 588 ALA B N 1
ATOM 11465 C CA . ALA B 1 588 ? -35.531 -5.621 -23.531 1 45.16 588 ALA B CA 1
ATOM 11466 C C . ALA B 1 588 ? -35.438 -4.102 -23.625 1 45.16 588 ALA B C 1
ATOM 11468 O O . ALA B 1 588 ? -34.469 -3.576 -24.219 1 45.16 588 ALA B O 1
ATOM 11469 N N . SER B 1 589 ? -36.531 -3.369 -23.922 1 39.56 589 SER B N 1
ATOM 11470 C CA . SER B 1 589 ? -36.531 -1.913 -24.016 1 39.56 589 SER B CA 1
ATOM 11471 C C . SER B 1 589 ? -35.969 -1.284 -22.734 1 39.56 589 SER B C 1
ATOM 11473 O O . SER B 1 589 ? -36.438 -1.613 -21.625 1 39.56 589 SER B O 1
ATOM 11475 N N . THR B 1 590 ? -34.875 -0.728 -22.781 1 41.88 590 THR B N 1
ATOM 11476 C CA . THR B 1 590 ? -33.938 -0.078 -21.875 1 41.88 590 THR B CA 1
ATOM 11477 C C . THR B 1 590 ? -34.562 1.114 -21.188 1 41.88 590 THR B C 1
ATOM 11479 O O . THR B 1 590 ? -33.938 1.771 -20.359 1 41.88 590 THR B O 1
ATOM 11482 N N . GLN B 1 591 ? -35.75 1.766 -21.562 1 39.91 591 GLN B N 1
ATOM 11483 C CA . GLN B 1 591 ? -35.719 3.215 -21.406 1 39.91 591 GLN B CA 1
ATOM 11484 C C . GLN B 1 591 ? -36.219 3.623 -20.016 1 39.91 591 GLN B C 1
ATOM 11486 O O . GLN B 1 591 ? -36.375 4.812 -19.734 1 39.91 591 GLN B O 1
ATOM 11491 N N . GLY B 1 592 ? -36.688 2.881 -19.141 1 39.72 592 GLY B N 1
ATOM 11492 C CA . GLY B 1 592 ? -37.344 3.682 -18.109 1 39.72 592 GLY B CA 1
ATOM 11493 C C . GLY B 1 592 ? -36.375 4.254 -17.094 1 39.72 592 GLY B C 1
ATOM 11494 O O . GLY B 1 592 ? -35.25 3.783 -16.969 1 39.72 592 GLY B O 1
ATOM 11495 N N . PRO B 1 593 ? -36.594 5.508 -16.547 1 41.56 593 PRO B N 1
ATOM 11496 C CA . PRO B 1 593 ? -35.75 6.191 -15.57 1 41.56 593 PRO B CA 1
ATOM 11497 C C . PRO B 1 593 ? -35.562 5.398 -14.281 1 41.56 593 PRO B C 1
ATOM 11499 O O . PRO B 1 593 ? -36.469 4.68 -13.867 1 41.56 593 PRO B O 1
ATOM 11502 N N . PRO B 1 594 ? -34.469 5.199 -13.727 1 44.16 594 PRO B N 1
ATOM 11503 C CA . PRO B 1 594 ? -34.188 4.477 -12.492 1 44.16 594 PRO B CA 1
ATOM 11504 C C . PRO B 1 594 ? -34.906 5.051 -11.281 1 44.16 594 PRO B C 1
ATOM 11506 O O . PRO B 1 594 ? -35.062 6.27 -11.164 1 44.16 594 PRO B O 1
ATOM 11509 N N . PRO B 1 595 ? -35.812 4.32 -10.57 1 43.69 595 PRO B N 1
ATOM 11510 C CA . PRO B 1 595 ? -36.438 4.875 -9.375 1 43.69 595 PRO B CA 1
ATOM 11511 C C . PRO B 1 595 ? -35.406 5.352 -8.336 1 43.69 595 PRO B C 1
ATOM 11513 O O . PRO B 1 595 ? -34.281 4.844 -8.289 1 43.69 595 PRO B O 1
ATOM 11516 N N . LYS B 1 596 ? -35.781 6.41 -7.707 1 45.75 596 LYS B N 1
ATOM 11517 C CA . LYS B 1 596 ? -34.938 7.035 -6.691 1 45.75 596 LYS B CA 1
ATOM 11518 C C . LYS B 1 596 ? -34.719 6.105 -5.504 1 45.75 596 LYS B C 1
ATOM 11520 O O . LYS B 1 596 ? -35.656 5.477 -5.023 1 45.75 596 LYS B O 1
ATOM 11525 N N . PRO B 1 597 ? -33.594 5.75 -5.043 1 47.78 597 PRO B N 1
ATOM 11526 C CA . PRO B 1 597 ? -33.25 4.867 -3.928 1 47.78 597 PRO B CA 1
ATOM 11527 C C . PRO B 1 597 ? -33.938 5.27 -2.623 1 47.78 597 PRO B C 1
ATOM 11529 O O . PRO B 1 597 ? -34 6.457 -2.303 1 47.78 597 PRO B O 1
ATOM 11532 N N . ARG B 1 598 ? -34.969 4.633 -2.037 1 43.56 598 ARG B N 1
ATOM 11533 C CA . ARG B 1 598 ? -35.469 5.047 -0.735 1 43.56 598 ARG B CA 1
ATOM 11534 C C . ARG B 1 598 ? -34.438 4.793 0.365 1 43.56 598 ARG B C 1
ATOM 11536 O O . ARG B 1 598 ? -33.812 3.744 0.39 1 43.56 598 ARG B O 1
ATOM 11543 N N . SER B 1 599 ? -34.031 5.773 1.056 1 50.81 599 SER B N 1
ATOM 11544 C CA . SER B 1 599 ? -33 5.922 2.1 1 50.81 599 SER B CA 1
ATOM 11545 C C . SER B 1 599 ? -33.375 5.137 3.35 1 50.81 599 SER B C 1
ATOM 11547 O O . SER B 1 599 ? -34.531 5.172 3.785 1 50.81 599 SER B O 1
ATOM 11549 N N . ARG B 1 600 ? -32.906 3.93 3.68 1 57.12 600 ARG B N 1
ATOM 11550 C CA . ARG B 1 600 ? -33.031 3.328 5 1 57.12 600 ARG B CA 1
ATOM 11551 C C . ARG B 1 600 ? -33.031 4.395 6.09 1 57.12 600 ARG B C 1
ATOM 11553 O O . ARG B 1 600 ? -32.5 5.484 5.898 1 57.12 600 ARG B O 1
ATOM 11560 N N . SER B 1 601 ? -33.875 4.176 7.172 1 64.56 601 SER B N 1
ATOM 11561 C CA . SER B 1 601 ? -34.062 5.164 8.227 1 64.56 601 SER B CA 1
ATOM 11562 C C . SER B 1 601 ? -32.75 5.598 8.82 1 64.56 601 SER B C 1
ATOM 11564 O O . SER B 1 601 ? -31.953 4.762 9.281 1 64.56 601 SER B O 1
ATOM 11566 N N . SER B 1 602 ? -32.281 6.691 8.516 1 69.94 602 SER B N 1
ATOM 11567 C CA . SER B 1 602 ? -31.062 7.359 9.008 1 69.94 602 SER B CA 1
ATOM 11568 C C . SER B 1 602 ? -30.984 7.297 10.531 1 69.94 602 SER B C 1
ATOM 11570 O O . SER B 1 602 ? -29.906 7.129 11.094 1 69.94 602 SER B O 1
ATOM 11572 N N . LEU B 1 603 ? -32.094 7.184 11.25 1 78.06 603 LEU B N 1
ATOM 11573 C CA . LEU B 1 603 ? -32.125 7.285 12.703 1 78.06 603 LEU B CA 1
ATOM 11574 C C . LEU B 1 603 ? -31.688 5.973 13.344 1 78.06 603 LEU B C 1
ATOM 11576 O O . LEU B 1 603 ? -31.094 5.973 14.422 1 78.06 603 LEU B O 1
ATOM 11580 N N . ARG B 1 604 ? -31.844 4.938 12.625 1 81.19 604 ARG B N 1
ATOM 11581 C CA . ARG B 1 604 ? -31.5 3.637 13.188 1 81.19 604 ARG B CA 1
ATOM 11582 C C . ARG B 1 604 ? -30 3.365 13.039 1 81.19 604 ARG B C 1
ATOM 11584 O O . ARG B 1 604 ? -29.406 2.65 13.852 1 81.19 604 ARG B O 1
ATOM 11591 N N . GLN B 1 605 ? -29.469 3.938 12.109 1 89.69 605 GLN B N 1
ATOM 11592 C CA . GLN B 1 605 ? -28.062 3.689 11.844 1 89.69 605 GLN B CA 1
ATOM 11593 C C . GLN B 1 605 ? -27.172 4.488 12.789 1 89.69 605 GLN B C 1
ATOM 11595 O O . GLN B 1 605 ? -26.031 4.105 13.055 1 89.69 605 GLN B O 1
ATOM 11600 N N . PHE B 1 606 ? -27.688 5.57 13.359 1 93.25 606 PHE B N 1
ATOM 11601 C CA . PHE B 1 606 ? -26.891 6.535 14.109 1 93.25 606 PHE B CA 1
ATOM 11602 C C . PHE B 1 606 ? -26.297 5.895 15.359 1 93.25 606 PHE B C 1
ATOM 11604 O O . PHE B 1 606 ? -25.094 5.949 15.57 1 93.25 606 PHE B O 1
ATOM 11611 N N . PRO B 1 607 ? -27.125 5.199 16.172 1 93.44 607 PRO B N 1
ATOM 11612 C CA . PRO B 1 607 ? -26.516 4.637 17.375 1 93.44 607 PRO B CA 1
ATOM 11613 C C . PRO B 1 607 ? -25.484 3.549 17.078 1 93.44 607 PRO B C 1
ATOM 11615 O O . PRO B 1 607 ? -24.516 3.395 17.812 1 93.44 607 PRO B O 1
ATOM 11618 N N . VAL B 1 608 ? -25.703 2.791 16.031 1 93.12 608 VAL B N 1
ATOM 11619 C CA . VAL B 1 608 ? -24.781 1.73 15.648 1 93.12 608 VAL B CA 1
ATOM 11620 C C . VAL B 1 608 ? -23.453 2.342 15.188 1 93.12 608 VAL B C 1
ATOM 11622 O O . VAL B 1 608 ? -22.391 1.901 15.609 1 93.12 608 VAL B O 1
ATOM 11625 N N . LEU B 1 609 ? -23.578 3.352 14.406 1 95.44 609 LEU B N 1
ATOM 11626 C CA . LEU B 1 609 ? -22.391 4.016 13.883 1 95.44 609 LEU B CA 1
ATOM 11627 C C . LEU B 1 609 ? -21.641 4.738 15 1 95.44 609 LEU B C 1
ATOM 11629 O O . LEU B 1 609 ? -20.406 4.801 14.992 1 95.44 609 LEU B O 1
ATOM 11633 N N . LEU B 1 610 ? -22.391 5.301 15.953 1 96.25 610 LEU B N 1
ATOM 11634 C CA . LEU B 1 610 ? -21.781 5.961 17.094 1 96.25 610 LEU B CA 1
ATOM 11635 C C . LEU B 1 610 ? -20.984 4.965 17.953 1 96.25 610 LEU B C 1
ATOM 11637 O O . LEU B 1 610 ? -19.844 5.227 18.328 1 96.25 610 LEU B O 1
ATOM 11641 N N . ALA B 1 611 ? -21.609 3.842 18.156 1 95.88 611 ALA B N 1
ATOM 11642 C CA . ALA B 1 611 ? -20.953 2.811 18.969 1 95.88 611 ALA B CA 1
ATOM 11643 C C . ALA B 1 611 ? -19.703 2.277 18.25 1 95.88 611 ALA B C 1
ATOM 11645 O O . ALA B 1 611 ? -18.672 2.061 18.891 1 95.88 611 ALA B O 1
ATOM 11646 N N . ARG B 1 612 ? -19.812 2.068 17 1 94.88 612 ARG B N 1
ATOM 11647 C CA . ARG B 1 612 ? -18.672 1.571 16.219 1 94.88 612 ARG B CA 1
ATOM 11648 C C . ARG B 1 612 ? -17.547 2.586 16.188 1 94.88 612 ARG B C 1
ATOM 11650 O O . ARG B 1 612 ? -16.375 2.225 16.375 1 94.88 612 ARG B O 1
ATOM 11657 N N . SER B 1 613 ? -17.906 3.834 15.961 1 95 613 SER B N 1
ATOM 11658 C CA . SER B 1 613 ? -16.906 4.887 15.906 1 95 613 SER B CA 1
ATOM 11659 C C . SER B 1 613 ? -16.188 5.031 17.25 1 95 613 SER B C 1
ATOM 11661 O O . SER B 1 613 ? -14.969 5.25 17.281 1 95 613 SER B O 1
ATOM 11663 N N . LEU B 1 614 ? -16.938 4.902 18.312 1 95.44 614 LEU B N 1
ATOM 11664 C CA . LEU B 1 614 ? -16.344 4.98 19.641 1 95.44 614 LEU B CA 1
ATOM 11665 C C . LEU B 1 614 ? -15.375 3.822 19.875 1 95.44 614 LEU B C 1
ATOM 11667 O O . LEU B 1 614 ? -14.273 4.023 20.391 1 95.44 614 LEU B O 1
ATOM 11671 N N . LYS B 1 615 ? -15.742 2.674 19.453 1 94.5 615 LYS B N 1
ATOM 11672 C CA . LYS B 1 615 ? -14.898 1.495 19.625 1 94.5 615 LYS B CA 1
ATOM 11673 C C . LYS B 1 615 ? -13.625 1.603 18.797 1 94.5 615 LYS B C 1
ATOM 11675 O O . LYS B 1 615 ? -12.539 1.251 19.266 1 94.5 615 LYS B O 1
ATOM 11680 N N . LEU B 1 616 ? -13.75 2.033 17.578 1 92.88 616 LEU B N 1
ATOM 11681 C CA . LEU B 1 616 ? -12.602 2.203 16.688 1 92.88 616 LEU B CA 1
ATOM 11682 C C . LEU B 1 616 ? -11.617 3.215 17.266 1 92.88 616 LEU B C 1
ATOM 11684 O O . LEU B 1 616 ? -10.406 2.988 17.234 1 92.88 616 LEU B O 1
ATOM 11688 N N . THR B 1 617 ? -12.141 4.32 17.797 1 92.12 617 THR B N 1
ATOM 11689 C CA . THR B 1 617 ? -11.289 5.375 18.344 1 92.12 617 THR B CA 1
ATOM 11690 C C . THR B 1 617 ? -10.586 4.902 19.609 1 92.12 617 THR B C 1
ATOM 11692 O O . THR B 1 617 ? -9.406 5.184 19.812 1 92.12 617 THR B O 1
ATOM 11695 N N . LEU B 1 618 ? -11.25 4.133 20.422 1 92.19 618 LEU B N 1
ATOM 11696 C CA . LEU B 1 618 ? -10.695 3.662 21.688 1 92.19 618 LEU B CA 1
ATOM 11697 C C . LEU B 1 618 ? -9.633 2.592 21.453 1 92.19 618 LEU B C 1
ATOM 11699 O O . LEU B 1 618 ? -8.711 2.441 22.25 1 92.19 618 LEU B O 1
ATOM 11703 N N . ARG B 1 619 ? -9.711 1.867 20.312 1 90.12 619 ARG B N 1
ATOM 11704 C CA . ARG B 1 619 ? -8.789 0.776 20.047 1 90.12 619 ARG B CA 1
ATOM 11705 C C . ARG B 1 619 ? -7.559 1.28 19.297 1 90.12 619 ARG B C 1
ATOM 11707 O O . ARG B 1 619 ? -6.566 0.56 19.156 1 90.12 619 ARG B O 1
ATOM 11714 N N . ASN B 1 620 ? -7.672 2.459 18.812 1 85.38 620 ASN B N 1
ATOM 11715 C CA . ASN B 1 620 ? -6.477 3.115 18.297 1 85.38 620 ASN B CA 1
ATOM 11716 C C . ASN B 1 620 ? -5.668 3.768 19.422 1 85.38 620 ASN B C 1
ATOM 11718 O O . ASN B 1 620 ? -5.656 4.992 19.547 1 85.38 620 ASN B O 1
ATOM 11722 N N . LYS B 1 621 ? -4.906 3.014 20.094 1 83.88 621 LYS B N 1
ATOM 11723 C CA . LYS B 1 621 ? -4.277 3.402 21.359 1 83.88 621 LYS B CA 1
ATOM 11724 C C . LYS B 1 621 ? -3.154 4.406 21.125 1 83.88 621 LYS B C 1
ATOM 11726 O O . LYS B 1 621 ? -2.988 5.352 21.906 1 83.88 621 LYS B O 1
ATOM 11731 N N . THR B 1 622 ? -2.436 4.246 20.094 1 79.69 622 THR B N 1
ATOM 11732 C CA . THR B 1 622 ? -1.296 5.121 19.844 1 79.69 622 THR B CA 1
ATOM 11733 C C . THR B 1 622 ? -1.761 6.547 19.547 1 79.69 622 THR B C 1
ATOM 11735 O O . THR B 1 622 ? -1.255 7.504 20.141 1 79.69 622 THR B O 1
ATOM 11738 N N . ALA B 1 623 ? -2.738 6.66 18.703 1 81.19 623 ALA B N 1
ATOM 11739 C CA . ALA B 1 623 ? -3.256 7.98 18.359 1 81.19 623 ALA B CA 1
ATOM 11740 C C . ALA B 1 623 ? -3.947 8.633 19.547 1 81.19 623 ALA B C 1
ATOM 11742 O O . ALA B 1 623 ? -3.777 9.828 19.797 1 81.19 623 ALA B O 1
ATOM 11743 N N . LEU B 1 624 ? -4.641 7.855 20.328 1 87.38 624 LEU B N 1
ATOM 11744 C CA . LEU B 1 624 ? -5.367 8.359 21.5 1 87.38 624 LEU B CA 1
ATOM 11745 C C . LEU B 1 624 ? -4.402 8.812 22.578 1 87.38 624 LEU B C 1
ATOM 11747 O O . LEU B 1 624 ? -4.586 9.875 23.188 1 87.38 624 LEU B O 1
ATOM 11751 N N . LEU B 1 625 ? -3.344 8.102 22.766 1 87.25 625 LEU B N 1
ATOM 11752 C CA . LEU B 1 625 ? -2.365 8.438 23.797 1 87.25 625 LEU B CA 1
ATOM 11753 C C . LEU B 1 625 ? -1.624 9.727 23.438 1 87.25 625 LEU B C 1
ATOM 11755 O O . LEU B 1 625 ? -1.405 10.578 24.312 1 87.25 625 LEU B O 1
ATOM 11759 N N . LEU B 1 626 ? -1.347 9.836 22.203 1 81.69 626 LEU B N 1
ATOM 11760 C CA . LEU B 1 626 ? -0.625 11.031 21.766 1 81.69 626 LEU B CA 1
ATOM 11761 C C . LEU B 1 626 ? -1.513 12.266 21.875 1 81.69 626 LEU B C 1
ATOM 11763 O O . LEU B 1 626 ? -1.046 13.336 22.266 1 81.69 626 LEU B O 1
ATOM 11767 N N . LEU B 1 627 ? -2.746 12.117 21.594 1 87.31 627 LEU B N 1
ATOM 11768 C CA . LEU B 1 627 ? -3.703 13.219 21.656 1 87.31 627 LEU B CA 1
ATOM 11769 C C . LEU B 1 627 ? -3.953 13.625 23.109 1 87.31 627 LEU B C 1
ATOM 11771 O O . LEU B 1 627 ? -3.934 14.812 23.438 1 87.31 627 LEU B O 1
ATOM 11775 N N . LEU B 1 628 ? -4.066 12.648 23.984 1 90.06 628 LEU B N 1
ATOM 11776 C CA . LEU B 1 628 ? -4.422 12.914 25.375 1 90.06 628 LEU B CA 1
ATOM 11777 C C . LEU B 1 628 ? -3.211 13.406 26.156 1 90.06 628 LEU B C 1
ATOM 11779 O O . LEU B 1 628 ? -3.354 14.195 27.094 1 90.06 628 LEU B O 1
ATOM 11783 N N . LEU B 1 629 ? -2.037 12.992 25.766 1 88.06 629 LEU B N 1
ATOM 11784 C CA . LEU B 1 629 ? -0.829 13.43 26.453 1 88.06 629 LEU B CA 1
ATOM 11785 C C . LEU B 1 629 ? -0.468 14.859 26.062 1 88.06 629 LEU B C 1
ATOM 11787 O O . LEU B 1 629 ? 0.057 15.617 26.875 1 88.06 629 LEU B O 1
ATOM 11791 N N . GLN B 1 630 ? -0.818 15.164 24.922 1 86.19 630 GLN B N 1
ATOM 11792 C CA . GLN B 1 630 ? -0.445 16.484 24.438 1 86.19 630 GLN B CA 1
ATOM 11793 C C . GLN B 1 630 ? -1.301 17.562 25.094 1 86.19 630 GLN B C 1
ATOM 11795 O O . GLN B 1 630 ? -0.833 18.688 25.312 1 86.19 630 GLN B O 1
ATOM 11800 N N . ALA B 1 631 ? -2.541 17.234 25.531 1 90 631 ALA B N 1
ATOM 11801 C CA . ALA B 1 631 ? -3.471 18.219 26.062 1 90 631 ALA B CA 1
ATOM 11802 C C . ALA B 1 631 ? -2.963 18.797 27.375 1 90 631 ALA B C 1
ATOM 11804 O O . ALA B 1 631 ? -2.734 20.016 27.484 1 90 631 ALA B O 1
ATOM 11805 N N . PRO B 1 632 ? -2.578 18 28.359 1 89.81 632 PRO B N 1
ATOM 11806 C CA . PRO B 1 632 ? -2.061 18.578 29.609 1 89.81 632 PRO B CA 1
ATOM 11807 C C . PRO B 1 632 ? -0.663 19.172 29.438 1 89.81 632 PRO B C 1
ATOM 11809 O O . PRO B 1 632 ? -0.325 20.156 30.109 1 89.81 632 PRO B O 1
ATOM 11812 N N . LEU B 1 633 ? 0.098 18.672 28.562 1 86.38 633 LEU B N 1
ATOM 11813 C CA . LEU B 1 633 ? 1.453 19.172 28.359 1 86.38 633 LEU B CA 1
ATOM 11814 C C . LEU B 1 633 ? 1.429 20.578 27.766 1 86.38 633 LEU B C 1
ATOM 11816 O O . LEU B 1 633 ? 2.193 21.438 28.203 1 86.38 633 LEU B O 1
ATOM 11820 N N . LEU B 1 634 ? 0.522 20.766 26.844 1 84.44 634 LEU B N 1
ATOM 11821 C CA . LEU B 1 634 ? 0.399 22.109 26.25 1 84.44 634 LEU B CA 1
ATOM 11822 C C . LEU B 1 634 ? -0.226 23.078 27.25 1 84.44 634 LEU B C 1
ATOM 11824 O O . LEU B 1 634 ? 0.141 24.25 27.281 1 84.44 634 LEU B O 1
ATOM 11828 N N . GLY B 1 635 ? -1.157 22.547 28.062 1 84.12 635 GLY B N 1
ATOM 11829 C CA . GLY B 1 635 ? -1.716 23.375 29.125 1 84.12 635 GLY B CA 1
ATOM 11830 C C . GLY B 1 635 ? -0.686 23.812 30.141 1 84.12 635 GLY B C 1
ATOM 11831 O O . GLY B 1 635 ? -0.68 24.953 30.578 1 84.12 635 GLY B O 1
ATOM 11832 N N . LEU B 1 636 ? 0.198 22.891 30.391 1 84.5 636 LEU B N 1
ATOM 11833 C CA . LEU B 1 636 ? 1.262 23.172 31.344 1 84.5 636 LEU B CA 1
ATOM 11834 C C . LEU B 1 636 ? 2.242 24.203 30.766 1 84.5 636 LEU B C 1
ATOM 11836 O O . LEU B 1 636 ? 2.656 25.125 31.469 1 84.5 636 LEU B O 1
ATOM 11840 N N . LEU B 1 637 ? 2.5 24.031 29.531 1 78.44 637 LEU B N 1
ATOM 11841 C CA . LEU B 1 637 ? 3.447 24.938 28.891 1 78.44 637 LEU B CA 1
ATOM 11842 C C . LEU B 1 637 ? 2.887 26.359 28.812 1 78.44 637 LEU B C 1
ATOM 11844 O O . LEU B 1 637 ? 3.605 27.328 29.062 1 78.44 637 LEU B O 1
ATOM 11848 N N . ILE B 1 638 ? 1.604 26.5 28.562 1 78.56 638 ILE B N 1
ATOM 11849 C CA . ILE B 1 638 ? 0.96 27.797 28.453 1 78.56 638 ILE B CA 1
ATOM 11850 C C . ILE B 1 638 ? 0.794 28.422 29.828 1 78.56 638 ILE B C 1
ATOM 11852 O O . ILE B 1 638 ? 1.024 29.609 30.016 1 78.56 638 ILE B O 1
ATOM 11856 N N . GLY B 1 639 ? 0.456 27.562 30.812 1 75.44 639 GLY B N 1
ATOM 11857 C CA . GLY B 1 639 ? 0.295 28.047 32.188 1 75.44 639 GLY B CA 1
ATOM 11858 C C . GLY B 1 639 ? 1.584 28.562 32.781 1 75.44 639 GLY B C 1
ATOM 11859 O O . GLY B 1 639 ? 1.587 29.594 33.469 1 75.44 639 GLY B O 1
ATOM 11860 N N . LEU B 1 640 ? 2.623 27.938 32.469 1 74.88 640 LEU B N 1
ATOM 11861 C CA . LEU B 1 640 ? 3.912 28.328 33.062 1 74.88 640 LEU B CA 1
ATOM 11862 C C . LEU B 1 640 ? 4.414 29.625 32.438 1 74.88 640 LEU B C 1
ATOM 11864 O O . LEU B 1 640 ? 5.168 30.375 33.062 1 74.88 640 LEU B O 1
ATOM 11868 N N . THR B 1 641 ? 3.982 29.844 31.297 1 69.56 641 THR B N 1
ATOM 11869 C CA . THR B 1 641 ? 4.422 31.047 30.609 1 69.56 641 THR B CA 1
ATOM 11870 C C . THR B 1 641 ? 3.691 32.281 31.156 1 69.56 641 THR B C 1
ATOM 11872 O O . THR B 1 641 ? 4.242 33.375 31.172 1 69.56 641 THR B O 1
ATOM 11875 N N . THR B 1 642 ? 2.439 32.125 31.656 1 62.03 642 THR B N 1
ATOM 11876 C CA . THR B 1 642 ? 1.639 33.25 32.094 1 62.03 642 THR B CA 1
ATOM 11877 C C . THR B 1 642 ? 1.713 33.406 33.594 1 62.03 642 THR B C 1
ATOM 11879 O O . THR B 1 642 ? 1.396 34.5 34.125 1 62.03 642 THR B O 1
ATOM 11882 N N . ALA B 1 643 ? 1.924 32.406 34.5 1 56.34 643 ALA B N 1
ATOM 11883 C CA . ALA B 1 643 ? 1.964 32.469 35.969 1 56.34 643 ALA B CA 1
ATOM 11884 C C . ALA B 1 643 ? 2.965 33.531 36.438 1 56.34 643 ALA B C 1
ATOM 11886 O O . ALA B 1 643 ? 2.723 34.219 37.406 1 56.34 643 ALA B O 1
ATOM 11887 N N . GLY B 1 644 ? 4.066 33.625 36.062 1 45.44 644 GLY B N 1
ATOM 11888 C CA . GLY B 1 644 ? 5.016 34.594 36.594 1 45.44 644 GLY B CA 1
ATOM 11889 C C . GLY B 1 644 ? 4.613 36.031 36.312 1 45.44 644 GLY B C 1
ATOM 11890 O O . GLY B 1 644 ? 5.273 36.969 36.781 1 45.44 644 GLY B O 1
ATOM 11891 N N . SER B 1 645 ? 3.625 36.188 35.688 1 41.25 645 SER B N 1
ATOM 11892 C CA . SER B 1 645 ? 3.277 37.562 35.281 1 41.25 645 SER B CA 1
ATOM 11893 C C . SER B 1 645 ? 2.34 38.188 36.312 1 41.25 645 SER B C 1
ATOM 11895 O O . SER B 1 645 ? 2.113 39.406 36.281 1 41.25 645 SER B O 1
ATOM 11897 N N . THR B 1 646 ? 1.602 37.469 37.219 1 35.38 646 THR B N 1
ATOM 11898 C CA . THR B 1 646 ? 0.527 37.969 38.094 1 35.38 646 THR B CA 1
ATOM 11899 C C . THR B 1 646 ? 1.085 38.844 39.188 1 35.38 646 THR B C 1
ATOM 11901 O O . THR B 1 646 ? 0.328 39.5 39.906 1 35.38 646 THR B O 1
ATOM 11904 N N . THR B 1 647 ? 2.131 38.656 39.844 1 30.53 647 THR B N 1
ATOM 11905 C CA . THR B 1 647 ? 2.357 39.438 41.062 1 30.53 647 THR B CA 1
ATOM 11906 C C . THR B 1 647 ? 2.061 40.906 40.844 1 30.53 647 THR B C 1
ATOM 11908 O O . THR B 1 647 ? 1.803 41.656 41.781 1 30.53 647 THR B O 1
ATOM 11911 N N . PHE B 1 648 ? 2.266 41.375 39.75 1 29.3 648 PHE B N 1
ATOM 11912 C CA . PHE B 1 648 ? 2.303 42.844 39.688 1 29.3 648 PHE B CA 1
ATOM 11913 C C . PHE B 1 648 ? 0.904 43.406 39.469 1 29.3 648 PHE B C 1
ATOM 11915 O O . PHE B 1 648 ? 0.697 44.625 39.562 1 29.3 648 PHE B O 1
ATOM 11922 N N . ALA B 1 649 ? -0.123 42.656 39.125 1 29.42 649 ALA B N 1
ATOM 11923 C CA . ALA B 1 649 ? -1.396 43.344 39 1 29.42 649 ALA B CA 1
ATOM 11924 C C . ALA B 1 649 ? -1.833 43.938 40.344 1 29.42 649 ALA B C 1
ATOM 11926 O O . ALA B 1 649 ? -2.568 44.906 40.406 1 29.42 649 ALA B O 1
ATOM 11927 N N . ALA B 1 650 ? -1.642 43.219 41.438 1 28.55 650 ALA B N 1
ATOM 11928 C CA . ALA B 1 650 ? -2.199 43.688 42.688 1 28.55 650 ALA B CA 1
ATOM 11929 C C . ALA B 1 650 ? -1.59 45.031 43.094 1 28.55 650 ALA B C 1
ATOM 11931 O O . ALA B 1 650 ? -2.279 45.906 43.625 1 28.55 650 ALA B O 1
ATOM 11932 N N . GLY B 1 651 ? -0.254 45.156 43.094 1 27.42 651 GLY B N 1
ATOM 11933 C CA . GLY B 1 651 ? 0.341 46.312 43.719 1 27.42 651 GLY B CA 1
ATOM 11934 C C . GLY B 1 651 ? 0.11 47.594 42.938 1 27.42 651 GLY B C 1
ATOM 11935 O O . GLY B 1 651 ? 0.218 48.688 43.469 1 27.42 651 GLY B O 1
ATOM 11936 N N . SER B 1 652 ? 0.184 47.531 41.656 1 27.48 652 SER B N 1
ATOM 11937 C CA . SER B 1 652 ? 0.209 48.844 41.031 1 27.48 652 SER B CA 1
ATOM 11938 C C . SER B 1 652 ? -1.149 49.531 41.125 1 27.48 652 SER B C 1
ATOM 11940 O O . SER B 1 652 ? -1.235 50.75 41.094 1 27.48 652 SER B O 1
ATOM 11942 N N . PHE B 1 653 ? -2.289 48.75 41 1 28.09 653 PHE B N 1
ATOM 11943 C CA . PHE B 1 653 ? -3.496 49.5 41.344 1 28.09 653 PHE B CA 1
ATOM 11944 C C . PHE B 1 653 ? -3.75 49.438 42.844 1 28.09 653 PHE B C 1
ATOM 11946 O O . PHE B 1 653 ? -4.57 48.656 43.344 1 28.09 653 PHE B O 1
ATOM 11953 N N . GLY B 1 654 ? -2.805 49.25 43.656 1 26.72 654 GLY B N 1
ATOM 11954 C CA . GLY B 1 654 ? -3.062 49.469 45.094 1 26.72 654 GLY B CA 1
ATOM 11955 C C . GLY B 1 654 ? -3.916 50.688 45.344 1 26.72 654 GLY B C 1
ATOM 11956 O O . GLY B 1 654 ? -3.408 51.812 45.375 1 26.72 654 GLY B O 1
ATOM 11957 N N . CYS B 1 655 ? -5.02 50.719 44.938 1 26.75 655 CYS B N 1
ATOM 11958 C CA . CYS B 1 655 ? -5.93 51.562 45.688 1 26.75 655 CYS B CA 1
ATOM 11959 C C . CYS B 1 655 ? -5.789 51.312 47.188 1 26.75 655 CYS B C 1
ATOM 11961 O O . CYS B 1 655 ? -5.988 50.188 47.656 1 26.75 655 CYS B O 1
ATOM 11963 N N . ARG B 1 656 ? -4.777 51.844 47.75 1 27.39 656 ARG B N 1
ATOM 11964 C CA . ARG B 1 656 ? -4.855 52 49.188 1 27.39 656 ARG B CA 1
ATOM 11965 C C . ARG B 1 656 ? -6.293 52.25 49.656 1 27.39 656 ARG B C 1
ATOM 11967 O O . ARG B 1 656 ? -6.969 53.156 49.125 1 27.39 656 ARG B O 1
ATOM 11974 N N . ASP B 1 657 ? -6.965 51.344 50.281 1 26.38 657 ASP B N 1
ATOM 11975 C CA . ASP B 1 657 ? -8.047 51.5 51.25 1 26.38 657 ASP B CA 1
ATOM 11976 C C . ASP B 1 657 ? -7.75 52.594 52.25 1 26.38 657 ASP B C 1
ATOM 11978 O O . ASP B 1 657 ? -7.059 52.375 53.25 1 26.38 657 ASP B O 1
ATOM 11982 N N . THR B 1 658 ? -7.25 53.844 52.031 1 27.16 658 THR B N 1
ATOM 11983 C CA . THR B 1 658 ? -7.379 54.875 53.062 1 27.16 658 THR B CA 1
ATOM 11984 C C . THR B 1 658 ? -8.844 55.062 53.469 1 27.16 658 THR B C 1
ATOM 11986 O O . THR B 1 658 ? -9.594 55.75 52.781 1 27.16 658 THR B O 1
ATOM 11989 N N . THR B 1 659 ? -9.594 54.062 53.906 1 25.97 659 THR B N 1
ATOM 11990 C CA . THR B 1 659 ? -10.828 54.25 54.688 1 25.97 659 THR B CA 1
ATOM 11991 C C . THR B 1 659 ? -10.586 55.031 55.938 1 25.97 659 THR B C 1
ATOM 11993 O O . THR B 1 659 ? -10.062 54.531 56.938 1 25.97 659 THR B O 1
ATOM 11996 N N . GLY B 1 660 ? -9.914 56.125 56.188 1 27.12 660 GLY B N 1
ATOM 11997 C CA . GLY B 1 660 ? -10.773 56.906 57.062 1 27.12 660 GLY B CA 1
ATOM 11998 C C . GLY B 1 660 ? -12.172 57.094 56.5 1 27.12 660 GLY B C 1
ATOM 11999 O O . GLY B 1 660 ? -12.422 56.875 55.344 1 27.12 660 GLY B O 1
ATOM 12000 N N . PRO B 1 661 ? -13.469 57.156 57.344 1 27.27 661 PRO B N 1
ATOM 12001 C CA . PRO B 1 661 ? -14.844 57.156 56.844 1 27.27 661 PRO B CA 1
ATOM 12002 C C . PRO B 1 661 ? -14.992 57.906 55.531 1 27.27 661 PRO B C 1
ATOM 12004 O O . PRO B 1 661 ? -15.828 57.531 54.688 1 27.27 661 PRO B O 1
ATOM 12007 N N . ASP B 1 662 ? -14.43 59.031 55.344 1 24.2 662 ASP B N 1
ATOM 12008 C CA . ASP B 1 662 ? -14.852 60.031 54.375 1 24.2 662 ASP B CA 1
ATOM 12009 C C . ASP B 1 662 ? -14.453 59.594 52.938 1 24.2 662 ASP B C 1
ATOM 12011 O O . ASP B 1 662 ? -15.219 59.781 52 1 24.2 662 ASP B O 1
ATOM 12015 N N . THR B 1 663 ? -13.156 59.438 52.594 1 24.8 663 THR B N 1
ATOM 12016 C CA . THR B 1 663 ? -12.766 59.594 51.188 1 24.8 663 THR B CA 1
ATOM 12017 C C . THR B 1 663 ? -12.859 58.25 50.469 1 24.8 663 THR B C 1
ATOM 12019 O O . THR B 1 663 ? -12.352 58.125 49.344 1 24.8 663 THR B O 1
ATOM 12022 N N . VAL B 1 664 ? -13.18 57.125 51.031 1 27.33 664 VAL B N 1
ATOM 12023 C CA . VAL B 1 664 ? -13.32 55.781 50.5 1 27.33 664 VAL B CA 1
ATOM 12024 C C . VAL B 1 664 ? -14.234 55.812 49.281 1 27.33 664 VAL B C 1
ATOM 12026 O O . VAL B 1 664 ? -14.227 54.906 48.438 1 27.33 664 VAL B O 1
ATOM 12029 N N . ASP B 1 665 ? -15.312 56.562 49.281 1 25.28 665 ASP B N 1
ATOM 12030 C CA . ASP B 1 665 ? -16.422 56.75 48.344 1 25.28 665 ASP B CA 1
ATOM 12031 C C . ASP B 1 665 ? -15.898 57.125 46.969 1 25.28 665 ASP B C 1
ATOM 12033 O O . ASP B 1 665 ? -16.547 56.875 45.938 1 25.28 665 ASP B O 1
ATOM 12037 N N . GLU B 1 666 ? -14.867 57.906 46.938 1 24.64 666 GLU B N 1
ATOM 12038 C CA . GLU B 1 666 ? -14.609 58.531 45.656 1 24.64 666 GLU B CA 1
ATOM 12039 C C . GLU B 1 666 ? -14.008 57.531 44.688 1 24.64 666 GLU B C 1
ATOM 12041 O O . GLU B 1 666 ? -14.312 57.562 43.469 1 24.64 666 GLU B O 1
ATOM 12046 N N . CYS B 1 667 ? -13.141 56.656 45.094 1 26.06 667 CYS B N 1
ATOM 12047 C CA . CYS B 1 667 ? -12.43 55.875 44.062 1 26.06 667 CYS B CA 1
ATOM 12048 C C . CYS B 1 667 ? -13.289 54.75 43.562 1 26.06 667 CYS B C 1
ATOM 12050 O O . CYS B 1 667 ? -13.102 54.281 42.438 1 26.06 667 CYS B O 1
ATOM 12052 N N . ALA B 1 668 ? -14.016 53.906 44.312 1 26.86 668 ALA B N 1
ATOM 12053 C CA . ALA B 1 668 ? -14.992 52.875 44 1 26.86 668 ALA B CA 1
ATOM 12054 C C . ALA B 1 668 ? -16.094 53.375 43.094 1 26.86 668 ALA B C 1
ATOM 12056 O O . ALA B 1 668 ? -16.609 52.656 42.25 1 26.86 668 ALA B O 1
ATOM 12057 N N . SER B 1 669 ? -16.828 54.469 43.406 1 25.42 669 SER B N 1
ATOM 12058 C CA . SER B 1 669 ? -17.797 55.125 42.531 1 25.42 669 SER B CA 1
ATOM 12059 C C . SER B 1 669 ? -17.172 55.438 41.188 1 25.42 669 SER B C 1
ATOM 12061 O O . SER B 1 669 ? -17.875 55.562 40.188 1 25.42 669 SER B O 1
ATOM 12063 N N . GLU B 1 670 ? -15.977 55.781 41.188 1 25.05 670 GLU B N 1
ATOM 12064 C CA . GLU B 1 670 ? -15.312 56.031 39.906 1 25.05 670 GLU B CA 1
ATOM 12065 C C . GLU B 1 670 ? -14.836 54.75 39.25 1 25.05 670 GLU B C 1
ATOM 12067 O O . GLU B 1 670 ? -14.07 54.781 38.281 1 25.05 670 GLU B O 1
ATOM 12072 N N . HIS B 1 671 ? -14.891 53.562 39.75 1 26.44 671 HIS B N 1
ATOM 12073 C CA . HIS B 1 671 ? -14.75 52.219 39.25 1 26.44 671 HIS B CA 1
ATOM 12074 C C . HIS B 1 671 ? -15.711 51.938 38.094 1 26.44 671 HIS B C 1
ATOM 12076 O O . HIS B 1 671 ? -15.883 50.812 37.688 1 26.44 671 HIS B O 1
ATOM 12082 N N . GLU B 1 672 ? -16.875 52.531 38.062 1 25.91 672 GLU B N 1
ATOM 12083 C CA . GLU B 1 672 ? -17.781 52.375 36.906 1 25.91 672 GLU B CA 1
ATOM 12084 C C . GLU B 1 672 ? -17 52.188 35.625 1 25.91 672 GLU B C 1
ATOM 12086 O O . GLU B 1 672 ? -15.773 52.156 35.625 1 25.91 672 GLU B O 1
ATOM 12091 N N . THR B 1 673 ? -17.609 52.781 34.469 1 25.36 673 THR B N 1
ATOM 12092 C CA . THR B 1 673 ? -16.984 52.969 33.156 1 25.36 673 THR B CA 1
ATOM 12093 C C . THR B 1 673 ? -15.547 53.438 33.312 1 25.36 673 THR B C 1
ATOM 12095 O O . THR B 1 673 ? -15.305 54.594 33.719 1 25.36 673 THR B O 1
ATOM 12098 N N . ILE B 1 674 ? -14.766 53 34.062 1 27.83 674 ILE B N 1
ATOM 12099 C CA . ILE B 1 674 ? -13.469 53.594 33.781 1 27.83 674 ILE B CA 1
ATOM 12100 C C . ILE B 1 674 ? -13.352 53.969 32.312 1 27.83 674 ILE B C 1
ATOM 12102 O O . ILE B 1 674 ? -13.055 53.094 31.484 1 27.83 674 ILE B O 1
ATOM 12106 N N . ALA B 1 675 ? -14.25 54.469 31.797 1 27.55 675 ALA B N 1
ATOM 12107 C CA . ALA B 1 675 ? -14.445 55.5 30.766 1 27.55 675 ALA B CA 1
ATOM 12108 C C . ALA B 1 675 ? -13.273 56.469 30.734 1 27.55 675 ALA B C 1
ATOM 12110 O O . ALA B 1 675 ? -12.75 56.875 31.781 1 27.55 675 ALA B O 1
ATOM 12111 N N . CYS B 1 676 ? -12.352 56.438 29.672 1 28.89 676 CYS B N 1
ATOM 12112 C CA . CYS B 1 676 ? -11.328 57.406 29.297 1 28.89 676 CYS B CA 1
ATOM 12113 C C . CYS B 1 676 ? -11.695 58.781 29.766 1 28.89 676 CYS B C 1
ATOM 12115 O O . CYS B 1 676 ? -12 59.656 28.953 1 28.89 676 CYS B O 1
ATOM 12117 N N . ASP B 1 677 ? -12.422 58.938 30.844 1 27.3 677 ASP B N 1
ATOM 12118 C CA . ASP B 1 677 ? -12.555 60.344 31.234 1 27.3 677 ASP B CA 1
ATOM 12119 C C . ASP B 1 677 ? -11.211 60.906 31.703 1 27.3 677 ASP B C 1
ATOM 12121 O O . ASP B 1 677 ? -10.594 60.375 32.625 1 27.3 677 ASP B O 1
ATOM 12125 N N . PRO B 1 678 ? -10.555 61.781 30.953 1 29.88 678 PRO B N 1
ATOM 12126 C CA . PRO B 1 678 ? -9.227 62.406 31.031 1 29.88 678 PRO B CA 1
ATOM 12127 C C . PRO B 1 678 ? -8.938 63.031 32.375 1 29.88 678 PRO B C 1
ATOM 12129 O O . PRO B 1 678 ? -7.785 63.062 32.812 1 29.88 678 PRO B O 1
ATOM 12132 N N . GLU B 1 679 ? -9.961 63.375 33.031 1 30.72 679 GLU B N 1
ATOM 12133 C CA . GLU B 1 679 ? -9.719 64.188 34.219 1 30.72 679 GLU B CA 1
ATOM 12134 C C . GLU B 1 679 ? -9.281 63.312 35.406 1 30.72 679 GLU B C 1
ATOM 12136 O O . GLU B 1 679 ? -8.383 63.688 36.156 1 30.72 679 GLU B O 1
ATOM 12141 N N . THR B 1 680 ? -9.922 62.156 35.469 1 35.59 680 THR B N 1
ATOM 12142 C CA . THR B 1 680 ? -9.641 61.438 36.719 1 35.59 680 THR B CA 1
ATOM 12143 C C . THR B 1 680 ? -8.32 60.688 36.594 1 35.59 680 THR B C 1
ATOM 12145 O O . THR B 1 680 ? -7.547 60.625 37.562 1 35.59 680 THR B O 1
ATOM 12148 N N . VAL B 1 681 ? -7.988 60.062 35.469 1 37.25 681 VAL B N 1
ATOM 12149 C CA . VAL B 1 681 ? -6.668 59.469 35.25 1 37.25 681 VAL B CA 1
ATOM 12150 C C . VAL B 1 681 ? -5.598 60.562 35.344 1 37.25 681 VAL B C 1
ATOM 12152 O O . VAL B 1 681 ? -4.539 60.344 35.938 1 37.25 681 VAL B O 1
ATOM 12155 N N . GLN B 1 682 ? -6 61.75 34.906 1 32.31 682 GLN B N 1
ATOM 12156 C CA . GLN B 1 682 ? -5.156 62.938 35.031 1 32.31 682 GLN B CA 1
ATOM 12157 C C . GLN B 1 682 ? -4.898 63.281 36.5 1 32.31 682 GLN B C 1
ATOM 12159 O O . GLN B 1 682 ? -3.766 63.562 36.875 1 32.31 682 GLN B O 1
ATOM 12164 N N . SER B 1 683 ? -5.898 63.281 37.25 1 37.38 683 SER B N 1
ATOM 12165 C CA . SER B 1 683 ? -5.777 63.688 38.625 1 37.38 683 SER B CA 1
ATOM 12166 C C . SER B 1 683 ? -4.984 62.656 39.438 1 37.38 683 SER B C 1
ATOM 12168 O O . SER B 1 683 ? -4.18 63.031 40.312 1 37.38 683 SER B O 1
ATOM 12170 N N . ALA B 1 684 ? -5.094 61.344 39.094 1 39.38 684 ALA B N 1
ATOM 12171 C CA . ALA B 1 684 ? -4.367 60.312 39.844 1 39.38 684 ALA B CA 1
ATOM 12172 C C . ALA B 1 684 ? -2.896 60.281 39.438 1 39.38 684 ALA B C 1
ATOM 12174 O O . ALA B 1 684 ? -2.012 60.156 40.281 1 39.38 684 ALA B O 1
ATOM 12175 N N . VAL B 1 685 ? -2.617 60.438 38.062 1 38.03 685 VAL B N 1
ATOM 12176 C CA . VAL B 1 685 ? -1.239 60.594 37.625 1 38.03 685 VAL B CA 1
ATOM 12177 C C . VAL B 1 685 ? -0.665 61.875 38.188 1 38.03 685 VAL B C 1
ATOM 12179 O O . VAL B 1 685 ? 0.473 61.906 38.688 1 38.03 685 VAL B O 1
ATOM 12182 N N . GLN B 1 686 ? -1.547 62.906 38.25 1 36.03 686 GLN B N 1
ATOM 12183 C CA . GLN B 1 686 ? -1.146 64.188 38.812 1 36.03 686 GLN B CA 1
ATOM 12184 C C . GLN B 1 686 ? -0.825 64 40.312 1 36.03 686 GLN B C 1
ATOM 12186 O O . GLN B 1 686 ? 0.166 64.562 40.812 1 36.03 686 GLN B O 1
ATOM 12191 N N . ALA B 1 687 ? -1.623 63.344 41.094 1 39.66 687 ALA B N 1
ATOM 12192 C CA . ALA B 1 687 ? -1.431 63.219 42.531 1 39.66 687 ALA B CA 1
ATOM 12193 C C . ALA B 1 687 ? -0.187 62.406 42.844 1 39.66 687 ALA B C 1
ATOM 12195 O O . ALA B 1 687 ? 0.564 62.719 43.75 1 39.66 687 ALA B O 1
ATOM 12196 N N . ARG B 1 688 ? 0.07 61.25 42 1 40 688 ARG B N 1
ATOM 12197 C CA . ARG B 1 688 ? 1.267 60.469 42.25 1 40 688 ARG B CA 1
ATOM 12198 C C . ARG B 1 688 ? 2.521 61.219 41.812 1 40 688 ARG B C 1
ATOM 12200 O O . ARG B 1 688 ? 3.555 61.156 42.5 1 40 688 ARG B O 1
ATOM 12207 N N . VAL B 1 689 ? 2.428 61.938 40.719 1 37.41 689 VAL B N 1
ATOM 12208 C CA . VAL B 1 689 ? 3.521 62.812 40.344 1 37.41 689 VAL B CA 1
ATOM 12209 C C . VAL B 1 689 ? 3.75 63.844 41.438 1 37.41 689 VAL B C 1
ATOM 12211 O O . VAL B 1 689 ? 4.895 64.125 41.812 1 37.41 689 VAL B O 1
ATOM 12214 N N . MET B 1 690 ? 2.709 64.25 42.031 1 37.59 690 MET B N 1
ATOM 12215 C CA . MET B 1 690 ? 2.84 65.25 43.094 1 37.59 690 MET B CA 1
ATOM 12216 C C . MET B 1 690 ? 3.467 64.625 44.344 1 37.59 690 MET B C 1
ATOM 12218 O O . MET B 1 690 ? 4.055 65.312 45.156 1 37.59 690 MET B O 1
ATOM 12222 N N . ARG B 1 691 ? 3.102 63.312 44.688 1 41.09 691 ARG B N 1
ATOM 12223 C CA . ARG B 1 691 ? 3.641 62.75 45.906 1 41.09 691 ARG B CA 1
ATOM 12224 C C . ARG B 1 691 ? 5.055 62.219 45.688 1 41.09 691 ARG B C 1
ATOM 12226 O O . ARG B 1 691 ? 5.684 61.688 46.625 1 41.09 691 ARG B O 1
ATOM 12233 N N . GLY B 1 692 ? 5.918 62.406 44.781 1 36.88 692 GLY B N 1
ATOM 12234 C CA . GLY B 1 692 ? 7.332 62.156 44.562 1 36.88 692 GLY B CA 1
ATOM 12235 C C . GLY B 1 692 ? 7.621 60.719 44.188 1 36.88 692 GLY B C 1
ATOM 12236 O O . GLY B 1 692 ? 8.727 60.219 44.438 1 36.88 692 GLY B O 1
ATOM 12237 N N . GLU B 1 693 ? 6.629 59.875 44.094 1 38.34 693 GLU B N 1
ATOM 12238 C CA . GLU B 1 693 ? 6.859 58.438 43.906 1 38.34 693 GLU B CA 1
ATOM 12239 C C . GLU B 1 693 ? 7.52 58.188 42.562 1 38.34 693 GLU B C 1
ATOM 12241 O O . GLU B 1 693 ? 7.344 58.938 41.625 1 38.34 693 GLU B O 1
ATOM 12246 N N . PRO B 1 694 ? 8.688 57.219 42.5 1 37.81 694 PRO B N 1
ATOM 12247 C CA . PRO B 1 694 ? 9.648 57.031 41.406 1 37.81 694 PRO B CA 1
ATOM 12248 C C . PRO B 1 694 ? 8.969 56.938 40.031 1 37.81 694 PRO B C 1
ATOM 12250 O O . PRO B 1 694 ? 7.797 56.562 39.938 1 37.81 694 PRO B O 1
ATOM 12253 N N . PRO B 1 695 ? 9.672 57.344 38.906 1 31.95 695 PRO B N 1
ATOM 12254 C CA . PRO B 1 695 ? 9.328 57.844 37.562 1 31.95 695 PRO B CA 1
ATOM 12255 C C . PRO B 1 695 ? 8.578 56.812 36.719 1 31.95 695 PRO B C 1
ATOM 12257 O O . PRO B 1 695 ? 8.594 55.625 37.062 1 31.95 695 PRO B O 1
ATOM 12260 N N . PHE B 1 696 ? 7.863 57.188 35.562 1 33.09 696 PHE B N 1
ATOM 12261 C CA . PHE B 1 696 ? 7.078 56.625 34.469 1 33.09 696 PHE B CA 1
ATOM 12262 C C . PHE B 1 696 ? 7.73 55.375 33.906 1 33.09 696 PHE B C 1
ATOM 12264 O O . PHE B 1 696 ? 7.051 54.5 33.375 1 33.09 696 PHE B O 1
ATOM 12271 N N . SER B 1 697 ? 9.055 55.25 34.031 1 35.28 697 SER B N 1
ATOM 12272 C CA . SER B 1 697 ? 9.789 54.062 33.594 1 35.28 697 SER B CA 1
ATOM 12273 C C . SER B 1 697 ? 9.227 52.781 34.188 1 35.28 697 SER B C 1
ATOM 12275 O O . SER B 1 697 ? 9.07 51.781 33.5 1 35.28 697 SER B O 1
ATOM 12277 N N . ASP B 1 698 ? 9.062 52.781 35.469 1 36.97 698 ASP B N 1
ATOM 12278 C CA . ASP B 1 698 ? 8.508 51.625 36.125 1 36.97 698 ASP B CA 1
ATOM 12279 C C . ASP B 1 698 ? 7.066 51.375 35.719 1 36.97 698 ASP B C 1
ATOM 12281 O O . ASP B 1 698 ? 6.648 50.219 35.562 1 36.97 698 ASP B O 1
ATOM 12285 N N . THR B 1 699 ? 6.328 52.438 35.406 1 33.97 699 THR B N 1
ATOM 12286 C CA . THR B 1 699 ? 4.945 52.25 34.969 1 33.97 699 THR B CA 1
ATOM 12287 C C . THR B 1 699 ? 4.895 51.688 33.562 1 33.97 699 THR B C 1
ATOM 12289 O O . THR B 1 699 ? 4.078 50.812 33.281 1 33.97 699 THR B O 1
ATOM 12292 N N . MET B 1 700 ? 5.754 52.25 32.688 1 34.81 700 MET B N 1
ATOM 12293 C CA . MET B 1 700 ? 5.812 51.719 31.344 1 34.81 700 MET B CA 1
ATOM 12294 C C . MET B 1 700 ? 6.289 50.25 31.344 1 34.81 700 MET B C 1
ATOM 12296 O O . MET B 1 700 ? 5.789 49.438 30.578 1 34.81 700 MET B O 1
ATOM 12300 N N . GLN B 1 701 ? 7.438 50.062 32.062 1 37.84 701 GLN B N 1
ATOM 12301 C CA . GLN B 1 701 ? 7.812 48.688 32.25 1 37.84 701 GLN B CA 1
ATOM 12302 C C . GLN B 1 701 ? 6.645 47.875 32.781 1 37.84 701 GLN B C 1
ATOM 12304 O O . GLN B 1 701 ? 6.406 46.75 32.375 1 37.84 701 GLN B O 1
ATOM 12309 N N . ARG B 1 702 ? 5.938 48.531 33.656 1 37.88 702 ARG B N 1
ATOM 12310 C CA . ARG B 1 702 ? 4.766 47.906 34.219 1 37.88 702 ARG B CA 1
ATOM 12311 C C . ARG B 1 702 ? 3.664 47.719 33.188 1 37.88 702 ARG B C 1
ATOM 12313 O O . ARG B 1 702 ? 2.979 46.719 33.156 1 37.88 702 ARG B O 1
ATOM 12320 N N . TRP B 1 703 ? 3.51 48.75 32.406 1 37.25 703 TRP B N 1
ATOM 12321 C CA . TRP B 1 703 ? 2.543 48.688 31.312 1 37.25 703 TRP B CA 1
ATOM 12322 C C . TRP B 1 703 ? 2.973 47.656 30.25 1 37.25 703 TRP B C 1
ATOM 12324 O O . TRP B 1 703 ? 2.152 46.875 29.766 1 37.25 703 TRP B O 1
ATOM 12334 N N . ARG B 1 704 ? 4.305 47.781 29.844 1 38.78 704 ARG B N 1
ATOM 12335 C CA . ARG B 1 704 ? 4.855 46.75 28.969 1 38.78 704 ARG B CA 1
ATOM 12336 C C . ARG B 1 704 ? 4.656 45.344 29.578 1 38.78 704 ARG B C 1
ATOM 12338 O O . ARG B 1 704 ? 4.305 44.406 28.859 1 38.78 704 ARG B O 1
ATOM 12345 N N . ASP B 1 705 ? 4.98 45.375 30.844 1 39.5 705 ASP B N 1
ATOM 12346 C CA . ASP B 1 705 ? 4.742 44.156 31.578 1 39.5 705 ASP B CA 1
ATOM 12347 C C . ASP B 1 705 ? 3.25 43.812 31.625 1 39.5 705 ASP B C 1
ATOM 12349 O O . ASP B 1 705 ? 2.861 42.656 31.594 1 39.5 705 ASP B O 1
ATOM 12353 N N . ALA B 1 706 ? 2.42 44.844 31.641 1 36.81 706 ALA B N 1
ATOM 12354 C CA . ALA B 1 706 ? 0.97 44.688 31.641 1 36.81 706 ALA B CA 1
ATOM 12355 C C . ALA B 1 706 ? 0.462 44.188 30.297 1 36.81 706 ALA B C 1
ATOM 12357 O O . ALA B 1 706 ? -0.517 43.438 30.219 1 36.81 706 ALA B O 1
ATOM 12358 N N . ARG B 1 707 ? 1.023 44.719 29.141 1 38.47 707 ARG B N 1
ATOM 12359 C CA . ARG B 1 707 ? 0.693 44.406 27.75 1 38.47 707 ARG B CA 1
ATOM 12360 C C . ARG B 1 707 ? 0.903 42.906 27.484 1 38.47 707 ARG B C 1
ATOM 12362 O O . ARG B 1 707 ? 0.104 42.281 26.781 1 38.47 707 ARG B O 1
ATOM 12369 N N . ILE B 1 708 ? 2.139 42.531 27.719 1 40.62 708 ILE B N 1
ATOM 12370 C CA . ILE B 1 708 ? 2.498 41.125 27.578 1 40.62 708 ILE B CA 1
ATOM 12371 C C . ILE B 1 708 ? 1.585 40.25 28.453 1 40.62 708 ILE B C 1
ATOM 12373 O O . ILE B 1 708 ? 1.349 39.094 28.141 1 40.62 708 ILE B O 1
ATOM 12377 N N . ARG B 1 709 ? 0.846 41.156 29.375 1 43.28 709 ARG B N 1
ATOM 12378 C CA . ARG B 1 709 ? -0.014 40.5 30.359 1 43.28 709 ARG B CA 1
ATOM 12379 C C . ARG B 1 709 ? -1.467 40.5 29.891 1 43.28 709 ARG B C 1
ATOM 12381 O O . ARG B 1 709 ? -2.385 40.406 30.719 1 43.28 709 ARG B O 1
ATOM 12388 N N . ASP B 1 710 ? -1.617 40.938 28.609 1 49.88 710 ASP B N 1
ATOM 12389 C CA . ASP B 1 710 ? -2.986 40.875 28.109 1 49.88 710 ASP B CA 1
ATOM 12390 C C . ASP B 1 710 ? -3.535 39.469 28.141 1 49.88 710 ASP B C 1
ATOM 12392 O O . ASP B 1 710 ? -2.965 38.562 27.531 1 49.88 710 ASP B O 1
ATOM 12396 N N . PRO B 1 711 ? -4.309 39.156 29.172 1 61.22 711 PRO B N 1
ATOM 12397 C CA . PRO B 1 711 ? -4.91 37.844 29.266 1 61.22 711 PRO B CA 1
ATOM 12398 C C . PRO B 1 711 ? -5.426 37.312 27.938 1 61.22 711 PRO B C 1
ATOM 12400 O O . PRO B 1 711 ? -5.605 36.094 27.766 1 61.22 711 PRO B O 1
ATOM 12403 N N . ARG B 1 712 ? -5.48 38.312 26.953 1 67.94 712 ARG B N 1
ATOM 12404 C CA . ARG B 1 712 ? -6.031 37.875 25.672 1 67.94 712 ARG B CA 1
ATOM 12405 C C . ARG B 1 712 ? -5.035 37 24.922 1 67.94 712 ARG B C 1
ATOM 12407 O O . ARG B 1 712 ? -5.434 36.094 24.203 1 67.94 712 ARG B O 1
ATOM 12414 N N . THR B 1 713 ? -3.744 37.281 25.125 1 67.62 713 THR B N 1
ATOM 12415 C CA . THR B 1 713 ? -2.746 36.5 24.422 1 67.62 713 THR B CA 1
ATOM 12416 C C . THR B 1 713 ? -2.65 35.094 25.031 1 67.62 713 THR B C 1
ATOM 12418 O O . THR B 1 713 ? -2.48 34.094 24.297 1 67.62 713 THR B O 1
ATOM 12421 N N . GLY B 1 714 ? -2.703 35.062 26.359 1 73.12 714 GLY B N 1
ATOM 12422 C CA . GLY B 1 714 ? -2.746 33.75 27 1 73.12 714 GLY B CA 1
ATOM 12423 C C . GLY B 1 714 ? -3.965 32.938 26.609 1 73.12 714 GLY B C 1
ATOM 12424 O O . GLY B 1 714 ? -3.869 31.719 26.406 1 73.12 714 GLY B O 1
ATOM 12425 N N . LEU B 1 715 ? -5.051 33.719 26.422 1 81.88 715 LEU B N 1
ATOM 12426 C CA . LEU B 1 715 ? -6.281 33.062 26.031 1 81.88 715 LEU B CA 1
ATOM 12427 C C . LEU B 1 715 ? -6.184 32.531 24.594 1 81.88 715 LEU B C 1
ATOM 12429 O O . LEU B 1 715 ? -6.668 31.453 24.281 1 81.88 715 LEU B O 1
ATOM 12433 N N . LEU B 1 716 ? -5.516 33.312 23.703 1 82.06 716 LEU B N 1
ATOM 12434 C CA . LEU B 1 716 ? -5.344 32.875 22.328 1 82.06 716 LEU B CA 1
ATOM 12435 C C . LEU B 1 716 ? -4.469 31.609 22.266 1 82.06 716 LEU B C 1
ATOM 12437 O O . LEU B 1 716 ? -4.75 30.688 21.484 1 82.06 716 LEU B O 1
ATOM 12441 N N . ALA B 1 717 ? -3.406 31.562 23.094 1 80.19 717 ALA B N 1
ATOM 12442 C CA . ALA B 1 717 ? -2.52 30.406 23.125 1 80.19 717 ALA B CA 1
ATOM 12443 C C . ALA B 1 717 ? -3.273 29.141 23.531 1 80.19 717 ALA B C 1
ATOM 12445 O O . ALA B 1 717 ? -3.066 28.078 22.969 1 80.19 717 ALA B O 1
ATOM 12446 N N . ILE B 1 718 ? -4.137 29.328 24.484 1 86.44 718 ILE B N 1
ATOM 12447 C CA . ILE B 1 718 ? -4.918 28.188 24.938 1 86.44 718 ILE B CA 1
ATOM 12448 C C . ILE B 1 718 ? -5.879 27.75 23.844 1 86.44 718 ILE B C 1
ATOM 12450 O O . ILE B 1 718 ? -6.055 26.547 23.609 1 86.44 718 ILE B O 1
ATOM 12454 N N . LEU B 1 719 ? -6.488 28.734 23.188 1 90.31 719 LEU B N 1
ATOM 12455 C CA . LEU B 1 719 ? -7.441 28.406 22.125 1 90.31 719 LEU B CA 1
ATOM 12456 C C . LEU B 1 719 ? -6.75 27.688 20.984 1 90.31 719 LEU B C 1
ATOM 12458 O O . LEU B 1 719 ? -7.289 26.734 20.422 1 90.31 719 LEU B O 1
ATOM 12462 N N . MET B 1 720 ? -5.539 28.062 20.656 1 86.69 720 MET B N 1
ATOM 12463 C CA . MET B 1 720 ? -4.785 27.406 19.594 1 86.69 720 MET B CA 1
ATOM 12464 C C . MET B 1 720 ? -4.355 26 20.016 1 86.69 720 MET B C 1
ATOM 12466 O O . MET B 1 720 ? -4.324 25.078 19.203 1 86.69 720 MET B O 1
ATOM 12470 N N . ALA B 1 721 ? -4 25.875 21.328 1 87.75 721 ALA B N 1
ATOM 12471 C CA . ALA B 1 721 ? -3.598 24.578 21.875 1 87.75 721 ALA B CA 1
ATOM 12472 C C . ALA B 1 721 ? -4.762 23.594 21.859 1 87.75 721 ALA B C 1
ATOM 12474 O O . ALA B 1 721 ? -4.555 22.375 21.875 1 87.75 721 ALA B O 1
ATOM 12475 N N . LEU B 1 722 ? -5.945 24.188 21.859 1 93.06 722 LEU B N 1
ATOM 12476 C CA . LEU B 1 722 ? -7.129 23.328 21.797 1 93.06 722 LEU B CA 1
ATOM 12477 C C . LEU B 1 722 ? -7.52 23.047 20.359 1 93.06 722 LEU B C 1
ATOM 12479 O O . LEU B 1 722 ? -7.977 21.953 20.031 1 93.06 722 LEU B O 1
ATOM 12483 N N . PHE B 1 723 ? -7.297 23.969 19.438 1 92.88 723 PHE B N 1
ATOM 12484 C CA . PHE B 1 723 ? -7.754 23.891 18.047 1 92.88 723 PHE B CA 1
ATOM 12485 C C . PHE B 1 723 ? -6.848 22.969 17.234 1 92.88 723 PHE B C 1
ATOM 12487 O O . PHE B 1 723 ? -7.332 22.094 16.516 1 92.88 723 PHE B O 1
ATOM 12494 N N . LEU B 1 724 ? -5.574 23.078 17.406 1 88.19 724 LEU B N 1
ATOM 12495 C CA . LEU B 1 724 ? -4.605 22.453 16.516 1 88.19 724 LEU B CA 1
ATOM 12496 C C . LEU B 1 724 ? -4.641 20.938 16.656 1 88.19 724 LEU B C 1
ATOM 12498 O O . LEU B 1 724 ? -4.73 20.203 15.664 1 88.19 724 LEU B O 1
ATOM 12502 N N . PRO B 1 725 ? -4.598 20.375 17.875 1 88.25 725 PRO B N 1
ATOM 12503 C CA . PRO B 1 725 ? -4.617 18.906 17.984 1 88.25 725 PRO B CA 1
ATOM 12504 C C . PRO B 1 725 ? -5.891 18.297 17.406 1 88.25 725 PRO B C 1
ATOM 12506 O O . PRO B 1 725 ? -5.844 17.219 16.812 1 88.25 725 PRO B O 1
ATOM 12509 N N . MET B 1 726 ? -6.953 19 17.516 1 92.62 726 MET B N 1
ATOM 12510 C CA . MET B 1 726 ? -8.227 18.422 17.094 1 92.62 726 MET B CA 1
ATOM 12511 C C . MET B 1 726 ? -8.352 18.469 15.57 1 92.62 726 MET B C 1
ATOM 12513 O O . MET B 1 726 ? -8.953 17.562 14.969 1 92.62 726 MET B O 1
ATOM 12517 N N . ILE B 1 727 ? -7.867 19.516 14.945 1 91.81 727 ILE B N 1
ATOM 12518 C CA . ILE B 1 727 ? -7.949 19.562 13.492 1 91.81 727 ILE B CA 1
ATOM 12519 C C . ILE B 1 727 ? -7.059 18.484 12.883 1 91.81 727 ILE B C 1
ATOM 12521 O O . ILE B 1 727 ? -7.398 17.906 11.844 1 91.81 727 ILE B O 1
ATOM 12525 N N . ILE B 1 728 ? -5.969 18.219 13.523 1 87 728 ILE B N 1
ATOM 12526 C CA . ILE B 1 728 ? -5.062 17.172 13.047 1 87 728 ILE B CA 1
ATOM 12527 C C . ILE B 1 728 ? -5.719 15.805 13.219 1 87 728 ILE B C 1
ATOM 12529 O O . ILE B 1 728 ? -5.707 14.984 12.297 1 87 728 ILE B O 1
ATOM 12533 N N . ALA B 1 729 ? -6.297 15.555 14.32 1 88.69 729 ALA B N 1
ATOM 12534 C CA . ALA B 1 729 ? -6.93 14.273 14.617 1 88.69 729 ALA B CA 1
ATOM 12535 C C . ALA B 1 729 ? -8.094 14.008 13.664 1 88.69 729 ALA B C 1
ATOM 12537 O O . ALA B 1 729 ? -8.312 12.867 13.25 1 88.69 729 ALA B O 1
ATOM 12538 N N . SER B 1 730 ? -8.805 15.016 13.289 1 92.81 730 SER B N 1
ATOM 12539 C CA . SER B 1 730 ? -10.023 14.836 12.508 1 92.81 730 SER B CA 1
ATOM 12540 C C . SER B 1 730 ? -9.719 14.836 11.008 1 92.81 730 SER B C 1
ATOM 12542 O O . SER B 1 730 ? -10.484 14.281 10.219 1 92.81 730 SER B O 1
ATOM 12544 N N . SER B 1 731 ? -8.641 15.398 10.539 1 90.25 731 SER B N 1
ATOM 12545 C CA . SER B 1 731 ? -8.344 15.555 9.125 1 90.25 731 SER B CA 1
ATOM 12546 C C . SER B 1 731 ? -8.008 14.211 8.477 1 90.25 731 SER B C 1
ATOM 12548 O O . SER B 1 731 ? -8.102 14.062 7.258 1 90.25 731 SER B O 1
ATOM 12550 N N . ASN B 1 732 ? -7.688 13.227 9.273 1 85.62 732 ASN B N 1
ATOM 12551 C CA . ASN B 1 732 ? -7.277 11.945 8.703 1 85.62 732 ASN B CA 1
ATOM 12552 C C . ASN B 1 732 ? -8.359 10.883 8.875 1 85.62 732 ASN B C 1
ATOM 12554 O O . ASN B 1 732 ? -8.219 9.766 8.391 1 85.62 732 ASN B O 1
ATOM 12558 N N . VAL B 1 733 ? -9.43 11.234 9.352 1 88.19 733 VAL B N 1
ATOM 12559 C CA . VAL B 1 733 ? -10.414 10.234 9.75 1 88.19 733 VAL B CA 1
ATOM 12560 C C . VAL B 1 733 ? -11.133 9.703 8.508 1 88.19 733 VAL B C 1
ATOM 12562 O O . VAL B 1 733 ? -11.148 8.492 8.266 1 88.19 733 VAL B O 1
ATOM 12565 N N . LEU B 1 734 ? -11.641 10.531 7.66 1 91.56 734 LEU B N 1
ATOM 12566 C CA . LEU B 1 734 ? -12.445 10.078 6.527 1 91.56 734 LEU B CA 1
ATOM 12567 C C . LEU B 1 734 ? -11.562 9.602 5.383 1 91.56 734 LEU B C 1
ATOM 12569 O O . LEU B 1 734 ? -11.898 8.641 4.691 1 91.56 734 LEU B O 1
ATOM 12573 N N . VAL B 1 735 ? -10.43 10.188 5.266 1 86.69 735 VAL B N 1
ATOM 12574 C CA . VAL B 1 735 ? -9.555 9.859 4.148 1 86.69 735 VAL B CA 1
ATOM 12575 C C . VAL B 1 735 ? -8.938 8.477 4.363 1 86.69 735 VAL B C 1
ATOM 12577 O O . VAL B 1 735 ? -8.766 7.715 3.41 1 86.69 735 VAL B O 1
ATOM 12580 N N . ALA B 1 736 ? -8.656 8.133 5.547 1 82.38 736 ALA B N 1
ATOM 12581 C CA . ALA B 1 736 ? -8.039 6.848 5.875 1 82.38 736 ALA B CA 1
ATOM 12582 C C . ALA B 1 736 ? -9.016 5.699 5.672 1 82.38 736 ALA B C 1
ATOM 12584 O O . ALA B 1 736 ? -8.609 4.57 5.383 1 82.38 736 ALA B O 1
ATOM 12585 N N . GLU B 1 737 ? -10.312 6.027 5.77 1 87.81 737 GLU B N 1
ATOM 12586 C CA . GLU B 1 737 ? -11.328 4.984 5.656 1 87.81 737 GLU B CA 1
ATOM 12587 C C . GLU B 1 737 ? -12.148 5.152 4.383 1 87.81 737 GLU B C 1
ATOM 12589 O O . GLU B 1 737 ? -13.305 4.723 4.32 1 87.81 737 GLU B O 1
ATOM 12594 N N . ARG B 1 738 ? -11.594 5.707 3.463 1 87.31 738 ARG B N 1
ATOM 12595 C CA . ARG B 1 738 ? -12.344 6.047 2.26 1 87.31 738 ARG B CA 1
ATOM 12596 C C . ARG B 1 738 ? -12.883 4.789 1.577 1 87.31 738 ARG B C 1
ATOM 12598 O O . ARG B 1 738 ? -14.047 4.746 1.171 1 87.31 738 ARG B O 1
ATOM 12605 N N . THR B 1 739 ? -12.117 3.734 1.446 1 83.62 739 THR B N 1
ATOM 12606 C CA . THR B 1 739 ? -12.523 2.512 0.762 1 83.62 739 THR B CA 1
ATOM 12607 C C . THR B 1 739 ? -13.648 1.817 1.515 1 83.62 739 THR B C 1
ATOM 12609 O O . THR B 1 739 ? -14.586 1.295 0.899 1 83.62 739 THR B O 1
ATOM 12612 N N . ILE B 1 740 ? -13.539 1.8 2.781 1 89.12 740 ILE B N 1
ATOM 12613 C CA . ILE B 1 740 ? -14.562 1.184 3.609 1 89.12 740 ILE B CA 1
ATOM 12614 C C . ILE B 1 740 ? -15.867 1.973 3.486 1 89.12 740 ILE B C 1
ATOM 12616 O O . ILE B 1 740 ? -16.938 1.391 3.307 1 89.12 740 ILE B O 1
ATOM 12620 N N . TYR B 1 741 ? -15.797 3.285 3.492 1 90.88 741 TYR B N 1
ATOM 12621 C CA . TYR B 1 741 ? -16.953 4.16 3.383 1 90.88 741 TYR B CA 1
ATOM 12622 C C . TYR B 1 741 ? -17.656 3.973 2.039 1 90.88 741 TYR B C 1
ATOM 12624 O O . TYR B 1 741 ? -18.891 3.885 1.978 1 90.88 741 TYR B O 1
ATOM 12632 N N . GLU B 1 742 ? -16.875 3.924 0.994 1 84.81 742 GLU B N 1
ATOM 12633 C CA . GLU B 1 742 ? -17.438 3.789 -0.344 1 84.81 742 GLU B CA 1
ATOM 12634 C C . GLU B 1 742 ? -18.219 2.482 -0.486 1 84.81 742 GLU B C 1
ATOM 12636 O O . GLU B 1 742 ? -19.281 2.447 -1.108 1 84.81 742 GLU B O 1
ATOM 12641 N N . ARG B 1 743 ? -17.688 1.511 0.116 1 84.19 743 ARG B N 1
ATOM 12642 C CA . ARG B 1 743 ? -18.375 0.228 0.031 1 84.19 743 ARG B CA 1
ATOM 12643 C C . ARG B 1 743 ? -19.641 0.234 0.872 1 84.19 743 ARG B C 1
ATOM 12645 O O . ARG B 1 743 ? -20.672 -0.299 0.453 1 84.19 743 ARG B O 1
ATOM 12652 N N . GLU B 1 744 ? -19.562 0.756 2.018 1 87.56 744 GLU B N 1
ATOM 12653 C CA . GLU B 1 744 ? -20.734 0.809 2.883 1 87.56 744 GLU B CA 1
ATOM 12654 C C . GLU B 1 744 ? -21.812 1.708 2.291 1 87.56 744 GLU B C 1
ATOM 12656 O O . GLU B 1 744 ? -23 1.466 2.486 1 87.56 744 GLU B O 1
ATOM 12661 N N . ARG B 1 745 ? -21.359 2.672 1.609 1 86.5 745 ARG B N 1
ATOM 12662 C CA . ARG B 1 745 ? -22.312 3.557 0.943 1 86.5 745 ARG B CA 1
ATOM 12663 C C . ARG B 1 745 ? -23.094 2.809 -0.128 1 86.5 745 ARG B C 1
ATOM 12665 O O . ARG B 1 745 ? -24.297 3.043 -0.303 1 86.5 745 ARG B O 1
ATOM 12672 N N . LEU B 1 746 ? -22.422 1.978 -0.785 1 77.94 746 LEU B N 1
ATOM 12673 C CA . LEU B 1 746 ? -23.078 1.151 -1.793 1 77.94 746 LEU B CA 1
ATOM 12674 C C . LEU B 1 746 ? -24.078 0.188 -1.147 1 77.94 746 LEU B C 1
ATOM 12676 O O . LEU B 1 746 ? -25.094 -0.167 -1.754 1 77.94 746 LEU B O 1
ATOM 12680 N N . ALA B 1 747 ? -23.766 -0.163 0.107 1 79.44 747 ALA B N 1
ATOM 12681 C CA . ALA B 1 747 ? -24.609 -1.116 0.816 1 79.44 747 ALA B CA 1
ATOM 12682 C C . ALA B 1 747 ? -25.75 -0.402 1.546 1 79.44 747 ALA B C 1
ATOM 12684 O O . ALA B 1 747 ? -26.484 -1.022 2.311 1 79.44 747 ALA B O 1
ATOM 12685 N N . GLY B 1 748 ? -25.812 0.925 1.424 1 79.12 748 GLY B N 1
ATOM 12686 C CA . GLY B 1 748 ? -26.984 1.606 1.959 1 79.12 748 GLY B CA 1
ATOM 12687 C C . GLY B 1 748 ? -26.656 2.51 3.135 1 79.12 748 GLY B C 1
ATOM 12688 O O . GLY B 1 748 ? -27.562 2.971 3.834 1 79.12 748 GLY B O 1
ATOM 12689 N N . LEU B 1 749 ? -25.422 2.775 3.336 1 87.31 749 LEU B N 1
ATOM 12690 C CA . LEU B 1 749 ? -25.047 3.674 4.418 1 87.31 749 LEU B CA 1
ATOM 12691 C C . LEU B 1 749 ? -25.453 5.109 4.109 1 87.31 749 LEU B C 1
ATOM 12693 O O . LEU B 1 749 ? -25.234 5.594 2.998 1 87.31 749 LEU B O 1
ATOM 12697 N N . ASN B 1 750 ? -26.125 5.668 5.086 1 89.94 750 ASN B N 1
ATOM 12698 C CA . ASN B 1 750 ? -26.516 7.066 4.938 1 89.94 750 ASN B CA 1
ATOM 12699 C C . ASN B 1 750 ? -25.391 8.008 5.402 1 89.94 750 ASN B C 1
ATOM 12701 O O . ASN B 1 750 ? -24.688 7.699 6.359 1 89.94 750 ASN B O 1
ATOM 12705 N N . ILE B 1 751 ? -25.375 9.148 4.773 1 92.88 751 ILE B N 1
ATOM 12706 C CA . ILE B 1 751 ? -24.281 10.086 5.004 1 92.88 751 ILE B CA 1
ATOM 12707 C C . ILE B 1 751 ? -24.484 10.805 6.336 1 92.88 751 ILE B C 1
ATOM 12709 O O . ILE B 1 751 ? -23.531 10.984 7.102 1 92.88 751 ILE B O 1
ATOM 12713 N N . ILE B 1 752 ? -25.719 11.211 6.719 1 93.38 752 ILE B N 1
ATOM 12714 C CA . ILE B 1 752 ? -26 12.07 7.863 1 93.38 752 ILE B CA 1
ATOM 12715 C C . ILE B 1 752 ? -25.641 11.344 9.156 1 93.38 752 ILE B C 1
ATOM 12717 O O . ILE B 1 752 ? -24.828 11.844 9.945 1 93.38 752 ILE B O 1
ATOM 12721 N N . PRO B 1 753 ? -26.141 10.109 9.305 1 93.88 753 PRO B N 1
ATOM 12722 C CA . PRO B 1 753 ? -25.75 9.438 10.547 1 93.88 753 PRO B CA 1
ATOM 12723 C C . PRO B 1 753 ? -24.25 9.109 10.594 1 93.88 753 PRO B C 1
ATOM 12725 O O . PRO B 1 753 ? -23.656 9.102 11.672 1 93.88 753 PRO B O 1
ATOM 12728 N N . TYR B 1 754 ? -23.734 8.891 9.508 1 94.69 754 TYR B N 1
ATOM 12729 C CA . TYR B 1 754 ? -22.312 8.562 9.453 1 94.69 754 TYR B CA 1
ATOM 12730 C C . TYR B 1 754 ? -21.469 9.742 9.914 1 94.69 754 TYR B C 1
ATOM 12732 O O . TYR B 1 754 ? -20.609 9.594 10.781 1 94.69 754 TYR B O 1
ATOM 12740 N N . VAL B 1 755 ? -21.688 10.93 9.359 1 96.38 755 VAL B N 1
ATOM 12741 C CA . VAL B 1 755 ? -20.922 12.125 9.656 1 96.38 755 VAL B CA 1
ATOM 12742 C C . VAL B 1 755 ? -21.203 12.586 11.086 1 96.38 755 VAL B C 1
ATOM 12744 O O . VAL B 1 755 ? -20.281 12.961 11.82 1 96.38 755 VAL B O 1
ATOM 12747 N N . LEU B 1 756 ? -22.453 12.492 11.484 1 96 756 LEU B N 1
ATOM 12748 C CA . LEU B 1 756 ? -22.828 12.93 12.828 1 96 756 LEU B CA 1
ATOM 12749 C C . LEU B 1 756 ? -22.203 12.039 13.891 1 96 756 LEU B C 1
ATOM 12751 O O . LEU B 1 756 ? -21.781 12.516 14.945 1 96 756 LEU B O 1
ATOM 12755 N N . ALA B 1 757 ? -22.156 10.758 13.617 1 95.94 757 ALA B N 1
ATOM 12756 C CA . ALA B 1 757 ? -21.531 9.836 14.562 1 95.94 757 ALA B CA 1
ATOM 12757 C C . ALA B 1 757 ? -20.047 10.133 14.734 1 95.94 757 ALA B C 1
ATOM 12759 O O . ALA B 1 757 ? -19.547 10.18 15.859 1 95.94 757 ALA B O 1
ATOM 12760 N N . ARG B 1 758 ? -19.438 10.391 13.625 1 96.12 758 ARG B N 1
ATOM 12761 C CA . ARG B 1 758 ? -18.016 10.695 13.68 1 96.12 758 ARG B CA 1
ATOM 12762 C C . ARG B 1 758 ? -17.766 12.023 14.383 1 96.12 758 ARG B C 1
ATOM 12764 O O . ARG B 1 758 ? -16.828 12.148 15.18 1 96.12 758 ARG B O 1
ATOM 12771 N N . PHE B 1 759 ? -18.625 12.977 14.078 1 97.12 759 PHE B N 1
ATOM 12772 C CA . PHE B 1 759 ? -18.484 14.297 14.68 1 97.12 759 PHE B CA 1
ATOM 12773 C C . PHE B 1 759 ? -18.688 14.227 16.188 1 97.12 759 PHE B C 1
ATOM 12775 O O . PHE B 1 759 ? -17.938 14.828 16.953 1 97.12 759 PHE B O 1
ATOM 12782 N N . LEU B 1 760 ? -19.641 13.477 16.594 1 96.75 760 LEU B N 1
ATOM 12783 C CA . LEU B 1 760 ? -19.969 13.414 18.016 1 96.75 760 LEU B CA 1
ATOM 12784 C C . LEU B 1 760 ? -18.859 12.719 18.797 1 96.75 760 LEU B C 1
ATOM 12786 O O . LEU B 1 760 ? -18.562 13.102 19.938 1 96.75 760 LEU B O 1
ATOM 12790 N N . VAL B 1 761 ? -18.312 11.703 18.25 1 96.81 761 VAL B N 1
ATOM 12791 C CA . VAL B 1 761 ? -17.203 11.023 18.922 1 96.81 761 VAL B CA 1
ATOM 12792 C C . VAL B 1 761 ? -16 11.961 19.031 1 96.81 761 VAL B C 1
ATOM 12794 O O . VAL B 1 761 ? -15.367 12.047 20.078 1 96.81 761 VAL B O 1
ATOM 12797 N N . LEU B 1 762 ? -15.758 12.68 17.969 1 96.44 762 LEU B N 1
ATOM 12798 C CA . LEU B 1 762 ? -14.648 13.633 17.984 1 96.44 762 LEU B CA 1
ATOM 12799 C C . LEU B 1 762 ? -14.938 14.781 18.938 1 96.44 762 LEU B C 1
ATOM 12801 O O . LEU B 1 762 ? -14.031 15.273 19.625 1 96.44 762 LEU B O 1
ATOM 12805 N N . ALA B 1 763 ? -16.203 15.203 18.953 1 96.81 763 ALA B N 1
ATOM 12806 C CA . ALA B 1 763 ? -16.594 16.25 19.875 1 96.81 763 ALA B CA 1
ATOM 12807 C C . ALA B 1 763 ? -16.422 15.797 21.328 1 96.81 763 ALA B C 1
ATOM 12809 O O . ALA B 1 763 ? -16.016 16.578 22.188 1 96.81 763 ALA B O 1
ATOM 12810 N N . GLY B 1 764 ? -16.781 14.516 21.562 1 96.19 764 GLY B N 1
ATOM 12811 C CA . GLY B 1 764 ? -16.547 13.961 22.891 1 96.19 764 GLY B CA 1
ATOM 12812 C C . GLY B 1 764 ? -15.078 13.914 23.266 1 96.19 764 GLY B C 1
ATOM 12813 O O . GLY B 1 764 ? -14.711 14.266 24.391 1 96.19 764 GLY B O 1
ATOM 12814 N N . LEU B 1 765 ? -14.289 13.539 22.344 1 95.44 765 LEU B N 1
ATOM 12815 C CA . LEU B 1 765 ? -12.844 13.539 22.562 1 95.44 765 LEU B CA 1
ATOM 12816 C C . LEU B 1 765 ? -12.328 14.953 22.766 1 95.44 765 LEU B C 1
ATOM 12818 O O . LEU B 1 765 ? -11.43 15.18 23.578 1 95.44 765 LEU B O 1
ATOM 12822 N N . GLY B 1 766 ? -12.875 15.836 21.969 1 96.38 766 GLY B N 1
ATOM 12823 C CA . GLY B 1 766 ? -12.523 17.234 22.141 1 96.38 766 GLY B CA 1
ATOM 12824 C C . GLY B 1 766 ? -12.852 17.766 23.516 1 96.38 766 GLY B C 1
ATOM 12825 O O . GLY B 1 766 ? -12.078 18.547 24.094 1 96.38 766 GLY B O 1
ATOM 12826 N N . ALA B 1 767 ? -13.969 17.328 24.062 1 96.94 767 ALA B N 1
ATOM 12827 C CA . ALA B 1 767 ? -14.352 17.719 25.422 1 96.94 767 ALA B CA 1
ATOM 12828 C C . ALA B 1 767 ? -13.352 17.203 26.453 1 96.94 767 ALA B C 1
ATOM 12830 O O . ALA B 1 767 ? -13.016 17.906 27.406 1 96.94 767 ALA B O 1
ATOM 12831 N N . ILE B 1 768 ? -12.875 16.047 26.219 1 96.69 768 ILE B N 1
ATOM 12832 C CA . ILE B 1 768 ? -11.891 15.461 27.125 1 96.69 768 ILE B CA 1
ATOM 12833 C C . ILE B 1 768 ? -10.57 16.234 27.016 1 96.69 768 ILE B C 1
ATOM 12835 O O . ILE B 1 768 ? -9.945 16.547 28.031 1 96.69 768 ILE B O 1
ATOM 12839 N N . VAL B 1 769 ? -10.211 16.531 25.812 1 95.38 769 VAL B N 1
ATOM 12840 C CA . VAL B 1 769 ? -8.984 17.281 25.562 1 95.38 769 VAL B CA 1
ATOM 12841 C C . VAL B 1 769 ? -9.078 18.656 26.219 1 95.38 769 VAL B C 1
ATOM 12843 O O . VAL B 1 769 ? -8.141 19.109 26.875 1 95.38 769 VAL B O 1
ATOM 12846 N N . ALA B 1 770 ? -10.242 19.297 26.078 1 96.56 770 ALA B N 1
ATOM 12847 C CA . ALA B 1 770 ? -10.461 20.609 26.688 1 96.56 770 ALA B CA 1
ATOM 12848 C C . ALA B 1 770 ? -10.398 20.531 28.219 1 96.56 770 ALA B C 1
ATOM 12850 O O . ALA B 1 770 ? -9.812 21.391 28.875 1 96.56 770 ALA B O 1
ATOM 12851 N N . THR B 1 771 ? -10.953 19.469 28.75 1 96.25 771 THR B N 1
ATOM 12852 C CA . THR B 1 771 ? -10.945 19.281 30.203 1 96.25 771 THR B CA 1
ATOM 12853 C C . THR B 1 771 ? -9.523 19.078 30.719 1 96.25 771 THR B C 1
ATOM 12855 O O . THR B 1 771 ? -9.117 19.719 31.688 1 96.25 771 THR B O 1
ATOM 12858 N N . LEU B 1 772 ? -8.766 18.266 30.078 1 95.69 772 LEU B N 1
ATOM 12859 C CA . LEU B 1 772 ? -7.402 17.969 30.5 1 95.69 772 LEU B CA 1
ATOM 12860 C C . LEU B 1 772 ? -6.512 19.203 30.359 1 95.69 772 LEU B C 1
ATOM 12862 O O . LEU B 1 772 ? -5.707 19.484 31.25 1 95.69 772 LEU B O 1
ATOM 12866 N N . ASN B 1 773 ? -6.668 19.906 29.297 1 94 773 ASN B N 1
ATOM 12867 C CA . ASN B 1 773 ? -5.863 21.094 29.047 1 94 773 ASN B CA 1
ATOM 12868 C C . ASN B 1 773 ? -6.195 22.203 30.031 1 94 773 ASN B C 1
ATOM 12870 O O . ASN B 1 773 ? -5.297 22.766 30.656 1 94 773 ASN B O 1
ATOM 12874 N N . LEU B 1 774 ? -7.504 22.531 30.312 1 93.69 774 LEU B N 1
ATOM 12875 C CA . LEU B 1 774 ? -7.93 23.672 31.109 1 93.69 774 LEU B CA 1
ATOM 12876 C C . LEU B 1 774 ? -7.781 23.391 32.594 1 93.69 774 LEU B C 1
ATOM 12878 O O . LEU B 1 774 ? -7.578 24.312 33.406 1 93.69 774 LEU B O 1
ATOM 12882 N N . THR B 1 775 ? -7.855 22.094 32.969 1 92.88 775 THR B N 1
ATOM 12883 C CA . THR B 1 775 ? -7.645 21.766 34.375 1 92.88 775 THR B CA 1
ATOM 12884 C C . THR B 1 775 ? -6.223 22.094 34.812 1 92.88 775 THR B C 1
ATOM 12886 O O . THR B 1 775 ? -5.996 22.516 35.938 1 92.88 775 THR B O 1
ATOM 12889 N N . VAL B 1 776 ? -5.324 22.016 33.875 1 90.12 776 VAL B N 1
ATOM 12890 C CA . VAL B 1 776 ? -3.928 22.312 34.188 1 90.12 776 VAL B CA 1
ATOM 12891 C C . VAL B 1 776 ? -3.637 23.781 33.906 1 90.12 776 VAL B C 1
ATOM 12893 O O . VAL B 1 776 ? -2.938 24.438 34.719 1 90.12 776 VAL B O 1
ATOM 12896 N N . ALA B 1 777 ? -4.25 24.375 32.938 1 87.56 777 ALA B N 1
ATOM 12897 C CA . ALA B 1 777 ? -3.908 25.719 32.469 1 87.56 777 ALA B CA 1
ATOM 12898 C C . ALA B 1 777 ? -4.59 26.766 33.312 1 87.56 777 ALA B C 1
ATOM 12900 O O . ALA B 1 777 ? -3.986 27.797 33.656 1 87.56 777 ALA B O 1
ATOM 12901 N N . LEU B 1 778 ? -5.867 26.609 33.812 1 86.12 778 LEU B N 1
ATOM 12902 C CA . LEU B 1 778 ? -6.676 27.672 34.406 1 86.12 778 LEU B CA 1
ATOM 12903 C C . LEU B 1 778 ? -6.102 28.078 35.75 1 86.12 778 LEU B C 1
ATOM 12905 O O . LEU B 1 778 ? -5.984 29.266 36.062 1 86.12 778 LEU B O 1
ATOM 12909 N N . PRO B 1 779 ? -5.641 27.062 36.531 1 83.62 779 PRO B N 1
ATOM 12910 C CA . PRO B 1 779 ? -5.078 27.5 37.812 1 83.62 779 PRO B CA 1
ATOM 12911 C C . PRO B 1 779 ? -3.787 28.297 37.656 1 83.62 779 PRO B C 1
ATOM 12913 O O . PRO B 1 779 ? -3.441 29.109 38.5 1 83.62 779 PRO B O 1
ATOM 12916 N N . LEU B 1 780 ? -3.199 28.094 36.562 1 77.56 780 LEU B N 1
ATOM 12917 C CA . LEU B 1 780 ? -1.921 28.766 36.344 1 77.56 780 LEU B CA 1
ATOM 12918 C C . LEU B 1 780 ? -2.125 30.125 35.688 1 77.56 780 LEU B C 1
ATOM 12920 O O . LEU B 1 780 ? -1.255 30.984 35.75 1 77.56 780 LEU B O 1
ATOM 12924 N N . LEU B 1 781 ? -3.418 30.141 35.062 1 77.56 781 LEU B N 1
ATOM 12925 C CA . LEU B 1 781 ? -3.75 31.391 34.406 1 77.56 781 LEU B CA 1
ATOM 12926 C C . LEU B 1 781 ? -4.523 32.312 35.344 1 77.56 781 LEU B C 1
ATOM 12928 O O . LEU B 1 781 ? -5.289 31.844 36.188 1 77.56 781 LEU B O 1
ATOM 12932 N N . GLU B 1 782 ? -4.156 33.312 35.875 1 70.69 782 GLU B N 1
ATOM 12933 C CA . GLU B 1 782 ? -4.812 34.25 36.781 1 70.69 782 GLU B CA 1
ATOM 12934 C C . GLU B 1 782 ? -6.098 34.812 36.188 1 70.69 782 GLU B C 1
ATOM 12936 O O . GLU B 1 782 ? -6.277 36.031 36.125 1 70.69 782 GLU B O 1
ATOM 12941 N N . LEU B 1 783 ? -6.914 33.875 35.688 1 76.88 783 LEU B N 1
ATOM 12942 C CA . LEU B 1 783 ? -8.195 34.312 35.125 1 76.88 783 LEU B CA 1
ATOM 12943 C C . LEU B 1 783 ? -9.258 34.375 36.219 1 76.88 783 LEU B C 1
ATOM 12945 O O . LEU B 1 783 ? -9.219 33.625 37.188 1 76.88 783 LEU B O 1
ATOM 12949 N N . ARG B 1 784 ? -9.977 35.438 36.25 1 74.12 784 ARG B N 1
ATOM 12950 C CA . ARG B 1 784 ? -10.93 35.656 37.312 1 74.12 784 ARG B CA 1
ATOM 12951 C C . ARG B 1 784 ? -12.336 35.219 36.938 1 74.12 784 ARG B C 1
ATOM 12953 O O . ARG B 1 784 ? -13.234 35.188 37.781 1 74.12 784 ARG B O 1
ATOM 12960 N N . GLY B 1 785 ? -12.555 34.812 35.719 1 78.5 785 GLY B N 1
ATOM 12961 C CA . GLY B 1 785 ? -13.883 34.344 35.312 1 78.5 785 GLY B CA 1
ATOM 12962 C C . GLY B 1 785 ? -14.211 32.938 35.812 1 78.5 785 GLY B C 1
ATOM 12963 O O . GLY B 1 785 ? -13.328 32.219 36.25 1 78.5 785 GLY B O 1
ATOM 12964 N N . ASN B 1 786 ? -15.492 32.625 35.844 1 85.88 786 ASN B N 1
ATOM 12965 C CA . ASN B 1 786 ? -15.938 31.281 36.188 1 85.88 786 ASN B CA 1
ATOM 12966 C C . ASN B 1 786 ? -15.336 30.234 35.25 1 85.88 786 ASN B C 1
ATOM 12968 O O . ASN B 1 786 ? -15.492 30.328 34.031 1 85.88 786 ASN B O 1
ATOM 12972 N N . PRO B 1 787 ? -14.547 29.266 35.812 1 89.62 787 PRO B N 1
ATOM 12973 C CA . PRO B 1 787 ? -13.891 28.25 35 1 89.62 787 PRO B CA 1
ATOM 12974 C C . PRO B 1 787 ? -14.859 27.484 34.094 1 89.62 787 PRO B C 1
ATOM 12976 O O . PRO B 1 787 ? -14.461 26.984 33.062 1 89.62 787 PRO B O 1
ATOM 12979 N N . PHE B 1 788 ? -16.125 27.453 34.375 1 91.69 788 PHE B N 1
ATOM 12980 C CA . PHE B 1 788 ? -17.125 26.719 33.594 1 91.69 788 PHE B CA 1
ATOM 12981 C C . PHE B 1 788 ? -17.266 27.344 32.219 1 91.69 788 PHE B C 1
ATOM 12983 O O . PHE B 1 788 ? -17.422 26.625 31.234 1 91.69 788 PHE B O 1
ATOM 12990 N N . TRP B 1 789 ? -17.219 28.703 32.125 1 89.81 789 TRP B N 1
ATOM 12991 C CA . TRP B 1 789 ? -17.391 29.375 30.859 1 89.81 789 TRP B CA 1
ATOM 12992 C C . TRP B 1 789 ? -16.188 29.141 29.953 1 89.81 789 TRP B C 1
ATOM 12994 O O . TRP B 1 789 ? -16.328 29.031 28.734 1 89.81 789 TRP B O 1
ATOM 13004 N N . TYR B 1 790 ? -14.938 29.141 30.609 1 91.69 790 TYR B N 1
ATOM 13005 C CA . TYR B 1 790 ? -13.75 28.812 29.828 1 91.69 790 TYR B CA 1
ATOM 13006 C C . TYR B 1 790 ? -13.828 27.406 29.266 1 91.69 790 TYR B C 1
ATOM 13008 O O . TYR B 1 790 ? -13.461 27.156 28.109 1 91.69 790 TYR B O 1
ATOM 13016 N N . TRP B 1 791 ? -14.336 26.531 30.062 1 94.69 791 TRP B N 1
ATOM 13017 C CA . TRP B 1 791 ? -14.477 25.125 29.656 1 94.69 791 TRP B CA 1
ATOM 13018 C C . TRP B 1 791 ? -15.492 24.984 28.531 1 94.69 791 TRP B C 1
ATOM 13020 O O . TRP B 1 791 ? -15.227 24.312 27.531 1 94.69 791 TRP B O 1
ATOM 13030 N N . LEU B 1 792 ? -16.656 25.578 28.625 1 94.81 792 LEU B N 1
ATOM 13031 C CA . LEU B 1 792 ? -17.703 25.469 27.625 1 94.81 792 LEU B CA 1
ATOM 13032 C C . LEU B 1 792 ? -17.25 26 26.281 1 94.81 792 LEU B C 1
ATOM 13034 O O . LEU B 1 792 ? -17.469 25.375 25.25 1 94.81 792 LEU B O 1
ATOM 13038 N N . VAL B 1 793 ? -16.562 27.156 26.312 1 94.56 793 VAL B N 1
ATOM 13039 C CA . VAL B 1 793 ? -16.062 27.719 25.062 1 94.56 793 VAL B CA 1
ATOM 13040 C C . VAL B 1 793 ? -14.953 26.844 24.5 1 94.56 793 VAL B C 1
ATOM 13042 O O . VAL B 1 793 ? -14.836 26.688 23.281 1 94.56 793 VAL B O 1
ATOM 13045 N N . GLY B 1 794 ? -14.133 26.297 25.438 1 95.88 794 GLY B N 1
ATOM 13046 C CA . GLY B 1 794 ? -13.125 25.344 25 1 95.88 794 GLY B CA 1
ATOM 13047 C C . GLY B 1 794 ? -13.703 24.156 24.266 1 95.88 794 GLY B C 1
ATOM 13048 O O . GLY B 1 794 ? -13.18 23.734 23.234 1 95.88 794 GLY B O 1
ATOM 13049 N N . VAL B 1 795 ? -14.742 23.625 24.75 1 97.12 795 VAL B N 1
ATOM 13050 C CA . VAL B 1 795 ? -15.406 22.484 24.141 1 97.12 795 VAL B CA 1
ATOM 13051 C C . VAL B 1 795 ? -15.961 22.891 22.766 1 97.12 795 VAL B C 1
ATOM 13053 O O . VAL B 1 795 ? -15.898 22.109 21.812 1 97.12 795 VAL B O 1
ATOM 13056 N N . MET B 1 796 ? -16.453 24.109 22.688 1 97.25 796 MET B N 1
ATOM 13057 C CA . MET B 1 796 ? -16.984 24.578 21.406 1 97.25 796 MET B CA 1
ATOM 13058 C C . MET B 1 796 ? -15.867 24.719 20.375 1 97.25 796 MET B C 1
ATOM 13060 O O . MET B 1 796 ? -16.062 24.391 19.203 1 97.25 796 MET B O 1
ATOM 13064 N N . VAL B 1 797 ? -14.719 25.172 20.828 1 97.31 797 VAL B N 1
ATOM 13065 C CA . VAL B 1 797 ? -13.586 25.359 19.922 1 97.31 797 VAL B CA 1
ATOM 13066 C C . VAL B 1 797 ? -13.094 24 19.422 1 97.31 797 VAL B C 1
ATOM 13068 O O . VAL B 1 797 ? -12.859 23.828 18.219 1 97.31 797 VAL B O 1
ATOM 13071 N N . THR B 1 798 ? -12.984 23.078 20.312 1 97.25 798 THR B N 1
ATOM 13072 C CA . THR B 1 798 ? -12.531 21.75 19.906 1 97.25 798 THR B CA 1
ATOM 13073 C C . THR B 1 798 ? -13.547 21.094 18.969 1 97.25 798 THR B C 1
ATOM 13075 O O . THR B 1 798 ? -13.164 20.391 18.031 1 97.25 798 THR B O 1
ATOM 13078 N N . SER B 1 799 ? -14.773 21.312 19.188 1 97.56 799 SER B N 1
ATOM 13079 C CA . SER B 1 799 ? -15.805 20.766 18.312 1 97.56 799 SER B CA 1
ATOM 13080 C C . SER B 1 799 ? -15.758 21.406 16.922 1 97.56 799 SER B C 1
ATOM 13082 O O . SER B 1 799 ? -15.906 20.703 15.914 1 97.56 799 SER B O 1
ATOM 13084 N N . SER B 1 800 ? -15.594 22.641 16.938 1 97.56 800 SER B N 1
ATOM 13085 C CA . SER B 1 800 ? -15.492 23.328 15.656 1 97.56 800 SER B CA 1
ATOM 13086 C C . SER B 1 800 ? -14.258 22.891 14.875 1 97.56 800 SER B C 1
ATOM 13088 O O . SER B 1 800 ? -14.312 22.703 13.656 1 97.56 800 SER B O 1
ATOM 13090 N N . ALA B 1 801 ? -13.156 22.766 15.57 1 96.81 801 ALA B N 1
ATOM 13091 C CA . ALA B 1 801 ? -11.938 22.266 14.938 1 96.81 801 ALA B CA 1
ATOM 13092 C C . ALA B 1 801 ? -12.148 20.875 14.352 1 96.81 801 ALA B C 1
ATOM 13094 O O . ALA B 1 801 ? -11.688 20.578 13.242 1 96.81 801 ALA B O 1
ATOM 13095 N N . SER B 1 802 ? -12.828 20.062 15.086 1 97.25 802 SER B N 1
ATOM 13096 C CA . SER B 1 802 ? -13.117 18.703 14.609 1 97.25 802 SER B CA 1
ATOM 13097 C C . SER B 1 802 ? -13.992 18.734 13.359 1 97.25 802 SER B C 1
ATOM 13099 O O . SER B 1 802 ? -13.773 17.969 12.43 1 97.25 802 SER B O 1
ATOM 13101 N N . ALA B 1 803 ? -14.93 19.625 13.383 1 97.94 803 ALA B N 1
ATOM 13102 C CA . ALA B 1 803 ? -15.805 19.75 12.219 1 97.94 803 ALA B CA 1
ATOM 13103 C C . ALA B 1 803 ? -15.039 20.234 11 1 97.94 803 ALA B C 1
ATOM 13105 O O . ALA B 1 803 ? -15.242 19.75 9.883 1 97.94 803 ALA B O 1
ATOM 13106 N N . MET B 1 804 ? -14.172 21.203 11.203 1 96.44 804 MET B N 1
ATOM 13107 C CA . MET B 1 804 ? -13.359 21.703 10.102 1 96.44 804 MET B CA 1
ATOM 13108 C C . MET B 1 804 ? -12.414 20.625 9.578 1 96.44 804 MET B C 1
ATOM 13110 O O . MET B 1 804 ? -12.203 20.531 8.367 1 96.44 804 MET B O 1
ATOM 13114 N N . GLY B 1 805 ? -11.867 19.906 10.461 1 94.88 805 GLY B N 1
ATOM 13115 C CA . GLY B 1 805 ? -11 18.797 10.062 1 94.88 805 GLY B CA 1
ATOM 13116 C C . GLY B 1 805 ? -11.727 17.734 9.266 1 94.88 805 GLY B C 1
ATOM 13117 O O . GLY B 1 805 ? -11.18 17.188 8.297 1 94.88 805 GLY B O 1
ATOM 13118 N N . LEU B 1 806 ? -12.898 17.453 9.688 1 96.44 806 LEU B N 1
ATOM 13119 C CA . LEU B 1 806 ? -13.695 16.484 8.953 1 96.44 806 LEU B CA 1
ATOM 13120 C C . LEU B 1 806 ? -14 16.969 7.543 1 96.44 806 LEU B C 1
ATOM 13122 O O . LEU B 1 806 ? -13.984 16.188 6.59 1 96.44 806 LEU B O 1
ATOM 13126 N N . ALA B 1 807 ? -14.289 18.203 7.441 1 96.5 807 ALA B N 1
ATOM 13127 C CA . ALA B 1 807 ? -14.547 18.781 6.129 1 96.5 807 ALA B CA 1
ATOM 13128 C C . ALA B 1 807 ? -13.32 18.703 5.234 1 96.5 807 ALA B C 1
ATOM 13130 O O . ALA B 1 807 ? -13.422 18.375 4.047 1 96.5 807 ALA B O 1
ATOM 13131 N N . LEU B 1 808 ? -12.211 18.969 5.812 1 94 808 LEU B N 1
ATOM 13132 C CA . LEU B 1 808 ? -10.961 18.844 5.07 1 94 808 LEU B CA 1
ATOM 13133 C C . LEU B 1 808 ? -10.703 17.391 4.664 1 94 808 LEU B C 1
ATOM 13135 O O . LEU B 1 808 ? -10.281 17.125 3.537 1 94 808 LEU B O 1
ATOM 13139 N N . SER B 1 809 ? -10.945 16.5 5.551 1 93.12 809 SER B N 1
ATOM 13140 C CA . SER B 1 809 ? -10.766 15.078 5.289 1 93.12 809 SER B CA 1
ATOM 13141 C C . SER B 1 809 ? -11.633 14.617 4.121 1 93.12 809 SER B C 1
ATOM 13143 O O . SER B 1 809 ? -11.234 13.734 3.359 1 93.12 809 SER B O 1
ATOM 13145 N N . ALA B 1 810 ? -12.812 15.141 4.051 1 94.06 810 ALA B N 1
ATOM 13146 C CA . ALA B 1 810 ? -13.734 14.773 2.979 1 94.06 810 ALA B CA 1
ATOM 13147 C C . ALA B 1 810 ? -13.305 15.406 1.655 1 94.06 810 ALA B C 1
ATOM 13149 O O . ALA B 1 810 ? -13.609 14.875 0.583 1 94.06 810 ALA B O 1
ATOM 13150 N N . ALA B 1 811 ? -12.578 16.484 1.695 1 91.44 811 ALA B N 1
ATOM 13151 C CA . ALA B 1 811 ? -12.227 17.25 0.497 1 91.44 811 ALA B CA 1
ATOM 13152 C C . ALA B 1 811 ? -10.992 16.656 -0.183 1 91.44 811 ALA B C 1
ATOM 13154 O O . ALA B 1 811 ? -10.859 16.719 -1.407 1 91.44 811 ALA B O 1
ATOM 13155 N N . VAL B 1 812 ? -10.141 16.047 0.548 1 86.81 812 VAL B N 1
ATOM 13156 C CA . VAL B 1 812 ? -8.875 15.594 -0.008 1 86.81 812 VAL B CA 1
ATOM 13157 C C . VAL B 1 812 ? -8.961 14.109 -0.368 1 86.81 812 VAL B C 1
ATOM 13159 O O . VAL B 1 812 ? -9.836 13.398 0.131 1 86.81 812 VAL B O 1
ATOM 13162 N N . ARG B 1 813 ? -7.965 13.648 -1.247 1 78.62 813 ARG B N 1
ATOM 13163 C CA . ARG B 1 813 ? -7.98 12.266 -1.712 1 78.62 813 ARG B CA 1
ATOM 13164 C C . ARG B 1 813 ? -6.898 11.445 -1.018 1 78.62 813 ARG B C 1
ATOM 13166 O O . ARG B 1 813 ? -7.012 10.219 -0.917 1 78.62 813 ARG B O 1
ATOM 13173 N N . ASN B 1 814 ? -5.848 12.188 -0.547 1 77.44 814 ASN B N 1
ATOM 13174 C CA . ASN B 1 814 ? -4.738 11.492 0.1 1 77.44 814 ASN B CA 1
ATOM 13175 C C . ASN B 1 814 ? -4.371 12.141 1.434 1 77.44 814 ASN B C 1
ATOM 13177 O O . ASN B 1 814 ? -4.559 13.344 1.615 1 77.44 814 ASN B O 1
ATOM 13181 N N . PRO B 1 815 ? -3.91 11.32 2.371 1 74.12 815 PRO B N 1
ATOM 13182 C CA . PRO B 1 815 ? -3.57 11.852 3.695 1 74.12 815 PRO B CA 1
ATOM 13183 C C . PRO B 1 815 ? -2.463 12.898 3.645 1 74.12 815 PRO B C 1
ATOM 13185 O O . PRO B 1 815 ? -2.441 13.82 4.469 1 74.12 815 PRO B O 1
ATOM 13188 N N . VAL B 1 816 ? -1.621 12.852 2.619 1 70 816 VAL B N 1
ATOM 13189 C CA . VAL B 1 816 ? -0.51 13.797 2.533 1 70 816 VAL B CA 1
ATOM 13190 C C . VAL B 1 816 ? -1.03 15.172 2.125 1 70 816 VAL B C 1
ATOM 13192 O O . VAL B 1 816 ? -0.566 16.188 2.637 1 70 816 VAL B O 1
ATOM 13195 N N . SER B 1 817 ? -2.07 15.18 1.276 1 76.25 817 SER B N 1
ATOM 13196 C CA . SER B 1 817 ? -2.666 16.438 0.865 1 76.25 817 SER B CA 1
ATOM 13197 C C . SER B 1 817 ? -3.422 17.094 2.018 1 76.25 817 SER B C 1
ATOM 13199 O O . SER B 1 817 ? -3.549 18.328 2.064 1 76.25 817 SER B O 1
ATOM 13201 N N . ALA B 1 818 ? -3.879 16.281 2.945 1 78.38 818 ALA B N 1
ATOM 13202 C CA . ALA B 1 818 ? -4.582 16.812 4.105 1 78.38 818 ALA B CA 1
ATOM 13203 C C . ALA B 1 818 ? -3.652 17.672 4.969 1 78.38 818 ALA B C 1
ATOM 13205 O O . ALA B 1 818 ? -4.078 18.656 5.559 1 78.38 818 ALA B O 1
ATOM 13206 N N . LEU B 1 819 ? -2.371 17.391 4.953 1 74.25 819 LEU B N 1
ATOM 13207 C CA . LEU B 1 819 ? -1.39 18.125 5.742 1 74.25 819 LEU B CA 1
ATOM 13208 C C . LEU B 1 819 ? -1.244 19.562 5.234 1 74.25 819 LEU B C 1
ATOM 13210 O O . LEU B 1 819 ? -1.138 20.5 6.027 1 74.25 819 LEU B O 1
ATOM 13214 N N . TRP B 1 820 ? -1.41 19.688 3.949 1 73.31 820 TRP B N 1
ATOM 13215 C CA . TRP B 1 820 ? -1.299 21.016 3.355 1 73.31 820 TRP B CA 1
ATOM 13216 C C . TRP B 1 820 ? -2.561 21.828 3.609 1 73.31 820 TRP B C 1
ATOM 13218 O O . TRP B 1 820 ? -2.49 23.047 3.818 1 73.31 820 TRP B O 1
ATOM 13228 N N . GLY B 1 821 ? -3.668 21.141 3.629 1 80 821 GLY B N 1
ATOM 13229 C CA . GLY B 1 821 ? -4.922 21.828 3.906 1 80 821 GLY B CA 1
ATOM 13230 C C . GLY B 1 821 ? -5.008 22.359 5.32 1 80 821 GLY B C 1
ATOM 13231 O O . GLY B 1 821 ? -5.645 23.391 5.559 1 80 821 GLY B O 1
ATOM 13232 N N . ILE B 1 822 ? -4.301 21.734 6.262 1 83.38 822 ILE B N 1
ATOM 13233 C CA . ILE B 1 822 ? -4.328 22.156 7.664 1 83.38 822 ILE B CA 1
ATOM 13234 C C . ILE B 1 822 ? -3.742 23.562 7.801 1 83.38 822 ILE B C 1
ATOM 13236 O O . ILE B 1 822 ? -4.266 24.391 8.547 1 83.38 822 ILE B O 1
ATOM 13240 N N . ASN B 1 823 ? -2.785 23.938 6.992 1 77.06 823 ASN B N 1
ATOM 13241 C CA . ASN B 1 823 ? -2.156 25.25 7.043 1 77.06 823 ASN B CA 1
ATOM 13242 C C . ASN B 1 823 ? -3.125 26.359 6.633 1 77.06 823 ASN B C 1
ATOM 13244 O O . ASN B 1 823 ? -3.145 27.422 7.234 1 77.06 823 ASN B O 1
ATOM 13248 N N . PHE B 1 824 ? -3.932 25.969 5.727 1 77.94 824 PHE B N 1
ATOM 13249 C CA . PHE B 1 824 ? -4.887 26.953 5.211 1 77.94 824 PHE B CA 1
ATOM 13250 C C . PHE B 1 824 ? -5.988 27.219 6.23 1 77.94 824 PHE B C 1
ATOM 13252 O O . PHE B 1 824 ? -6.613 28.281 6.207 1 77.94 824 PHE B O 1
ATOM 13259 N N . LEU B 1 825 ? -6.082 26.312 7.145 1 85.88 825 LEU B N 1
ATOM 13260 C CA . LEU B 1 825 ? -7.168 26.453 8.109 1 85.88 825 LEU B CA 1
ATOM 13261 C C . LEU B 1 825 ? -6.641 26.984 9.438 1 85.88 825 LEU B C 1
ATOM 13263 O O . LEU B 1 825 ? -7.348 27.703 10.148 1 85.88 825 LEU B O 1
ATOM 13267 N N . VAL B 1 826 ? -5.395 26.703 9.766 1 85.06 826 VAL B N 1
ATOM 13268 C CA . VAL B 1 826 ? -4.852 27.016 11.086 1 85.06 826 VAL B CA 1
ATOM 13269 C C . VAL B 1 826 ? -4.332 28.453 11.109 1 85.06 826 VAL B C 1
ATOM 13271 O O . VAL B 1 826 ? -4.566 29.188 12.07 1 85.06 826 V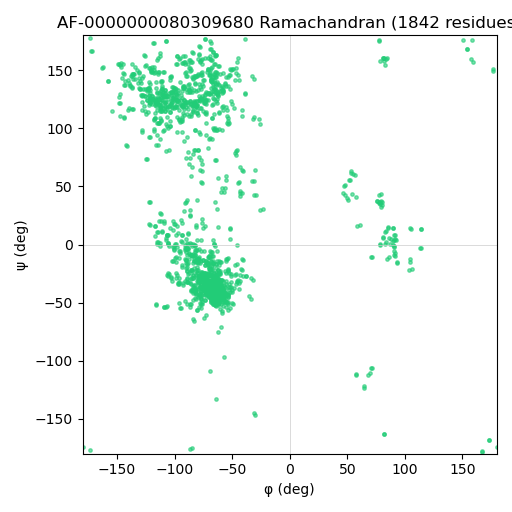AL B O 1
ATOM 13274 N N . ILE B 1 827 ? -3.719 28.906 10.078 1 78.44 827 ILE B N 1
ATOM 13275 C CA . ILE B 1 827 ? -3.062 30.219 10.078 1 78.44 827 ILE B CA 1
ATOM 13276 C C . ILE B 1 827 ? -4.109 31.312 10.203 1 78.44 827 ILE B C 1
ATOM 13278 O O . ILE B 1 827 ? -3.967 32.219 11.016 1 78.44 827 ILE B O 1
ATOM 13282 N N . PRO B 1 828 ? -5.227 31.188 9.469 1 81.31 828 PRO B N 1
ATOM 13283 C CA . PRO B 1 828 ? -6.254 32.219 9.656 1 81.31 828 PRO B CA 1
ATOM 13284 C C . PRO B 1 828 ? -6.805 32.25 11.078 1 81.31 828 PRO B C 1
ATOM 13286 O O . PRO B 1 828 ? -7.203 33.312 11.562 1 81.31 828 PRO B O 1
ATOM 13289 N N . GLN B 1 829 ? -6.832 31.125 11.789 1 87.25 829 GLN B N 1
ATOM 13290 C CA . GLN B 1 829 ? -7.301 31.094 13.172 1 87.25 829 GLN B CA 1
ATOM 13291 C C . GLN B 1 829 ? -6.398 31.922 14.078 1 87.25 829 GLN B C 1
ATOM 13293 O O . GLN B 1 829 ? -6.863 32.5 15.055 1 87.25 829 GLN B O 1
ATOM 13298 N N . LEU B 1 830 ? -5.191 31.891 13.742 1 79 830 LEU B N 1
ATOM 13299 C CA . LEU B 1 830 ? -4.211 32.625 14.539 1 79 830 LEU B CA 1
ATOM 13300 C C . LEU B 1 830 ? -4.234 34.094 14.211 1 79 830 LEU B C 1
ATOM 13302 O O . LEU B 1 830 ? -4.227 34.938 15.109 1 79 830 LEU B O 1
ATOM 13306 N N . LEU B 1 831 ? -4.539 34.406 12.938 1 75 831 LEU B N 1
ATOM 13307 C CA . LEU B 1 831 ? -4.359 35.781 12.453 1 75 831 LEU B CA 1
ATOM 13308 C C . LEU B 1 831 ? -5.633 36.594 12.656 1 75 831 LEU B C 1
ATOM 13310 O O . LEU B 1 831 ? -5.566 37.781 12.93 1 75 831 LEU B O 1
ATOM 13314 N N . PHE B 1 832 ? -6.699 35.938 12.578 1 79.88 832 PHE B N 1
ATOM 13315 C CA . PHE B 1 832 ? -7.934 36.688 12.547 1 79.88 832 PHE B CA 1
ATOM 13316 C C . PHE B 1 832 ? -8.727 36.531 13.836 1 79.88 832 PHE B C 1
ATOM 13318 O O . PHE B 1 832 ? -9.953 36.656 13.844 1 79.88 832 PHE B O 1
ATOM 13325 N N . ALA B 1 833 ? -7.988 36.094 14.828 1 78.56 833 ALA B N 1
ATOM 13326 C CA . ALA B 1 833 ? -8.641 35.969 16.125 1 78.56 833 ALA B CA 1
ATOM 13327 C C . ALA B 1 833 ? -8.938 37.344 16.734 1 78.56 833 ALA B C 1
ATOM 13329 O O . ALA B 1 833 ? -9.797 37.469 17.609 1 78.56 833 ALA B O 1
ATOM 13330 N N . GLY B 1 834 ? -8.305 38.469 16.25 1 66.62 834 GLY B N 1
ATOM 13331 C CA . GLY B 1 834 ? -8.547 39.844 16.703 1 66.62 834 GLY B CA 1
ATOM 13332 C C . GLY B 1 834 ? -7.633 40.25 17.844 1 66.62 834 GLY B C 1
ATOM 13333 O O . GLY B 1 834 ? -7.793 41.344 18.406 1 66.62 834 GLY B O 1
ATOM 13334 N N . SER B 1 835 ? -6.852 39.312 18.344 1 64 835 SER B N 1
ATOM 13335 C CA . SER B 1 835 ? -5.938 39.688 19.422 1 64 835 SER B CA 1
ATOM 13336 C C . SER B 1 835 ? -4.641 40.25 18.875 1 64 835 SER B C 1
ATOM 13338 O O . SER B 1 835 ? -4.098 41.219 19.438 1 64 835 SER B O 1
ATOM 13340 N N . ILE B 1 836 ? -4.27 39.688 17.734 1 61.62 836 ILE B N 1
ATOM 13341 C CA . ILE B 1 836 ? -2.957 40.062 17.219 1 61.62 836 ILE B CA 1
ATOM 13342 C C . ILE B 1 836 ? -3.109 41.125 16.141 1 61.62 836 ILE B C 1
ATOM 13344 O O . ILE B 1 836 ? -2.236 42 15.992 1 61.62 836 ILE B O 1
ATOM 13348 N N . THR B 1 837 ? -4.344 41.125 15.5 1 60.91 837 THR B N 1
ATOM 13349 C CA . THR B 1 837 ? -4.539 42.031 14.391 1 60.91 837 THR B CA 1
ATOM 13350 C C . THR B 1 837 ? -5.898 42.719 14.492 1 60.91 837 THR B C 1
ATOM 13352 O O . THR B 1 837 ? -6.832 42.188 15.078 1 60.91 837 THR B O 1
ATOM 13355 N N . ARG B 1 838 ? -5.805 43.969 14.102 1 58.72 838 ARG B N 1
ATOM 13356 C CA . ARG B 1 838 ? -7.094 44.656 13.984 1 58.72 838 ARG B CA 1
ATOM 13357 C C . ARG B 1 838 ? -7.84 44.188 12.734 1 58.72 838 ARG B C 1
ATOM 13359 O O . ARG B 1 838 ? -7.25 44.094 11.656 1 58.72 838 ARG B O 1
ATOM 13366 N N . LEU B 1 839 ? -8.977 43.719 12.969 1 69.5 839 LEU B N 1
ATOM 13367 C CA . LEU B 1 839 ? -9.781 43.188 11.867 1 69.5 839 LEU B CA 1
ATOM 13368 C C . LEU B 1 839 ? -10.508 44.312 11.141 1 69.5 839 LEU B C 1
ATOM 13370 O O . LEU B 1 839 ? -11.328 45.031 11.734 1 69.5 839 LEU B O 1
ATOM 13374 N N . THR B 1 840 ? -9.922 44.812 9.93 1 64.5 840 THR B N 1
ATOM 13375 C CA . THR B 1 840 ? -10.578 45.844 9.148 1 64.5 840 THR B CA 1
ATOM 13376 C C . THR B 1 840 ? -10.891 45.344 7.742 1 64.5 840 THR B C 1
ATOM 13378 O O . THR B 1 840 ? -10.219 44.438 7.23 1 64.5 840 THR B O 1
ATOM 13381 N N . GLY B 1 841 ? -11.992 45.844 7.145 1 67.12 841 GLY B N 1
ATOM 13382 C CA . GLY B 1 841 ? -12.344 45.594 5.762 1 67.12 841 GLY B CA 1
ATOM 13383 C C . GLY B 1 841 ? -12.484 44.094 5.457 1 67.12 841 GLY B C 1
ATOM 13384 O O . GLY B 1 841 ? -13.297 43.406 6.07 1 67.12 841 GLY B O 1
ATOM 13385 N N . PHE B 1 842 ? -11.508 43.719 4.648 1 72.5 842 PHE B N 1
ATOM 13386 C CA . PHE B 1 842 ? -11.547 42.344 4.145 1 72.5 842 PHE B CA 1
ATOM 13387 C C . PHE B 1 842 ? -11.219 41.344 5.25 1 72.5 842 PHE B C 1
ATOM 13389 O O . PHE B 1 842 ? -11.812 40.25 5.32 1 72.5 842 PHE B O 1
ATOM 13396 N N . THR B 1 843 ? -10.328 41.719 6.117 1 74.44 843 THR B N 1
ATOM 13397 C CA . THR B 1 843 ? -9.938 40.812 7.188 1 74.44 843 THR B CA 1
ATOM 13398 C C . THR B 1 843 ? -11.078 40.625 8.18 1 74.44 843 THR B C 1
ATOM 13400 O O . THR B 1 843 ? -11.195 39.562 8.797 1 74.44 843 THR B O 1
ATOM 13403 N N . TRP B 1 844 ? -11.875 41.656 8.18 1 77.5 844 TRP B N 1
ATOM 13404 C CA . TRP B 1 844 ? -13.055 41.562 9.023 1 77.5 844 TRP B CA 1
ATOM 13405 C C . TRP B 1 844 ? -14.023 40.5 8.477 1 77.5 844 TRP B C 1
ATOM 13407 O O . TRP B 1 844 ? -14.594 39.719 9.234 1 77.5 844 TRP B O 1
ATOM 13417 N N . LEU B 1 845 ? -14.086 40.469 7.195 1 76.5 845 LEU B N 1
ATOM 13418 C CA . LEU B 1 845 ? -14.977 39.5 6.551 1 76.5 845 LEU B CA 1
ATOM 13419 C C . LEU B 1 845 ? -14.453 38.062 6.715 1 76.5 845 LEU B C 1
ATOM 13421 O O . LEU B 1 845 ? -15.219 37.156 7.023 1 76.5 845 LEU B O 1
ATOM 13425 N N . VAL B 1 846 ? -13.203 37.875 6.641 1 81.12 846 VAL B N 1
ATOM 13426 C CA . VAL B 1 846 ? -12.602 36.562 6.73 1 81.12 846 VAL B CA 1
ATOM 13427 C C . VAL B 1 846 ? -12.664 36.062 8.172 1 81.12 846 VAL B C 1
ATOM 13429 O O . VAL B 1 846 ? -12.797 34.844 8.406 1 81.12 846 VAL B O 1
ATOM 13432 N N . SER B 1 847 ? -12.664 37.031 9.055 1 83.88 847 SER B N 1
ATOM 13433 C CA . SER B 1 847 ? -12.664 36.656 10.477 1 83.88 847 SER B CA 1
ATOM 13434 C C . SER B 1 847 ? -13.984 36 10.883 1 83.88 847 SER B C 1
ATOM 13436 O O . SER B 1 847 ? -14.047 35.312 11.891 1 83.88 847 SER B O 1
ATOM 13438 N N . TRP B 1 848 ? -15.008 36.156 9.977 1 84.38 848 TRP B N 1
ATOM 13439 C CA . TRP B 1 848 ? -16.297 35.531 10.266 1 84.38 848 TRP B CA 1
ATOM 13440 C C . TRP B 1 848 ? -16.203 34 10.148 1 84.38 848 TRP B C 1
ATOM 13442 O O . TRP B 1 848 ? -17.031 33.281 10.711 1 84.38 848 TRP B O 1
ATOM 13452 N N . PHE B 1 849 ? -15.094 33.562 9.609 1 88.94 849 PHE B N 1
ATOM 13453 C CA . PHE B 1 849 ? -14.977 32.125 9.359 1 88.94 849 PHE B CA 1
ATOM 13454 C C . PHE B 1 849 ? -13.938 31.5 10.281 1 88.94 849 PHE B C 1
ATOM 13456 O O . PHE B 1 849 ? -13.539 30.359 10.086 1 88.94 849 PHE B O 1
ATOM 13463 N N . THR B 1 850 ? -13.531 32.312 11.258 1 90.94 850 THR B N 1
ATOM 13464 C CA . THR B 1 850 ? -12.555 31.797 12.203 1 90.94 850 THR B CA 1
ATOM 13465 C C . THR B 1 850 ? -13.203 31.547 13.562 1 90.94 850 THR B C 1
ATOM 13467 O O . THR B 1 850 ? -13.977 32.375 14.055 1 90.94 850 THR B O 1
ATOM 13470 N N . THR B 1 851 ? -12.945 30.406 14.125 1 93.94 851 THR B N 1
ATOM 13471 C CA . THR B 1 851 ? -13.523 29.969 15.391 1 93.94 851 THR B CA 1
ATOM 13472 C C . THR B 1 851 ? -12.898 30.734 16.562 1 93.94 851 THR B C 1
ATOM 13474 O O . THR B 1 851 ? -13.586 31.094 17.516 1 93.94 851 THR B O 1
ATOM 13477 N N . THR B 1 852 ? -11.672 31.094 16.484 1 90.38 852 THR B N 1
ATOM 13478 C CA . THR B 1 852 ? -10.93 31.672 17.594 1 90.38 852 THR B CA 1
ATOM 13479 C C . THR B 1 852 ? -11.375 33.094 17.859 1 90.38 852 THR B C 1
ATOM 13481 O O . THR B 1 852 ? -11.305 33.594 19 1 90.38 852 THR B O 1
ATOM 13484 N N . ARG B 1 853 ? -11.906 33.812 16.844 1 87.62 853 ARG B N 1
ATOM 13485 C CA . ARG B 1 853 ? -12.375 35.188 17.047 1 87.62 853 ARG B CA 1
ATOM 13486 C C . ARG B 1 853 ? -13.539 35.219 18.031 1 87.62 853 ARG B C 1
ATOM 13488 O O . ARG B 1 853 ? -13.516 36 18.984 1 87.62 853 ARG B O 1
ATOM 13495 N N . TYR B 1 854 ? -14.469 34.375 17.781 1 89.38 854 TYR B N 1
ATOM 13496 C CA . TYR B 1 854 ? -15.648 34.344 18.641 1 89.38 854 TYR B CA 1
ATOM 13497 C C . TYR B 1 854 ? -15.289 33.875 20.047 1 89.38 854 TYR B C 1
ATOM 13499 O O . TYR B 1 854 ? -15.797 34.406 21.031 1 89.38 854 TYR B O 1
ATOM 13507 N N . ALA B 1 855 ? -14.422 32.906 20.109 1 93.12 855 ALA B N 1
ATOM 13508 C CA . ALA B 1 855 ? -14.016 32.344 21.406 1 93.12 855 ALA B CA 1
ATOM 13509 C C . ALA B 1 855 ? -13.219 33.344 22.219 1 93.12 855 ALA B C 1
ATOM 13511 O O . ALA B 1 855 ? -13.461 33.531 23.406 1 93.12 855 ALA B O 1
ATOM 13512 N N . LEU B 1 856 ? -12.297 34.031 21.562 1 87.12 856 LEU B N 1
ATOM 13513 C CA . LEU B 1 856 ? -11.438 35 22.25 1 87.12 856 LEU B CA 1
ATOM 13514 C C . LEU B 1 856 ? -12.258 36.188 22.75 1 87.12 856 LEU B C 1
ATOM 13516 O O . LEU B 1 856 ? -12.062 36.625 23.875 1 87.12 856 LEU B O 1
ATOM 13520 N N . GLU B 1 857 ? -13.141 36.688 21.922 1 81.88 857 GLU B N 1
ATOM 13521 C CA . GLU B 1 857 ? -13.984 37.781 22.312 1 81.88 857 GLU B CA 1
ATOM 13522 C C . GLU B 1 857 ? -14.867 37.438 23.5 1 81.88 857 GLU B C 1
ATOM 13524 O O . GLU B 1 857 ? -15.031 38.219 24.422 1 81.88 857 GLU B O 1
ATOM 13529 N N . ALA B 1 858 ? -15.391 36.25 23.484 1 86.31 858 ALA B N 1
ATOM 13530 C CA . ALA B 1 858 ? -16.266 35.781 24.562 1 86.31 858 ALA B CA 1
ATOM 13531 C C . ALA B 1 858 ? -15.492 35.594 25.859 1 86.31 858 ALA B C 1
ATOM 13533 O O . ALA B 1 858 ? -15.898 36.094 26.922 1 86.31 858 ALA B O 1
ATOM 13534 N N . LEU B 1 859 ? -14.391 35 25.828 1 86.81 859 LEU B N 1
ATOM 13535 C CA . LEU B 1 859 ? -13.633 34.656 27.031 1 86.81 859 LEU B CA 1
ATOM 13536 C C . LEU B 1 859 ? -12.977 35.906 27.625 1 86.81 859 LEU B C 1
ATOM 13538 O O . LEU B 1 859 ? -12.836 36.031 28.844 1 86.81 859 LEU B O 1
ATOM 13542 N N . SER B 1 860 ? -12.539 36.844 26.719 1 77.44 860 SER B N 1
ATOM 13543 C CA . SER B 1 860 ? -11.984 38.094 27.203 1 77.44 860 SER B CA 1
ATOM 13544 C C . SER B 1 860 ? -13.031 38.906 27.969 1 77.44 860 SER B C 1
ATOM 13546 O O . SER B 1 860 ? -12.727 39.531 28.984 1 77.44 860 SER B O 1
ATOM 13548 N N . ASN B 1 861 ? -14.266 38.781 27.484 1 75.62 861 ASN B N 1
ATOM 13549 C CA . ASN B 1 861 ? -15.352 39.5 28.172 1 75.62 861 ASN B CA 1
ATOM 13550 C C . ASN B 1 861 ? -15.688 38.844 29.5 1 75.62 861 ASN B C 1
ATOM 13552 O O . ASN B 1 861 ? -16.016 39.531 30.469 1 75.62 861 ASN B O 1
ATOM 13556 N N . VAL B 1 862 ? -15.633 37.562 29.516 1 79.25 862 VAL B N 1
ATOM 13557 C CA . VAL B 1 862 ? -15.898 36.844 30.766 1 79.25 862 VAL B CA 1
ATOM 13558 C C . VAL B 1 862 ? -14.844 37.219 31.797 1 79.25 862 VAL B C 1
ATOM 13560 O O . VAL B 1 862 ? -15.164 37.438 32.969 1 79.25 862 VAL B O 1
ATOM 13563 N N . ASP B 1 863 ? -13.648 37.281 31.391 1 76.88 863 ASP B N 1
ATOM 13564 C CA . ASP B 1 863 ? -12.555 37.625 32.281 1 76.88 863 ASP B CA 1
ATOM 13565 C C . ASP B 1 863 ? -12.656 39.062 32.75 1 76.88 863 ASP B C 1
ATOM 13567 O O . ASP B 1 863 ? -12.469 39.375 33.938 1 76.88 863 ASP B O 1
ATOM 13571 N N . LEU B 1 864 ? -13.016 40.031 31.859 1 67.38 864 LEU B N 1
ATOM 13572 C CA . LEU B 1 864 ? -13.094 41.469 32.156 1 67.38 864 LEU B CA 1
ATOM 13573 C C . LEU B 1 864 ? -14.258 41.75 33.094 1 67.38 864 LEU B C 1
ATOM 13575 O O . LEU B 1 864 ? -14.133 42.594 34 1 67.38 864 LEU B O 1
ATOM 13579 N N . ARG B 1 865 ? -15.273 41.062 32.906 1 68.75 865 ARG B N 1
ATOM 13580 C CA . ARG B 1 865 ? -16.438 41.25 33.75 1 68.75 865 ARG B CA 1
ATOM 13581 C C . ARG B 1 865 ? -16.141 40.75 35.188 1 68.75 865 ARG B C 1
ATOM 13583 O O . ARG B 1 865 ? -16.562 41.375 36.156 1 68.75 865 ARG B O 1
ATOM 13590 N N . ALA B 1 866 ? -15.438 39.75 35.188 1 72.75 866 ALA B N 1
ATOM 13591 C CA . ALA B 1 866 ? -15.086 39.219 36.5 1 72.75 866 ALA B CA 1
ATOM 13592 C C . ALA B 1 866 ? -14.117 40.125 37.219 1 72.75 866 ALA B C 1
ATOM 13594 O O . ALA B 1 866 ? -14.094 40.156 38.438 1 72.75 866 ALA B O 1
ATOM 13595 N N . ARG B 1 867 ? -13.391 40.938 36.375 1 65.19 867 ARG B N 1
ATOM 13596 C CA . ARG B 1 867 ? -12.461 41.875 36.969 1 65.19 867 ARG B CA 1
ATOM 13597 C C . ARG B 1 867 ? -13.156 43.219 37.25 1 65.19 867 ARG B C 1
ATOM 13599 O O . ARG B 1 867 ? -12.547 44.125 37.812 1 65.19 867 ARG B O 1
ATOM 13606 N N . GLY B 1 868 ? -14.477 43.25 37 1 54.38 868 GLY B N 1
ATOM 13607 C CA . GLY B 1 868 ? -15.258 44.406 37.344 1 54.38 868 GLY B CA 1
ATOM 13608 C C . GLY B 1 868 ? -15.289 45.469 36.281 1 54.38 868 GLY B C 1
ATOM 13609 O O . GLY B 1 868 ? -15.789 46.594 36.5 1 54.38 868 GLY B O 1
ATOM 13610 N N . HIS B 1 869 ? -14.523 45.125 35.094 1 50.81 869 HIS B N 1
ATOM 13611 C CA . HIS B 1 869 ? -14.445 46.094 34 1 50.81 869 HIS B CA 1
ATOM 13612 C C . HIS B 1 869 ? -15.641 45.969 33.062 1 50.81 869 HIS B C 1
ATOM 13614 O O . HIS B 1 869 ? -15.617 45.188 32.125 1 50.81 869 HIS B O 1
ATOM 13620 N N . LEU B 1 870 ? -16.953 46.281 33.438 1 44.88 870 LEU B N 1
ATOM 13621 C CA . LEU B 1 870 ? -18.219 46.062 32.75 1 44.88 870 LEU B CA 1
ATOM 13622 C C . LEU B 1 870 ? -18.219 46.75 31.375 1 44.88 870 LEU B C 1
ATOM 13624 O O . LEU B 1 870 ? -18.844 46.25 30.438 1 44.88 870 LEU B O 1
ATOM 13628 N N . HIS B 1 871 ? -17.844 48.094 31.172 1 38.47 871 HIS B N 1
ATOM 13629 C CA . HIS B 1 871 ? -18.25 48.906 30.047 1 38.47 871 HIS B CA 1
ATOM 13630 C C . HIS B 1 871 ? -17.422 48.625 28.797 1 38.47 871 HIS B C 1
ATOM 13632 O O . HIS B 1 871 ? -17.625 49.219 27.75 1 38.47 871 HIS B O 1
ATOM 13638 N N . VAL B 1 872 ? -16.469 48.062 28.938 1 36.53 872 VAL B N 1
ATOM 13639 C CA . VAL B 1 872 ? -15.469 48.125 27.875 1 36.53 872 VAL B CA 1
ATOM 13640 C C . VAL B 1 872 ? -15.93 47.312 26.672 1 36.53 872 VAL B C 1
ATOM 13642 O O . VAL B 1 872 ? -15.438 47.5 25.562 1 36.53 872 VAL B O 1
ATOM 13645 N N . CYS B 1 873 ? -16.672 46.312 26.75 1 40.12 873 CYS B N 1
ATOM 13646 C CA . CYS B 1 873 ? -16.578 45.406 25.594 1 40.12 873 CYS B CA 1
ATOM 13647 C C . CYS B 1 873 ? -17.578 45.812 24.516 1 40.12 873 CYS B C 1
ATOM 13649 O O . CYS B 1 873 ? -18.734 46.094 24.812 1 40.12 873 CYS B O 1
ATOM 13651 N N . GLN B 1 874 ? -17.141 46.281 23.406 1 39.22 874 GLN B N 1
ATOM 13652 C CA . GLN B 1 874 ? -17.828 46.594 22.156 1 39.22 874 GLN B CA 1
ATOM 13653 C C . GLN B 1 874 ? -18.984 45.625 21.906 1 39.22 874 GLN B C 1
ATOM 13655 O O . GLN B 1 874 ? -19.938 45.969 21.219 1 39.22 874 GLN B O 1
ATOM 13660 N N . ILE B 1 875 ? -18.906 44.469 22.359 1 42.06 875 ILE B N 1
ATOM 13661 C CA . ILE B 1 875 ? -19.953 43.531 22.031 1 42.06 875 ILE B CA 1
ATOM 13662 C C . ILE B 1 875 ? -21.281 44 22.594 1 42.06 875 ILE B C 1
ATOM 13664 O O . ILE B 1 875 ? -22.344 43.688 22.078 1 42.06 875 ILE B O 1
ATOM 13668 N N . GLU B 1 876 ? -21.172 44.812 23.688 1 40.66 876 GLU B N 1
ATOM 13669 C CA . GLU B 1 876 ? -22.422 45.281 24.266 1 40.66 876 GLU B CA 1
ATOM 13670 C C . GLU B 1 876 ? -23.109 46.281 23.328 1 40.66 876 GLU B C 1
ATOM 13672 O O . GLU B 1 876 ? -24.344 46.344 23.266 1 40.66 876 GLU B O 1
ATOM 13677 N N . ARG B 1 877 ? -22.266 47.094 22.656 1 38.12 877 ARG B N 1
ATOM 13678 C CA . ARG B 1 877 ? -22.969 48 21.766 1 38.12 877 ARG B CA 1
ATOM 13679 C C . ARG B 1 877 ? -23.688 47.219 20.656 1 38.12 877 ARG B C 1
ATOM 13681 O O . ARG B 1 877 ? -24.797 47.594 20.25 1 38.12 877 ARG B O 1
ATOM 13688 N N . TYR B 1 878 ? -23.016 46.312 20.047 1 37.47 878 TYR B N 1
ATOM 13689 C CA . TYR B 1 878 ? -23.688 45.594 18.969 1 37.47 878 TYR B CA 1
ATOM 13690 C C . TYR B 1 878 ? -24.859 44.781 19.5 1 37.47 878 TYR B C 1
ATOM 13692 O O . TYR B 1 878 ? -25.859 44.594 18.797 1 37.47 878 TYR B O 1
ATOM 13700 N N . MET B 1 879 ? -24.781 44.344 20.688 1 39.06 879 MET B N 1
ATOM 13701 C CA . MET B 1 879 ? -25.859 43.5 21.219 1 39.06 879 MET B CA 1
ATOM 13702 C C . MET B 1 879 ? -26.938 44.344 21.859 1 39.06 879 MET B C 1
ATOM 13704 O O . MET B 1 879 ? -27.891 43.812 22.438 1 39.06 879 MET B O 1
ATOM 13708 N N . GLU B 1 880 ? -26.625 45.594 22.156 1 39.09 880 GLU B N 1
ATOM 13709 C CA . GLU B 1 880 ? -27.766 46.375 22.641 1 39.09 880 GLU B CA 1
ATOM 13710 C C . GLU B 1 880 ? -29 46.125 21.781 1 39.09 880 GLU B C 1
ATOM 13712 O O . GLU B 1 880 ? -30.125 46.312 22.25 1 39.09 880 GLU B O 1
ATOM 13717 N N . ASN B 1 881 ? -28.703 45.906 20.562 1 34.47 881 ASN B N 1
ATOM 13718 C CA . ASN B 1 881 ? -29.906 45.719 19.766 1 34.47 881 ASN B CA 1
ATOM 13719 C C . ASN B 1 881 ? -30.484 44.312 19.922 1 34.47 881 ASN B C 1
ATOM 13721 O O . ASN B 1 881 ? -31.422 43.938 19.219 1 34.47 881 ASN B O 1
ATOM 13725 N N . PHE B 1 882 ? -29.688 43.344 20.469 1 36.5 882 PHE B N 1
ATOM 13726 C CA . PHE B 1 882 ? -30.375 42.062 20.609 1 36.5 882 PHE B CA 1
ATOM 13727 C C . PHE B 1 882 ? -31.344 42.094 21.797 1 36.5 882 PHE B C 1
ATOM 13729 O O . PHE B 1 882 ? -31.016 42.656 22.844 1 36.5 882 PHE B O 1
ATOM 13736 N N . PRO B 1 883 ? -32.594 41.812 21.719 1 35.22 883 PRO B N 1
ATOM 13737 C CA . PRO B 1 883 ? -33.656 41.906 22.734 1 35.22 883 PRO B CA 1
ATOM 13738 C C . PRO B 1 883 ? -33.219 41.344 24.094 1 35.22 883 PRO B C 1
ATOM 13740 O O . PRO B 1 883 ? -32.25 40.594 24.156 1 35.22 883 PRO B O 1
ATOM 13743 N N . GLY B 1 884 ? -33.906 41.688 25.391 1 37.22 884 GLY B N 1
ATOM 13744 C CA . GLY B 1 884 ? -33.969 41.531 26.844 1 37.22 884 GLY B CA 1
ATOM 13745 C C . GLY B 1 884 ? -33.719 40.125 27.328 1 37.22 884 GLY B C 1
ATOM 13746 O O . GLY B 1 884 ? -33.75 39.844 28.516 1 37.22 884 GLY B O 1
ATOM 13747 N N . PHE B 1 885 ? -33.875 39.094 26.578 1 38.69 885 PHE B N 1
ATOM 13748 C CA . PHE B 1 885 ? -34.062 37.781 27.219 1 38.69 885 PHE B CA 1
ATOM 13749 C C . PHE B 1 885 ? -32.719 37.25 27.766 1 38.69 885 PHE B C 1
ATOM 13751 O O . PHE B 1 885 ? -32.719 36.25 28.5 1 38.69 885 PHE B O 1
ATOM 13758 N N . ILE B 1 886 ? -31.562 37.5 27.203 1 46.16 886 ILE B N 1
ATOM 13759 C CA . ILE B 1 886 ? -30.391 36.812 27.734 1 46.16 886 ILE B CA 1
ATOM 13760 C C . ILE B 1 886 ? -29.688 37.75 28.734 1 46.16 886 ILE B C 1
ATOM 13762 O O . ILE B 1 886 ? -29.344 38.875 28.406 1 46.16 886 ILE B O 1
ATOM 13766 N N . PRO B 1 887 ? -29.797 37.438 30.062 1 50 887 PRO B N 1
ATOM 13767 C CA . PRO B 1 887 ? -29.062 38.25 31.031 1 50 887 PRO B CA 1
ATOM 13768 C C . PRO B 1 887 ? -27.672 38.656 30.547 1 50 887 PRO B C 1
ATOM 13770 O O . PRO B 1 887 ? -27.047 37.938 29.781 1 50 887 PRO B O 1
ATOM 13773 N N . SER B 1 888 ? -27.375 39.969 30.641 1 51.72 888 SER B N 1
ATOM 13774 C CA . SER B 1 888 ? -26.172 40.688 30.203 1 51.72 888 SER B CA 1
ATOM 13775 C C . SER B 1 888 ? -24.906 39.844 30.453 1 51.72 888 SER B C 1
ATOM 13777 O O . SER B 1 888 ? -23.953 39.906 29.688 1 51.72 888 SER B O 1
ATOM 13779 N N . LEU B 1 889 ? -24.969 38.906 31.516 1 53.06 889 LEU B N 1
ATOM 13780 C CA . LEU B 1 889 ? -23.781 38.188 31.938 1 53.06 889 LEU B CA 1
ATOM 13781 C C . LEU B 1 889 ? -23.438 37.062 30.938 1 53.06 889 LEU B C 1
ATOM 13783 O O . LEU B 1 889 ? -22.266 36.75 30.734 1 53.06 889 LEU B O 1
ATOM 13787 N N . HIS B 1 890 ? -24.438 36.562 30.188 1 65.81 890 HIS B N 1
ATOM 13788 C CA . HIS B 1 890 ? -24.219 35.375 29.391 1 65.81 890 HIS B CA 1
ATOM 13789 C C . HIS B 1 890 ? -24.125 35.688 27.906 1 65.81 890 HIS B C 1
ATOM 13791 O O . HIS B 1 890 ? -23.922 34.812 27.062 1 65.81 890 HIS B O 1
ATOM 13797 N N . MET B 1 891 ? -24.094 36.938 27.641 1 70.81 891 MET B N 1
ATOM 13798 C CA . MET B 1 891 ? -24.172 37.375 26.234 1 70.81 891 MET B CA 1
ATOM 13799 C C . MET B 1 891 ? -22.906 37 25.484 1 70.81 891 MET B C 1
ATOM 13801 O O . MET B 1 891 ? -22.969 36.531 24.359 1 70.81 891 MET B O 1
ATOM 13805 N N . PRO B 1 892 ? -21.766 37.188 26.172 1 77.62 892 PRO B N 1
ATOM 13806 C CA . PRO B 1 892 ? -20.562 36.812 25.422 1 77.62 892 PRO B CA 1
ATOM 13807 C C . PRO B 1 892 ? -20.547 35.312 25.094 1 77.62 892 PRO B C 1
ATOM 13809 O O . PRO B 1 892 ? -20.078 34.938 24.016 1 77.62 892 PRO B O 1
ATOM 13812 N N . ILE B 1 893 ? -21.156 34.562 25.938 1 85.12 893 ILE B N 1
ATOM 13813 C CA . ILE B 1 893 ? -21.141 33.125 25.719 1 85.12 893 ILE B CA 1
ATOM 13814 C C . ILE B 1 893 ? -22.141 32.75 24.609 1 85.12 893 ILE B C 1
ATOM 13816 O O . ILE B 1 893 ? -21.875 31.875 23.781 1 85.12 893 ILE B O 1
ATOM 13820 N N . VAL B 1 894 ? -23.266 33.438 24.578 1 82.69 894 VAL B N 1
ATOM 13821 C CA . VAL B 1 894 ? -24.266 33.219 23.531 1 82.69 894 VAL B CA 1
ATOM 13822 C C . VAL B 1 894 ? -23.703 33.625 22.172 1 82.69 894 VAL B C 1
ATOM 13824 O O . VAL B 1 894 ? -23.938 32.969 21.172 1 82.69 894 VAL B O 1
ATOM 13827 N N . TYR B 1 895 ? -22.953 34.75 22.234 1 82.38 895 TYR B N 1
ATOM 13828 C CA . TYR B 1 895 ? -22.266 35.219 21.031 1 82.38 895 TYR B CA 1
ATOM 13829 C C . TYR B 1 895 ? -21.312 34.156 20.5 1 82.38 895 TYR B C 1
ATOM 13831 O O . TYR B 1 895 ? -21.328 33.812 19.312 1 82.38 895 TYR B O 1
ATOM 13839 N N . ALA B 1 896 ? -20.562 33.594 21.375 1 88.44 896 ALA B N 1
ATOM 13840 C CA . ALA B 1 896 ? -19.609 32.562 20.984 1 88.44 896 ALA B CA 1
ATOM 13841 C C . ALA B 1 896 ? -20.344 31.312 20.531 1 88.44 896 ALA B C 1
ATOM 13843 O O . ALA B 1 896 ? -19.953 30.688 19.531 1 88.44 896 ALA B O 1
ATOM 13844 N N . ALA B 1 897 ? -21.391 30.922 21.219 1 90.69 897 ALA B N 1
ATOM 13845 C CA . ALA B 1 897 ? -22.141 29.719 20.891 1 90.69 897 ALA B CA 1
ATOM 13846 C C . ALA B 1 897 ? -22.797 29.828 19.516 1 90.69 897 ALA B C 1
ATOM 13848 O O . ALA B 1 897 ? -22.828 28.859 18.75 1 90.69 897 ALA B O 1
ATOM 13849 N N . THR B 1 898 ? -23.281 31.031 19.172 1 89.06 898 THR B N 1
ATOM 13850 C CA . THR B 1 898 ? -23.938 31.219 17.875 1 89.06 898 THR B CA 1
ATOM 13851 C C . THR B 1 898 ? -22.922 31.234 16.75 1 89.06 898 THR B C 1
ATOM 13853 O O . THR B 1 898 ? -23.125 30.609 15.703 1 89.06 898 THR B O 1
ATOM 13856 N N . GLY B 1 899 ? -21.844 32.031 16.969 1 91.38 899 GLY B N 1
ATOM 13857 C CA . GLY B 1 899 ? -20.828 32.094 15.938 1 91.38 899 GLY B CA 1
ATOM 13858 C C . GLY B 1 899 ? -20.125 30.75 15.703 1 91.38 899 GLY B C 1
ATOM 13859 O O . GLY B 1 899 ? -20.094 30.266 14.57 1 91.38 899 GLY B O 1
ATOM 13860 N N . ILE B 1 900 ? -19.609 30.156 16.797 1 95.56 900 ILE B N 1
ATOM 13861 C CA . ILE B 1 900 ? -18.891 28.891 16.688 1 95.56 900 ILE B CA 1
ATOM 13862 C C . ILE B 1 900 ? -19.859 27.766 16.297 1 95.56 900 ILE B C 1
ATOM 13864 O O . ILE B 1 900 ? -19.516 26.891 15.5 1 95.56 900 ILE B O 1
ATOM 13868 N N . GLY B 1 901 ? -21.094 27.844 16.844 1 94.56 901 GLY B N 1
ATOM 13869 C CA . GLY B 1 901 ? -22.094 26.844 16.5 1 94.56 901 GLY B CA 1
ATOM 13870 C C . GLY B 1 901 ? -22.453 26.859 15.023 1 94.56 901 GLY B C 1
ATOM 13871 O O . GLY B 1 901 ? -22.594 25.797 14.406 1 94.56 901 GLY B O 1
ATOM 13872 N N . THR B 1 902 ? -22.562 28.047 14.453 1 93.62 902 THR B N 1
ATOM 13873 C CA . THR B 1 902 ? -22.891 28.172 13.039 1 93.62 902 THR B CA 1
ATOM 13874 C C . THR B 1 902 ? -21.75 27.641 12.172 1 93.62 902 THR B C 1
ATOM 13876 O O . THR B 1 902 ? -21.984 26.969 11.172 1 93.62 902 THR B O 1
ATOM 13879 N N . LEU B 1 903 ? -20.562 27.953 12.586 1 95.25 903 LEU B N 1
ATOM 13880 C CA . LEU B 1 903 ? -19.406 27.469 11.836 1 95.25 903 LEU B CA 1
ATOM 13881 C C . LEU B 1 903 ? -19.312 25.953 11.922 1 95.25 903 LEU B C 1
ATOM 13883 O O . LEU B 1 903 ? -19.031 25.281 10.922 1 95.25 903 LEU B O 1
ATOM 13887 N N . THR B 1 904 ? -19.5 25.453 13.141 1 97.19 904 THR B N 1
ATOM 13888 C CA . THR B 1 904 ? -19.453 24.016 13.344 1 97.19 904 THR B CA 1
ATOM 13889 C C . THR B 1 904 ? -20.531 23.312 12.523 1 97.19 904 THR B C 1
ATOM 13891 O O . THR B 1 904 ? -20.266 22.344 11.828 1 97.19 904 THR B O 1
ATOM 13894 N N . PHE B 1 905 ? -21.719 23.891 12.547 1 96.06 905 PHE B N 1
ATOM 13895 C CA . PHE B 1 905 ? -22.828 23.328 11.789 1 96.06 905 PHE B CA 1
ATOM 13896 C C . PHE B 1 905 ? -22.547 23.422 10.289 1 96.06 905 PHE B C 1
ATOM 13898 O O . PHE B 1 905 ? -22.797 22.453 9.555 1 96.06 905 PHE B O 1
ATOM 13905 N N . GLY B 1 906 ? -22.062 24.562 9.867 1 95.94 906 GLY B N 1
ATOM 13906 C CA . GLY B 1 906 ? -21.719 24.734 8.461 1 95.94 906 GLY B CA 1
ATOM 13907 C C . GLY B 1 906 ? -20.688 23.734 7.973 1 95.94 906 GLY B C 1
ATOM 13908 O O . GLY B 1 906 ? -20.797 23.219 6.863 1 95.94 906 GLY B O 1
ATOM 13909 N N . CYS B 1 907 ? -19.688 23.438 8.773 1 96.69 907 CYS B N 1
ATOM 13910 C CA . CYS B 1 907 ? -18.625 22.516 8.383 1 96.69 907 CYS B CA 1
ATOM 13911 C C . CYS B 1 907 ? -19.156 21.078 8.359 1 96.69 907 CYS B C 1
ATOM 13913 O O . CYS B 1 907 ? -18.734 20.281 7.512 1 96.69 907 CYS B O 1
ATOM 13915 N N . VAL B 1 908 ? -20.016 20.75 9.258 1 97.25 908 VAL B N 1
ATOM 13916 C CA . VAL B 1 908 ? -20.609 19.422 9.258 1 97.25 908 VAL B CA 1
ATOM 13917 C C . VAL B 1 908 ? -21.453 19.219 8 1 97.25 908 VAL B C 1
ATOM 13919 O O . VAL B 1 908 ? -21.359 18.188 7.34 1 97.25 908 VAL B O 1
ATOM 13922 N N . VAL B 1 909 ? -22.172 20.25 7.652 1 96.19 909 VAL B N 1
ATOM 13923 C CA . VAL B 1 909 ? -23 20.203 6.453 1 96.19 909 VAL B CA 1
ATOM 13924 C C . VAL B 1 909 ? -22.109 20.141 5.211 1 96.19 909 VAL B C 1
ATOM 13926 O O . VAL B 1 909 ? -22.406 19.406 4.27 1 96.19 909 VAL B O 1
ATOM 13929 N N . LEU B 1 910 ? -21.047 20.938 5.305 1 96.31 910 LEU B N 1
ATOM 13930 C CA . LEU B 1 910 ? -20.094 20.922 4.188 1 96.31 910 LEU B CA 1
ATOM 13931 C C . LEU B 1 910 ? -19.516 19.531 4.004 1 96.31 910 LEU B C 1
ATOM 13933 O O . LEU B 1 910 ? -19.312 19.078 2.875 1 96.31 910 LEU B O 1
ATOM 13937 N N . THR B 1 911 ? -19.219 18.906 5.094 1 96.62 911 THR B N 1
ATOM 13938 C CA . THR B 1 911 ? -18.703 17.547 5.035 1 96.62 911 THR B CA 1
ATOM 13939 C C . THR B 1 911 ? -19.703 16.609 4.355 1 96.62 911 THR B C 1
ATOM 13941 O O . THR B 1 911 ? -19.328 15.828 3.482 1 96.62 911 THR B O 1
ATOM 13944 N N . MET B 1 912 ? -20.953 16.797 4.691 1 95.69 912 MET B N 1
ATOM 13945 C CA . MET B 1 912 ? -22 15.961 4.105 1 95.69 912 MET B CA 1
ATOM 13946 C C . MET B 1 912 ? -22.156 16.25 2.615 1 95.69 912 MET B C 1
ATOM 13948 O O . MET B 1 912 ? -22.297 15.32 1.815 1 95.69 912 MET B O 1
ATOM 13952 N N . LEU B 1 913 ? -21.984 17.453 2.27 1 94.25 913 LEU B N 1
ATOM 13953 C CA . LEU B 1 913 ? -22.125 17.844 0.873 1 94.25 913 LEU B CA 1
ATOM 13954 C C . LEU B 1 913 ? -20.953 17.328 0.04 1 94.25 913 LEU B C 1
ATOM 13956 O O . LEU B 1 913 ? -21.141 16.875 -1.091 1 94.25 913 LEU B O 1
ATOM 13960 N N . LEU B 1 914 ? -19.781 17.438 0.577 1 94 914 LEU B N 1
ATOM 13961 C CA . LEU B 1 914 ? -18.594 16.969 -0.139 1 94 914 LEU B CA 1
ATOM 13962 C C . LEU B 1 914 ? -18.656 15.469 -0.353 1 94 914 LEU B C 1
ATOM 13964 O O . LEU B 1 914 ? -18.281 14.977 -1.42 1 94 914 LEU B O 1
ATOM 13968 N N . LEU B 1 915 ? -19.125 14.766 0.611 1 92.06 915 LEU B N 1
ATOM 13969 C CA . LEU B 1 915 ? -19.266 13.32 0.481 1 92.06 915 LEU B CA 1
ATOM 13970 C C . LEU B 1 915 ? -20.359 12.969 -0.536 1 92.06 915 LEU B C 1
ATOM 13972 O O . LEU B 1 915 ? -20.219 12 -1.287 1 92.06 915 LEU B O 1
ATOM 13976 N N . ARG B 1 916 ? -21.391 13.766 -0.61 1 90 916 ARG B N 1
ATOM 13977 C CA . ARG B 1 916 ? -22.453 13.531 -1.569 1 90 916 ARG B CA 1
ATOM 13978 C C . ARG B 1 916 ? -21.984 13.789 -2.996 1 90 916 ARG B C 1
ATOM 13980 O O . ARG B 1 916 ? -22.359 13.07 -3.922 1 90 916 ARG B O 1
ATOM 13987 N N . LEU B 1 917 ? -21.109 14.742 -3.131 1 86.38 917 LEU B N 1
ATOM 13988 C CA . LEU B 1 917 ? -20.594 15.086 -4.449 1 86.38 917 LEU B CA 1
ATOM 13989 C C . LEU B 1 917 ? -19.672 13.992 -4.969 1 86.38 917 LEU B C 1
ATOM 13991 O O . LEU B 1 917 ? -19.594 13.758 -6.176 1 86.38 917 LEU B O 1
ATOM 13995 N N . LYS B 1 918 ? -19.031 13.336 -4.168 1 81.62 918 LYS B N 1
ATOM 13996 C CA . LYS B 1 918 ? -18.078 12.289 -4.555 1 81.62 918 LYS B CA 1
ATOM 13997 C C . LYS B 1 918 ? -18.781 10.945 -4.703 1 81.62 918 LYS B C 1
ATOM 13999 O O . LYS B 1 918 ? -18.172 9.961 -5.121 1 81.62 918 LYS B O 1
ATOM 14004 N N . ASP B 1 919 ? -19.938 10.969 -4.34 1 75.81 919 ASP B N 1
ATOM 14005 C CA . ASP B 1 919 ? -20.719 9.742 -4.422 1 75.81 919 ASP B CA 1
ATOM 14006 C C . ASP B 1 919 ? -20.938 9.328 -5.875 1 75.81 919 ASP B C 1
ATOM 14008 O O . ASP B 1 919 ? -21.484 10.094 -6.672 1 75.81 919 ASP B O 1
ATOM 14012 N N . LYS B 1 920 ? -20.078 8.32 -6.324 1 60.62 920 LYS B N 1
ATOM 14013 C CA . LYS B 1 920 ? -20.109 7.805 -7.691 1 60.62 920 LYS B CA 1
ATOM 14014 C C . LYS B 1 920 ? -21.422 7.082 -7.98 1 60.62 920 LYS B C 1
ATOM 14016 O O . LYS B 1 920 ? -21.641 6.602 -9.094 1 60.62 920 LYS B O 1
ATOM 14021 N N . ARG B 1 921 ? -22.359 7.004 -7.008 1 51.22 921 ARG B N 1
ATOM 14022 C CA . ARG B 1 921 ? -23.594 6.273 -7.293 1 51.22 921 ARG B CA 1
ATOM 14023 C C . ARG B 1 921 ? -24.391 6.953 -8.406 1 51.22 921 ARG B C 1
ATOM 14025 O O . ARG B 1 921 ? -24.359 8.18 -8.539 1 51.22 921 ARG B O 1
ATOM 14032 N N . VAL B 1 922 ? -24.234 6.422 -9.617 1 44.47 922 VAL B N 1
ATOM 14033 C CA . VAL B 1 922 ? -24.953 6.848 -10.805 1 44.47 922 VAL B CA 1
ATOM 14034 C C . VAL B 1 922 ? -26.344 7.344 -10.414 1 44.47 922 VAL B C 1
ATOM 14036 O O . VAL B 1 922 ? -27.172 6.582 -9.898 1 44.47 922 VAL B O 1
ATOM 14039 N N . GLY B 1 923 ? -26.516 8.367 -9.43 1 35.25 923 GLY B N 1
ATOM 14040 C CA . GLY B 1 923 ? -27.891 8.797 -9.641 1 35.25 923 GLY B CA 1
ATOM 14041 C C . GLY B 1 923 ? -28.094 9.43 -11.008 1 35.25 923 GLY B C 1
ATOM 14042 O O . GLY B 1 923 ? -27.172 9.961 -11.602 1 35.25 923 GLY B O 1
#

pLDDT: mean 75.45, std 19.96, range [17.67, 97.94]

InterPro domains:
  IPR000253 Forkhead-associated (FHA) domain [PF00498] (21-81)
  IPR000253 Forkhead-associated (FHA) domain [PF00498] (114-179)
  IPR000253 Forkhead-associated (FHA) domain [PF00498] (218-283)
  IPR000253 Forkhead-associated (FHA) domain [PS50006] (21-71)
  IPR000253 Forkhead-associated (FHA) domain [PS50006] (113-163)
  IPR000253 Forkhead-associated (FHA) domain [PS50006] (217-267)
  IPR000253 Forkhead-associated (FHA) domain [SM00240] (20-71)
  IPR000253 Forkhead-associated (FHA) domain [SM00240] (112-163)
  IPR000253 Forkhead-associated (FHA) domain [SM00240] (216-267)
  IPR003439 ABC transporter-like, ATP-binding domain [PF00005] (326-478)
  IPR003439 ABC transporter-like, ATP-binding domain [PS50893] (305-559)
  IPR003593 AAA+ ATPase domain [SM00382] (335-527)
  IPR008984 SMAD/FHA domain superfamily [SSF49879] (19-86)
  IPR008984 SMAD/FHA domain superfamily [SSF49879] (102-182)
  IPR008984 SMAD/FHA domain superfamily [SSF49879] (207-287)
  IPR013525 ABC-2 type transporter, transmembrane domain [PF01061] (604-861)
  IPR017871 ABC transporter-like, conserved site [PS00211] (450-464)
  IPR027417 P-loop containing nucleoside triphosphate hydrolase [G3DSA:3.40.50.300] (307-540)
  IPR027417 P-loop containing nucleoside triphosphate hydrolase [SSF52540] (322-536)
  IPR050352 ATP-binding cassette subfamily G transporters [PTHR48041] (313-864)